Protein 3R64 (pdb70)

Solvent-accessible surface area: 62506 Å² total; per-residue (Å²): 110,0,18,83,16,50,6,39,65,7,2,16,35,12,123,32,55,121,8,102,13,149,112,84,36,89,19,69,19,3,43,93,87,54,74,40,30,72,31,34,14,0,16,43,66,10,0,58,46,0,0,93,14,0,118,138,13,27,64,144,2,37,76,26,28,4,58,99,20,29,60,27,0,60,91,0,12,65,2,2,96,112,35,42,116,62,0,0,71,15,0,11,83,3,14,4,6,0,58,57,32,0,41,57,2,2,56,30,0,15,78,10,0,61,43,0,6,21,0,1,20,30,18,57,4,63,16,25,44,32,69,62,68,35,28,29,9,9,5,26,48,60,18,38,15,6,0,0,2,13,3,5,64,11,8,1,0,1,6,0,0,52,10,0,0,0,0,0,0,8,0,0,0,0,0,0,20,3,16,77,51,0,28,6,0,0,0,4,0,0,0,47,1,1,49,66,11,40,9,60,64,0,0,3,0,2,0,13,7,21,43,95,47,0,12,92,59,0,4,45,21,90,13,1,77,4,0,2,8,13,11,34,22,66,63,0,117,148,8,14,85,47,2,37,73,34,12,64,63,21,77,46,16,62,51,36,16,4,0,12,8,7,0,0,4,58,54,11,84,19,86,39,0,1,100,15,0,8,54,8,2,2,65,27,44,15,7,21,6,44,14,10,21,2,0,0,0,12,44,92,17,3,94,98,0,18,127,49,0,28,114,10,3,74,102,23,76,53,16,87,5,58,46,81,53,8,16,6,12,12,12,11,42,86,80,42,35,62,26,3,49,112,43,6,94,65,2,90,94,71,62,18,56,67,58,28,64,24,100,61,127,59,17,39,0,12,10,0,0,4,1,73,11,70,43,93,11,23,12,2,112,33,20,8,36,9,4,10,3,2,0,8,94,0,100,73,72,69,65,0,15,129,12,2,45,44,20,113,25,42,34,5,4,14,0,16,0,71,55,32,41,117,0,5,97,3,0,51,98,4,62,5,25,6,0,1,0,25,94,86,41,16,4,28,82,7,12,79,59,3,4,37,36,15,37,0,0,1,65,21,55,85,139,31,54,74,73,125,114,2,19,77,29,50,8,39,76,2,1,18,32,12,119,43,56,121,6,113,15,153,37,114,45,56,19,54,5,2,82,85,80,52,91,44,28,106,22,22,17,0,17,72,66,13,1,42,45,0,0,72,25,0,105,168,25,28,70,147,3,39,77,36,28,6,33,89,15,18,53,33,0,46,92,0,2,70,0,1,83,106,32,42,112,72,0,0,69,29,0,3,82,1,11,4,2,1,84,57,29,0,50,51,1,0,58,37,0,8,79,9,0,103,52,0,6,20,0,1,18,27,22,30,3,78,13,29,37,33,71,67,82,47,44,50,29,9,9,24,35,58,17,38,10,5,0,0,2,11,2,6,52,8,0,0,0,1,1,0,0,31,8,0,0,0,0,0,0,7,0,0,0,0,0,0,28,4,20,80,30,0,26,5,0,0,0,10,0,0,0,45,0,1,50,60,9,40,6,56,71,2,0,4,0,4,0,20,7,29,49,128,64,1,14,90,52,0,1,46,21,68,19,1,88,0,0,2,10,6,8,35,28,75,70,0,66,153,9,4,49,41,1,17,60,45,20,46,94,12,64,44,17,44,60,21,5,8,0,8,0,5,1,1,2,60,53,18,80,13,88,38,0,4,127,20,0,9,42,8,0,4,56,39,36,9,6,9,6,56,13,8,9,2,0,0,0,19,46,91,17,11,111,92,0,20,100,66,0,21,98,34,4,80,113,14,66,24,16,55,2,48,53,76,9,50,8,16,11,16,16,38,92,91,50,34,61,29,5,108,122,32,20,97,62,0,92,86,73,51,14,53,50,56,21,121,21,76,62,95,59,32,12,4,35,13,11,0,0,4,78,9,61,34,94,23,34,2,2,96,76,30,8,33,3,4,0,0,0,0,0,97,0,105,74,36,54,50,3,12,107,11,0,61,57,8,111,23,38,22,9,2,13,0,22,1,78,48,21,17,32,0,6,26,0,0,45,78,0,78,7,28,16,2,21,0,32,71,59,40,22,8,42,77,8,14,78,59,4,6,46,39,15,22,2,2,7,90,98,111,2,17,67,29,51,4,38,72,3,2,20,37,14,122,30,60,124,7,117,13,147,104,115,40,82,21,42,19,2,121,87,91,51,98,50,26,93,23,21,15,0,13,37,74,15,0,50,45,0,0,78,28,0,120,168,21,25,75,121,0,34,79,23,29,2,53,91,24,31,60,26,0,48,90,0,3,41,11,2,114,111,31,56,116,71,0,0,88,37,0,8,35,3,15,2,4,1,66,65,39,0,45,56,2,2,64,40,0,6,77,8,1,92,53,0,7,22,0,0,22,28,19,42,10,88,14,15,35,28,92,70,89,56,25,46,12,10,10,23,66,45,16,27,11,5,0,0,1,9,2,7,60,16,6,1,0,5,5,0,0,38,4,0,0,0,0,0,0,8,0,0,0,0,0,0,30,4,20,84,44,0,25,6,0,0,0,7,0,0,0,48,1,1,50,65,8,38,9,44,71,2,0,4,0,0,0,9,6,23,54,100,54,0,12,65,74,0,2,80,24,93,18,1,80,3,0,1,12,6,12,32,26,91,50,0,61,128,5,6,27,49,4,56,111,26,74,46,17,53,56,38,19,17,0,12,6,6,1,2,3,53,51,5,82,13,67,48,0,2,55,20,0,17,68,8,10,12,38,34,56,12,4,36,33,76,19,14,18,7,0,7,2,22,45,87,15,10,108,108,0,27,65,46,0,32,133,30,1,75,77,32,72,45,10,64,49,149,58,16,31,19,12,15,16,9,38,86,91,41,29,65,19,3,76,125,53,10,104,65,0,77,87,65,54,9,63,66,68,21,89,21,70,83,111,59,38,13,1,38,13,3,0,0,5,97,4,76,44,119,16,80,0,0,66,35,23,5,65,22,19,2,2,0,12,9,110,2,107,67,50,66,58,3,22,117,10,4,54,45,17,62,22,32,39,5,5,15,0,23,4,59,65,6,67,94,0,12,120,11,1,63,55,6,85,19,38,27,2,30,0,25,82,70,33,9,45,81,9,7,60,60,2,6,46,43,40,15,0,0,5,26,103,70,72,0,20,58,20,55,7,26,63,3,2,17,32,13,122,41,57,93,1,94,19,142,144,83,33,64,15,57,18,2,84,84,79,58,83,25,18,116,16,74,10,1,22,76,67,9,0,45,47,0,0,71,33,0,118,171,24,25,67,140,2,38,75,24,34,5,57,87,21,27,61,20,0,54,84,0,0,57,8,0,77,110,37,50,148,54,0,5,77,5,0,17,70,0,13,4,8,0,72,48,23,0,49,57,2,0,53,33,0,1,87,11,0,76,58,0,9,22,0,1,17,26,16,50,2,59,14,25,39,21,77,65,72,70,23,48,10,18,7,26,68,51,16,35,12,4,0,0,2,10,2,8,56,20,4,0,0,1,3,0,0,39,9,0,0,1,0,0,0,9,1,0,0,0,0,0,30,4,22,70,41,0,24,4,0,0,0,6,0,0,0,53,0,0,49,58,9,38,6,60,67,3,0,3,0,3,1,10,6,16,42,93,118,19,9,44,39,0,3,34,22,79,14,2,95,3,0,2,8,6,8,35,19,87,75,0,58,104,6,5,49,23,4,23,50,66,77,74,23,78,46,15,41,34,19,12,7,2,15,7,8,0,1,3,55,51,9,87,15,88,37,0,3,128,19,0,9,49,7,1,0,39,30,36,16,8,21,3,52,17,10,21,3,0,0,0,20,37,91,9,10,101,70,0,26,106,66,0,33,55,30,4,71,111,22,61,29,14,52,3,50,52,81,52,8,51,0,7,14,15,14,35,87,81,45,18,60,23,3,97,118,32,15,110,55,0,89,92,76,49,13,63,52,52,19,110,24,81,50,112,62,33,20,1,51,9,11,1,1,1,88,8,63,40,104,14,24,0,2,116,80,21,6,36,5,2,0,0,0,0,3,102,0,104,69,70,68,52,2,11,127,16,6,56,43,15,92,24,32,33,6,2,11,0,20,1,72,62,32,25,74,0,6,100,20,1,70,117,10,74,17,32,13,2,17,0,25,73,93,46,37,8,35,74,9,7,64,56,5,5,35,36,29,17,1,0,16,96

CATH classification: 3.40.605.10 (+1 more: 3.40.309.10)

Structure (mmCIF, N/CA/C/O backbone):
data_3R64
#
_entry.id   3R64
#
_cell.length_a   140.920
_cell.length_b   99.826
_cell.length_c   160.975
_cell.angle_alpha   90.00
_cell.angle_beta   113.94
_cell.angle_gamma   90.00
#
_symmetry.space_group_name_H-M   'C 1 2 1'
#
loop_
_entity.id
_entity.type
_entity.pdbx_description
1 polymer 'NAD dependent benzaldehyde dehydrogenase'
2 water water
#
loop_
_atom_site.group_PDB
_atom_site.id
_atom_site.type_symbol
_atom_site.label_atom_id
_atom_site.label_alt_id
_atom_site.label_comp_id
_atom_site.label_asym_id
_atom_site.label_entity_id
_atom_site.label_seq_id
_atom_site.pdbx_PDB_ins_code
_atom_site.Cartn_x
_atom_site.Cartn_y
_atom_site.Cartn_z
_atom_site.occupancy
_atom_site.B_iso_or_equiv
_atom_site.auth_seq_id
_atom_site.auth_comp_id
_atom_site.auth_asym_id
_atom_site.auth_atom_id
_atom_site.pdbx_PDB_model_num
ATOM 1 N N . THR A 1 6 ? -7.918 -1.905 73.538 1.00 45.95 6 THR A N 1
ATOM 2 C CA . THR A 1 6 ? -6.468 -2.133 73.773 1.00 47.17 6 THR A CA 1
ATOM 3 C C . THR A 1 6 ? -5.822 -2.981 72.683 1.00 46.16 6 THR A C 1
ATOM 4 O O . THR A 1 6 ? -6.458 -3.862 72.095 1.00 46.94 6 THR A O 1
ATOM 8 N N . PHE A 1 7 ? -4.557 -2.679 72.413 1.00 44.28 7 PHE A N 1
ATOM 9 C CA . PHE A 1 7 ? -3.769 -3.398 71.423 1.00 43.17 7 PHE A CA 1
ATOM 10 C C . PHE A 1 7 ? -2.281 -3.252 71.726 1.00 42.91 7 PHE A C 1
ATOM 11 O O . PHE A 1 7 ? -1.724 -2.155 71.651 1.00 41.50 7 PHE A O 1
ATOM 19 N N . ALA A 1 8 ? -1.651 -4.369 72.063 1.00 44.57 8 ALA A N 1
ATOM 20 C CA . ALA A 1 8 ? -0.232 -4.402 72.371 1.00 48.17 8 ALA A CA 1
ATOM 21 C C . ALA A 1 8 ? 0.275 -3.242 73.234 1.00 50.65 8 ALA A C 1
ATOM 22 O O . ALA A 1 8 ? 1.102 -2.446 72.781 1.00 49.61 8 ALA A O 1
ATOM 24 N N . GLY A 1 9 ? -0.230 -3.151 74.466 1.00 51.98 9 GLY A N 1
ATOM 25 C CA . GLY A 1 9 ? 0.218 -2.124 75.391 1.00 54.27 9 GLY A CA 1
ATOM 26 C C . GLY A 1 9 ? -0.285 -0.696 75.295 1.00 55.55 9 GLY A C 1
ATOM 27 O O . GLY A 1 9 ? 0.030 0.114 76.174 1.00 56.39 9 GLY A O 1
ATOM 28 N N . ILE A 1 10 ? -1.043 -0.366 74.258 1.00 55.99 10 ILE A N 1
ATOM 29 C CA . ILE A 1 10 ? -1.576 0.990 74.108 1.00 56.37 10 ILE A CA 1
ATOM 30 C C . ILE A 1 10 ? -3.079 0.839 73.917 1.00 56.51 10 ILE A C 1
ATOM 31 O O . ILE A 1 10 ? -3.521 -0.121 73.285 1.00 58.54 10 ILE A O 1
ATOM 33 N N . ASP A 1 11 ? -3.882 1.756 74.451 1.00 55.33 11 ASP A N 1
ATOM 34 C CA . ASP A 1 11 ? -5.321 1.602 74.263 1.00 54.30 11 ASP A CA 1
ATOM 35 C C . ASP A 1 11 ? -5.744 2.096 72.883 1.00 52.91 11 ASP A C 1
ATOM 36 O O . ASP A 1 11 ? -5.541 3.253 72.518 1.00 51.60 11 ASP A O 1
ATOM 41 N N . ALA A 1 12 ? -6.305 1.166 72.117 1.00 52.51 12 ALA A N 1
ATOM 42 C CA . ALA A 1 12 ? -6.763 1.389 70.751 1.00 52.59 12 ALA A CA 1
ATOM 43 C C . ALA A 1 12 ? -7.557 2.668 70.520 1.00 53.23 12 ALA A C 1
ATOM 44 O O . ALA A 1 12 ? -7.623 3.176 69.401 1.00 53.90 12 ALA A O 1
ATOM 46 N N . THR A 1 13 ? -8.161 3.193 71.577 1.00 52.17 13 THR A N 1
ATOM 47 C CA . THR A 1 13 ? -8.965 4.399 71.456 1.00 51.46 13 THR A CA 1
ATOM 48 C C . THR A 1 13 ? -8.184 5.700 71.221 1.00 50.84 13 THR A C 1
ATOM 49 O O . THR A 1 13 ? -8.774 6.713 70.831 1.00 50.09 13 THR A O 1
ATOM 53 N N . LYS A 1 14 ? -6.868 5.674 71.429 1.00 49.43 14 LYS A N 1
ATOM 54 C CA . LYS A 1 14 ? -6.054 6.877 71.253 1.00 49.69 14 LYS A CA 1
ATOM 55 C C . LYS A 1 14 ? -5.456 7.065 69.860 1.00 48.61 14 LYS A C 1
ATOM 56 O O . LYS A 1 14 ? -5.482 6.164 69.035 1.00 48.70 14 LYS A O 1
ATOM 62 N N . HIS A 1 15 ? -4.911 8.253 69.609 1.00 48.13 15 HIS A N 1
ATOM 63 C CA . HIS A 1 15 ? -4.294 8.575 68.325 1.00 47.72 15 HIS A CA 1
ATOM 64 C C . HIS A 1 15 ? -2.796 8.782 68.531 1.00 46.86 15 HIS A C 1
ATOM 65 O O . HIS A 1 15 ? -2.371 9.273 69.570 1.00 47.36 15 HIS A O 1
ATOM 72 N N . LEU A 1 16 ? -1.993 8.406 67.540 1.00 45.53 16 LEU A N 1
ATOM 73 C CA . LEU A 1 16 ? -0.548 8.563 67.638 1.00 43.48 16 LEU A CA 1
ATOM 74 C C . LEU A 1 16 ? -0.113 9.839 66.941 1.00 43.79 16 LEU A C 1
ATOM 75 O O . LEU A 1 16 ? 0.030 9.873 65.723 1.00 44.53 16 LEU A O 1
ATOM 80 N N . ILE A 1 17 ? 0.095 10.889 67.724 1.00 44.08 17 ILE A N 1
ATOM 81 C CA . ILE A 1 17 ? 0.523 12.179 67.193 1.00 41.91 17 ILE A CA 1
ATOM 82 C C . ILE A 1 17 ? 1.830 12.523 67.893 1.00 42.88 17 ILE A C 1
ATOM 83 O O . ILE A 1 17 ? 2.022 12.181 69.063 1.00 42.93 17 ILE A O 1
ATOM 88 N N . GLY A 1 18 ? 2.745 13.161 67.165 1.00 44.88 18 GLY A N 1
ATOM 89 C CA . GLY A 1 18 ? 4.028 13.535 67.740 1.00 45.22 18 GLY A CA 1
ATOM 90 C C . GLY A 1 18 ? 4.916 12.382 68.187 1.00 46.78 18 GLY A C 1
ATOM 91 O O . GLY A 1 18 ? 6.111 12.577 68.418 1.00 47.77 18 GLY A O 1
ATOM 92 N N . GLY A 1 19 ? 4.342 11.186 68.303 1.00 47.15 19 GLY A N 1
ATOM 93 C CA . GLY A 1 19 ? 5.107 10.023 68.722 1.00 46.20 19 GLY A CA 1
ATOM 94 C C . GLY A 1 19 ? 4.501 9.517 70.011 1.00 46.77 19 GLY A C 1
ATOM 95 O O . GLY A 1 19 ? 4.972 8.558 70.631 1.00 45.08 19 GLY A O 1
ATOM 96 N N . GLN A 1 20 ? 3.424 10.176 70.408 1.00 47.51 20 GLN A N 1
ATOM 97 C CA . GLN A 1 20 ? 2.739 9.822 71.635 1.00 49.09 20 GLN A CA 1
ATOM 98 C C . GLN A 1 20 ? 1.277 9.499 71.403 1.00 48.89 20 GLN A C 1
ATOM 99 O O . GLN A 1 20 ? 0.599 10.164 70.622 1.00 49.95 20 GLN A O 1
ATOM 105 N N . TRP A 1 21 ? 0.793 8.466 72.079 1.00 47.51 21 TRP A N 1
ATOM 106 C CA . TRP A 1 21 ? -0.595 8.110 71.944 1.00 48.22 21 TRP A CA 1
ATOM 107 C C . TRP A 1 21 ? -1.365 9.054 72.845 1.00 50.05 21 TRP A C 1
ATOM 108 O O . TRP A 1 21 ? -1.176 9.066 74.063 1.00 50.83 21 TRP A O 1
ATOM 119 N N . VAL A 1 22 ? -2.214 9.866 72.231 1.00 50.73 22 VAL A N 1
ATOM 120 C CA . VAL A 1 22 ? -3.006 10.839 72.956 1.00 52.14 22 VAL A CA 1
ATOM 121 C C . VAL A 1 22 ? -4.493 10.715 72.683 1.00 54.34 22 VAL A C 1
ATOM 122 O O . VAL A 1 22 ? -4.919 10.050 71.732 1.00 54.07 22 VAL A O 1
ATOM 126 N N . GLU A 1 23 ? -5.279 11.354 73.540 1.00 57.02 23 GLU A N 1
ATOM 127 C CA . GLU A 1 23 ? -6.728 11.355 73.410 1.00 58.65 23 GLU A CA 1
ATOM 128 C C . GLU A 1 23 ? -7.064 12.435 72.385 1.00 58.86 23 GLU A C 1
ATOM 129 O O . GLU A 1 23 ? -6.305 13.394 72.208 1.00 58.66 23 GLU A O 1
ATOM 135 N N . GLY A 1 24 ? -8.194 12.270 71.704 1.00 58.71 24 GLY A N 1
ATOM 136 C CA . GLY A 1 24 ? -8.608 13.235 70.704 1.00 58.55 24 GLY A CA 1
ATOM 137 C C . GLY A 1 24 ? -9.004 14.556 71.331 1.00 59.04 24 GLY A C 1
ATOM 138 O O . GLY A 1 24 ? -9.178 14.641 72.551 1.00 60.04 24 GLY A O 1
ATOM 139 N N . ASN A 1 25 ? -9.150 15.589 70.512 1.00 58.43 25 ASN A N 1
ATOM 140 C CA . ASN A 1 25 ? -9.525 16.897 71.031 1.00 58.12 25 ASN A CA 1
ATOM 141 C C . ASN A 1 25 ? -10.815 17.484 70.466 1.00 58.92 25 ASN A C 1
ATOM 142 O O . ASN A 1 25 ? -11.251 18.539 70.918 1.00 59.57 25 ASN A O 1
ATOM 147 N N . SER A 1 26 ? -11.426 16.831 69.480 1.00 58.28 26 SER A N 1
ATOM 148 C CA . SER A 1 26 ? -12.673 17.356 68.926 1.00 57.63 26 SER A CA 1
ATOM 149 C C . SER A 1 26 ? -13.769 17.001 69.923 1.00 57.97 26 SER A C 1
ATOM 150 O O . SER A 1 26 ? -13.574 16.138 70.787 1.00 56.06 26 SER A O 1
ATOM 153 N N . ASP A 1 27 ? -14.911 17.671 69.817 1.00 58.54 27 ASP A N 1
ATOM 154 C CA . ASP A 1 27 ? -16.016 17.411 70.734 1.00 59.43 27 ASP A CA 1
ATOM 155 C C . ASP A 1 27 ? -16.819 16.208 70.285 1.00 58.39 27 ASP A C 1
ATOM 156 O O . ASP A 1 27 ? -17.521 15.600 71.084 1.00 58.00 27 ASP A O 1
ATOM 161 N N . ARG A 1 28 ? -16.699 15.866 69.006 1.00 59.35 28 ARG A N 1
ATOM 162 C CA . ARG A 1 28 ? -17.384 14.708 68.436 1.00 59.67 28 ARG A CA 1
ATOM 163 C C . ARG A 1 28 ? -16.856 13.437 69.118 1.00 59.97 28 ARG A C 1
ATOM 164 O O . ARG A 1 28 ? -15.653 13.291 69.318 1.00 59.92 28 ARG A O 1
ATOM 172 N N . ILE A 1 29 ? -17.752 12.529 69.480 1.00 60.66 29 ILE A N 1
ATOM 173 C CA . ILE A 1 29 ? -17.353 11.272 70.119 1.00 62.10 29 ILE A CA 1
ATOM 174 C C . ILE A 1 29 ? -17.707 10.110 69.194 1.00 62.45 29 ILE A C 1
ATOM 175 O O . ILE A 1 29 ? -18.845 10.006 68.734 1.00 62.96 29 ILE A O 1
ATOM 177 N N . SER A 1 30 ? -16.734 9.253 68.893 1.00 62.68 30 SER A N 1
ATOM 178 C CA . SER A 1 30 ? -16.989 8.111 68.020 1.00 62.75 30 SER A CA 1
ATOM 179 C C . SER A 1 30 ? -17.357 6.871 68.823 1.00 62.27 30 SER A C 1
ATOM 180 O O . SER A 1 30 ? -16.862 6.665 69.933 1.00 61.84 30 SER A O 1
ATOM 183 N N . THR A 1 31 ? -18.242 6.054 68.264 1.00 61.77 31 THR A N 1
ATOM 184 C CA . THR A 1 31 ? -18.669 4.838 68.939 1.00 61.35 31 THR A CA 1
ATOM 185 C C . THR A 1 31 ? -18.514 3.623 68.025 1.00 60.85 31 THR A C 1
ATOM 186 O O . THR A 1 31 ? -19.294 3.411 67.100 1.00 59.89 31 THR A O 1
ATOM 190 N N . ASN A 1 32 ? -17.471 2.841 68.291 1.00 60.93 32 ASN A N 1
ATOM 191 C CA . ASN A 1 32 ? -17.185 1.659 67.498 1.00 60.88 32 ASN A CA 1
ATOM 192 C C . ASN A 1 32 ? -18.235 0.603 67.670 1.00 61.01 32 ASN A C 1
ATOM 193 O O . ASN A 1 32 ? -18.634 0.285 68.790 1.00 61.41 32 ASN A O 1
ATOM 198 N N . ILE A 1 33 ? -18.668 0.039 66.553 1.00 60.71 33 ILE A N 1
ATOM 199 C CA . ILE A 1 33 ? -19.720 -0.959 66.593 1.00 59.93 33 ILE A CA 1
ATOM 200 C C . ILE A 1 33 ? -19.412 -2.251 65.844 1.00 59.38 33 ILE A C 1
ATOM 201 O O . ILE A 1 33 ? -19.118 -2.219 64.647 1.00 59.90 33 ILE A O 1
ATOM 206 N N . ASN A 1 34 ? -19.525 -3.379 66.525 1.00 58.82 34 ASN A N 1
ATOM 207 C CA . ASN A 1 34 ? -19.250 -4.656 65.874 1.00 58.33 34 ASN A CA 1
ATOM 208 C C . ASN A 1 34 ? -20.317 -4.890 64.775 1.00 59.55 34 ASN A C 1
ATOM 209 O O . ASN A 1 34 ? -21.518 -4.982 65.066 1.00 60.32 34 ASN A O 1
ATOM 214 N N . PRO A 1 35 ? -19.891 -4.989 63.502 1.00 59.23 35 PRO A N 1
ATOM 215 C CA . PRO A 1 35 ? -20.900 -5.205 62.454 1.00 59.09 35 PRO A CA 1
ATOM 216 C C . PRO A 1 35 ? -21.724 -6.500 62.580 1.00 59.31 35 PRO A C 1
ATOM 217 O O . PRO A 1 35 ? -22.799 -6.584 61.997 1.00 60.17 35 PRO A O 1
ATOM 221 N N . TYR A 1 36 ? -21.239 -7.504 63.318 1.00 59.17 36 TYR A N 1
ATOM 222 C CA . TYR A 1 36 ? -22.004 -8.749 63.487 1.00 59.94 36 TYR A CA 1
ATOM 223 C C . TYR A 1 36 ? -23.038 -8.724 64.624 1.00 60.88 36 TYR A C 1
ATOM 224 O O . TYR A 1 36 ? -23.935 -9.567 64.624 1.00 62.69 36 TYR A O 1
ATOM 226 N N . ASP A 1 37 ? -22.956 -7.805 65.592 1.00 59.44 37 ASP A N 1
ATOM 227 C CA . ASP A 1 37 ? -23.950 -7.821 66.694 1.00 57.73 37 ASP A CA 1
ATOM 228 C C . ASP A 1 37 ? -24.342 -6.467 67.332 1.00 56.55 37 ASP A C 1
ATOM 229 O O . ASP A 1 37 ? -25.267 -6.374 68.137 1.00 55.59 37 ASP A O 1
ATOM 234 N N . ASP A 1 38 ? -23.614 -5.433 66.923 1.00 55.61 38 ASP A N 1
ATOM 235 C CA . ASP A 1 38 ? -23.785 -4.050 67.360 1.00 55.36 38 ASP A CA 1
ATOM 236 C C . ASP A 1 38 ? -23.159 -3.666 68.700 1.00 54.54 38 ASP A C 1
ATOM 237 O O . ASP A 1 38 ? -23.475 -2.622 69.284 1.00 52.63 38 ASP A O 1
ATOM 242 N N . SER A 1 39 ? -22.233 -4.499 69.166 1.00 54.37 39 SER A N 1
ATOM 243 C CA . SER A 1 39 ? -21.572 -4.226 70.425 1.00 54.22 39 SER A CA 1
ATOM 244 C C . SER A 1 39 ? -20.782 -2.881 70.265 1.00 54.90 39 SER A C 1
ATOM 245 O O . SER A 1 39 ? -20.513 -2.401 69.144 1.00 55.24 39 SER A O 1
ATOM 248 N N . VAL A 1 40 ? -20.484 -2.234 71.399 1.00 55.22 40 VAL A N 1
ATOM 249 C CA . VAL A 1 40 ? -19.717 -0.981 71.478 1.00 56.69 40 VAL A CA 1
ATOM 250 C C . VAL A 1 40 ? -18.329 -1.518 71.728 1.00 57.27 40 VAL A C 1
ATOM 251 O O . VAL A 1 40 ? -17.977 -1.742 72.870 1.00 58.92 40 VAL A O 1
ATOM 253 N N . ILE A 1 41 ? -17.575 -1.750 70.649 1.00 57.57 41 ILE A N 1
ATOM 254 C CA . ILE A 1 41 ? -16.210 -2.318 70.693 1.00 58.75 41 ILE A CA 1
ATOM 255 C C . ILE A 1 41 ? -15.400 -1.383 71.567 1.00 59.56 41 ILE A C 1
ATOM 256 O O . ILE A 1 41 ? -14.556 -1.801 72.369 1.00 59.30 41 ILE A O 1
ATOM 258 N N . ALA A 1 42 ? -15.683 -0.099 71.397 1.00 59.60 42 ALA A N 1
ATOM 259 C CA . ALA A 1 42 ? -15.055 0.956 72.172 1.00 59.87 42 ALA A CA 1
ATOM 260 C C . ALA A 1 42 ? -15.686 2.260 71.716 1.00 60.86 42 ALA A C 1
ATOM 261 O O . ALA A 1 42 ? -16.375 2.309 70.694 1.00 61.50 42 ALA A O 1
ATOM 263 N N . GLU A 1 43 ? -15.507 3.297 72.518 1.00 61.79 43 GLU A N 1
ATOM 264 C CA . GLU A 1 43 ? -15.999 4.621 72.181 1.00 62.45 43 GLU A CA 1
ATOM 265 C C . GLU A 1 43 ? -14.826 5.535 72.504 1.00 63.15 43 GLU A C 1
ATOM 266 O O . GLU A 1 43 ? -14.235 5.431 73.578 1.00 64.55 43 GLU A O 1
ATOM 268 N N . SER A 1 44 ? -14.474 6.416 71.567 1.00 62.30 44 SER A N 1
ATOM 269 C CA . SER A 1 44 ? -13.353 7.331 71.776 1.00 59.83 44 SER A CA 1
ATOM 270 C C . SER A 1 44 ? -13.503 8.703 71.113 1.00 59.59 44 SER A C 1
ATOM 271 O O . SER A 1 44 ? -14.024 8.825 70.000 1.00 59.12 44 SER A O 1
ATOM 274 N N . LYS A 1 45 ? -13.039 9.736 71.812 1.00 58.81 45 LYS A N 1
ATOM 275 C CA . LYS A 1 45 ? -13.097 11.095 71.295 1.00 58.65 45 LYS A CA 1
ATOM 276 C C . LYS A 1 45 ? -12.240 11.080 70.041 1.00 57.92 45 LYS A C 1
ATOM 277 O O . LYS A 1 45 ? -11.218 10.397 70.003 1.00 58.84 45 LYS A O 1
ATOM 279 N N . GLN A 1 46 ? -12.658 11.823 69.023 1.00 56.95 46 GLN A N 1
ATOM 280 C CA . GLN A 1 46 ? -11.924 11.874 67.764 1.00 56.66 46 GLN A CA 1
ATOM 281 C C . GLN A 1 46 ? -10.905 12.993 67.715 1.00 54.72 46 GLN A C 1
ATOM 282 O O . GLN A 1 46 ? -10.806 13.816 68.622 1.00 55.51 46 GLN A O 1
ATOM 288 N N . ALA A 1 47 ? -10.155 13.025 66.626 1.00 52.70 47 ALA A N 1
ATOM 289 C CA . ALA A 1 47 ? -9.152 14.048 66.442 1.00 51.02 47 ALA A CA 1
ATOM 290 C C . ALA A 1 47 ? -9.818 15.230 65.770 1.00 49.45 47 ALA A C 1
ATOM 291 O O . ALA A 1 47 ? -10.721 15.054 64.961 1.00 49.25 47 ALA A O 1
ATOM 293 N N . SER A 1 48 ? -9.369 16.430 66.117 1.00 48.07 48 SER A N 1
ATOM 294 C CA . SER A 1 48 ? -9.918 17.653 65.557 1.00 47.20 48 SER A CA 1
ATOM 295 C C . SER A 1 48 ? -8.994 18.128 64.443 1.00 47.24 48 SER A C 1
ATOM 296 O O . SER A 1 48 ? -7.949 17.523 64.216 1.00 47.16 48 SER A O 1
ATOM 299 N N . ILE A 1 49 ? -9.378 19.202 63.751 1.00 46.71 49 ILE A N 1
ATOM 300 C CA . ILE A 1 49 ? -8.550 19.753 62.683 1.00 47.78 49 ILE A CA 1
ATOM 301 C C . ILE A 1 49 ? -7.194 20.129 63.289 1.00 48.06 49 ILE A C 1
ATOM 302 O O . ILE A 1 49 ? -6.174 20.157 62.595 1.00 49.29 49 ILE A O 1
ATOM 304 N N . ALA A 1 50 ? -7.192 20.403 64.594 1.00 47.33 50 ALA A N 1
ATOM 305 C CA . ALA A 1 50 ? -5.970 20.770 65.305 1.00 47.45 50 ALA A CA 1
ATOM 306 C C . ALA A 1 50 ? -5.039 19.572 65.466 1.00 46.82 50 ALA A C 1
ATOM 307 O O . ALA A 1 50 ? -3.816 19.717 65.402 1.00 46.03 50 ALA A O 1
ATOM 309 N N . ASP A 1 51 ? -5.616 18.397 65.690 1.00 45.90 51 ASP A N 1
ATOM 310 C CA . ASP A 1 51 ? -4.815 17.196 65.847 1.00 46.53 51 ASP A CA 1
ATOM 311 C C . ASP A 1 51 ? -4.169 16.763 64.524 1.00 47.34 51 ASP A C 1
ATOM 312 O O . ASP A 1 51 ? -3.149 16.072 64.524 1.00 47.47 51 ASP A O 1
ATOM 317 N N . VAL A 1 52 ? -4.767 17.166 63.407 1.00 46.99 52 VAL A N 1
ATOM 318 C CA . VAL A 1 52 ? -4.231 16.824 62.095 1.00 46.32 52 VAL A CA 1
ATOM 319 C C . VAL A 1 52 ? -3.008 17.692 61.833 1.00 46.47 52 VAL A C 1
ATOM 320 O O . VAL A 1 52 ? -2.009 17.220 61.295 1.00 46.16 52 VAL A O 1
ATOM 322 N N . ASP A 1 53 ? -3.093 18.962 62.223 1.00 46.55 53 ASP A N 1
ATOM 323 C CA . ASP A 1 53 ? -1.985 19.904 62.049 1.00 47.84 53 ASP A CA 1
ATOM 324 C C . ASP A 1 53 ? -0.790 19.450 62.881 1.00 47.70 53 ASP A C 1
ATOM 325 O O . ASP A 1 53 ? 0.355 19.499 62.430 1.00 47.67 53 ASP A O 1
ATOM 330 N N . ALA A 1 54 ? -1.067 19.007 64.101 1.00 46.69 54 ALA A N 1
ATOM 331 C CA . ALA A 1 54 ? -0.019 18.553 65.005 1.00 46.04 54 ALA A CA 1
ATOM 332 C C . ALA A 1 54 ? 0.713 17.365 64.405 1.00 45.25 54 ALA A C 1
ATOM 333 O O . ALA A 1 54 ? 1.947 17.341 64.333 1.00 45.15 54 ALA A O 1
ATOM 335 N N . ALA A 1 55 ? -0.060 16.376 63.981 1.00 44.26 55 ALA A N 1
ATOM 336 C CA . ALA A 1 55 ? 0.503 15.185 63.377 1.00 42.91 55 ALA A CA 1
ATOM 337 C C . ALA A 1 55 ? 1.364 15.539 62.160 1.00 42.74 55 ALA A C 1
ATOM 338 O O . ALA A 1 55 ? 2.485 15.044 62.015 1.00 42.35 55 ALA A O 1
ATOM 340 N N . TYR A 1 56 ? 0.849 16.406 61.290 1.00 40.91 56 TYR A N 1
ATOM 341 C CA . TYR A 1 56 ? 1.590 16.776 60.094 1.00 39.65 56 TYR A CA 1
ATOM 342 C C . TYR A 1 56 ? 2.851 17.566 60.370 1.00 39.14 56 TYR A C 1
ATOM 343 O O . TYR A 1 56 ? 3.882 17.320 59.758 1.00 38.59 56 TYR A O 1
ATOM 352 N N . GLU A 1 57 ? 2.772 18.520 61.290 1.00 38.57 57 GLU A N 1
ATOM 353 C CA . GLU A 1 57 ? 3.927 19.342 61.627 1.00 36.11 57 GLU A CA 1
ATOM 354 C C . GLU A 1 57 ? 4.983 18.475 62.290 1.00 35.28 57 GLU A C 1
ATOM 355 O O . GLU A 1 57 ? 6.168 18.574 61.988 1.00 35.40 57 GLU A O 1
ATOM 361 N N . ALA A 1 58 ? 4.546 17.605 63.191 1.00 34.09 58 ALA A N 1
ATOM 362 C CA . ALA A 1 58 ? 5.471 16.702 63.852 1.00 34.01 58 ALA A CA 1
ATOM 363 C C . ALA A 1 58 ? 6.163 15.825 62.800 1.00 34.27 58 ALA A C 1
ATOM 364 O O . ALA A 1 58 ? 7.383 15.675 62.801 1.00 35.07 58 ALA A O 1
ATOM 366 N N . ALA A 1 59 ? 5.377 15.252 61.898 1.00 35.24 59 ALA A N 1
ATOM 367 C CA . ALA A 1 59 ? 5.924 14.408 60.845 1.00 35.32 59 ALA A CA 1
ATOM 368 C C . ALA A 1 59 ? 6.859 15.199 59.942 1.00 36.10 59 ALA A C 1
ATOM 369 O O . ALA A 1 59 ? 7.882 14.690 59.492 1.00 36.82 59 ALA A O 1
ATOM 371 N N . LYS A 1 60 ? 6.526 16.454 59.685 1.00 36.82 60 LYS A N 1
ATOM 372 C CA . LYS A 1 60 ? 7.371 17.263 58.824 1.00 40.11 60 LYS A CA 1
ATOM 373 C C . LYS A 1 60 ? 8.776 17.476 59.391 1.00 42.14 60 LYS A C 1
ATOM 374 O O . LYS A 1 60 ? 9.777 17.305 58.687 1.00 41.92 60 LYS A O 1
ATOM 380 N N . LYS A 1 61 ? 8.854 17.843 60.665 1.00 43.48 61 LYS A N 1
ATOM 381 C CA . LYS A 1 61 ? 10.146 18.092 61.286 1.00 43.91 61 LYS A CA 1
ATOM 382 C C . LYS A 1 61 ? 10.947 16.826 61.524 1.00 43.41 61 LYS A C 1
ATOM 383 O O . LYS A 1 61 ? 12.171 16.866 61.483 1.00 46.23 61 LYS A O 1
ATOM 389 N N . ALA A 1 62 ? 10.276 15.705 61.758 1.00 41.42 62 ALA A N 1
ATOM 390 C CA . ALA A 1 62 ? 10.980 14.443 62.016 1.00 40.09 62 ALA A CA 1
ATOM 391 C C . ALA A 1 62 ? 11.425 13.715 60.744 1.00 39.70 62 ALA A C 1
ATOM 392 O O . ALA A 1 62 ? 12.361 12.924 60.767 1.00 40.32 62 ALA A O 1
ATOM 394 N N . GLN A 1 63 ? 10.746 13.993 59.639 1.00 39.30 63 GLN A N 1
ATOM 395 C CA . GLN A 1 63 ? 11.020 13.363 58.348 1.00 39.18 63 GLN A CA 1
ATOM 396 C C . GLN A 1 63 ? 12.494 13.267 57.925 1.00 40.40 63 GLN A C 1
ATOM 397 O O . GLN A 1 63 ? 13.021 12.169 57.728 1.00 40.33 63 GLN A O 1
ATOM 403 N N . ALA A 1 64 ? 13.157 14.411 57.788 1.00 39.46 64 ALA A N 1
ATOM 404 C CA . ALA A 1 64 ? 14.551 14.452 57.340 1.00 38.28 64 ALA A CA 1
ATOM 405 C C . ALA A 1 64 ? 15.576 13.521 58.002 1.00 38.05 64 ALA A C 1
ATOM 406 O O . ALA A 1 64 ? 16.401 12.913 57.309 1.00 38.35 64 ALA A O 1
ATOM 408 N N . GLU A 1 65 ? 15.551 13.419 59.329 1.00 37.93 65 GLU A N 1
ATOM 409 C CA . GLU A 1 65 ? 16.511 12.570 60.033 1.00 38.40 65 GLU A CA 1
ATOM 410 C C . GLU A 1 65 ? 16.247 11.109 59.697 1.00 37.32 65 GLU A C 1
ATOM 411 O O . GLU A 1 65 ? 17.163 10.307 59.550 1.00 34.14 65 GLU A O 1
ATOM 417 N N . TRP A 1 66 ? 14.971 10.773 59.596 1.00 38.30 66 TRP A N 1
ATOM 418 C CA . TRP A 1 66 ? 14.574 9.423 59.250 1.00 37.72 66 TRP A CA 1
ATOM 419 C C . TRP A 1 66 ? 15.112 9.114 57.849 1.00 38.37 66 TRP A C 1
ATOM 420 O O . TRP A 1 66 ? 15.755 8.086 57.633 1.00 39.19 66 TRP A O 1
ATOM 431 N N . ALA A 1 67 ? 14.870 10.017 56.904 1.00 35.66 67 ALA A N 1
ATOM 432 C CA . ALA A 1 67 ? 15.337 9.816 55.544 1.00 35.78 67 ALA A CA 1
ATOM 433 C C . ALA A 1 67 ? 16.849 9.672 55.518 1.00 35.97 67 ALA A C 1
ATOM 434 O O . ALA A 1 67 ? 17.391 8.929 54.698 1.00 35.70 67 ALA A O 1
ATOM 436 N N . ALA A 1 68 ? 17.531 10.374 56.417 1.00 35.49 68 ALA A N 1
ATOM 437 C CA . ALA A 1 68 ? 18.994 10.330 56.463 1.00 35.79 68 ALA A CA 1
ATOM 438 C C . ALA A 1 68 ? 19.554 9.078 57.148 1.00 34.84 68 ALA A C 1
ATOM 439 O O . ALA A 1 68 ? 20.754 8.807 57.075 1.00 34.34 68 ALA A O 1
ATOM 441 N N . THR A 1 69 ? 18.690 8.325 57.813 1.00 34.35 69 THR A N 1
ATOM 442 C CA . THR A 1 69 ? 19.107 7.097 58.483 1.00 35.67 69 THR A CA 1
ATOM 443 C C . THR A 1 69 ? 19.675 6.113 57.443 1.00 35.87 69 THR A C 1
ATOM 444 O O . THR A 1 69 ? 19.180 6.028 56.316 1.00 33.90 69 THR A O 1
ATOM 448 N N . PRO A 1 70 ? 20.736 5.372 57.797 1.00 36.29 70 PRO A N 1
ATOM 449 C CA . PRO A 1 70 ? 21.308 4.422 56.836 1.00 35.86 70 PRO A CA 1
ATOM 450 C C . PRO A 1 70 ? 20.280 3.405 56.359 1.00 35.19 70 PRO A C 1
ATOM 451 O O . PRO A 1 70 ? 19.473 2.894 57.150 1.00 32.52 70 PRO A O 1
ATOM 455 N N . ALA A 1 71 ? 20.344 3.129 55.052 1.00 33.97 71 ALA A N 1
ATOM 456 C CA . ALA A 1 71 ? 19.4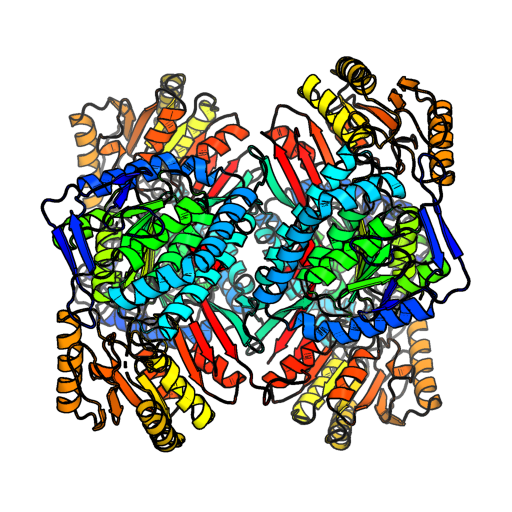58 2.206 54.362 1.00 32.43 71 ALA A CA 1
ATOM 457 C C . ALA A 1 71 ? 19.273 0.870 55.068 1.00 33.72 71 ALA A C 1
ATOM 458 O O . ALA A 1 71 ? 18.140 0.424 55.257 1.00 34.30 71 ALA A O 1
ATOM 460 N N . ALA A 1 72 ? 20.368 0.224 55.454 1.00 35.45 72 ALA A N 1
ATOM 461 C CA . ALA A 1 72 ? 20.271 -1.068 56.146 1.00 36.98 72 ALA A CA 1
ATOM 462 C C . ALA A 1 72 ? 19.543 -0.934 57.483 1.00 37.20 72 ALA A C 1
ATOM 463 O O . ALA A 1 72 ? 18.805 -1.830 57.886 1.00 38.24 72 ALA A O 1
ATOM 465 N N . GLU A 1 73 ? 19.743 0.186 58.164 1.00 38.09 73 GLU A N 1
ATOM 466 C CA . GLU A 1 73 ? 19.082 0.422 59.449 1.00 39.37 73 GLU A CA 1
ATOM 467 C C . GLU A 1 73 ? 17.558 0.601 59.286 1.00 37.69 73 GLU A C 1
ATOM 468 O O . GLU A 1 73 ? 16.773 0.075 60.076 1.00 35.11 73 GLU A O 1
ATOM 474 N N . ARG A 1 74 ? 17.143 1.352 58.264 1.00 36.39 74 ARG A N 1
ATOM 475 C CA . ARG A 1 74 ? 15.718 1.566 58.000 1.00 35.38 74 ARG A CA 1
ATOM 476 C C . ARG A 1 74 ? 15.112 0.220 57.583 1.00 34.05 74 ARG A C 1
ATOM 477 O O . ARG A 1 74 ? 13.968 -0.108 57.904 1.00 31.72 74 ARG A O 1
ATOM 485 N N . SER A 1 75 ? 15.924 -0.554 56.874 1.00 31.33 75 SER A N 1
ATOM 486 C CA . SER A 1 75 ? 15.562 -1.873 56.378 1.00 30.24 75 SER A CA 1
ATOM 487 C C . SER A 1 75 ? 15.336 -2.887 57.517 1.00 30.22 75 SER A C 1
ATOM 488 O O . SER A 1 75 ? 14.392 -3.684 57.476 1.00 28.82 75 SER A O 1
ATOM 491 N N . ALA A 1 76 ? 16.193 -2.855 58.535 1.00 28.98 76 ALA A N 1
ATOM 492 C CA . ALA A 1 76 ? 16.044 -3.772 59.663 1.00 29.31 76 ALA A CA 1
ATOM 493 C C . ALA A 1 76 ? 14.782 -3.443 60.448 1.00 29.62 76 ALA A C 1
ATOM 494 O O . ALA A 1 76 ? 14.105 -4.332 60.976 1.00 28.97 76 ALA A O 1
ATOM 496 N N . ILE A 1 77 ? 14.476 -2.150 60.528 1.00 29.88 77 ILE A N 1
ATOM 497 C CA . ILE A 1 77 ? 13.296 -1.691 61.247 1.00 30.55 77 ILE A CA 1
ATOM 498 C C . ILE A 1 77 ? 12.040 -2.190 60.548 1.00 30.09 77 ILE A C 1
ATOM 499 O O . ILE A 1 77 ? 11.112 -2.677 61.201 1.00 27.56 77 ILE A O 1
ATOM 504 N N . ILE A 1 78 ? 12.029 -2.084 59.218 1.00 30.64 78 ILE A N 1
ATOM 505 C CA . ILE A 1 78 ? 10.884 -2.529 58.426 1.00 31.80 78 ILE A CA 1
ATOM 506 C C . ILE A 1 78 ? 10.758 -4.045 58.544 1.00 33.11 78 ILE A C 1
ATOM 507 O O . ILE A 1 78 ? 9.659 -4.567 58.720 1.00 34.05 78 ILE A O 1
ATOM 512 N N . TYR A 1 79 ? 11.884 -4.748 58.453 1.00 33.69 79 TYR A N 1
ATOM 513 C CA . TYR A 1 79 ? 11.865 -6.198 58.557 1.00 34.68 79 TYR A CA 1
ATOM 514 C C . TYR A 1 79 ? 11.267 -6.648 59.876 1.00 35.92 79 TYR A C 1
ATOM 515 O O . TYR A 1 79 ? 10.485 -7.598 59.910 1.00 38.23 79 TYR A O 1
ATOM 524 N N . ARG A 1 80 ? 11.628 -5.987 60.971 1.00 35.82 80 ARG A N 1
ATOM 525 C CA . ARG A 1 80 ? 11.087 -6.390 62.271 1.00 36.34 80 ARG A CA 1
ATOM 526 C C . ARG A 1 80 ? 9.577 -6.177 62.359 1.00 36.04 80 ARG A C 1
ATOM 527 O O . ARG A 1 80 ? 8.872 -6.976 62.982 1.00 36.45 80 ARG A O 1
ATOM 535 N N . ALA A 1 81 ? 9.088 -5.101 61.743 1.00 34.19 81 ALA A N 1
ATOM 536 C CA . ALA A 1 81 ? 7.656 -4.817 61.734 1.00 31.50 81 ALA A CA 1
ATOM 537 C C . ALA A 1 81 ? 6.952 -6.031 61.153 1.00 31.00 81 ALA A C 1
ATOM 538 O O . ALA A 1 81 ? 5.848 -6.371 61.561 1.00 31.99 81 ALA A O 1
ATOM 540 N N . ALA A 1 82 ? 7.587 -6.694 60.193 1.00 30.44 82 ALA A N 1
ATOM 541 C CA . ALA A 1 82 ? 6.967 -7.869 59.600 1.00 32.33 82 ALA A CA 1
ATOM 542 C C . ALA A 1 82 ? 6.847 -8.950 60.673 1.00 33.63 82 ALA A C 1
ATOM 543 O O . ALA A 1 82 ? 5.811 -9.611 60.788 1.00 31.02 82 ALA A O 1
ATOM 545 N N . GLU A 1 83 ? 7.918 -9.107 61.458 1.00 36.23 83 GLU A N 1
ATOM 546 C CA . GLU A 1 83 ? 7.980 -10.096 62.535 1.00 39.20 83 GLU A CA 1
ATOM 547 C C . GLU A 1 83 ? 6.958 -9.814 63.633 1.00 40.16 83 GLU A C 1
ATOM 548 O O . GLU A 1 83 ? 6.296 -10.734 64.121 1.00 39.71 83 GLU A O 1
ATOM 554 N N . LEU A 1 84 ? 6.844 -8.549 64.030 1.00 40.25 84 LEU A N 1
ATOM 555 C CA . LEU A 1 84 ? 5.884 -8.155 65.060 1.00 41.44 84 LEU A CA 1
ATOM 556 C C . LEU A 1 84 ? 4.462 -8.391 64.529 1.00 43.23 84 LEU A C 1
ATOM 557 O O . LEU A 1 84 ? 3.557 -8.786 65.266 1.00 43.48 84 LEU A O 1
ATOM 562 N N . LEU A 1 85 ? 4.277 -8.146 63.241 1.00 45.23 85 LEU A N 1
ATOM 563 C CA . LEU A 1 85 ? 2.985 -8.341 62.599 1.00 46.65 85 LEU A CA 1
ATOM 564 C C . LEU A 1 85 ? 2.630 -9.816 62.751 1.00 47.41 85 LEU A C 1
ATOM 565 O O . LEU A 1 85 ? 1.498 -10.172 63.064 1.00 48.24 85 LEU A O 1
ATOM 570 N N . GLU A 1 86 ? 3.619 -10.669 62.540 1.00 48.49 86 GLU A N 1
ATOM 571 C CA . GLU A 1 86 ? 3.433 -12.109 62.634 1.00 50.55 86 GLU A CA 1
ATOM 572 C C . GLU A 1 86 ? 3.381 -12.575 64.080 1.00 51.53 86 GLU A C 1
ATOM 573 O O . GLU A 1 86 ? 2.905 -13.662 64.386 1.00 52.31 86 GLU A O 1
ATOM 579 N N . GLU A 1 87 ? 3.885 -11.737 64.967 1.00 52.45 87 GLU A N 1
ATOM 580 C CA . GLU A 1 87 ? 3.931 -12.059 66.375 1.00 53.91 87 GLU A CA 1
ATOM 581 C C . GLU A 1 87 ? 2.582 -11.853 67.036 1.00 53.23 87 GLU A C 1
ATOM 582 O O . GLU A 1 87 ? 2.089 -12.732 67.747 1.00 54.16 87 GLU A O 1
ATOM 588 N N . HIS A 1 88 ? 2.001 -10.682 66.789 1.00 51.47 88 HIS A N 1
ATOM 589 C CA . HIS A 1 88 ? 0.706 -10.299 67.336 1.00 49.67 88 HIS A CA 1
ATOM 590 C C . HIS A 1 88 ? -0.416 -10.848 66.478 1.00 49.20 88 HIS A C 1
ATOM 591 O O . HIS A 1 88 ? -1.503 -10.271 66.444 1.00 49.38 88 HIS A O 1
ATOM 598 N N . ARG A 1 89 ? -0.157 -11.955 65.787 1.00 48.44 89 ARG A N 1
ATOM 599 C CA . ARG A 1 89 ? -1.159 -12.540 64.916 1.00 48.65 89 ARG A CA 1
ATOM 600 C C . ARG A 1 89 ? -2.529 -12.750 65.566 1.00 49.44 89 ARG A C 1
ATOM 601 O O . ARG A 1 89 ? -3.518 -12.158 65.125 1.00 50.69 89 ARG A O 1
ATOM 609 N N . GLU A 1 90 ? -2.596 -13.583 66.603 1.00 49.02 90 GLU A N 1
ATOM 610 C CA . GLU A 1 90 ? -3.868 -13.859 67.277 1.00 49.61 90 GLU A CA 1
ATOM 611 C C . GLU A 1 90 ? -4.632 -12.604 67.675 1.00 49.01 90 GLU A C 1
ATOM 612 O O . GLU A 1 90 ? -5.844 -12.532 67.488 1.00 48.39 90 GLU A O 1
ATOM 618 N N . GLU A 1 91 ? -3.917 -11.623 68.223 1.00 48.77 91 GLU A N 1
ATOM 619 C CA . GLU A 1 91 ? -4.522 -10.364 68.660 1.00 48.34 91 GLU A CA 1
ATOM 620 C C . GLU A 1 91 ? -5.074 -9.564 67.477 1.00 47.59 91 GLU A C 1
ATOM 621 O O . GLU A 1 91 ? -6.170 -9.007 67.539 1.00 47.45 91 GLU A O 1
ATOM 627 N N . ILE A 1 92 ? -4.311 -9.501 66.397 1.00 46.13 92 ILE A N 1
ATOM 628 C CA . ILE A 1 92 ? -4.767 -8.772 65.236 1.00 45.91 92 ILE A CA 1
ATOM 629 C C . ILE A 1 92 ? -5.983 -9.488 64.634 1.00 46.32 92 ILE A C 1
ATOM 630 O O . ILE A 1 92 ? -6.963 -8.839 64.262 1.00 45.90 92 ILE A O 1
ATOM 635 N N . VAL A 1 93 ? -5.923 -10.819 64.567 1.00 46.14 93 VAL A N 1
ATOM 636 C CA . VAL A 1 93 ? -7.016 -11.647 64.031 1.00 46.58 93 VAL A CA 1
ATOM 637 C C . VAL A 1 93 ? -8.343 -11.307 64.709 1.00 48.46 93 VAL A C 1
ATOM 638 O O . VAL A 1 93 ? -9.332 -10.956 64.051 1.00 49.16 93 VAL A O 1
ATOM 642 N N . GLU A 1 94 ? -8.339 -11.417 66.034 1.00 48.41 94 GLU A N 1
ATOM 643 C CA . GLU A 1 94 ? -9.496 -11.123 66.866 1.00 47.72 94 GLU A CA 1
ATOM 644 C C . GLU A 1 94 ? -10.007 -9.726 66.546 1.00 47.03 94 GLU A C 1
ATOM 645 O O . GLU A 1 94 ? -11.212 -9.504 66.431 1.00 48.08 94 GLU A O 1
ATOM 651 N N . TRP A 1 95 ? -9.080 -8.784 66.401 1.00 46.12 95 TRP A N 1
ATOM 652 C CA . TRP A 1 95 ? -9.432 -7.404 66.093 1.00 44.87 95 TRP A CA 1
ATOM 653 C C . TRP A 1 95 ? -10.060 -7.233 64.711 1.00 44.36 95 TRP A C 1
ATOM 654 O O . TRP A 1 95 ? -10.997 -6.449 64.546 1.00 43.61 95 TRP A O 1
ATOM 665 N N . LEU A 1 96 ? -9.551 -7.962 63.724 1.00 44.51 96 LEU A N 1
ATOM 666 C CA . LEU A 1 96 ? -10.097 -7.883 62.367 1.00 43.91 96 LEU A CA 1
ATOM 667 C C . LEU A 1 96 ? -11.551 -8.370 62.383 1.00 45.01 96 LEU A C 1
ATOM 668 O O . LEU A 1 96 ? -12.438 -7.768 61.777 1.00 44.31 96 LEU A O 1
ATOM 673 N N . ILE A 1 97 ? -11.784 -9.458 63.107 1.00 46.96 97 ILE A N 1
ATOM 674 C CA . ILE A 1 97 ? -13.112 -10.042 63.225 1.00 48.01 97 ILE A CA 1
ATOM 675 C C . ILE A 1 97 ? -14.086 -9.134 63.980 1.00 48.44 97 ILE A C 1
ATOM 676 O O . ILE A 1 97 ? -15.225 -8.943 63.551 1.00 49.78 97 ILE A O 1
ATOM 681 N N . LYS A 1 98 ? -13.641 -8.568 65.094 1.00 49.22 98 LYS A N 1
ATOM 682 C CA . LYS A 1 98 ? -14.507 -7.710 65.902 1.00 49.89 98 LYS A CA 1
ATOM 683 C C . LYS A 1 98 ? -14.888 -6.374 65.270 1.00 48.90 98 LYS A C 1
ATOM 684 O O . LYS A 1 98 ? -16.060 -5.996 65.258 1.00 47.96 98 LYS A O 1
ATOM 690 N N . GLU A 1 99 ? -13.900 -5.661 64.747 1.00 48.08 99 GLU A N 1
ATOM 691 C CA . GLU A 1 99 ? -14.147 -4.350 64.166 1.00 47.79 99 GLU A CA 1
ATOM 692 C C . GLU A 1 99 ? -14.497 -4.331 62.678 1.00 48.00 99 GLU A C 1
ATOM 693 O O . GLU A 1 99 ? -15.604 -3.944 62.307 1.00 47.88 99 GLU A O 1
ATOM 699 N N . SER A 1 100 ? -13.561 -4.740 61.831 1.00 47.44 100 SER A N 1
ATOM 700 C CA . SER A 1 100 ? -13.792 -4.722 60.388 1.00 48.60 100 SER A CA 1
ATOM 701 C C . SER A 1 100 ? -14.779 -5.796 59.951 1.00 49.24 100 SER A C 1
ATOM 702 O O . SER A 1 100 ? -15.171 -5.871 58.785 1.00 48.80 100 SER A O 1
ATOM 705 N N . GLY A 1 101 ? -15.174 -6.633 60.901 1.00 49.50 101 GLY A N 1
ATOM 706 C CA . GLY A 1 101 ? -16.131 -7.678 60.602 1.00 49.95 101 GLY A CA 1
ATOM 707 C C . GLY A 1 101 ? -15.594 -8.711 59.642 1.00 49.93 101 GLY A C 1
ATOM 708 O O . GLY A 1 101 ? -16.341 -9.251 58.829 1.00 51.37 101 GLY A O 1
ATOM 709 N N . SER A 1 102 ? -14.295 -8.971 59.724 1.00 49.56 102 SER A N 1
ATOM 710 C CA . SER A 1 102 ? -13.653 -9.960 58.876 1.00 49.55 102 SER A CA 1
ATOM 711 C C . SER A 1 102 ? -13.888 -11.354 59.459 1.00 50.03 102 SER A C 1
ATOM 712 O O . SER A 1 102 ? -14.386 -11.492 60.575 1.00 50.36 102 SER A O 1
ATOM 715 N N . THR A 1 103 ? -13.518 -12.380 58.704 1.00 50.72 103 THR A N 1
ATOM 716 C CA . THR A 1 103 ? -13.700 -13.765 59.115 1.00 51.69 103 THR A CA 1
ATOM 717 C C . THR A 1 103 ? -12.412 -14.317 59.712 1.00 52.16 103 THR A C 1
ATOM 718 O O . THR A 1 103 ? -11.325 -13.847 59.391 1.00 53.62 103 THR A O 1
ATOM 722 N N . ARG A 1 104 ? -12.540 -15.311 60.581 1.00 51.58 104 ARG A N 1
ATOM 723 C CA . ARG A 1 104 ? -11.390 -15.943 61.218 1.00 51.26 104 ARG A CA 1
ATOM 724 C C . ARG A 1 104 ? -10.278 -16.227 60.210 1.00 50.05 104 ARG A C 1
ATOM 725 O O . ARG A 1 104 ? -9.134 -15.817 60.397 1.00 51.48 104 ARG A O 1
ATOM 733 N N . SER A 1 105 ? -10.622 -16.925 59.141 1.00 47.29 105 SER A N 1
ATOM 734 C CA . SER A 1 105 ? -9.636 -17.279 58.135 1.00 47.00 105 SER A CA 1
ATOM 735 C C . SER A 1 105 ? -9.290 -16.147 57.182 1.00 45.99 105 SER A C 1
ATOM 736 O O . SER A 1 105 ? -8.180 -16.087 56.655 1.00 44.78 105 SER A O 1
ATOM 739 N N . LYS A 1 106 ? -10.237 -15.251 56.942 1.00 45.40 106 LYS A N 1
ATOM 740 C CA . LYS A 1 106 ? -9.961 -14.141 56.048 1.00 45.03 106 LYS A CA 1
ATOM 741 C C . LYS A 1 106 ? -8.990 -13.200 56.750 1.00 44.41 106 LYS A C 1
ATOM 742 O O . LYS A 1 106 ? -8.058 -12.670 56.134 1.00 43.95 106 LYS A O 1
ATOM 748 N N . ALA A 1 107 ? -9.205 -13.004 58.047 1.00 43.28 107 ALA A N 1
ATOM 749 C CA . ALA A 1 107 ? -8.339 -12.127 58.827 1.00 43.52 107 ALA A CA 1
ATOM 750 C C . ALA A 1 107 ? -6.925 -12.694 58.844 1.00 43.36 107 ALA A C 1
ATOM 751 O O . ALA A 1 107 ? -5.953 -11.944 58.770 1.00 43.06 107 ALA A O 1
ATOM 753 N N . ASN A 1 108 ? -6.816 -14.018 58.943 1.00 42.74 108 ASN A N 1
ATOM 754 C CA . ASN A 1 108 ? -5.512 -14.658 58.957 1.00 43.26 108 ASN A CA 1
ATOM 755 C C . ASN A 1 108 ? -4.802 -14.546 57.624 1.00 43.92 108 ASN A C 1
ATOM 756 O O . ASN A 1 108 ? -3.578 -14.504 57.578 1.00 44.85 108 ASN A O 1
ATOM 761 N N . LEU A 1 109 ? -5.562 -14.491 56.539 1.00 44.00 109 LEU A N 1
ATOM 762 C CA . LEU A 1 109 ? -4.976 -14.339 55.210 1.00 44.27 109 LEU A CA 1
ATOM 763 C C . LEU A 1 109 ? -4.467 -12.904 55.055 1.00 44.47 109 LEU A C 1
ATOM 764 O O . LEU A 1 109 ? -3.408 -12.656 54.477 1.00 45.54 109 LEU A O 1
ATOM 769 N N . GLU A 1 110 ? -5.248 -11.969 55.574 1.00 42.69 110 GLU A N 1
ATOM 770 C CA . GLU A 1 110 ? -4.924 -10.553 55.515 1.00 41.70 110 GLU A CA 1
ATOM 771 C C . GLU A 1 110 ? -3.572 -10.231 56.170 1.00 40.57 110 GLU A C 1
ATOM 772 O O . GLU A 1 110 ? -2.797 -9.405 55.669 1.00 38.80 110 GLU A O 1
ATOM 778 N N . ILE A 1 111 ? -3.298 -10.893 57.291 1.00 38.57 111 ILE A N 1
ATOM 779 C CA . ILE A 1 111 ? -2.059 -10.682 58.021 1.00 36.92 111 ILE A CA 1
ATOM 780 C C . ILE A 1 111 ? -0.860 -11.204 57.237 1.00 36.41 111 ILE A C 1
ATOM 781 O O . ILE A 1 111 ? 0.187 -10.549 57.193 1.00 36.71 111 ILE A O 1
ATOM 786 N N . THR A 1 112 ? -1.016 -12.365 56.607 1.00 35.28 112 THR A N 1
ATOM 787 C CA . THR A 1 112 ? 0.046 -12.948 55.785 1.00 35.45 112 THR A CA 1
ATOM 788 C C . THR A 1 112 ? 0.356 -11.950 54.678 1.00 36.02 112 THR A C 1
ATOM 789 O O . THR A 1 112 ? 1.514 -11.625 54.405 1.00 36.27 112 THR A O 1
ATOM 793 N N . LEU A 1 113 ? -0.709 -11.476 54.046 1.00 36.43 113 LEU A N 1
ATOM 794 C CA . LEU A 1 113 ? -0.616 -10.503 52.973 1.00 37.14 113 LEU A CA 1
ATOM 795 C C . LEU A 1 113 ? 0.112 -9.266 53.488 1.00 36.31 113 LEU A C 1
ATOM 796 O O . LEU A 1 113 ? 1.018 -8.739 52.830 1.00 34.82 113 LEU A O 1
ATOM 801 N N . ALA A 1 114 ? -0.291 -8.806 54.672 1.00 35.82 114 ALA A N 1
ATOM 802 C CA . ALA A 1 114 ? 0.318 -7.627 55.276 1.00 34.72 114 ALA A CA 1
ATOM 803 C C . ALA A 1 114 ? 1.790 -7.894 55.537 1.00 34.74 114 ALA A C 1
ATOM 804 O O . ALA A 1 114 ? 2.638 -7.026 55.322 1.00 33.63 114 ALA A O 1
ATOM 806 N N . GLY A 1 115 ? 2.081 -9.111 55.983 1.00 34.27 115 GLY A N 1
ATOM 807 C CA . GLY A 1 115 ? 3.446 -9.487 56.281 1.00 32.96 115 GLY A CA 1
ATOM 808 C C . GLY A 1 115 ? 4.343 -9.529 55.072 1.00 33.91 115 GLY A C 1
ATOM 809 O O . GLY A 1 115 ? 5.413 -8.924 55.076 1.00 34.90 115 GLY A O 1
ATOM 810 N N . ASN A 1 116 ? 3.919 -10.240 54.031 1.00 35.45 116 ASN A N 1
ATOM 811 C CA . ASN A 1 116 ? 4.725 -10.361 52.816 1.00 36.08 116 ASN A CA 1
ATOM 812 C C . ASN A 1 116 ? 5.077 -8.993 52.275 1.00 34.96 116 ASN A C 1
ATOM 813 O O . ASN A 1 116 ? 6.218 -8.744 51.896 1.00 35.70 116 ASN A O 1
ATOM 818 N N . ILE A 1 117 ? 4.090 -8.105 52.249 1.00 36.07 117 ILE A N 1
ATOM 819 C CA . ILE A 1 117 ? 4.284 -6.749 51.752 1.00 36.55 117 ILE A CA 1
ATOM 820 C C . ILE A 1 117 ? 5.388 -6.002 52.486 1.00 36.00 117 ILE A C 1
ATOM 821 O O . ILE A 1 117 ? 6.230 -5.345 51.856 1.00 34.32 117 ILE A O 1
ATOM 826 N N . THR A 1 118 ? 5.414 -6.114 53.806 1.00 35.71 118 THR A N 1
ATOM 827 C CA . THR A 1 118 ? 6.438 -5.390 54.535 1.00 37.95 118 THR A CA 1
ATOM 828 C C . THR A 1 118 ? 7.811 -6.051 54.483 1.00 37.95 118 THR A C 1
ATOM 829 O O . THR A 1 118 ? 8.818 -5.350 54.535 1.00 38.52 118 THR A O 1
ATOM 833 N N . LYS A 1 119 ? 7.878 -7.371 54.374 1.00 39.68 119 LYS A N 1
ATOM 834 C CA . LYS A 1 119 ? 9.197 -8.002 54.271 1.00 41.69 119 LYS A CA 1
ATOM 835 C C . LYS A 1 119 ? 9.744 -7.615 52.895 1.00 40.74 119 LYS A C 1
ATOM 836 O O . LYS A 1 119 ? 10.950 -7.429 52.718 1.00 40.05 119 LYS A O 1
ATOM 842 N N . GLU A 1 120 ? 8.844 -7.469 51.924 1.00 40.63 120 GLU A N 1
ATOM 843 C CA . GLU A 1 120 ? 9.234 -7.054 50.571 1.00 41.04 120 GLU A CA 1
ATOM 844 C C . GLU A 1 120 ? 9.701 -5.588 50.635 1.00 39.80 120 GLU A C 1
ATOM 845 O O . GLU A 1 120 ? 10.694 -5.219 50.003 1.00 39.21 120 GLU A O 1
ATOM 851 N N . SER A 1 121 ? 8.995 -4.769 51.415 1.00 37.19 121 SER A N 1
ATOM 852 C CA . SER A 1 121 ? 9.351 -3.357 51.575 1.00 36.68 121 SER A CA 1
ATOM 853 C C . SER A 1 121 ? 10.678 -3.191 52.316 1.00 36.12 121 SER A C 1
ATOM 854 O O . SER A 1 121 ? 11.381 -2.195 52.139 1.00 34.60 121 SER A O 1
ATOM 857 N N . ALA A 1 122 ? 11.025 -4.150 53.166 1.00 36.15 122 ALA A N 1
ATOM 858 C CA . ALA A 1 122 ? 12.277 -4.027 53.900 1.00 35.86 122 ALA A CA 1
ATOM 859 C C . ALA A 1 122 ? 13.449 -4.008 52.924 1.00 34.97 122 ALA A C 1
ATOM 860 O O . ALA A 1 122 ? 14.532 -3.520 53.238 1.00 31.12 122 ALA A O 1
ATOM 862 N N . SER A 1 123 ? 13.201 -4.529 51.729 1.00 36.37 123 SER A N 1
ATOM 863 C CA . SER A 1 123 ? 14.204 -4.608 50.670 1.00 37.15 123 SER A CA 1
ATOM 864 C C . SER A 1 123 ? 14.410 -3.268 49.950 1.00 37.87 123 SER A C 1
ATOM 865 O O . SER A 1 123 ? 15.469 -3.026 49.354 1.00 37.30 123 SER A O 1
ATOM 868 N N . PHE A 1 124 ? 13.393 -2.413 50.025 1.00 37.97 124 PHE A N 1
ATOM 869 C CA . PHE A 1 124 ? 13.381 -1.107 49.362 1.00 38.24 124 PHE A CA 1
ATOM 870 C C . PHE A 1 124 ? 14.489 -0.083 49.635 1.00 37.20 124 PHE A C 1
ATOM 871 O O . PHE A 1 124 ? 14.975 0.539 48.700 1.00 38.56 124 PHE A O 1
ATOM 879 N N . PRO A 1 125 ? 14.885 0.130 50.901 1.00 35.16 125 PRO A N 1
ATOM 880 C CA . PRO A 1 125 ? 15.936 1.117 51.161 1.00 35.47 125 PRO A CA 1
ATOM 881 C C . PRO A 1 125 ? 17.160 0.988 50.257 1.00 37.26 125 PRO A C 1
ATOM 882 O O . PRO A 1 125 ? 17.636 1.984 49.706 1.00 39.76 125 PRO A O 1
ATOM 886 N N . GLY A 1 126 ? 17.667 -0.234 50.104 1.00 37.03 126 GLY A N 1
ATOM 887 C CA . GLY A 1 126 ? 18.843 -0.457 49.277 1.00 37.10 126 GLY A CA 1
ATOM 888 C C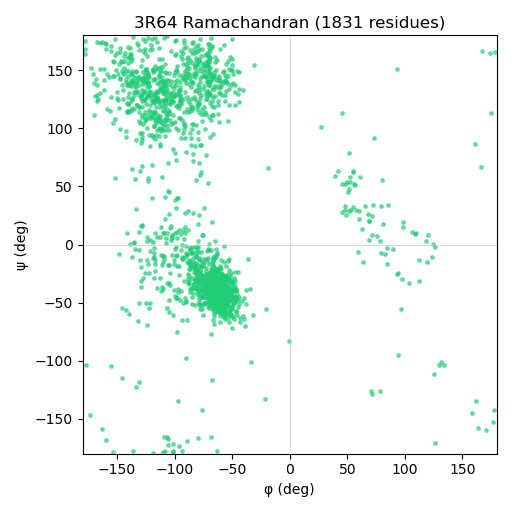 . GLY A 1 126 ? 18.572 -0.562 47.785 1.00 38.28 126 GLY A C 1
ATOM 889 O O . GLY A 1 126 ? 19.505 -0.713 46.992 1.00 39.94 126 GLY A O 1
ATOM 890 N N . ARG A 1 127 ? 17.304 -0.487 47.387 1.00 36.25 127 ARG A N 1
ATOM 891 C CA . ARG A 1 127 ? 16.954 -0.578 45.977 1.00 35.72 127 ARG A CA 1
ATOM 892 C C . ARG A 1 127 ? 16.746 0.800 45.368 1.00 36.22 127 ARG A C 1
ATOM 893 O O . ARG A 1 127 ? 16.804 0.965 44.151 1.00 37.43 127 ARG A O 1
ATOM 901 N N . VAL A 1 128 ? 16.523 1.789 46.229 1.00 34.92 128 VAL A N 1
ATOM 902 C CA . VAL A 1 128 ? 16.304 3.162 45.801 1.00 33.30 128 VAL A CA 1
ATOM 903 C C . VAL A 1 128 ? 17.604 3.794 45.338 1.00 33.76 128 VAL A C 1
ATOM 904 O O . VAL A 1 128 ? 18.516 4.009 46.138 1.00 35.72 128 VAL A O 1
ATOM 908 N N . HIS A 1 129 ? 17.686 4.100 44.047 1.00 33.63 129 HIS A N 1
ATOM 909 C CA . HIS A 1 129 ? 18.874 4.735 43.488 1.00 35.10 129 HIS A CA 1
ATOM 910 C C . HIS A 1 129 ? 18.551 5.865 42.500 1.00 33.77 129 HIS A C 1
ATOM 911 O O . HIS A 1 129 ? 17.444 5.952 41.965 1.00 33.64 129 HIS A O 1
ATOM 918 N N . GLY A 1 130 ? 19.527 6.735 42.281 1.00 31.67 130 GLY A N 1
ATOM 919 C CA . GLY A 1 130 ? 19.339 7.834 41.361 1.00 31.96 130 GLY A CA 1
ATOM 920 C C . GLY A 1 130 ? 20.172 7.573 40.131 1.00 32.20 130 GLY A C 1
ATOM 921 O O . GLY A 1 130 ? 20.632 6.464 39.934 1.00 30.94 130 GLY A O 1
ATOM 922 N N . ARG A 1 131 ? 20.373 8.587 39.302 1.00 34.22 131 ARG A N 1
ATOM 923 C CA . ARG A 1 131 ? 21.168 8.408 38.098 1.00 35.53 131 ARG A CA 1
ATOM 924 C C . ARG A 1 131 ? 22.070 9.576 37.789 1.00 34.94 131 ARG A C 1
ATOM 925 O O . ARG A 1 131 ? 21.865 10.679 38.271 1.00 32.02 131 ARG A O 1
ATOM 933 N N . ILE A 1 132 ? 23.075 9.303 36.962 1.00 35.87 132 ILE A N 1
ATOM 934 C CA . ILE A 1 132 ? 23.985 10.322 36.472 1.00 36.53 132 ILE A CA 1
ATOM 935 C C . ILE A 1 132 ? 23.750 10.275 34.961 1.00 37.75 132 ILE A C 1
ATOM 936 O O . ILE A 1 132 ? 24.221 9.376 34.269 1.00 36.86 132 ILE A O 1
ATOM 941 N N . SER A 1 133 ? 22.978 11.237 34.456 1.00 39.18 133 SER A N 1
ATOM 942 C CA . SER A 1 133 ? 22.619 11.280 33.040 1.00 38.99 133 SER A CA 1
ATOM 943 C C . SER A 1 133 ? 23.710 11.849 32.157 1.00 38.33 133 SER A C 1
ATOM 944 O O . SER A 1 133 ? 24.559 12.596 32.622 1.00 37.72 133 SER A O 1
ATOM 947 N N . PRO A 1 134 ? 23.711 11.487 30.865 1.00 39.75 134 PRO A N 1
ATOM 948 C CA . PRO A 1 134 ? 24.730 12.003 29.944 1.00 41.59 134 PRO A CA 1
ATOM 949 C C . PRO A 1 134 ? 24.536 13.497 29.688 1.00 43.26 134 PRO A C 1
ATOM 950 O O . PRO A 1 134 ? 23.414 14.007 29.706 1.00 42.73 134 PRO A O 1
ATOM 954 N N . SER A 1 135 ? 25.644 14.194 29.468 1.00 45.52 135 SER A N 1
ATOM 955 C CA . SER A 1 135 ? 25.628 15.633 29.247 1.00 46.66 135 SER A CA 1
ATOM 956 C C . SER A 1 135 ? 25.705 16.048 27.789 1.00 47.11 135 SER A C 1
ATOM 957 O O . SER A 1 135 ? 26.322 15.368 26.961 1.00 45.59 135 SER A O 1
ATOM 960 N N . ASN A 1 136 ? 25.096 17.193 27.485 1.00 47.05 136 ASN A N 1
ATOM 961 C CA . ASN A 1 136 ? 25.112 17.712 26.122 1.00 47.65 136 ASN A CA 1
ATOM 962 C C . ASN A 1 136 ? 25.800 19.051 25.997 1.00 47.65 136 ASN A C 1
ATOM 963 O O . ASN A 1 136 ? 26.045 19.523 24.888 1.00 49.66 136 ASN A O 1
ATOM 968 N N . THR A 1 137 ? 26.096 19.668 27.127 1.00 45.94 137 THR A N 1
ATOM 969 C CA . THR A 1 137 ? 26.774 20.950 27.114 1.00 45.13 137 THR A CA 1
ATOM 970 C C . THR A 1 137 ? 28.103 20.738 27.834 1.00 45.38 137 THR A C 1
ATOM 971 O O . THR A 1 137 ? 28.142 20.272 28.981 1.00 43.30 137 THR A O 1
ATOM 975 N N . PRO A 1 138 ? 29.192 21.050 27.140 1.00 44.62 138 PRO A N 1
ATOM 976 C CA . PRO A 1 138 ? 30.527 20.880 27.689 1.00 44.35 138 PRO A CA 1
ATOM 977 C C . PRO A 1 138 ? 30.646 21.371 29.131 1.00 44.51 138 PRO A C 1
ATOM 978 O O . PRO A 1 138 ? 30.168 22.454 29.469 1.00 44.79 138 PRO A O 1
ATOM 980 N N . GLY A 1 139 ? 31.279 20.559 29.973 1.00 43.78 139 GLY A N 1
ATOM 981 C CA . GLY A 1 139 ? 31.479 20.933 31.358 1.00 42.38 139 GLY A CA 1
ATOM 982 C C . GLY A 1 139 ? 30.289 20.843 32.288 1.00 42.06 139 GLY A C 1
ATOM 983 O O . GLY A 1 139 ? 30.388 21.264 33.445 1.00 43.02 139 GLY A O 1
ATOM 984 N N . LYS A 1 140 ? 29.176 20.290 31.811 1.00 41.38 140 LYS A N 1
ATOM 985 C CA . LYS A 1 140 ? 27.969 20.165 32.635 1.00 40.69 140 LYS A CA 1
ATOM 986 C C . LYS A 1 140 ? 27.708 18.718 33.085 1.00 39.35 140 LYS A C 1
ATOM 987 O O . LYS A 1 140 ? 27.763 17.792 32.282 1.00 37.96 140 LYS A O 1
ATOM 993 N N . GLU A 1 141 ? 27.420 18.541 34.372 1.00 39.93 141 GLU A N 1
ATOM 994 C CA . GLU A 1 141 ? 27.156 17.228 34.958 1.00 36.97 141 GLU A CA 1
ATOM 995 C C . GLU A 1 141 ? 25.715 17.107 35.413 1.00 35.66 141 GLU A C 1
ATOM 996 O O . GLU A 1 141 ? 25.251 17.901 36.225 1.00 37.11 141 GLU A O 1
ATOM 1002 N N . ASN A 1 142 ? 24.998 16.106 34.921 1.00 33.48 142 ASN A N 1
ATOM 1003 C CA . ASN A 1 142 ? 23.610 15.950 35.323 1.00 32.30 142 ASN A CA 1
ATOM 1004 C C . ASN A 1 142 ? 23.384 14.802 36.272 1.00 32.05 142 ASN A C 1
ATOM 1005 O O . ASN A 1 142 ? 23.513 13.632 35.907 1.00 30.70 142 ASN A O 1
ATOM 1010 N N . ARG A 1 143 ? 23.034 15.154 37.499 1.00 31.50 143 ARG A N 1
ATOM 1011 C CA . ARG A 1 143 ? 22.755 14.167 38.510 1.00 30.51 143 ARG A CA 1
ATOM 1012 C C . ARG A 1 143 ? 21.259 14.209 38.722 1.00 28.88 143 ARG A C 1
ATOM 1013 O O . ARG A 1 143 ? 20.672 15.283 38.713 1.00 30.86 143 ARG A O 1
ATOM 1021 N N . VAL A 1 144 ? 20.633 13.057 38.897 1.00 26.54 144 VAL A N 1
ATOM 1022 C CA . VAL A 1 144 ? 19.213 13.028 39.178 1.00 27.16 144 VAL A CA 1
ATOM 1023 C C . VAL A 1 144 ? 19.043 12.127 40.393 1.00 29.59 144 VAL A C 1
ATOM 1024 O O . VAL A 1 144 ? 19.176 10.905 40.322 1.00 29.79 144 VAL A O 1
ATOM 1028 N N . TYR A 1 145 ? 18.801 12.777 41.529 1.00 32.54 145 TYR A N 1
ATOM 1029 C CA . TYR A 1 145 ? 18.638 12.121 42.823 1.00 32.83 145 TYR A CA 1
ATOM 1030 C C . TYR A 1 145 ? 17.244 11.576 43.011 1.00 34.05 145 TYR A C 1
ATOM 1031 O O . TYR A 1 145 ? 16.264 12.160 42.543 1.00 35.81 145 TYR A O 1
ATOM 1040 N N . ARG A 1 146 ? 17.166 10.457 43.720 1.00 33.82 146 ARG A N 1
ATOM 1041 C CA . ARG A 1 146 ? 15.899 9.820 44.017 1.00 34.05 146 ARG A CA 1
ATOM 1042 C C . ARG A 1 146 ? 15.753 9.975 45.522 1.00 33.68 146 ARG A C 1
ATOM 1043 O O . ARG A 1 146 ? 16.489 9.366 46.287 1.00 33.96 146 ARG A O 1
ATOM 1051 N N . VAL A 1 147 ? 14.809 10.800 45.949 1.00 33.53 147 VAL A N 1
ATOM 1052 C CA . VAL A 1 147 ? 14.619 11.042 47.369 1.00 32.00 147 VAL A CA 1
ATOM 1053 C C . VAL A 1 147 ? 13.190 10.793 47.836 1.00 33.18 147 VAL A C 1
ATOM 1054 O O . VAL A 1 147 ? 12.291 10.504 47.032 1.00 32.06 147 VAL A O 1
ATOM 1058 N N . ALA A 1 148 ? 12.986 10.900 49.144 1.00 32.89 148 ALA A N 1
ATOM 1059 C CA . ALA A 1 148 ? 11.669 10.696 49.721 1.00 34.67 148 ALA A CA 1
ATOM 1060 C C . ALA A 1 148 ? 10.779 11.844 49.292 1.00 35.04 148 ALA A C 1
ATOM 1061 O O . ALA A 1 148 ? 11.256 12.942 49.029 1.00 33.64 148 ALA A O 1
ATOM 1063 N N . LYS A 1 149 ? 9.481 11.579 49.212 1.00 36.35 149 LYS A N 1
ATOM 1064 C CA . LYS A 1 149 ? 8.526 12.604 48.821 1.00 37.87 149 LYS A CA 1
ATOM 1065 C C . LYS A 1 149 ? 8.446 13.650 49.941 1.00 38.62 149 LYS A C 1
ATOM 1066 O O . LYS A 1 149 ? 8.244 14.843 49.689 1.00 41.52 149 LYS A O 1
ATOM 1072 N N . GLY A 1 150 ? 8.599 13.183 51.171 1.00 36.04 150 GLY A N 1
ATOM 1073 C CA . GLY A 1 150 ? 8.549 14.059 52.320 1.00 33.98 150 GLY A CA 1
ATOM 1074 C C . GLY A 1 150 ? 7.594 13.458 53.317 1.00 33.17 150 GLY A C 1
ATOM 1075 O O . GLY A 1 150 ? 7.925 12.496 54.018 1.00 34.02 150 GLY A O 1
ATOM 1076 N N . VAL A 1 151 ? 6.404 14.037 53.393 1.00 31.96 151 VAL A N 1
ATOM 1077 C CA . VAL A 1 151 ? 5.377 13.555 54.298 1.00 29.74 151 VAL A CA 1
ATOM 1078 C C . VAL A 1 151 ? 4.268 12.990 53.421 1.00 29.15 151 VAL A C 1
ATOM 1079 O O . VAL A 1 151 ? 3.862 13.620 52.443 1.00 28.13 151 VAL A O 1
ATOM 1083 N N . VAL A 1 152 ? 3.800 11.797 53.758 1.00 28.06 152 VAL A N 1
ATOM 1084 C CA . VAL A 1 152 ? 2.730 11.186 53.002 1.00 26.89 152 VAL A CA 1
ATOM 1085 C C . VAL A 1 152 ? 1.531 10.918 53.894 1.00 27.87 152 VAL A C 1
ATOM 1086 O O . VAL A 1 152 ? 1.657 10.298 54.955 1.00 26.62 152 VAL A O 1
ATOM 1090 N N . GLY A 1 153 ? 0.371 11.416 53.466 1.00 28.67 153 GLY A N 1
ATOM 1091 C CA . GLY A 1 153 ? -0.855 11.178 54.205 1.00 26.88 153 GLY A CA 1
ATOM 1092 C C . GLY A 1 153 ? -1.506 9.966 53.553 1.00 27.41 153 GLY A C 1
ATOM 1093 O O . GLY A 1 153 ? -1.666 9.927 52.335 1.00 27.01 153 GLY A O 1
ATOM 1094 N N . VAL A 1 154 ? -1.864 8.970 54.357 1.00 28.07 154 VAL A N 1
ATOM 1095 C CA . VAL A 1 154 ? -2.485 7.751 53.856 1.00 27.27 154 VAL A CA 1
ATOM 1096 C C . VAL A 1 154 ? -3.905 7.594 54.387 1.00 30.40 154 VAL A C 1
ATOM 1097 O O . VAL A 1 154 ? -4.136 7.641 55.602 1.00 30.04 154 VAL A O 1
ATOM 1101 N N . ILE A 1 155 ? -4.857 7.414 53.473 1.00 32.67 155 ILE A N 1
ATOM 1102 C CA . ILE A 1 155 ? -6.264 7.228 53.847 1.00 33.34 155 ILE A CA 1
ATOM 1103 C C . ILE A 1 155 ? -6.601 5.758 53.578 1.00 33.81 155 ILE A C 1
ATOM 1104 O O . ILE A 1 155 ? -6.709 5.357 52.427 1.00 32.84 155 ILE A O 1
ATOM 1109 N N . SER A 1 156 ? -6.746 4.959 54.635 1.00 35.49 156 SER A N 1
ATOM 1110 C CA . SER A 1 156 ? -7.039 3.526 54.472 1.00 36.51 156 SER A CA 1
ATOM 1111 C C . SER A 1 156 ? -8.553 3.231 54.434 1.00 37.55 156 SER A C 1
ATOM 1112 O O . SER A 1 156 ? -9.342 4.007 54.966 1.00 35.93 156 SER A O 1
ATOM 1115 N N . PRO A 1 157 ? -8.977 2.103 53.811 1.00 39.42 157 PRO A N 1
ATOM 1116 C CA . PRO A 1 157 ? -10.409 1.766 53.737 1.00 41.12 157 PRO A CA 1
ATOM 1117 C C . PRO A 1 157 ? -10.848 0.731 54.787 1.00 42.79 157 PRO A C 1
ATOM 1118 O O . PRO A 1 157 ? -10.015 0.165 55.474 1.00 43.43 157 PRO A O 1
ATOM 1122 N N . TRP A 1 158 ? -12.147 0.443 54.847 1.00 43.88 158 TRP A N 1
ATOM 1123 C CA . TRP A 1 158 ? -12.721 -0.522 55.787 1.00 45.57 158 TRP A CA 1
ATOM 1124 C C . TRP A 1 158 ? -12.606 -1.979 55.310 1.00 46.21 158 TRP A C 1
ATOM 1125 O O . TRP A 1 158 ? -12.699 -2.920 56.111 1.00 46.58 158 TRP A O 1
ATOM 1136 N N . ASN A 1 159 ? -12.386 -2.133 54.002 1.00 45.86 159 ASN A N 1
ATOM 1137 C CA . ASN A 1 159 ? -12.198 -3.418 53.338 1.00 45.48 159 ASN A CA 1
ATOM 1138 C C . ASN A 1 159 ? -10.700 -3.701 53.417 1.00 44.03 159 ASN A C 1
ATOM 1139 O O . ASN A 1 159 ? -9.880 -2.887 52.991 1.00 44.44 159 ASN A O 1
ATOM 1144 N N . PHE A 1 160 ? -10.357 -4.852 53.996 1.00 43.02 160 PHE A N 1
ATOM 1145 C CA . PHE A 1 160 ? -8.973 -5.227 54.197 1.00 37.82 160 PHE A CA 1
ATOM 1146 C C . PHE A 1 160 ? -8.151 -4.028 54.768 1.00 36.79 160 PHE A C 1
ATOM 1147 O O . PHE A 1 160 ? -7.059 -3.702 54.258 1.00 34.70 160 PHE A O 1
ATOM 1155 N N . PRO A 1 161 ? -8.626 -3.409 55.875 1.00 34.95 161 PRO A N 1
ATOM 1156 C CA . PRO A 1 161 ? -7.983 -2.255 56.516 1.00 33.71 161 PRO A CA 1
ATOM 1157 C C . PRO A 1 161 ? -6.505 -2.434 56.738 1.00 34.02 161 PRO A C 1
ATOM 1158 O O . PRO A 1 161 ? -5.710 -1.563 56.381 1.00 34.76 161 PRO A O 1
ATOM 1162 N N . LEU A 1 162 ? -6.142 -3.563 57.333 1.00 33.97 162 LEU A N 1
ATOM 1163 C CA . LEU A 1 162 ? -4.753 -3.874 57.644 1.00 33.17 162 LEU A CA 1
ATOM 1164 C C . LEU A 1 162 ? -3.879 -3.997 56.422 1.00 32.35 162 LEU A C 1
ATOM 1165 O O . LEU A 1 162 ? -2.876 -3.305 56.290 1.00 32.22 162 LEU A O 1
ATOM 1170 N N . ASN A 1 163 ? -4.257 -4.900 55.527 1.00 33.87 163 ASN A N 1
ATOM 1171 C CA . ASN A 1 163 ? -3.490 -5.125 54.305 1.00 33.75 163 ASN A CA 1
ATOM 1172 C C . ASN A 1 163 ? -3.420 -3.923 53.364 1.00 32.84 163 ASN A C 1
ATOM 1173 O O . ASN A 1 163 ? -2.369 -3.652 52.779 1.00 32.11 163 ASN A O 1
ATOM 1178 N N . LEU A 1 164 ? -4.522 -3.191 53.213 1.00 31.26 164 LEU A N 1
ATOM 1179 C CA . LEU A 1 164 ? -4.488 -2.047 52.312 1.00 33.20 164 LEU A CA 1
ATOM 1180 C C . LEU A 1 164 ? -3.818 -0.797 52.899 1.00 33.01 164 LEU A C 1
ATOM 1181 O O . LEU A 1 164 ? -3.305 0.034 52.153 1.00 33.81 164 LEU A O 1
ATOM 1186 N N . SER A 1 165 ? -3.799 -0.648 54.218 1.00 33.03 165 SER A N 1
ATOM 1187 C CA . SER A 1 165 ? -3.098 0.513 54.772 1.00 34.43 165 SER A CA 1
ATOM 1188 C C . SER A 1 165 ? -1.597 0.201 54.641 1.00 33.92 165 SER A C 1
ATOM 1189 O O . SER A 1 165 ? -0.830 1.006 54.086 1.00 32.54 165 SER A O 1
ATOM 1192 N N . ILE A 1 166 ? -1.200 -0.986 55.116 1.00 32.63 166 ILE A N 1
ATOM 1193 C CA . ILE A 1 166 ? 0.195 -1.445 55.054 1.00 32.90 166 ILE A CA 1
ATOM 1194 C C . ILE A 1 166 ? 0.766 -1.380 53.623 1.00 31.74 166 ILE A C 1
ATOM 1195 O O . ILE A 1 166 ? 1.926 -1.016 53.424 1.00 29.55 166 ILE A O 1
ATOM 1200 N N . ARG A 1 167 ? -0.057 -1.733 52.636 1.00 31.08 167 ARG A N 1
ATOM 1201 C CA . ARG A 1 167 ? 0.351 -1.702 51.229 1.00 32.35 167 ARG A CA 1
ATOM 1202 C C . ARG A 1 167 ? 1.038 -0.376 50.883 1.00 31.47 167 ARG A C 1
ATOM 1203 O O . ARG A 1 167 ? 1.973 -0.348 50.089 1.00 30.32 167 ARG A O 1
ATOM 1211 N N . SER A 1 168 ? 0.578 0.727 51.475 1.00 29.40 168 SER A N 1
ATOM 1212 C CA . SER A 1 168 ? 1.211 2.019 51.212 1.00 29.98 168 SER A CA 1
ATOM 1213 C C . SER A 1 168 ? 2.062 2.539 52.379 1.00 29.12 168 SER A C 1
ATOM 1214 O O . SER A 1 168 ? 3.092 3.178 52.162 1.00 27.20 168 SER A O 1
ATOM 1217 N N . VAL A 1 169 ? 1.652 2.239 53.614 1.00 29.29 169 VAL A N 1
ATOM 1218 C CA . VAL A 1 169 ? 2.396 2.680 54.798 1.00 28.78 169 VAL A CA 1
ATOM 1219 C C . VAL A 1 169 ? 3.802 2.091 54.851 1.00 28.83 169 VAL A C 1
ATOM 1220 O O . VAL A 1 169 ? 4.765 2.818 55.092 1.00 30.27 169 VAL A O 1
ATOM 1224 N N . ALA A 1 170 ? 3.937 0.793 54.584 1.00 30.18 170 ALA A N 1
ATOM 1225 C CA . ALA A 1 170 ? 5.252 0.136 54.639 1.00 29.14 170 ALA A CA 1
ATOM 1226 C C . ALA A 1 170 ? 6.268 0.599 53.598 1.00 29.26 170 ALA A C 1
ATOM 1227 O O . ALA A 1 170 ? 7.409 0.894 53.949 1.00 31.59 170 ALA A O 1
ATOM 1229 N N . PRO A 1 171 ? 5.895 0.641 52.303 1.00 28.10 171 PRO A N 1
ATOM 1230 C CA . PRO A 1 171 ? 6.903 1.099 51.341 1.00 25.86 171 PRO A CA 1
ATOM 1231 C C . PRO A 1 171 ? 7.258 2.571 51.558 1.00 24.98 171 PRO A C 1
ATOM 1232 O O . PRO A 1 171 ? 8.416 2.968 51.422 1.00 26.90 171 PRO A O 1
ATOM 1236 N N . ALA A 1 172 ? 6.263 3.378 51.890 1.00 22.18 172 ALA A N 1
ATOM 1237 C CA . ALA A 1 172 ? 6.501 4.797 52.147 1.00 22.44 172 ALA A CA 1
ATOM 1238 C C . ALA A 1 172 ? 7.499 4.982 53.309 1.00 20.96 172 ALA A C 1
ATOM 1239 O O . ALA A 1 172 ? 8.452 5.736 53.193 1.00 21.01 172 ALA A O 1
ATOM 1241 N N . LEU A 1 173 ? 7.290 4.295 54.430 1.00 21.58 173 LEU A N 1
ATOM 1242 C CA . LEU A 1 173 ? 8.224 4.428 55.553 1.00 23.27 173 LEU A CA 1
ATOM 1243 C C . LEU A 1 173 ? 9.614 3.943 55.182 1.00 24.11 173 LEU A C 1
ATOM 1244 O O . LEU A 1 173 ? 10.606 4.647 55.361 1.00 23.61 173 LEU A O 1
ATOM 1249 N N . ALA A 1 174 ? 9.671 2.728 54.658 1.00 25.84 174 ALA A N 1
ATOM 1250 C CA . ALA A 1 174 ? 10.934 2.110 54.262 1.00 27.80 174 ALA A CA 1
ATOM 1251 C C . ALA A 1 174 ? 11.763 2.979 53.340 1.00 26.79 174 ALA A C 1
ATOM 1252 O O . ALA A 1 174 ? 12.991 2.950 53.372 1.00 30.06 174 ALA A O 1
ATOM 1254 N N . VAL A 1 175 ? 11.088 3.774 52.532 1.00 26.30 175 VAL A N 1
ATOM 1255 C CA . VAL A 1 175 ? 11.758 4.604 51.558 1.00 26.13 175 VAL A CA 1
ATOM 1256 C C . VAL A 1 175 ? 12.218 5.975 52.095 1.00 27.14 175 VAL A C 1
ATOM 1257 O O . VAL A 1 175 ? 12.915 6.724 51.407 1.00 25.50 175 VAL A O 1
ATOM 1261 N N . GLY A 1 176 ? 11.866 6.279 53.344 1.00 27.07 176 GLY A N 1
ATOM 1262 C CA . GLY A 1 176 ? 12.301 7.533 53.947 1.00 28.80 176 GLY A CA 1
ATOM 1263 C C . GLY A 1 176 ? 11.262 8.626 54.177 1.00 28.82 176 GLY A C 1
ATOM 1264 O O . GLY A 1 176 ? 11.615 9.764 54.520 1.00 26.60 176 GLY A O 1
ATOM 1265 N N . ASN A 1 177 ? 9.990 8.288 53.982 1.00 27.33 177 ASN A N 1
ATOM 1266 C CA . ASN A 1 177 ? 8.917 9.250 54.181 1.00 27.33 177 ASN A CA 1
ATOM 1267 C C . ASN A 1 177 ? 8.427 9.116 55.596 1.00 27.55 177 ASN A C 1
ATOM 1268 O O . ASN A 1 177 ? 8.717 8.139 56.284 1.00 27.00 177 ASN A O 1
ATOM 1273 N N . ALA A 1 178 ? 7.682 10.121 56.021 1.00 26.87 178 ALA A N 1
ATOM 1274 C CA . ALA A 1 178 ? 7.060 10.099 57.322 1.00 27.22 178 ALA A CA 1
ATOM 1275 C C . ALA A 1 178 ? 5.607 9.964 56.849 1.00 26.42 178 ALA A C 1
ATOM 1276 O O . ALA A 1 178 ? 5.238 10.563 55.838 1.00 27.52 178 ALA A O 1
ATOM 1278 N N . VAL A 1 179 ? 4.794 9.163 57.525 1.00 25.49 179 VAL A N 1
ATOM 1279 C CA . VAL A 1 179 ? 3.421 9.010 57.078 1.00 23.69 179 VAL A CA 1
ATOM 1280 C C . VAL A 1 179 ? 2.381 9.089 58.183 1.00 25.99 179 VAL A C 1
ATOM 1281 O O . VAL A 1 179 ? 2.561 8.523 59.271 1.00 25.57 179 VAL A O 1
ATOM 1285 N N . VAL A 1 180 ? 1.313 9.835 57.885 1.00 25.99 180 VAL A N 1
ATOM 1286 C CA . VAL A 1 180 ? 0.179 10.019 58.786 1.00 25.15 180 VAL A CA 1
ATOM 1287 C C . VAL A 1 180 ? -1.031 9.285 58.185 1.00 26.13 180 VAL A C 1
ATOM 1288 O O . VAL A 1 180 ? -1.439 9.528 57.041 1.00 23.29 180 VAL A O 1
ATOM 1292 N N . ILE A 1 181 ? -1.590 8.372 58.967 1.00 26.76 181 ILE A N 1
ATOM 1293 C CA . ILE A 1 181 ? -2.733 7.595 58.540 1.00 29.07 181 ILE A CA 1
ATOM 1294 C C . ILE A 1 181 ? -4.034 8.221 59.030 1.00 33.24 181 ILE A C 1
ATOM 1295 O O . ILE A 1 181 ? -4.117 8.728 60.164 1.00 31.78 181 ILE A O 1
ATOM 1300 N N . LYS A 1 182 ? -5.035 8.196 58.146 1.00 36.27 182 LYS A N 1
ATOM 1301 C CA . LYS A 1 182 ? -6.384 8.691 58.421 1.00 37.16 182 LYS A CA 1
ATOM 1302 C C . LYS A 1 182 ? -7.216 7.481 58.006 1.00 38.32 182 LYS A C 1
ATOM 1303 O O . LYS A 1 182 ? -7.604 7.354 56.846 1.00 39.07 182 LYS A O 1
ATOM 1309 N N . PRO A 1 183 ? -7.485 6.562 58.948 1.00 38.55 183 PRO A N 1
ATOM 1310 C CA . PRO A 1 183 ? -8.262 5.360 58.633 1.00 39.15 183 PRO A CA 1
ATOM 1311 C C . PRO A 1 183 ? -9.729 5.600 58.362 1.00 39.72 183 PRO A C 1
ATOM 1312 O O . PRO A 1 183 ? -10.224 6.704 58.551 1.00 40.45 183 PRO A O 1
ATOM 1316 N N . ALA A 1 184 ? -10.418 4.550 57.924 1.00 41.06 184 ALA A N 1
ATOM 1317 C CA . ALA A 1 184 ? -11.848 4.627 57.654 1.00 42.99 184 ALA A CA 1
ATOM 1318 C C . ALA A 1 184 ? -12.560 4.725 59.001 1.00 44.77 184 ALA A C 1
ATOM 1319 O O . ALA A 1 184 ? -12.187 4.053 59.963 1.00 45.20 184 ALA A O 1
ATOM 1321 N N . SER A 1 185 ? -13.586 5.563 59.060 1.00 47.00 185 SER A N 1
ATOM 1322 C CA . SER A 1 185 ? -14.338 5.780 60.286 1.00 48.86 185 SER A CA 1
ATOM 1323 C C . SER A 1 185 ? -14.859 4.519 60.979 1.00 49.02 185 SER A C 1
ATOM 1324 O O . SER A 1 185 ? -15.047 4.507 62.197 1.00 49.38 185 SER A O 1
ATOM 1327 N N . ASP A 1 186 ? -15.087 3.460 60.211 1.00 48.64 186 ASP A N 1
ATOM 1328 C CA . ASP A 1 186 ? -15.604 2.206 60.756 1.00 49.02 186 ASP A CA 1
ATOM 1329 C C . ASP A 1 186 ? -14.515 1.283 61.271 1.00 49.61 186 ASP A C 1
ATOM 1330 O O . ASP A 1 186 ? -14.798 0.343 62.017 1.00 50.96 186 ASP A O 1
ATOM 1335 N N . THR A 1 187 ? -13.277 1.537 60.859 1.00 49.20 187 THR A N 1
ATOM 1336 C CA . THR A 1 187 ? -12.158 0.703 61.273 1.00 48.49 187 THR A CA 1
ATOM 1337 C C . THR A 1 187 ? -10.934 1.506 61.714 1.00 46.98 187 THR A C 1
ATOM 1338 O O . THR A 1 187 ? -9.844 1.311 61.191 1.00 46.62 187 THR A O 1
ATOM 1342 N N . PRO A 1 188 ? -11.095 2.402 62.701 1.00 46.26 188 PRO A N 1
ATOM 1343 C CA . PRO A 1 188 ? -9.955 3.200 63.164 1.00 46.01 188 PRO A CA 1
ATOM 1344 C C . PRO A 1 188 ? -8.750 2.421 63.720 1.00 45.09 188 PRO A C 1
ATOM 1345 O O . PRO A 1 188 ? -7.607 2.827 63.503 1.00 44.03 188 PRO A O 1
ATOM 1349 N N . VAL A 1 189 ? -8.978 1.312 64.425 1.00 44.36 189 VAL A N 1
ATOM 1350 C CA . VAL A 1 189 ? -7.836 0.586 64.971 1.00 43.28 189 VAL A CA 1
ATOM 1351 C C . VAL A 1 189 ? -7.149 -0.354 63.968 1.00 41.91 189 VAL A C 1
ATOM 1352 O O . VAL A 1 189 ? -5.939 -0.247 63.771 1.00 41.82 189 VAL A O 1
ATOM 1356 N N . THR A 1 190 ? -7.896 -1.234 63.303 1.00 40.14 190 THR A N 1
ATOM 1357 C CA . THR A 1 190 ? -7.287 -2.142 62.327 1.00 39.88 190 THR A CA 1
ATOM 1358 C C . THR A 1 190 ? -6.762 -1.379 61.116 1.00 38.73 190 THR A C 1
ATOM 1359 O O . THR A 1 190 ? -5.783 -1.794 60.482 1.00 37.26 190 THR A O 1
ATOM 1363 N N . GLY A 1 191 ? -7.409 -0.257 60.813 1.00 38.01 191 GLY A N 1
ATOM 1364 C CA . GLY A 1 191 ? -6.990 0.545 59.682 1.00 36.50 191 GLY A CA 1
ATOM 1365 C C . GLY A 1 191 ? -5.966 1.614 60.021 1.00 36.69 191 GLY A C 1
ATOM 1366 O O . GLY A 1 191 ? -5.385 2.217 59.113 1.00 36.69 191 GLY A O 1
ATOM 1367 N N . GLY A 1 192 ? -5.740 1.850 61.317 1.00 35.57 192 GLY A N 1
ATOM 1368 C CA . GLY A 1 192 ? -4.783 2.869 61.733 1.00 34.79 192 GLY A CA 1
ATOM 1369 C C . GLY A 1 192 ? -3.921 2.578 62.962 1.00 35.18 192 GLY A C 1
ATOM 1370 O O . GLY A 1 192 ? -2.687 2.623 62.886 1.00 33.23 192 GLY A O 1
ATOM 1371 N N . VAL A 1 193 ? -4.564 2.278 64.092 1.00 34.95 193 VAL A N 1
ATOM 1372 C CA . VAL A 1 193 ? -3.855 1.995 65.346 1.00 34.23 193 VAL A CA 1
ATOM 1373 C C . VAL A 1 193 ? -2.864 0.843 65.242 1.00 32.78 193 VAL A C 1
ATOM 1374 O O . VAL A 1 193 ? -1.683 1.037 65.502 1.00 33.99 193 VAL A O 1
ATOM 1378 N N . ILE A 1 194 ? -3.324 -0.340 64.843 1.00 32.63 194 ILE A N 1
ATOM 1379 C CA . ILE A 1 194 ? -2.425 -1.499 64.726 1.00 32.05 194 ILE A CA 1
ATOM 1380 C C . ILE A 1 194 ? -1.246 -1.240 63.790 1.00 31.86 194 ILE A C 1
ATOM 1381 O O . ILE A 1 194 ? -0.107 -1.396 64.190 1.00 33.10 194 ILE A O 1
ATOM 1386 N N . PRO A 1 195 ? -1.493 -0.814 62.543 1.00 32.89 195 PRO A N 1
ATOM 1387 C CA . PRO A 1 195 ? -0.297 -0.593 61.717 1.00 31.30 195 PRO A CA 1
ATOM 1388 C C . PRO A 1 195 ? 0.679 0.465 62.263 1.00 32.13 195 PRO A C 1
ATOM 1389 O O . PRO A 1 195 ? 1.895 0.334 62.098 1.00 31.36 195 PRO A O 1
ATOM 1393 N N . ALA A 1 196 ? 0.161 1.503 62.920 1.00 31.40 196 ALA A N 1
ATOM 1394 C CA . ALA A 1 196 ? 1.026 2.554 63.460 1.00 32.71 196 ALA A CA 1
ATOM 1395 C C . ALA A 1 196 ? 1.846 2.019 64.615 1.00 33.67 196 ALA A C 1
ATOM 1396 O O . ALA A 1 196 ? 3.068 2.183 64.666 1.00 29.73 196 ALA A O 1
ATOM 1398 N N . ARG A 1 197 ? 1.139 1.381 65.541 1.00 35.91 197 ARG A N 1
ATOM 1399 C CA . ARG A 1 197 ? 1.723 0.821 66.746 1.00 40.33 197 ARG A CA 1
ATOM 1400 C C . ARG A 1 197 ? 2.737 -0.253 66.400 1.00 41.37 197 ARG A C 1
ATOM 1401 O O . ARG A 1 197 ? 3.822 -0.332 66.992 1.00 41.54 197 ARG A O 1
ATOM 1409 N N . ILE A 1 198 ? 2.396 -1.058 65.413 1.00 40.33 198 ILE A N 1
ATOM 1410 C CA . ILE A 1 198 ? 3.269 -2.135 65.014 1.00 39.99 198 ILE A CA 1
ATOM 1411 C C . ILE A 1 198 ? 4.587 -1.555 64.443 1.00 39.59 198 ILE A C 1
ATOM 1412 O O . ILE A 1 198 ? 5.667 -2.101 64.678 1.00 37.84 198 ILE A O 1
ATOM 1417 N N . PHE A 1 199 ? 4.520 -0.427 63.737 1.00 38.95 199 PHE A N 1
ATOM 1418 C CA . PHE A 1 199 ? 5.745 0.159 63.212 1.00 39.50 199 PHE A CA 1
ATOM 1419 C C . PHE A 1 199 ? 6.509 0.871 64.326 1.00 40.62 199 PHE A C 1
ATOM 1420 O O . PHE A 1 199 ? 7.738 0.895 64.332 1.00 42.39 199 PHE A O 1
ATOM 1428 N N . GLU A 1 200 ? 5.785 1.434 65.284 1.00 40.54 200 GLU A N 1
ATOM 1429 C CA . GLU A 1 200 ? 6.426 2.089 66.412 1.00 41.05 200 GLU A CA 1
ATOM 1430 C C . GLU A 1 200 ? 7.245 1.044 67.210 1.00 41.23 200 GLU A C 1
ATOM 1431 O O . GLU A 1 200 ? 8.405 1.285 67.559 1.00 40.23 200 GLU A O 1
ATOM 1437 N N . GLU A 1 201 ? 6.638 -0.117 67.470 1.00 40.35 201 GLU A N 1
ATOM 1438 C CA . GLU A 1 201 ? 7.284 -1.197 68.224 1.00 40.32 201 GLU A CA 1
ATOM 1439 C C . GLU A 1 201 ? 8.413 -1.877 67.436 1.00 38.67 201 GLU A C 1
ATOM 1440 O O . GLU A 1 201 ? 9.107 -2.759 67.955 1.00 39.24 201 GLU A O 1
ATOM 1446 N N . ALA A 1 202 ? 8.597 -1.469 66.183 1.00 35.99 202 ALA A N 1
ATOM 1447 C CA . ALA A 1 202 ? 9.654 -2.032 65.343 1.00 32.53 202 ALA A CA 1
ATOM 1448 C C . ALA A 1 202 ? 10.811 -1.059 65.336 1.00 29.76 202 ALA A C 1
ATOM 1449 O O . ALA A 1 202 ? 11.924 -1.404 64.934 1.00 27.33 202 ALA A O 1
ATOM 1451 N N . GLY A 1 203 ? 10.534 0.174 65.748 1.00 29.44 203 GLY A N 1
ATOM 1452 C CA . GLY A 1 203 ? 11.585 1.169 65.806 1.00 28.66 203 GLY A CA 1
ATOM 1453 C C . GLY A 1 203 ? 11.504 2.450 64.992 1.00 29.30 203 GLY A C 1
ATOM 1454 O O . GLY A 1 203 ? 12.499 3.172 64.959 1.00 27.68 203 GLY A O 1
ATOM 1455 N N . VAL A 1 204 ? 10.385 2.769 64.329 1.00 30.30 204 VAL A N 1
ATOM 1456 C CA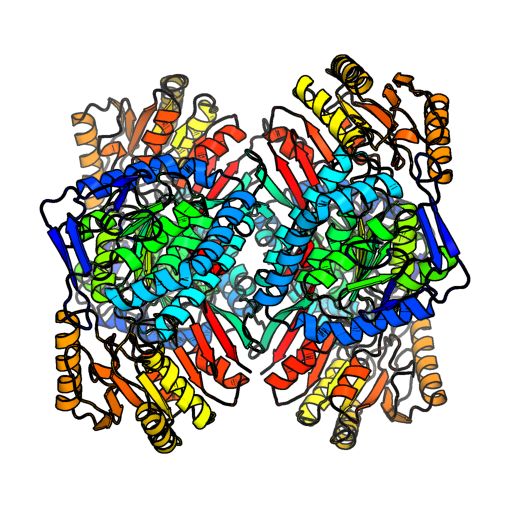 . VAL A 1 204 ? 10.391 4.039 63.589 1.00 31.68 204 VAL A CA 1
ATOM 1457 C C . VAL A 1 204 ? 10.276 5.213 64.592 1.00 30.61 204 VAL A C 1
ATOM 1458 O O . VAL A 1 204 ? 9.520 5.153 65.562 1.00 30.30 204 VAL A O 1
ATOM 1462 N N . PRO A 1 205 ? 11.075 6.272 64.394 1.00 31.32 205 PRO A N 1
ATOM 1463 C CA . PRO A 1 205 ? 11.094 7.464 65.254 1.00 32.59 205 PRO A CA 1
ATOM 1464 C C . PRO A 1 205 ? 9.772 8.175 65.508 1.00 33.89 205 PRO A C 1
ATOM 1465 O O . PRO A 1 205 ? 8.818 8.063 64.729 1.00 34.44 205 PRO A O 1
ATOM 1469 N N . ALA A 1 206 ? 9.742 8.919 66.614 1.00 33.98 206 ALA A N 1
ATOM 1470 C CA . ALA A 1 206 ? 8.572 9.681 67.015 1.00 34.95 206 ALA A CA 1
ATOM 1471 C C . ALA A 1 206 ? 8.259 10.719 65.948 1.00 35.23 206 ALA A C 1
ATOM 1472 O O . ALA A 1 206 ? 9.136 11.461 65.506 1.00 34.39 206 ALA A O 1
ATOM 1474 N N . GLY A 1 207 ? 6.998 10.758 65.533 1.00 35.92 207 GLY A N 1
ATOM 1475 C CA . GLY A 1 207 ? 6.590 11.690 64.499 1.00 36.17 207 GLY A CA 1
ATOM 1476 C C . GLY A 1 207 ? 6.641 11.088 63.098 1.00 35.57 207 GLY A C 1
ATOM 1477 O O . GLY A 1 207 ? 5.910 11.533 62.226 1.00 34.95 207 GLY A O 1
ATOM 1478 N N . VAL A 1 208 ? 7.486 10.077 62.879 1.00 36.24 208 VAL A N 1
ATOM 1479 C CA . VAL A 1 208 ? 7.607 9.450 61.556 1.00 36.48 208 VAL A CA 1
ATOM 1480 C C . VAL A 1 208 ? 6.380 8.608 61.173 1.00 35.16 208 VAL A C 1
ATOM 1481 O O . VAL A 1 208 ? 6.062 8.489 59.985 1.00 33.06 208 VAL A O 1
ATOM 1485 N N . ILE A 1 209 ? 5.709 8.022 62.162 1.00 32.84 209 ILE A N 1
ATOM 1486 C CA . ILE A 1 209 ? 4.490 7.272 61.896 1.00 33.13 209 ILE A CA 1
ATOM 1487 C C . ILE A 1 209 ? 3.398 7.827 62.803 1.00 34.69 209 ILE A C 1
ATOM 1488 O O . ILE A 1 209 ? 3.611 8.030 63.992 1.00 37.27 209 ILE A O 1
ATOM 1493 N N . SER A 1 210 ? 2.234 8.112 62.234 1.00 36.62 210 SER A N 1
ATOM 1494 C CA . SER A 1 210 ? 1.127 8.658 63.018 1.00 38.38 210 SER A CA 1
ATOM 1495 C C . SER A 1 210 ? -0.214 8.069 62.610 1.00 39.43 210 SER A C 1
ATOM 1496 O O . SER A 1 210 ? -0.316 7.349 61.613 1.00 40.26 210 SER A O 1
ATOM 1499 N N . THR A 1 211 ? -1.239 8.353 63.403 1.00 40.39 211 THR A N 1
ATOM 1500 C CA . THR A 1 211 ? -2.587 7.908 63.091 1.00 42.80 211 THR A CA 1
ATOM 1501 C C . THR A 1 211 ? -3.578 8.850 63.725 1.00 42.38 211 THR A C 1
ATOM 1502 O O . THR A 1 211 ? -3.791 8.832 64.935 1.00 42.58 211 THR A O 1
ATOM 1506 N N . VAL A 1 212 ? -4.165 9.695 62.893 1.00 42.73 212 VAL A N 1
ATOM 1507 C CA . VAL A 1 212 ? -5.163 10.635 63.353 1.00 43.25 212 VAL A CA 1
ATOM 1508 C C . VAL A 1 212 ? -6.495 10.090 62.815 1.00 45.23 212 VAL A C 1
ATOM 1509 O O . VAL A 1 212 ? -6.652 9.879 61.606 1.00 46.62 212 VAL A O 1
ATOM 1513 N N . ALA A 1 213 ? -7.431 9.816 63.722 1.00 45.06 213 ALA A N 1
ATOM 1514 C CA . ALA A 1 213 ? -8.737 9.285 63.340 1.00 44.94 213 ALA A CA 1
ATOM 1515 C C . ALA A 1 213 ? -9.851 10.254 63.710 1.00 46.00 213 ALA A C 1
ATOM 1516 O O . ALA A 1 213 ? -9.924 10.734 64.840 1.00 46.39 213 ALA A O 1
ATOM 1518 N N . GLY A 1 214 ? -10.713 10.542 62.741 1.00 47.00 214 GLY A N 1
ATOM 1519 C CA . GLY A 1 214 ? -11.826 11.440 62.983 1.00 50.02 214 GLY A CA 1
ATOM 1520 C C . GLY A 1 214 ? -12.940 11.283 61.967 1.00 51.43 214 GLY A C 1
ATOM 1521 O O . GLY A 1 214 ? -12.803 10.531 61.000 1.00 52.20 214 GLY A O 1
ATOM 1522 N N . ALA A 1 215 ? -14.054 11.977 62.193 1.00 53.11 215 ALA A N 1
ATOM 1523 C CA . ALA A 1 215 ? -15.190 11.938 61.271 1.00 53.20 215 ALA A CA 1
ATOM 1524 C C . ALA A 1 215 ? -14.819 12.842 60.104 1.00 53.25 215 ALA A C 1
ATOM 1525 O O . ALA A 1 215 ? -14.458 14.011 60.304 1.00 52.88 215 ALA A O 1
ATOM 1527 N N . GLY A 1 216 ? -14.898 12.283 58.896 1.00 54.27 216 GLY A N 1
ATOM 1528 C CA . GLY A 1 216 ? -14.561 13.016 57.684 1.00 54.25 216 GLY A CA 1
ATOM 1529 C C . GLY A 1 216 ? -15.236 14.363 57.659 1.00 53.87 216 GLY A C 1
ATOM 1530 O O . GLY A 1 216 ? -14.734 15.317 57.063 1.00 53.70 216 GLY A O 1
ATOM 1531 N N . SER A 1 217 ? -16.386 14.411 58.325 1.00 54.09 217 SER A N 1
ATOM 1532 C CA . SER A 1 217 ? -17.212 15.604 58.450 1.00 54.66 217 SER A CA 1
ATOM 1533 C C . SER A 1 217 ? -16.390 16.815 58.895 1.00 54.49 217 SER A C 1
ATOM 1534 O O . SER A 1 217 ? -16.610 17.927 58.415 1.00 54.17 217 SER A O 1
ATOM 1537 N N . GLU A 1 218 ? -15.449 16.612 59.813 1.00 53.32 218 GLU A N 1
ATOM 1538 C CA . GLU A 1 218 ? -14.632 17.734 60.264 1.00 53.21 218 GLU A CA 1
ATOM 1539 C C . GLU A 1 218 ? -13.141 17.563 59.983 1.00 52.35 218 GLU A C 1
ATOM 1540 O O . GLU A 1 218 ? -12.394 18.531 60.092 1.00 52.86 218 GLU A O 1
ATOM 1546 N N . ILE A 1 219 ? -12.713 16.357 59.598 1.00 51.13 219 ILE A N 1
ATOM 1547 C CA . ILE A 1 219 ? -11.292 16.088 59.331 1.00 49.76 219 ILE A CA 1
ATOM 1548 C C . ILE A 1 219 ? -10.943 15.719 57.874 1.00 49.46 219 ILE A C 1
ATOM 1549 O O . ILE A 1 219 ? -9.913 16.151 57.347 1.00 48.72 219 ILE A O 1
ATOM 1554 N N . GLY A 1 220 ? -11.824 14.960 57.228 1.00 48.99 220 GLY A N 1
ATOM 1555 C CA . GLY A 1 220 ? -11.599 14.521 55.859 1.00 49.53 220 GLY A CA 1
ATOM 1556 C C . GLY A 1 220 ? -10.980 15.489 54.867 1.00 49.57 220 GLY A C 1
ATOM 1557 O O . GLY A 1 220 ? -9.890 15.254 54.354 1.00 50.34 220 GLY A O 1
ATOM 1558 N N . ASP A 1 221 ? -11.680 16.575 54.578 1.00 48.78 221 ASP A N 1
ATOM 1559 C CA . ASP A 1 221 ? -11.183 17.544 53.619 1.00 48.44 221 ASP A CA 1
ATOM 1560 C C . ASP A 1 221 ? -9.883 18.220 54.021 1.00 46.80 221 ASP A C 1
ATOM 1561 O O . ASP A 1 221 ? -8.994 18.406 53.188 1.00 45.81 221 ASP A O 1
ATOM 1566 N N . HIS A 1 222 ? -9.768 18.588 55.293 1.00 44.88 222 HIS A N 1
ATOM 1567 C CA . HIS A 1 222 ? -8.578 19.273 55.780 1.00 44.54 222 HIS A CA 1
ATOM 1568 C C . HIS A 1 222 ? -7.311 18.408 55.677 1.00 43.01 222 HIS A C 1
ATOM 1569 O O . HIS A 1 222 ? -6.213 18.915 55.429 1.00 42.02 222 HIS A O 1
ATOM 1576 N N . PHE A 1 223 ? -7.481 17.103 55.859 1.00 40.73 223 PHE A N 1
ATOM 1577 C CA . PHE A 1 223 ? -6.374 16.154 55.781 1.00 40.72 223 PHE A CA 1
ATOM 1578 C C . PHE A 1 223 ? -5.712 16.178 54.398 1.00 40.74 223 PHE A C 1
ATOM 1579 O O . PHE A 1 223 ? -4.491 16.180 54.302 1.00 41.20 223 PHE A O 1
ATOM 1587 N N . VAL A 1 224 ? -6.528 16.192 53.345 1.00 39.51 224 VAL A N 1
ATOM 1588 C CA . VAL A 1 224 ? -6.075 16.190 51.946 1.00 37.43 224 VAL A CA 1
ATOM 1589 C C . VAL A 1 224 ? -5.547 17.558 51.521 1.00 39.22 224 VAL A C 1
ATOM 1590 O O . VAL A 1 224 ? -4.591 17.679 50.753 1.00 36.30 224 VAL A O 1
ATOM 1594 N N . THR A 1 225 ? -6.196 18.589 52.051 1.00 40.28 225 THR A N 1
ATOM 1595 C CA . THR A 1 225 ? -5.904 19.981 51.750 1.00 41.47 225 THR A CA 1
ATOM 1596 C C . THR A 1 225 ? -4.671 20.591 52.429 1.00 40.36 225 THR A C 1
ATOM 1597 O O . THR A 1 225 ? -4.064 21.520 51.903 1.00 38.42 225 THR A O 1
ATOM 1601 N N . HIS A 1 226 ? -4.299 20.047 53.583 1.00 40.38 226 HIS A N 1
ATOM 1602 C CA . HIS A 1 226 ? -3.159 20.548 54.342 1.00 40.97 226 HIS A CA 1
ATOM 1603 C C . HIS A 1 226 ? -1.916 20.811 53.490 1.00 41.55 226 HIS A C 1
ATOM 1604 O O . HIS A 1 226 ? -1.681 20.144 52.484 1.00 43.47 226 HIS A O 1
ATOM 1611 N N . ALA A 1 227 ? -1.122 21.785 53.911 1.00 41.26 227 ALA A N 1
ATOM 1612 C CA . ALA A 1 227 ? 0.083 22.175 53.181 1.00 40.61 227 ALA A CA 1
ATOM 1613 C C . ALA A 1 227 ? 1.317 21.288 53.379 1.00 39.20 227 ALA A C 1
ATOM 1614 O O . ALA A 1 227 ? 2.248 21.343 52.582 1.00 39.59 227 ALA A O 1
ATOM 1616 N N . VAL A 1 228 ? 1.338 20.474 54.427 1.00 36.66 228 VAL A N 1
ATOM 1617 C CA . VAL A 1 228 ? 2.494 19.628 54.658 1.00 35.24 228 VAL A CA 1
ATOM 1618 C C . VAL A 1 228 ? 2.594 18.413 53.726 1.00 32.90 228 VAL A C 1
ATOM 1619 O O . VAL A 1 228 ? 3.555 18.302 52.973 1.00 30.28 228 VAL A O 1
ATOM 1623 N N . PRO A 1 229 ? 1.605 17.505 53.736 1.00 31.78 229 PRO A N 1
ATOM 1624 C CA . PRO A 1 229 ? 1.723 16.342 52.846 1.00 32.26 229 PRO A CA 1
ATOM 1625 C C . PRO A 1 229 ? 1.996 16.675 51.391 1.00 32.60 229 PRO A C 1
ATOM 1626 O O . PRO A 1 229 ? 1.371 17.560 50.799 1.00 31.27 229 PRO A O 1
ATOM 1630 N N . LYS A 1 230 ? 2.950 15.948 50.820 1.00 32.41 230 LYS A N 1
ATOM 1631 C CA . LYS A 1 230 ? 3.331 16.152 49.441 1.00 32.63 230 LYS A CA 1
ATOM 1632 C C . LYS A 1 230 ? 2.878 14.956 48.579 1.00 32.21 230 LYS A C 1
ATOM 1633 O O . LYS A 1 230 ? 3.234 14.830 47.409 1.00 32.04 230 LYS A O 1
ATOM 1639 N N . LEU A 1 231 ? 2.068 14.096 49.192 1.00 31.94 231 LEU A N 1
ATOM 1640 C CA . LEU A 1 231 ? 1.485 12.931 48.543 1.00 30.67 231 LEU A CA 1
ATOM 1641 C C . LEU A 1 231 ? 0.342 12.390 49.377 1.00 29.93 231 LEU A C 1
ATOM 1642 O O . LEU A 1 231 ? 0.485 12.200 50.588 1.00 31.81 231 LEU A O 1
ATOM 1647 N N . ILE A 1 232 ? -0.795 12.164 48.719 1.00 30.34 232 ILE A N 1
ATOM 1648 C CA . ILE A 1 232 ? -1.974 11.590 49.374 1.00 32.50 232 ILE A CA 1
ATOM 1649 C C . ILE A 1 232 ? -2.237 10.230 48.730 1.00 32.77 232 ILE A C 1
ATOM 1650 O O . ILE A 1 232 ? -2.344 10.098 47.498 1.00 34.23 232 ILE A O 1
ATOM 1655 N N . SER A 1 233 ? -2.306 9.212 49.576 1.00 32.52 233 SER A N 1
ATOM 1656 C CA . SER A 1 233 ? -2.561 7.855 49.118 1.00 33.03 233 SER A CA 1
ATOM 1657 C C . SER A 1 233 ? -3.967 7.511 49.566 1.00 31.03 233 SER A C 1
ATOM 1658 O O . SER A 1 233 ? -4.280 7.569 50.762 1.00 31.51 233 SER A O 1
ATOM 1661 N N . PHE A 1 234 ? -4.809 7.166 48.598 1.00 30.05 234 PHE A N 1
ATOM 1662 C CA . PHE A 1 234 ? -6.206 6.841 48.866 1.00 30.26 234 PHE A CA 1
ATOM 1663 C C . PHE A 1 234 ? -6.651 5.483 48.336 1.00 31.05 234 PHE A C 1
ATOM 1664 O O . PHE A 1 234 ? -6.254 5.050 47.254 1.00 30.63 234 PHE A O 1
ATOM 1672 N N . THR A 1 235 ? -7.502 4.827 49.114 1.00 33.96 235 THR A N 1
ATOM 1673 C CA . THR A 1 235 ? -8.057 3.524 48.758 1.00 34.64 235 THR A CA 1
ATOM 1674 C C . THR A 1 235 ? -9.502 3.535 49.217 1.00 36.34 235 THR A C 1
ATOM 1675 O O . THR A 1 235 ? -9.782 3.745 50.400 1.00 38.06 235 THR A O 1
ATOM 1679 N N . GLY A 1 236 ? -10.423 3.324 48.282 1.00 38.15 236 GLY A N 1
ATOM 1680 C CA . GLY A 1 236 ? -11.836 3.335 48.620 1.00 38.07 236 GLY A CA 1
ATOM 1681 C C . GLY A 1 236 ? -12.680 3.469 47.376 1.00 38.12 236 GLY A C 1
ATOM 1682 O O . GLY A 1 236 ? -12.220 3.154 46.284 1.00 38.28 236 GLY A O 1
ATOM 1683 N N . SER A 1 237 ? -13.916 3.946 47.539 1.00 39.99 237 SER A N 1
ATOM 1684 C CA . SER A 1 237 ? -14.858 4.111 46.427 1.00 41.02 237 SER A CA 1
ATOM 1685 C C . SER A 1 237 ? -14.382 5.175 45.447 1.00 41.98 237 SER A C 1
ATOM 1686 O O . SER A 1 237 ? -13.778 6.168 45.860 1.00 41.74 237 SER A O 1
ATOM 1689 N N . THR A 1 238 ? -14.659 4.978 44.154 1.00 43.59 238 THR A N 1
ATOM 1690 C CA . THR A 1 238 ? -14.235 5.953 43.157 1.00 45.79 238 THR A CA 1
ATOM 1691 C C . THR A 1 238 ? -14.907 7.328 43.384 1.00 44.87 238 THR A C 1
ATOM 1692 O O . THR A 1 238 ? -14.316 8.360 43.070 1.00 45.92 238 THR A O 1
ATOM 1696 N N . PRO A 1 239 ? -16.145 7.366 43.916 1.00 44.21 239 PRO A N 1
ATOM 1697 C CA . PRO A 1 239 ? -16.729 8.695 44.129 1.00 44.01 239 PRO A CA 1
ATOM 1698 C C . PRO A 1 239 ? -15.851 9.499 45.095 1.00 43.90 239 PRO A C 1
ATOM 1699 O O . PRO A 1 239 ? -15.412 10.613 44.777 1.00 44.20 239 PRO A O 1
ATOM 1703 N N . VAL A 1 240 ? -15.600 8.931 46.272 1.00 40.91 240 VAL A N 1
ATOM 1704 C CA . VAL A 1 240 ? -14.761 9.588 47.272 1.00 39.45 240 VAL A CA 1
ATOM 1705 C C . VAL A 1 240 ? -13.364 9.829 46.688 1.00 39.72 240 VAL A C 1
ATOM 1706 O O . VAL A 1 240 ? -12.746 10.871 46.918 1.00 37.34 240 VAL A O 1
ATOM 1710 N N . GLY A 1 241 ? -12.879 8.858 45.919 1.00 40.57 241 GLY A N 1
ATOM 1711 C CA . GLY A 1 241 ? -11.572 8.982 45.307 1.00 42.31 241 GLY A CA 1
ATOM 1712 C C . GLY A 1 241 ? -11.519 10.206 44.421 1.00 43.21 241 GLY A C 1
ATOM 1713 O O . GLY A 1 241 ? -10.550 10.961 44.423 1.00 42.70 241 GLY A O 1
ATOM 1714 N N . ARG A 1 242 ? -12.576 10.405 43.653 1.00 44.91 242 ARG A N 1
ATOM 1715 C CA . ARG A 1 242 ? -12.632 11.556 42.774 1.00 47.72 242 ARG A CA 1
ATOM 1716 C C . ARG A 1 242 ? -12.642 12.842 43.597 1.00 46.34 242 ARG A C 1
ATOM 1717 O O . ARG A 1 242 ? -12.028 13.835 43.211 1.00 45.08 242 ARG A O 1
ATOM 1725 N N . ARG A 1 243 ? -13.344 12.827 44.723 1.00 45.79 243 ARG A N 1
ATOM 1726 C CA . ARG A 1 243 ? -13.401 14.023 45.564 1.00 46.69 243 ARG A CA 1
ATOM 1727 C C . ARG A 1 243 ? -12.017 14.362 46.118 1.00 46.48 243 ARG A C 1
ATOM 1728 O O . ARG A 1 243 ? -11.631 15.532 46.174 1.00 45.66 243 ARG A O 1
ATOM 1736 N N . VAL A 1 244 ? -11.273 13.325 46.500 1.00 46.13 244 VAL A N 1
ATOM 1737 C CA . VAL A 1 244 ? -9.919 13.455 47.034 1.00 42.86 244 VAL A CA 1
ATOM 1738 C C . VAL A 1 244 ? -9.019 14.089 45.987 1.00 43.15 244 VAL A C 1
ATOM 1739 O O . VAL A 1 244 ? -8.324 15.071 46.265 1.00 41.96 244 VAL A O 1
ATOM 1743 N N . GLY A 1 245 ? -9.039 13.516 44.784 1.00 43.68 245 GLY A N 1
ATOM 1744 C CA . GLY A 1 245 ? -8.223 14.010 43.688 1.00 45.07 245 GLY A CA 1
ATOM 1745 C C . GLY A 1 245 ? -8.477 15.474 43.402 1.00 46.88 245 GLY A C 1
ATOM 1746 O O . GLY A 1 245 ? -7.549 16.285 43.356 1.00 46.98 245 GLY A O 1
ATOM 1747 N N . GLU A 1 246 ? -9.749 15.809 43.204 1.00 48.73 246 GLU A N 1
ATOM 1748 C CA . GLU A 1 246 ? -10.166 17.179 42.938 1.00 50.59 246 GLU A CA 1
ATOM 1749 C C . GLU A 1 246 ? -9.663 18.079 44.061 1.00 50.38 246 GLU A C 1
ATOM 1750 O O . GLU A 1 246 ? -9.037 19.104 43.808 1.00 49.98 246 GLU A O 1
ATOM 1756 N N . LEU A 1 247 ? -9.937 17.682 45.302 1.00 49.84 247 LEU A N 1
ATOM 1757 C CA . LEU A 1 247 ? -9.518 18.457 46.466 1.00 49.75 247 LEU A CA 1
ATOM 1758 C C . LEU A 1 247 ? -8.012 18.708 46.523 1.00 50.88 247 LEU A C 1
ATOM 1759 O O . LEU A 1 247 ? -7.572 19.747 47.015 1.00 50.66 247 LEU A O 1
ATOM 1764 N N . ALA A 1 248 ? -7.227 17.763 46.016 1.00 51.47 248 ALA A N 1
ATOM 1765 C CA . ALA A 1 248 ? -5.774 17.891 46.028 1.00 51.85 248 ALA A CA 1
ATOM 1766 C C . ALA A 1 248 ? -5.231 18.840 44.963 1.00 53.21 248 ALA A C 1
ATOM 1767 O O . ALA A 1 248 ? -4.150 19.413 45.139 1.00 51.48 248 ALA A O 1
ATOM 1769 N N . ILE A 1 249 ? -5.983 19.009 43.868 1.00 55.47 249 ILE A N 1
ATOM 1770 C CA . ILE A 1 249 ? -5.565 19.876 42.761 1.00 57.74 249 ILE A CA 1
ATOM 1771 C C . ILE A 1 249 ? -5.876 21.365 43.010 1.00 59.95 249 ILE A C 1
ATOM 1772 O O . ILE A 1 249 ? -5.142 22.239 42.537 1.00 60.38 249 ILE A O 1
ATOM 1777 N N . ASN A 1 250 ? -6.938 21.658 43.763 1.00 62.29 250 ASN A N 1
ATOM 1778 C CA . ASN A 1 250 ? -7.272 23.050 44.075 1.00 65.49 250 ASN A CA 1
ATOM 1779 C C . ASN A 1 250 ? -7.471 23.330 45.576 1.00 66.89 250 ASN A C 1
ATOM 1780 O O . ASN A 1 250 ? -8.571 23.639 46.038 1.00 65.61 250 ASN A O 1
ATOM 1785 N N . GLY A 1 251 ? -6.368 23.224 46.318 1.00 68.04 251 GLY A N 1
ATOM 1786 C CA . GLY A 1 251 ? -6.354 23.468 47.753 1.00 68.14 251 GLY A CA 1
ATOM 1787 C C . GLY A 1 251 ? -4.914 23.850 48.040 1.00 68.60 251 GLY A C 1
ATOM 1788 O O . GLY A 1 251 ? -4.503 24.968 47.737 1.00 70.17 251 GLY A O 1
ATOM 1789 N N . GLY A 1 252 ? -4.143 22.935 48.629 1.00 69.08 252 GLY A N 1
ATOM 1790 C CA . GLY A 1 252 ? -2.738 23.206 48.877 1.00 68.98 252 GLY A CA 1
ATOM 1791 C C . GLY A 1 252 ? -2.126 22.938 47.511 1.00 69.54 252 GLY A C 1
ATOM 1792 O O . GLY A 1 252 ? -1.829 21.788 47.176 1.00 67.93 252 GLY A O 1
ATOM 1793 N N . PRO A 1 253 ? -1.904 23.988 46.699 1.00 70.52 253 PRO A N 1
ATOM 1794 C CA . PRO A 1 253 ? -1.342 23.874 45.348 1.00 70.61 253 PRO A CA 1
ATOM 1795 C C . PRO A 1 253 ? -0.551 22.628 44.953 1.00 70.17 253 PRO A C 1
ATOM 1796 O O . PRO A 1 253 ? -0.892 21.947 43.970 1.00 70.39 253 PRO A O 1
ATOM 1800 N N . MET A 1 254 ? 0.482 22.314 45.728 1.00 68.57 254 MET A N 1
ATOM 1801 C CA . MET A 1 254 ? 1.356 21.219 45.373 1.00 66.66 254 MET A CA 1
ATOM 1802 C C . MET A 1 254 ? 1.418 19.907 46.134 1.00 65.18 254 MET A C 1
ATOM 1803 O O . MET A 1 254 ? 2.101 19.798 47.161 1.00 66.42 254 MET A O 1
ATOM 1805 N N . LYS A 1 255 ? 0.722 18.904 45.604 1.00 62.19 255 LYS A N 1
ATOM 1806 C CA . LYS A 1 255 ? 0.782 17.554 46.151 1.00 59.59 255 LYS A CA 1
ATOM 1807 C C . LYS A 1 255 ? 0.111 16.573 45.203 1.00 56.79 255 LYS A C 1
ATOM 1808 O O . LYS A 1 255 ? -1.008 16.787 44.752 1.00 56.56 255 LYS A O 1
ATOM 1814 N N . THR A 1 256 ? 0.836 15.512 44.880 1.00 53.53 256 THR A N 1
ATOM 1815 C CA . THR A 1 256 ? 0.343 14.480 43.989 1.00 51.11 256 THR A CA 1
ATOM 1816 C C . THR A 1 256 ? -0.603 13.549 44.743 1.00 48.18 256 THR A C 1
ATOM 1817 O O . THR A 1 256 ? -0.702 13.609 45.969 1.00 45.85 256 THR A O 1
ATOM 1821 N N . VAL A 1 257 ? -1.312 12.712 43.997 1.00 45.08 257 VAL A N 1
ATOM 1822 C CA . VAL A 1 257 ? -2.252 11.766 44.572 1.00 42.89 257 VAL A CA 1
ATOM 1823 C C . VAL A 1 257 ? -2.140 10.412 43.883 1.00 42.10 257 VAL A C 1
ATOM 1824 O O . VAL A 1 257 ? -1.919 10.326 42.678 1.00 42.72 257 VAL A O 1
ATOM 1828 N N . ALA A 1 258 ? -2.265 9.353 44.669 1.00 40.97 258 ALA A N 1
ATOM 1829 C CA . ALA A 1 258 ? -2.220 8.006 44.139 1.00 38.66 258 ALA A CA 1
ATOM 1830 C C . ALA A 1 258 ? -3.549 7.443 44.571 1.00 38.27 258 ALA A C 1
ATOM 1831 O O . ALA A 1 258 ? -3.794 7.267 45.762 1.00 38.06 258 ALA A O 1
ATOM 1833 N N . LEU A 1 259 ? -4.417 7.196 43.603 1.00 38.52 259 LEU A N 1
ATOM 1834 C CA . LEU A 1 259 ? -5.734 6.667 43.893 1.00 38.96 259 LEU A CA 1
ATOM 1835 C C . LEU A 1 259 ? -5.791 5.192 43.565 1.00 41.00 259 LEU A C 1
ATOM 1836 O O . LEU A 1 259 ? -5.476 4.767 42.453 1.00 41.19 259 LEU A O 1
ATOM 1841 N N . GLU A 1 260 ? -6.176 4.408 44.557 1.00 43.58 260 GLU A N 1
ATOM 1842 C CA . GLU A 1 260 ? -6.303 2.978 44.376 1.00 46.61 260 GLU A CA 1
ATOM 1843 C C . GLU A 1 260 ? -7.788 2.704 44.478 1.00 46.67 260 GLU A C 1
ATOM 1844 O O . GLU A 1 260 ? -8.343 2.604 45.571 1.00 45.38 260 GLU A O 1
ATOM 1850 N N . LEU A 1 261 ? -8.427 2.598 43.322 1.00 48.18 261 LEU A N 1
ATOM 1851 C CA . LEU A 1 261 ? -9.862 2.372 43.260 1.00 49.49 261 LEU A CA 1
ATOM 1852 C C . LEU A 1 261 ? -10.205 1.036 42.618 1.00 51.58 261 LEU A C 1
ATOM 1853 O O . LEU A 1 261 ? -10.103 0.874 41.401 1.00 52.20 261 LEU A O 1
ATOM 1858 N N . GLY A 1 262 ? -10.593 0.077 43.450 1.00 54.04 262 GLY A N 1
ATOM 1859 C CA . GLY A 1 262 ? -10.970 -1.227 42.951 1.00 57.09 262 GLY A CA 1
ATOM 1860 C C . GLY A 1 262 ? -12.465 -1.188 42.707 1.00 59.54 262 GLY A C 1
ATOM 1861 O O . GLY A 1 262 ? -13.260 -1.311 43.640 1.00 61.44 262 GLY A O 1
ATOM 1862 N N . GLY A 1 263 ? -12.854 -0.997 41.451 1.00 60.07 263 GLY A N 1
ATOM 1863 C CA . GLY A 1 263 ? -14.270 -0.940 41.136 1.00 60.26 263 GLY A CA 1
ATOM 1864 C C . GLY A 1 263 ? -14.861 -2.294 40.793 1.00 59.52 263 GLY A C 1
ATOM 1865 O O . GLY A 1 263 ? -15.209 -3.086 41.681 1.00 61.01 263 GLY A O 1
ATOM 1866 N N . ASN A 1 264 ? -14.969 -2.557 39.495 1.00 57.78 264 ASN A N 1
ATOM 1867 C CA . ASN A 1 264 ? -15.527 -3.807 38.991 1.00 55.15 264 ASN A CA 1
ATOM 1868 C C . ASN A 1 264 ? -14.472 -4.533 38.175 1.00 53.23 264 ASN A C 1
ATOM 1869 O O . ASN A 1 264 ? -14.333 -4.294 36.969 1.00 52.02 264 ASN A O 1
ATOM 1874 N N . ALA A 1 265 ? -13.731 -5.415 38.837 1.00 50.64 265 ALA A N 1
ATOM 1875 C CA . ALA A 1 265 ? -12.677 -6.168 38.176 1.00 48.01 265 ALA A CA 1
ATOM 1876 C C . ALA A 1 265 ? -13.290 -7.347 37.432 1.00 47.03 265 ALA A C 1
ATOM 1877 O O . ALA A 1 265 ? -13.977 -8.179 38.032 1.00 46.96 265 ALA A O 1
ATOM 1879 N N . PRO A 1 266 ? -13.060 -7.432 36.108 1.00 45.63 266 PRO A N 1
ATOM 1880 C CA . PRO A 1 266 ? -13.625 -8.542 35.348 1.00 43.82 266 PRO A CA 1
ATOM 1881 C C . PRO A 1 266 ? -12.778 -9.812 35.394 1.00 43.67 266 PRO A C 1
ATOM 1882 O O . PRO A 1 266 ? -11.554 -9.763 35.317 1.00 45.11 266 PRO A O 1
ATOM 1886 N N . PHE A 1 267 ? -13.457 -10.946 35.531 1.00 42.02 267 PHE A N 1
ATOM 1887 C CA . PHE A 1 267 ? -12.833 -12.266 35.557 1.00 40.79 267 PHE A CA 1
ATOM 1888 C C . PHE A 1 267 ? -13.301 -12.892 34.237 1.00 38.98 267 PHE A C 1
ATOM 1889 O O . PHE A 1 267 ? -14.442 -13.303 34.113 1.00 38.50 267 PHE A O 1
ATOM 1897 N N . VAL A 1 268 ? -12.409 -12.950 33.258 1.00 38.12 268 VAL A N 1
ATOM 1898 C CA . VAL A 1 268 ? -12.733 -13.458 31.929 1.00 36.91 268 VAL A CA 1
ATOM 1899 C C . VAL A 1 268 ? -12.388 -14.914 31.665 1.00 38.35 268 VAL A C 1
ATOM 1900 O O . VAL A 1 268 ? -11.220 -15.299 31.738 1.00 38.01 268 VAL A O 1
ATOM 1904 N N . VAL A 1 269 ? -13.409 -15.711 31.344 1.00 39.98 269 VAL A N 1
ATOM 1905 C CA . VAL A 1 269 ? -13.230 -17.130 31.023 1.00 39.17 269 VAL A CA 1
ATOM 1906 C C . VAL A 1 269 ? -13.371 -17.244 29.502 1.00 40.47 269 VAL A C 1
ATOM 1907 O O . VAL A 1 269 ? -14.450 -17.016 28.958 1.00 39.40 269 VAL A O 1
ATOM 1911 N N . LEU A 1 270 ? -12.275 -17.573 28.824 1.00 41.85 270 LEU A N 1
ATOM 1912 C CA . LEU A 1 270 ? -12.290 -17.691 27.367 1.00 44.71 270 LEU A CA 1
ATOM 1913 C C . LEU A 1 270 ? -12.745 -19.060 26.884 1.00 46.46 270 LEU A C 1
ATOM 1914 O O . LEU A 1 270 ? -12.934 -19.981 27.678 1.00 48.09 270 LEU A O 1
ATOM 1919 N N . ALA A 1 271 ? -12.906 -19.186 25.569 1.00 47.58 271 ALA A N 1
ATOM 1920 C CA . ALA A 1 271 ? -13.373 -20.425 24.939 1.00 49.88 271 ALA A CA 1
ATOM 1921 C C . ALA A 1 271 ? -12.654 -21.713 25.343 1.00 49.69 271 ALA A C 1
ATOM 1922 O O . ALA A 1 271 ? -13.289 -22.759 25.501 1.00 49.54 271 ALA A O 1
ATOM 1924 N N . ASP A 1 272 ? -11.341 -21.638 25.512 1.00 50.02 272 ASP A N 1
ATOM 1925 C CA . ASP A 1 272 ? -10.549 -22.816 25.851 1.00 51.34 272 ASP A CA 1
ATOM 1926 C C . ASP A 1 272 ? -10.063 -22.915 27.300 1.00 51.62 272 ASP A C 1
ATOM 1927 O O . ASP A 1 272 ? -9.061 -23.564 27.584 1.00 49.37 272 ASP A O 1
ATOM 1932 N N . ALA A 1 273 ? -10.787 -22.285 28.216 1.00 52.18 273 ALA A N 1
ATOM 1933 C CA . ALA A 1 273 ? -10.416 -22.334 29.621 1.00 54.52 273 ALA A CA 1
ATOM 1934 C C . ALA A 1 273 ? -10.575 -23.739 30.204 1.00 55.88 273 ALA A C 1
ATOM 1935 O O . ALA A 1 273 ? -11.115 -24.642 29.563 1.00 55.68 273 ALA A O 1
ATOM 1937 N N . ASP A 1 274 ? -10.072 -23.907 31.426 1.00 56.21 274 ASP A N 1
ATOM 1938 C CA . ASP A 1 274 ? -10.172 -25.151 32.186 1.00 57.82 274 ASP A CA 1
ATOM 1939 C C . ASP A 1 274 ? -11.365 -24.800 33.075 1.00 59.02 274 ASP A C 1
ATOM 1940 O O . ASP A 1 274 ? -11.213 -24.524 34.270 1.00 60.00 274 ASP A O 1
ATOM 1945 N N . ILE A 1 275 ? -12.542 -24.774 32.448 1.00 58.76 275 ILE A N 1
ATOM 1946 C CA . ILE A 1 275 ? -13.806 -24.412 33.089 1.00 58.29 275 ILE A CA 1
ATOM 1947 C C . ILE A 1 275 ? -13.963 -24.833 34.545 1.00 58.35 275 ILE A C 1
ATOM 1948 O O . ILE A 1 275 ? -14.512 -24.078 35.352 1.00 58.59 275 ILE A O 1
ATOM 1953 N N . ASP A 1 276 ? -13.473 -26.018 34.891 1.00 57.31 276 ASP A N 1
ATOM 1954 C CA . ASP A 1 276 ? -13.601 -26.487 36.265 1.00 57.02 276 ASP A CA 1
ATOM 1955 C C . ASP A 1 276 ? -12.690 -25.722 37.236 1.00 54.94 276 ASP A C 1
ATOM 1956 O O . ASP A 1 276 ? -13.096 -25.370 38.353 1.00 53.93 276 ASP A O 1
ATOM 1961 N N . ALA A 1 277 ? -11.467 -25.452 36.794 1.00 52.01 277 ALA A N 1
ATOM 1962 C CA . ALA A 1 277 ? -10.508 -24.705 37.592 1.00 50.62 277 ALA A CA 1
ATOM 1963 C C . ALA A 1 277 ? -10.957 -23.249 37.643 1.00 49.29 277 ALA A C 1
ATOM 1964 O O . ALA A 1 277 ? -10.918 -22.612 38.690 1.00 48.55 277 ALA A O 1
ATOM 1966 N N . ALA A 1 278 ? -11.388 -22.734 36.499 1.00 49.01 278 ALA A N 1
ATOM 1967 C CA . ALA A 1 278 ? -11.853 -21.353 36.401 1.00 48.59 278 ALA A CA 1
ATOM 1968 C C . ALA A 1 278 ? -13.072 -21.140 37.289 1.00 47.70 278 ALA A C 1
ATOM 1969 O O . ALA A 1 278 ? -13.323 -20.035 37.769 1.00 46.50 278 ALA A O 1
ATOM 1971 N N . ALA A 1 279 ? -13.822 -22.212 37.506 1.00 47.38 279 ALA A N 1
ATOM 1972 C CA . ALA A 1 279 ? -15.011 -22.142 38.331 1.00 47.43 279 ALA A CA 1
ATOM 1973 C C . ALA A 1 279 ? -14.624 -21.965 39.796 1.00 46.99 279 ALA A C 1
ATOM 1974 O O . ALA A 1 279 ? -15.090 -21.038 40.456 1.00 46.78 279 ALA A O 1
ATOM 1976 N N . GLN A 1 280 ? -13.768 -22.847 40.304 1.00 46.84 280 GLN A N 1
ATOM 1977 C CA . GLN A 1 280 ? -13.341 -22.762 41.695 1.00 48.09 280 GLN A CA 1
ATOM 1978 C C . GLN A 1 280 ? -12.629 -21.439 41.981 1.00 46.11 280 GLN A C 1
ATOM 1979 O O . GLN A 1 280 ? -12.796 -20.843 43.048 1.00 44.68 280 GLN A O 1
ATOM 1985 N N . ALA A 1 281 ? -11.840 -20.987 41.011 1.00 44.64 281 ALA A N 1
ATOM 1986 C CA . ALA A 1 281 ? -11.098 -19.737 41.124 1.00 44.88 281 ALA A CA 1
ATOM 1987 C C . ALA A 1 281 ? -12.074 -18.562 41.205 1.00 45.02 281 ALA A C 1
ATOM 1988 O O . ALA A 1 281 ? -11.914 -17.661 42.034 1.00 45.28 281 ALA A O 1
ATOM 1990 N N . ALA A 1 282 ? -13.078 -18.572 40.337 1.00 44.21 282 ALA A N 1
ATOM 1991 C CA . ALA A 1 282 ? -14.057 -17.503 40.335 1.00 44.71 282 ALA A CA 1
ATOM 1992 C C . ALA A 1 282 ? -14.652 -17.422 41.726 1.00 44.73 282 ALA A C 1
ATOM 1993 O O . ALA A 1 282 ? -14.774 -16.340 42.301 1.00 46.07 282 ALA A O 1
ATOM 1995 N N . ALA A 1 283 ? -15.003 -18.583 42.264 1.00 44.46 283 ALA A N 1
ATOM 1996 C CA . ALA A 1 283 ? -15.587 -18.680 43.591 1.00 43.63 283 ALA A CA 1
ATOM 1997 C C . ALA A 1 283 ? -14.694 -18.015 44.626 1.00 44.15 283 ALA A C 1
ATOM 1998 O O . ALA A 1 283 ? -15.160 -17.259 45.476 1.00 44.35 283 ALA A O 1
ATOM 2000 N N . VAL A 1 284 ? -13.404 -18.303 44.547 1.00 44.92 284 VAL A N 1
ATOM 2001 C CA . VAL A 1 284 ? -12.449 -17.752 45.488 1.00 45.95 284 VAL A CA 1
ATOM 2002 C C . VAL A 1 284 ? -12.297 -16.236 45.387 1.00 46.71 284 VAL A C 1
ATOM 2003 O O . VAL A 1 284 ? -12.341 -15.539 46.398 1.00 47.36 284 VAL A O 1
ATOM 2007 N N . GLY A 1 285 ? -12.141 -15.733 44.168 1.00 48.34 285 GLY A N 1
ATOM 2008 C CA . GLY A 1 285 ? -11.977 -14.302 43.964 1.00 49.31 285 GLY A CA 1
ATOM 2009 C C . GLY A 1 285 ? -13.190 -13.456 44.303 1.00 50.22 285 GLY A C 1
ATOM 2010 O O . GLY A 1 285 ? -13.060 -12.295 44.696 1.00 50.72 285 GLY A O 1
ATOM 2011 N N . ALA A 1 286 ? -14.373 -14.044 44.168 1.00 51.09 286 ALA A N 1
ATOM 2012 C CA . ALA A 1 286 ? -15.616 -13.330 44.431 1.00 51.99 286 ALA A CA 1
ATOM 2013 C C . ALA A 1 286 ? -16.073 -13.237 45.895 1.00 52.91 286 ALA A C 1
ATOM 2014 O O . ALA A 1 286 ? -16.736 -12.269 46.277 1.00 51.83 286 ALA A O 1
ATOM 2016 N N . PHE A 1 287 ? -15.719 -14.216 46.725 1.00 54.41 287 PHE A N 1
ATOM 2017 C CA . PHE A 1 287 ? -16.178 -14.192 48.113 1.00 55.61 287 PHE A CA 1
ATOM 2018 C C . PHE A 1 287 ? -15.123 -14.181 49.211 1.00 55.71 287 PHE A C 1
ATOM 2019 O O . PHE A 1 287 ? -15.172 -13.344 50.118 1.00 56.44 287 PHE A O 1
ATOM 2027 N N . LEU A 1 288 ? -14.163 -15.096 49.135 1.00 56.88 288 LEU A N 1
ATOM 2028 C CA . LEU A 1 288 ? -13.099 -15.151 50.133 1.00 56.25 288 LEU A CA 1
ATOM 2029 C C . LEU A 1 288 ? -12.220 -13.897 50.021 1.00 56.76 288 LEU A C 1
ATOM 2030 O O . LEU A 1 288 ? -11.666 -13.433 51.012 1.00 55.30 288 LEU A O 1
ATOM 2035 N N . HIS A 1 289 ? -12.128 -13.342 48.814 1.00 57.09 289 HIS A N 1
ATOM 2036 C CA . HIS A 1 289 ? -11.295 -12.173 48.552 1.00 57.16 289 HIS A CA 1
ATOM 2037 C C . HIS A 1 289 ? -11.984 -10.835 48.314 1.00 58.54 289 HIS A C 1
ATOM 2038 O O . HIS A 1 289 ? -11.306 -9.846 48.052 1.00 57.51 289 HIS A O 1
ATOM 2045 N N . GLN A 1 290 ? -13.309 -10.772 48.378 1.00 60.13 290 GLN A N 1
ATOM 2046 C CA . GLN A 1 290 ? -13.948 -9.482 48.128 1.00 61.97 290 GLN A CA 1
ATOM 2047 C C . GLN A 1 290 ? -13.538 -8.520 49.246 1.00 62.22 290 GLN A C 1
ATOM 2048 O O . GLN A 1 290 ? -13.498 -8.886 50.426 1.00 62.37 290 GLN A O 1
ATOM 2054 N N . GLY A 1 291 ? -13.205 -7.294 48.860 1.00 61.54 291 GLY A N 1
ATOM 2055 C CA . GLY A 1 291 ? -12.755 -6.306 49.821 1.00 61.32 291 GLY A CA 1
ATOM 2056 C C . GLY A 1 291 ? -11.290 -6.060 49.516 1.00 61.19 291 GLY A C 1
ATOM 2057 O O . GLY A 1 291 ? -10.773 -4.956 49.701 1.00 61.10 291 GLY A O 1
ATOM 2058 N N . GLN A 1 292 ? -10.633 -7.113 49.031 1.00 60.82 292 GLN A N 1
ATOM 2059 C CA . GLN A 1 292 ? -9.219 -7.096 48.652 1.00 60.54 292 GLN A CA 1
ATOM 2060 C C . GLN A 1 292 ? -9.160 -6.490 47.247 1.00 60.52 292 GLN A C 1
ATOM 2061 O O . GLN A 1 292 ? -9.471 -7.164 46.266 1.00 59.60 292 GLN A O 1
ATOM 2067 N N . ILE A 1 293 ? -8.763 -5.219 47.170 1.00 61.19 293 ILE A N 1
ATOM 2068 C CA . ILE A 1 293 ? -8.693 -4.457 45.918 1.00 61.46 293 ILE A CA 1
ATOM 2069 C C . ILE A 1 293 ? -7.991 -5.069 44.690 1.00 62.38 293 ILE A C 1
ATOM 2070 O O . ILE A 1 293 ? -8.470 -4.917 43.568 1.00 62.00 293 ILE A O 1
ATOM 2072 N N . CYS A 1 294 ? -6.863 -5.748 44.893 1.00 63.74 294 CYS A N 1
ATOM 2073 C CA . CYS A 1 294 ? -6.113 -6.333 43.779 1.00 65.39 294 CYS A CA 1
ATOM 2074 C C . CYS A 1 294 ? -6.354 -7.815 43.509 1.00 65.15 294 CYS A C 1
ATOM 2075 O O . CYS A 1 294 ? -5.696 -8.399 42.649 1.00 65.14 294 CYS A O 1
ATOM 2078 N N . MET A 1 295 ? -7.291 -8.434 44.214 1.00 64.78 295 MET A N 1
ATOM 2079 C CA . MET A 1 295 ? -7.529 -9.860 44.008 1.00 64.35 295 MET A CA 1
ATOM 2080 C C . MET A 1 295 ? -8.963 -10.290 43.711 1.00 63.34 295 MET A C 1
ATOM 2081 O O . MET A 1 295 ? -9.178 -11.309 43.047 1.00 63.34 295 MET A O 1
ATOM 2086 N N . SER A 1 296 ? -9.936 -9.533 44.214 1.00 61.55 296 SER A N 1
ATOM 2087 C CA . SER A 1 296 ? -11.342 -9.857 44.018 1.00 59.83 296 SER A CA 1
ATOM 2088 C C . SER A 1 296 ? -11.803 -9.623 42.588 1.00 59.15 296 SER A C 1
ATOM 2089 O O . SER A 1 296 ? -11.070 -9.093 41.756 1.00 59.54 296 SER A O 1
ATOM 2091 N N . ILE A 1 297 ? -13.033 -10.042 42.319 1.00 58.23 297 ILE A N 1
ATOM 2092 C CA . ILE A 1 297 ? -13.666 -9.865 41.023 1.00 57.55 297 ILE A CA 1
ATOM 2093 C C . ILE A 1 297 ? -15.145 -9.544 41.283 1.00 58.74 297 ILE A C 1
ATOM 2094 O O . ILE A 1 297 ? -15.765 -10.133 42.179 1.00 59.64 297 ILE A O 1
ATOM 2099 N N . ASN A 1 298 ? -15.703 -8.608 40.519 1.00 57.96 298 ASN A N 1
ATOM 2100 C CA . ASN A 1 298 ? -17.105 -8.215 40.684 1.00 56.98 298 ASN A CA 1
ATOM 2101 C C . ASN A 1 298 ? -17.999 -8.788 39.564 1.00 55.74 298 ASN A C 1
ATOM 2102 O O . ASN A 1 298 ? -19.227 -8.850 39.703 1.00 53.98 298 ASN A O 1
ATOM 2107 N N . ARG A 1 299 ? -17.375 -9.212 38.462 1.00 53.59 299 ARG A N 1
ATOM 2108 C CA . ARG A 1 299 ? -18.116 -9.771 37.335 1.00 52.23 299 ARG A CA 1
ATOM 2109 C C . ARG A 1 299 ? -17.290 -10.745 36.507 1.00 51.68 299 ARG A C 1
ATOM 2110 O O . ARG A 1 299 ? -16.089 -10.574 36.340 1.00 51.43 299 ARG A O 1
ATOM 2118 N N . VAL A 1 300 ? -17.954 -11.775 35.994 1.00 51.54 300 VAL A N 1
ATOM 2119 C CA . VAL A 1 300 ? -17.307 -12.789 35.164 1.00 50.44 300 VAL A CA 1
ATOM 2120 C C . VAL A 1 300 ? -17.963 -12.830 33.779 1.00 50.78 300 VAL A C 1
ATOM 2121 O O . VAL A 1 300 ? -19.190 -12.845 33.645 1.00 51.55 300 VAL A O 1
ATOM 2125 N N . ILE A 1 301 ? -17.133 -12.803 32.747 1.00 49.16 301 ILE A N 1
ATOM 2126 C CA . ILE A 1 301 ? -17.639 -12.821 31.395 1.00 48.25 301 ILE A CA 1
ATOM 2127 C C . ILE A 1 301 ? -17.151 -14.148 30.787 1.00 48.38 301 ILE A C 1
ATOM 2128 O O . ILE A 1 301 ? -15.983 -14.516 30.933 1.00 48.11 301 ILE A O 1
ATOM 2133 N N . VAL A 1 302 ? -18.061 -14.896 30.162 1.00 47.32 302 VAL A N 1
ATOM 2134 C CA . VAL A 1 302 ? -17.712 -16.201 29.596 1.00 48.07 302 VAL A CA 1
ATOM 2135 C C . VAL A 1 302 ? -18.097 -16.357 28.129 1.00 49.52 302 VAL A C 1
ATOM 2136 O O . VAL A 1 302 ? -19.166 -15.913 27.716 1.00 50.74 302 VAL A O 1
ATOM 2140 N N . ASP A 1 303 ? -17.230 -16.995 27.349 1.00 50.44 303 ASP A N 1
ATOM 2141 C CA . ASP A 1 303 ? -17.515 -17.228 25.937 1.00 52.20 303 ASP A CA 1
ATOM 2142 C C . ASP A 1 303 ? -18.788 -18.054 25.922 1.00 52.44 303 ASP A C 1
ATOM 2143 O O . ASP A 1 303 ? -18.933 -18.986 26.713 1.00 52.93 303 ASP A O 1
ATOM 2148 N N . ALA A 1 304 ? -19.703 -17.703 25.025 1.00 52.24 304 ALA A N 1
ATOM 2149 C CA . ALA A 1 304 ? -20.985 -18.394 24.908 1.00 50.79 304 ALA A CA 1
ATOM 2150 C C . ALA A 1 304 ? -20.846 -19.906 24.822 1.00 48.52 304 ALA A C 1
ATOM 2151 O O . ALA A 1 304 ? -21.600 -20.639 25.455 1.00 48.68 304 ALA A O 1
ATOM 2153 N N . ALA A 1 305 ? -19.869 -20.361 24.044 1.00 46.81 305 ALA A N 1
ATOM 2154 C CA . ALA A 1 305 ? -19.618 -21.787 23.835 1.00 46.24 305 ALA A CA 1
ATOM 2155 C C . ALA A 1 305 ? -19.480 -22.611 25.106 1.00 45.14 305 ALA A C 1
ATOM 2156 O O . ALA A 1 305 ? -19.835 -23.790 25.131 1.00 44.68 305 ALA A O 1
ATOM 2158 N N . VAL A 1 306 ? -18.971 -21.987 26.163 1.00 44.65 306 VAL A N 1
ATOM 2159 C CA . VAL A 1 306 ? -18.746 -22.676 27.426 1.00 43.68 306 VAL A CA 1
ATOM 2160 C C . VAL A 1 306 ? -19.466 -21.997 28.613 1.00 43.20 306 VAL A C 1
ATOM 2161 O O . VAL A 1 306 ? -19.338 -22.406 29.766 1.00 42.77 306 VAL A O 1
ATOM 2165 N N . HIS A 1 307 ? -20.270 -20.986 28.290 1.00 43.45 307 HIS A N 1
ATOM 2166 C CA . HIS A 1 307 ? -21.043 -20.220 29.261 1.00 43.09 307 HIS A CA 1
ATOM 2167 C C . HIS A 1 307 ? -21.865 -21.073 30.228 1.00 45.64 307 HIS A C 1
ATOM 2168 O O . HIS A 1 307 ? -21.535 -21.183 31.408 1.00 46.27 307 HIS A O 1
ATOM 2175 N N . ASP A 1 308 ? -22.932 -21.686 29.731 1.00 48.36 308 ASP A N 1
ATOM 2176 C CA . ASP A 1 308 ? -23.790 -22.510 30.580 1.00 50.31 308 ASP A CA 1
ATOM 2177 C C . ASP A 1 308 ? -23.033 -23.616 31.354 1.00 50.33 308 ASP A C 1
ATOM 2178 O O . ASP A 1 308 ? -23.386 -23.926 32.491 1.00 48.57 308 ASP A O 1
ATOM 2183 N N . GLU A 1 309 ? -22.004 -24.209 30.752 1.00 50.69 309 GLU A N 1
ATOM 2184 C CA . GLU A 1 309 ? -21.236 -25.254 31.435 1.00 52.11 309 GLU A CA 1
ATOM 2185 C C . GLU A 1 309 ? -20.591 -24.659 32.684 1.00 52.31 309 GLU A C 1
ATOM 2186 O O . GLU A 1 309 ? -20.706 -25.206 33.786 1.00 50.43 309 GLU A O 1
ATOM 2192 N N . PHE A 1 310 ? -19.917 -23.530 32.486 1.00 52.59 310 PHE A N 1
ATOM 2193 C CA . PHE A 1 310 ? -19.241 -22.810 33.561 1.00 52.05 310 PHE A CA 1
ATOM 2194 C C . PHE A 1 310 ? -20.232 -22.339 34.618 1.00 52.44 310 PHE A C 1
ATOM 2195 O O . PHE A 1 310 ? -20.001 -22.530 35.816 1.00 53.99 310 PHE A O 1
ATOM 2203 N N . LEU A 1 311 ? -21.337 -21.745 34.180 1.00 51.85 311 LEU A N 1
ATOM 2204 C CA . LEU A 1 311 ? -22.344 -21.233 35.110 1.00 51.97 311 LEU A CA 1
ATOM 2205 C C . LEU A 1 311 ? -22.858 -22.299 36.068 1.00 52.42 311 LEU A C 1
ATOM 2206 O O . LEU A 1 311 ? -22.965 -22.054 37.268 1.00 52.18 311 LEU A O 1
ATOM 2211 N N . GLU A 1 312 ? -23.165 -23.484 35.542 1.00 53.26 312 GLU A N 1
ATOM 2212 C CA . GLU A 1 312 ? -23.673 -24.578 36.364 1.00 54.89 312 GLU A CA 1
ATOM 2213 C C . GLU A 1 312 ? -22.695 -24.947 37.462 1.00 53.72 312 GLU A C 1
ATOM 2214 O O . GLU A 1 312 ? -23.086 -25.136 38.617 1.00 52.36 312 GLU A O 1
ATOM 2220 N N . LYS A 1 313 ? -21.417 -25.046 37.105 1.00 52.80 313 LYS A N 1
ATOM 2221 C CA . LYS A 1 313 ? -20.401 -25.413 38.080 1.00 53.23 313 LYS A CA 1
ATOM 2222 C C . LYS A 1 313 ? -20.045 -24.317 39.073 1.00 51.21 313 LYS A C 1
ATOM 2223 O O . LYS A 1 313 ? -19.756 -24.604 40.238 1.00 50.57 313 LYS A O 1
ATOM 2229 N N . PHE A 1 314 ? -20.070 -23.069 38.612 1.00 49.05 314 PHE A N 1
ATOM 2230 C CA . PHE A 1 314 ? -19.754 -21.935 39.469 1.00 47.72 314 PHE A CA 1
ATOM 2231 C C . PHE A 1 314 ? -20.830 -21.793 40.540 1.00 48.38 314 PHE A C 1
ATOM 2232 O O . PHE A 1 314 ? -20.528 -21.581 41.722 1.00 48.38 314 PHE A O 1
ATOM 2240 N N . VAL A 1 315 ? -22.084 -21.923 40.119 1.00 46.78 315 VAL A N 1
ATOM 2241 C CA . VAL A 1 315 ? -23.226 -21.834 41.025 1.00 46.12 315 VAL A CA 1
ATOM 2242 C C . VAL A 1 315 ? -23.121 -22.925 42.096 1.00 46.71 315 VAL A C 1
ATOM 2243 O O . VAL A 1 315 ? -23.407 -22.689 43.274 1.00 45.83 315 VAL A O 1
ATOM 2247 N N . GLU A 1 316 ? -22.680 -24.112 41.689 1.00 47.29 316 GLU A N 1
ATOM 2248 C CA . GLU A 1 316 ? -22.542 -25.225 42.621 1.00 49.97 316 GLU A CA 1
ATOM 2249 C C . GLU A 1 316 ? -21.540 -24.886 43.725 1.00 50.37 316 GLU A C 1
ATOM 2250 O O . GLU A 1 316 ? -21.851 -25.003 44.913 1.00 50.32 316 GLU A O 1
ATOM 2256 N N . ALA A 1 317 ? -20.339 -24.469 43.327 1.00 49.77 317 ALA A N 1
ATOM 2257 C CA . ALA A 1 317 ? -19.298 -24.116 44.277 1.00 48.96 317 ALA A CA 1
ATOM 2258 C C . ALA A 1 317 ? -19.711 -22.927 45.142 1.00 49.37 317 ALA A C 1
ATOM 2259 O O . ALA A 1 317 ? -19.354 -22.859 46.314 1.00 49.56 317 ALA A O 1
ATOM 2261 N N . VAL A 1 318 ? -20.456 -21.986 44.568 1.00 48.83 318 VAL A N 1
ATOM 2262 C CA . VAL A 1 318 ? -20.905 -20.829 45.334 1.00 49.21 318 VAL A CA 1
ATOM 2263 C C . VAL A 1 318 ? -21.979 -21.257 46.333 1.00 51.25 318 VAL A C 1
ATOM 2264 O O . VAL A 1 318 ? -22.057 -20.721 47.444 1.00 52.05 318 VAL A O 1
ATOM 2268 N N . LYS A 1 319 ? -22.795 -22.232 45.939 1.00 52.43 319 LYS A N 1
ATOM 2269 C CA . LYS A 1 319 ? -23.861 -22.732 46.804 1.00 53.92 319 LYS A CA 1
ATOM 2270 C C . LYS A 1 319 ? -23.304 -23.354 48.088 1.00 55.02 319 LYS A C 1
ATOM 2271 O O . LYS A 1 319 ? -23.913 -23.241 49.159 1.00 54.81 319 LYS A O 1
ATOM 2273 N N . ASN A 1 320 ? -22.148 -24.007 47.991 1.00 56.41 320 ASN A N 1
ATOM 2274 C CA . ASN A 1 320 ? -21.561 -24.636 49.165 1.00 59.30 320 ASN A CA 1
ATOM 2275 C C . ASN A 1 320 ? -20.463 -23.815 49.871 1.00 59.57 320 ASN A C 1
ATOM 2276 O O . ASN A 1 320 ? -19.464 -24.365 50.327 1.00 59.57 320 ASN A O 1
ATOM 2281 N N . ILE A 1 321 ? -20.672 -22.502 49.964 1.00 59.04 321 ILE A N 1
ATOM 2282 C CA . ILE A 1 321 ? -19.735 -21.600 50.634 1.00 57.53 321 ILE A CA 1
ATOM 2283 C C . ILE A 1 321 ? -20.319 -21.201 51.993 1.00 58.06 321 ILE A C 1
ATOM 2284 O O . ILE A 1 321 ? -21.348 -20.530 52.052 1.00 56.25 321 ILE A O 1
ATOM 2289 N N . PRO A 1 322 ? -19.661 -21.608 53.102 1.00 59.07 322 PRO A N 1
ATOM 2290 C CA . PRO A 1 322 ? -20.125 -21.288 54.458 1.00 58.91 322 PRO A CA 1
ATOM 2291 C C . PRO A 1 322 ? -20.305 -19.798 54.734 1.00 58.90 322 PRO A C 1
ATOM 2292 O O . PRO A 1 322 ? -19.379 -18.999 54.590 1.00 59.47 322 PRO A O 1
ATOM 2296 N N . THR A 1 323 ? -21.514 -19.448 55.149 1.00 58.36 323 THR A N 1
ATOM 2297 C CA . THR A 1 323 ? -21.874 -18.077 55.483 1.00 58.78 323 THR A CA 1
ATOM 2298 C C . THR A 1 323 ? -22.413 -18.097 56.915 1.00 60.27 323 THR A C 1
ATOM 2299 O O . THR A 1 323 ? -23.199 -18.984 57.278 1.00 60.22 323 THR A O 1
ATOM 2303 N N . GLY A 1 324 ? -21.984 -17.131 57.727 1.00 60.43 324 GLY A N 1
ATOM 2304 C CA . GLY A 1 324 ? -22.450 -17.086 59.099 1.00 60.68 324 GLY A CA 1
ATOM 2305 C C . GLY A 1 324 ? -21.618 -16.257 60.057 1.00 60.99 324 GLY A C 1
ATOM 2306 O O . GLY A 1 324 ? -21.210 -15.138 59.750 1.00 60.09 324 GLY A O 1
ATOM 2307 N N . ASP A 1 325 ? -21.363 -16.823 61.233 1.00 61.76 325 ASP A N 1
ATOM 2308 C CA . ASP A 1 325 ? -20.613 -16.141 62.288 1.00 61.96 325 ASP A CA 1
ATOM 2309 C C . ASP A 1 325 ? -19.133 -15.955 61.951 1.00 61.21 325 ASP A C 1
ATOM 2310 O O . ASP A 1 325 ? -18.407 -16.930 61.742 1.00 61.95 325 ASP A O 1
ATOM 2315 N N . PRO A 1 326 ? -18.659 -14.698 61.931 1.00 59.89 326 PRO A N 1
ATOM 2316 C CA . PRO A 1 326 ? -17.260 -14.400 61.611 1.00 58.69 326 PRO A CA 1
ATOM 2317 C C . PRO A 1 326 ? -16.257 -15.182 62.447 1.00 59.40 326 PRO A C 1
ATOM 2318 O O . PRO A 1 326 ? -15.235 -15.647 61.941 1.00 59.40 326 PRO A O 1
ATOM 2322 N N . SER A 1 327 ? -16.558 -15.322 63.734 1.00 60.23 327 SER A N 1
ATOM 2323 C CA . SER A 1 327 ? -15.677 -16.016 64.668 1.00 60.86 327 SER A CA 1
ATOM 2324 C C . SER A 1 327 ? -15.353 -17.444 64.242 1.00 60.23 327 SER A C 1
ATOM 2325 O O . SER A 1 327 ? -14.229 -17.910 64.425 1.00 60.03 327 SER A O 1
ATOM 2328 N N . ALA A 1 328 ? -16.340 -18.136 63.678 1.00 59.53 328 ALA A N 1
ATOM 2329 C CA . ALA A 1 328 ? -16.160 -19.512 63.226 1.00 59.79 328 ALA A CA 1
ATOM 2330 C C . ALA A 1 328 ? -14.975 -19.633 62.274 1.00 58.61 328 ALA A C 1
ATOM 2331 O O . ALA A 1 328 ? -14.716 -18.731 61.471 1.00 61.09 328 ALA A O 1
ATOM 2333 N N . GLU A 1 329 ? -14.273 -20.761 62.357 1.00 53.80 329 GLU A N 1
ATOM 2334 C CA . GLU A 1 329 ? -13.108 -21.014 61.510 1.00 52.06 329 GLU A CA 1
ATOM 2335 C C . GLU A 1 329 ? -13.475 -21.417 60.074 1.00 52.14 329 GLU A C 1
ATOM 2336 O O . GLU A 1 329 ? -12.650 -21.324 59.168 1.00 45.64 329 GLU A O 1
ATOM 2338 N N . GLY A 1 330 ? -14.717 -21.844 59.868 1.00 43.68 330 GLY A N 1
ATOM 2339 C CA . GLY A 1 330 ? -15.129 -22.276 58.535 1.00 43.69 330 GLY A CA 1
ATOM 2340 C C . GLY A 1 330 ? -15.752 -21.209 57.643 1.00 41.00 330 GLY A C 1
ATOM 2341 O O . GLY A 1 330 ? -15.614 -21.256 56.405 1.00 39.34 330 GLY A O 1
ATOM 2342 N N . THR A 1 331 ? -16.436 -20.251 58.265 1.00 47.67 331 THR A N 1
ATOM 2343 C CA . THR A 1 331 ? -17.093 -19.170 57.542 1.00 51.36 331 THR A CA 1
ATOM 2344 C C . THR A 1 331 ? -16.115 -18.533 56.561 1.00 51.35 331 THR A C 1
ATOM 2345 O O . THR A 1 331 ? -14.909 -18.529 56.792 1.00 56.34 331 THR A O 1
ATOM 2349 N N . LEU A 1 332 ? -16.643 -18.013 55.458 1.00 54.93 332 LEU A N 1
ATOM 2350 C CA . LEU A 1 332 ? -15.822 -17.379 54.437 1.00 55.31 332 LEU A CA 1
ATOM 2351 C C . LEU A 1 332 ? -16.420 -16.019 54.096 1.00 54.90 332 LEU A C 1
ATOM 2352 O O . LEU A 1 332 ? -15.778 -15.180 53.456 1.00 54.39 332 LEU A O 1
ATOM 2354 N N . VAL A 1 333 ? -17.655 -15.808 54.545 1.00 54.29 333 VAL A N 1
ATOM 2355 C CA . VAL A 1 333 ? -18.358 -14.553 54.305 1.00 54.77 333 VAL A CA 1
ATOM 2356 C C . VAL A 1 333 ? -19.050 -14.055 55.579 1.00 54.88 333 VAL A C 1
ATOM 2357 O O . VAL A 1 333 ? -19.953 -14.712 56.120 1.00 53.75 333 VAL A O 1
ATOM 2361 N N . GLY A 1 334 ? -18.601 -12.890 56.046 1.00 54.52 334 GLY A N 1
ATOM 2362 C CA . GLY A 1 334 ? -19.145 -12.295 57.253 1.00 53.67 334 GLY A CA 1
ATOM 2363 C C . GLY A 1 334 ? -20.047 -11.107 56.989 1.00 53.11 334 GLY A C 1
ATOM 2364 O O . GLY A 1 334 ? -20.426 -10.856 55.849 1.00 52.13 334 GLY A O 1
ATOM 2365 N N . PRO A 1 335 ? -20.386 -10.334 58.027 1.00 52.88 335 PRO A N 1
ATOM 2366 C CA . PRO A 1 335 ? -21.260 -9.177 57.855 1.00 53.27 335 PRO A CA 1
ATOM 2367 C C . PRO A 1 335 ? -20.620 -8.028 57.095 1.00 54.09 335 PRO A C 1
ATOM 2368 O O . PRO A 1 335 ? -19.407 -8.001 56.898 1.00 54.26 335 PRO A O 1
ATOM 2372 N N . VAL A 1 336 ? -21.461 -7.092 56.667 1.00 55.08 336 VAL A N 1
ATOM 2373 C CA . VAL A 1 336 ? -21.016 -5.906 55.957 1.00 55.59 336 VAL A CA 1
ATOM 2374 C C . VAL A 1 336 ? -20.644 -4.935 57.073 1.00 55.12 336 VAL A C 1
ATOM 2375 O O . VAL A 1 336 ? -21.149 -5.051 58.186 1.00 54.46 336 VAL A O 1
ATOM 2379 N N . ILE A 1 337 ? -19.769 -3.984 56.778 1.00 55.06 337 ILE A N 1
ATOM 2380 C CA . ILE A 1 337 ? -19.297 -3.063 57.796 1.00 54.91 337 ILE A CA 1
ATOM 2381 C C . ILE A 1 337 ? -20.371 -2.255 58.525 1.00 55.93 337 ILE A C 1
ATOM 2382 O O . ILE A 1 337 ? -20.320 -2.139 59.748 1.00 56.27 337 ILE A O 1
ATOM 2387 N N . ASN A 1 338 ? -21.353 -1.717 57.804 1.00 56.32 338 ASN A N 1
ATOM 2388 C CA . ASN A 1 338 ? -22.397 -0.937 58.463 1.00 57.03 338 ASN A CA 1
ATOM 2389 C C . ASN A 1 338 ? -23.711 -0.893 57.687 1.00 57.67 338 ASN A C 1
ATOM 2390 O O . ASN A 1 338 ? -23.776 -1.322 56.539 1.00 57.88 338 ASN A O 1
ATOM 2395 N N . ASP A 1 339 ? -24.749 -0.355 58.326 1.00 58.95 339 ASP A N 1
ATOM 2396 C CA . ASP A 1 339 ? -26.080 -0.262 57.721 1.00 59.45 339 ASP A CA 1
ATOM 2397 C C . ASP A 1 339 ? -26.112 0.483 56.398 1.00 58.67 339 ASP A C 1
ATOM 2398 O O . ASP A 1 339 ? -26.809 0.069 55.470 1.00 58.01 339 ASP A O 1
ATOM 2403 N N . SER A 1 340 ? -25.371 1.583 56.316 1.00 58.23 340 SER A N 1
ATOM 2404 C CA . SER A 1 340 ? -25.325 2.368 55.092 1.00 57.52 340 SER A CA 1
ATOM 2405 C C . SER A 1 340 ? -24.934 1.463 53.923 1.00 56.98 340 SER A C 1
ATOM 2406 O O . SER A 1 340 ? -25.561 1.493 52.864 1.00 57.83 340 SER A O 1
ATOM 2409 N N . GLN A 1 341 ? -23.904 0.653 54.126 1.00 56.80 341 GLN A N 1
ATOM 2410 C CA . GLN A 1 341 ? -23.438 -0.248 53.081 1.00 56.23 341 GLN A CA 1
ATOM 2411 C C . GLN A 1 341 ? -24.470 -1.354 52.868 1.00 55.14 341 GLN A C 1
ATOM 2412 O O . GLN A 1 341 ? -24.690 -1.801 51.747 1.00 54.15 341 GLN A O 1
ATOM 2418 N N . LEU A 1 342 ? -25.093 -1.793 53.956 1.00 54.27 342 LEU A N 1
ATOM 2419 C CA . LEU A 1 342 ? -26.116 -2.830 53.887 1.00 54.02 342 LEU A CA 1
ATOM 2420 C C . LEU A 1 342 ? -27.229 -2.364 52.949 1.00 53.70 342 LEU A C 1
ATOM 2421 O O . LEU A 1 342 ? -27.513 -3.018 51.950 1.00 53.34 342 LEU A O 1
ATOM 2426 N N . SER A 1 343 ? -27.846 -1.228 53.258 1.00 53.22 343 SER A N 1
ATOM 2427 C CA . SER A 1 343 ? -28.936 -0.704 52.425 1.00 54.15 343 SER A CA 1
ATOM 2428 C C . SER A 1 343 ? -28.518 -0.400 50.985 1.00 53.68 343 SER A C 1
ATOM 2429 O O . SER A 1 343 ? -29.364 -0.282 50.099 1.00 54.02 343 SER A O 1
ATOM 2432 N N . GLY A 1 344 ? -27.212 -0.276 50.762 1.00 52.93 344 GLY A N 1
ATOM 2433 C CA . GLY A 1 344 ? -26.711 -0.009 49.428 1.00 51.52 344 GLY A CA 1
ATOM 2434 C C . GLY A 1 344 ? -26.727 -1.281 48.598 1.00 51.44 344 GLY A C 1
ATOM 2435 O O . GLY A 1 344 ? -26.920 -1.246 47.379 1.00 49.49 344 GLY A O 1
ATOM 2436 N N . LEU A 1 345 ? -26.525 -2.412 49.269 1.00 51.58 345 LEU A N 1
ATOM 2437 C CA . LEU A 1 345 ? -26.514 -3.702 48.606 1.00 53.81 345 LEU A CA 1
ATOM 2438 C C . LEU A 1 345 ? -27.928 -4.202 48.340 1.00 54.62 345 LEU A C 1
ATOM 2439 O O . LEU A 1 345 ? -28.206 -4.766 47.283 1.00 53.26 345 LEU A O 1
ATOM 2444 N N . LYS A 1 346 ? -28.820 -3.992 49.307 1.00 56.05 346 LYS A N 1
ATOM 2445 C CA . LYS A 1 346 ? -30.215 -4.398 49.181 1.00 57.92 346 LYS A CA 1
ATOM 2446 C C . LYS A 1 346 ? -30.816 -3.666 47.985 1.00 57.64 346 LYS A C 1
ATOM 2447 O O . LYS A 1 346 ? -31.612 -4.222 47.224 1.00 56.83 346 LYS A O 1
ATOM 2453 N N . GLU A 1 347 ? -30.412 -2.414 47.832 1.00 57.52 347 GLU A N 1
ATOM 2454 C CA . GLU A 1 347 ? -30.871 -1.568 46.746 1.00 58.76 347 GLU A CA 1
ATOM 2455 C C . GLU A 1 347 ? -30.361 -2.076 45.402 1.00 59.01 347 GLU A C 1
ATOM 2456 O O . GLU A 1 347 ? -31.088 -2.042 44.407 1.00 60.06 347 GLU A O 1
ATOM 2462 N N . LYS A 1 348 ? -29.118 -2.549 45.383 1.00 58.85 348 LYS A N 1
ATOM 2463 C CA . LYS A 1 348 ? -28.491 -3.056 44.164 1.00 57.78 348 LYS A CA 1
ATOM 2464 C C . LYS A 1 348 ? -29.013 -4.403 43.696 1.00 58.16 348 LYS A C 1
ATOM 2465 O O . LYS A 1 348 ? -29.054 -4.669 42.493 1.00 57.88 348 LYS A O 1
ATOM 2471 N N . ILE A 1 349 ? -29.399 -5.261 44.641 1.00 58.26 349 ILE A N 1
ATOM 2472 C CA . ILE A 1 349 ? -29.929 -6.574 44.292 1.00 57.55 349 ILE A CA 1
ATOM 2473 C C . ILE A 1 349 ? -31.270 -6.367 43.593 1.00 59.16 349 ILE A C 1
ATOM 2474 O O . ILE A 1 349 ? -31.566 -7.022 42.588 1.00 59.28 349 ILE A O 1
ATOM 2479 N N . GLU A 1 350 ? -32.066 -5.435 44.114 1.00 60.00 350 GLU A N 1
ATOM 2480 C CA . GLU A 1 350 ? -33.378 -5.142 43.548 1.00 60.36 350 GLU A CA 1
ATOM 2481 C C . GLU A 1 350 ? -33.253 -4.482 42.181 1.00 59.96 350 GLU A C 1
ATOM 2482 O O . GLU A 1 350 ? -33.995 -4.817 41.253 1.00 59.42 350 GLU A O 1
ATOM 2488 N N . LEU A 1 351 ? -32.304 -3.557 42.066 1.00 58.43 351 LEU A N 1
ATOM 2489 C CA . LEU A 1 351 ? -32.082 -2.814 40.830 1.00 57.81 351 LEU A CA 1
ATOM 2490 C C . LEU A 1 351 ? -31.686 -3.738 39.693 1.00 56.25 351 LEU A C 1
ATOM 2491 O O . LEU A 1 351 ? -32.035 -3.507 38.545 1.00 55.77 351 LEU A O 1
ATOM 2496 N N . ALA A 1 352 ? -30.939 -4.779 40.037 1.00 56.08 352 ALA A N 1
ATOM 2497 C CA . ALA A 1 352 ? -30.487 -5.767 39.071 1.00 56.52 352 ALA A CA 1
ATOM 2498 C C . ALA A 1 352 ? -31.724 -6.539 38.589 1.00 57.26 352 ALA A C 1
ATOM 2499 O O . ALA A 1 352 ? -31.848 -6.848 37.398 1.00 57.24 352 ALA A O 1
ATOM 2501 N N . LYS A 1 353 ? -32.617 -6.830 39.528 1.00 58.19 353 LYS A N 1
ATOM 2502 C CA . LYS A 1 353 ? -33.877 -7.521 39.242 1.00 59.50 353 LYS A CA 1
ATOM 2503 C C . LYS A 1 353 ? -34.786 -6.662 38.330 1.00 60.82 353 LYS A C 1
ATOM 2504 O O . LYS A 1 353 ? -35.229 -7.110 37.270 1.00 61.15 353 LYS A O 1
ATOM 2510 N N . LYS A 1 354 ? -35.025 -5.419 38.752 1.00 61.58 354 LYS A N 1
ATOM 2511 C CA . LYS A 1 354 ? -35.872 -4.477 38.009 1.00 60.63 354 LYS A CA 1
ATOM 2512 C C . LYS A 1 354 ? -35.166 -3.935 36.774 1.00 60.70 354 LYS A C 1
ATOM 2513 O O . LYS A 1 354 ? -35.391 -2.780 36.378 1.00 61.34 354 LYS A O 1
ATOM 2515 N N . GLU A 1 355 ? -34.310 -4.767 36.192 1.00 60.87 355 GLU A N 1
ATOM 2516 C CA . GLU A 1 355 ? -33.554 -4.426 34.983 1.00 60.72 355 GLU A CA 1
ATOM 2517 C C . GLU A 1 355 ? -33.548 -5.645 34.072 1.00 59.81 355 GLU A C 1
ATOM 2518 O O . GLU A 1 355 ? -32.961 -5.646 32.984 1.00 58.67 355 GLU A O 1
ATOM 2524 N N . GLY A 1 356 ? -34.208 -6.679 34.581 1.00 59.30 356 GLY A N 1
ATOM 2525 C CA . GLY A 1 356 ? -34.341 -7.953 33.906 1.00 59.04 356 GLY A CA 1
ATOM 2526 C C . GLY A 1 356 ? -33.129 -8.859 34.023 1.00 59.41 356 GLY A C 1
ATOM 2527 O O . GLY A 1 356 ? -32.605 -9.290 33.008 1.00 59.37 356 GLY A O 1
ATOM 2528 N N . ALA A 1 357 ? -32.676 -9.163 35.239 1.00 59.34 357 ALA A N 1
ATOM 2529 C CA . ALA A 1 357 ? -31.520 -10.055 35.401 1.00 58.39 357 ALA A CA 1
ATOM 2530 C C . ALA A 1 357 ? -31.971 -11.378 36.013 1.00 57.22 357 ALA A C 1
ATOM 2531 O O . ALA A 1 357 ? -32.970 -11.421 36.733 1.00 57.31 357 ALA A O 1
ATOM 2533 N N . THR A 1 358 ? -31.239 -12.453 35.729 1.00 55.78 358 THR A N 1
ATOM 2534 C CA . THR A 1 358 ? -31.618 -13.767 36.250 1.00 54.01 358 THR A CA 1
ATOM 2535 C C . THR A 1 358 ? -30.885 -14.118 37.528 1.00 52.64 358 THR A C 1
ATOM 2536 O O . THR A 1 358 ? -29.653 -14.086 37.578 1.00 51.41 358 THR A O 1
ATOM 2540 N N . VAL A 1 359 ? -31.650 -14.451 38.561 1.00 52.04 359 VAL A N 1
ATOM 2541 C CA . VAL A 1 359 ? -31.077 -14.840 39.837 1.00 52.17 359 VAL A CA 1
ATOM 2542 C C . VAL A 1 359 ? -30.624 -16.282 39.690 1.00 52.74 359 VAL A C 1
ATOM 2543 O O . VAL A 1 359 ? -31.337 -17.124 39.150 1.00 53.66 359 VAL A O 1
ATOM 2547 N N . GLN A 1 360 ? -29.406 -16.541 40.146 1.00 53.25 360 GLN A N 1
ATOM 2548 C CA . GLN A 1 360 ? -28.814 -17.861 40.079 1.00 54.54 360 GLN A CA 1
ATOM 2549 C C . GLN A 1 360 ? -28.693 -18.393 41.485 1.00 56.40 360 GLN A C 1
ATOM 2550 O O . GLN A 1 360 ? -28.917 -19.577 41.737 1.00 57.89 360 GLN A O 1
ATOM 2556 N N . VAL A 1 361 ? -28.319 -17.498 42.398 1.00 56.98 361 VAL A N 1
ATOM 2557 C CA . VAL A 1 361 ? -28.149 -17.829 43.802 1.00 56.95 361 VAL A CA 1
ATOM 2558 C C . VAL A 1 361 ? -28.579 -16.614 44.599 1.00 57.70 361 VAL A C 1
ATOM 2559 O O . VAL A 1 361 ? -28.462 -15.488 44.128 1.00 57.41 361 VAL A O 1
ATOM 2563 N N . GLU A 1 362 ? -29.097 -16.847 45.794 1.00 58.93 362 GLU A N 1
ATOM 2564 C CA . GLU A 1 362 ? -29.478 -15.760 46.683 1.00 61.05 362 GLU A CA 1
ATOM 2565 C C . GLU A 1 362 ? -29.821 -16.362 48.016 1.00 61.86 362 GLU A C 1
ATOM 2566 O O . GLU A 1 362 ? -30.323 -17.480 48.088 1.00 62.87 362 GLU A O 1
ATOM 2572 N N . GLY A 1 363 ? -29.540 -15.619 49.077 1.00 62.60 363 GLY A N 1
ATOM 2573 C CA . GLY A 1 363 ? -29.818 -16.126 50.401 1.00 62.19 363 GLY A CA 1
ATOM 2574 C C . GLY A 1 363 ? -30.464 -15.089 51.285 1.00 61.84 363 GLY A C 1
ATOM 2575 O O . GLY A 1 363 ? -30.727 -13.967 50.848 1.00 60.44 363 GLY A O 1
ATOM 2576 N N . PRO A 1 364 ? -30.724 -15.437 52.549 1.00 62.50 364 PRO A N 1
ATOM 2577 C CA . PRO A 1 364 ? -31.351 -14.487 53.464 1.00 62.93 364 PRO A CA 1
ATOM 2578 C C . PRO A 1 364 ? -30.344 -13.447 53.905 1.00 62.96 364 PRO A C 1
ATOM 2579 O O . PRO A 1 364 ? -29.136 -13.688 53.886 1.00 63.29 364 PRO A O 1
ATOM 2583 N N . ILE A 1 365 ? -30.847 -12.284 54.284 1.00 62.60 365 ILE A N 1
ATOM 2584 C CA . ILE A 1 365 ? -29.991 -11.220 54.760 1.00 62.16 365 ILE A CA 1
ATOM 2585 C C . ILE A 1 365 ? -30.373 -11.076 56.219 1.00 63.74 365 ILE A C 1
ATOM 2586 O O . ILE A 1 365 ? -31.318 -10.369 56.572 1.00 64.27 365 ILE A O 1
ATOM 2591 N N . GLU A 1 366 ? -29.639 -11.781 57.067 1.00 64.34 366 GLU A N 1
ATOM 2592 C CA . GLU A 1 366 ? -29.915 -11.757 58.486 1.00 65.75 366 GLU A CA 1
ATOM 2593 C C . GLU A 1 366 ? -28.925 -10.886 59.251 1.00 64.67 366 GLU A C 1
ATOM 2594 O O . GLU A 1 366 ? -27.780 -11.283 59.474 1.00 64.44 366 GLU A O 1
ATOM 2600 N N . GLY A 1 367 ? -29.378 -9.697 59.640 1.00 63.06 367 GLY A N 1
ATOM 2601 C CA . GLY A 1 367 ? -28.552 -8.772 60.398 1.00 60.86 367 GLY A CA 1
ATOM 2602 C C . GLY A 1 367 ? -27.178 -8.481 59.818 1.00 59.21 367 GLY A C 1
ATOM 2603 O O . GLY A 1 367 ? -26.164 -9.006 60.290 1.00 58.85 367 GLY A O 1
ATOM 2604 N N . ARG A 1 368 ? -27.150 -7.618 58.806 1.00 55.79 368 ARG A N 1
ATOM 2605 C CA . ARG A 1 368 ? -25.913 -7.230 58.126 1.00 53.52 368 ARG A CA 1
ATOM 2606 C C . ARG A 1 368 ? -25.159 -8.386 57.487 1.00 52.16 368 ARG A C 1
ATOM 2607 O O . ARG A 1 368 ? -24.176 -8.173 56.775 1.00 51.80 368 ARG A O 1
ATOM 2615 N N . LEU A 1 369 ? -25.624 -9.606 57.720 1.00 51.04 369 LEU A N 1
ATOM 2616 C CA . LEU A 1 369 ? -24.983 -10.784 57.157 1.00 50.89 369 LEU A CA 1
ATOM 2617 C C . LEU A 1 369 ? -25.632 -11.104 55.807 1.00 49.67 369 LEU A C 1
ATOM 2618 O O . LEU A 1 369 ? -26.627 -11.820 55.759 1.00 51.02 369 LEU A O 1
ATOM 2623 N N . VAL A 1 370 ? -25.073 -10.566 54.723 1.00 48.12 370 VAL A N 1
ATOM 2624 C CA . VAL A 1 370 ? -25.597 -10.786 53.363 1.00 46.55 370 VAL A CA 1
ATOM 2625 C C . VAL A 1 370 ? -25.050 -12.075 52.752 1.00 45.92 370 VAL A C 1
ATOM 2626 O O . VAL A 1 370 ? -23.845 -12.211 52.568 1.00 46.20 370 VAL A O 1
ATOM 2630 N N . HIS A 1 371 ? -25.929 -13.031 52.457 1.00 45.24 371 HIS A N 1
ATOM 2631 C CA . HIS A 1 371 ? -25.508 -14.296 51.839 1.00 44.17 371 HIS A CA 1
ATOM 2632 C C . HIS A 1 371 ? -25.119 -14.007 50.383 1.00 42.61 371 HIS A C 1
ATOM 2633 O O . HIS A 1 371 ? -25.599 -13.035 49.781 1.00 39.99 371 HIS A O 1
ATOM 2635 N N . PRO A 1 372 ? -24.240 -14.839 49.797 1.00 42.11 372 PRO A N 1
ATOM 2636 C CA . PRO A 1 372 ? -23.823 -14.617 48.409 1.00 42.32 372 PRO A CA 1
ATOM 2637 C C . PRO A 1 372 ? -24.984 -14.504 47.423 1.00 42.92 372 PRO A C 1
ATOM 2638 O O . PRO A 1 372 ? -25.971 -15.248 47.484 1.00 42.67 372 PRO A O 1
ATOM 2642 N N . HIS A 1 373 ? -24.846 -13.551 46.517 1.00 43.01 373 HIS A N 1
ATOM 2643 C CA . HIS A 1 373 ? -25.848 -13.284 45.498 1.00 43.94 373 HIS A CA 1
ATOM 2644 C C . HIS A 1 373 ? -25.205 -13.385 44.107 1.00 44.30 373 HIS A C 1
ATOM 2645 O O . HIS A 1 373 ? -24.164 -12.775 43.845 1.00 43.87 373 HIS A O 1
ATOM 2647 N N . VAL A 1 374 ? -25.821 -14.171 43.226 1.00 44.29 374 VAL A N 1
ATOM 2648 C CA . VAL A 1 374 ? -25.333 -14.366 41.866 1.00 44.05 374 VAL A CA 1
ATOM 2649 C C . VAL A 1 374 ? -26.417 -14.023 40.852 1.00 45.94 374 VAL A C 1
ATOM 2650 O O . VAL A 1 374 ? -27.594 -14.322 41.058 1.00 45.86 374 VAL A O 1
ATOM 2654 N N . PHE A 1 375 ? -26.005 -13.397 39.754 1.00 47.32 375 PHE A N 1
ATOM 2655 C CA . PHE A 1 375 ? -26.914 -12.992 38.695 1.00 47.51 375 PHE A CA 1
ATOM 2656 C C . PHE A 1 375 ? -26.320 -13.298 37.335 1.00 47.31 375 PHE A C 1
ATOM 2657 O O . PHE A 1 375 ? -25.219 -12.858 37.034 1.00 47.29 375 PHE A O 1
ATOM 2665 N N . SER A 1 376 ? -27.048 -14.045 36.510 1.00 49.56 376 SER A N 1
ATOM 2666 C CA . SER A 1 376 ? -26.594 -14.347 35.150 1.00 51.76 376 SER A CA 1
ATOM 2667 C C . SER A 1 376 ? -27.519 -13.561 34.219 1.00 52.72 376 SER A C 1
ATOM 2668 O O . SER A 1 376 ? -28.414 -12.846 34.680 1.00 53.53 376 SER A O 1
ATOM 2671 N N . ASP A 1 377 ? -27.305 -13.711 32.916 1.00 54.12 377 ASP A N 1
ATOM 2672 C CA . ASP A 1 377 ? -28.121 -13.030 31.918 1.00 55.59 377 ASP A CA 1
ATOM 2673 C C . ASP A 1 377 ? -28.101 -11.533 32.150 1.00 55.61 377 ASP A C 1
ATOM 2674 O O . ASP A 1 377 ? -29.149 -10.876 32.221 1.00 55.89 377 ASP A O 1
ATOM 2679 N N . VAL A 1 378 ? -26.888 -11.013 32.257 1.00 56.05 378 VAL A N 1
ATOM 2680 C CA . VAL A 1 378 ? -26.662 -9.595 32.492 1.00 54.88 378 VAL A CA 1
ATOM 2681 C C . VAL A 1 378 ? -25.874 -8.959 31.352 1.00 55.66 378 VAL A C 1
ATOM 2682 O O . VAL A 1 378 ? -25.071 -9.632 30.681 1.00 54.15 378 VAL A O 1
ATOM 2686 N N . THR A 1 379 ? -26.121 -7.676 31.125 1.00 56.43 379 THR A N 1
ATOM 2687 C CA . THR A 1 379 ? -25.415 -6.974 30.079 1.00 58.18 379 THR A CA 1
ATOM 2688 C C . THR A 1 379 ? -24.704 -5.702 30.581 1.00 58.16 379 THR A C 1
ATOM 2689 O O . THR A 1 379 ? -25.131 -5.020 31.531 1.00 57.35 379 THR A O 1
ATOM 2693 N N . SER A 1 380 ? -23.565 -5.474 29.953 1.00 58.66 380 SER A N 1
ATOM 2694 C CA . SER A 1 380 ? -22.620 -4.406 30.246 1.00 59.16 380 SER A CA 1
ATOM 2695 C C . SER A 1 380 ? -23.136 -3.040 30.682 1.00 60.10 380 SER A C 1
ATOM 2696 O O . SER A 1 380 ? -22.340 -2.230 31.189 1.00 60.78 380 SER A O 1
ATOM 2699 N N . ASP A 1 381 ? -24.452 -2.804 30.534 1.00 60.80 381 ASP A N 1
ATOM 2700 C CA . ASP A 1 381 ? -25.067 -1.506 30.896 1.00 61.54 381 ASP A CA 1
ATOM 2701 C C . ASP A 1 381 ? -25.984 -1.444 32.145 1.00 61.56 381 ASP A C 1
ATOM 2702 O O . ASP A 1 381 ? -26.387 -0.367 32.614 1.00 61.12 381 ASP A O 1
ATOM 2707 N N . MET A 1 382 ? -26.289 -2.629 32.645 1.00 61.50 382 MET A N 1
ATOM 2708 C CA . MET A 1 382 ? -27.063 -2.858 33.858 1.00 62.60 382 MET A CA 1
ATOM 2709 C C . MET A 1 382 ? -26.065 -2.365 34.906 1.00 63.18 382 MET A C 1
ATOM 2710 O O . MET A 1 382 ? -24.887 -2.743 34.861 1.00 64.34 382 MET A O 1
ATOM 2715 N N . GLU A 1 383 ? -26.531 -1.488 35.799 1.00 62.97 383 GLU A N 1
ATOM 2716 C CA . GLU A 1 383 ? -25.704 -0.875 36.849 1.00 63.48 383 GLU A CA 1
ATOM 2717 C C . GLU A 1 383 ? -24.904 -1.924 37.598 1.00 63.43 383 GLU A C 1
ATOM 2718 O O . GLU A 1 383 ? -23.760 -1.691 37.999 1.00 62.99 383 GLU A O 1
ATOM 2724 N N . ILE A 1 384 ? -25.509 -3.095 37.749 1.00 62.94 384 ILE A N 1
ATOM 2725 C CA . ILE A 1 384 ? -24.877 -4.194 38.450 1.00 62.37 384 ILE A CA 1
ATOM 2726 C C . ILE A 1 384 ? -23.551 -4.609 37.820 1.00 62.71 384 ILE A C 1
ATOM 2727 O O . ILE A 1 384 ? -22.667 -5.110 38.516 1.00 62.77 384 ILE A O 1
ATOM 2729 N N . ALA A 1 385 ? -23.412 -4.397 36.512 1.00 62.73 385 ALA A N 1
ATOM 2730 C CA . ALA A 1 385 ? -22.197 -4.786 35.805 1.00 62.93 385 ALA A CA 1
ATOM 2731 C C . ALA A 1 385 ? -21.285 -3.640 35.383 1.00 64.00 385 ALA A C 1
ATOM 2732 O O . ALA A 1 385 ? -20.288 -3.872 34.687 1.00 64.85 385 ALA A O 1
ATOM 2734 N N . ARG A 1 386 ? -21.609 -2.412 35.779 1.00 64.48 386 ARG A N 1
ATOM 2735 C CA . ARG A 1 386 ? -20.764 -1.280 35.407 1.00 64.91 386 ARG A CA 1
ATOM 2736 C C . ARG A 1 386 ? -20.296 -0.431 36.589 1.00 63.65 386 ARG A C 1
ATOM 2737 O O . ARG A 1 386 ? -19.273 0.252 36.493 1.00 64.15 386 ARG A O 1
ATOM 2745 N N . GLU A 1 387 ? -21.042 -0.458 37.685 1.00 62.71 387 GLU A N 1
ATOM 2746 C CA . GLU A 1 387 ? -20.662 0.305 38.866 1.00 62.79 387 GLU A CA 1
ATOM 2747 C C . GLU A 1 387 ? -19.963 -0.660 39.824 1.00 62.95 387 GLU A C 1
ATOM 2748 O O . GLU A 1 387 ? -20.062 -1.880 39.668 1.00 62.81 387 GLU A O 1
ATOM 2750 N N . GLU A 1 388 ? -19.251 -0.122 40.809 1.00 61.70 388 GLU A N 1
ATOM 2751 C CA . GLU A 1 388 ? -18.556 -0.973 41.772 1.00 60.60 388 GLU A CA 1
ATOM 2752 C C . GLU A 1 388 ? -19.539 -1.548 42.780 1.00 59.95 388 GLU A C 1
ATOM 2753 O O . GLU A 1 388 ? -20.546 -0.924 43.103 1.00 58.01 388 GLU A O 1
ATOM 2759 N N . ILE A 1 389 ? -19.239 -2.741 43.282 1.00 60.32 389 ILE A N 1
ATOM 2760 C CA . ILE A 1 389 ? -20.126 -3.405 44.223 1.00 60.09 389 ILE A CA 1
ATOM 2761 C C . ILE A 1 389 ? -19.746 -3.354 45.711 1.00 60.63 389 ILE A C 1
ATOM 2762 O O . ILE A 1 389 ? -20.508 -2.810 46.518 1.00 61.84 389 ILE A O 1
ATOM 2767 N N . PHE A 1 390 ? -18.587 -3.897 46.082 1.00 59.17 390 PHE A N 1
ATOM 2768 C CA . PHE A 1 390 ? -18.175 -3.919 47.493 1.00 58.80 390 PHE A CA 1
ATOM 2769 C C . PHE A 1 390 ? -19.203 -4.714 48.302 1.00 56.74 390 PHE A C 1
ATOM 2770 O O . PHE A 1 390 ? -19.819 -4.201 49.242 1.00 56.54 390 PHE A O 1
ATOM 2778 N N . GLY A 1 391 ? -19.387 -5.972 47.912 1.00 54.63 391 GLY A N 1
ATOM 2779 C CA . GLY A 1 391 ? -20.334 -6.849 48.578 1.00 50.98 391 GLY A CA 1
ATOM 2780 C C . GLY A 1 391 ? -20.370 -8.202 47.890 1.00 48.38 391 GLY A C 1
ATOM 2781 O O . GLY A 1 391 ? -19.861 -8.332 46.780 1.00 46.80 391 GLY A O 1
ATOM 2782 N N . PRO A 1 392 ? -20.959 -9.235 48.518 1.00 46.96 392 PRO A N 1
ATOM 2783 C CA . PRO A 1 392 ? -21.022 -10.563 47.903 1.00 45.21 392 PRO A CA 1
ATOM 2784 C C . PRO A 1 392 ? -22.113 -10.679 46.833 1.00 45.28 392 PRO A C 1
ATOM 2785 O O . PRO A 1 392 ? -23.026 -11.496 46.955 1.00 44.94 392 PRO A O 1
ATOM 2789 N N . LEU A 1 393 ? -21.999 -9.851 45.799 1.00 44.50 393 LEU A N 1
ATOM 2790 C CA . LEU A 1 393 ? -22.929 -9.824 44.677 1.00 44.55 393 LEU A CA 1
ATOM 2791 C C . LEU A 1 393 ? -22.101 -10.010 43.420 1.00 45.42 393 LEU A C 1
ATOM 2792 O O . LEU A 1 393 ? -21.206 -9.215 43.136 1.00 46.28 393 LEU A O 1
ATOM 2797 N N . ILE A 1 394 ? -22.395 -11.061 42.667 1.00 47.32 394 ILE A N 1
ATOM 2798 C CA . ILE A 1 394 ? -21.662 -11.348 41.442 1.00 49.19 394 ILE A CA 1
ATOM 2799 C C . ILE A 1 394 ? -22.591 -11.428 40.239 1.00 50.11 394 ILE A C 1
ATOM 2800 O O . ILE A 1 394 ? -23.728 -11.902 40.345 1.00 50.09 394 ILE A O 1
ATOM 2805 N N . SER A 1 395 ? -22.105 -10.961 39.090 1.00 49.53 395 SER A N 1
ATOM 2806 C CA . SER A 1 395 ? -22.900 -11.000 37.877 1.00 50.90 395 SER A CA 1
ATOM 2807 C C . SER A 1 395 ? -22.112 -11.623 36.729 1.00 50.69 395 SER A C 1
ATOM 2808 O O . SER A 1 395 ? -20.981 -11.222 36.444 1.00 51.68 395 SER A O 1
ATOM 2811 N N . VAL A 1 396 ? -22.715 -12.626 36.092 1.00 48.95 396 VAL A N 1
ATOM 2812 C CA . VAL A 1 396 ? -22.102 -13.332 34.974 1.00 48.61 396 VAL A CA 1
ATOM 2813 C C . VAL A 1 396 ? -22.674 -12.838 33.637 1.00 49.36 396 VAL A C 1
ATOM 2814 O O . VAL A 1 396 ? -23.898 -12.799 33.437 1.00 49.65 396 VAL A O 1
ATOM 2818 N N . LEU A 1 397 ? -21.784 -12.457 32.733 1.00 48.74 397 LEU A N 1
ATOM 2819 C CA . LEU A 1 397 ? -22.203 -11.969 31.434 1.00 49.34 397 LEU A CA 1
ATOM 2820 C C . LEU A 1 397 ? -21.795 -12.950 30.331 1.00 50.30 397 LEU A C 1
ATOM 2821 O O . LEU A 1 397 ? -20.786 -13.644 30.444 1.00 51.61 397 LEU A O 1
ATOM 2826 N N . LYS A 1 398 ? -22.603 -13.013 29.275 1.00 51.25 398 LYS A N 1
ATOM 2827 C CA . LYS A 1 398 ? -22.346 -13.901 28.144 1.00 51.10 398 LYS A CA 1
ATOM 2828 C C . LYS A 1 398 ? -21.612 -13.162 27.019 1.00 50.03 398 LYS A C 1
ATOM 2829 O O . LYS A 1 398 ? -22.038 -12.102 26.569 1.00 49.51 398 LYS A O 1
ATOM 2835 N N . ALA A 1 399 ? -20.505 -13.741 26.569 1.00 51.35 399 ALA A N 1
ATOM 2836 C CA . ALA A 1 399 ? -19.694 -13.161 25.500 1.00 53.04 399 ALA A CA 1
ATOM 2837 C C . ALA A 1 399 ? -19.861 -13.963 24.217 1.00 54.51 399 ALA A C 1
ATOM 2838 O O . ALA A 1 399 ? -19.677 -15.183 24.216 1.00 55.39 399 ALA A O 1
ATOM 2840 N N . ASP A 1 400 ? -20.203 -13.281 23.129 1.00 56.21 400 ASP A N 1
ATOM 2841 C CA . ASP A 1 400 ? -20.389 -13.931 21.832 1.00 57.00 400 ASP A CA 1
ATOM 2842 C C . ASP A 1 400 ? -19.113 -14.650 21.416 1.00 57.07 400 ASP A C 1
ATOM 2843 O O . ASP A 1 400 ? -19.136 -15.840 21.105 1.00 56.98 400 ASP A O 1
ATOM 2848 N N . ASP A 1 401 ? -18.003 -13.921 21.411 1.00 57.50 401 ASP A N 1
ATOM 2849 C CA . ASP A 1 401 ? -16.714 -14.501 21.040 1.00 58.16 401 ASP A CA 1
ATOM 2850 C C . ASP A 1 401 ? -15.538 -13.801 21.710 1.00 57.68 401 ASP A C 1
ATOM 2851 O O . ASP A 1 401 ? -15.705 -12.814 22.423 1.00 56.26 401 ASP A O 1
ATOM 2856 N N . GLU A 1 402 ? -14.346 -14.330 21.458 1.00 58.28 402 GLU A N 1
ATOM 2857 C CA . GLU A 1 402 ? -13.100 -13.815 22.017 1.00 59.71 402 GLU A CA 1
ATOM 2858 C C . GLU A 1 402 ? -13.013 -12.283 21.948 1.00 59.76 402 GLU A C 1
ATOM 2859 O O . GLU A 1 402 ? -12.637 -11.625 22.925 1.00 59.72 402 GLU A O 1
ATOM 2865 N N . ALA A 1 403 ? -13.369 -11.724 20.793 1.00 59.29 403 ALA A N 1
ATOM 2866 C CA . ALA A 1 403 ? -13.329 -10.280 20.583 1.00 58.19 403 ALA A CA 1
ATOM 2867 C C . ALA A 1 403 ? -14.341 -9.527 21.449 1.00 57.73 403 ALA A C 1
ATOM 2868 O O . ALA A 1 403 ? -14.072 -8.417 21.907 1.00 57.41 403 ALA A O 1
ATOM 2870 N N . HIS A 1 404 ? -15.512 -10.126 21.655 1.00 57.11 404 HIS A N 1
ATOM 2871 C CA . HIS A 1 404 ? -16.573 -9.512 22.458 1.00 55.64 404 HIS A CA 1
ATOM 2872 C C . HIS A 1 404 ? -16.167 -9.531 23.937 1.00 55.12 404 HIS A C 1
ATOM 2873 O O . HIS A 1 404 ? -16.560 -8.666 24.731 1.00 53.79 404 HIS A O 1
ATOM 2880 N N . ALA A 1 405 ? -15.374 -10.538 24.292 1.00 54.73 405 ALA A N 1
ATOM 2881 C CA . ALA A 1 405 ? -14.885 -10.706 25.654 1.00 53.83 405 ALA A CA 1
ATOM 2882 C C . ALA A 1 405 ? -14.032 -9.493 26.032 1.00 53.26 405 ALA A C 1
ATOM 2883 O O . ALA A 1 405 ? -14.209 -8.902 27.093 1.00 52.71 405 ALA A O 1
ATOM 2885 N N . ALA A 1 406 ? -13.119 -9.119 25.145 1.00 53.02 406 ALA A N 1
ATOM 2886 C CA . ALA A 1 406 ? -12.251 -7.974 25.386 1.00 53.10 406 ALA A CA 1
ATOM 2887 C C . ALA A 1 406 ? -13.075 -6.711 25.579 1.00 52.56 406 ALA A C 1
ATOM 2888 O O . ALA A 1 406 ? -12.771 -5.882 26.444 1.00 51.43 406 ALA A O 1
ATOM 2890 N N . GLU A 1 407 ? -14.128 -6.574 24.780 1.00 52.35 407 GLU A N 1
ATOM 2891 C CA . GLU A 1 407 ? -14.978 -5.398 24.865 1.00 51.56 407 GLU A CA 1
ATOM 2892 C C . GLU A 1 407 ? -15.813 -5.388 26.132 1.00 48.90 407 GLU A C 1
ATOM 2893 O O . GLU A 1 407 ? -16.039 -4.340 26.722 1.00 49.00 407 GLU A O 1
ATOM 2899 N N . LEU A 1 408 ? -16.277 -6.553 26.555 1.00 48.27 408 LEU A N 1
ATOM 2900 C CA . LEU A 1 408 ? -17.053 -6.626 27.783 1.00 47.80 408 LEU A CA 1
ATOM 2901 C C . LEU A 1 408 ? -16.129 -6.309 28.972 1.00 47.16 408 LEU A C 1
ATOM 2902 O O . LEU A 1 408 ? -16.500 -5.578 29.885 1.00 44.57 408 LEU A O 1
ATOM 2904 N N . ALA A 1 409 ? -14.913 -6.848 28.932 1.00 48.40 409 ALA A N 1
ATOM 2905 C CA . ALA A 1 409 ? -13.919 -6.636 29.993 1.00 50.39 409 ALA A CA 1
ATOM 2906 C C . ALA A 1 409 ? -13.585 -5.167 30.233 1.00 51.56 409 ALA A C 1
ATOM 2907 O O . ALA A 1 409 ? -13.450 -4.727 31.378 1.00 52.18 409 ALA A O 1
ATOM 2909 N N . ASN A 1 410 ? -13.458 -4.410 29.143 1.00 52.89 410 ASN A N 1
ATOM 2910 C CA . ASN A 1 410 ? -13.120 -2.993 29.202 1.00 54.00 410 ASN A CA 1
ATOM 2911 C C . ASN A 1 410 ? -14.311 -2.057 29.420 1.00 55.27 410 ASN A C 1
ATOM 2912 O O . ASN A 1 410 ? -14.129 -0.846 29.532 1.00 56.28 410 ASN A O 1
ATOM 2917 N N . ALA A 1 411 ? -15.520 -2.606 29.484 1.00 56.33 411 ALA A N 1
ATOM 2918 C CA . ALA A 1 411 ? -16.712 -1.781 29.678 1.00 57.76 411 ALA A CA 1
ATOM 2919 C C . ALA A 1 411 ? -16.737 -1.084 31.037 1.00 58.73 411 ALA A C 1
ATOM 2920 O O . ALA A 1 411 ? -17.696 -0.394 31.381 1.00 57.58 411 ALA A O 1
ATOM 2922 N N . SER A 1 412 ? -15.674 -1.269 31.810 1.00 61.70 412 SER A N 1
ATOM 2923 C CA . SER A 1 412 ? -15.572 -0.652 33.126 1.00 63.91 412 SER A CA 1
ATOM 2924 C C . SER A 1 412 ? -14.665 0.570 33.047 1.00 65.63 412 SER A C 1
ATOM 2925 O O . SER A 1 412 ? -14.149 0.913 31.977 1.00 64.81 412 SER A O 1
ATOM 2928 N N . ASP A 1 413 ? -14.467 1.213 34.194 1.00 67.06 413 ASP A N 1
ATOM 2929 C CA . ASP A 1 413 ? -13.623 2.397 34.294 1.00 68.91 413 ASP A CA 1
ATOM 2930 C C . ASP A 1 413 ? -12.751 2.154 35.528 1.00 70.20 413 ASP A C 1
ATOM 2931 O O . ASP A 1 413 ? -12.331 3.105 36.199 1.00 70.75 413 ASP A O 1
ATOM 2936 N N . PHE A 1 414 ? -12.459 0.886 35.809 1.00 70.32 414 PHE A N 1
ATOM 2937 C CA . PHE A 1 414 ? -11.722 0.534 37.021 1.00 69.66 414 PHE A CA 1
ATOM 2938 C C . PHE A 1 414 ? -10.371 -0.165 36.934 1.00 68.51 414 PHE A C 1
ATOM 2939 O O . PHE A 1 414 ? -9.792 -0.496 37.975 1.00 67.84 414 PHE A O 1
ATOM 2947 N N . GLY A 1 415 ? -9.885 -0.388 35.714 1.00 67.07 415 GLY A N 1
ATOM 2948 C CA . GLY A 1 415 ? -8.615 -1.075 35.477 1.00 64.60 415 GLY A CA 1
ATOM 2949 C C . GLY A 1 415 ? -7.536 -1.221 36.549 1.00 62.25 415 GLY A C 1
ATOM 2950 O O . GLY A 1 415 ? -6.442 -0.672 36.388 1.00 62.16 415 GLY A O 1
ATOM 2951 N N . LEU A 1 416 ? -7.824 -1.976 37.613 1.00 59.78 416 LEU A N 1
ATOM 2952 C CA . LEU A 1 416 ? -6.870 -2.205 38.706 1.00 56.32 416 LEU A CA 1
ATOM 2953 C C . LEU A 1 416 ? -6.276 -3.616 38.627 1.00 53.87 416 LEU A C 1
ATOM 2954 O O . LEU A 1 416 ? -5.123 -3.837 38.993 1.00 53.30 416 LEU A O 1
ATOM 2959 N N . SER A 1 417 ? -7.079 -4.566 38.161 1.00 50.79 417 SER A N 1
ATOM 2960 C CA . SER A 1 417 ? -6.645 -5.946 38.006 1.00 47.28 417 SER A CA 1
ATOM 2961 C C . SER A 1 417 ? -7.747 -6.705 37.289 1.00 44.58 417 SER A C 1
ATOM 2962 O O . SER A 1 417 ? -8.920 -6.362 37.395 1.00 42.96 417 SER A O 1
ATOM 2965 N N . ALA A 1 418 ? -7.360 -7.741 36.558 1.00 42.29 418 ALA A N 1
ATOM 2966 C CA . ALA A 1 418 ? -8.299 -8.566 35.820 1.00 38.94 418 ALA A CA 1
ATOM 2967 C C . ALA A 1 418 ? -7.716 -9.959 35.717 1.00 37.10 418 ALA A C 1
ATOM 2968 O O . ALA A 1 418 ? -6.501 -10.125 35.693 1.00 37.27 418 ALA A O 1
ATOM 2970 N N . ALA A 1 419 ? -8.578 -10.965 35.663 1.00 37.28 419 ALA A N 1
ATOM 2971 C CA . ALA A 1 419 ? -8.135 -12.352 35.547 1.00 36.87 419 ALA A CA 1
ATOM 2972 C C . ALA A 1 419 ? -8.686 -12.909 34.245 1.00 36.42 419 ALA A C 1
ATOM 2973 O O . ALA A 1 419 ? -9.757 -12.484 33.807 1.00 36.03 419 ALA A O 1
ATOM 2975 N N . VAL A 1 420 ? -7.954 -13.826 33.620 1.00 38.07 420 VAL A N 1
ATOM 2976 C CA . VAL A 1 420 ? -8.423 -14.468 32.389 1.00 40.27 420 VAL A CA 1
ATOM 2977 C C . VAL A 1 420 ? -8.049 -15.946 32.409 1.00 40.03 420 VAL A C 1
ATOM 2978 O O . VAL A 1 420 ? -6.957 -16.311 32.842 1.00 39.22 420 VAL A O 1
ATOM 2982 N N . TRP A 1 421 ? -8.969 -16.797 31.964 1.00 40.60 421 TRP A N 1
ATOM 2983 C CA . TRP A 1 421 ? -8.721 -18.233 31.925 1.00 40.07 421 TRP A CA 1
ATOM 2984 C C . TRP A 1 421 ? -8.815 -18.781 30.519 1.00 41.04 421 TRP A C 1
ATOM 2985 O O . TRP A 1 421 ? -9.826 -18.642 29.849 1.00 40.60 421 TRP A O 1
ATOM 2996 N N . SER A 1 422 ? -7.731 -19.411 30.091 1.00 43.17 422 SER A N 1
ATOM 2997 C CA . SER A 1 422 ? -7.610 -19.975 28.761 1.00 44.76 422 SER A CA 1
ATOM 2998 C C . SER A 1 422 ? -6.399 -20.907 28.724 1.00 46.31 422 SER A C 1
ATOM 2999 O O . SER A 1 422 ? -5.280 -20.504 29.056 1.00 46.83 422 SER A O 1
ATOM 3002 N N . LYS A 1 423 ? -6.627 -22.151 28.321 1.00 46.67 423 LYS A N 1
ATOM 3003 C CA . LYS A 1 423 ? -5.572 -23.155 28.248 1.00 47.27 423 LYS A CA 1
ATOM 3004 C C . LYS A 1 423 ? -4.405 -22.725 27.371 1.00 47.25 423 LYS A C 1
ATOM 3005 O O . LYS A 1 423 ? -3.267 -23.123 27.614 1.00 46.32 423 LYS A O 1
ATOM 3007 N N . ASP A 1 424 ? -4.688 -21.916 26.352 1.00 47.89 424 ASP A N 1
ATOM 3008 C CA . ASP A 1 424 ? -3.635 -21.461 25.459 1.00 49.33 424 ASP A CA 1
ATOM 3009 C C . ASP A 1 424 ? -2.947 -20.243 26.043 1.00 49.56 424 ASP A C 1
ATOM 3010 O O . ASP A 1 424 ? -3.438 -19.121 25.937 1.00 49.77 424 ASP A O 1
ATOM 3015 N N . ILE A 1 425 ? -1.796 -20.494 26.653 1.00 50.62 425 ILE A N 1
ATOM 3016 C CA . ILE A 1 425 ? -0.983 -19.480 27.304 1.00 50.17 425 ILE A CA 1
ATOM 3017 C C . ILE A 1 425 ? -0.502 -18.380 26.359 1.00 49.42 425 ILE A C 1
ATOM 3018 O O . ILE A 1 425 ? -0.681 -17.197 26.644 1.00 48.40 425 ILE A O 1
ATOM 3023 N N . ASP A 1 426 ? 0.100 -18.759 25.235 1.00 49.17 426 ASP A N 1
ATOM 3024 C CA . ASP A 1 426 ? 0.612 -17.762 24.299 1.00 49.43 426 ASP A CA 1
ATOM 3025 C C . ASP A 1 426 ? -0.437 -16.773 23.807 1.00 48.91 426 ASP A C 1
ATOM 3026 O O . ASP A 1 426 ? -0.145 -15.590 23.645 1.00 47.83 426 ASP A O 1
ATOM 3031 N N . ARG A 1 427 ? -1.654 -17.248 23.565 1.00 49.83 427 ARG A N 1
ATOM 3032 C CA . ARG A 1 427 ? -2.700 -16.355 23.080 1.00 50.92 427 ARG A CA 1
ATOM 3033 C C . ARG A 1 427 ? -3.389 -15.602 24.211 1.00 49.32 427 ARG A C 1
ATOM 3034 O O . ARG A 1 427 ? -3.733 -14.432 24.058 1.00 49.16 427 ARG A O 1
ATOM 3042 N N . ALA A 1 428 ? -3.585 -16.269 25.344 1.00 47.82 428 ALA A N 1
ATOM 3043 C CA . ALA A 1 428 ? -4.216 -15.634 26.490 1.00 46.51 428 ALA A CA 1
ATOM 3044 C C . ALA A 1 428 ? -3.402 -14.409 26.877 1.00 45.93 428 ALA A C 1
ATOM 3045 O O . ALA A 1 428 ? -3.958 -13.374 27.244 1.00 46.66 428 ALA A O 1
ATOM 3047 N N . ALA A 1 429 ? -2.079 -14.519 26.789 1.00 44.64 429 ALA A N 1
ATOM 3048 C CA . ALA A 1 429 ? -1.202 -13.395 27.117 1.00 46.16 429 ALA A CA 1
ATOM 3049 C C . ALA A 1 429 ? -1.356 -12.235 26.099 1.00 46.38 429 ALA A C 1
ATOM 3050 O O . ALA A 1 429 ? -1.249 -11.055 26.454 1.00 45.63 429 ALA A O 1
ATOM 3052 N N . GLN A 1 430 ? -1.615 -12.575 24.838 1.00 46.85 430 GLN A N 1
ATOM 3053 C CA . GLN A 1 430 ? -1.813 -11.554 23.822 1.00 47.35 430 GLN A CA 1
ATOM 3054 C C . GLN A 1 430 ? -3.165 -10.912 24.068 1.00 47.75 430 GLN A C 1
ATOM 3055 O O . GLN A 1 430 ? -3.324 -9.696 23.972 1.00 47.38 430 GLN A O 1
ATOM 3061 N N . PHE A 1 431 ? -4.135 -11.751 24.398 1.00 47.67 431 PHE A N 1
ATOM 3062 C CA . PHE A 1 431 ? -5.490 -11.300 24.704 1.00 48.01 431 PHE A CA 1
ATOM 3063 C C . PHE A 1 431 ? -5.459 -10.339 25.908 1.00 49.06 431 PHE A C 1
ATOM 3064 O O . PHE A 1 431 ? -6.028 -9.243 25.859 1.00 48.12 431 PHE A O 1
ATOM 3072 N N . ALA A 1 432 ? -4.777 -10.751 26.978 1.00 49.74 432 ALA A N 1
ATOM 3073 C CA . ALA A 1 432 ? -4.673 -9.946 28.201 1.00 50.51 432 ALA A CA 1
ATOM 3074 C C . ALA A 1 432 ? -4.167 -8.534 27.946 1.00 50.47 432 ALA A C 1
ATOM 3075 O O . ALA A 1 432 ? -4.498 -7.603 28.676 1.00 49.81 432 ALA A O 1
ATOM 3077 N N . LEU A 1 433 ? -3.365 -8.371 26.905 1.00 51.05 433 LEU A N 1
ATOM 3078 C CA . LEU A 1 433 ? -2.842 -7.059 26.585 1.00 53.72 433 LEU A CA 1
ATOM 3079 C C . LEU A 1 433 ? -3.916 -6.060 26.138 1.00 55.54 433 LEU A C 1
ATOM 3080 O O . LEU A 1 433 ? -3.688 -4.846 26.185 1.00 56.08 433 LEU A O 1
ATOM 3085 N N . GLN A 1 434 ? -5.084 -6.564 25.728 1.00 56.63 434 GLN A N 1
ATOM 3086 C CA . GLN A 1 434 ? -6.194 -5.706 25.288 1.00 57.94 434 GLN A CA 1
ATOM 3087 C C . GLN A 1 434 ? -7.043 -5.136 26.424 1.00 57.21 434 GLN A C 1
ATOM 3088 O O . GLN A 1 434 ? -7.795 -4.184 26.221 1.00 57.77 434 GLN A O 1
ATOM 3094 N N . ILE A 1 435 ? -6.930 -5.722 27.611 1.00 57.54 435 ILE A N 1
ATOM 3095 C CA . ILE A 1 435 ? -7.691 -5.260 28.769 1.00 57.19 435 ILE A CA 1
ATOM 3096 C C . ILE A 1 435 ? -7.037 -4.010 29.359 1.00 56.48 435 ILE A C 1
ATOM 3097 O O . ILE A 1 435 ? -5.821 -3.952 29.515 1.00 56.76 435 ILE A O 1
ATOM 3102 N N . ASP A 1 436 ? -7.849 -3.011 29.685 1.00 56.07 436 ASP A N 1
ATOM 3103 C CA . ASP A 1 436 ? -7.330 -1.760 30.225 1.00 56.90 436 ASP A CA 1
ATOM 3104 C C . ASP A 1 436 ? -7.011 -1.770 31.712 1.00 56.12 436 ASP A C 1
ATOM 3105 O O . ASP A 1 436 ? -7.511 -0.938 32.468 1.00 56.51 436 ASP A O 1
ATOM 3110 N N . SER A 1 437 ? -6.173 -2.704 32.145 1.00 54.32 437 SER A N 1
ATOM 3111 C CA . SER A 1 437 ? -5.817 -2.752 33.557 1.00 53.36 437 SER A CA 1
ATOM 3112 C C . SER A 1 437 ? -4.308 -2.787 33.735 1.00 51.18 437 SER A C 1
ATOM 3113 O O . SER A 1 437 ? -3.565 -3.137 32.814 1.00 51.02 437 SER A O 1
ATOM 3116 N N . GLY A 1 438 ? -3.870 -2.399 34.929 1.00 49.06 438 GLY A N 1
ATOM 3117 C CA . GLY A 1 438 ? -2.457 -2.395 35.234 1.00 45.34 438 GLY A CA 1
ATOM 3118 C C . GLY A 1 438 ? -1.963 -3.818 35.298 1.00 43.13 438 GLY A C 1
ATOM 3119 O O . GLY A 1 438 ? -0.831 -4.091 34.899 1.00 41.86 438 GLY A O 1
ATOM 3120 N N . MET A 1 439 ? -2.801 -4.724 35.803 1.00 41.58 439 MET A N 1
ATOM 3121 C CA . MET A 1 439 ? -2.431 -6.132 35.898 1.00 40.50 439 MET A CA 1
ATOM 3122 C C . MET A 1 439 ? -3.527 -7.118 35.495 1.00 40.01 439 MET A C 1
ATOM 3123 O O . MET A 1 439 ? -4.711 -6.920 35.791 1.00 40.18 439 MET A O 1
ATOM 3128 N N . VAL A 1 440 ? -3.115 -8.170 34.789 1.00 37.62 440 VAL A N 1
ATOM 3129 C CA . VAL A 1 440 ? -4.024 -9.223 34.360 1.00 36.90 440 VAL A CA 1
ATOM 3130 C C . VAL A 1 440 ? -3.363 -10.552 34.712 1.00 38.27 440 VAL A C 1
ATOM 3131 O O . VAL A 1 440 ? -2.188 -10.767 34.426 1.00 39.18 440 VAL A O 1
ATOM 3135 N N . HIS A 1 441 ? -4.119 -11.448 35.336 1.00 38.53 441 HIS A N 1
ATOM 3136 C CA . HIS A 1 441 ? -3.575 -12.733 35.727 1.00 40.57 441 HIS A CA 1
ATOM 3137 C C . HIS A 1 441 ? -4.212 -13.876 34.979 1.00 39.86 441 HIS A C 1
ATOM 3138 O O . HIS A 1 441 ? -5.424 -14.020 34.962 1.00 40.04 441 HIS A O 1
ATOM 3145 N N . ILE A 1 442 ? -3.370 -14.687 34.354 1.00 39.42 442 ILE A N 1
ATOM 3146 C CA . ILE A 1 442 ? -3.814 -15.829 33.570 1.00 40.02 442 ILE A CA 1
ATOM 3147 C C . ILE A 1 442 ? -3.817 -17.140 34.365 1.00 40.86 442 ILE A C 1
ATOM 3148 O O . ILE A 1 442 ? -2.788 -17.567 34.893 1.00 40.36 442 ILE A O 1
ATOM 3153 N N . ASN A 1 443 ? -4.988 -17.768 34.427 1.00 41.34 443 ASN A N 1
ATOM 3154 C CA . ASN A 1 443 ? -5.194 -19.024 35.147 1.00 42.97 443 ASN A CA 1
ATOM 3155 C C . ASN A 1 443 ? -4.667 -18.969 36.599 1.00 45.35 443 ASN A C 1
ATOM 3156 O O . ASN A 1 443 ? -4.015 -19.912 37.053 1.00 44.10 443 ASN A O 1
ATOM 3161 N N . ASP A 1 444 ? -4.986 -17.869 37.300 1.00 48.58 444 ASP A N 1
ATOM 3162 C CA . ASP A 1 444 ? -4.600 -17.567 38.697 1.00 50.92 444 ASP A CA 1
ATOM 3163 C C . ASP A 1 444 ? -3.311 -16.751 38.797 1.00 52.02 444 ASP A C 1
ATOM 3164 O O . ASP A 1 444 ? -2.821 -16.460 39.893 1.00 51.36 444 ASP A O 1
ATOM 3169 N N . ARG A 1 465 ? 0.129 -10.527 44.903 1.00 48.28 465 ARG A N 1
ATOM 3170 C CA . ARG A 1 465 ? 0.399 -9.630 43.783 1.00 50.36 465 ARG A CA 1
ATOM 3171 C C . ARG A 1 465 ? 0.593 -8.162 44.195 1.00 52.79 465 ARG A C 1
ATOM 3172 O O . ARG A 1 465 ? -0.342 -7.351 44.184 1.00 54.01 465 ARG A O 1
ATOM 3180 N N . PHE A 1 466 ? 1.835 -7.838 44.542 1.00 53.53 466 PHE A N 1
ATOM 3181 C CA . PHE A 1 466 ? 2.231 -6.498 44.961 1.00 55.24 466 PHE A CA 1
ATOM 3182 C C . PHE A 1 466 ? 3.562 -6.209 44.262 1.00 55.22 466 PHE A C 1
ATOM 3183 O O . PHE A 1 466 ? 4.555 -6.908 44.469 1.00 55.64 466 PHE A O 1
ATOM 3191 N N . ASN A 1 467 ? 3.573 -5.192 43.407 1.00 54.53 467 ASN A N 1
ATOM 3192 C CA . ASN A 1 467 ? 4.786 -4.854 42.676 1.00 53.46 467 ASN A CA 1
ATOM 3193 C C . ASN A 1 467 ? 5.635 -3.879 43.479 1.00 53.75 467 ASN A C 1
ATOM 3194 O O . ASN A 1 467 ? 5.246 -2.733 43.716 1.00 52.91 467 ASN A O 1
ATOM 3199 N N . GLY A 1 468 ? 6.803 -4.353 43.889 1.00 52.97 468 GLY A N 1
ATOM 3200 C CA . GLY A 1 468 ? 7.711 -3.536 44.671 1.00 51.47 468 GLY A CA 1
ATOM 3201 C C . GLY A 1 468 ? 8.306 -2.385 43.889 1.00 51.29 468 GLY A C 1
ATOM 3202 O O . GLY A 1 468 ? 8.454 -1.280 44.416 1.00 50.62 468 GLY A O 1
ATOM 3203 N N . ASP A 1 469 ? 8.639 -2.644 42.631 1.00 50.86 469 ASP A N 1
ATOM 3204 C CA . ASP A 1 469 ? 9.218 -1.634 41.761 1.00 51.19 469 ASP A CA 1
ATOM 3205 C C . ASP A 1 469 ? 8.291 -0.416 41.615 1.00 49.68 469 ASP A C 1
ATOM 3206 O O . ASP A 1 469 ? 8.728 0.732 41.751 1.00 48.41 469 ASP A O 1
ATOM 3211 N N . TRP A 1 470 ? 7.013 -0.664 41.343 1.00 46.59 470 TRP A N 1
ATOM 3212 C CA . TRP A 1 470 ? 6.056 0.425 41.189 1.00 44.73 470 TRP A CA 1
ATOM 3213 C C . TRP A 1 470 ? 5.929 1.206 42.495 1.00 44.26 470 TRP A C 1
ATOM 3214 O O . TRP A 1 470 ? 5.799 2.429 42.497 1.00 45.12 470 TRP A O 1
ATOM 3225 N N . ALA A 1 471 ? 5.975 0.486 43.607 1.00 42.36 471 ALA A N 1
ATOM 3226 C CA . ALA A 1 471 ? 5.853 1.095 44.922 1.00 39.09 471 ALA A CA 1
ATOM 3227 C C . ALA A 1 471 ? 6.942 2.112 45.230 1.00 38.49 471 ALA A C 1
ATOM 3228 O O . ALA A 1 471 ? 6.643 3.188 45.737 1.00 39.03 471 ALA A O 1
ATOM 3230 N N . ILE A 1 472 ? 8.198 1.803 44.913 1.00 38.57 472 ILE A N 1
ATOM 3231 C CA . ILE A 1 472 ? 9.262 2.753 45.229 1.00 41.09 472 ILE A CA 1
ATOM 3232 C C . ILE A 1 472 ? 9.161 4.016 44.372 1.00 41.96 472 ILE A C 1
ATOM 3233 O O . ILE A 1 472 ? 9.483 5.105 44.832 1.00 42.32 472 ILE A O 1
ATOM 3238 N N . GLU A 1 473 ? 8.674 3.866 43.146 1.00 42.50 473 GLU A N 1
ATOM 3239 C CA . GLU A 1 473 ? 8.512 4.982 42.206 1.00 43.16 473 GLU A CA 1
ATOM 3240 C C . GLU A 1 473 ? 7.436 5.948 42.715 1.00 41.24 473 GLU A C 1
ATOM 3241 O O . GLU A 1 473 ? 7.540 7.167 42.589 1.00 40.25 473 GLU A O 1
ATOM 3247 N N . GLU A 1 474 ? 6.409 5.360 43.303 1.00 40.13 474 GLU A N 1
ATOM 3248 C CA . GLU A 1 474 ? 5.269 6.074 43.847 1.00 40.97 474 GLU A CA 1
ATOM 3249 C C . GLU A 1 474 ? 5.563 6.871 45.132 1.00 37.92 474 GLU A C 1
ATOM 3250 O O . GLU A 1 474 ? 5.001 7.949 45.338 1.00 37.53 474 GLU A O 1
ATOM 3256 N N . PHE A 1 475 ? 6.442 6.355 45.985 1.00 33.71 475 PHE A N 1
ATOM 3257 C CA . PHE A 1 475 ? 6.743 7.029 47.246 1.00 30.04 475 PHE A CA 1
ATOM 3258 C C . PHE A 1 475 ? 8.058 7.787 47.289 1.00 28.80 475 PHE A C 1
ATOM 3259 O O . PHE A 1 475 ? 8.533 8.140 48.359 1.00 27.85 475 PHE A O 1
ATOM 3267 N N . THR A 1 476 ? 8.636 8.039 46.118 1.00 29.35 476 THR A N 1
ATOM 3268 C CA . THR A 1 476 ? 9.874 8.800 46.031 1.00 30.49 476 THR A CA 1
ATOM 3269 C C . THR A 1 476 ? 9.641 9.820 44.944 1.00 30.03 476 THR A C 1
ATOM 3270 O O . THR A 1 476 ? 8.626 9.787 44.274 1.00 31.41 476 THR A O 1
ATOM 3274 N N . THR A 1 477 ? 10.595 10.719 44.779 1.00 31.66 477 THR A N 1
ATOM 3275 C CA . THR A 1 477 ? 10.533 11.753 43.758 1.00 32.12 477 THR A CA 1
ATOM 3276 C C . THR A 1 477 ? 11.952 11.958 43.249 1.00 31.48 477 THR A C 1
ATOM 3277 O O . THR A 1 477 ? 12.923 11.802 43.985 1.00 32.35 477 THR A O 1
ATOM 3281 N N . ASP A 1 478 ? 12.068 12.280 41.974 1.00 31.07 478 ASP A N 1
ATOM 3282 C CA . ASP A 1 478 ? 13.370 12.494 41.390 1.00 30.72 478 ASP A CA 1
ATOM 3283 C C . ASP A 1 478 ? 13.698 13.973 41.280 1.00 30.82 478 ASP A C 1
ATOM 3284 O O . ASP A 1 478 ? 12.851 14.802 40.964 1.00 33.62 478 ASP A O 1
ATOM 3289 N N . ARG A 1 479 ? 14.944 14.309 41.569 1.00 30.66 479 ARG A N 1
ATOM 3290 C CA . ARG A 1 479 ? 15.372 15.693 41.534 1.00 31.37 479 ARG A CA 1
ATOM 3291 C C . ARG A 1 479 ? 16.572 15.860 40.634 1.00 29.92 479 ARG A C 1
ATOM 3292 O O . ARG A 1 479 ? 17.676 15.460 40.985 1.00 28.95 479 ARG A O 1
ATOM 3294 N N . TRP A 1 480 ? 16.349 16.443 39.462 1.00 31.07 480 TRP A N 1
ATOM 3295 C CA . TRP A 1 480 ? 17.430 16.665 38.505 1.00 32.37 480 TRP A CA 1
ATOM 3296 C C . TRP A 1 480 ? 18.226 17.897 38.946 1.00 32.44 480 TRP A C 1
ATOM 3297 O O . TRP A 1 480 ? 17.671 18.967 39.147 1.00 32.45 480 TRP A O 1
ATOM 3308 N N . ILE A 1 481 ? 19.523 17.701 39.151 1.00 31.86 481 ILE A N 1
ATOM 3309 C CA . ILE A 1 481 ? 20.430 18.764 39.540 1.00 30.91 481 ILE A CA 1
ATOM 3310 C C . ILE A 1 481 ? 21.533 18.846 38.508 1.00 32.08 481 ILE A C 1
ATOM 3311 O O . ILE A 1 481 ? 22.371 17.957 38.408 1.00 33.15 481 ILE A O 1
ATOM 3316 N N . GLY A 1 482 ? 21.497 19.908 37.708 1.00 34.26 482 GLY A N 1
ATOM 3317 C CA . GLY A 1 482 ? 22.491 20.091 36.665 1.00 35.62 482 GLY A CA 1
ATOM 3318 C C . GLY A 1 482 ? 23.580 21.038 37.123 1.00 37.73 482 GLY A C 1
ATOM 3319 O O . GLY A 1 482 ? 23.314 22.191 37.438 1.00 37.64 482 GLY A O 1
ATOM 3320 N N . ILE A 1 483 ? 24.813 20.564 37.169 1.00 39.58 483 ILE A N 1
ATOM 3321 C CA . ILE A 1 483 ? 25.880 21.432 37.618 1.00 40.48 483 ILE A CA 1
ATOM 3322 C C . ILE A 1 483 ? 26.926 21.727 36.554 1.00 41.75 483 ILE A C 1
ATOM 3323 O O . ILE A 1 483 ? 27.582 20.833 36.026 1.00 41.25 483 ILE A O 1
ATOM 3328 N N . LYS A 1 484 ? 27.026 23.016 36.234 1.00 42.87 484 LYS A N 1
ATOM 3329 C CA . LYS A 1 484 ? 27.970 23.545 35.263 1.00 43.84 484 LYS A CA 1
ATOM 3330 C C . LYS A 1 484 ? 29.249 23.922 36.008 1.00 45.09 484 LYS A C 1
ATOM 3331 O O . LYS A 1 484 ? 29.202 24.599 37.040 1.00 43.77 484 LYS A O 1
ATOM 3337 N N . ARG A 1 485 ? 30.386 23.479 35.488 1.00 46.33 485 ARG A N 1
ATOM 3338 C CA . ARG A 1 485 ? 31.676 23.774 36.096 1.00 47.72 485 ARG A CA 1
ATOM 3339 C C . ARG A 1 485 ? 32.501 24.644 35.162 1.00 49.86 485 ARG A C 1
ATOM 3340 O O . ARG A 1 485 ? 32.618 24.348 33.974 1.00 51.46 485 ARG A O 1
ATOM 3348 N N . SER A 1 486 ? 33.053 25.726 35.698 1.00 52.61 486 SER A N 1
ATOM 3349 C CA . SER A 1 486 ? 33.887 26.629 34.902 1.00 54.50 486 SER A CA 1
ATOM 3350 C C . SER A 1 486 ? 35.272 26.019 34.908 1.00 54.92 486 SER A C 1
ATOM 3351 O O . SER A 1 486 ? 35.508 25.032 35.602 1.00 55.68 486 SER A O 1
ATOM 3354 N N . ALA A 1 487 ? 36.189 26.607 34.152 1.00 55.81 487 ALA A N 1
ATOM 3355 C CA . ALA A 1 487 ? 37.553 26.098 34.108 1.00 56.34 487 ALA A CA 1
ATOM 3356 C C . ALA A 1 487 ? 38.168 26.155 35.504 1.00 56.93 487 ALA A C 1
ATOM 3357 O O . ALA A 1 487 ? 38.975 25.303 35.873 1.00 57.51 487 ALA A O 1
ATOM 3359 N N . GLU A 1 488 ? 37.769 27.156 36.282 1.00 58.21 488 GLU A N 1
ATOM 3360 C CA . GLU A 1 488 ? 38.287 27.332 37.634 1.00 59.97 488 GLU A CA 1
ATOM 3361 C C . GLU A 1 488 ? 38.060 26.115 38.544 1.00 60.72 488 GLU A C 1
ATOM 3362 O O . GLU A 1 488 ? 39.016 25.607 39.138 1.00 61.63 488 GLU A O 1
ATOM 3368 N N . ASN A 1 489 ? 36.820 25.651 38.671 1.00 60.37 489 ASN A N 1
ATOM 3369 C CA . ASN A 1 489 ? 36.583 24.473 39.500 1.00 60.28 489 ASN A CA 1
ATOM 3370 C C . ASN A 1 489 ? 36.168 23.247 38.664 1.00 59.04 489 ASN A C 1
ATOM 3371 O O . ASN A 1 489 ? 35.104 22.653 38.838 1.00 58.53 489 ASN A O 1
ATOM 3376 N N . LEU A 1 490 ? 37.063 22.902 37.743 1.00 58.30 490 LEU A N 1
ATOM 3377 C CA . LEU A 1 490 ? 36.957 21.756 36.846 1.00 58.42 490 LEU A CA 1
ATOM 3378 C C . LEU A 1 490 ? 38.436 21.470 36.609 1.00 58.53 490 LEU A C 1
ATOM 3379 O O . LEU A 1 490 ? 39.130 22.220 35.914 1.00 58.59 490 LEU A O 1
ATOM 3384 N N . TYR A 1 491 ? 38.915 20.382 37.197 1.00 58.95 491 TYR A N 1
ATOM 3385 C CA . TYR A 1 491 ? 40.325 20.044 37.129 1.00 60.17 491 TYR A CA 1
ATOM 3386 C C . TYR A 1 491 ? 40.765 18.934 36.175 1.00 59.73 491 TYR A C 1
ATOM 3387 O O . TYR A 1 491 ? 39.953 18.170 35.654 1.00 59.42 491 TYR A O 1
ATOM 3396 N N . PHE A 1 492 ? 42.079 18.883 35.961 1.00 60.30 492 PHE A N 1
ATOM 3397 C CA . PHE A 1 492 ? 42.736 17.896 35.108 1.00 61.44 492 PHE A CA 1
ATOM 3398 C C . PHE A 1 492 ? 42.082 17.761 33.740 1.00 62.84 492 PHE A C 1
ATOM 3399 O O . PHE A 1 492 ? 42.183 16.714 33.102 1.00 62.48 492 PHE A O 1
ATOM 3407 N N . GLN A 1 493 ? 41.415 18.822 33.291 1.00 64.35 493 GLN A N 1
ATOM 3408 C CA . GLN A 1 493 ? 40.751 18.805 31.992 1.00 65.11 493 GLN A CA 1
ATOM 3409 C C . GLN A 1 493 ? 41.785 18.895 30.867 1.00 66.15 493 GLN A C 1
ATOM 3410 O O . GLN A 1 493 ? 43.006 18.834 31.160 1.00 66.61 493 GLN A O 1
ATOM 3412 N N . THR B 1 6 ? 35.606 -29.752 65.205 1.00 44.38 6 THR B N 1
ATOM 3413 C CA . THR B 1 6 ? 34.142 -29.743 64.875 1.00 46.82 6 THR B CA 1
ATOM 3414 C C . THR B 1 6 ? 33.691 -28.296 64.729 1.00 45.50 6 THR B C 1
ATOM 3415 O O . THR B 1 6 ? 34.431 -27.348 65.032 1.00 45.88 6 THR B O 1
ATOM 3419 N N . PHE B 1 7 ? 32.457 -28.157 64.265 1.00 45.52 7 PHE B N 1
ATOM 3420 C CA . PHE B 1 7 ? 31.782 -26.872 64.099 1.00 43.51 7 PHE B CA 1
ATOM 3421 C C . PHE B 1 7 ? 30.314 -27.043 63.842 1.00 43.31 7 PHE B C 1
ATOM 3422 O O . PHE B 1 7 ? 29.915 -27.794 62.954 1.00 42.64 7 PHE B O 1
ATOM 3430 N N . ALA B 1 8 ? 29.509 -26.332 64.625 1.00 44.23 8 ALA B N 1
ATOM 3431 C CA . ALA B 1 8 ? 28.063 -26.362 64.502 1.00 46.21 8 ALA B CA 1
ATOM 3432 C C . ALA B 1 8 ? 27.465 -27.736 64.362 1.00 48.19 8 ALA B C 1
ATOM 3433 O O . ALA B 1 8 ? 26.414 -27.886 63.755 1.00 50.06 8 ALA B O 1
ATOM 3435 N N . GLY B 1 9 ? 28.135 -28.732 64.914 1.00 50.16 9 GLY B N 1
ATOM 3436 C CA . GLY B 1 9 ? 27.579 -30.078 64.863 1.00 51.58 9 GLY B CA 1
ATOM 3437 C C . GLY B 1 9 ? 28.127 -31.158 63.962 1.00 50.91 9 GLY B C 1
ATOM 3438 O O . GLY B 1 9 ? 27.472 -32.180 63.773 1.00 54.14 9 GLY B O 1
ATOM 3439 N N . ILE B 1 10 ? 29.281 -30.919 63.369 1.00 49.03 10 ILE B N 1
ATOM 3440 C CA . ILE B 1 10 ? 29.937 -31.899 62.515 1.00 47.91 10 ILE B CA 1
ATOM 3441 C C . ILE B 1 10 ? 31.397 -31.557 62.590 1.00 46.87 10 ILE B C 1
ATOM 3442 O O . ILE B 1 10 ? 31.750 -30.416 62.935 1.00 48.98 10 ILE B O 1
ATOM 3444 N N . ASP B 1 11 ? 32.232 -32.550 62.289 1.00 46.71 11 ASP B N 1
ATOM 3445 C CA . ASP B 1 11 ? 33.657 -32.377 62.352 1.00 46.36 11 ASP B CA 1
ATOM 3446 C C . ASP B 1 11 ? 34.174 -31.661 61.131 1.00 44.77 11 ASP B C 1
ATOM 3447 O O . ASP B 1 11 ? 34.019 -32.075 60.001 1.00 44.46 11 ASP B O 1
ATOM 3452 N N . ALA B 1 12 ? 34.777 -30.528 61.439 1.00 43.71 12 ALA B N 1
ATOM 3453 C CA . ALA B 1 12 ? 35.330 -29.587 60.495 1.00 41.60 12 ALA B CA 1
ATOM 3454 C C . ALA B 1 12 ? 36.374 -30.162 59.557 1.00 41.64 12 ALA B C 1
ATOM 3455 O O . ALA B 1 12 ? 36.873 -29.444 58.685 1.00 40.43 12 ALA B O 1
ATOM 3457 N N . THR B 1 13 ? 36.692 -31.445 59.706 1.00 41.15 13 THR B N 1
ATOM 3458 C CA . THR B 1 13 ? 37.708 -32.055 58.841 1.00 39.86 13 THR B CA 1
ATOM 3459 C C . THR B 1 13 ? 37.123 -32.753 57.637 1.00 40.54 13 THR B C 1
ATOM 3460 O O . THR B 1 13 ? 37.863 -33.223 56.782 1.00 40.46 13 THR B O 1
ATOM 3464 N N . LYS B 1 14 ? 35.799 -32.816 57.548 1.00 40.58 14 LYS B N 1
ATOM 3465 C CA . LYS B 1 14 ? 35.167 -33.461 56.398 1.00 41.25 14 LYS B CA 1
ATOM 3466 C C . LYS B 1 14 ? 34.876 -32.529 55.194 1.00 41.18 14 LYS B C 1
ATOM 3467 O O . LYS B 1 14 ? 35.352 -31.387 55.115 1.00 39.70 14 LYS B O 1
ATOM 3473 N N . HIS B 1 15 ? 34.109 -33.047 54.244 1.00 39.26 15 HIS B N 1
ATOM 3474 C CA . HIS B 1 15 ? 33.761 -32.299 53.056 1.00 37.15 15 HIS B CA 1
ATOM 3475 C C . HIS B 1 15 ? 32.271 -32.425 52.845 1.00 38.05 15 HIS B C 1
ATOM 3476 O O . HIS B 1 15 ? 31.690 -33.471 53.125 1.00 36.03 15 HIS B O 1
ATOM 3483 N N . LEU B 1 16 ? 31.642 -31.361 52.359 1.00 39.05 16 LEU B N 1
ATOM 3484 C CA . LEU B 1 16 ? 30.210 -31.404 52.098 1.00 38.71 16 LEU B CA 1
ATOM 3485 C C . LEU B 1 16 ? 30.058 -31.675 50.607 1.00 39.79 16 LEU B C 1
ATOM 3486 O O . LEU B 1 16 ? 30.220 -30.788 49.776 1.00 42.76 16 LEU B O 1
ATOM 3491 N N . ILE B 1 17 ? 29.785 -32.928 50.282 1.00 38.77 17 ILE B N 1
ATOM 3492 C CA . ILE B 1 17 ? 29.608 -33.362 48.911 1.00 37.66 17 ILE B CA 1
ATOM 3493 C C . ILE B 1 17 ? 28.238 -34.011 48.834 1.00 39.70 17 ILE B C 1
ATOM 3494 O O . ILE B 1 17 ? 27.843 -34.731 49.743 1.00 41.16 17 ILE B O 1
ATOM 3499 N N . GLY B 1 18 ? 27.510 -33.747 47.759 1.00 39.76 18 GLY B N 1
ATOM 3500 C CA . GLY B 1 18 ? 26.194 -34.332 47.620 1.00 41.30 18 GLY B CA 1
ATOM 3501 C C . GLY B 1 18 ? 25.333 -34.095 48.838 1.00 42.76 18 GLY B C 1
ATOM 3502 O O . GLY B 1 18 ? 24.449 -34.895 49.142 1.00 43.66 18 GLY B O 1
ATOM 3503 N N . GLY B 1 19 ? 25.587 -32.987 49.532 1.00 44.02 19 GLY B N 1
ATOM 3504 C CA . GLY B 1 19 ? 24.813 -32.650 50.717 1.00 45.16 19 GLY B CA 1
ATOM 3505 C C . GLY B 1 19 ? 25.072 -33.597 51.874 1.00 44.18 19 GLY B C 1
ATOM 3506 O O . GLY B 1 19 ? 24.280 -33.699 52.813 1.00 43.70 19 GLY B O 1
ATOM 3507 N N . GLN B 1 20 ? 26.201 -34.284 51.805 1.00 43.71 20 GLN B N 1
ATOM 3508 C CA . GLN B 1 20 ? 26.584 -35.244 52.826 1.00 43.90 20 GLN B CA 1
ATOM 3509 C C . GLN B 1 20 ? 27.979 -34.920 53.326 1.00 41.43 20 GLN B C 1
ATOM 3510 O O . GLN B 1 20 ? 28.906 -34.842 52.536 1.00 42.88 20 GLN B O 1
ATOM 3516 N N . TRP B 1 21 ? 28.139 -34.725 54.627 1.00 38.68 21 TRP B N 1
ATOM 3517 C CA . TRP B 1 21 ? 29.465 -34.460 55.157 1.00 37.20 21 TRP B CA 1
ATOM 3518 C C . TRP B 1 21 ? 30.178 -35.791 55.122 1.00 37.98 21 TRP B C 1
ATOM 3519 O O . TRP B 1 21 ? 29.761 -36.745 55.767 1.00 39.25 21 TRP B O 1
ATOM 3530 N N . VAL B 1 22 ? 31.255 -35.851 54.352 1.00 38.77 22 VAL B N 1
ATOM 3531 C CA . VAL B 1 22 ? 31.991 -37.088 54.176 1.00 39.41 22 VAL B CA 1
ATOM 3532 C C . VAL B 1 22 ? 33.494 -36.919 54.216 1.00 40.75 22 VAL B C 1
ATOM 3533 O O . VAL B 1 22 ? 34.020 -35.819 54.070 1.00 41.06 22 VAL B O 1
ATOM 3537 N N . GLU B 1 23 ? 34.180 -38.040 54.395 1.00 42.45 23 GLU B N 1
ATOM 3538 C CA . GLU B 1 23 ? 35.630 -38.080 54.484 1.00 44.22 23 GLU B CA 1
ATOM 3539 C C . GLU B 1 23 ? 36.292 -38.075 53.107 1.00 44.34 23 GLU B C 1
ATOM 3540 O O . GLU B 1 23 ? 35.782 -38.662 52.157 1.00 42.62 23 GLU B O 1
ATOM 3546 N N . GLY B 1 24 ? 37.439 -37.413 53.010 1.00 45.29 24 GLY B N 1
ATOM 3547 C CA . GLY B 1 24 ? 38.145 -37.349 51.749 1.00 47.08 24 GLY B CA 1
ATOM 3548 C C . GLY B 1 24 ? 38.719 -38.692 51.333 1.00 49.47 24 GLY B C 1
ATOM 3549 O O . GLY B 1 24 ? 39.213 -39.452 52.174 1.00 51.26 24 GLY B O 1
ATOM 3550 N N . ASN B 1 25 ? 38.669 -38.974 50.032 1.00 49.30 25 ASN B N 1
ATOM 3551 C CA . ASN B 1 25 ? 39.180 -40.224 49.486 1.00 47.87 25 ASN B CA 1
ATOM 3552 C C . ASN B 1 25 ? 40.581 -40.121 48.909 1.00 46.21 25 ASN B C 1
ATOM 3553 O O . ASN B 1 25 ? 41.059 -41.042 48.261 1.00 48.04 25 ASN B O 1
ATOM 3558 N N . SER B 1 26 ? 41.244 -39.004 49.163 1.00 41.92 26 SER B N 1
ATOM 3559 C CA . SER B 1 26 ? 42.602 -38.813 48.682 1.00 41.34 26 SER B CA 1
ATOM 3560 C C . SER B 1 26 ? 43.604 -39.540 49.586 1.00 43.88 26 SER B C 1
ATOM 3561 O O . SER B 1 26 ? 43.274 -39.956 50.699 1.00 40.01 26 SER B O 1
ATOM 3564 N N . ASP B 1 27 ? 44.834 -39.670 49.091 1.00 36.76 27 ASP B N 1
ATOM 3565 C CA . ASP B 1 27 ? 45.942 -40.320 49.802 1.00 36.77 27 ASP B CA 1
ATOM 3566 C C . ASP B 1 27 ? 46.672 -39.325 50.703 1.00 36.29 27 ASP B C 1
ATOM 3567 O O . ASP B 1 27 ? 47.387 -39.718 51.634 1.00 40.25 27 ASP B O 1
ATOM 3572 N N . ARG B 1 28 ? 46.515 -38.044 50.401 1.00 46.50 28 ARG B N 1
ATOM 3573 C CA . ARG B 1 28 ? 47.173 -37.006 51.169 1.00 47.39 28 ARG B CA 1
ATOM 3574 C C . ARG B 1 28 ? 46.349 -36.615 52.383 1.00 48.80 28 ARG B C 1
ATOM 3575 O O . ARG B 1 28 ? 45.119 -36.556 52.321 1.00 52.30 28 ARG B O 1
ATOM 3577 N N . ILE B 1 29 ? 47.038 -36.373 53.490 1.00 53.25 29 ILE B N 1
ATOM 3578 C CA . ILE B 1 29 ? 46.399 -35.949 54.727 1.00 54.81 29 ILE B CA 1
ATOM 3579 C C . ILE B 1 29 ? 47.106 -34.681 55.138 1.00 54.05 29 ILE B C 1
ATOM 3580 O O . ILE B 1 29 ? 48.289 -34.701 55.492 1.00 52.82 29 ILE B O 1
ATOM 3585 N N . SER B 1 30 ? 46.386 -33.566 55.069 1.00 53.81 30 SER B N 1
ATOM 3586 C CA . SER B 1 30 ? 46.952 -32.274 55.433 1.00 53.79 30 SER B CA 1
ATOM 3587 C C . SER B 1 30 ? 46.696 -32.000 56.905 1.00 52.09 30 SER B C 1
ATOM 3588 O O . SER B 1 30 ? 45.655 -32.375 57.456 1.00 50.98 30 SER B O 1
ATOM 3591 N N . THR B 1 31 ? 47.668 -31.346 57.527 1.00 51.12 31 THR B N 1
ATOM 3592 C CA . THR B 1 31 ? 47.604 -31.004 58.934 1.00 51.09 31 THR B CA 1
ATOM 3593 C C . THR B 1 31 ? 47.446 -29.504 59.068 1.00 48.85 31 THR B C 1
ATOM 3594 O O . THR B 1 31 ? 48.327 -28.731 58.688 1.00 48.68 31 THR B O 1
ATOM 3598 N N . ASN B 1 32 ? 46.299 -29.101 59.593 1.00 47.84 32 ASN B N 1
ATOM 3599 C CA . ASN B 1 32 ? 45.997 -27.696 59.794 1.00 47.24 32 ASN B CA 1
ATOM 3600 C C . ASN B 1 32 ? 46.735 -27.247 61.047 1.00 46.91 32 ASN B C 1
ATOM 3601 O O . ASN B 1 32 ? 46.523 -27.786 62.135 1.00 47.44 32 ASN B O 1
ATOM 3606 N N . ILE B 1 33 ? 47.603 -26.257 60.874 1.00 46.50 33 ILE B N 1
ATOM 3607 C CA . ILE B 1 33 ? 48.429 -25.728 61.950 1.00 45.19 33 ILE B CA 1
ATOM 3608 C C . ILE B 1 33 ? 48.073 -24.311 62.385 1.00 45.78 33 ILE B C 1
ATOM 3609 O O . ILE B 1 33 ? 47.882 -23.415 61.562 1.00 46.36 33 ILE B O 1
ATOM 3614 N N . ASN B 1 34 ? 47.981 -24.120 63.693 1.00 45.37 34 ASN B N 1
ATOM 3615 C CA . ASN B 1 34 ? 47.688 -22.817 64.264 1.00 44.68 34 ASN B CA 1
ATOM 3616 C C . ASN B 1 34 ? 48.911 -21.946 63.986 1.00 45.95 34 ASN B C 1
ATOM 3617 O O . ASN B 1 34 ? 49.943 -22.130 64.601 1.00 47.04 34 ASN B O 1
ATOM 3622 N N . PRO B 1 35 ? 48.816 -20.983 63.057 1.00 47.17 35 PRO B N 1
ATOM 3623 C CA . PRO B 1 35 ? 49.978 -20.141 62.767 1.00 46.83 35 PRO B CA 1
ATOM 3624 C C . PRO B 1 35 ? 50.620 -19.445 63.963 1.00 47.95 35 PRO B C 1
ATOM 3625 O O . PRO B 1 35 ? 51.734 -18.931 63.845 1.00 48.59 35 PRO B O 1
ATOM 3629 N N . TYR B 1 36 ? 49.941 -19.400 65.105 1.00 48.31 36 TYR B N 1
ATOM 3630 C CA . TYR B 1 36 ? 50.529 -18.701 66.246 1.00 49.60 36 TYR B CA 1
ATOM 3631 C C . TYR B 1 36 ? 51.466 -19.495 67.155 1.00 49.40 36 TYR B C 1
ATOM 3632 O O . TYR B 1 36 ? 52.484 -18.965 67.583 1.00 45.68 36 TYR B O 1
ATOM 3641 N N . ASP B 1 37 ? 51.120 -20.747 67.441 1.00 50.43 37 ASP B N 1
ATOM 3642 C CA . ASP B 1 37 ? 51.917 -21.602 68.322 1.00 51.55 37 ASP B CA 1
ATOM 3643 C C . ASP B 1 37 ? 52.209 -22.980 67.737 1.00 51.67 37 ASP B C 1
ATOM 3644 O O . ASP B 1 37 ? 52.693 -23.874 68.435 1.00 52.12 37 ASP B O 1
ATOM 3649 N N . ASP B 1 38 ? 51.908 -23.143 66.455 1.00 50.69 38 ASP B N 1
ATOM 3650 C CA . ASP B 1 38 ? 52.120 -24.402 65.743 1.00 50.39 38 ASP B CA 1
ATOM 3651 C C . ASP B 1 38 ? 51.346 -25.611 66.238 1.00 48.96 38 ASP B C 1
ATOM 3652 O O . ASP B 1 38 ? 51.655 -26.733 65.855 1.00 49.83 38 ASP B O 1
ATOM 3657 N N . SER B 1 39 ? 50.347 -25.407 67.078 1.00 47.21 39 SER B N 1
ATOM 3658 C CA . SER B 1 39 ? 49.580 -26.543 67.569 1.00 46.18 39 SER B CA 1
ATOM 3659 C C . SER B 1 39 ? 48.670 -27.137 66.486 1.00 45.40 39 SER B C 1
ATOM 3660 O O . SER B 1 39 ? 47.962 -26.417 65.786 1.00 46.31 39 SER B O 1
ATOM 3663 N N . VAL B 1 40 ? 48.704 -28.455 66.349 1.00 42.96 40 VAL B N 1
ATOM 3664 C CA . VAL B 1 40 ? 47.864 -29.138 65.380 1.00 41.30 40 VAL B CA 1
ATOM 3665 C C . VAL B 1 40 ? 46.393 -28.906 65.736 1.00 42.44 40 VAL B C 1
ATOM 3666 O O . VAL B 1 40 ? 45.954 -29.268 66.831 1.00 42.65 40 VAL B O 1
ATOM 3670 N N . ILE B 1 41 ? 45.638 -28.295 64.817 1.00 41.21 41 ILE B N 1
ATOM 3671 C CA . ILE B 1 41 ? 44.216 -28.042 65.037 1.00 39.00 41 ILE B CA 1
ATOM 3672 C C . ILE B 1 41 ? 43.464 -29.303 64.631 1.00 39.42 41 ILE B C 1
ATOM 3673 O O . ILE B 1 41 ? 42.482 -29.679 65.265 1.00 38.23 41 ILE B O 1
ATOM 3678 N N . ALA B 1 42 ? 43.935 -29.953 63.570 1.00 40.40 42 ALA B N 1
ATOM 3679 C CA . ALA B 1 42 ? 43.314 -31.177 63.076 1.00 40.49 42 ALA B CA 1
ATOM 3680 C C . ALA B 1 42 ? 44.055 -31.760 61.880 1.00 41.59 42 ALA B C 1
ATOM 3681 O O . ALA B 1 42 ? 45.007 -31.182 61.375 1.00 42.80 42 ALA B O 1
ATOM 3683 N N . GLU B 1 43 ? 43.608 -32.926 61.453 1.00 44.76 43 GLU B N 1
ATOM 3684 C CA . GLU B 1 43 ? 44.169 -33.609 60.304 1.00 49.08 43 GLU B CA 1
ATOM 3685 C C . GLU B 1 43 ? 42.986 -34.220 59.557 1.00 50.77 43 GLU B C 1
ATOM 3686 O O . GLU B 1 43 ? 42.155 -34.934 60.131 1.00 50.53 43 GLU B O 1
ATOM 3692 N N . SER B 1 44 ? 42.909 -33.909 58.271 1.00 52.18 44 SER B N 1
ATOM 3693 C CA . SER B 1 44 ? 41.825 -34.384 57.435 1.00 52.23 44 SER B CA 1
ATOM 3694 C C . SER B 1 44 ? 42.327 -35.056 56.177 1.00 51.68 44 SER B C 1
ATOM 3695 O O . SER B 1 44 ? 43.320 -34.630 55.587 1.00 51.04 44 SER B O 1
ATOM 3698 N N . LYS B 1 45 ? 41.641 -36.119 55.777 1.00 51.77 45 LYS B N 1
ATOM 3699 C CA . LYS B 1 45 ? 41.992 -36.810 54.546 1.00 52.02 45 LYS B CA 1
ATOM 3700 C C . LYS B 1 45 ? 41.446 -35.891 53.446 1.00 51.90 45 LYS B C 1
ATOM 3701 O O . LYS B 1 45 ? 40.229 -35.794 53.251 1.00 51.19 45 LYS B O 1
ATOM 3703 N N . GLN B 1 46 ? 42.343 -35.196 52.758 1.00 51.08 46 GLN B N 1
ATOM 3704 C CA . GLN B 1 46 ? 41.937 -34.278 51.711 1.00 50.59 46 GLN B CA 1
ATOM 3705 C C . GLN B 1 46 ? 41.117 -34.951 50.619 1.00 50.66 46 GLN B C 1
ATOM 3706 O O . GLN B 1 46 ? 40.968 -36.175 50.584 1.00 49.39 46 GLN B O 1
ATOM 3712 N N . ALA B 1 47 ? 40.574 -34.134 49.730 1.00 50.78 47 ALA B N 1
ATOM 3713 C CA . ALA B 1 47 ? 39.751 -34.636 48.642 1.00 49.52 47 ALA B CA 1
ATOM 3714 C C . ALA B 1 47 ? 40.594 -34.989 47.426 1.00 47.69 47 ALA B C 1
ATOM 3715 O O . ALA B 1 47 ? 41.707 -34.493 47.260 1.00 47.34 47 ALA B O 1
ATOM 3717 N N . SER B 1 48 ? 40.057 -35.875 46.592 1.00 46.41 48 SER B N 1
ATOM 3718 C CA . SER B 1 48 ? 40.726 -36.301 45.361 1.00 45.99 48 SER B CA 1
ATOM 3719 C C . SER B 1 48 ? 39.927 -35.692 44.212 1.00 45.10 48 SER B C 1
ATOM 3720 O O . SER B 1 48 ? 38.919 -35.035 44.458 1.00 44.06 48 SER B O 1
ATOM 3723 N N . ILE B 1 49 ? 40.358 -35.897 42.967 1.00 45.10 49 ILE B N 1
ATOM 3724 C CA . ILE B 1 49 ? 39.595 -35.342 41.845 1.00 45.38 49 ILE B CA 1
ATOM 3725 C C . ILE B 1 49 ? 38.231 -36.041 41.732 1.00 45.27 49 ILE B C 1
ATOM 3726 O O . ILE B 1 49 ? 37.234 -35.407 41.381 1.00 45.75 49 ILE B O 1
ATOM 3731 N N . ALA B 1 50 ? 38.177 -37.332 42.046 1.00 44.88 50 ALA B N 1
ATOM 3732 C CA . ALA B 1 50 ? 36.915 -38.070 41.973 1.00 44.93 50 ALA B CA 1
ATOM 3733 C C . ALA B 1 50 ? 35.923 -37.471 42.961 1.00 44.06 50 ALA B C 1
ATOM 3734 O O . ALA B 1 50 ? 34.714 -37.637 42.825 1.00 43.61 50 ALA B O 1
ATOM 3736 N N . ASP B 1 51 ? 36.447 -36.779 43.963 1.00 43.85 51 ASP B N 1
ATOM 3737 C CA . ASP B 1 51 ? 35.606 -36.139 44.965 1.00 45.55 51 ASP B CA 1
ATOM 3738 C C . ASP B 1 51 ? 35.077 -34.807 44.407 1.00 45.72 51 ASP B C 1
ATOM 3739 O O . ASP B 1 51 ? 33.898 -34.481 44.566 1.00 45.28 51 ASP B O 1
ATOM 3744 N N . VAL B 1 52 ? 35.955 -34.050 43.740 1.00 45.37 52 VAL B N 1
ATOM 3745 C CA . VAL B 1 52 ? 35.585 -32.774 43.133 1.00 44.86 52 VAL B CA 1
ATOM 3746 C C . VAL B 1 52 ? 34.509 -33.052 42.090 1.00 44.83 52 VAL B C 1
ATOM 3747 O O . VAL B 1 52 ? 33.541 -32.299 41.966 1.00 44.50 52 VAL B O 1
ATOM 3749 N N . ASP B 1 53 ? 34.686 -34.147 41.352 1.00 43.43 53 ASP B N 1
ATOM 3750 C CA . ASP B 1 53 ? 33.727 -34.560 40.332 1.00 42.93 53 ASP B CA 1
ATOM 3751 C C . ASP B 1 53 ? 32.355 -34.758 40.960 1.00 42.56 53 ASP B C 1
ATOM 3752 O O . ASP B 1 53 ? 31.348 -34.227 40.470 1.00 43.98 53 ASP B O 1
ATOM 3757 N N . ALA B 1 54 ? 32.314 -35.531 42.042 1.00 38.83 54 ALA B N 1
ATOM 3758 C CA . ALA B 1 54 ? 31.059 -35.791 42.737 1.00 37.72 54 ALA B CA 1
ATOM 3759 C C . ALA B 1 54 ? 30.437 -34.469 43.226 1.00 35.64 54 ALA B C 1
ATOM 3760 O O . ALA B 1 54 ? 29.211 -34.291 43.193 1.00 33.02 54 ALA B O 1
ATOM 3762 N N . ALA B 1 55 ? 31.297 -33.552 43.676 1.00 33.77 55 ALA B N 1
ATOM 3763 C CA . ALA B 1 55 ? 30.858 -32.247 44.155 1.00 33.27 55 ALA B CA 1
ATOM 3764 C C . ALA B 1 55 ? 30.159 -31.523 43.005 1.00 32.32 55 ALA B C 1
ATOM 3765 O O . ALA B 1 55 ? 28.976 -31.175 43.097 1.00 28.71 55 ALA B O 1
ATOM 3767 N N . TYR B 1 56 ? 30.894 -31.322 41.914 1.00 31.36 56 TYR B N 1
ATOM 3768 C CA . TYR B 1 56 ? 30.334 -30.629 40.764 1.00 31.63 56 TYR B CA 1
ATOM 3769 C C . TYR B 1 56 ? 29.095 -31.293 40.157 1.00 32.29 56 TYR B C 1
ATOM 3770 O O . TYR B 1 56 ? 28.092 -30.614 39.913 1.00 32.48 56 TYR B O 1
ATOM 3779 N N . GLU B 1 57 ? 29.146 -32.609 39.933 1.00 31.55 57 GLU B N 1
ATOM 3780 C CA . GLU B 1 57 ? 28.013 -33.322 39.330 1.00 31.50 57 GLU B CA 1
ATOM 3781 C C . GLU B 1 57 ? 26.779 -33.283 40.223 1.00 29.55 57 GLU B C 1
ATOM 3782 O O . GLU B 1 57 ? 25.647 -33.229 39.741 1.00 31.68 57 GLU B O 1
ATOM 3788 N N . ALA B 1 58 ? 26.982 -33.304 41.529 1.00 29.91 58 ALA B N 1
ATOM 3789 C CA . ALA B 1 58 ? 25.855 -33.248 42.456 1.00 30.70 58 ALA B CA 1
ATOM 3790 C C . ALA B 1 58 ? 25.239 -31.846 42.438 1.00 29.83 58 ALA B C 1
ATOM 3791 O O . ALA B 1 58 ? 24.038 -31.680 42.663 1.00 29.39 58 ALA B O 1
ATOM 3793 N N . ALA B 1 59 ? 26.080 -30.847 42.180 1.00 29.04 59 ALA B N 1
ATOM 3794 C CA . ALA B 1 59 ? 25.638 -29.459 42.114 1.00 30.16 59 ALA B CA 1
ATOM 3795 C C . ALA B 1 59 ? 24.773 -29.276 40.866 1.00 30.52 59 ALA B C 1
ATOM 3796 O O . ALA B 1 59 ? 23.663 -28.750 40.944 1.00 28.66 59 ALA B O 1
ATOM 3798 N N . LYS B 1 60 ? 25.291 -29.731 39.723 1.00 30.51 60 LYS B N 1
ATOM 3799 C CA . LYS B 1 60 ? 24.581 -29.618 38.456 1.00 32.86 60 LYS B CA 1
ATOM 3800 C C . LYS B 1 60 ? 23.188 -30.233 38.559 1.00 35.91 60 LYS B C 1
ATOM 3801 O O . LYS B 1 60 ? 22.179 -29.604 38.192 1.00 33.74 60 LYS B O 1
ATOM 3807 N N . LYS B 1 61 ? 23.140 -31.463 39.074 1.00 37.30 61 LYS B N 1
ATOM 3808 C CA . LYS B 1 61 ? 21.886 -32.185 39.215 1.00 38.62 61 LYS B CA 1
ATOM 3809 C C . LYS B 1 61 ? 20.906 -31.576 40.192 1.00 38.02 61 LYS B C 1
ATOM 3810 O O . LYS B 1 61 ? 19.725 -31.874 40.119 1.00 41.19 61 LYS B O 1
ATOM 3816 N N . ALA B 1 62 ? 21.367 -30.740 41.113 1.00 38.23 62 ALA B N 1
ATOM 3817 C CA . ALA B 1 62 ? 20.463 -30.157 42.108 1.00 36.92 62 ALA B CA 1
ATOM 3818 C C . ALA B 1 62 ? 20.112 -28.678 41.874 1.00 37.07 62 ALA B C 1
ATOM 3819 O O . ALA B 1 62 ? 19.122 -28.173 42.424 1.00 34.90 62 ALA B O 1
ATOM 3821 N N . GLN B 1 63 ? 20.916 -28.005 41.045 1.00 37.08 63 GLN B N 1
ATOM 3822 C CA . GLN B 1 63 ? 20.782 -26.578 40.751 1.00 37.60 63 GLN B CA 1
ATOM 3823 C C . GLN B 1 63 ? 19.468 -26.066 40.173 1.00 39.48 63 GLN B C 1
ATOM 3824 O O . GLN B 1 63 ? 18.996 -24.998 40.561 1.00 39.62 63 GLN B O 1
ATOM 3830 N N . ALA B 1 64 ? 18.876 -26.815 39.250 1.00 39.91 64 ALA B N 1
ATOM 3831 C CA . ALA B 1 64 ? 17.621 -26.406 38.632 1.00 41.22 64 ALA B CA 1
ATOM 3832 C C . ALA B 1 64 ? 16.488 -26.204 39.628 1.00 41.32 64 ALA B C 1
ATOM 3833 O O . ALA B 1 64 ? 15.799 -25.180 39.615 1.00 42.83 64 ALA B O 1
ATOM 3835 N N . GLU B 1 65 ? 16.286 -27.193 40.489 1.00 40.91 65 GLU B N 1
ATOM 3836 C CA . GLU B 1 65 ? 15.212 -27.124 41.466 1.00 39.00 65 GLU B CA 1
ATOM 3837 C C . GLU B 1 65 ? 15.432 -25.935 42.378 1.00 36.51 65 GLU B C 1
ATOM 3838 O O . GLU B 1 65 ? 14.474 -25.282 42.793 1.00 33.78 65 GLU B O 1
ATOM 3844 N N . TRP B 1 66 ? 16.701 -25.657 42.682 1.00 33.03 66 TRP B N 1
ATOM 3845 C CA . TRP B 1 66 ? 17.043 -24.521 43.526 1.00 30.77 66 TRP B CA 1
ATOM 3846 C C . TRP B 1 66 ? 16.660 -23.235 42.782 1.00 28.77 66 TRP B C 1
ATOM 3847 O O . TRP B 1 66 ? 15.848 -22.449 43.271 1.00 26.71 66 TRP B O 1
ATOM 3858 N N . ALA B 1 67 ? 17.226 -23.031 41.594 1.00 27.60 67 ALA B N 1
ATOM 3859 C CA . ALA B 1 67 ? 16.929 -21.831 40.794 1.00 29.47 67 ALA B CA 1
ATOM 3860 C C . ALA B 1 67 ? 15.436 -21.578 40.618 1.00 29.80 67 ALA B C 1
ATOM 3861 O O . ALA B 1 67 ? 15.010 -20.424 40.523 1.00 31.15 67 ALA B O 1
ATOM 3863 N N . ALA B 1 68 ? 14.659 -22.658 40.570 1.00 29.05 68 ALA B N 1
ATOM 3864 C CA . ALA B 1 68 ? 13.211 -22.594 40.391 1.00 31.43 68 ALA B CA 1
ATOM 3865 C C . ALA B 1 68 ? 12.429 -22.368 41.683 1.00 33.25 68 ALA B C 1
ATOM 3866 O O . ALA B 1 68 ? 11.209 -22.195 41.664 1.00 34.07 68 ALA B O 1
ATOM 3868 N N . THR B 1 69 ? 13.121 -22.382 42.812 1.00 36.00 69 THR B N 1
ATOM 3869 C CA . THR B 1 69 ? 12.453 -22.146 44.090 1.00 35.84 69 THR B CA 1
ATOM 3870 C C . THR B 1 69 ? 12.062 -20.665 44.116 1.00 34.74 69 THR B C 1
ATOM 3871 O O . THR B 1 69 ? 12.890 -19.804 43.831 1.00 35.96 69 THR B O 1
ATOM 3875 N N . PRO B 1 70 ? 10.805 -20.353 44.460 1.00 33.64 70 PRO B N 1
ATOM 3876 C CA . PRO B 1 70 ? 10.329 -18.966 44.508 1.00 34.41 70 PRO B CA 1
ATOM 3877 C C . PRO B 1 70 ? 11.193 -17.966 45.272 1.00 35.49 70 PRO B C 1
ATOM 3878 O O . PRO B 1 70 ? 11.713 -18.261 46.352 1.00 34.56 70 PRO B O 1
ATOM 3882 N N . ALA B 1 71 ? 11.317 -16.778 44.687 1.00 36.08 71 ALA B N 1
ATOM 3883 C CA . ALA B 1 71 ? 12.116 -15.672 45.219 1.00 37.74 71 ALA B CA 1
ATOM 3884 C C . ALA B 1 71 ? 12.100 -15.468 46.739 1.00 37.59 71 ALA B C 1
ATOM 3885 O O . ALA B 1 71 ? 13.159 -15.359 47.365 1.00 37.51 71 ALA B O 1
ATOM 3887 N N . ALA B 1 72 ? 10.911 -15.406 47.327 1.00 37.50 72 ALA B N 1
ATOM 3888 C CA . ALA B 1 72 ? 10.783 -15.209 48.762 1.00 37.44 72 ALA B CA 1
ATOM 3889 C C . ALA B 1 72 ? 11.461 -16.332 49.554 1.00 38.70 72 ALA B C 1
ATOM 3890 O O . ALA B 1 72 ? 12.153 -16.060 50.532 1.00 39.86 72 ALA B O 1
ATOM 3892 N N . GLU B 1 73 ? 11.271 -17.585 49.129 1.00 39.19 73 GLU B N 1
ATOM 3893 C CA . GLU B 1 73 ? 11.876 -18.743 49.806 1.00 40.61 73 GLU B CA 1
ATOM 3894 C C . GLU B 1 73 ? 13.393 -18.620 49.867 1.00 39.35 73 GLU B C 1
ATOM 3895 O O . GLU B 1 73 ? 13.993 -18.610 50.943 1.00 39.20 73 GLU B O 1
ATOM 3901 N N . ARG B 1 74 ? 14.000 -18.569 48.685 1.00 37.45 74 ARG B N 1
ATOM 3902 C CA . ARG B 1 74 ? 15.437 -18.449 48.553 1.00 35.90 74 ARG B CA 1
ATOM 3903 C C . ARG B 1 74 ? 15.917 -17.288 49.404 1.00 35.48 74 ARG B C 1
ATOM 3904 O O . ARG B 1 74 ? 16.949 -17.368 50.058 1.00 34.38 74 ARG B O 1
ATOM 3912 N N . SER B 1 75 ? 15.140 -16.211 49.392 1.00 34.87 75 SER B N 1
ATOM 3913 C CA . SER B 1 75 ? 15.451 -15.011 50.145 1.00 31.97 75 SER B CA 1
ATOM 3914 C C . SER B 1 75 ? 15.475 -15.301 51.638 1.00 31.39 75 SER B C 1
ATOM 3915 O O . SER B 1 75 ? 16.425 -14.935 52.332 1.00 32.83 75 SER B O 1
ATOM 3918 N N . ALA B 1 76 ? 14.423 -15.948 52.124 1.00 29.01 76 ALA B N 1
ATOM 3919 C CA . ALA B 1 76 ? 14.295 -16.281 53.537 1.00 27.47 76 ALA B CA 1
ATOM 3920 C C . ALA B 1 76 ? 15.441 -17.177 54.029 1.00 27.29 76 ALA B C 1
ATOM 3921 O O . ALA B 1 76 ? 15.933 -17.003 55.149 1.00 26.57 76 ALA B O 1
ATOM 3923 N N . ILE B 1 77 ? 15.864 -18.125 53.199 1.00 26.07 77 ILE B N 1
ATOM 3924 C CA . ILE B 1 77 ? 16.959 -19.025 53.553 1.00 25.15 77 ILE B CA 1
ATOM 3925 C C . ILE B 1 77 ? 18.261 -18.235 53.669 1.00 27.35 77 ILE B C 1
ATOM 3926 O O . ILE B 1 77 ? 19.002 -18.370 54.645 1.00 25.21 77 ILE B O 1
ATOM 3931 N N . ILE B 1 78 ? 18.530 -17.401 52.668 1.00 26.84 78 ILE B N 1
ATOM 3932 C CA . ILE B 1 78 ? 19.734 -16.600 52.671 1.00 26.36 78 ILE B CA 1
ATOM 3933 C C . ILE B 1 78 ? 19.718 -15.735 53.932 1.00 28.32 78 ILE B C 1
ATOM 3934 O O . ILE B 1 78 ? 20.741 -15.575 54.608 1.00 28.19 78 ILE B O 1
ATOM 3939 N N . TYR B 1 79 ? 18.552 -15.195 54.260 1.00 28.63 79 TYR B N 1
ATOM 3940 C CA . TYR B 1 79 ? 18.441 -14.347 55.429 1.00 29.43 79 TYR B CA 1
ATOM 3941 C C . TYR B 1 79 ? 18.687 -15.161 56.708 1.00 30.46 79 TYR B C 1
ATOM 3942 O O . TYR B 1 79 ? 19.214 -14.647 57.696 1.00 27.31 79 TYR B O 1
ATOM 3951 N N . ARG B 1 80 ? 18.282 -16.429 56.683 1.00 31.36 80 ARG B N 1
ATOM 3952 C CA . ARG B 1 80 ? 18.454 -17.329 57.811 1.00 31.16 80 ARG B CA 1
ATOM 3953 C C . ARG B 1 80 ? 19.956 -17.515 58.049 1.00 31.53 80 ARG B C 1
ATOM 3954 O O . ARG B 1 80 ? 20.423 -17.507 59.198 1.00 30.77 80 ARG B O 1
ATOM 3962 N N . ALA B 1 81 ? 20.710 -17.647 56.956 1.00 29.50 81 ALA B N 1
ATOM 3963 C CA . ALA B 1 81 ? 22.158 -17.824 57.040 1.00 31.08 81 ALA B CA 1
ATOM 3964 C C . ALA B 1 81 ? 22.807 -16.673 57.784 1.00 31.35 81 ALA B C 1
ATOM 3965 O O . ALA B 1 81 ? 23.771 -16.875 58.510 1.00 31.25 81 ALA B O 1
ATOM 3967 N N . ALA B 1 82 ? 22.290 -15.464 57.600 1.00 33.27 82 ALA B N 1
ATOM 3968 C CA . ALA B 1 82 ? 22.858 -14.303 58.280 1.00 36.25 82 ALA B CA 1
ATOM 3969 C C . ALA B 1 82 ? 22.571 -14.336 59.770 1.00 34.85 82 ALA B C 1
ATOM 3970 O O . ALA B 1 82 ? 23.384 -13.881 60.585 1.00 31.24 82 ALA B O 1
ATOM 3972 N N . GLU B 1 83 ? 21.389 -14.841 60.107 1.00 34.21 83 GLU B N 1
ATOM 3973 C CA . GLU B 1 83 ? 20.996 -14.950 61.486 1.00 34.61 83 GLU B CA 1
ATOM 3974 C C . GLU B 1 83 ? 21.948 -15.949 62.116 1.00 34.60 83 GLU B C 1
ATOM 3975 O O . GLU B 1 83 ? 22.521 -15.673 63.171 1.00 34.56 83 GLU B O 1
ATOM 3981 N N . LEU B 1 84 ? 22.147 -17.090 61.449 1.00 34.95 84 LEU B N 1
ATOM 3982 C CA . LEU B 1 84 ? 23.040 -18.135 61.962 1.00 33.43 84 LEU B CA 1
ATOM 3983 C C . LEU B 1 84 ? 24.481 -17.673 62.140 1.00 32.50 84 LEU B C 1
ATOM 3984 O O . LEU B 1 84 ? 25.178 -18.146 63.034 1.00 31.34 84 LEU B O 1
ATOM 3989 N N . LEU B 1 85 ? 24.921 -16.737 61.307 1.00 30.76 85 LEU B N 1
ATOM 3990 C CA . LEU B 1 85 ? 26.277 -16.223 61.403 1.00 31.24 85 LEU B CA 1
ATOM 3991 C C . LEU B 1 85 ? 26.494 -15.562 62.778 1.00 32.33 85 LEU B C 1
ATOM 3992 O O . LEU B 1 85 ? 27.552 -15.692 63.373 1.00 32.53 85 LEU B O 1
ATOM 3997 N N . GLU B 1 86 ? 25.482 -14.872 63.279 1.00 33.82 86 GLU B N 1
ATOM 3998 C CA . GLU B 1 86 ? 25.554 -14.202 64.577 1.00 35.93 86 GLU B CA 1
ATOM 3999 C C . GLU B 1 86 ? 25.329 -15.176 65.722 1.00 36.51 86 GLU B C 1
ATOM 4000 O O . GLU B 1 86 ? 25.881 -15.032 66.812 1.00 37.33 86 GLU B O 1
ATOM 4006 N N . GLU B 1 87 ? 24.482 -16.153 65.453 1.00 36.79 87 GLU B N 1
ATOM 4007 C CA . GLU B 1 87 ? 24.102 -17.178 66.401 1.00 36.67 87 GLU B CA 1
ATOM 4008 C C . GLU B 1 87 ? 25.245 -18.177 66.682 1.00 35.80 87 GLU B C 1
ATOM 4009 O O . GLU B 1 87 ? 25.157 -18.982 67.612 1.00 38.14 87 GLU B O 1
ATOM 4015 N N . HIS B 1 88 ? 26.307 -18.123 65.875 1.00 32.10 88 HIS B N 1
ATOM 4016 C CA . HIS B 1 88 ? 27.481 -18.989 66.012 1.00 28.76 88 HIS B CA 1
ATOM 4017 C C . HIS B 1 88 ? 28.712 -18.085 66.027 1.00 27.79 88 HIS B C 1
ATOM 4018 O O . HIS B 1 88 ? 29.840 -18.541 65.832 1.00 26.39 88 HIS B O 1
ATOM 4025 N N . ARG B 1 89 ? 28.492 -16.796 66.248 1.00 26.19 89 ARG B N 1
ATOM 4026 C CA . ARG B 1 89 ? 29.581 -15.836 66.254 1.00 28.56 89 ARG B CA 1
ATOM 4027 C C . ARG B 1 89 ? 30.828 -16.243 67.059 1.00 30.28 89 ARG B C 1
ATOM 4028 O O . ARG B 1 89 ? 31.924 -16.312 66.494 1.00 31.32 89 ARG B O 1
ATOM 4036 N N . GLU B 1 90 ? 30.676 -16.516 68.353 1.00 30.20 90 GLU B N 1
ATOM 4037 C CA . GLU B 1 90 ? 31.836 -16.868 69.182 1.00 30.68 90 GLU B CA 1
ATOM 4038 C C . GLU B 1 90 ? 32.573 -18.117 68.697 1.00 30.44 90 GLU B C 1
ATOM 4039 O O . GLU B 1 90 ? 33.806 -18.158 68.701 1.00 29.13 90 GLU B O 1
ATOM 4045 N N . GLU B 1 91 ? 31.831 -19.131 68.269 1.00 30.72 91 GLU B N 1
ATOM 4046 C CA . GLU B 1 91 ? 32.480 -20.336 67.767 1.00 32.04 91 GLU B CA 1
ATOM 4047 C C . GLU B 1 91 ? 33.225 -20.015 66.476 1.00 32.86 91 GLU B C 1
ATOM 4048 O O . GLU B 1 91 ? 34.226 -20.666 66.157 1.00 34.07 91 GLU B O 1
ATOM 4054 N N . ILE B 1 92 ? 32.736 -19.030 65.720 1.00 30.45 92 ILE B N 1
ATOM 4055 C CA . ILE B 1 92 ? 33.406 -18.647 64.491 1.00 29.54 92 ILE B CA 1
ATOM 4056 C C . ILE B 1 92 ? 34.609 -17.762 64.833 1.00 29.23 92 ILE B C 1
ATOM 4057 O O . ILE B 1 92 ? 35.668 -17.900 64.233 1.00 30.94 92 ILE B O 1
ATOM 4062 N N . VAL B 1 93 ? 34.466 -16.878 65.815 1.00 29.92 93 VAL B N 1
ATOM 4063 C CA . VAL B 1 93 ? 35.580 -16.014 66.217 1.00 32.82 93 VAL B CA 1
ATOM 4064 C C . VAL B 1 93 ? 36.766 -16.906 66.583 1.00 35.78 93 VAL B C 1
ATOM 4065 O O . VAL B 1 93 ? 37.868 -16.731 66.071 1.00 36.21 93 VAL B O 1
ATOM 4069 N N . GLU B 1 94 ? 36.524 -17.875 67.463 1.00 36.84 94 GLU B N 1
ATOM 4070 C CA . GLU B 1 94 ? 37.581 -18.775 67.882 1.00 36.97 94 GLU B CA 1
ATOM 4071 C C . GLU B 1 94 ? 38.305 -19.415 66.719 1.00 35.67 94 GLU B C 1
ATOM 4072 O O . GLU B 1 94 ? 39.538 -19.431 66.704 1.00 35.94 94 GLU B O 1
ATOM 4078 N N . TRP B 1 95 ? 37.556 -19.933 65.745 1.00 33.41 95 TRP B N 1
ATOM 4079 C CA . TRP B 1 95 ? 38.192 -20.556 64.581 1.00 31.74 95 TRP B CA 1
ATOM 4080 C C . TRP B 1 95 ? 38.982 -19.516 63.797 1.00 32.45 95 TRP B C 1
ATOM 4081 O O . TRP B 1 95 ? 40.036 -19.818 63.235 1.00 32.60 95 TRP B O 1
ATOM 4092 N N . LEU B 1 96 ? 38.480 -18.287 63.751 1.00 31.48 96 LEU B N 1
ATOM 4093 C CA . LEU B 1 96 ? 39.196 -17.245 63.030 1.00 32.31 96 LEU B CA 1
ATOM 4094 C C . LEU B 1 96 ? 40.570 -17.019 63.683 1.00 32.77 96 LEU B C 1
ATOM 4095 O O . LEU B 1 96 ? 41.584 -16.846 62.995 1.00 32.10 96 LEU B O 1
ATOM 4100 N N . ILE B 1 97 ? 40.581 -17.025 65.016 1.00 33.33 97 ILE B N 1
ATOM 4101 C CA . ILE B 1 97 ? 41.791 -16.857 65.812 1.00 33.43 97 ILE B CA 1
ATOM 4102 C C . ILE B 1 97 ? 42.720 -18.055 65.587 1.00 33.96 97 ILE B C 1
ATOM 4103 O O . ILE B 1 97 ? 43.862 -17.912 65.144 1.00 30.76 97 ILE B O 1
ATOM 4108 N N . LYS B 1 98 ? 42.196 -19.243 65.858 1.00 34.62 98 LYS B N 1
ATOM 4109 C CA . LYS B 1 98 ? 42.964 -20.465 65.714 1.00 38.00 98 LYS B CA 1
ATOM 4110 C C . LYS B 1 98 ? 43.577 -20.750 64.358 1.00 39.21 98 LYS B C 1
ATOM 4111 O O . LYS B 1 98 ? 44.796 -20.865 64.241 1.00 40.16 98 LYS B O 1
ATOM 4117 N N . GLU B 1 99 ? 42.734 -20.860 63.333 1.00 39.17 99 GLU B N 1
ATOM 4118 C CA . GLU B 1 99 ? 43.179 -21.196 61.985 1.00 38.88 99 GLU B CA 1
ATOM 4119 C C . GLU B 1 99 ? 43.700 -20.084 61.083 1.00 38.00 99 GLU B C 1
ATOM 4120 O O . GLU B 1 99 ? 44.687 -20.259 60.377 1.00 37.13 99 GLU B O 1
ATOM 4126 N N . SER B 1 100 ? 43.039 -18.945 61.099 1.00 38.80 100 SER B N 1
ATOM 4127 C CA . SER B 1 100 ? 43.421 -17.842 60.236 1.00 38.34 100 SER B CA 1
ATOM 4128 C C . SER B 1 100 ? 44.453 -16.925 60.871 1.00 37.18 100 SER B C 1
ATOM 4129 O O . SER B 1 100 ? 45.010 -16.040 60.208 1.00 35.81 100 SER B O 1
ATOM 4132 N N . GLY B 1 101 ? 44.710 -17.154 62.159 1.00 35.58 101 GLY B N 1
ATOM 4133 C CA . GLY B 1 101 ? 45.675 -16.346 62.882 1.00 33.16 101 GLY B CA 1
ATOM 4134 C C . GLY B 1 101 ? 45.142 -14.944 63.034 1.00 33.77 101 GLY B C 1
ATOM 4135 O O . GLY B 1 101 ? 45.881 -13.968 63.171 1.00 32.67 101 GLY B O 1
ATOM 4136 N N . SER B 1 102 ? 43.823 -14.850 63.010 1.00 34.78 102 SER B N 1
ATOM 4137 C CA . SER B 1 102 ? 43.179 -13.566 63.113 1.00 36.57 102 SER B CA 1
ATOM 4138 C C . SER B 1 102 ? 43.085 -13.086 64.542 1.00 37.24 102 SER B C 1
ATOM 4139 O O . SER B 1 102 ? 43.078 -13.878 65.488 1.00 36.37 102 SER B O 1
ATOM 4142 N N . THR B 1 103 ? 42.999 -11.767 64.676 1.00 36.98 103 THR B N 1
ATOM 4143 C CA . THR B 1 103 ? 42.874 -11.107 65.962 1.00 36.92 103 THR B CA 1
ATOM 4144 C C . THR B 1 103 ? 41.403 -11.141 66.381 1.00 38.05 103 THR B C 1
ATOM 4145 O O . THR B 1 103 ? 40.512 -11.209 65.539 1.00 39.13 103 THR B O 1
ATOM 4149 N N . ARG B 1 104 ? 41.158 -11.140 67.690 1.00 36.09 104 ARG B N 1
ATOM 4150 C CA . ARG B 1 104 ? 39.808 -11.166 68.235 1.00 34.34 104 ARG B CA 1
ATOM 4151 C C . ARG B 1 104 ? 38.967 -10.049 67.636 1.00 34.69 104 ARG B C 1
ATOM 4152 O O . ARG B 1 104 ? 37.808 -10.248 67.281 1.00 34.80 104 ARG B O 1
ATOM 4160 N N . SER B 1 105 ? 39.545 -8.862 67.533 1.00 34.49 105 SER B N 1
ATOM 4161 C CA . SER B 1 105 ? 38.794 -7.747 66.997 1.00 36.99 105 SER B CA 1
ATOM 4162 C C . SER B 1 105 ? 38.607 -7.906 65.497 1.00 38.95 105 SER B C 1
ATOM 4163 O O . SER B 1 105 ? 37.541 -7.587 64.970 1.00 39.52 105 SER B O 1
ATOM 4166 N N . LYS B 1 106 ? 39.637 -8.405 64.812 1.00 38.63 106 LYS B N 1
ATOM 4167 C CA . LYS B 1 106 ? 39.550 -8.612 63.372 1.00 38.56 106 LYS B CA 1
ATOM 4168 C C . LYS B 1 106 ? 38.434 -9.624 63.075 1.00 39.29 106 LYS B C 1
ATOM 4169 O O . LYS B 1 106 ? 37.552 -9.356 62.268 1.00 39.74 106 LYS B O 1
ATOM 4175 N N . ALA B 1 107 ? 38.469 -10.771 63.756 1.00 37.79 107 ALA B N 1
ATOM 4176 C CA . ALA B 1 107 ? 37.475 -11.828 63.571 1.00 35.77 107 ALA B CA 1
ATOM 4177 C C . ALA B 1 107 ? 36.066 -11.288 63.760 1.00 36.03 107 ALA B C 1
ATOM 4178 O O . ALA B 1 107 ? 35.153 -11.640 63.011 1.00 34.54 107 ALA B O 1
ATOM 4180 N N . ASN B 1 108 ? 35.898 -10.452 64.781 1.00 35.39 108 ASN B N 1
ATOM 4181 C CA . ASN B 1 108 ? 34.612 -9.842 65.083 1.00 35.67 108 ASN B CA 1
ATOM 4182 C C . ASN B 1 108 ? 34.125 -9.020 63.901 1.00 34.89 108 ASN B C 1
ATOM 4183 O O . ASN B 1 108 ? 32.943 -9.055 63.563 1.00 34.29 108 ASN B O 1
ATOM 4188 N N . LEU B 1 109 ? 35.042 -8.273 63.293 1.00 32.80 109 LEU B N 1
ATOM 4189 C CA . LEU B 1 109 ? 34.721 -7.434 62.154 1.00 33.25 109 LEU B CA 1
ATOM 4190 C C . LEU B 1 109 ? 34.304 -8.329 60.981 1.00 33.85 109 LEU B C 1
ATOM 4191 O O . LEU B 1 109 ? 33.215 -8.176 60.418 1.00 34.87 109 LEU B O 1
ATOM 4196 N N . GLU B 1 110 ? 35.181 -9.266 60.641 1.00 33.18 110 GLU B N 1
ATOM 4197 C CA . GLU B 1 110 ? 34.955 -10.198 59.556 1.00 33.15 110 GLU B CA 1
ATOM 4198 C C . GLU B 1 110 ? 33.576 -10.855 59.610 1.00 32.49 110 GLU B C 1
ATOM 4199 O O . GLU B 1 110 ? 32.949 -11.072 58.573 1.00 31.32 110 GLU B O 1
ATOM 4205 N N . ILE B 1 111 ? 33.100 -11.166 60.810 1.00 31.09 111 ILE B N 1
ATOM 4206 C CA . ILE B 1 111 ? 31.804 -11.816 60.941 1.00 30.41 111 ILE B CA 1
ATOM 4207 C C . ILE B 1 111 ? 30.661 -10.845 60.700 1.00 31.27 111 ILE B C 1
ATOM 4208 O O . ILE B 1 111 ? 29.626 -11.226 60.174 1.00 32.08 111 ILE B O 1
ATOM 4213 N N . THR B 1 112 ? 30.857 -9.593 61.088 1.00 31.37 112 THR B N 1
ATOM 4214 C CA . THR B 1 112 ? 29.841 -8.567 60.900 1.00 30.76 112 THR B CA 1
ATOM 4215 C C . THR B 1 112 ? 29.763 -8.279 59.404 1.00 30.07 112 THR B C 1
ATOM 4216 O O . THR B 1 112 ? 28.687 -8.092 58.848 1.00 27.57 112 THR B O 1
ATOM 4220 N N . LEU B 1 113 ? 30.932 -8.259 58.778 1.00 28.19 113 LEU B N 1
ATOM 4221 C CA . LEU B 1 113 ? 31.068 -7.993 57.361 1.00 28.94 113 LEU B CA 1
ATOM 4222 C C . LEU B 1 113 ? 30.451 -9.121 56.526 1.00 29.66 113 LEU B C 1
ATOM 4223 O O . LEU B 1 113 ? 29.792 -8.872 55.517 1.00 31.18 113 LEU B O 1
ATOM 4228 N N . ALA B 1 114 ? 30.646 -10.364 56.953 1.00 27.03 114 ALA B N 1
ATOM 4229 C CA . ALA B 1 114 ? 30.099 -11.489 56.218 1.00 24.88 114 ALA B CA 1
ATOM 4230 C C . ALA B 1 114 ? 28.595 -11.454 56.380 1.00 24.54 114 ALA B C 1
ATOM 4231 O O . ALA B 1 114 ? 27.850 -11.949 55.528 1.00 23.45 114 ALA B O 1
ATOM 4233 N N . GLY B 1 115 ? 28.156 -10.866 57.480 1.00 23.02 115 GLY B N 1
ATOM 4234 C CA . GLY B 1 115 ? 26.736 -10.782 57.757 1.00 24.39 115 GLY B CA 1
ATOM 4235 C C . GLY B 1 115 ? 26.047 -9.646 57.032 1.00 24.96 115 GLY B C 1
ATOM 4236 O O . GLY B 1 115 ? 24.846 -9.684 56.814 1.00 25.62 115 GLY B O 1
ATOM 4237 N N . ASN B 1 116 ? 26.788 -8.613 56.664 1.00 25.91 116 ASN B N 1
ATOM 4238 C CA . ASN B 1 116 ? 26.157 -7.532 55.941 1.00 26.20 116 ASN B CA 1
ATOM 4239 C C . ASN B 1 116 ? 25.989 -8.007 54.488 1.00 27.94 116 ASN B C 1
ATOM 4240 O O . ASN B 1 116 ? 24.929 -7.842 53.884 1.00 26.26 116 ASN B O 1
ATOM 4245 N N . ILE B 1 117 ? 27.032 -8.626 53.946 1.00 25.72 117 ILE B N 1
ATOM 4246 C CA . ILE B 1 117 ? 26.977 -9.120 52.596 1.00 26.43 117 ILE B CA 1
ATOM 4247 C C . ILE B 1 117 ? 25.800 -10.094 52.457 1.00 27.46 117 ILE B C 1
ATOM 4248 O O . ILE B 1 117 ? 24.990 -9.967 51.543 1.00 26.84 117 ILE B O 1
ATOM 4253 N N . THR B 1 118 ? 25.691 -11.031 53.389 1.00 26.04 118 THR B N 1
ATOM 4254 C CA . THR B 1 118 ? 24.624 -12.022 53.379 1.00 24.24 118 THR B CA 1
ATOM 4255 C C . THR B 1 118 ? 23.262 -11.373 53.586 1.00 26.29 118 THR B C 1
ATOM 4256 O O . THR B 1 118 ? 22.258 -11.874 53.091 1.00 26.37 118 THR B O 1
ATOM 4260 N N . LYS B 1 119 ? 23.224 -10.259 54.307 1.00 29.50 119 LYS B N 1
ATOM 4261 C CA . LYS B 1 119 ? 21.960 -9.564 54.544 1.00 29.36 119 LYS B CA 1
ATOM 4262 C C . LYS B 1 119 ? 21.479 -8.858 53.287 1.00 29.28 119 LYS B C 1
ATOM 4263 O O . LYS B 1 119 ? 20.291 -8.843 53.016 1.00 32.27 119 LYS B O 1
ATOM 4269 N N . GLU B 1 120 ? 22.404 -8.267 52.533 1.00 28.69 120 GLU B N 1
ATOM 4270 C CA . GLU B 1 120 ? 22.081 -7.566 51.297 1.00 29.68 120 GLU B CA 1
ATOM 4271 C C . GLU B 1 120 ? 21.645 -8.633 50.279 1.00 28.43 120 GLU B C 1
ATOM 4272 O O . GLU B 1 120 ? 20.581 -8.534 49.661 1.00 26.27 120 GLU B O 1
ATOM 4278 N N . SER B 1 121 ? 22.481 -9.659 50.140 1.00 26.79 121 SER B N 1
ATOM 4279 C CA . SER B 1 121 ? 22.249 -10.772 49.229 1.00 24.12 121 SER B CA 1
ATOM 4280 C C . SER B 1 121 ? 20.874 -11.442 49.352 1.00 24.89 121 SER B C 1
ATOM 4281 O O . SER B 1 121 ? 20.403 -12.061 48.419 1.00 25.52 121 SER B O 1
ATOM 4284 N N . ALA B 1 122 ? 20.237 -11.334 50.503 1.00 24.10 122 ALA B N 1
ATOM 4285 C CA . ALA B 1 122 ? 18.932 -11.950 50.663 1.00 24.02 122 ALA B CA 1
ATOM 4286 C C . ALA B 1 122 ? 17.840 -11.121 49.986 1.00 22.79 122 ALA B C 1
ATOM 4287 O O . ALA B 1 122 ? 16.684 -11.518 49.944 1.00 18.94 122 ALA B O 1
ATOM 4289 N N . SER B 1 123 ? 18.189 -9.950 49.482 1.00 24.84 123 SER B N 1
ATOM 4290 C CA . SER B 1 123 ? 17.181 -9.145 48.810 1.00 26.46 123 SER B CA 1
ATOM 4291 C C . SER B 1 123 ? 17.343 -9.371 47.309 1.00 26.50 123 SER B C 1
ATOM 4292 O O . SER B 1 123 ? 16.516 -8.959 46.508 1.00 28.18 123 SER B O 1
ATOM 4295 N N . PHE B 1 124 ? 18.428 -10.031 46.938 1.00 26.42 124 PHE B N 1
ATOM 4296 C CA . PHE B 1 124 ? 18.703 -10.285 45.538 1.00 26.58 124 PHE B CA 1
ATOM 4297 C C . PHE B 1 124 ? 17.599 -11.019 44.761 1.00 28.30 124 PHE B C 1
ATOM 4298 O O . PHE B 1 124 ? 17.279 -10.625 43.648 1.00 28.95 124 PHE B O 1
ATOM 4306 N N . PRO B 1 125 ? 16.999 -12.079 45.332 1.00 30.38 125 PRO B N 1
ATOM 4307 C CA . PRO B 1 125 ? 15.939 -12.787 44.603 1.00 29.66 125 PRO B CA 1
ATOM 4308 C C . PRO B 1 125 ? 14.887 -11.821 44.060 1.00 31.03 125 PRO B C 1
ATOM 4309 O O . PRO B 1 125 ? 14.460 -11.917 42.902 1.00 31.74 125 PRO B O 1
ATOM 4313 N N . GLY B 1 126 ? 14.478 -10.888 44.910 1.00 31.18 126 GLY B N 1
ATOM 4314 C CA . GLY B 1 126 ? 13.482 -9.918 44.510 1.00 32.21 126 GLY B CA 1
ATOM 4315 C C . GLY B 1 126 ? 14.063 -8.794 43.685 1.00 33.02 126 GLY B C 1
ATOM 4316 O O . GLY B 1 126 ? 13.450 -7.739 43.551 1.00 36.43 126 GLY B O 1
ATOM 4317 N N . ARG B 1 127 ? 15.251 -9.006 43.130 1.00 32.51 127 ARG B N 1
ATOM 4318 C CA . ARG B 1 127 ? 15.885 -7.975 42.321 1.00 33.16 127 ARG B CA 1
ATOM 4319 C C . ARG B 1 127 ? 16.416 -8.454 40.961 1.00 33.11 127 ARG B C 1
ATOM 4320 O O . ARG B 1 127 ? 16.897 -7.636 40.170 1.00 33.43 127 ARG B O 1
ATOM 4328 N N . VAL B 1 128 ? 16.347 -9.757 40.678 1.00 30.01 128 VAL B N 1
ATOM 4329 C CA . VAL B 1 128 ? 16.811 -10.217 39.366 1.00 33.84 128 VAL B CA 1
ATOM 4330 C C . VAL B 1 128 ? 15.662 -10.054 38.361 1.00 31.63 128 VAL B C 1
ATOM 4331 O O . VAL B 1 128 ? 14.587 -10.635 38.529 1.00 29.38 128 VAL B O 1
ATOM 4335 N N . HIS B 1 129 ? 15.897 -9.225 37.349 1.00 31.99 129 HIS B N 1
ATOM 4336 C CA . HIS B 1 129 ? 14.898 -8.967 36.316 1.00 33.84 129 HIS B CA 1
ATOM 4337 C C . HIS B 1 129 ? 15.496 -9.048 34.933 1.00 31.18 129 HIS B C 1
ATOM 4338 O O . HIS B 1 129 ? 16.613 -8.576 34.689 1.00 27.17 129 HIS B O 1
ATOM 4345 N N . GLY B 1 130 ? 14.719 -9.623 34.030 1.00 30.11 130 GLY B N 1
ATOM 4346 C CA . GLY B 1 130 ? 15.124 -9.679 32.644 1.00 32.51 130 GLY B CA 1
ATOM 4347 C C . GLY B 1 130 ? 14.299 -8.550 32.034 1.00 33.43 130 GLY B C 1
ATOM 4348 O O . GLY B 1 130 ? 13.587 -7.856 32.767 1.00 31.93 130 GLY B O 1
ATOM 4349 N N . ARG B 1 131 ? 14.377 -8.332 30.726 1.00 35.64 131 ARG B N 1
ATOM 4350 C CA . ARG B 1 131 ? 13.559 -7.282 30.131 1.00 39.28 131 ARG B CA 1
ATOM 4351 C C . ARG B 1 131 ? 12.928 -7.689 28.815 1.00 39.13 131 ARG B C 1
ATOM 4352 O O . ARG B 1 131 ? 13.342 -8.655 28.183 1.00 38.53 131 ARG B O 1
ATOM 4360 N N . ILE B 1 132 ? 11.893 -6.954 28.432 1.00 39.50 132 ILE B N 1
ATOM 4361 C CA . ILE B 1 132 ? 11.208 -7.204 27.180 1.00 38.54 132 ILE B CA 1
ATOM 4362 C C . ILE B 1 132 ? 11.656 -6.105 26.237 1.00 38.20 132 ILE B C 1
ATOM 4363 O O . ILE B 1 132 ? 11.166 -4.985 26.290 1.00 37.85 132 ILE B O 1
ATOM 4368 N N . SER B 1 133 ? 12.627 -6.449 25.399 1.00 39.44 133 SER B N 1
ATOM 4369 C CA . SER B 1 133 ? 13.211 -5.532 24.429 1.00 40.24 133 SER B CA 1
ATOM 4370 C C . SER B 1 133 ? 12.283 -5.129 23.279 1.00 41.37 133 SER B C 1
ATOM 4371 O O . SER B 1 133 ? 11.288 -5.794 22.998 1.00 38.94 133 SER B O 1
ATOM 4374 N N . PRO B 1 134 ? 12.602 -4.013 22.604 1.00 44.10 134 PRO B N 1
ATOM 4375 C CA . PRO B 1 134 ? 11.767 -3.568 21.491 1.00 46.21 134 PRO B CA 1
ATOM 4376 C C . PRO B 1 134 ? 12.052 -4.396 20.245 1.00 47.92 134 PRO B C 1
ATOM 4377 O O . PRO B 1 134 ? 13.196 -4.778 19.982 1.00 47.67 134 PRO B O 1
ATOM 4381 N N . SER B 1 135 ? 10.998 -4.662 19.483 1.00 48.75 135 SER B N 1
ATOM 4382 C CA . SER B 1 135 ? 11.094 -5.449 18.267 1.00 50.21 135 SER B CA 1
ATOM 4383 C C . SER B 1 135 ? 11.292 -4.576 17.033 1.00 50.33 135 SER B C 1
ATOM 4384 O O . SER B 1 135 ? 10.727 -3.486 16.925 1.00 50.07 135 SER B O 1
ATOM 4387 N N . ASN B 1 136 ? 12.094 -5.072 16.100 1.00 50.55 136 ASN B N 1
ATOM 4388 C CA . ASN B 1 136 ? 12.379 -4.350 14.871 1.00 50.38 136 ASN B CA 1
ATOM 4389 C C . ASN B 1 136 ? 11.773 -5.060 13.673 1.00 50.12 136 ASN B C 1
ATOM 4390 O O . ASN B 1 136 ? 11.785 -4.526 12.568 1.00 50.39 136 ASN B O 1
ATOM 4395 N N . THR B 1 137 ? 11.269 -6.268 13.888 1.00 50.07 137 THR B N 1
ATOM 4396 C CA . THR B 1 137 ? 10.654 -7.038 12.816 1.00 51.12 137 THR B CA 1
ATOM 4397 C C . THR B 1 137 ? 9.234 -7.398 13.233 1.00 51.35 137 THR B C 1
ATOM 4398 O O . THR B 1 137 ? 9.008 -7.928 14.323 1.00 51.93 137 THR B O 1
ATOM 4402 N N . PRO B 1 138 ? 8.276 -7.095 12.362 1.00 51.14 138 PRO B N 1
ATOM 4403 C CA . PRO B 1 138 ? 6.867 -7.374 12.614 1.00 50.32 138 PRO B CA 1
ATOM 4404 C C . PRO B 1 138 ? 6.669 -8.805 13.106 1.00 49.14 138 PRO B C 1
ATOM 4405 O O . PRO B 1 138 ? 7.194 -9.741 12.515 1.00 49.06 138 PRO B O 1
ATOM 4407 N N . GLY B 1 139 ? 5.913 -8.964 14.187 1.00 47.93 139 GLY B N 1
ATOM 4408 C CA . GLY B 1 139 ? 5.664 -10.289 14.728 1.00 45.41 139 GLY B CA 1
ATOM 4409 C C . GLY B 1 139 ? 6.716 -10.854 15.673 1.00 45.36 139 GLY B C 1
ATOM 4410 O O . GLY B 1 139 ? 6.522 -11.946 16.209 1.00 45.48 139 GLY B O 1
ATOM 4411 N N . LYS B 1 140 ? 7.812 -10.129 15.896 1.00 43.03 140 LYS B N 1
ATOM 4412 C CA . LYS B 1 140 ? 8.895 -10.594 16.771 1.00 42.60 140 LYS B CA 1
ATOM 4413 C C . LYS B 1 140 ? 8.797 -10.072 18.222 1.00 42.35 140 LYS B C 1
ATOM 4414 O O . LYS B 1 140 ? 8.507 -8.894 18.456 1.00 41.13 140 LYS B O 1
ATOM 4420 N N . GLU B 1 141 ? 9.017 -10.958 19.196 1.00 41.78 141 GLU B N 1
ATOM 4421 C CA . GLU B 1 141 ? 9.000 -10.552 20.605 1.00 40.04 141 GLU B CA 1
ATOM 4422 C C . GLU B 1 141 ? 10.357 -10.901 21.212 1.00 38.29 141 GLU B C 1
ATOM 4423 O O . GLU B 1 141 ? 10.715 -12.070 21.313 1.00 38.48 141 GLU B O 1
ATOM 4429 N N . ASN B 1 142 ? 11.109 -9.874 21.587 1.00 36.48 142 ASN B N 1
ATOM 4430 C CA . ASN B 1 142 ? 12.434 -10.030 22.176 1.00 33.57 142 ASN B CA 1
ATOM 4431 C C . ASN B 1 142 ? 12.387 -9.984 23.687 1.00 33.52 142 ASN B C 1
ATOM 4432 O O . ASN B 1 142 ? 12.149 -8.941 24.292 1.00 31.18 142 ASN B O 1
ATOM 4437 N N . ARG B 1 143 ? 12.608 -11.142 24.292 1.00 34.22 143 ARG B N 1
ATOM 4438 C CA . ARG B 1 143 ? 12.604 -11.270 25.741 1.00 33.72 143 ARG B CA 1
ATOM 4439 C C . ARG B 1 143 ? 13.979 -11.749 26.204 1.00 34.37 143 ARG B C 1
ATOM 4440 O O . ARG B 1 143 ? 14.484 -12.774 25.745 1.00 34.83 143 ARG B O 1
ATOM 4448 N N . VAL B 1 144 ? 14.608 -10.981 27.083 1.00 34.39 144 VAL B N 1
ATOM 4449 C CA . VAL B 1 144 ? 15.909 -11.381 27.574 1.00 34.57 144 VAL B CA 1
ATOM 4450 C C . VAL B 1 144 ? 15.771 -11.721 29.044 1.00 34.27 144 VAL B C 1
ATOM 4451 O O . VAL B 1 144 ? 15.714 -10.842 29.898 1.00 34.34 144 VAL B O 1
ATOM 4455 N N . TYR B 1 145 ? 15.665 -13.020 29.306 1.00 32.59 145 TYR B N 1
ATOM 4456 C CA . TYR B 1 145 ? 15.543 -13.546 30.658 1.00 32.28 145 TYR B CA 1
ATOM 4457 C C . TYR B 1 145 ? 16.864 -13.417 31.413 1.00 31.01 145 TYR B C 1
ATOM 4458 O O . TYR B 1 145 ? 17.942 -13.565 30.827 1.00 28.78 145 TYR B O 1
ATOM 4467 N N . ARG B 1 146 ? 16.764 -13.148 32.708 1.00 29.07 146 ARG B N 1
ATOM 4468 C CA . ARG B 1 146 ? 17.929 -13.009 33.577 1.00 30.12 146 ARG B CA 1
ATOM 4469 C C . ARG B 1 146 ? 17.950 -14.271 34.445 1.00 29.88 146 ARG B C 1
ATOM 4470 O O . ARG B 1 146 ? 17.112 -14.423 35.337 1.00 28.77 146 ARG B O 1
ATOM 4478 N N . VAL B 1 147 ? 18.891 -15.177 34.173 1.00 27.64 147 VAL B N 1
ATOM 4479 C CA . VAL B 1 147 ? 18.973 -16.428 34.931 1.00 27.52 147 VAL B CA 1
ATOM 4480 C C . VAL B 1 147 ? 20.291 -16.692 35.663 1.00 26.21 147 VAL B C 1
ATOM 4481 O O . VAL B 1 147 ? 21.297 -16.012 35.447 1.00 24.88 147 VAL B O 1
ATOM 4485 N N . ALA B 1 148 ? 20.264 -17.689 36.542 1.00 26.66 148 ALA B N 1
ATOM 4486 C CA . ALA B 1 148 ? 21.444 -18.067 37.302 1.00 26.15 148 ALA B CA 1
ATOM 4487 C C . ALA B 1 148 ? 22.430 -18.627 36.310 1.00 27.51 148 ALA B C 1
ATOM 4488 O O . ALA B 1 148 ? 22.034 -19.283 35.337 1.00 29.86 148 ALA B O 1
ATOM 4490 N N . LYS B 1 149 ? 23.708 -18.351 36.521 1.00 26.59 149 LYS B N 1
ATOM 4491 C CA . LYS B 1 149 ? 24.726 -18.890 35.632 1.00 27.82 149 LYS B CA 1
ATOM 4492 C C . LYS B 1 149 ? 24.682 -20.424 35.609 1.00 28.49 149 LYS B C 1
ATOM 4493 O O . LYS B 1 149 ? 24.890 -21.043 34.570 1.00 31.70 149 LYS B O 1
ATOM 4499 N N . GLY B 1 150 ? 24.417 -21.032 36.761 1.00 26.66 150 GLY B N 1
ATOM 4500 C CA . GLY B 1 150 ? 24.383 -22.484 36.853 1.00 25.66 150 GLY B CA 1
ATOM 4501 C C . GLY B 1 150 ? 25.165 -22.959 38.073 1.00 26.05 150 GLY B C 1
ATOM 4502 O O . GLY B 1 150 ? 24.683 -22.861 39.210 1.00 25.86 150 GLY B O 1
ATOM 4503 N N . VAL B 1 151 ? 26.374 -23.470 37.856 1.00 24.83 151 VAL B N 1
ATOM 4504 C CA . VAL B 1 151 ? 27.207 -23.931 38.957 1.00 23.32 151 VAL B CA 1
ATOM 4505 C C . VAL B 1 151 ? 28.453 -23.049 39.030 1.00 23.51 151 VAL B C 1
ATOM 4506 O O . VAL B 1 151 ? 29.181 -22.875 38.042 1.00 21.81 151 VAL B O 1
ATOM 4510 N N . VAL B 1 152 ? 28.680 -22.462 40.201 1.00 22.42 152 VAL B N 1
ATOM 4511 C CA . VAL B 1 152 ? 29.835 -21.605 40.403 1.00 22.28 152 VAL B CA 1
ATOM 4512 C C . VAL B 1 152 ? 30.833 -22.287 41.329 1.00 22.79 152 VAL B C 1
ATOM 4513 O O . VAL B 1 152 ? 30.468 -22.884 42.340 1.00 21.65 152 VAL B O 1
ATOM 4517 N N . GLY B 1 153 ? 32.098 -22.202 40.947 1.00 23.20 153 GLY B N 1
ATOM 4518 C CA . GLY B 1 153 ? 33.168 -22.750 41.744 1.00 24.25 153 GLY B CA 1
ATOM 4519 C C . GLY B 1 153 ? 33.876 -21.545 42.342 1.00 26.01 153 GLY B C 1
ATOM 4520 O O . GLY B 1 153 ? 34.461 -20.734 41.615 1.00 24.52 153 GLY B O 1
ATOM 4521 N N . VAL B 1 154 ? 33.787 -21.402 43.662 1.00 27.17 154 VAL B N 1
ATOM 4522 C CA . VAL B 1 154 ? 34.433 -20.284 44.345 1.00 25.43 154 VAL B CA 1
ATOM 4523 C C . VAL B 1 154 ? 35.741 -20.773 44.969 1.00 26.50 154 VAL B C 1
ATOM 4524 O O . VAL B 1 154 ? 35.795 -21.842 45.578 1.00 29.00 154 VAL B O 1
ATOM 4528 N N . ILE B 1 155 ? 36.800 -19.996 44.796 1.00 25.58 155 ILE B N 1
ATOM 4529 C CA . ILE B 1 155 ? 38.095 -20.316 45.370 1.00 24.37 155 ILE B CA 1
ATOM 4530 C C . ILE B 1 155 ? 38.416 -19.219 46.388 1.00 25.79 155 ILE B C 1
ATOM 4531 O O . ILE B 1 155 ? 38.873 -18.137 46.005 1.00 24.67 155 ILE B O 1
ATOM 4536 N N . SER B 1 156 ? 38.169 -19.498 47.675 1.00 26.48 156 SER B N 1
ATOM 4537 C CA . SER B 1 156 ? 38.419 -18.520 48.736 1.00 26.96 156 SER B CA 1
ATOM 4538 C C . SER B 1 156 ? 39.871 -18.489 49.168 1.00 28.65 156 SER B C 1
ATOM 4539 O O . SER B 1 156 ? 40.583 -19.480 49.021 1.00 28.42 156 SER B O 1
ATOM 4542 N N . PRO B 1 157 ? 40.334 -17.341 49.708 1.00 30.59 157 PRO B N 1
ATOM 4543 C CA . PRO B 1 157 ? 41.716 -17.158 50.165 1.00 31.79 157 PRO B CA 1
ATOM 4544 C C . PRO B 1 157 ? 41.881 -17.397 51.676 1.00 34.08 157 PRO B C 1
ATOM 4545 O O . PRO B 1 157 ? 40.930 -17.798 52.359 1.00 33.76 157 PRO B O 1
ATOM 4549 N N . TRP B 1 158 ? 43.080 -17.123 52.188 1.00 35.23 158 TRP B N 1
ATOM 4550 C CA . TRP B 1 158 ? 43.358 -17.287 53.609 1.00 37.95 158 TRP B CA 1
ATOM 4551 C C . TRP B 1 158 ? 43.372 -15.979 54.403 1.00 39.52 158 TRP B C 1
ATOM 4552 O O . TRP B 1 158 ? 43.406 -16.015 55.632 1.00 42.07 158 TRP B O 1
ATOM 4563 N N . ASN B 1 159 ? 43.325 -14.836 53.713 1.00 42.09 159 ASN B N 1
ATOM 4564 C CA . ASN B 1 159 ? 43.362 -13.519 54.365 1.00 43.97 159 ASN B CA 1
ATOM 4565 C C . ASN B 1 159 ? 42.140 -13.193 55.222 1.00 44.48 159 ASN B C 1
ATOM 4566 O O . ASN B 1 159 ? 42.264 -12.806 56.391 1.00 48.34 159 ASN B O 1
ATOM 4571 N N . PHE B 1 160 ? 40.955 -13.302 54.641 1.00 42.04 160 PHE B N 1
ATOM 4572 C CA . PHE B 1 160 ? 39.718 -13.067 55.388 1.00 40.12 160 PHE B CA 1
ATOM 4573 C C . PHE B 1 160 ? 38.860 -14.217 54.878 1.00 39.34 160 PHE B C 1
ATOM 4574 O O . PHE B 1 160 ? 37.851 -14.000 54.213 1.00 39.86 160 PHE B O 1
ATOM 4582 N N . PRO B 1 161 ? 39.259 -15.461 55.190 1.00 38.84 161 PRO B N 1
ATOM 4583 C CA . PRO B 1 161 ? 38.566 -16.683 54.766 1.00 36.63 161 PRO B CA 1
ATOM 4584 C C . PRO B 1 161 ? 37.045 -16.694 54.780 1.00 34.42 161 PRO B C 1
ATOM 4585 O O . PRO B 1 161 ? 36.415 -17.148 53.830 1.00 34.25 161 PRO B O 1
ATOM 4589 N N . LEU B 1 162 ? 36.438 -16.210 55.851 1.00 31.22 162 LEU B N 1
ATOM 4590 C CA . LEU B 1 162 ? 34.997 -16.234 55.900 1.00 30.23 162 LEU B CA 1
ATOM 4591 C C . LEU B 1 162 ? 34.417 -15.089 55.067 1.00 30.44 162 LEU B C 1
ATOM 4592 O O . LEU B 1 162 ? 33.557 -15.297 54.197 1.00 27.83 162 LEU B O 1
ATOM 4597 N N . ASN B 1 163 ? 34.917 -13.892 55.327 1.00 29.44 163 ASN B N 1
ATOM 4598 C CA . ASN B 1 163 ? 34.448 -12.704 54.645 1.00 30.86 163 ASN B CA 1
ATOM 4599 C C . ASN B 1 163 ? 34.541 -12.787 53.120 1.00 29.23 163 ASN B C 1
ATOM 4600 O O . ASN B 1 163 ? 33.531 -12.769 52.433 1.00 27.73 163 ASN B O 1
ATOM 4605 N N . LEU B 1 164 ? 35.754 -12.888 52.603 1.00 27.92 164 LEU B N 1
ATOM 4606 C CA . LEU B 1 164 ? 35.960 -12.945 51.173 1.00 28.26 164 LEU B CA 1
ATOM 4607 C C . LEU B 1 164 ? 35.350 -14.164 50.482 1.00 30.78 164 LEU B C 1
ATOM 4608 O O . LEU B 1 164 ? 35.358 -14.247 49.244 1.00 32.98 164 LEU B O 1
ATOM 4613 N N . SER B 1 165 ? 34.824 -15.118 51.246 1.00 30.39 165 SER B N 1
ATOM 4614 C CA . SER B 1 165 ? 34.211 -16.287 50.615 1.00 30.33 165 SER B CA 1
ATOM 4615 C C . SER B 1 165 ? 32.699 -16.081 50.531 1.00 28.85 165 SER B C 1
ATOM 4616 O O . SER B 1 165 ? 32.066 -16.451 49.556 1.00 30.02 165 SER B O 1
ATOM 4619 N N . ILE B 1 166 ? 32.131 -15.489 51.570 1.00 29.14 166 ILE B N 1
ATOM 4620 C CA . ILE B 1 166 ? 30.707 -15.195 51.643 1.00 28.62 166 ILE B CA 1
ATOM 4621 C C . ILE B 1 166 ? 30.420 -14.120 50.589 1.00 28.61 166 ILE B C 1
ATOM 4622 O O . ILE B 1 166 ? 29.322 -14.040 50.041 1.00 26.99 166 ILE B O 1
ATOM 4627 N N . ARG B 1 167 ? 31.428 -13.304 50.309 1.00 28.74 167 ARG B N 1
ATOM 4628 C CA . ARG B 1 167 ? 31.311 -12.248 49.322 1.00 31.82 167 ARG B CA 1
ATOM 4629 C C . ARG B 1 167 ? 30.818 -12.816 47.978 1.00 31.99 167 ARG B C 1
ATOM 4630 O O . ARG B 1 167 ? 30.186 -12.098 47.194 1.00 31.66 167 ARG B O 1
ATOM 4638 N N . SER B 1 168 ? 31.127 -14.082 47.689 1.00 29.44 168 SER B N 1
ATOM 4639 C CA . SER B 1 168 ? 30.612 -14.672 46.453 1.00 30.84 168 SER B CA 1
ATOM 4640 C C . SER B 1 168 ? 29.663 -15.852 46.640 1.00 31.02 168 SER B C 1
ATOM 4641 O O . SER B 1 168 ? 28.845 -16.113 45.762 1.00 33.96 168 SER B O 1
ATOM 4644 N N . VAL B 1 169 ? 29.726 -16.546 47.777 1.00 28.80 169 VAL B N 1
ATOM 4645 C CA . VAL B 1 169 ? 28.834 -17.685 48.005 1.00 24.41 169 VAL B CA 1
ATOM 4646 C C . VAL B 1 169 ? 27.398 -17.193 48.201 1.00 24.55 169 VAL B C 1
ATOM 4647 O O . VAL B 1 169 ? 26.469 -17.731 47.596 1.00 22.90 169 VAL B O 1
ATOM 4651 N N . ALA B 1 170 ? 27.225 -16.157 49.022 1.00 23.63 170 ALA B N 1
ATOM 4652 C CA . ALA B 1 170 ? 25.890 -15.617 49.304 1.00 24.56 170 ALA B CA 1
ATOM 4653 C C . ALA B 1 170 ? 25.136 -15.089 48.061 1.00 24.50 170 ALA B C 1
ATOM 4654 O O . ALA B 1 170 ? 24.008 -15.517 47.788 1.00 23.59 170 ALA B O 1
ATOM 4656 N N . PRO B 1 171 ? 25.728 -14.145 47.312 1.00 21.68 171 PRO B N 1
ATOM 4657 C CA . PRO B 1 171 ? 24.987 -13.676 46.138 1.00 22.34 171 PRO B CA 1
ATOM 4658 C C . PRO B 1 171 ? 24.772 -14.808 45.128 1.00 22.01 171 PRO B C 1
ATOM 4659 O O . PRO B 1 171 ? 23.669 -14.961 44.575 1.00 21.65 171 PRO B O 1
ATOM 4663 N N . ALA B 1 172 ? 25.813 -15.612 44.901 1.00 21.83 172 ALA B N 1
ATOM 4664 C CA . ALA B 1 172 ? 25.707 -16.725 43.956 1.00 23.17 172 ALA B CA 1
ATOM 4665 C C . ALA B 1 172 ? 24.562 -17.664 44.300 1.00 24.80 172 ALA B C 1
ATOM 4666 O O . ALA B 1 172 ? 23.831 -18.087 43.411 1.00 29.69 172 ALA B O 1
ATOM 4668 N N . LEU B 1 173 ? 24.379 -17.960 45.584 1.00 25.02 173 LEU B N 1
ATOM 4669 C CA . LEU B 1 173 ? 23.308 -18.855 46.010 1.00 24.21 173 LEU B CA 1
ATOM 4670 C C . LEU B 1 173 ? 21.946 -18.196 46.020 1.00 25.95 173 LEU B C 1
ATOM 4671 O O . LEU B 1 173 ? 20.945 -18.817 45.671 1.00 28.63 173 LEU B O 1
ATOM 4676 N N . ALA B 1 174 ? 21.892 -16.941 46.446 1.00 25.65 174 ALA B N 1
ATOM 4677 C CA . ALA B 1 174 ? 20.614 -16.251 46.529 1.00 25.93 174 ALA B CA 1
ATOM 4678 C C . ALA B 1 174 ? 20.005 -16.070 45.147 1.00 25.10 174 ALA B C 1
ATOM 4679 O O . ALA B 1 174 ? 18.793 -15.987 44.973 1.00 24.23 174 ALA B O 1
ATOM 4681 N N . VAL B 1 175 ? 20.874 -16.011 44.168 1.00 24.13 175 VAL B N 1
ATOM 4682 C CA . VAL B 1 175 ? 20.462 -15.783 42.809 1.00 25.46 175 VAL B CA 1
ATOM 4683 C C . VAL B 1 175 ? 20.067 -17.065 42.039 1.00 26.07 175 VAL B C 1
ATOM 4684 O O . VAL B 1 175 ? 19.631 -16.999 40.897 1.00 25.24 175 VAL B O 1
ATOM 4688 N N . GLY B 1 176 ? 20.199 -18.226 42.685 1.00 25.72 176 GLY B N 1
ATOM 4689 C CA . GLY B 1 176 ? 19.810 -19.470 42.052 1.00 22.99 176 GLY B CA 1
ATOM 4690 C C . GLY B 1 176 ? 20.924 -20.436 41.714 1.00 21.81 176 GLY B C 1
ATOM 4691 O O . GLY B 1 176 ? 20.656 -21.595 41.393 1.00 19.38 176 GLY B O 1
ATOM 4692 N N . ASN B 1 177 ? 22.169 -19.976 41.761 1.00 21.61 177 ASN B N 1
ATOM 4693 C CA . ASN B 1 177 ? 23.292 -20.865 41.460 1.00 23.70 177 ASN B CA 1
ATOM 4694 C C . ASN B 1 177 ? 23.524 -21.892 42.564 1.00 25.46 177 ASN B C 1
ATOM 4695 O O . ASN B 1 177 ? 23.035 -21.744 43.693 1.00 24.39 177 ASN B O 1
ATOM 4700 N N . ALA B 1 178 ? 24.276 -22.934 42.219 1.00 25.89 178 ALA B N 1
ATOM 4701 C CA . ALA B 1 178 ? 24.688 -23.950 43.180 1.00 27.48 178 ALA B CA 1
ATOM 4702 C C . ALA B 1 178 ? 26.174 -23.615 43.261 1.00 26.69 178 ALA B C 1
ATOM 4703 O O . ALA B 1 178 ? 26.775 -23.299 42.229 1.00 28.73 178 ALA B O 1
ATOM 4705 N N . VAL B 1 179 ? 26.778 -23.631 44.449 1.00 26.38 179 VAL B N 1
ATOM 4706 C CA . VAL B 1 179 ? 28.205 -23.299 44.496 1.00 25.65 179 VAL B CA 1
ATOM 4707 C C . VAL B 1 179 ? 29.082 -24.368 45.156 1.00 26.39 179 VAL B C 1
ATOM 4708 O O . VAL B 1 179 ? 28.631 -25.146 46.017 1.00 26.97 179 VAL B O 1
ATOM 4712 N N . VAL B 1 180 ? 30.331 -24.426 44.705 1.00 24.28 180 VAL B N 1
ATOM 4713 C CA . VAL B 1 180 ? 31.299 -25.366 45.230 1.00 23.81 180 VAL B CA 1
ATOM 4714 C C . VAL B 1 180 ? 32.522 -24.562 45.681 1.00 23.26 180 VAL B C 1
ATOM 4715 O O . VAL B 1 180 ? 33.195 -23.935 44.868 1.00 20.50 180 VAL B O 1
ATOM 4719 N N . ILE B 1 181 ? 32.791 -24.557 46.987 1.00 23.04 181 ILE B N 1
ATOM 4720 C CA . ILE B 1 181 ? 33.929 -23.805 47.507 1.00 24.19 181 ILE B CA 1
ATOM 4721 C C . ILE B 1 181 ? 35.182 -24.656 47.574 1.00 27.29 181 ILE B C 1
ATOM 4722 O O . ILE B 1 181 ? 35.129 -25.847 47.907 1.00 27.46 181 ILE B O 1
ATOM 4727 N N . LYS B 1 182 ? 36.312 -24.037 47.258 1.00 27.82 182 LYS B N 1
ATOM 4728 C CA . LYS B 1 182 ? 37.594 -24.718 47.319 1.00 29.15 182 LYS B CA 1
ATOM 4729 C C . LYS B 1 182 ? 38.487 -23.729 48.048 1.00 29.42 182 LYS B C 1
ATOM 4730 O O . LYS B 1 182 ? 39.132 -22.884 47.432 1.00 28.72 182 LYS B O 1
ATOM 4736 N N . PRO B 1 183 ? 38.535 -23.830 49.384 1.00 31.02 183 PRO B N 1
ATOM 4737 C CA . PRO B 1 183 ? 39.342 -22.933 50.209 1.00 30.19 183 PRO B CA 1
ATOM 4738 C C . PRO B 1 183 ? 40.843 -23.094 50.045 1.00 31.33 183 PRO B C 1
ATOM 4739 O O . PRO B 1 183 ? 41.318 -24.040 49.405 1.00 31.11 183 PRO B O 1
ATOM 4743 N N . ALA B 1 184 ? 41.581 -22.153 50.626 1.00 32.65 184 ALA B N 1
ATOM 4744 C CA . ALA B 1 184 ? 43.034 -22.179 50.603 1.00 35.72 184 ALA B CA 1
ATOM 4745 C C . ALA B 1 184 ? 43.480 -23.296 51.542 1.00 37.99 184 ALA B C 1
ATOM 4746 O O . ALA B 1 184 ? 42.802 -23.610 52.532 1.00 38.20 184 ALA B O 1
ATOM 4748 N N . SER B 1 185 ? 44.618 -23.891 51.218 1.00 38.67 185 SER B N 1
ATOM 4749 C CA . SER B 1 185 ? 45.195 -24.975 51.995 1.00 39.67 185 SER B CA 1
ATOM 4750 C C . SER B 1 185 ? 45.221 -24.710 53.508 1.00 39.07 185 SER B C 1
ATOM 4751 O O . SER B 1 185 ? 44.832 -25.553 54.307 1.00 38.60 185 SER B O 1
ATOM 4754 N N . ASP B 1 186 ? 45.660 -23.520 53.887 1.00 37.42 186 ASP B N 1
ATOM 4755 C CA . ASP B 1 186 ? 45.782 -23.141 55.284 1.00 39.43 186 ASP B CA 1
ATOM 4756 C C . ASP B 1 186 ? 44.499 -22.907 56.082 1.00 38.56 186 ASP B C 1
ATOM 4757 O O . ASP B 1 186 ? 44.464 -23.152 57.287 1.00 37.80 186 ASP B O 1
ATOM 4762 N N . THR B 1 187 ? 43.454 -22.434 55.413 1.00 37.82 187 THR B N 1
ATOM 4763 C CA . THR B 1 187 ? 42.183 -22.115 56.068 1.00 34.89 187 THR B CA 1
ATOM 4764 C C . THR B 1 187 ? 40.979 -22.860 55.490 1.00 34.74 187 THR B C 1
ATOM 4765 O O . THR B 1 187 ? 40.003 -22.237 55.065 1.00 35.08 187 THR B O 1
ATOM 4769 N N . PRO B 1 188 ? 41.020 -24.202 55.481 1.00 34.35 188 PRO B N 1
ATOM 4770 C CA . PRO B 1 188 ? 39.907 -24.991 54.935 1.00 33.00 188 PRO B CA 1
ATOM 4771 C C . PRO B 1 188 ? 38.567 -24.975 55.652 1.00 32.74 188 PRO B C 1
ATOM 4772 O O . PRO B 1 188 ? 37.564 -25.372 55.063 1.00 33.23 188 PRO B O 1
ATOM 4776 N N . VAL B 1 189 ? 38.537 -24.547 56.912 1.00 32.22 189 VAL B N 1
ATOM 4777 C CA . VAL B 1 189 ? 37.273 -24.507 57.648 1.00 31.44 189 VAL B CA 1
ATOM 4778 C C . VAL B 1 189 ? 36.716 -23.077 57.763 1.00 30.61 189 VAL B C 1
ATOM 4779 O O . VAL B 1 189 ? 35.493 -22.879 57.697 1.00 31.63 189 VAL B O 1
ATOM 4783 N N . THR B 1 190 ? 37.588 -22.081 57.891 1.00 27.29 190 THR B N 1
ATOM 4784 C CA . THR B 1 190 ? 37.109 -20.701 57.976 1.00 28.32 190 THR B CA 1
ATOM 4785 C C . THR B 1 190 ? 36.798 -20.195 56.566 1.00 29.98 190 THR B C 1
ATOM 4786 O O . THR B 1 190 ? 35.954 -19.317 56.373 1.00 28.57 190 THR B O 1
ATOM 4790 N N . GLY B 1 191 ? 37.491 -20.755 55.582 1.00 30.13 191 GLY B N 1
ATOM 4791 C CA . GLY B 1 191 ? 37.276 -20.344 54.217 1.00 32.26 191 GLY B CA 1
ATOM 4792 C C . GLY B 1 191 ? 36.383 -21.307 53.469 1.00 34.29 191 GLY B C 1
ATOM 4793 O O . GLY B 1 191 ? 36.038 -21.032 52.318 1.00 34.74 191 GLY B O 1
ATOM 4794 N N . GLY B 1 192 ? 35.988 -22.411 54.111 1.00 32.80 192 GLY B N 1
ATOM 4795 C CA . GLY B 1 192 ? 35.152 -23.390 53.429 1.00 31.95 192 GLY B CA 1
ATOM 4796 C C . GLY B 1 192 ? 34.103 -24.166 54.215 1.00 31.35 192 GLY B C 1
ATOM 4797 O O . GLY B 1 192 ? 32.931 -24.167 53.837 1.00 32.12 192 GLY B O 1
ATOM 4798 N N . VAL B 1 193 ? 34.507 -24.830 55.293 1.00 30.45 193 VAL B N 1
ATOM 4799 C CA . VAL B 1 193 ? 33.576 -25.623 56.100 1.00 26.56 193 VAL B CA 1
ATOM 4800 C C . VAL B 1 193 ? 32.497 -24.782 56.757 1.00 25.95 193 VAL B C 1
ATOM 4801 O O . VAL B 1 193 ? 31.316 -25.126 56.712 1.00 24.29 193 VAL B O 1
ATOM 4805 N N . ILE B 1 194 ? 32.904 -23.678 57.372 1.00 27.61 194 ILE B N 1
ATOM 4806 C CA . ILE B 1 194 ? 31.953 -22.812 58.072 1.00 26.21 194 ILE B CA 1
ATOM 4807 C C . ILE B 1 194 ? 30.878 -22.203 57.174 1.00 26.10 194 ILE B C 1
ATOM 4808 O O . ILE B 1 194 ? 29.687 -22.392 57.429 1.00 24.77 194 ILE B O 1
ATOM 4813 N N . PRO B 1 195 ? 31.280 -21.458 56.124 1.00 26.45 195 PRO B N 1
ATOM 4814 C CA . PRO B 1 195 ? 30.258 -20.867 55.261 1.00 23.20 195 PRO B CA 1
ATOM 4815 C C . PRO B 1 195 ? 29.355 -21.961 54.685 1.00 22.98 195 PRO B C 1
ATOM 4816 O O . PRO B 1 195 ? 28.140 -21.789 54.594 1.00 19.79 195 PRO B O 1
ATOM 4820 N N . ALA B 1 196 ? 29.963 -23.087 54.322 1.00 21.82 196 ALA B N 1
ATOM 4821 C CA . ALA B 1 196 ? 29.231 -24.216 53.779 1.00 22.15 196 ALA B CA 1
ATOM 4822 C C . ALA B 1 196 ? 28.200 -24.665 54.787 1.00 23.65 196 ALA B C 1
ATOM 4823 O O . ALA B 1 196 ? 27.017 -24.821 54.462 1.00 25.92 196 ALA B O 1
ATOM 4825 N N . ARG B 1 197 ? 28.659 -24.879 56.016 1.00 22.77 197 ARG B N 1
ATOM 4826 C CA . ARG B 1 197 ? 27.791 -25.330 57.096 1.00 23.37 197 ARG B CA 1
ATOM 4827 C C . ARG B 1 197 ? 26.700 -24.318 57.449 1.00 22.43 197 ARG B C 1
ATOM 4828 O O . ARG B 1 197 ? 25.562 -24.694 57.733 1.00 20.64 197 ARG B O 1
ATOM 4836 N N . ILE B 1 198 ? 27.039 -23.031 57.433 1.00 24.16 198 ILE B N 1
ATOM 4837 C CA . ILE B 1 198 ? 26.065 -21.994 57.743 1.00 25.52 198 ILE B CA 1
ATOM 4838 C C . ILE B 1 198 ? 24.886 -22.020 56.762 1.00 26.97 198 ILE B C 1
ATOM 4839 O O . ILE B 1 198 ? 23.733 -21.855 57.160 1.00 29.06 198 ILE B O 1
ATOM 4844 N N . PHE B 1 199 ? 25.161 -22.254 55.489 1.00 28.86 199 PHE B N 1
ATOM 4845 C CA . PHE B 1 199 ? 24.095 -22.301 54.488 1.00 30.06 199 PHE B CA 1
ATOM 4846 C C . PHE B 1 199 ? 23.313 -23.599 54.518 1.00 31.28 199 PHE B C 1
ATOM 4847 O O . PHE B 1 199 ? 22.119 -23.610 54.234 1.00 32.16 199 PHE B O 1
ATOM 4855 N N . GLU B 1 200 ? 23.974 -24.694 54.876 1.00 33.04 200 GLU B N 1
ATOM 4856 C CA . GLU B 1 200 ? 23.273 -25.963 54.984 1.00 35.40 200 GLU B CA 1
ATOM 4857 C C . GLU B 1 200 ? 22.299 -25.844 56.150 1.00 36.33 200 GLU B C 1
ATOM 4858 O O . GLU B 1 200 ? 21.143 -26.250 56.068 1.00 37.72 200 GLU B O 1
ATOM 4864 N N . GLU B 1 201 ? 22.774 -25.269 57.243 1.00 36.07 201 GLU B N 1
ATOM 4865 C CA . GLU B 1 201 ? 21.948 -25.130 58.423 1.00 36.82 201 GLU B CA 1
ATOM 4866 C C . GLU B 1 201 ? 20.798 -24.167 58.133 1.00 35.73 201 GLU B C 1
ATOM 4867 O O . GLU B 1 201 ? 19.731 -24.269 58.726 1.00 36.68 201 GLU B O 1
ATOM 4873 N N . ALA B 1 202 ? 21.011 -23.246 57.199 1.00 34.40 202 ALA B N 1
ATOM 4874 C CA . ALA B 1 202 ? 19.990 -22.260 56.846 1.00 32.84 202 ALA B CA 1
ATOM 4875 C C . ALA B 1 202 ? 18.861 -22.828 55.979 1.00 34.73 202 ALA B C 1
ATOM 4876 O O . ALA B 1 202 ? 17.782 -22.235 55.879 1.00 33.59 202 ALA B O 1
ATOM 4878 N N . GLY B 1 203 ? 19.101 -23.971 55.344 1.00 33.80 203 GLY B N 1
ATOM 4879 C CA . GLY B 1 203 ? 18.061 -24.559 54.521 1.00 34.04 203 GLY B CA 1
ATOM 4880 C C . GLY B 1 203 ? 18.441 -24.818 53.071 1.00 34.20 203 GLY B C 1
ATOM 4881 O O . GLY B 1 203 ? 17.693 -25.466 52.348 1.00 33.52 203 GLY B O 1
ATOM 4882 N N . VAL B 1 204 ? 19.584 -24.303 52.627 1.00 34.55 204 VAL B N 1
ATOM 4883 C CA . VAL B 1 204 ? 20.010 -24.522 51.256 1.00 34.42 204 VAL B CA 1
ATOM 4884 C C . VAL B 1 204 ? 19.989 -26.028 51.000 1.00 35.53 204 VAL B C 1
ATOM 4885 O O . VAL B 1 204 ? 20.682 -26.791 51.673 1.00 38.66 204 VAL B O 1
ATOM 4889 N N . PRO B 1 205 ? 19.190 -26.476 50.019 1.00 36.01 205 PRO B N 1
ATOM 4890 C CA . PRO B 1 205 ? 19.106 -27.913 49.718 1.00 35.58 205 PRO B CA 1
ATOM 4891 C C . PRO B 1 205 ? 20.386 -28.656 49.351 1.00 33.95 205 PRO B C 1
ATOM 4892 O O . PRO B 1 205 ? 21.316 -28.106 48.767 1.00 32.56 205 PRO B O 1
ATOM 4896 N N . ALA B 1 206 ? 20.403 -29.931 49.720 1.00 33.75 206 ALA B N 1
ATOM 4897 C CA . ALA B 1 206 ? 21.518 -30.839 49.475 1.00 32.93 206 ALA B CA 1
ATOM 4898 C C . ALA B 1 206 ? 22.056 -30.723 48.052 1.00 32.08 206 ALA B C 1
ATOM 4899 O O . ALA B 1 206 ? 21.293 -30.783 47.095 1.00 33.15 206 ALA B O 1
ATOM 4901 N N . GLY B 1 207 ? 23.371 -30.565 47.923 1.00 32.51 207 GLY B N 1
ATOM 4902 C CA . GLY B 1 207 ? 24.005 -30.435 46.618 1.00 29.85 207 GLY B CA 1
ATOM 4903 C C . GLY B 1 207 ? 24.199 -28.994 46.170 1.00 30.07 207 GLY B C 1
ATOM 4904 O O . GLY B 1 207 ? 25.091 -28.691 45.360 1.00 29.57 207 GLY B O 1
ATOM 4905 N N . VAL B 1 208 ? 23.371 -28.095 46.693 1.00 27.96 208 VAL B N 1
ATOM 4906 C CA . VAL B 1 208 ? 23.472 -26.696 46.312 1.00 28.37 208 VAL B CA 1
ATOM 4907 C C . VAL B 1 208 ? 24.730 -26.047 46.888 1.00 29.44 208 VAL B C 1
ATOM 4908 O O . VAL B 1 208 ? 25.432 -25.331 46.177 1.00 32.24 208 VAL B O 1
ATOM 4912 N N . ILE B 1 209 ? 25.025 -26.280 48.165 1.00 28.21 209 ILE B N 1
ATOM 4913 C CA . ILE B 1 209 ? 26.260 -25.738 48.743 1.00 27.77 209 ILE B CA 1
ATOM 4914 C C . ILE B 1 209 ? 27.181 -26.925 49.035 1.00 26.69 209 ILE B C 1
ATOM 4915 O O . ILE B 1 209 ? 26.742 -27.927 49.584 1.00 25.68 209 ILE B O 1
ATOM 4920 N N . SER B 1 210 ? 28.446 -26.813 48.641 1.00 26.69 210 SER B N 1
ATOM 4921 C CA . SER B 1 210 ? 29.409 -27.896 48.838 1.00 28.98 210 SER B CA 1
ATOM 4922 C C . SER B 1 210 ? 30.788 -27.326 49.124 1.00 29.33 210 SER B C 1
ATOM 4923 O O . SER B 1 210 ? 31.074 -26.186 48.753 1.00 29.49 210 SER B O 1
ATOM 4926 N N . THR B 1 211 ? 31.637 -28.128 49.765 1.00 30.40 211 THR B N 1
ATOM 4927 C CA . THR B 1 211 ? 33.026 -27.724 50.034 1.00 32.21 211 THR B CA 1
ATOM 4928 C C . THR B 1 211 ? 33.960 -28.864 49.804 1.00 32.87 211 THR B C 1
ATOM 4929 O O . THR B 1 211 ? 33.704 -29.981 50.234 1.00 32.83 211 THR B O 1
ATOM 4933 N N . VAL B 1 212 ? 35.073 -28.545 49.166 1.00 34.85 212 VAL B N 1
ATOM 4934 C CA . VAL B 1 212 ? 36.080 -29.526 48.843 1.00 35.85 212 VAL B CA 1
ATOM 4935 C C . VAL B 1 212 ? 37.461 -28.921 49.025 1.00 37.19 212 VAL B C 1
ATOM 4936 O O . VAL B 1 212 ? 37.842 -27.969 48.343 1.00 37.01 212 VAL B O 1
ATOM 4940 N N . ALA B 1 213 ? 38.193 -29.465 49.988 1.00 39.93 213 ALA B N 1
ATOM 4941 C CA . ALA B 1 213 ? 39.536 -29.011 50.289 1.00 40.58 213 ALA B CA 1
ATOM 4942 C C . ALA B 1 213 ? 40.523 -30.087 49.818 1.00 42.75 213 ALA B C 1
ATOM 4943 O O . ALA B 1 213 ? 40.203 -31.280 49.807 1.00 41.91 213 ALA B O 1
ATOM 4945 N N . GLY B 1 214 ? 41.710 -29.658 49.401 1.00 44.57 214 GLY B N 1
ATOM 4946 C CA . GLY B 1 214 ? 42.718 -30.589 48.930 1.00 46.86 214 GLY B CA 1
ATOM 4947 C C . GLY B 1 214 ? 43.986 -29.849 48.569 1.00 48.61 214 GLY B C 1
ATOM 4948 O O . GLY B 1 214 ? 43.991 -28.624 48.485 1.00 49.12 214 GLY B O 1
ATOM 4949 N N . ALA B 1 215 ? 45.065 -30.596 48.359 1.00 50.82 215 ALA B N 1
ATOM 4950 C CA . ALA B 1 215 ? 46.346 -30.002 48.004 1.00 53.32 215 ALA B CA 1
ATOM 4951 C C . ALA B 1 215 ? 46.277 -29.374 46.611 1.00 54.11 215 ALA B C 1
ATOM 4952 O O . ALA B 1 215 ? 45.609 -29.899 45.713 1.00 53.46 215 ALA B O 1
ATOM 4954 N N . GLY B 1 216 ? 46.979 -28.252 46.450 1.00 54.55 216 GLY B N 1
ATOM 4955 C CA . GLY B 1 216 ? 46.999 -27.551 45.179 1.00 54.11 216 GLY B CA 1
ATOM 4956 C C . GLY B 1 216 ? 47.382 -28.449 44.023 1.00 54.40 216 GLY B C 1
ATOM 4957 O O . GLY B 1 216 ? 46.621 -28.590 43.063 1.00 54.88 216 GLY B O 1
ATOM 4958 N N . SER B 1 217 ? 48.563 -29.060 44.122 1.00 55.06 217 SER B N 1
ATOM 4959 C CA . SER B 1 217 ? 49.089 -29.956 43.092 1.00 55.55 217 SER B CA 1
ATOM 4960 C C . SER B 1 217 ? 48.174 -31.125 42.714 1.00 55.45 217 SER B C 1
ATOM 4961 O O . SER B 1 217 ? 48.339 -31.726 41.653 1.00 55.69 217 SER B O 1
ATOM 4964 N N . GLU B 1 218 ? 47.209 -31.461 43.565 1.00 54.10 218 GLU B N 1
ATOM 4965 C CA . GLU B 1 218 ? 46.322 -32.567 43.233 1.00 53.76 218 GLU B CA 1
ATOM 4966 C C . GLU B 1 218 ? 44.993 -32.139 42.624 1.00 53.22 218 GLU B C 1
ATOM 4967 O O . GLU B 1 218 ? 44.563 -32.725 41.624 1.00 51.68 218 GLU B O 1
ATOM 4973 N N . ILE B 1 219 ? 44.338 -31.133 43.212 1.00 50.68 219 ILE B N 1
ATOM 4974 C CA . ILE B 1 219 ? 43.041 -30.696 42.695 1.00 49.58 219 ILE B CA 1
ATOM 4975 C C . ILE B 1 219 ? 42.945 -29.275 42.153 1.00 47.45 219 ILE B C 1
ATOM 4976 O O . ILE B 1 219 ? 41.997 -28.964 41.446 1.00 44.91 219 ILE B O 1
ATOM 4981 N N . GLY B 1 220 ? 43.915 -28.430 42.487 1.00 46.52 220 GLY B N 1
ATOM 4982 C CA . GLY B 1 220 ? 43.916 -27.050 42.025 1.00 45.10 220 GLY B CA 1
ATOM 4983 C C . GLY B 1 220 ? 43.449 -26.860 40.586 1.00 45.16 220 GLY B C 1
ATOM 4984 O O . GLY B 1 220 ? 42.379 -26.302 40.362 1.00 44.86 220 GLY B O 1
ATOM 4985 N N . ASP B 1 221 ? 44.247 -27.307 39.618 1.00 43.76 221 ASP B N 1
ATOM 4986 C CA . ASP B 1 221 ? 43.919 -27.191 38.190 1.00 41.94 221 ASP B CA 1
ATOM 4987 C C . ASP B 1 221 ? 42.575 -27.825 37.828 1.00 41.25 221 ASP B C 1
ATOM 4988 O O . ASP B 1 221 ? 41.731 -27.217 37.149 1.00 39.35 221 ASP B O 1
ATOM 4993 N N . HIS B 1 222 ? 42.399 -29.058 38.281 1.00 38.35 222 HIS B N 1
ATOM 4994 C CA . HIS B 1 222 ? 41.197 -29.827 38.007 1.00 36.56 222 HIS B CA 1
ATOM 4995 C C . HIS B 1 222 ? 39.903 -29.133 38.421 1.00 36.39 222 HIS B C 1
ATOM 4996 O O . HIS B 1 222 ? 38.848 -29.370 37.825 1.00 37.03 222 HIS B O 1
ATOM 5003 N N . PHE B 1 223 ? 39.980 -28.267 39.426 1.00 34.92 223 PHE B N 1
ATOM 5004 C CA . PHE B 1 223 ? 38.804 -27.552 39.935 1.00 34.13 223 PHE B CA 1
ATOM 5005 C C . PHE B 1 223 ? 38.328 -26.468 38.964 1.00 33.60 223 PHE B C 1
ATOM 5006 O O . PHE B 1 223 ? 37.126 -26.210 38.851 1.00 33.42 223 PHE B O 1
ATOM 5014 N N . VAL B 1 224 ? 39.286 -25.855 38.279 1.00 32.95 224 VAL B N 1
ATOM 5015 C CA . VAL B 1 224 ? 39.051 -24.778 37.324 1.00 35.76 224 VAL B CA 1
ATOM 5016 C C . VAL B 1 224 ? 38.695 -25.320 35.934 1.00 36.86 224 VAL B C 1
ATOM 5017 O O . VAL B 1 224 ? 37.698 -24.923 35.338 1.00 39.15 224 VAL B O 1
ATOM 5021 N N . THR B 1 225 ? 39.522 -26.230 35.442 1.00 36.01 225 THR B N 1
ATOM 5022 C CA . THR B 1 225 ? 39.372 -26.842 34.129 1.00 35.73 225 THR B CA 1
ATOM 5023 C C . THR B 1 225 ? 38.108 -27.692 33.963 1.00 33.97 225 THR B C 1
ATOM 5024 O O . THR B 1 225 ? 37.751 -28.072 32.849 1.00 31.43 225 THR B O 1
ATOM 5028 N N . HIS B 1 226 ? 37.420 -27.965 35.064 1.00 31.73 226 HIS B N 1
ATOM 5029 C CA . HIS B 1 226 ? 36.227 -28.804 35.008 1.00 32.80 226 HIS B CA 1
ATOM 5030 C C . HIS B 1 226 ? 35.129 -28.302 34.062 1.00 33.92 226 HIS B C 1
ATOM 5031 O O . HIS B 1 226 ? 34.959 -27.094 33.861 1.00 34.91 226 HIS B O 1
ATOM 5038 N N . ALA B 1 227 ? 34.374 -29.246 33.501 1.00 33.82 227 ALA B N 1
ATOM 5039 C CA . ALA B 1 227 ? 33.314 -28.962 32.533 1.00 31.95 227 ALA B CA 1
ATOM 5040 C C . ALA B 1 227 ? 31.965 -28.544 33.098 1.00 30.89 227 ALA B C 1
ATOM 5041 O O . ALA B 1 227 ? 31.120 -28.007 32.373 1.00 31.77 227 ALA B O 1
ATOM 5043 N N . VAL B 1 228 ? 31.749 -28.775 34.381 1.00 29.35 228 VAL B N 1
ATOM 5044 C CA . VAL B 1 228 ? 30.475 -28.401 34.979 1.00 29.04 228 VAL B CA 1
ATOM 5045 C C . VAL B 1 228 ? 30.320 -26.908 35.304 1.00 29.36 228 VAL B C 1
ATOM 5046 O O . VAL B 1 228 ? 29.360 -26.287 34.856 1.00 30.24 228 VAL B O 1
ATOM 5050 N N . PRO B 1 229 ? 31.278 -26.303 36.041 1.00 28.96 229 PRO B N 1
ATOM 5051 C CA . PRO B 1 229 ? 31.141 -24.880 36.374 1.00 28.01 229 PRO B CA 1
ATOM 5052 C C . PRO B 1 229 ? 31.084 -23.889 35.214 1.00 28.04 229 PRO B C 1
ATOM 5053 O O . PRO B 1 229 ? 31.927 -23.909 34.315 1.00 26.84 229 PRO B O 1
ATOM 5057 N N . LYS B 1 230 ? 30.088 -23.017 35.251 1.00 28.09 230 LYS B N 1
ATOM 5058 C CA . LYS B 1 230 ? 29.954 -21.987 34.232 1.00 30.30 230 LYS B CA 1
ATOM 5059 C C . LYS B 1 230 ? 30.781 -20.772 34.671 1.00 29.67 230 LYS B C 1
ATOM 5060 O O . LYS B 1 230 ? 31.251 -19.989 33.843 1.00 30.88 230 LYS B O 1
ATOM 5066 N N . LEU B 1 231 ? 30.963 -20.625 35.981 1.00 26.54 231 LEU B N 1
ATOM 5067 C CA . LEU B 1 231 ? 31.739 -19.507 36.512 1.00 24.56 231 LEU B CA 1
ATOM 5068 C C . LEU B 1 231 ? 32.738 -19.941 37.586 1.00 22.30 231 LEU B C 1
ATOM 5069 O O . LEU B 1 231 ? 32.443 -20.785 38.424 1.00 19.72 231 LEU B O 1
ATOM 5074 N N . ILE B 1 232 ? 33.932 -19.375 37.543 1.00 22.50 232 ILE B N 1
ATOM 5075 C CA . ILE B 1 232 ? 34.923 -19.665 38.563 1.00 26.89 232 ILE B CA 1
ATOM 5076 C C . ILE B 1 232 ? 35.238 -18.313 39.177 1.00 27.88 232 ILE B C 1
ATOM 5077 O O . ILE B 1 232 ? 35.651 -17.388 38.481 1.00 27.91 232 ILE B O 1
ATOM 5082 N N . SER B 1 233 ? 34.999 -18.196 40.475 1.00 29.75 233 SER B N 1
ATOM 5083 C CA . SER B 1 233 ? 35.278 -16.959 41.208 1.00 32.81 233 SER B CA 1
ATOM 5084 C C . SER B 1 233 ? 36.555 -17.179 42.013 1.00 33.43 233 SER B C 1
ATOM 5085 O O . SER B 1 233 ? 36.604 -18.072 42.844 1.00 33.20 233 SER B O 1
ATOM 5088 N N . PHE B 1 234 ? 37.583 -16.372 41.772 1.00 35.40 234 PHE B N 1
ATOM 5089 C CA . PHE B 1 234 ? 38.851 -16.515 42.492 1.00 37.26 234 PHE B CA 1
ATOM 5090 C C . PHE B 1 234 ? 39.270 -15.260 43.245 1.00 39.19 234 PHE B C 1
ATOM 5091 O O . PHE B 1 234 ? 39.175 -14.149 42.727 1.00 37.92 234 PHE B O 1
ATOM 5099 N N . THR B 1 235 ? 39.742 -15.459 44.473 1.00 41.22 235 THR B N 1
ATOM 5100 C CA . THR B 1 235 ? 40.229 -14.377 45.318 1.00 41.55 235 THR B CA 1
ATOM 5101 C C . THR B 1 235 ? 41.571 -14.832 45.890 1.00 41.94 235 THR B C 1
ATOM 5102 O O . THR B 1 235 ? 41.641 -15.860 46.563 1.00 43.06 235 THR B O 1
ATOM 5106 N N . GLY B 1 236 ? 42.633 -14.085 45.603 1.00 41.22 236 GLY B N 1
ATOM 5107 C CA . GLY B 1 236 ? 43.943 -14.454 46.103 1.00 41.53 236 GLY B CA 1
ATOM 5108 C C . GLY B 1 236 ? 45.021 -13.518 45.607 1.00 41.92 236 GLY B C 1
ATOM 5109 O O . GLY B 1 236 ? 44.797 -12.310 45.512 1.00 42.16 236 GLY B O 1
ATOM 5110 N N . SER B 1 237 ? 46.195 -14.078 45.313 1.00 43.05 237 SER B N 1
ATOM 5111 C CA . SER B 1 237 ? 47.347 -13.321 44.811 1.00 43.86 237 SER B CA 1
ATOM 5112 C C . SER B 1 237 ? 47.279 -13.263 43.285 1.00 45.29 237 SER B C 1
ATOM 5113 O O . SER B 1 237 ? 46.735 -14.160 42.643 1.00 44.83 237 SER B O 1
ATOM 5116 N N . THR B 1 238 ? 47.851 -12.217 42.702 1.00 46.60 238 THR B N 1
ATOM 5117 C CA . THR B 1 238 ? 47.794 -12.051 41.260 1.00 48.08 238 THR B CA 1
ATOM 5118 C C . THR B 1 238 ? 48.440 -13.144 40.395 1.00 48.12 238 THR B C 1
ATOM 5119 O O . THR B 1 238 ? 47.926 -13.461 39.327 1.00 48.57 238 THR B O 1
ATOM 5123 N N . PRO B 1 239 ? 49.563 -13.740 40.833 1.00 47.85 239 PRO B N 1
ATOM 5124 C CA . PRO B 1 239 ? 50.144 -14.773 39.961 1.00 45.96 239 PRO B CA 1
ATOM 5125 C C . PRO B 1 239 ? 49.280 -16.020 39.876 1.00 44.50 239 PRO B C 1
ATOM 5126 O O . PRO B 1 239 ? 49.262 -16.719 38.852 1.00 44.28 239 PRO B O 1
ATOM 5130 N N . VAL B 1 240 ? 48.581 -16.304 40.965 1.00 41.22 240 VAL B N 1
ATOM 5131 C CA . VAL B 1 240 ? 47.712 -17.463 41.009 1.00 40.95 240 VAL B CA 1
ATOM 5132 C C . VAL B 1 240 ? 46.423 -17.136 40.244 1.00 41.45 240 VAL B C 1
ATOM 5133 O O . VAL B 1 240 ? 45.805 -18.012 39.641 1.00 43.24 240 VAL B O 1
ATOM 5137 N N . GLY B 1 241 ? 46.030 -15.868 40.255 1.00 40.52 241 GLY B N 1
ATOM 5138 C CA . GLY B 1 241 ? 44.833 -15.474 39.536 1.00 40.36 241 GLY B CA 1
ATOM 5139 C C . GLY B 1 241 ? 45.046 -15.685 38.050 1.00 40.41 241 GLY B C 1
ATOM 5140 O O . GLY B 1 241 ? 44.174 -16.191 37.358 1.00 38.32 241 GLY B O 1
ATOM 5141 N N . ARG B 1 242 ? 46.223 -15.297 37.569 1.00 42.17 242 ARG B N 1
ATOM 5142 C CA . ARG B 1 242 ? 46.576 -15.451 36.165 1.00 45.32 242 ARG B CA 1
ATOM 5143 C C . ARG B 1 242 ? 46.464 -16.903 35.754 1.00 46.20 242 ARG B C 1
ATOM 5144 O O . ARG B 1 242 ? 45.869 -17.222 34.721 1.00 46.77 242 ARG B O 1
ATOM 5152 N N . ARG B 1 243 ? 47.047 -17.781 36.561 1.00 47.41 243 ARG B N 1
ATOM 5153 C CA . ARG B 1 243 ? 47.026 -19.208 36.281 1.00 49.19 243 ARG B CA 1
ATOM 5154 C C . ARG B 1 243 ? 45.608 -19.745 36.238 1.00 46.96 243 ARG B C 1
ATOM 5155 O O . ARG B 1 243 ? 45.285 -20.580 35.397 1.00 45.82 243 ARG B O 1
ATOM 5163 N N . VAL B 1 244 ? 44.756 -19.268 37.137 1.00 44.62 244 VAL B N 1
ATOM 5164 C CA . VAL B 1 244 ? 43.379 -19.720 37.128 1.00 44.18 244 VAL B CA 1
ATOM 5165 C C . VAL B 1 244 ? 42.721 -19.155 35.863 1.00 43.23 244 VAL B C 1
ATOM 5166 O O . VAL B 1 244 ? 41.884 -19.811 35.255 1.00 41.16 244 VAL B O 1
ATOM 5170 N N . GLY B 1 245 ? 43.137 -17.947 35.473 1.00 43.92 245 GLY B N 1
ATOM 5171 C CA . GLY B 1 245 ? 42.612 -17.298 34.277 1.00 45.20 245 GLY B CA 1
ATOM 5172 C C . GLY B 1 245 ? 42.976 -18.053 33.003 1.00 47.27 245 GLY B C 1
ATOM 5173 O O . GLY B 1 245 ? 42.141 -18.229 32.109 1.00 46.17 245 GLY B O 1
ATOM 5174 N N . GLU B 1 246 ? 44.223 -18.500 32.920 1.00 48.70 246 GLU B N 1
ATOM 5175 C CA . GLU B 1 246 ? 44.670 -19.259 31.763 1.00 51.90 246 GLU B CA 1
ATOM 5176 C C . GLU B 1 246 ? 43.872 -20.544 31.722 1.00 52.14 246 GLU B C 1
ATOM 5177 O O . GLU B 1 246 ? 43.270 -20.888 30.709 1.00 53.99 246 GLU B O 1
ATOM 5183 N N . LEU B 1 247 ? 43.897 -21.264 32.837 1.00 50.99 247 LEU B N 1
ATOM 5184 C CA . LEU B 1 247 ? 43.219 -22.548 32.948 1.00 50.64 247 LEU B CA 1
ATOM 5185 C C . LEU B 1 247 ? 41.752 -22.529 32.554 1.00 50.42 247 LEU B C 1
ATOM 5186 O O . LEU B 1 247 ? 41.215 -23.533 32.090 1.00 50.83 247 LEU B O 1
ATOM 5191 N N . ALA B 1 248 ? 41.109 -21.387 32.744 1.00 50.95 248 ALA B N 1
ATOM 5192 C CA . ALA B 1 248 ? 39.700 -21.255 32.423 1.00 50.81 248 ALA B CA 1
ATOM 5193 C C . ALA B 1 248 ? 39.438 -21.184 30.921 1.00 51.18 248 ALA B C 1
ATOM 5194 O O . ALA B 1 248 ? 38.361 -21.551 30.465 1.00 50.98 248 ALA B O 1
ATOM 5196 N N . ILE B 1 249 ? 40.423 -20.729 30.153 1.00 53.14 249 ILE B N 1
ATOM 5197 C CA . ILE B 1 249 ? 40.265 -20.599 28.707 1.00 57.17 249 ILE B CA 1
ATOM 5198 C C . ILE B 1 249 ? 41.106 -21.610 27.909 1.00 58.66 249 ILE B C 1
ATOM 5199 O O . ILE B 1 249 ? 40.923 -21.750 26.705 1.00 59.50 249 ILE B O 1
ATOM 5204 N N . ASN B 1 250 ? 42.012 -22.320 28.575 1.00 60.87 250 ASN B N 1
ATOM 5205 C CA . ASN B 1 250 ? 42.848 -23.312 27.891 1.00 64.09 250 ASN B CA 1
ATOM 5206 C C . ASN B 1 250 ? 42.368 -24.747 28.097 1.00 65.72 250 ASN B C 1
ATOM 5207 O O . ASN B 1 250 ? 42.883 -25.471 28.959 1.00 65.65 250 ASN B O 1
ATOM 5212 N N . GLY B 1 251 ? 41.376 -25.142 27.291 1.00 66.93 251 GLY B N 1
ATOM 5213 C CA . GLY B 1 251 ? 40.808 -26.480 27.370 1.00 67.00 251 GLY B CA 1
ATOM 5214 C C . GLY B 1 251 ? 39.946 -26.658 28.606 1.00 67.64 251 GLY B C 1
ATOM 5215 O O . GLY B 1 251 ? 40.449 -27.033 29.674 1.00 67.68 251 GLY B O 1
ATOM 5216 N N . GLY B 1 252 ? 38.646 -26.398 28.466 1.00 66.96 252 GLY B N 1
ATOM 5217 C CA . GLY B 1 252 ? 37.753 -26.530 29.593 1.00 65.71 252 GLY B CA 1
ATOM 5218 C C . GLY B 1 252 ? 36.459 -27.301 29.389 1.00 65.54 252 GLY B C 1
ATOM 5219 O O . GLY B 1 252 ? 36.324 -28.400 29.930 1.00 64.87 252 GLY B O 1
ATOM 5220 N N . PRO B 1 253 ? 35.522 -26.815 28.550 1.00 65.47 253 PRO B N 1
ATOM 5221 C CA . PRO B 1 253 ? 35.453 -25.558 27.788 1.00 65.56 253 PRO B CA 1
ATOM 5222 C C . PRO B 1 253 ? 35.701 -24.284 28.561 1.00 65.15 253 PRO B C 1
ATOM 5223 O O . PRO B 1 253 ? 35.876 -24.303 29.787 1.00 65.32 253 PRO B O 1
ATOM 5227 N N . MET B 1 254 ? 35.694 -23.168 27.838 1.00 63.03 254 MET B N 1
ATOM 5228 C CA . MET B 1 254 ? 35.902 -21.881 28.468 1.00 61.20 254 MET B CA 1
ATOM 5229 C C . MET B 1 254 ? 34.694 -21.559 29.343 1.00 57.35 254 MET B C 1
ATOM 5230 O O . MET B 1 254 ? 33.556 -21.911 29.027 1.00 57.38 254 MET B O 1
ATOM 5235 N N . LYS B 1 255 ? 34.970 -20.903 30.458 1.00 52.54 255 LYS B N 1
ATOM 5236 C CA . LYS B 1 255 ? 33.951 -20.525 31.410 1.00 47.75 255 LYS B CA 1
ATOM 5237 C C . LYS B 1 255 ? 34.345 -19.129 31.857 1.00 44.67 255 LYS B C 1
ATOM 5238 O O . LYS B 1 255 ? 35.474 -18.715 31.665 1.00 44.79 255 LYS B O 1
ATOM 5244 N N . THR B 1 256 ? 33.413 -18.392 32.434 1.00 43.66 256 THR B N 1
ATOM 5245 C CA . THR B 1 256 ? 33.723 -17.048 32.900 1.00 42.31 256 THR B CA 1
ATOM 5246 C C . THR B 1 256 ? 34.603 -17.174 34.147 1.00 39.49 256 THR B C 1
ATOM 5247 O O . THR B 1 256 ? 34.423 -18.085 34.953 1.00 38.37 256 THR B O 1
ATOM 5251 N N . VAL B 1 257 ? 35.571 -16.281 34.295 1.00 37.56 257 VAL B N 1
ATOM 5252 C CA . VAL B 1 257 ? 36.415 -16.311 35.480 1.00 38.80 257 VAL B CA 1
ATOM 5253 C C . VAL B 1 257 ? 36.432 -14.923 36.095 1.00 37.53 257 VAL B C 1
ATOM 5254 O O . VAL B 1 257 ? 36.830 -13.959 35.460 1.00 39.55 257 VAL B O 1
ATOM 5258 N N . ALA B 1 258 ? 35.942 -14.821 37.325 1.00 37.93 258 ALA B N 1
ATOM 5259 C CA . ALA B 1 258 ? 35.906 -13.544 38.035 1.00 37.83 258 ALA B CA 1
ATOM 5260 C C . ALA B 1 258 ? 37.088 -13.486 39.003 1.00 37.58 258 ALA B C 1
ATOM 5261 O O . ALA B 1 258 ? 37.078 -14.143 40.035 1.00 36.63 258 ALA B O 1
ATOM 5263 N N . LEU B 1 259 ? 38.106 -12.702 38.657 1.00 37.82 259 LEU B N 1
ATOM 5264 C CA . LEU B 1 259 ? 39.300 -12.571 39.473 1.00 38.99 259 LEU B CA 1
ATOM 5265 C C . LEU B 1 259 ? 39.307 -11.364 40.410 1.00 40.86 259 LEU B C 1
ATOM 5266 O O . LEU B 1 259 ? 39.278 -10.214 39.960 1.00 40.07 259 LEU B O 1
ATOM 5271 N N . GLU B 1 260 ? 39.349 -11.642 41.709 1.00 41.71 260 GLU B N 1
ATOM 5272 C CA . GLU B 1 260 ? 39.373 -10.612 42.744 1.00 43.90 260 GLU B CA 1
ATOM 5273 C C . GLU B 1 260 ? 40.807 -10.445 43.203 1.00 44.38 260 GLU B C 1
ATOM 5274 O O . GLU B 1 260 ? 41.199 -10.946 44.253 1.00 45.21 260 GLU B O 1
ATOM 5280 N N . LEU B 1 261 ? 41.598 -9.732 42.410 1.00 44.08 261 LEU B N 1
ATOM 5281 C CA . LEU B 1 261 ? 42.999 -9.556 42.731 1.00 43.44 261 LEU B CA 1
ATOM 5282 C C . LEU B 1 261 ? 43.379 -8.327 43.523 1.00 44.54 261 LEU B C 1
ATOM 5283 O O . LEU B 1 261 ? 43.556 -7.245 42.959 1.00 45.16 261 LEU B O 1
ATOM 5288 N N . GLY B 1 262 ? 43.492 -8.486 44.837 1.00 47.11 262 GLY B N 1
ATOM 5289 C CA . GLY B 1 262 ? 43.940 -7.384 45.660 1.00 47.27 262 GLY B CA 1
ATOM 5290 C C . GLY B 1 262 ? 45.389 -7.290 45.220 1.00 48.14 262 GLY B C 1
ATOM 5291 O O . GLY B 1 262 ? 45.991 -8.305 44.852 1.00 48.23 262 GLY B O 1
ATOM 5292 N N . GLY B 1 263 ? 45.947 -6.088 45.200 1.00 48.24 263 GLY B N 1
ATOM 5293 C CA . GLY B 1 263 ? 47.332 -5.947 44.793 1.00 48.75 263 GLY B CA 1
ATOM 5294 C C . GLY B 1 263 ? 48.003 -5.044 45.793 1.00 48.78 263 GLY B C 1
ATOM 5295 O O . GLY B 1 263 ? 48.021 -5.334 46.987 1.00 50.77 263 GLY B O 1
ATOM 5296 N N . ASN B 1 264 ? 48.563 -3.947 45.303 1.00 47.92 264 ASN B N 1
ATOM 5297 C CA . ASN B 1 264 ? 49.187 -2.981 46.182 1.00 46.88 264 ASN B CA 1
ATOM 5298 C C . ASN B 1 264 ? 48.305 -1.735 46.099 1.00 45.01 264 ASN B C 1
ATOM 5299 O O . ASN B 1 264 ? 48.545 -0.833 45.283 1.00 44.57 264 ASN B O 1
ATOM 5304 N N . ALA B 1 265 ? 47.269 -1.712 46.938 1.00 41.63 265 ALA B N 1
ATOM 5305 C CA . ALA B 1 265 ? 46.305 -0.610 46.971 1.00 39.73 265 ALA B CA 1
ATOM 5306 C C . ALA B 1 265 ? 46.920 0.722 47.435 1.00 39.14 265 ALA B C 1
ATOM 5307 O O . ALA B 1 265 ? 47.827 0.731 48.271 1.00 39.08 265 ALA B O 1
ATOM 5309 N N . PRO B 1 266 ? 46.455 1.859 46.875 1.00 36.93 266 PRO B N 1
ATOM 5310 C CA . PRO B 1 266 ? 46.985 3.165 47.259 1.00 35.46 266 PRO B CA 1
ATOM 5311 C C . PRO B 1 266 ? 46.080 3.997 48.161 1.00 36.02 266 PRO B C 1
ATOM 5312 O O . PRO B 1 266 ? 44.854 3.932 48.071 1.00 36.78 266 PRO B O 1
ATOM 5316 N N . PHE B 1 267 ? 46.713 4.786 49.026 1.00 35.04 267 PHE B N 1
ATOM 5317 C CA . PHE B 1 267 ? 46.039 5.671 49.969 1.00 33.33 267 PHE B CA 1
ATOM 5318 C C . PHE B 1 267 ? 46.647 7.031 49.634 1.00 33.22 267 PHE B C 1
ATOM 5319 O O . PHE B 1 267 ? 47.761 7.323 50.049 1.00 35.79 267 PHE B O 1
ATOM 5327 N N . VAL B 1 268 ? 45.938 7.857 48.875 1.00 31.38 268 VAL B N 1
ATOM 5328 C CA . VAL B 1 268 ? 46.466 9.166 48.503 1.00 30.49 268 VAL B CA 1
ATOM 5329 C C . VAL B 1 268 ? 45.984 10.280 49.423 1.00 32.19 268 VAL B C 1
ATOM 5330 O O . VAL B 1 268 ? 44.797 10.387 49.730 1.00 32.67 268 VAL B O 1
ATOM 5334 N N . VAL B 1 269 ? 46.917 11.120 49.863 1.00 32.79 269 VAL B N 1
ATOM 5335 C CA . VAL B 1 269 ? 46.586 12.238 50.738 1.00 33.38 269 VAL B CA 1
ATOM 5336 C C . VAL B 1 269 ? 46.959 13.496 49.979 1.00 36.39 269 VAL B C 1
ATOM 5337 O O . VAL B 1 269 ? 48.131 13.753 49.720 1.00 36.93 269 VAL B O 1
ATOM 5341 N N . LEU B 1 270 ? 45.955 14.270 49.598 1.00 38.80 270 LEU B N 1
ATOM 5342 C CA . LEU B 1 270 ? 46.211 15.483 48.841 1.00 41.47 270 LEU B CA 1
ATOM 5343 C C . LEU B 1 270 ? 46.667 16.621 49.752 1.00 43.37 270 LEU B C 1
ATOM 5344 O O . LEU B 1 270 ? 46.636 16.492 50.978 1.00 44.31 270 LEU B O 1
ATOM 5349 N N . ALA B 1 271 ? 47.086 17.733 49.150 1.00 44.02 271 ALA B N 1
ATOM 5350 C CA . ALA B 1 271 ? 47.570 18.892 49.898 1.00 43.82 271 ALA B CA 1
ATOM 5351 C C . ALA B 1 271 ? 46.585 19.533 50.878 1.00 43.17 271 ALA B C 1
ATOM 5352 O O . ALA B 1 271 ? 46.998 20.057 51.915 1.00 43.49 271 ALA B O 1
ATOM 5354 N N . ASP B 1 272 ? 45.293 19.503 50.564 1.00 43.09 272 ASP B N 1
ATOM 5355 C CA . ASP B 1 272 ? 44.293 20.120 51.442 1.00 42.47 272 ASP B CA 1
ATOM 5356 C C . ASP B 1 272 ? 43.626 19.139 52.397 1.00 41.72 272 ASP B C 1
ATOM 5357 O O . ASP B 1 272 ? 42.633 19.456 53.051 1.00 41.84 272 ASP B O 1
ATOM 5362 N N . ALA B 1 273 ? 44.204 17.951 52.491 1.00 41.18 273 ALA B N 1
ATOM 5363 C CA . ALA B 1 273 ? 43.677 16.911 53.358 1.00 41.54 273 ALA B CA 1
ATOM 5364 C C . ALA B 1 273 ? 43.863 17.206 54.843 1.00 41.57 273 ALA B C 1
ATOM 5365 O O . ALA B 1 273 ? 44.781 17.917 55.240 1.00 40.05 273 ALA B O 1
ATOM 5367 N N . ASP B 1 274 ? 42.960 16.662 55.647 1.00 43.40 274 ASP B N 1
ATOM 5368 C CA . ASP B 1 274 ? 42.999 16.793 57.100 1.00 44.57 274 ASP B CA 1
ATOM 5369 C C . ASP B 1 274 ? 44.040 15.746 57.480 1.00 44.71 274 ASP B C 1
ATOM 5370 O O . ASP B 1 274 ? 43.704 14.575 57.673 1.00 44.20 274 ASP B O 1
ATOM 5375 N N . ILE B 1 275 ? 45.306 16.161 57.547 1.00 44.68 275 ILE B N 1
ATOM 5376 C CA . ILE B 1 275 ? 46.397 15.241 57.866 1.00 45.44 275 ILE B CA 1
ATOM 5377 C C . ILE B 1 275 ? 46.135 14.456 59.146 1.00 46.26 275 ILE B C 1
ATOM 5378 O O . ILE B 1 275 ? 46.577 13.318 59.270 1.00 46.63 275 ILE B O 1
ATOM 5380 N N . ASP B 1 276 ? 45.404 15.051 60.082 1.00 48.00 276 ASP B N 1
ATOM 5381 C CA . ASP B 1 276 ? 45.081 14.381 61.342 1.00 50.55 276 ASP B CA 1
ATOM 5382 C C . ASP B 1 276 ? 44.295 13.102 61.095 1.00 49.77 276 ASP B C 1
ATOM 5383 O O . ASP B 1 276 ? 44.779 12.003 61.357 1.00 51.08 276 ASP B O 1
ATOM 5388 N N . ALA B 1 277 ? 43.076 13.257 60.595 1.00 48.11 277 ALA B N 1
ATOM 5389 C CA . ALA B 1 277 ? 42.199 12.124 60.318 1.00 45.92 277 ALA B CA 1
ATOM 5390 C C . ALA B 1 277 ? 42.828 11.136 59.333 1.00 45.12 277 ALA B C 1
ATOM 5391 O O . ALA B 1 277 ? 42.742 9.921 59.515 1.00 44.25 277 ALA B O 1
ATOM 5393 N N . ALA B 1 278 ? 43.466 11.656 58.293 1.00 42.87 278 ALA B N 1
ATOM 5394 C CA . ALA B 1 278 ? 44.099 10.796 57.308 1.00 41.03 278 ALA B CA 1
ATOM 5395 C C . ALA B 1 278 ? 45.137 9.902 57.964 1.00 39.45 278 ALA B C 1
ATOM 5396 O O . ALA B 1 278 ? 45.265 8.727 57.613 1.00 39.49 278 ALA B O 1
ATOM 5398 N N . ALA B 1 279 ? 45.877 10.452 58.922 1.00 38.95 279 ALA B N 1
ATOM 5399 C CA . ALA B 1 279 ? 46.910 9.675 59.614 1.00 39.52 279 ALA B CA 1
ATOM 5400 C C . ALA B 1 279 ? 46.260 8.507 60.333 1.00 39.81 279 ALA B C 1
ATOM 5401 O O . ALA B 1 279 ? 46.681 7.360 60.209 1.00 38.58 279 ALA B O 1
ATOM 5403 N N . GLN B 1 280 ? 45.218 8.823 61.089 1.00 40.99 280 GLN B N 1
ATOM 5404 C CA . GLN B 1 280 ? 44.452 7.840 61.836 1.00 44.33 280 GLN B CA 1
ATOM 5405 C C . GLN B 1 280 ? 43.927 6.766 60.877 1.00 44.44 280 GLN B C 1
ATOM 5406 O O . GLN B 1 280 ? 44.103 5.562 61.089 1.00 44.10 280 GLN B O 1
ATOM 5412 N N . ALA B 1 281 ? 43.274 7.231 59.817 1.00 44.43 281 ALA B N 1
ATOM 5413 C CA . ALA B 1 281 ? 42.686 6.366 58.798 1.00 44.49 281 ALA B CA 1
ATOM 5414 C C . ALA B 1 281 ? 43.696 5.434 58.146 1.00 44.07 281 ALA B C 1
ATOM 5415 O O . ALA B 1 281 ? 43.481 4.223 58.097 1.00 44.49 281 ALA B O 1
ATOM 5417 N N . ALA B 1 282 ? 44.791 5.996 57.653 1.00 42.30 282 ALA B N 1
ATOM 5418 C CA . ALA B 1 282 ? 45.810 5.185 56.995 1.00 42.92 282 ALA B CA 1
ATOM 5419 C C . ALA B 1 282 ? 46.332 4.083 57.912 1.00 43.24 282 ALA B C 1
ATOM 5420 O O . ALA B 1 282 ? 46.758 3.022 57.448 1.00 44.81 282 ALA B O 1
ATOM 5422 N N . ALA B 1 283 ? 46.295 4.333 59.216 1.00 43.99 283 ALA B N 1
ATOM 5423 C CA . ALA B 1 283 ? 46.763 3.361 60.190 1.00 46.10 283 ALA B CA 1
ATOM 5424 C C . ALA B 1 283 ? 45.782 2.191 60.287 1.00 46.94 283 ALA B C 1
ATOM 5425 O O . ALA B 1 283 ? 46.191 1.042 60.457 1.00 47.18 283 ALA B O 1
ATOM 5427 N N . VAL B 1 284 ? 44.489 2.492 60.175 1.00 47.92 284 VAL B N 1
ATOM 5428 C CA . VAL B 1 284 ? 43.443 1.472 60.251 1.00 48.53 284 VAL B CA 1
ATOM 5429 C C . VAL B 1 284 ? 43.432 0.598 59.002 1.00 48.97 284 VAL B C 1
ATOM 5430 O O . VAL B 1 284 ? 43.269 -0.621 59.070 1.00 47.41 284 VAL B O 1
ATOM 5434 N N . GLY B 1 285 ? 43.606 1.244 57.858 1.00 49.40 285 GLY B N 1
ATOM 5435 C CA . GLY B 1 285 ? 43.601 0.532 56.595 1.00 50.43 285 GLY B CA 1
ATOM 5436 C C . GLY B 1 285 ? 44.860 -0.272 56.340 1.00 50.26 285 GLY B C 1
ATOM 5437 O O . GLY B 1 285 ? 44.818 -1.280 55.626 1.00 50.57 285 GLY B O 1
ATOM 5438 N N . ALA B 1 286 ? 45.971 0.163 56.918 1.00 48.96 286 ALA B N 1
ATOM 5439 C CA . ALA B 1 286 ? 47.241 -0.534 56.736 1.00 47.20 286 ALA B CA 1
ATOM 5440 C C . ALA B 1 286 ? 47.388 -1.777 57.618 1.00 46.70 286 ALA B C 1
ATOM 5441 O O . ALA B 1 286 ? 48.014 -2.754 57.208 1.00 46.65 286 ALA B O 1
ATOM 5443 N N . PHE B 1 287 ? 46.791 -1.758 58.811 1.00 46.27 287 PHE B N 1
ATOM 5444 C CA . PHE B 1 287 ? 46.918 -2.883 59.729 1.00 45.33 287 PHE B CA 1
ATOM 5445 C C . PHE B 1 287 ? 45.639 -3.544 60.271 1.00 46.65 287 PHE B C 1
ATOM 5446 O O . PHE B 1 287 ? 45.505 -4.774 60.219 1.00 47.23 287 PHE B O 1
ATOM 5454 N N . LEU B 1 288 ? 44.711 -2.755 60.801 1.00 47.27 288 LEU B N 1
ATOM 5455 C CA . LEU B 1 288 ? 43.482 -3.334 61.339 1.00 48.34 288 LEU B CA 1
ATOM 5456 C C . LEU B 1 288 ? 42.655 -4.039 60.270 1.00 50.24 288 LEU B C 1
ATOM 5457 O O . LEU B 1 288 ? 41.840 -4.907 60.574 1.00 51.23 288 LEU B O 1
ATOM 5462 N N . HIS B 1 289 ? 42.868 -3.657 59.016 1.00 51.36 289 HIS B N 1
ATOM 5463 C CA . HIS B 1 289 ? 42.128 -4.227 57.903 1.00 51.26 289 HIS B CA 1
ATOM 5464 C C . HIS B 1 289 ? 43.008 -4.966 56.924 1.00 51.96 289 HIS B C 1
ATOM 5465 O O . HIS B 1 289 ? 42.558 -5.332 55.834 1.00 51.55 289 HIS B O 1
ATOM 5472 N N . GLN B 1 290 ? 44.264 -5.183 57.294 1.00 53.02 290 GLN B N 1
ATOM 5473 C CA . GLN B 1 290 ? 45.184 -5.901 56.419 1.00 54.51 290 GLN B CA 1
ATOM 5474 C C . GLN B 1 290 ? 44.562 -7.259 56.088 1.00 54.95 290 GLN B C 1
ATOM 5475 O O . GLN B 1 290 ? 43.930 -7.890 56.941 1.00 54.16 290 GLN B O 1
ATOM 5481 N N . GLY B 1 291 ? 44.719 -7.695 54.843 1.00 54.78 291 GLY B N 1
ATOM 5482 C CA . GLY B 1 291 ? 44.160 -8.977 54.446 1.00 55.79 291 GLY B CA 1
ATOM 5483 C C . GLY B 1 291 ? 42.819 -8.854 53.749 1.00 55.31 291 GLY B C 1
ATOM 5484 O O . GLY B 1 291 ? 42.467 -9.696 52.921 1.00 54.97 291 GLY B O 1
ATOM 5485 N N . GLN B 1 292 ? 42.069 -7.810 54.101 1.00 55.22 292 GLN B N 1
ATOM 5486 C CA . GLN B 1 292 ? 40.760 -7.532 53.513 1.00 55.12 292 GLN B CA 1
ATOM 5487 C C . GLN B 1 292 ? 41.047 -6.772 52.208 1.00 54.86 292 GLN B C 1
ATOM 5488 O O . GLN B 1 292 ? 41.377 -5.586 52.244 1.00 53.83 292 GLN B O 1
ATOM 5494 N N . ILE B 1 293 ? 40.927 -7.460 51.070 1.00 54.79 293 ILE B N 1
ATOM 5495 C CA . ILE B 1 293 ? 41.241 -6.869 49.761 1.00 55.50 293 ILE B CA 1
ATOM 5496 C C . ILE B 1 293 ? 40.543 -5.560 49.389 1.00 55.56 293 ILE B C 1
ATOM 5497 O O . ILE B 1 293 ? 41.103 -4.748 48.653 1.00 55.59 293 ILE B O 1
ATOM 5502 N N . CYS B 1 294 ? 39.340 -5.349 49.900 1.00 56.46 294 CYS B N 1
ATOM 5503 C CA . CYS B 1 294 ? 38.579 -4.139 49.580 1.00 58.03 294 CYS B CA 1
ATOM 5504 C C . CYS B 1 294 ? 38.776 -2.920 50.484 1.00 57.05 294 CYS B C 1
ATOM 5505 O O . CYS B 1 294 ? 38.256 -1.848 50.175 1.00 57.07 294 CYS B O 1
ATOM 5508 N N . MET B 1 295 ? 39.511 -3.069 51.589 1.00 56.21 295 MET B N 1
ATOM 5509 C CA . MET B 1 295 ? 39.729 -1.961 52.526 1.00 54.27 295 MET B CA 1
ATOM 5510 C C . MET B 1 295 ? 41.206 -1.773 52.842 1.00 54.46 295 MET B C 1
ATOM 5511 O O . MET B 1 295 ? 41.629 -0.708 53.297 1.00 53.51 295 MET B O 1
ATOM 5516 N N . SER B 1 296 ? 41.981 -2.822 52.588 1.00 54.59 296 SER B N 1
ATOM 5517 C CA . SER B 1 296 ? 43.414 -2.819 52.838 1.00 54.56 296 SER B CA 1
ATOM 5518 C C . SER B 1 296 ? 44.197 -1.931 51.884 1.00 54.57 296 SER B C 1
ATOM 5519 O O . SER B 1 296 ? 43.832 -1.768 50.720 1.00 56.29 296 SER B O 1
ATOM 5521 N N . ILE B 1 297 ? 45.283 -1.372 52.406 1.00 53.48 297 ILE B N 1
ATOM 5522 C CA . ILE B 1 297 ? 46.191 -0.527 51.648 1.00 52.49 297 ILE B CA 1
ATOM 5523 C C . ILE B 1 297 ? 47.610 -0.879 52.098 1.00 50.92 297 ILE B C 1
ATOM 5524 O O . ILE B 1 297 ? 47.828 -1.223 53.260 1.00 49.90 297 ILE B O 1
ATOM 5529 N N . ASN B 1 298 ? 48.565 -0.836 51.176 1.00 49.59 298 ASN B N 1
ATOM 5530 C CA . ASN B 1 298 ? 49.943 -1.158 51.529 1.00 49.32 298 ASN B CA 1
ATOM 5531 C C . ASN B 1 298 ? 50.936 -0.091 51.090 1.00 48.27 298 ASN B C 1
ATOM 5532 O O . ASN B 1 298 ? 52.136 -0.347 51.014 1.00 49.17 298 ASN B O 1
ATOM 5537 N N . ARG B 1 299 ? 50.437 1.100 50.784 1.00 46.20 299 ARG B N 1
ATOM 5538 C CA . ARG B 1 299 ? 51.299 2.210 50.397 1.00 45.27 299 ARG B CA 1
ATOM 5539 C C . ARG B 1 299 ? 50.534 3.516 50.396 1.00 45.18 299 ARG B C 1
ATOM 5540 O O . ARG B 1 299 ? 49.505 3.632 49.738 1.00 46.07 299 ARG B O 1
ATOM 5548 N N . VAL B 1 300 ? 51.019 4.485 51.164 1.00 43.20 300 VAL B N 1
ATOM 5549 C CA . VAL B 1 300 ? 50.378 5.785 51.225 1.00 41.13 300 VAL B CA 1
ATOM 5550 C C . VAL B 1 300 ? 51.199 6.763 50.399 1.00 41.17 300 VAL B C 1
ATOM 5551 O O . VAL B 1 300 ? 52.416 6.863 50.561 1.00 41.60 300 VAL B O 1
ATOM 5555 N N . ILE B 1 301 ? 50.513 7.445 49.483 1.00 40.59 301 ILE B N 1
ATOM 5556 C CA . ILE B 1 301 ? 51.121 8.430 48.597 1.00 38.53 301 ILE B CA 1
ATOM 5557 C C . ILE B 1 301 ? 50.719 9.790 49.155 1.00 38.59 301 ILE B C 1
ATOM 5558 O O . ILE B 1 301 ? 49.534 10.092 49.296 1.00 36.48 301 ILE B O 1
ATOM 5563 N N . VAL B 1 302 ? 51.724 10.593 49.487 1.00 39.04 302 VAL B N 1
ATOM 5564 C CA . VAL B 1 302 ? 51.496 11.894 50.085 1.00 41.44 302 VAL B CA 1
ATOM 5565 C C . VAL B 1 302 ? 52.168 13.028 49.326 1.00 43.15 302 VAL B C 1
ATOM 5566 O O . VAL B 1 302 ? 53.304 12.900 48.849 1.00 42.97 302 VAL B O 1
ATOM 5570 N N . ASP B 1 303 ? 51.447 14.142 49.229 1.00 44.18 303 ASP B N 1
ATOM 5571 C CA . ASP B 1 303 ? 51.931 15.339 48.560 1.00 47.51 303 ASP B CA 1
ATOM 5572 C C . ASP B 1 303 ? 53.114 15.888 49.350 1.00 48.20 303 ASP B C 1
ATOM 5573 O O . ASP B 1 303 ? 53.163 15.770 50.572 1.00 49.54 303 ASP B O 1
ATOM 5578 N N . ALA B 1 304 ? 54.055 16.503 48.647 1.00 48.77 304 ALA B N 1
ATOM 5579 C CA . ALA B 1 304 ? 55.250 17.061 49.272 1.00 50.48 304 ALA B CA 1
ATOM 5580 C C . ALA B 1 304 ? 54.977 18.114 50.349 1.00 50.45 304 ALA B C 1
ATOM 5581 O O . ALA B 1 304 ? 55.672 18.159 51.365 1.00 50.98 304 ALA B O 1
ATOM 5583 N N . ALA B 1 305 ? 53.961 18.944 50.135 1.00 50.36 305 ALA B N 1
ATOM 5584 C CA . ALA B 1 305 ? 53.611 20.011 51.074 1.00 50.34 305 ALA B CA 1
ATOM 5585 C C . ALA B 1 305 ? 53.109 19.569 52.460 1.00 50.74 305 ALA B C 1
ATOM 5586 O O . ALA B 1 305 ? 52.999 20.390 53.384 1.00 50.20 305 ALA B O 1
ATOM 5588 N N . VAL B 1 306 ? 52.801 18.285 52.610 1.00 49.58 306 VAL B N 1
ATOM 5589 C CA . VAL B 1 306 ? 52.315 17.786 53.891 1.00 47.82 306 VAL B CA 1
ATOM 5590 C C . VAL B 1 306 ? 53.000 16.463 54.275 1.00 47.94 306 VAL B C 1
ATOM 5591 O O . VAL B 1 306 ? 52.723 15.882 55.330 1.00 45.96 306 VAL B O 1
ATOM 5593 N N . HIS B 1 307 ? 53.912 16.011 53.420 1.00 49.06 307 HIS B N 1
ATOM 5594 C CA . HIS B 1 307 ? 54.638 14.760 53.632 1.00 51.36 307 HIS B CA 1
ATOM 5595 C C . HIS B 1 307 ? 55.298 14.626 55.002 1.00 52.53 307 HIS B C 1
ATOM 5596 O O . HIS B 1 307 ? 54.991 13.697 55.754 1.00 53.08 307 HIS B O 1
ATOM 5603 N N . ASP B 1 308 ? 56.202 15.543 55.332 1.00 53.59 308 ASP B N 1
ATOM 5604 C CA . ASP B 1 308 ? 56.908 15.481 56.612 1.00 54.46 308 ASP B CA 1
ATOM 5605 C C . ASP B 1 308 ? 55.948 15.442 57.803 1.00 53.05 308 ASP B C 1
ATOM 5606 O O . ASP B 1 308 ? 56.155 14.679 58.745 1.00 51.29 308 ASP B O 1
ATOM 5611 N N . GLU B 1 309 ? 54.889 16.244 57.741 1.00 52.91 309 GLU B N 1
ATOM 5612 C CA . GLU B 1 309 ? 53.902 16.290 58.817 1.00 53.21 309 GLU B CA 1
ATOM 5613 C C . GLU B 1 309 ? 53.127 14.972 58.962 1.00 53.36 309 GLU B C 1
ATOM 5614 O O . GLU B 1 309 ? 53.012 14.416 60.068 1.00 51.61 309 GLU B O 1
ATOM 5620 N N . PHE B 1 310 ? 52.582 14.492 57.844 1.00 53.48 310 PHE B N 1
ATOM 5621 C CA . PHE B 1 310 ? 51.821 13.240 57.832 1.00 52.55 310 PHE B CA 1
ATOM 5622 C C . PHE B 1 310 ? 52.689 12.069 58.280 1.00 53.49 310 PHE B C 1
ATOM 5623 O O . PHE B 1 310 ? 52.297 11.314 59.171 1.00 53.35 310 PHE B O 1
ATOM 5631 N N . LEU B 1 311 ? 53.865 11.926 57.669 1.00 53.33 311 LEU B N 1
ATOM 5632 C CA . LEU B 1 311 ? 54.771 10.840 58.016 1.00 54.73 311 LEU B CA 1
ATOM 5633 C C . LEU B 1 311 ? 54.998 10.851 59.528 1.00 56.22 311 LEU B C 1
ATOM 5634 O O . LEU B 1 311 ? 54.964 9.813 60.186 1.00 56.05 311 LEU B O 1
ATOM 5639 N N . GLU B 1 312 ? 55.208 12.044 60.077 1.00 57.24 312 GLU B N 1
ATOM 5640 C CA . GLU B 1 312 ? 55.427 12.211 61.510 1.00 58.84 312 GLU B CA 1
ATOM 5641 C C . GLU B 1 312 ? 54.268 11.609 62.303 1.00 57.78 312 GLU B C 1
ATOM 5642 O O . GLU B 1 312 ? 54.453 10.709 63.130 1.00 58.11 312 GLU B O 1
ATOM 5648 N N . LYS B 1 313 ? 53.069 12.111 62.030 1.00 55.83 313 LYS B N 1
ATOM 5649 C CA . LYS B 1 313 ? 51.872 11.667 62.724 1.00 53.87 313 LYS B CA 1
ATOM 5650 C C . LYS B 1 313 ? 51.487 10.226 62.449 1.00 51.67 313 LYS B C 1
ATOM 5651 O O . LYS B 1 313 ? 50.896 9.573 63.304 1.00 50.88 313 LYS B O 1
ATOM 5657 N N . PHE B 1 314 ? 51.823 9.734 61.259 1.00 50.64 314 PHE B N 1
ATOM 5658 C CA . PHE B 1 314 ? 51.502 8.367 60.864 1.00 49.53 314 PHE B CA 1
ATOM 5659 C C . PHE B 1 314 ? 52.366 7.347 61.608 1.00 49.96 314 PHE B C 1
ATOM 5660 O O . PHE B 1 314 ? 51.889 6.277 61.994 1.00 47.69 314 PHE B O 1
ATOM 5668 N N . VAL B 1 315 ? 53.639 7.688 61.809 1.00 52.16 315 VAL B N 1
ATOM 5669 C CA . VAL B 1 315 ? 54.563 6.805 62.519 1.00 54.68 315 VAL B CA 1
ATOM 5670 C C . VAL B 1 315 ? 54.198 6.741 64.004 1.00 55.14 315 VAL B C 1
ATOM 5671 O O . VAL B 1 315 ? 54.193 5.666 64.601 1.00 55.64 315 VAL B O 1
ATOM 5675 N N . GLU B 1 316 ? 53.885 7.885 64.598 1.00 55.91 316 GLU B N 1
ATOM 5676 C CA . GLU B 1 316 ? 53.519 7.904 66.008 1.00 58.30 316 GLU B CA 1
ATOM 5677 C C . GLU B 1 316 ? 52.190 7.196 66.235 1.00 58.92 316 GLU B C 1
ATOM 5678 O O . GLU B 1 316 ? 51.851 6.849 67.363 1.00 59.91 316 GLU B O 1
ATOM 5684 N N . ALA B 1 317 ? 51.447 6.975 65.158 1.00 58.39 317 ALA B N 1
ATOM 5685 C CA . ALA B 1 317 ? 50.166 6.300 65.258 1.00 57.33 317 ALA B CA 1
ATOM 5686 C C . ALA B 1 317 ? 50.331 4.786 65.155 1.00 57.61 317 ALA B C 1
ATOM 5687 O O . ALA B 1 317 ? 49.579 4.040 65.776 1.00 56.29 317 ALA B O 1
ATOM 5689 N N . VAL B 1 318 ? 51.308 4.326 64.379 1.00 57.54 318 VAL B N 1
ATOM 5690 C CA . VAL B 1 318 ? 51.506 2.885 64.215 1.00 58.83 318 VAL B CA 1
ATOM 5691 C C . VAL B 1 318 ? 52.388 2.238 65.296 1.00 59.44 318 VAL B C 1
ATOM 5692 O O . VAL B 1 318 ? 52.363 1.015 65.485 1.00 59.35 318 VAL B O 1
ATOM 5696 N N . LYS B 1 319 ? 53.158 3.058 66.003 1.00 59.57 319 LYS B N 1
ATOM 5697 C CA . LYS B 1 319 ? 54.010 2.561 67.080 1.00 58.60 319 LYS B CA 1
ATOM 5698 C C . LYS B 1 319 ? 53.085 2.022 68.174 1.00 57.97 319 LYS B C 1
ATOM 5699 O O . LYS B 1 319 ? 53.442 1.114 68.921 1.00 56.80 319 LYS B O 1
ATOM 5701 N N . ASN B 1 320 ? 51.881 2.586 68.237 1.00 58.01 320 ASN B N 1
ATOM 5702 C CA . ASN B 1 320 ? 50.881 2.188 69.224 1.00 58.38 320 ASN B CA 1
ATOM 5703 C C . ASN B 1 320 ? 49.951 1.075 68.743 1.00 57.88 320 ASN B C 1
ATOM 5704 O O . ASN B 1 320 ? 48.808 0.975 69.181 1.00 58.06 320 ASN B O 1
ATOM 5709 N N . ILE B 1 321 ? 50.431 0.242 67.834 1.00 57.33 321 ILE B N 1
ATOM 5710 C CA . ILE B 1 321 ? 49.612 -0.856 67.352 1.00 57.29 321 ILE B CA 1
ATOM 5711 C C . ILE B 1 321 ? 50.187 -2.139 67.956 1.00 56.24 321 ILE B C 1
ATOM 5712 O O . ILE B 1 321 ? 51.179 -2.684 67.468 1.00 55.90 321 ILE B O 1
ATOM 5717 N N . PRO B 1 322 ? 49.581 -2.618 69.055 1.00 54.95 322 PRO B N 1
ATOM 5718 C CA . PRO B 1 322 ? 50.042 -3.838 69.722 1.00 53.82 322 PRO B CA 1
ATOM 5719 C C . PRO B 1 322 ? 50.097 -5.079 68.849 1.00 53.21 322 PRO B C 1
ATOM 5720 O O . PRO B 1 322 ? 49.132 -5.432 68.181 1.00 53.41 322 PRO B O 1
ATOM 5724 N N . THR B 1 323 ? 51.248 -5.738 68.866 1.00 53.14 323 THR B N 1
ATOM 5725 C CA . THR B 1 323 ? 51.440 -6.961 68.105 1.00 53.02 323 THR B CA 1
ATOM 5726 C C . THR B 1 323 ? 51.621 -8.070 69.133 1.00 53.21 323 THR B C 1
ATOM 5727 O O . THR B 1 323 ? 52.526 -8.004 69.974 1.00 53.44 323 THR B O 1
ATOM 5731 N N . GLY B 1 324 ? 50.760 -9.079 69.076 1.00 52.70 324 GLY B N 1
ATOM 5732 C CA . GLY B 1 324 ? 50.872 -10.164 70.022 1.00 53.21 324 GLY B CA 1
ATOM 5733 C C . GLY B 1 324 ? 49.949 -11.342 69.790 1.00 54.07 324 GLY B C 1
ATOM 5734 O O . GLY B 1 324 ? 49.625 -11.716 68.666 1.00 54.34 324 GLY B O 1
ATOM 5735 N N . ASP B 1 325 ? 49.539 -11.935 70.900 1.00 54.32 325 ASP B N 1
ATOM 5736 C CA . ASP B 1 325 ? 48.660 -13.091 70.918 1.00 53.51 325 ASP B CA 1
ATOM 5737 C C . ASP B 1 325 ? 47.282 -12.701 70.392 1.00 52.01 325 ASP B C 1
ATOM 5738 O O . ASP B 1 325 ? 46.556 -11.936 71.035 1.00 51.16 325 ASP B O 1
ATOM 5743 N N . PRO B 1 326 ? 46.907 -13.211 69.204 1.00 50.14 326 PRO B N 1
ATOM 5744 C CA . PRO B 1 326 ? 45.597 -12.880 68.642 1.00 48.82 326 PRO B CA 1
ATOM 5745 C C . PRO B 1 326 ? 44.441 -13.196 69.598 1.00 48.58 326 PRO B C 1
ATOM 5746 O O . PRO B 1 326 ? 43.409 -12.522 69.568 1.00 49.02 326 PRO B O 1
ATOM 5750 N N . SER B 1 327 ? 44.618 -14.204 70.454 1.00 48.25 327 SER B N 1
ATOM 5751 C CA . SER B 1 327 ? 43.587 -14.600 71.415 1.00 48.32 327 SER B CA 1
ATOM 5752 C C . SER B 1 327 ? 43.248 -13.481 72.398 1.00 48.88 327 SER B C 1
ATOM 5753 O O . SER B 1 327 ? 42.182 -13.497 73.021 1.00 49.67 327 SER B O 1
ATOM 5756 N N . ALA B 1 328 ? 44.160 -12.521 72.537 1.00 48.56 328 ALA B N 1
ATOM 5757 C CA . ALA B 1 328 ? 43.960 -11.376 73.419 1.00 48.54 328 ALA B CA 1
ATOM 5758 C C . ALA B 1 328 ? 43.001 -10.372 72.774 1.00 50.73 328 ALA B C 1
ATOM 5759 O O . ALA B 1 328 ? 43.255 -9.861 71.673 1.00 51.96 328 ALA B O 1
ATOM 5761 N N . GLY B 1 330 ? 44.090 -7.655 73.556 1.00 54.94 330 GLY B N 1
ATOM 5762 C CA . GLY B 1 330 ? 43.907 -6.427 72.803 1.00 54.18 330 GLY B CA 1
ATOM 5763 C C . GLY B 1 330 ? 44.828 -6.306 71.597 1.00 53.95 330 GLY B C 1
ATOM 5764 O O . GLY B 1 330 ? 45.142 -5.197 71.146 1.00 53.62 330 GLY B O 1
ATOM 5765 N N . THR B 1 331 ? 45.269 -7.445 71.077 1.00 52.23 331 THR B N 1
ATOM 5766 C CA . THR B 1 331 ? 46.159 -7.451 69.924 1.00 51.58 331 THR B CA 1
ATOM 5767 C C . THR B 1 331 ? 45.421 -6.883 68.710 1.00 51.53 331 THR B C 1
ATOM 5768 O O . THR B 1 331 ? 44.196 -6.893 68.661 1.00 51.93 331 THR B O 1
ATOM 5772 N N . LEU B 1 332 ? 46.172 -6.381 67.735 1.00 49.89 332 LEU B N 1
ATOM 5773 C CA . LEU B 1 332 ? 45.585 -5.804 66.541 1.00 48.32 332 LEU B CA 1
ATOM 5774 C C . LEU B 1 332 ? 46.298 -6.298 65.297 1.00 47.53 332 LEU B C 1
ATOM 5775 O O . LEU B 1 332 ? 45.903 -5.985 64.169 1.00 48.57 332 LEU B O 1
ATOM 5780 N N . VAL B 1 333 ? 47.349 -7.084 65.505 1.00 46.04 333 VAL B N 1
ATOM 5781 C CA . VAL B 1 333 ? 48.117 -7.650 64.406 1.00 45.35 333 VAL B CA 1
ATOM 5782 C C . VAL B 1 333 ? 48.660 -9.016 64.812 1.00 45.05 333 VAL B C 1
ATOM 5783 O O . VAL B 1 333 ? 49.654 -9.115 65.525 1.00 47.32 333 VAL B O 1
ATOM 5787 N N . GLY B 1 334 ? 47.981 -10.072 64.369 1.00 44.43 334 GLY B N 1
ATOM 5788 C CA . GLY B 1 334 ? 48.394 -11.427 64.696 1.00 40.61 334 GLY B CA 1
ATOM 5789 C C . GLY B 1 334 ? 49.532 -11.942 63.839 1.00 39.51 334 GLY B C 1
ATOM 5790 O O . GLY B 1 334 ? 50.162 -11.170 63.132 1.00 38.10 334 GLY B O 1
ATOM 5791 N N . PRO B 1 335 ? 49.813 -13.253 63.869 1.00 38.95 335 PRO B N 1
ATOM 5792 C CA . PRO B 1 335 ? 50.890 -13.853 63.085 1.00 41.08 335 PRO B CA 1
ATOM 5793 C C . PRO B 1 335 ? 50.544 -14.091 61.603 1.00 42.72 335 PRO B C 1
ATOM 5794 O O . PRO B 1 335 ? 49.372 -14.152 61.215 1.00 42.48 335 PRO B O 1
ATOM 5798 N N . VAL B 1 336 ? 51.590 -14.231 60.794 1.00 42.88 336 VAL B N 1
ATOM 5799 C CA . VAL B 1 336 ? 51.469 -14.491 59.368 1.00 44.13 336 VAL B CA 1
ATOM 5800 C C . VAL B 1 336 ? 50.934 -15.924 59.270 1.00 45.93 336 VAL B C 1
ATOM 5801 O O . VAL B 1 336 ? 51.046 -16.688 60.233 1.00 46.96 336 VAL B O 1
ATOM 5805 N N . ILE B 1 337 ? 50.356 -16.287 58.127 1.00 46.89 337 ILE B N 1
ATOM 5806 C CA . ILE B 1 337 ? 49.731 -17.605 57.957 1.00 49.47 337 ILE B CA 1
ATOM 5807 C C . ILE B 1 337 ? 50.621 -18.858 57.752 1.00 51.31 337 ILE B C 1
ATOM 5808 O O . ILE B 1 337 ? 50.381 -19.907 58.361 1.00 49.89 337 ILE B O 1
ATOM 5813 N N . ASN B 1 338 ? 51.640 -18.743 56.905 1.00 54.46 338 ASN B N 1
ATOM 5814 C CA . ASN B 1 338 ? 52.553 -19.849 56.591 1.00 56.47 338 ASN B CA 1
ATOM 5815 C C . ASN B 1 338 ? 53.993 -19.508 56.944 1.00 56.82 338 ASN B C 1
ATOM 5816 O O . ASN B 1 338 ? 54.312 -18.367 57.272 1.00 56.49 338 ASN B O 1
ATOM 5821 N N . ASP B 1 339 ? 54.866 -20.503 56.864 1.00 57.24 339 ASP B N 1
ATOM 5822 C CA . ASP B 1 339 ? 56.271 -20.259 57.122 1.00 58.74 339 ASP B CA 1
ATOM 5823 C C . ASP B 1 339 ? 56.822 -19.844 55.762 1.00 58.89 339 ASP B C 1
ATOM 5824 O O . ASP B 1 339 ? 57.925 -19.308 55.648 1.00 60.43 339 ASP B O 1
ATOM 5829 N N . SER B 1 340 ? 56.013 -20.086 54.731 1.00 58.17 340 SER B N 1
ATOM 5830 C CA . SER B 1 340 ? 56.330 -19.725 53.349 1.00 56.66 340 SER B CA 1
ATOM 5831 C C . SER B 1 340 ? 55.993 -18.245 53.184 1.00 55.64 340 SER B C 1
ATOM 5832 O O . SER B 1 340 ? 56.688 -17.492 52.500 1.00 54.73 340 SER B O 1
ATOM 5835 N N . GLN B 1 341 ? 54.909 -17.847 53.835 1.00 54.38 341 GLN B N 1
ATOM 5836 C CA . GLN B 1 341 ? 54.449 -16.470 53.814 1.00 53.03 341 GLN B CA 1
ATOM 5837 C C . GLN B 1 341 ? 55.387 -15.607 54.668 1.00 51.27 341 GLN B C 1
ATOM 5838 O O . GLN B 1 341 ? 55.525 -14.407 54.428 1.00 50.13 341 GLN B O 1
ATOM 5844 N N . LEU B 1 342 ? 56.021 -16.224 55.667 1.00 50.45 342 LEU B N 1
ATOM 5845 C CA . LEU B 1 342 ? 56.949 -15.518 56.565 1.00 48.56 342 LEU B CA 1
ATOM 5846 C C . LEU B 1 342 ? 58.207 -15.105 55.807 1.00 47.24 342 LEU B C 1
ATOM 5847 O O . LEU B 1 342 ? 58.635 -13.958 55.885 1.00 45.12 342 LEU B O 1
ATOM 5852 N N . SER B 1 343 ? 58.792 -16.041 55.064 1.00 47.34 343 SER B N 1
ATOM 5853 C CA . SER B 1 343 ? 60.001 -15.762 54.291 1.00 48.89 343 SER B CA 1
ATOM 5854 C C . SER B 1 343 ? 59.776 -14.578 53.370 1.00 49.28 343 SER B C 1
ATOM 5855 O O . SER B 1 343 ? 60.520 -13.597 53.410 1.00 50.24 343 SER B O 1
ATOM 5858 N N . GLY B 1 344 ? 58.739 -14.687 52.538 1.00 49.69 344 GLY B N 1
ATOM 5859 C CA . GLY B 1 344 ? 58.418 -13.636 51.589 1.00 48.65 344 GLY B CA 1
ATOM 5860 C C . GLY B 1 344 ? 58.447 -12.237 52.159 1.00 47.82 344 GLY B C 1
ATOM 5861 O O . GLY B 1 344 ? 58.944 -11.309 51.530 1.00 47.23 344 GLY B O 1
ATOM 5862 N N . LEU B 1 345 ? 57.904 -12.093 53.357 1.00 48.88 345 LEU B N 1
ATOM 5863 C CA . LEU B 1 345 ? 57.862 -10.801 54.020 1.00 49.85 345 LEU B CA 1
ATOM 5864 C C . LEU B 1 345 ? 59.284 -10.391 54.347 1.00 51.35 345 LEU B C 1
ATOM 5865 O O . LEU B 1 345 ? 59.692 -9.261 54.067 1.00 52.27 345 LEU B O 1
ATOM 5870 N N . LYS B 1 346 ? 60.032 -11.328 54.937 1.00 53.41 346 LYS B N 1
ATOM 5871 C CA . LYS B 1 346 ? 61.433 -11.126 55.330 1.00 54.29 346 LYS B CA 1
ATOM 5872 C C . LYS B 1 346 ? 62.227 -10.604 54.145 1.00 52.79 346 LYS B C 1
ATOM 5873 O O . LYS B 1 346 ? 63.011 -9.658 54.250 1.00 51.75 346 LYS B O 1
ATOM 5879 N N . GLU B 1 347 ? 61.997 -11.258 53.016 1.00 52.06 347 GLU B N 1
ATOM 5880 C CA . GLU B 1 347 ? 62.648 -10.955 51.756 1.00 52.24 347 GLU B CA 1
ATOM 5881 C C . GLU B 1 347 ? 62.326 -9.551 51.258 1.00 51.03 347 GLU B C 1
ATOM 5882 O O . GLU B 1 347 ? 63.192 -8.872 50.720 1.00 50.05 347 GLU B O 1
ATOM 5888 N N . LYS B 1 348 ? 61.078 -9.123 51.431 1.00 50.39 348 LYS B N 1
ATOM 5889 C CA . LYS B 1 348 ? 60.658 -7.797 50.984 1.00 50.17 348 LYS B CA 1
ATOM 5890 C C . LYS B 1 348 ? 61.200 -6.681 51.857 1.00 49.55 348 LYS B C 1
ATOM 5891 O O . LYS B 1 348 ? 61.505 -5.601 51.358 1.00 49.03 348 LYS B O 1
ATOM 5897 N N . ILE B 1 349 ? 61.301 -6.938 53.160 1.00 48.77 349 ILE B N 1
ATOM 5898 C CA . ILE B 1 349 ? 61.829 -5.949 54.091 1.00 49.72 349 ILE B CA 1
ATOM 5899 C C . ILE B 1 349 ? 63.290 -5.673 53.732 1.00 50.45 349 ILE B C 1
ATOM 5900 O O . ILE B 1 349 ? 63.726 -4.525 53.643 1.00 50.54 349 ILE B O 1
ATOM 5905 N N . GLU B 1 350 ? 64.041 -6.747 53.530 1.00 51.48 350 GLU B N 1
ATOM 5906 C CA . GLU B 1 350 ? 65.444 -6.641 53.166 1.00 52.91 350 GLU B CA 1
ATOM 5907 C C . GLU B 1 350 ? 65.566 -5.863 51.867 1.00 52.28 350 GLU B C 1
ATOM 5908 O O . GLU B 1 350 ? 66.224 -4.816 51.814 1.00 50.94 350 GLU B O 1
ATOM 5914 N N . LEU B 1 351 ? 64.907 -6.383 50.829 1.00 50.59 351 LEU B N 1
ATOM 5915 C CA . LEU B 1 351 ? 64.926 -5.798 49.491 1.00 49.62 351 LEU B CA 1
ATOM 5916 C C . LEU B 1 351 ? 64.603 -4.311 49.458 1.00 49.52 351 LEU B C 1
ATOM 5917 O O . LEU B 1 351 ? 65.150 -3.578 48.637 1.00 48.50 351 LEU B O 1
ATOM 5922 N N . ALA B 1 352 ? 63.695 -3.866 50.329 1.00 49.08 352 ALA B N 1
ATOM 5923 C CA . ALA B 1 352 ? 63.351 -2.451 50.387 1.00 49.36 352 ALA B CA 1
ATOM 5924 C C . ALA B 1 352 ? 64.583 -1.721 50.910 1.00 49.38 352 ALA B C 1
ATOM 5925 O O . ALA B 1 352 ? 65.001 -0.718 50.342 1.00 49.53 352 ALA B O 1
ATOM 5927 N N . LYS B 1 353 ? 65.169 -2.239 51.988 1.00 51.51 353 LYS B N 1
ATOM 5928 C CA . LYS B 1 353 ? 66.372 -1.642 52.561 1.00 53.02 353 LYS B CA 1
ATOM 5929 C C . LYS B 1 353 ? 67.463 -1.611 51.495 1.00 52.86 353 LYS B C 1
ATOM 5930 O O . LYS B 1 353 ? 68.116 -0.588 51.292 1.00 52.85 353 LYS B O 1
ATOM 5936 N N . LYS B 1 354 ? 67.641 -2.743 50.810 1.00 52.96 354 LYS B N 1
ATOM 5937 C CA . LYS B 1 354 ? 68.653 -2.877 49.759 1.00 54.32 354 LYS B CA 1
ATOM 5938 C C . LYS B 1 354 ? 68.443 -1.905 48.584 1.00 54.58 354 LYS B C 1
ATOM 5939 O O . LYS B 1 354 ? 69.417 -1.334 48.081 1.00 54.82 354 LYS B O 1
ATOM 5941 N N . GLU B 1 355 ? 67.192 -1.718 48.149 1.00 54.59 355 GLU B N 1
ATOM 5942 C CA . GLU B 1 355 ? 66.900 -0.804 47.038 1.00 54.87 355 GLU B CA 1
ATOM 5943 C C . GLU B 1 355 ? 66.980 0.665 47.458 1.00 54.59 355 GLU B C 1
ATOM 5944 O O . GLU B 1 355 ? 66.615 1.562 46.703 1.00 54.41 355 GLU B O 1
ATOM 5950 N N . GLY B 1 356 ? 67.458 0.905 48.674 1.00 53.43 356 GLY B N 1
ATOM 5951 C CA . GLY B 1 356 ? 67.600 2.263 49.152 1.00 52.86 356 GLY B CA 1
ATOM 5952 C C . GLY B 1 356 ? 66.378 2.896 49.774 1.00 53.00 356 GLY B C 1
ATOM 5953 O O . GLY B 1 356 ? 66.162 4.097 49.624 1.00 53.49 356 GLY B O 1
ATOM 5954 N N . ALA B 1 357 ? 65.562 2.106 50.462 1.00 52.57 357 ALA B N 1
ATOM 5955 C CA . ALA B 1 357 ? 64.384 2.646 51.124 1.00 52.20 357 ALA B CA 1
ATOM 5956 C C . ALA B 1 357 ? 64.821 3.081 52.519 1.00 52.27 357 ALA B C 1
ATOM 5957 O O . ALA B 1 357 ? 65.860 2.649 53.001 1.00 52.02 357 ALA B O 1
ATOM 5959 N N . THR B 1 358 ? 64.029 3.933 53.165 1.00 52.62 358 THR B N 1
ATOM 5960 C CA . THR B 1 358 ? 64.356 4.420 54.502 1.00 53.17 358 THR B CA 1
ATOM 5961 C C . THR B 1 358 ? 63.403 3.864 55.559 1.00 54.65 358 THR B C 1
ATOM 5962 O O . THR B 1 358 ? 62.186 4.083 55.498 1.00 54.90 358 THR B O 1
ATOM 5966 N N . VAL B 1 359 ? 63.968 3.132 56.518 1.00 54.43 359 VAL B N 1
ATOM 5967 C CA . VAL B 1 359 ? 63.193 2.547 57.607 1.00 54.38 359 VAL B CA 1
ATOM 5968 C C . VAL B 1 359 ? 62.625 3.677 58.462 1.00 55.13 359 VAL B C 1
ATOM 5969 O O . VAL B 1 359 ? 63.336 4.621 58.803 1.00 54.87 359 VAL B O 1
ATOM 5973 N N . GLN B 1 360 ? 61.340 3.579 58.792 1.00 55.35 360 GLN B N 1
ATOM 5974 C CA . GLN B 1 360 ? 60.665 4.590 59.602 1.00 55.35 360 GLN B CA 1
ATOM 5975 C C . GLN B 1 360 ? 60.076 3.977 60.860 1.00 55.19 360 GLN B C 1
ATOM 5976 O O . GLN B 1 360 ? 59.859 4.659 61.861 1.00 54.87 360 GLN B O 1
ATOM 5982 N N . VAL B 1 361 ? 59.810 2.677 60.796 1.00 53.97 361 VAL B N 1
ATOM 5983 C CA . VAL B 1 361 ? 59.264 1.949 61.921 1.00 55.11 361 VAL B CA 1
ATOM 5984 C C . VAL B 1 361 ? 59.582 0.486 61.699 1.00 57.18 361 VAL B C 1
ATOM 5985 O O . VAL B 1 361 ? 59.148 -0.108 60.723 1.00 58.60 361 VAL B O 1
ATOM 5987 N N . GLU B 1 362 ? 60.369 -0.096 62.588 1.00 59.42 362 GLU B N 1
ATOM 5988 C CA . GLU B 1 362 ? 60.711 -1.504 62.458 1.00 61.30 362 GLU B CA 1
ATOM 5989 C C . GLU B 1 362 ? 60.396 -2.221 63.756 1.00 60.30 362 GLU B C 1
ATOM 5990 O O . GLU B 1 362 ? 60.557 -1.667 64.847 1.00 60.12 362 GLU B O 1
ATOM 5996 N N . GLY B 1 363 ? 59.929 -3.453 63.628 1.00 58.80 363 GLY B N 1
ATOM 5997 C CA . GLY B 1 363 ? 59.575 -4.224 64.797 1.00 57.41 363 GLY B CA 1
ATOM 5998 C C . GLY B 1 363 ? 60.255 -5.568 64.796 1.00 56.37 363 GLY B C 1
ATOM 5999 O O . GLY B 1 363 ? 60.813 -5.990 63.784 1.00 55.25 363 GLY B O 1
ATOM 6000 N N . PRO B 1 364 ? 60.232 -6.263 65.934 1.00 56.25 364 PRO B N 1
ATOM 6001 C CA . PRO B 1 364 ? 60.873 -7.576 66.004 1.00 55.92 364 PRO B CA 1
ATOM 6002 C C . PRO B 1 364 ? 60.074 -8.612 65.229 1.00 54.61 364 PRO B C 1
ATOM 6003 O O . PRO B 1 364 ? 58.920 -8.392 64.893 1.00 54.13 364 PRO B O 1
ATOM 6007 N N . ILE B 1 365 ? 60.700 -9.744 64.953 1.00 54.23 365 ILE B N 1
ATOM 6008 C CA . ILE B 1 365 ? 60.046 -10.809 64.219 1.00 54.14 365 ILE B CA 1
ATOM 6009 C C . ILE B 1 365 ? 60.205 -12.139 64.968 1.00 53.96 365 ILE B C 1
ATOM 6010 O O . ILE B 1 365 ? 61.152 -12.883 64.708 1.00 55.64 365 ILE B O 1
ATOM 6012 N N . GLU B 1 366 ? 59.294 -12.430 65.900 1.00 53.38 366 GLU B N 1
ATOM 6013 C CA . GLU B 1 366 ? 59.339 -13.678 66.678 1.00 53.71 366 GLU B CA 1
ATOM 6014 C C . GLU B 1 366 ? 58.359 -14.732 66.172 1.00 51.75 366 GLU B C 1
ATOM 6015 O O . GLU B 1 366 ? 57.148 -14.578 66.311 1.00 51.12 366 GLU B O 1
ATOM 6021 N N . GLY B 1 367 ? 58.888 -15.816 65.610 1.00 51.86 367 GLY B N 1
ATOM 6022 C CA . GLY B 1 367 ? 58.038 -16.861 65.070 1.00 51.38 367 GLY B CA 1
ATOM 6023 C C . GLY B 1 367 ? 57.394 -16.300 63.819 1.00 51.81 367 GLY B C 1
ATOM 6024 O O . GLY B 1 367 ? 58.086 -15.816 62.922 1.00 52.79 367 GLY B O 1
ATOM 6025 N N . ARG B 1 368 ? 56.073 -16.345 63.746 1.00 51.60 368 ARG B N 1
ATOM 6026 C CA . ARG B 1 368 ? 55.382 -15.792 62.590 1.00 51.38 368 ARG B CA 1
ATOM 6027 C C . ARG B 1 368 ? 54.762 -14.449 62.975 1.00 51.08 368 ARG B C 1
ATOM 6028 O O . ARG B 1 368 ? 53.923 -13.915 62.253 1.00 51.45 368 ARG B O 1
ATOM 6036 N N . LEU B 1 369 ? 55.190 -13.906 64.113 1.00 49.71 369 LEU B N 1
ATOM 6037 C CA . LEU B 1 369 ? 54.661 -12.629 64.587 1.00 48.85 369 LEU B CA 1
ATOM 6038 C C . LEU B 1 369 ? 55.450 -11.428 64.085 1.00 48.93 369 LEU B C 1
ATOM 6039 O O . LEU B 1 369 ? 56.280 -10.864 64.802 1.00 50.61 369 LEU B O 1
ATOM 6044 N N . VAL B 1 370 ? 55.192 -11.040 62.843 1.00 47.77 370 VAL B N 1
ATOM 6045 C CA . VAL B 1 370 ? 55.864 -9.893 62.252 1.00 46.08 370 VAL B CA 1
ATOM 6046 C C . VAL B 1 370 ? 55.213 -8.613 62.769 1.00 46.21 370 VAL B C 1
ATOM 6047 O O . VAL B 1 370 ? 53.991 -8.484 62.755 1.00 46.69 370 VAL B O 1
ATOM 6051 N N . HIS B 1 371 ? 56.031 -7.679 63.236 1.00 47.00 371 HIS B N 1
ATOM 6052 C CA . HIS B 1 371 ? 55.540 -6.403 63.742 1.00 47.95 371 HIS B CA 1
ATOM 6053 C C . HIS B 1 371 ? 55.488 -5.444 62.570 1.00 46.79 371 HIS B C 1
ATOM 6054 O O . HIS B 1 371 ? 56.153 -5.664 61.567 1.00 46.43 371 HIS B O 1
ATOM 6061 N N . PRO B 1 372 ? 54.698 -4.363 62.680 1.00 45.88 372 PRO B N 1
ATOM 6062 C CA . PRO B 1 372 ? 54.599 -3.384 61.600 1.00 45.70 372 PRO B CA 1
ATOM 6063 C C . PRO B 1 372 ? 55.960 -2.905 61.084 1.00 47.33 372 PRO B C 1
ATOM 6064 O O . PRO B 1 372 ? 56.978 -3.034 61.765 1.00 48.71 372 PRO B O 1
ATOM 6068 N N . HIS B 1 373 ? 55.967 -2.367 59.867 1.00 47.94 373 HIS B N 1
ATOM 6069 C CA . HIS B 1 373 ? 57.173 -1.831 59.256 1.00 48.46 373 HIS B CA 1
ATOM 6070 C C . HIS B 1 373 ? 56.761 -0.710 58.317 1.00 48.85 373 HIS B C 1
ATOM 6071 O O . HIS B 1 373 ? 55.859 -0.883 57.494 1.00 49.46 373 HIS B O 1
ATOM 6078 N N . VAL B 1 374 ? 57.430 0.434 58.436 1.00 48.63 374 VAL B N 1
ATOM 6079 C CA . VAL B 1 374 ? 57.135 1.589 57.600 1.00 48.55 374 VAL B CA 1
ATOM 6080 C C . VAL B 1 374 ? 58.402 2.027 56.855 1.00 49.84 374 VAL B C 1
ATOM 6081 O O . VAL B 1 374 ? 59.511 1.873 57.361 1.00 50.86 374 VAL B O 1
ATOM 6085 N N . PHE B 1 375 ? 58.231 2.548 55.641 1.00 51.37 375 PHE B N 1
ATOM 6086 C CA . PHE B 1 375 ? 59.347 2.987 54.811 1.00 51.99 375 PHE B CA 1
ATOM 6087 C C . PHE B 1 375 ? 59.030 4.282 54.081 1.00 52.76 375 PHE B C 1
ATOM 6088 O O . PHE B 1 375 ? 58.157 4.310 53.223 1.00 53.31 375 PHE B O 1
ATOM 6096 N N . SER B 1 376 ? 59.742 5.350 54.403 1.00 53.47 376 SER B N 1
ATOM 6097 C CA . SER B 1 376 ? 59.529 6.616 53.720 1.00 53.49 376 SER B CA 1
ATOM 6098 C C . SER B 1 376 ? 60.543 6.610 52.593 1.00 53.57 376 SER B C 1
ATOM 6099 O O . SER B 1 376 ? 61.267 5.634 52.416 1.00 52.44 376 SER B O 1
ATOM 6102 N N . ASP B 1 377 ? 60.596 7.697 51.836 1.00 54.11 377 ASP B N 1
ATOM 6103 C CA . ASP B 1 377 ? 61.531 7.803 50.726 1.00 55.20 377 ASP B CA 1
ATOM 6104 C C . ASP B 1 377 ? 61.458 6.572 49.817 1.00 55.31 377 ASP B C 1
ATOM 6105 O O . ASP B 1 377 ? 62.467 5.915 49.536 1.00 56.97 377 ASP B O 1
ATOM 6110 N N . VAL B 1 378 ? 60.249 6.268 49.353 1.00 54.06 378 VAL B N 1
ATOM 6111 C CA . VAL B 1 378 ? 60.017 5.135 48.459 1.00 52.35 378 VAL B CA 1
ATOM 6112 C C . VAL B 1 378 ? 59.644 5.645 47.060 1.00 52.61 378 VAL B C 1
ATOM 6113 O O . VAL B 1 378 ? 58.984 6.682 46.926 1.00 52.76 378 VAL B O 1
ATOM 6117 N N . THR B 1 379 ? 60.095 4.933 46.027 1.00 51.93 379 THR B N 1
ATOM 6118 C CA . THR B 1 379 ? 59.815 5.298 44.639 1.00 52.33 379 THR B CA 1
ATOM 6119 C C . THR B 1 379 ? 58.966 4.209 43.985 1.00 52.10 379 THR B C 1
ATOM 6120 O O . THR B 1 379 ? 59.048 3.039 44.364 1.00 51.41 379 THR B O 1
ATOM 6124 N N . SER B 1 380 ? 58.152 4.600 43.007 1.00 52.54 380 SER B N 1
ATOM 6125 C CA . SER B 1 380 ? 57.235 3.690 42.317 1.00 52.76 380 SER B CA 1
ATOM 6126 C C . SER B 1 380 ? 57.893 2.523 41.601 1.00 53.82 380 SER B C 1
ATOM 6127 O O . SER B 1 380 ? 57.227 1.565 41.195 1.00 53.48 380 SER B O 1
ATOM 6130 N N . ASP B 1 381 ? 59.204 2.601 41.444 1.00 55.29 381 ASP B N 1
ATOM 6131 C CA . ASP B 1 381 ? 59.929 1.539 40.771 1.00 56.80 381 ASP B CA 1
ATOM 6132 C C . ASP B 1 381 ? 60.465 0.507 41.755 1.00 55.84 381 ASP B C 1
ATOM 6133 O O . ASP B 1 381 ? 60.907 -0.561 41.346 1.00 57.20 381 ASP B O 1
ATOM 6138 N N . MET B 1 382 ? 60.440 0.826 43.046 1.00 53.64 382 MET B N 1
ATOM 6139 C CA . MET B 1 382 ? 60.937 -0.111 44.054 1.00 52.81 382 MET B CA 1
ATOM 6140 C C . MET B 1 382 ? 59.942 -1.256 44.178 1.00 53.25 382 MET B C 1
ATOM 6141 O O . MET B 1 382 ? 58.730 -1.035 44.129 1.00 53.20 382 MET B O 1
ATOM 6146 N N . GLU B 1 383 ? 60.458 -2.476 44.318 1.00 53.86 383 GLU B N 1
ATOM 6147 C CA . GLU B 1 383 ? 59.607 -3.663 44.412 1.00 54.05 383 GLU B CA 1
ATOM 6148 C C . GLU B 1 383 ? 58.558 -3.552 45.527 1.00 53.12 383 GLU B C 1
ATOM 6149 O O . GLU B 1 383 ? 57.397 -3.948 45.358 1.00 53.17 383 GLU B O 1
ATOM 6155 N N . ILE B 1 384 ? 58.973 -2.999 46.664 1.00 52.15 384 ILE B N 1
ATOM 6156 C CA . ILE B 1 384 ? 58.099 -2.832 47.816 1.00 51.07 384 ILE B CA 1
ATOM 6157 C C . ILE B 1 384 ? 56.816 -2.093 47.448 1.00 50.88 384 ILE B C 1
ATOM 6158 O O . ILE B 1 384 ? 55.785 -2.261 48.106 1.00 51.94 384 ILE B O 1
ATOM 6163 N N . ALA B 1 385 ? 56.878 -1.292 46.389 1.00 50.45 385 ALA B N 1
ATOM 6164 C CA . ALA B 1 385 ? 55.719 -0.520 45.941 1.00 49.50 385 ALA B CA 1
ATOM 6165 C C . ALA B 1 385 ? 55.007 -1.170 44.742 1.00 48.92 385 ALA B C 1
ATOM 6166 O O . ALA B 1 385 ? 53.780 -1.174 44.664 1.00 47.45 385 ALA B O 1
ATOM 6168 N N . ARG B 1 386 ? 55.784 -1.719 43.816 1.00 48.97 386 ARG B N 1
ATOM 6169 C CA . ARG B 1 386 ? 55.221 -2.360 42.635 1.00 49.70 386 ARG B CA 1
ATOM 6170 C C . ARG B 1 386 ? 54.411 -3.601 42.969 1.00 50.21 386 ARG B C 1
ATOM 6171 O O . ARG B 1 386 ? 53.267 -3.747 42.546 1.00 49.22 386 ARG B O 1
ATOM 6179 N N . GLU B 1 387 ? 55.029 -4.505 43.724 1.00 51.09 387 GLU B N 1
ATOM 6180 C CA . GLU B 1 387 ? 54.410 -5.781 44.058 1.00 49.76 387 GLU B CA 1
ATOM 6181 C C . GLU B 1 387 ? 53.411 -5.830 45.191 1.00 48.83 387 GLU B C 1
ATOM 6182 O O . GLU B 1 387 ? 53.354 -4.961 46.058 1.00 46.29 387 GLU B O 1
ATOM 6188 N N . GLU B 1 388 ? 52.620 -6.894 45.142 1.00 47.55 388 GLU B N 1
ATOM 6189 C CA . GLU B 1 388 ? 51.588 -7.187 46.110 1.00 47.27 388 GLU B CA 1
ATOM 6190 C C . GLU B 1 388 ? 52.322 -7.556 47.392 1.00 48.36 388 GLU B C 1
ATOM 6191 O O . GLU B 1 388 ? 53.339 -8.249 47.350 1.00 48.14 388 GLU B O 1
ATOM 6197 N N . ILE B 1 389 ? 51.807 -7.104 48.529 1.00 48.43 389 ILE B N 1
ATOM 6198 C CA . ILE B 1 389 ? 52.453 -7.371 49.809 1.00 50.09 389 ILE B CA 1
ATOM 6199 C C . ILE B 1 389 ? 51.794 -8.424 50.702 1.00 51.53 389 ILE B C 1
ATOM 6200 O O . ILE B 1 389 ? 52.441 -9.409 51.059 1.00 53.76 389 ILE B O 1
ATOM 6205 N N . PHE B 1 390 ? 50.532 -8.235 51.065 1.00 52.56 390 PHE B N 1
ATOM 6206 C CA . PHE B 1 390 ? 49.846 -9.211 51.913 1.00 55.66 390 PHE B CA 1
ATOM 6207 C C . PHE B 1 390 ? 50.619 -9.479 53.209 1.00 55.18 390 PHE B C 1
ATOM 6208 O O . PHE B 1 390 ? 51.054 -10.597 53.485 1.00 55.12 390 PHE B O 1
ATOM 6216 N N . GLY B 1 391 ? 50.763 -8.421 54.003 1.00 55.70 391 GLY B N 1
ATOM 6217 C CA . GLY B 1 391 ? 51.473 -8.488 55.269 1.00 53.87 391 GLY B CA 1
ATOM 6218 C C . GLY B 1 391 ? 51.585 -7.084 55.844 1.00 53.31 391 GLY B C 1
ATOM 6219 O O . GLY B 1 391 ? 51.367 -6.111 55.118 1.00 51.75 391 GLY B O 1
ATOM 6220 N N . PRO B 1 392 ? 51.915 -6.935 57.141 1.00 53.17 392 PRO B N 1
ATOM 6221 C CA . PRO B 1 392 ? 52.037 -5.604 57.754 1.00 52.60 392 PRO B CA 1
ATOM 6222 C C . PRO B 1 392 ? 53.240 -4.776 57.308 1.00 53.10 392 PRO B C 1
ATOM 6223 O O . PRO B 1 392 ? 54.015 -4.287 58.130 1.00 53.93 392 PRO B O 1
ATOM 6227 N N . LEU B 1 393 ? 53.381 -4.628 55.995 1.00 53.82 393 LEU B N 1
ATOM 6228 C CA . LEU B 1 393 ? 54.461 -3.861 55.366 1.00 55.01 393 LEU B CA 1
ATOM 6229 C C . LEU B 1 393 ? 53.826 -2.574 54.872 1.00 55.40 393 LEU B C 1
ATOM 6230 O O . LEU B 1 393 ? 52.713 -2.603 54.348 1.00 57.85 393 LEU B O 1
ATOM 6235 N N . ILE B 1 394 ? 54.530 -1.450 54.986 1.00 54.09 394 ILE B N 1
ATOM 6236 C CA . ILE B 1 394 ? 53.930 -0.196 54.562 1.00 52.99 394 ILE B CA 1
ATOM 6237 C C . ILE B 1 394 ? 54.911 0.844 54.009 1.00 52.80 394 ILE B C 1
ATOM 6238 O O . ILE B 1 394 ? 55.791 1.323 54.727 1.00 53.76 394 ILE B O 1
ATOM 6243 N N . SER B 1 395 ? 54.734 1.204 52.738 1.00 50.85 395 SER B N 1
ATOM 6244 C CA . SER B 1 395 ? 55.590 2.192 52.074 1.00 49.64 395 SER B CA 1
ATOM 6245 C C . SER B 1 395 ? 54.947 3.582 52.020 1.00 47.84 395 SER B C 1
ATOM 6246 O O . SER B 1 395 ? 53.722 3.693 51.949 1.00 49.23 395 SER B O 1
ATOM 6249 N N . VAL B 1 396 ? 55.768 4.624 52.062 1.00 44.90 396 VAL B N 1
ATOM 6250 C CA . VAL B 1 396 ? 55.274 6.001 51.976 1.00 43.20 396 VAL B CA 1
ATOM 6251 C C . VAL B 1 396 ? 56.010 6.682 50.821 1.00 43.79 396 VAL B C 1
ATOM 6252 O O . VAL B 1 396 ? 57.203 6.967 50.924 1.00 42.68 396 VAL B O 1
ATOM 6256 N N . LEU B 1 397 ? 55.300 6.926 49.718 1.00 44.99 397 LEU B N 1
ATOM 6257 C CA . LEU B 1 397 ? 55.902 7.572 48.553 1.00 45.50 397 LEU B CA 1
ATOM 6258 C C . LEU B 1 397 ? 55.583 9.058 48.543 1.00 46.46 397 LEU B C 1
ATOM 6259 O O . LEU B 1 397 ? 54.533 9.474 49.027 1.00 46.82 397 LEU B O 1
ATOM 6264 N N . LYS B 1 398 ? 56.493 9.861 47.997 1.00 48.19 398 LYS B N 1
ATOM 6265 C CA . LYS B 1 398 ? 56.272 11.304 47.933 1.00 50.03 398 LYS B CA 1
ATOM 6266 C C . LYS B 1 398 ? 55.904 11.790 46.525 1.00 49.73 398 LYS B C 1
ATOM 6267 O O . LYS B 1 398 ? 56.589 11.480 45.542 1.00 47.67 398 LYS B O 1
ATOM 6273 N N . ALA B 1 399 ? 54.814 12.548 46.453 1.00 49.05 399 ALA B N 1
ATOM 6274 C CA . ALA B 1 399 ? 54.335 13.114 45.196 1.00 49.81 399 ALA B CA 1
ATOM 6275 C C . ALA B 1 399 ? 54.524 14.611 45.327 1.00 50.09 399 ALA B C 1
ATOM 6276 O O . ALA B 1 399 ? 53.943 15.241 46.214 1.00 48.38 399 ALA B O 1
ATOM 6278 N N . ASP B 1 400 ? 55.340 15.182 44.450 1.00 52.23 400 ASP B N 1
ATOM 6279 C CA . ASP B 1 400 ? 55.608 16.621 44.500 1.00 55.23 400 ASP B CA 1
ATOM 6280 C C . ASP B 1 400 ? 54.597 17.427 43.699 1.00 55.09 400 ASP B C 1
ATOM 6281 O O . ASP B 1 400 ? 54.788 18.609 43.442 1.00 55.32 400 ASP B O 1
ATOM 6286 N N . ASP B 1 401 ? 53.513 16.770 43.316 1.00 56.48 401 ASP B N 1
ATOM 6287 C CA . ASP B 1 401 ? 52.465 17.402 42.536 1.00 56.66 401 ASP B CA 1
ATOM 6288 C C . ASP B 1 401 ? 51.201 16.556 42.673 1.00 56.07 401 ASP B C 1
ATOM 6289 O O . ASP B 1 401 ? 51.282 15.344 42.886 1.00 56.16 401 ASP B O 1
ATOM 6294 N N . GLU B 1 402 ? 50.040 17.192 42.565 1.00 54.72 402 GLU B N 1
ATOM 6295 C CA . GLU B 1 402 ? 48.774 16.474 42.655 1.00 53.41 402 GLU B CA 1
ATOM 6296 C C . GLU B 1 402 ? 48.638 15.559 41.433 1.00 52.07 402 GLU B C 1
ATOM 6297 O O . GLU B 1 402 ? 48.144 14.432 41.530 1.00 51.81 402 GLU B O 1
ATOM 6303 N N . ALA B 1 403 ? 49.095 16.046 40.282 1.00 49.35 403 ALA B N 1
ATOM 6304 C CA . ALA B 1 403 ? 49.050 15.261 39.060 1.00 47.48 403 ALA B CA 1
ATOM 6305 C C . ALA B 1 403 ? 49.966 14.051 39.237 1.00 46.69 403 ALA B C 1
ATOM 6306 O O . ALA B 1 403 ? 49.642 12.950 38.792 1.00 46.42 403 ALA B O 1
ATOM 6308 N N . HIS B 1 404 ? 51.107 14.260 39.893 1.00 45.91 404 HIS B N 1
ATOM 6309 C CA . HIS B 1 404 ? 52.062 13.176 40.133 1.00 44.36 404 HIS B CA 1
ATOM 6310 C C . HIS B 1 404 ? 51.448 12.116 41.046 1.00 42.68 404 HIS B C 1
ATOM 6311 O O . HIS B 1 404 ? 51.783 10.939 40.949 1.00 41.60 404 HIS B O 1
ATOM 6318 N N . ALA B 1 405 ? 50.554 12.541 41.934 1.00 42.10 405 ALA B N 1
ATOM 6319 C CA . ALA B 1 405 ? 49.893 11.621 42.850 1.00 42.25 405 AL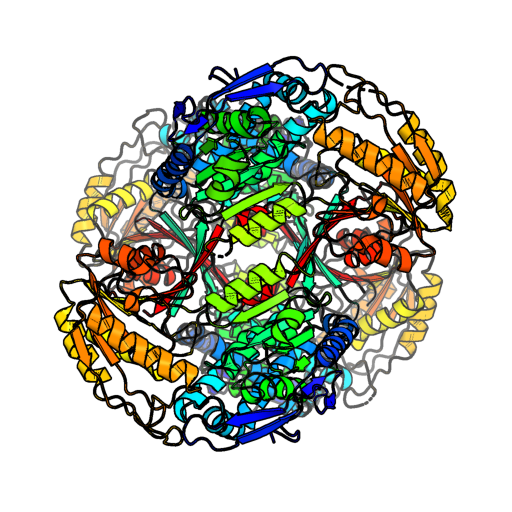A B CA 1
ATOM 6320 C C . ALA B 1 405 ? 49.120 10.586 42.042 1.00 43.02 405 ALA B C 1
ATOM 6321 O O . ALA B 1 405 ? 49.205 9.390 42.310 1.00 42.82 405 ALA B O 1
ATOM 6323 N N . ALA B 1 406 ? 48.372 11.058 41.049 1.00 43.43 406 ALA B N 1
ATOM 6324 C CA . ALA B 1 406 ? 47.589 10.187 40.182 1.00 43.65 406 ALA B CA 1
ATOM 6325 C C . ALA B 1 406 ? 48.469 9.152 39.473 1.00 43.20 406 ALA B C 1
ATOM 6326 O O . ALA B 1 406 ? 48.090 7.982 39.363 1.00 42.74 406 ALA B O 1
ATOM 6328 N N . GLU B 1 407 ? 49.630 9.583 38.989 1.00 42.16 407 GLU B N 1
ATOM 6329 C CA . GLU B 1 407 ? 50.566 8.675 38.316 1.00 43.29 407 GLU B CA 1
ATOM 6330 C C . GLU B 1 407 ? 51.073 7.650 39.338 1.00 41.06 407 GLU B C 1
ATOM 6331 O O . GLU B 1 407 ? 51.176 6.461 39.037 1.00 40.68 407 GLU B O 1
ATOM 6337 N N . LEU B 1 408 ? 51.390 8.116 40.545 1.00 38.32 408 LEU B N 1
ATOM 6338 C CA . LEU B 1 408 ? 51.887 7.223 41.585 1.00 37.48 408 LEU B CA 1
ATOM 6339 C C . LEU B 1 408 ? 50.841 6.167 41.941 1.00 36.95 408 LEU B C 1
ATOM 6340 O O . LEU B 1 408 ? 51.169 4.997 42.127 1.00 37.38 408 LEU B O 1
ATOM 6345 N N . ALA B 1 409 ? 49.579 6.590 42.002 1.00 36.38 409 ALA B N 1
ATOM 6346 C CA . ALA B 1 409 ? 48.455 5.719 42.330 1.00 35.39 409 ALA B CA 1
ATOM 6347 C C . ALA B 1 409 ? 48.191 4.625 41.290 1.00 36.60 409 ALA B C 1
ATOM 6348 O O . ALA B 1 409 ? 47.762 3.514 41.625 1.00 35.89 409 ALA B O 1
ATOM 6350 N N . ASN B 1 410 ? 48.446 4.939 40.027 1.00 38.18 410 ASN B N 1
ATOM 6351 C CA . ASN B 1 410 ? 48.221 3.984 38.953 1.00 39.20 410 ASN B CA 1
ATOM 6352 C C . ASN B 1 410 ? 49.467 3.183 38.614 1.00 40.48 410 ASN B C 1
ATOM 6353 O O . ASN B 1 410 ? 49.382 2.180 37.904 1.00 40.62 410 ASN B O 1
ATOM 6358 N N . ALA B 1 411 ? 50.617 3.626 39.128 1.00 41.83 411 ALA B N 1
ATOM 6359 C CA . ALA B 1 411 ? 51.898 2.969 38.851 1.00 42.04 411 ALA B CA 1
ATOM 6360 C C . ALA B 1 411 ? 51.963 1.483 39.220 1.00 43.07 411 ALA B C 1
ATOM 6361 O O . ALA B 1 411 ? 52.678 0.696 38.575 1.00 44.55 411 ALA B O 1
ATOM 6363 N N . SER B 1 412 ? 51.234 1.091 40.257 1.00 42.95 412 SER B N 1
ATOM 6364 C CA . SER B 1 412 ? 51.231 -0.309 40.651 1.00 45.14 412 SER B CA 1
ATOM 6365 C C . SER B 1 412 ? 49.851 -0.913 40.363 1.00 46.11 412 SER B C 1
ATOM 6366 O O . SER B 1 412 ? 48.828 -0.218 40.387 1.00 45.56 412 SER B O 1
ATOM 6368 N N . ASP B 1 413 ? 49.857 -2.198 40.060 1.00 47.54 413 ASP B N 1
ATOM 6369 C CA . ASP B 1 413 ? 48.640 -2.915 39.788 1.00 50.02 413 ASP B CA 1
ATOM 6370 C C . ASP B 1 413 ? 47.985 -3.207 41.125 1.00 51.28 413 ASP B C 1
ATOM 6371 O O . ASP B 1 413 ? 48.638 -3.556 42.105 1.00 51.04 413 ASP B O 1
ATOM 6376 N N . PHE B 1 414 ? 46.669 -3.068 41.140 1.00 52.13 414 PHE B N 1
ATOM 6377 C CA . PHE B 1 414 ? 45.857 -3.338 42.298 1.00 52.32 414 PHE B CA 1
ATOM 6378 C C . PHE B 1 414 ? 44.457 -3.313 41.679 1.00 52.96 414 PHE B C 1
ATOM 6379 O O . PHE B 1 414 ? 44.203 -2.517 40.756 1.00 53.25 414 PHE B O 1
ATOM 6387 N N . GLY B 1 415 ? 43.578 -4.199 42.159 1.00 52.19 415 GLY B N 1
ATOM 6388 C CA . GLY B 1 415 ? 42.215 -4.295 41.650 1.00 51.96 415 GLY B CA 1
ATOM 6389 C C . GLY B 1 415 ? 41.156 -3.563 42.470 1.00 51.30 415 GLY B C 1
ATOM 6390 O O . GLY B 1 415 ? 40.699 -2.509 42.050 1.00 52.92 415 GLY B O 1
ATOM 6391 N N . LEU B 1 416 ? 40.776 -4.119 43.631 1.00 48.67 416 LEU B N 1
ATOM 6392 C CA . LEU B 1 416 ? 39.762 -3.595 44.578 1.00 46.52 416 LEU B CA 1
ATOM 6393 C C . LEU B 1 416 ? 39.572 -2.080 44.764 1.00 45.84 416 LEU B C 1
ATOM 6394 O O . LEU B 1 416 ? 38.908 -1.405 43.960 1.00 45.03 416 LEU B O 1
ATOM 6396 N N . SER B 1 417 ? 40.139 -1.565 45.854 1.00 44.32 417 SER B N 1
ATOM 6397 C CA . SER B 1 417 ? 39.992 -0.183 46.202 1.00 41.10 417 SER B CA 1
ATOM 6398 C C . SER B 1 417 ? 41.198 0.705 46.208 1.00 38.53 417 SER B C 1
ATOM 6399 O O . SER B 1 417 ? 42.328 0.257 46.026 1.00 39.38 417 SER B O 1
ATOM 6402 N N . ALA B 1 418 ? 40.909 1.984 46.428 1.00 34.39 418 ALA B N 1
ATOM 6403 C CA . ALA B 1 418 ? 41.858 3.071 46.524 1.00 32.29 418 ALA B CA 1
ATOM 6404 C C . ALA B 1 418 ? 41.117 4.121 47.331 1.00 32.09 418 ALA B C 1
ATOM 6405 O O . ALA B 1 418 ? 39.894 4.287 47.220 1.00 31.07 418 ALA B O 1
ATOM 6407 N N . ALA B 1 419 ? 41.891 4.813 48.165 1.00 30.76 419 ALA B N 1
ATOM 6408 C CA . ALA B 1 419 ? 41.396 5.834 49.056 1.00 29.37 419 ALA B CA 1
ATOM 6409 C C . ALA B 1 419 ? 42.142 7.139 48.870 1.00 28.60 419 ALA B C 1
ATOM 6410 O O . ALA B 1 419 ? 43.334 7.179 48.540 1.00 27.63 419 ALA B O 1
ATOM 6412 N N . VAL B 1 420 ? 41.418 8.213 49.141 1.00 28.64 420 VAL B N 1
ATOM 6413 C CA . VAL B 1 420 ? 41.953 9.550 48.998 1.00 31.17 420 VAL B CA 1
ATOM 6414 C C . VAL B 1 420 ? 41.342 10.480 50.035 1.00 29.74 420 VAL B C 1
ATOM 6415 O O . VAL B 1 420 ? 40.162 10.376 50.397 1.00 29.84 420 VAL B O 1
ATOM 6419 N N . TRP B 1 421 ? 42.184 11.385 50.523 1.00 30.07 421 TRP B N 1
ATOM 6420 C CA . TRP B 1 421 ? 41.788 12.351 51.532 1.00 29.65 421 TRP B CA 1
ATOM 6421 C C . TRP B 1 421 ? 42.006 13.743 51.045 1.00 29.82 421 TRP B C 1
ATOM 6422 O O . TRP B 1 421 ? 43.080 14.096 50.565 1.00 30.45 421 TRP B O 1
ATOM 6433 N N . SER B 1 422 ? 40.957 14.534 51.186 1.00 32.30 422 SER B N 1
ATOM 6434 C CA . SER B 1 422 ? 40.971 15.907 50.745 1.00 36.19 422 SER B CA 1
ATOM 6435 C C . SER B 1 422 ? 39.728 16.590 51.266 1.00 38.19 422 SER B C 1
ATOM 6436 O O . SER B 1 422 ? 38.643 15.998 51.267 1.00 39.51 422 SER B O 1
ATOM 6439 N N . LYS B 1 423 ? 39.893 17.827 51.732 1.00 40.14 423 LYS B N 1
ATOM 6440 C CA . LYS B 1 423 ? 38.772 18.584 52.259 1.00 42.05 423 LYS B CA 1
ATOM 6441 C C . LYS B 1 423 ? 37.842 19.037 51.129 1.00 42.22 423 LYS B C 1
ATOM 6442 O O . LYS B 1 423 ? 36.634 19.122 51.336 1.00 43.49 423 LYS B O 1
ATOM 6444 N N . ASP B 1 424 ? 38.404 19.326 49.950 1.00 41.36 424 ASP B N 1
ATOM 6445 C CA . ASP B 1 424 ? 37.620 19.763 48.786 1.00 41.78 424 ASP B CA 1
ATOM 6446 C C . ASP B 1 424 ? 36.928 18.563 48.124 1.00 42.22 424 ASP B C 1
ATOM 6447 O O . ASP B 1 424 ? 37.448 17.972 47.164 1.00 41.70 424 ASP B O 1
ATOM 6452 N N . ILE B 1 425 ? 35.753 18.216 48.641 1.00 41.50 425 ILE B N 1
ATOM 6453 C CA . ILE B 1 425 ? 34.989 17.081 48.140 1.00 41.93 425 ILE B CA 1
ATOM 6454 C C . ILE B 1 425 ? 34.886 17.102 46.620 1.00 41.85 425 ILE B C 1
ATOM 6455 O O . ILE B 1 425 ? 35.141 16.098 45.955 1.00 40.31 425 ILE B O 1
ATOM 6457 N N . ASP B 1 426 ? 34.545 18.255 46.061 1.00 42.20 426 ASP B N 1
ATOM 6458 C CA . ASP B 1 426 ? 34.410 18.326 44.619 1.00 43.10 426 ASP B CA 1
ATOM 6459 C C . ASP B 1 426 ? 35.670 17.987 43.836 1.00 42.83 426 ASP B C 1
ATOM 6460 O O . ASP B 1 426 ? 35.617 17.136 42.949 1.00 42.85 426 ASP B O 1
ATOM 6465 N N . ARG B 1 427 ? 36.796 18.634 44.146 1.00 43.39 427 ARG B N 1
ATOM 6466 C CA . ARG B 1 427 ? 38.037 18.346 43.408 1.00 44.35 427 ARG B CA 1
ATOM 6467 C C . ARG B 1 427 ? 38.514 16.903 43.598 1.00 41.78 427 ARG B C 1
ATOM 6468 O O . ARG B 1 427 ? 38.965 16.256 42.645 1.00 40.75 427 ARG B O 1
ATOM 6476 N N . ALA B 1 428 ? 38.410 16.413 44.830 1.00 39.91 428 ALA B N 1
ATOM 6477 C CA . ALA B 1 428 ? 38.812 15.051 45.166 1.00 38.26 428 ALA B CA 1
ATOM 6478 C C . ALA B 1 428 ? 38.017 14.070 44.316 1.00 37.00 428 ALA B C 1
ATOM 6479 O O . ALA B 1 428 ? 38.572 13.127 43.763 1.00 36.16 428 ALA B O 1
ATOM 6481 N N . ALA B 1 429 ? 36.715 14.294 44.222 1.00 35.39 429 ALA B N 1
ATOM 6482 C CA . ALA B 1 429 ? 35.860 13.439 43.415 1.00 36.86 429 ALA B CA 1
ATOM 6483 C C . ALA B 1 429 ? 36.354 13.388 41.971 1.00 37.76 429 ALA B C 1
ATOM 6484 O O . ALA B 1 429 ? 36.356 12.329 41.343 1.00 37.46 429 ALA B O 1
ATOM 6486 N N . GLN B 1 430 ? 36.773 14.536 41.444 1.00 37.44 430 GLN B N 1
ATOM 6487 C CA . GLN B 1 430 ? 37.270 14.604 40.071 1.00 37.56 430 GLN B CA 1
ATOM 6488 C C . GLN B 1 430 ? 38.587 13.863 39.939 1.00 38.26 430 GLN B C 1
ATOM 6489 O O . GLN B 1 430 ? 38.828 13.159 38.951 1.00 39.24 430 GLN B O 1
ATOM 6495 N N . PHE B 1 431 ? 39.436 14.039 40.943 1.00 36.58 431 PHE B N 1
ATOM 6496 C CA . PHE B 1 431 ? 40.748 13.386 41.005 1.00 34.31 431 PHE B CA 1
ATOM 6497 C C . PHE B 1 431 ? 40.566 11.871 41.070 1.00 33.36 431 PHE B C 1
ATOM 6498 O O . PHE B 1 431 ? 41.317 11.108 40.458 1.00 34.29 431 PHE B O 1
ATOM 6506 N N . ALA B 1 432 ? 39.565 11.452 41.836 1.00 32.47 432 ALA B N 1
ATOM 6507 C CA . ALA B 1 432 ? 39.261 10.047 42.009 1.00 32.61 432 ALA B CA 1
ATOM 6508 C C . ALA B 1 432 ? 39.033 9.395 40.656 1.00 33.78 432 ALA B C 1
ATOM 6509 O O . ALA B 1 432 ? 39.513 8.293 40.391 1.00 32.14 432 ALA B O 1
ATOM 6511 N N . LEU B 1 433 ? 38.310 10.088 39.784 1.00 34.50 433 LEU B N 1
ATOM 6512 C CA . LEU B 1 433 ? 38.044 9.542 38.469 1.00 36.37 433 LEU B CA 1
ATOM 6513 C C . LEU B 1 433 ? 39.342 9.354 37.712 1.00 36.85 433 LEU B C 1
ATOM 6514 O O . LEU B 1 433 ? 39.408 8.552 36.781 1.00 37.32 433 LEU B O 1
ATOM 6519 N N . GLN B 1 434 ? 40.376 10.090 38.110 1.00 37.78 434 GLN B N 1
ATOM 6520 C CA . GLN B 1 434 ? 41.678 10.002 37.452 1.00 39.37 434 GLN B CA 1
ATOM 6521 C C . GLN B 1 434 ? 42.511 8.785 37.897 1.00 40.10 434 GLN B C 1
ATOM 6522 O O . GLN B 1 434 ? 43.655 8.608 37.460 1.00 38.95 434 GLN B O 1
ATOM 6528 N N . ILE B 1 435 ? 41.929 7.950 38.757 1.00 40.12 435 ILE B N 1
ATOM 6529 C CA . ILE B 1 435 ? 42.602 6.749 39.240 1.00 41.88 435 ILE B CA 1
ATOM 6530 C C . ILE B 1 435 ? 41.943 5.508 38.629 1.00 43.47 435 ILE B C 1
ATOM 6531 O O . ILE B 1 435 ? 40.715 5.417 38.550 1.00 43.74 435 ILE B O 1
ATOM 6536 N N . ASP B 1 436 ? 42.763 4.551 38.210 1.00 44.00 436 ASP B N 1
ATOM 6537 C CA . ASP B 1 436 ? 42.257 3.332 37.602 1.00 46.43 436 ASP B CA 1
ATOM 6538 C C . ASP B 1 436 ? 41.825 2.233 38.583 1.00 45.81 436 ASP B C 1
ATOM 6539 O O . ASP B 1 436 ? 42.487 1.200 38.722 1.00 44.75 436 ASP B O 1
ATOM 6544 N N . SER B 1 437 ? 40.702 2.458 39.255 1.00 45.42 437 SER B N 1
ATOM 6545 C CA . SER B 1 437 ? 40.163 1.481 40.195 1.00 45.27 437 SER B CA 1
ATOM 6546 C C . SER B 1 437 ? 38.666 1.570 40.053 1.00 42.83 437 SER B C 1
ATOM 6547 O O . SER B 1 437 ? 38.142 2.628 39.709 1.00 42.92 437 SER B O 1
ATOM 6550 N N . GLY B 1 438 ? 37.981 0.467 40.317 1.00 42.32 438 GLY B N 1
ATOM 6551 C CA . GLY B 1 438 ? 36.531 0.455 40.208 1.00 39.79 438 GLY B CA 1
ATOM 6552 C C . GLY B 1 438 ? 35.870 1.043 41.436 1.00 38.81 438 GLY B C 1
ATOM 6553 O O . GLY B 1 438 ? 34.659 1.275 41.443 1.00 37.76 438 GLY B O 1
ATOM 6554 N N . MET B 1 439 ? 36.677 1.263 42.477 1.00 38.04 439 MET B N 1
ATOM 6555 C CA . MET B 1 439 ? 36.225 1.824 43.739 1.00 35.94 439 MET B CA 1
ATOM 6556 C C . MET B 1 439 ? 37.251 2.815 44.253 1.00 34.60 439 MET B C 1
ATOM 6557 O O . MET B 1 439 ? 38.437 2.510 44.304 1.00 34.16 439 MET B O 1
ATOM 6562 N N . VAL B 1 440 ? 36.784 3.997 44.621 1.00 32.61 440 VAL B N 1
ATOM 6563 C CA . VAL B 1 440 ? 37.635 5.031 45.179 1.00 32.83 440 VAL B CA 1
ATOM 6564 C C . VAL B 1 440 ? 36.813 5.669 46.280 1.00 33.87 440 VAL B C 1
ATOM 6565 O O . VAL B 1 440 ? 35.715 6.164 46.030 1.00 35.04 440 VAL B O 1
ATOM 6569 N N . HIS B 1 441 ? 37.331 5.621 47.505 1.00 33.84 441 HIS B N 1
ATOM 6570 C CA . HIS B 1 441 ? 36.633 6.189 48.651 1.00 32.68 441 HIS B CA 1
ATOM 6571 C C . HIS B 1 441 ? 37.338 7.437 49.163 1.00 31.09 441 HIS B C 1
ATOM 6572 O O . HIS B 1 441 ? 38.554 7.449 49.335 1.00 32.11 441 HIS B O 1
ATOM 6579 N N . ILE B 1 442 ? 36.557 8.491 49.374 1.00 30.39 442 ILE B N 1
ATOM 6580 C CA . ILE B 1 442 ? 37.074 9.763 49.844 1.00 29.04 442 ILE B CA 1
ATOM 6581 C C . ILE B 1 442 ? 36.704 10.036 51.292 1.00 28.71 442 ILE B C 1
ATOM 6582 O O . ILE B 1 442 ? 35.551 9.901 51.699 1.00 27.68 442 ILE B O 1
ATOM 6587 N N . ASN B 1 443 ? 37.722 10.414 52.057 1.00 28.58 443 ASN B N 1
ATOM 6588 C CA . ASN B 1 443 ? 37.600 10.733 53.465 1.00 27.17 443 ASN B CA 1
ATOM 6589 C C . ASN B 1 443 ? 37.018 9.677 54.386 1.00 28.15 443 ASN B C 1
ATOM 6590 O O . ASN B 1 443 ? 36.097 9.969 55.153 1.00 26.15 443 ASN B O 1
ATOM 6595 N N . ASP B 1 444 ? 37.563 8.459 54.305 1.00 31.19 444 ASP B N 1
ATOM 6596 C CA . ASP B 1 444 ? 37.185 7.343 55.198 1.00 35.38 444 ASP B CA 1
ATOM 6597 C C . ASP B 1 444 ? 38.012 6.089 54.934 1.00 36.89 444 ASP B C 1
ATOM 6598 O O . ASP B 1 444 ? 39.158 6.165 54.451 1.00 39.32 444 ASP B O 1
ATOM 6603 N N . ARG B 1 465 ? 33.866 -1.552 49.937 1.00 46.92 465 ARG B N 1
ATOM 6604 C CA . ARG B 1 465 ? 32.652 -2.246 50.344 1.00 46.49 465 ARG B CA 1
ATOM 6605 C C . ARG B 1 465 ? 32.126 -3.222 49.281 1.00 47.05 465 ARG B C 1
ATOM 6606 O O . ARG B 1 465 ? 32.858 -3.642 48.386 1.00 46.07 465 ARG B O 1
ATOM 6608 N N . PHE B 1 466 ? 30.843 -3.556 49.391 1.00 48.66 466 PHE B N 1
ATOM 6609 C CA . PHE B 1 466 ? 30.161 -4.516 48.515 1.00 49.26 466 PHE B CA 1
ATOM 6610 C C . PHE B 1 466 ? 29.013 -3.893 47.708 1.00 48.82 466 PHE B C 1
ATOM 6611 O O . PHE B 1 466 ? 28.120 -3.244 48.267 1.00 49.52 466 PHE B O 1
ATOM 6619 N N . ASN B 1 467 ? 29.031 -4.118 46.394 1.00 48.61 467 ASN B N 1
ATOM 6620 C CA . ASN B 1 467 ? 28.011 -3.579 45.481 1.00 46.83 467 ASN B CA 1
ATOM 6621 C C . ASN B 1 467 ? 27.044 -4.665 44.980 1.00 46.21 467 ASN B C 1
ATOM 6622 O O . ASN B 1 467 ? 27.404 -5.498 44.144 1.00 46.92 467 ASN B O 1
ATOM 6627 N N . GLY B 1 468 ? 25.815 -4.627 45.481 1.00 43.46 468 GLY B N 1
ATOM 6628 C CA . GLY B 1 468 ? 24.811 -5.608 45.105 1.00 40.96 468 GLY B CA 1
ATOM 6629 C C . GLY B 1 468 ? 24.484 -5.684 43.628 1.00 40.66 468 GLY B C 1
ATOM 6630 O O . GLY B 1 468 ? 24.297 -6.764 43.082 1.00 39.23 468 GLY B O 1
ATOM 6631 N N . ASP B 1 469 ? 24.395 -4.531 42.974 1.00 40.70 469 ASP B N 1
ATOM 6632 C CA . ASP B 1 469 ? 24.103 -4.479 41.553 1.00 38.80 469 ASP B CA 1
ATOM 6633 C C . ASP B 1 469 ? 25.219 -5.180 40.789 1.00 36.66 469 ASP B C 1
ATOM 6634 O O . ASP B 1 469 ? 24.969 -5.964 39.887 1.00 34.10 469 ASP B O 1
ATOM 6639 N N . TRP B 1 470 ? 26.460 -4.897 41.162 1.00 36.30 470 TRP B N 1
ATOM 6640 C CA . TRP B 1 470 ? 27.604 -5.515 40.515 1.00 37.30 470 TRP B CA 1
ATOM 6641 C C . TRP B 1 470 ? 27.617 -7.027 40.755 1.00 37.03 470 TRP B C 1
ATOM 6642 O O . TRP B 1 470 ? 28.060 -7.801 39.904 1.00 37.83 470 TRP B O 1
ATOM 6653 N N . ALA B 1 471 ? 27.121 -7.440 41.919 1.00 35.23 471 ALA B N 1
ATOM 6654 C CA . ALA B 1 471 ? 27.084 -8.845 42.291 1.00 35.06 471 ALA B CA 1
ATOM 6655 C C . ALA B 1 471 ? 25.983 -9.655 41.589 1.00 36.10 471 ALA B C 1
ATOM 6656 O O . ALA B 1 471 ? 26.245 -10.775 41.136 1.00 35.49 471 ALA B O 1
ATOM 6658 N N . ILE B 1 472 ? 24.767 -9.113 41.496 1.00 36.15 472 ILE B N 1
ATOM 6659 C CA . ILE B 1 472 ? 23.695 -9.859 40.848 1.00 38.63 472 ILE B CA 1
ATOM 6660 C C . ILE B 1 472 ? 24.050 -10.073 39.393 1.00 39.29 472 ILE B C 1
ATOM 6661 O O . ILE B 1 472 ? 23.692 -11.093 38.810 1.00 40.42 472 ILE B O 1
ATOM 6666 N N . GLU B 1 473 ? 24.787 -9.122 38.821 1.00 37.95 473 GLU B N 1
ATOM 6667 C CA . GLU B 1 473 ? 25.190 -9.188 37.418 1.00 38.84 473 GLU B CA 1
ATOM 6668 C C . GLU B 1 473 ? 26.316 -10.194 37.198 1.00 37.05 473 GLU B C 1
ATOM 6669 O O . GLU B 1 473 ? 26.412 -10.797 36.138 1.00 36.82 473 GLU B O 1
ATOM 6675 N N . GLU B 1 474 ? 27.167 -10.372 38.197 1.00 35.53 474 GLU B N 1
ATOM 6676 C CA . GLU B 1 474 ? 28.267 -11.319 38.080 1.00 35.27 474 GLU B CA 1
ATOM 6677 C C . GLU B 1 474 ? 27.798 -12.785 38.179 1.00 32.81 474 GLU B C 1
ATOM 6678 O O . GLU B 1 474 ? 28.428 -13.677 37.598 1.00 31.58 474 GLU B O 1
ATOM 6684 N N . PHE B 1 475 ? 26.696 -13.027 38.892 1.00 28.08 475 PHE B N 1
ATOM 6685 C CA . PHE B 1 475 ? 26.191 -14.382 39.085 1.00 26.95 475 PHE B CA 1
ATOM 6686 C C . PHE B 1 475 ? 24.914 -14.761 38.345 1.00 28.73 475 PHE B C 1
ATOM 6687 O O . PHE B 1 475 ? 24.209 -15.705 38.738 1.00 27.41 475 PHE B O 1
ATOM 6695 N N . THR B 1 476 ? 24.615 -14.025 37.275 1.00 29.67 476 THR B N 1
ATOM 6696 C CA . THR B 1 476 ? 23.452 -14.301 36.447 1.00 28.79 476 THR B CA 1
ATOM 6697 C C . THR B 1 476 ? 23.905 -14.122 35.024 1.00 29.85 476 THR B C 1
ATOM 6698 O O . THR B 1 476 ? 24.968 -13.545 34.769 1.00 29.07 476 THR B O 1
ATOM 6702 N N . THR B 1 477 ? 23.118 -14.638 34.089 1.00 30.11 477 THR B N 1
ATOM 6703 C CA . THR B 1 477 ? 23.444 -14.464 32.684 1.00 31.08 477 THR B CA 1
ATOM 6704 C C . THR B 1 477 ? 22.171 -14.032 31.994 1.00 28.36 477 THR B C 1
ATOM 6705 O O . THR B 1 477 ? 21.054 -14.419 32.388 1.00 26.37 477 THR B O 1
ATOM 6709 N N . ASP B 1 478 ? 22.343 -13.233 30.955 1.00 26.37 478 ASP B N 1
ATOM 6710 C CA . ASP B 1 478 ? 21.204 -12.761 30.205 1.00 23.89 478 ASP B CA 1
ATOM 6711 C C . ASP B 1 478 ? 20.978 -13.669 29.008 1.00 20.45 478 ASP B C 1
ATOM 6712 O O . ASP B 1 478 ? 21.887 -13.922 28.210 1.00 19.26 478 ASP B O 1
ATOM 6717 N N . ARG B 1 479 ? 19.772 -14.207 28.929 1.00 18.64 479 ARG B N 1
ATOM 6718 C CA . ARG B 1 479 ? 19.406 -15.111 27.838 1.00 19.76 479 ARG B CA 1
ATOM 6719 C C . ARG B 1 479 ? 18.373 -14.456 26.897 1.00 16.56 479 ARG B C 1
ATOM 6720 O O . ARG B 1 479 ? 17.189 -14.414 27.199 1.00 15.96 479 ARG B O 1
ATOM 6722 N N . TRP B 1 480 ? 18.828 -13.933 25.766 1.00 18.23 480 TRP B N 1
ATOM 6723 C CA . TRP B 1 480 ? 17.911 -13.295 24.805 1.00 23.08 480 TRP B CA 1
ATOM 6724 C C . TRP B 1 480 ? 17.165 -14.329 23.965 1.00 23.64 480 TRP B C 1
ATOM 6725 O O . TRP B 1 480 ? 17.772 -15.041 23.169 1.00 22.61 480 TRP B O 1
ATOM 6727 N N . ILE B 1 481 ? 15.851 -14.404 24.144 1.00 25.53 481 ILE B N 1
ATOM 6728 C CA . ILE B 1 481 ? 15.019 -15.333 23.381 1.00 28.19 481 ILE B CA 1
ATOM 6729 C C . ILE B 1 481 ? 14.117 -14.610 22.376 1.00 28.47 481 ILE B C 1
ATOM 6730 O O . ILE B 1 481 ? 13.145 -13.955 22.757 1.00 25.75 481 ILE B O 1
ATOM 6735 N N . GLY B 1 482 ? 14.462 -14.725 21.093 1.00 30.46 482 GLY B N 1
ATOM 6736 C CA . GLY B 1 482 ? 13.679 -14.101 20.034 1.00 33.02 482 GLY B CA 1
ATOM 6737 C C . GLY B 1 482 ? 12.528 -14.989 19.585 1.00 33.63 482 GLY B C 1
ATOM 6738 O O . GLY B 1 482 ? 12.726 -16.149 19.204 1.00 32.57 482 GLY B O 1
ATOM 6739 N N . ILE B 1 483 ? 11.321 -14.448 19.621 1.00 33.36 483 ILE B N 1
ATOM 6740 C CA . ILE B 1 483 ? 10.152 -15.212 19.250 1.00 35.78 483 ILE B CA 1
ATOM 6741 C C . ILE B 1 483 ? 9.418 -14.621 18.053 1.00 37.65 483 ILE B C 1
ATOM 6742 O O . ILE B 1 483 ? 8.815 -13.554 18.156 1.00 37.36 483 ILE B O 1
ATOM 6747 N N . LYS B 1 484 ? 9.480 -15.299 16.908 1.00 40.27 484 LYS B N 1
ATOM 6748 C CA . LYS B 1 484 ? 8.767 -14.817 15.732 1.00 43.74 484 LYS B CA 1
ATOM 6749 C C . LYS B 1 484 ? 7.414 -15.496 15.674 1.00 45.36 484 LYS B C 1
ATOM 6750 O O . LYS B 1 484 ? 7.330 -16.724 15.633 1.00 46.22 484 LYS B O 1
ATOM 6756 N N . ARG B 1 485 ? 6.359 -14.697 15.688 1.00 47.75 485 ARG B N 1
ATOM 6757 C CA . ARG B 1 485 ? 5.010 -15.235 15.646 1.00 50.82 485 ARG B CA 1
ATOM 6758 C C . ARG B 1 485 ? 4.556 -15.477 14.199 1.00 52.42 485 ARG B C 1
ATOM 6759 O O . ARG B 1 485 ? 4.974 -14.712 13.298 1.00 52.35 485 ARG B O 1
ATOM 6761 N N . THR C 1 6 ? -0.459 30.532 4.707 1.00 48.53 6 THR C N 1
ATOM 6762 C CA . THR C 1 6 ? -0.228 29.089 4.424 1.00 51.76 6 THR C CA 1
ATOM 6763 C C . THR C 1 6 ? 1.165 28.685 4.891 1.00 51.88 6 THR C C 1
ATOM 6764 O O . THR C 1 6 ? 2.045 29.547 5.059 1.00 51.93 6 THR C O 1
ATOM 6768 N N . PHE C 1 7 ? 1.341 27.368 5.077 1.00 51.70 7 PHE C N 1
ATOM 6769 C CA . PHE C 1 7 ? 2.607 26.738 5.510 1.00 50.96 7 PHE C CA 1
ATOM 6770 C C . PHE C 1 7 ? 3.033 25.436 4.819 1.00 50.41 7 PHE C C 1
ATOM 6771 O O . PHE C 1 7 ? 2.310 24.427 4.844 1.00 48.42 7 PHE C O 1
ATOM 6779 N N . ALA C 1 8 ? 4.244 25.475 4.252 1.00 51.34 8 ALA C N 1
ATOM 6780 C CA . ALA C 1 8 ? 4.827 24.318 3.579 1.00 53.75 8 ALA C CA 1
ATOM 6781 C C . ALA C 1 8 ? 3.796 23.727 2.648 1.00 55.61 8 ALA C C 1
ATOM 6782 O O . ALA C 1 8 ? 3.529 22.534 2.680 1.00 56.67 8 ALA C O 1
ATOM 6784 N N . GLY C 1 9 ? 3.234 24.568 1.807 1.00 56.49 9 GLY C N 1
ATOM 6785 C CA . GLY C 1 9 ? 2.219 24.097 0.896 1.00 57.00 9 GLY C CA 1
ATOM 6786 C C . GLY C 1 9 ? 0.853 24.319 1.498 1.00 58.02 9 GLY C C 1
ATOM 6787 O O . GLY C 1 9 ? 0.317 25.419 1.408 1.00 58.80 9 GLY C O 1
ATOM 6788 N N . ILE C 1 10 ? 0.315 23.291 2.148 1.00 58.13 10 ILE C N 1
ATOM 6789 C CA . ILE C 1 10 ? -1.017 23.317 2.771 1.00 57.41 10 ILE C CA 1
ATOM 6790 C C . ILE C 1 10 ? -1.556 24.655 3.331 1.00 57.44 10 ILE C C 1
ATOM 6791 O O . ILE C 1 10 ? -0.796 25.569 3.708 1.00 55.87 10 ILE C O 1
ATOM 6793 N N . ASP C 1 11 ? -2.888 24.732 3.372 1.00 57.97 11 ASP C N 1
ATOM 6794 C CA . ASP C 1 11 ? -3.646 25.879 3.878 1.00 58.40 11 ASP C CA 1
ATOM 6795 C C . ASP C 1 11 ? -3.490 25.973 5.391 1.00 58.35 11 ASP C C 1
ATOM 6796 O O . ASP C 1 11 ? -4.054 25.172 6.131 1.00 58.02 11 ASP C O 1
ATOM 6801 N N . ALA C 1 12 ? -2.760 26.988 5.843 1.00 58.40 12 ALA C N 1
ATOM 6802 C CA . ALA C 1 12 ? -2.490 27.207 7.268 1.00 58.21 12 ALA C CA 1
ATOM 6803 C C . ALA C 1 12 ? -3.696 27.491 8.171 1.00 58.18 12 ALA C C 1
ATOM 6804 O O . ALA C 1 12 ? -3.559 27.524 9.392 1.00 58.57 12 ALA C O 1
ATOM 6806 N N . THR C 1 13 ? -4.875 27.680 7.594 1.00 56.51 13 THR C N 1
ATOM 6807 C CA . THR C 1 13 ? -6.049 27.968 8.412 1.00 54.70 13 THR C CA 1
ATOM 6808 C C . THR C 1 13 ? -6.882 26.733 8.680 1.00 54.17 13 THR C C 1
ATOM 6809 O O . THR C 1 13 ? -7.808 26.771 9.487 1.00 53.84 13 THR C O 1
ATOM 6813 N N . LYS C 1 14 ? -6.547 25.638 8.011 1.00 53.60 14 LYS C N 1
ATOM 6814 C CA . LYS C 1 14 ? -7.288 24.390 8.178 1.00 53.09 14 LYS C CA 1
ATOM 6815 C C . LYS C 1 14 ? -6.852 23.567 9.391 1.00 51.76 14 LYS C C 1
ATOM 6816 O O . LYS C 1 14 ? -5.837 23.857 10.021 1.00 51.10 14 LYS C O 1
ATOM 6822 N N . HIS C 1 15 ? -7.647 22.556 9.716 1.00 51.07 15 HIS C N 1
ATOM 6823 C CA . HIS C 1 15 ? -7.387 21.672 10.838 1.00 50.50 15 HIS C CA 1
ATOM 6824 C C . HIS C 1 15 ? -7.164 20.247 10.349 1.00 49.88 15 HIS C C 1
ATOM 6825 O O . HIS C 1 15 ? -8.024 19.673 9.681 1.00 49.26 15 HIS C O 1
ATOM 6832 N N . LEU C 1 16 ? -6.012 19.674 10.694 1.00 48.85 16 LEU C N 1
ATOM 6833 C CA . LEU C 1 16 ? -5.691 18.300 10.314 1.00 47.21 16 LEU C CA 1
ATOM 6834 C C . LEU C 1 16 ? -6.549 17.380 11.175 1.00 45.49 16 LEU C C 1
ATOM 6835 O O . LEU C 1 16 ? -6.393 17.324 12.392 1.00 45.75 16 LEU C O 1
ATOM 6840 N N . ILE C 1 17 ? -7.482 16.692 10.531 1.00 43.89 17 ILE C N 1
ATOM 6841 C CA . ILE C 1 17 ? -8.392 15.761 11.190 1.00 43.59 17 ILE C CA 1
ATOM 6842 C C . ILE C 1 17 ? -8.462 14.527 10.291 1.00 45.74 17 ILE C C 1
ATOM 6843 O O . ILE C 1 17 ? -8.476 14.650 9.061 1.00 45.76 17 ILE C O 1
ATOM 6848 N N . GLY C 1 18 ? -8.498 13.346 10.902 1.00 47.57 18 GLY C N 1
ATOM 6849 C CA . GLY C 1 18 ? -8.563 12.111 10.140 1.00 48.08 18 GLY C CA 1
ATOM 6850 C C . GLY C 1 18 ? -7.536 12.073 9.020 1.00 49.91 18 GLY C C 1
ATOM 6851 O O . GLY C 1 18 ? -7.762 11.466 7.972 1.00 51.08 18 GLY C O 1
ATOM 6852 N N . GLY C 1 19 ? -6.411 12.747 9.237 1.00 50.87 19 GLY C N 1
ATOM 6853 C CA . GLY C 1 19 ? -5.347 12.760 8.249 1.00 52.28 19 GLY C CA 1
ATOM 6854 C C . GLY C 1 19 ? -5.518 13.762 7.126 1.00 53.15 19 GLY C C 1
ATOM 6855 O O . GLY C 1 19 ? -4.614 13.962 6.306 1.00 52.69 19 GLY C O 1
ATOM 6856 N N . GLN C 1 20 ? -6.682 14.399 7.076 1.00 53.72 20 GLN C N 1
ATOM 6857 C CA . GLN C 1 20 ? -6.932 15.378 6.034 1.00 55.51 20 GLN C CA 1
ATOM 6858 C C . GLN C 1 20 ? -7.134 16.787 6.570 1.00 55.88 20 GLN C C 1
ATOM 6859 O O . GLN C 1 20 ? -7.879 16.997 7.525 1.00 56.59 20 GLN C O 1
ATOM 6865 N N . TRP C 1 21 ? -6.442 17.745 5.964 1.00 56.00 21 TRP C N 1
ATOM 6866 C CA . TRP C 1 21 ? -6.588 19.130 6.366 1.00 56.54 21 TRP C CA 1
ATOM 6867 C C . TRP C 1 21 ? -7.960 19.579 5.885 1.00 56.86 21 TRP C C 1
ATOM 6868 O O . TRP C 1 21 ? -8.284 19.445 4.707 1.00 57.47 21 TRP C O 1
ATOM 6879 N N . VAL C 1 22 ? -8.766 20.097 6.801 1.00 56.97 22 VAL C N 1
ATOM 6880 C CA . VAL C 1 22 ? -10.109 20.553 6.469 1.00 56.64 22 VAL C CA 1
ATOM 6881 C C . VAL C 1 22 ? -10.474 21.866 7.167 1.00 58.00 22 VAL C C 1
ATOM 6882 O O . VAL C 1 22 ? -9.768 22.335 8.065 1.00 58.29 22 VAL C O 1
ATOM 6886 N N . GLU C 1 23 ? -11.585 22.456 6.739 1.00 58.97 23 GLU C N 1
ATOM 6887 C CA . GLU C 1 23 ? -12.085 23.704 7.303 1.00 58.32 23 GLU C CA 1
ATOM 6888 C C . GLU C 1 23 ? -12.975 23.343 8.501 1.00 56.48 23 GLU C C 1
ATOM 6889 O O . GLU C 1 23 ? -13.647 22.305 8.493 1.00 55.11 23 GLU C O 1
ATOM 6895 N N . GLY C 1 24 ? -12.979 24.198 9.515 1.00 54.74 24 GLY C N 1
ATOM 6896 C CA . GLY C 1 24 ? -13.766 23.939 10.709 1.00 55.03 24 GLY C CA 1
ATOM 6897 C C . GLY C 1 24 ? -15.268 24.058 10.555 1.00 54.93 24 GLY C C 1
ATOM 6898 O O . GLY C 1 24 ? -15.758 24.785 9.695 1.00 55.00 24 GLY C O 1
ATOM 6899 N N . ASN C 1 25 ? -15.999 23.347 11.408 1.00 55.30 25 ASN C N 1
ATOM 6900 C CA . ASN C 1 25 ? -17.459 23.359 11.377 1.00 56.72 25 ASN C CA 1
ATOM 6901 C C . ASN C 1 25 ? -18.101 24.272 12.416 1.00 56.65 25 ASN C C 1
ATOM 6902 O O . ASN C 1 25 ? -19.314 24.233 12.622 1.00 56.57 25 ASN C O 1
ATOM 6907 N N . SER C 1 26 ? -17.293 25.089 13.076 1.00 56.58 26 SER C N 1
ATOM 6908 C CA . SER C 1 26 ? -17.832 26.010 14.061 1.00 57.77 26 SER C CA 1
ATOM 6909 C C . SER C 1 26 ? -18.294 27.259 13.330 1.00 58.55 26 SER C C 1
ATOM 6910 O O . SER C 1 26 ? -17.687 27.669 12.334 1.00 58.55 26 SER C O 1
ATOM 6913 N N . ASP C 1 27 ? -19.376 27.867 13.813 1.00 58.40 27 ASP C N 1
ATOM 6914 C CA . ASP C 1 27 ? -19.870 29.078 13.183 1.00 58.70 27 ASP C CA 1
ATOM 6915 C C . ASP C 1 27 ? -19.176 30.290 13.806 1.00 57.13 27 ASP C C 1
ATOM 6916 O O . ASP C 1 27 ? -19.737 31.382 13.861 1.00 57.58 27 ASP C O 1
ATOM 6921 N N . ARG C 1 28 ? -17.952 30.080 14.276 1.00 55.45 28 ARG C N 1
ATOM 6922 C CA . ARG C 1 28 ? -17.154 31.149 14.862 1.00 53.49 28 ARG C CA 1
ATOM 6923 C C . ARG C 1 28 ? -15.870 31.215 14.064 1.00 52.97 28 ARG C C 1
ATOM 6924 O O . ARG C 1 28 ? -15.287 30.189 13.731 1.00 53.35 28 ARG C O 1
ATOM 6932 N N . ILE C 1 29 ? -15.440 32.421 13.736 1.00 52.41 29 ILE C N 1
ATOM 6933 C CA . ILE C 1 29 ? -14.213 32.591 12.987 1.00 52.32 29 ILE C CA 1
ATOM 6934 C C . ILE C 1 29 ? -13.268 33.359 13.877 1.00 52.31 29 ILE C C 1
ATOM 6935 O O . ILE C 1 29 ? -13.701 34.083 14.769 1.00 52.46 29 ILE C O 1
ATOM 6940 N N . SER C 1 30 ? -11.977 33.176 13.660 1.00 53.15 30 SER C N 1
ATOM 6941 C CA . SER C 1 30 ? -10.985 33.861 14.472 1.00 54.07 30 SER C CA 1
ATOM 6942 C C . SER C 1 30 ? -9.993 34.565 13.581 1.00 53.72 30 SER C C 1
ATOM 6943 O O . SER C 1 30 ? -9.487 34.003 12.606 1.00 52.76 30 SER C O 1
ATOM 6945 N N . THR C 1 31 ? -9.725 35.813 13.917 1.00 53.66 31 THR C N 1
ATOM 6946 C CA . THR C 1 31 ? -8.787 36.577 13.139 1.00 53.88 31 THR C CA 1
ATOM 6947 C C . THR C 1 31 ? -7.456 36.592 13.888 1.00 52.43 31 THR C C 1
ATOM 6948 O O . THR C 1 31 ? -7.289 37.255 14.913 1.00 51.55 31 THR C O 1
ATOM 6952 N N . ASN C 1 32 ? -6.526 35.793 13.380 1.00 51.17 32 ASN C N 1
ATOM 6953 C CA . ASN C 1 32 ? -5.197 35.679 13.959 1.00 51.02 32 ASN C CA 1
ATOM 6954 C C . ASN C 1 32 ? -4.543 37.036 13.712 1.00 50.29 32 ASN C C 1
ATOM 6955 O O . ASN C 1 32 ? -4.393 37.443 12.567 1.00 51.82 32 ASN C O 1
ATOM 6960 N N . ILE C 1 33 ? -4.168 37.739 14.775 1.00 50.45 33 ILE C N 1
ATOM 6961 C CA . ILE C 1 33 ? -3.581 39.066 14.622 1.00 50.90 33 ILE C CA 1
ATOM 6962 C C . ILE C 1 33 ? -2.140 39.254 15.118 1.00 50.83 33 ILE C C 1
ATOM 6963 O O . ILE C 1 33 ? -1.823 39.002 16.271 1.00 50.40 33 ILE C O 1
ATOM 6965 N N . ASN C 1 34 ? -1.278 39.716 14.223 1.00 52.49 34 ASN C N 1
ATOM 6966 C CA . ASN C 1 34 ? 0.137 39.974 14.511 1.00 55.26 34 ASN C CA 1
ATOM 6967 C C . ASN C 1 34 ? 0.256 40.897 15.741 1.00 57.94 34 ASN C C 1
ATOM 6968 O O . ASN C 1 34 ? 0.000 42.091 15.645 1.00 58.95 34 ASN C O 1
ATOM 6973 N N . PRO C 1 35 ? 0.668 40.357 16.903 1.00 60.27 35 PRO C N 1
ATOM 6974 C CA . PRO C 1 35 ? 0.809 41.144 18.136 1.00 61.45 35 PRO C CA 1
ATOM 6975 C C . PRO C 1 35 ? 1.606 42.438 18.009 1.00 61.58 35 PRO C C 1
ATOM 6976 O O . PRO C 1 35 ? 1.347 43.408 18.730 1.00 61.53 35 PRO C O 1
ATOM 6980 N N . TYR C 1 36 ? 2.583 42.436 17.107 1.00 61.32 36 TYR C N 1
ATOM 6981 C CA . TYR C 1 36 ? 3.444 43.590 16.884 1.00 61.19 36 TYR C CA 1
ATOM 6982 C C . TYR C 1 36 ? 2.717 44.805 16.322 1.00 60.93 36 TYR C C 1
ATOM 6983 O O . TYR C 1 36 ? 2.663 45.845 16.967 1.00 60.74 36 TYR C O 1
ATOM 6992 N N . ASP C 1 37 ? 2.140 44.662 15.131 1.00 60.88 37 ASP C N 1
ATOM 6993 C CA . ASP C 1 37 ? 1.476 45.778 14.452 1.00 60.01 37 ASP C CA 1
ATOM 6994 C C . ASP C 1 37 ? -0.039 45.744 14.263 1.00 58.96 37 ASP C C 1
ATOM 6995 O O . ASP C 1 37 ? -0.593 46.610 13.591 1.00 58.58 37 ASP C O 1
ATOM 7000 N N . ASP C 1 38 ? -0.702 44.751 14.841 1.00 58.45 38 ASP C N 1
ATOM 7001 C CA . ASP C 1 38 ? -2.151 44.601 14.725 1.00 58.48 38 ASP C CA 1
ATOM 7002 C C . ASP C 1 38 ? -2.623 44.160 13.339 1.00 57.60 38 ASP C C 1
ATOM 7003 O O . ASP C 1 38 ? -3.828 44.134 13.074 1.00 57.61 38 ASP C O 1
ATOM 7008 N N . SER C 1 39 ? -1.688 43.808 12.461 1.00 56.08 39 SER C N 1
ATOM 7009 C CA . SER C 1 39 ? -2.056 43.358 11.119 1.00 55.98 39 SER C CA 1
ATOM 7010 C C . SER C 1 39 ? -2.708 41.978 11.187 1.00 54.61 39 SER C C 1
ATOM 7011 O O . SER C 1 39 ? -2.454 41.215 12.115 1.00 55.71 39 SER C O 1
ATOM 7014 N N . VAL C 1 40 ? -3.561 41.666 10.211 1.00 53.80 40 VAL C N 1
ATOM 7015 C CA . VAL C 1 40 ? -4.246 40.376 10.189 1.00 52.57 40 VAL C CA 1
ATOM 7016 C C . VAL C 1 40 ? -3.479 39.366 9.354 1.00 53.32 40 VAL C C 1
ATOM 7017 O O . VAL C 1 40 ? -3.441 39.451 8.122 1.00 52.18 40 VAL C O 1
ATOM 7021 N N . ILE C 1 41 ? -2.861 38.415 10.044 1.00 53.32 41 ILE C N 1
ATOM 7022 C CA . ILE C 1 41 ? -2.100 37.366 9.393 1.00 52.53 41 ILE C CA 1
ATOM 7023 C C . ILE C 1 41 ? -3.092 36.460 8.679 1.00 51.94 41 ILE C C 1
ATOM 7024 O O . ILE C 1 41 ? -2.905 36.115 7.514 1.00 52.45 41 ILE C O 1
ATOM 7026 N N . ALA C 1 42 ? -4.164 36.089 9.378 1.00 50.12 42 ALA C N 1
ATOM 7027 C CA . ALA C 1 42 ? -5.154 35.201 8.793 1.00 50.01 42 ALA C CA 1
ATOM 7028 C C . ALA C 1 42 ? -6.454 35.109 9.579 1.00 49.64 42 ALA C C 1
ATOM 7029 O O . ALA C 1 42 ? -6.589 35.662 10.671 1.00 50.53 42 ALA C O 1
ATOM 7031 N N . GLU C 1 43 ? -7.414 34.401 8.998 1.00 49.96 43 GLU C N 1
ATOM 7032 C CA . GLU C 1 43 ? -8.716 34.190 9.617 1.00 51.66 43 GLU C CA 1
ATOM 7033 C C . GLU C 1 43 ? -9.037 32.729 9.350 1.00 50.92 43 GLU C C 1
ATOM 7034 O O . GLU C 1 43 ? -8.664 32.187 8.304 1.00 51.13 43 GLU C O 1
ATOM 7040 N N . SER C 1 44 ? -9.733 32.093 10.282 1.00 49.67 44 SER C N 1
ATOM 7041 C CA . SER C 1 44 ? -10.054 30.688 10.123 1.00 49.86 44 SER C CA 1
ATOM 7042 C C . SER C 1 44 ? -11.362 30.287 10.777 1.00 50.75 44 SER C C 1
ATOM 7043 O O . SER C 1 44 ? -11.756 30.841 11.810 1.00 51.51 44 SER C O 1
ATOM 7046 N N . LYS C 1 45 ? -12.043 29.325 10.156 1.00 50.16 45 LYS C N 1
ATOM 7047 C CA . LYS C 1 45 ? -13.283 28.807 10.700 1.00 50.66 45 LYS C CA 1
ATOM 7048 C C . LYS C 1 45 ? -12.801 27.988 11.892 1.00 51.03 45 LYS C C 1
ATOM 7049 O O . LYS C 1 45 ? -11.896 27.154 11.775 1.00 51.14 45 LYS C O 1
ATOM 7051 N N . GLN C 1 46 ? -13.391 28.242 13.044 1.00 50.70 46 GLN C N 1
ATOM 7052 C CA . GLN C 1 46 ? -12.989 27.535 14.236 1.00 51.05 46 GLN C CA 1
ATOM 7053 C C . GLN C 1 46 ? -13.488 26.099 14.209 1.00 51.39 46 GLN C C 1
ATOM 7054 O O . GLN C 1 46 ? -14.372 25.738 13.424 1.00 51.57 46 GLN C O 1
ATOM 7060 N N . ALA C 1 47 ? -12.906 25.271 15.063 1.00 51.00 47 ALA C N 1
ATOM 7061 C CA . ALA C 1 47 ? -13.298 23.872 15.137 1.00 50.70 47 ALA C CA 1
ATOM 7062 C C . ALA C 1 47 ? -14.474 23.722 16.105 1.00 50.87 47 ALA C C 1
ATOM 7063 O O . ALA C 1 47 ? -14.619 24.519 17.036 1.00 51.42 47 ALA C O 1
ATOM 7065 N N . SER C 1 48 ? -15.309 22.707 15.878 1.00 50.23 48 SER C N 1
ATOM 7066 C CA . SER C 1 48 ? -16.485 22.463 16.718 1.00 49.02 48 SER C CA 1
ATOM 7067 C C . SER C 1 48 ? -16.313 21.264 17.634 1.00 48.26 48 SER C C 1
ATOM 7068 O O . SER C 1 48 ? -15.290 20.600 17.602 1.00 47.18 48 SER C O 1
ATOM 7071 N N . ILE C 1 49 ? -17.325 20.978 18.438 1.00 48.93 49 ILE C N 1
ATOM 7072 C CA . ILE C 1 49 ? -17.230 19.839 19.337 1.00 51.36 49 ILE C CA 1
ATOM 7073 C C . ILE C 1 49 ? -17.219 18.545 18.511 1.00 52.46 49 ILE C C 1
ATOM 7074 O O . ILE C 1 49 ? -16.491 17.601 18.824 1.00 53.35 49 ILE C O 1
ATOM 7076 N N . ALA C 1 50 ? -18.010 18.515 17.445 1.00 53.09 50 ALA C N 1
ATOM 7077 C CA . ALA C 1 50 ? -18.079 17.341 16.570 1.00 52.46 50 ALA C CA 1
ATOM 7078 C C . ALA C 1 50 ? -16.743 17.139 15.853 1.00 51.19 50 ALA C C 1
ATOM 7079 O O . ALA C 1 50 ? -16.380 16.016 15.505 1.00 50.10 50 ALA C O 1
ATOM 7081 N N . ASP C 1 51 ? -16.028 18.237 15.622 1.00 50.22 51 ASP C N 1
ATOM 7082 C CA . ASP C 1 51 ? -14.723 18.203 14.969 1.00 49.71 51 ASP C CA 1
ATOM 7083 C C . ASP C 1 51 ? -13.745 17.469 15.886 1.00 47.58 51 ASP C C 1
ATOM 7084 O O . ASP C 1 51 ? -13.017 16.571 15.463 1.00 48.94 51 ASP C O 1
ATOM 7089 N N . VAL C 1 52 ? -13.732 17.881 17.151 1.00 44.84 52 VAL C N 1
ATOM 7090 C CA . VAL C 1 52 ? -12.857 17.290 18.144 1.00 46.00 52 VAL C CA 1
ATOM 7091 C C . VAL C 1 52 ? -13.137 15.801 18.259 1.00 43.88 52 VAL C C 1
ATOM 7092 O O . VAL C 1 52 ? -12.208 14.987 18.263 1.00 44.40 52 VAL C O 1
ATOM 7096 N N . ASP C 1 53 ? -14.418 15.446 18.339 1.00 43.41 53 ASP C N 1
ATOM 7097 C CA . ASP C 1 53 ? -14.780 14.045 18.470 1.00 45.29 53 ASP C CA 1
ATOM 7098 C C . ASP C 1 53 ? -14.264 13.223 17.320 1.00 44.16 53 ASP C C 1
ATOM 7099 O O . ASP C 1 53 ? -13.909 12.065 17.513 1.00 44.55 53 ASP C O 1
ATOM 7104 N N . ALA C 1 54 ? -14.208 13.825 16.135 1.00 42.36 54 ALA C N 1
ATOM 7105 C CA . ALA C 1 54 ? -13.732 13.142 14.927 1.00 41.79 54 ALA C CA 1
ATOM 7106 C C . ALA C 1 54 ? -12.214 12.942 14.970 1.00 41.32 54 ALA C C 1
ATOM 7107 O O . ALA C 1 54 ? -11.715 11.862 14.642 1.00 39.28 54 ALA C O 1
ATOM 7109 N N . ALA C 1 55 ? -11.497 13.999 15.347 1.00 41.21 55 ALA C N 1
ATOM 7110 C CA . ALA C 1 55 ? -10.045 13.956 15.465 1.00 42.83 55 ALA C CA 1
ATOM 7111 C C . ALA C 1 55 ? -9.626 12.850 16.457 1.00 43.13 55 ALA C C 1
ATOM 7112 O O . ALA C 1 55 ? -8.701 12.083 16.182 1.00 43.07 55 ALA C O 1
ATOM 7114 N N . TYR C 1 56 ? -10.311 12.774 17.597 1.00 43.77 56 TYR C N 1
ATOM 7115 C CA . TYR C 1 56 ? -10.037 11.757 18.615 1.00 45.86 56 TYR C CA 1
ATOM 7116 C C . TYR C 1 56 ? -10.492 10.362 18.193 1.00 47.90 56 TYR C C 1
ATOM 7117 O O . TYR C 1 56 ? -9.809 9.365 18.445 1.00 48.69 56 TYR C O 1
ATOM 7126 N N . GLU C 1 57 ? -11.664 10.287 17.570 1.00 48.82 57 GLU C N 1
ATOM 7127 C CA . GLU C 1 57 ? -12.213 9.005 17.151 1.00 48.72 57 GLU C CA 1
ATOM 7128 C C . GLU C 1 57 ? -11.398 8.374 16.025 1.00 48.86 57 GLU C C 1
ATOM 7129 O O . GLU C 1 57 ? -11.276 7.151 15.946 1.00 48.22 57 GLU C O 1
ATOM 7135 N N . ALA C 1 58 ? -10.836 9.219 15.160 1.00 47.83 58 ALA C N 1
ATOM 7136 C CA . ALA C 1 58 ? -10.020 8.758 14.043 1.00 47.44 58 ALA C CA 1
ATOM 7137 C C . ALA C 1 58 ? -8.635 8.374 14.563 1.00 48.76 58 ALA C C 1
ATOM 7138 O O . ALA C 1 58 ? -8.029 7.393 14.115 1.00 48.88 58 ALA C O 1
ATOM 7140 N N . ALA C 1 59 ? -8.142 9.160 15.515 1.00 47.57 59 ALA C N 1
ATOM 7141 C CA . ALA C 1 59 ? -6.837 8.912 16.099 1.00 46.07 59 ALA C CA 1
ATOM 7142 C C . ALA C 1 59 ? -6.827 7.552 16.769 1.00 45.07 59 ALA C C 1
ATOM 7143 O O . ALA C 1 59 ? -5.867 6.799 16.632 1.00 44.10 59 ALA C O 1
ATOM 7145 N N . LYS C 1 60 ? -7.900 7.243 17.488 1.00 45.09 60 LYS C N 1
ATOM 7146 C CA . LYS C 1 60 ? -8.013 5.972 18.191 1.00 46.04 60 LYS C CA 1
ATOM 7147 C C . LYS C 1 60 ? -7.924 4.781 17.245 1.00 46.21 60 LYS C C 1
ATOM 7148 O O . LYS C 1 60 ? -7.255 3.789 17.545 1.00 46.66 60 LYS C O 1
ATOM 7154 N N . LYS C 1 61 ? -8.598 4.884 16.107 1.00 44.78 61 LYS C N 1
ATOM 7155 C CA . LYS C 1 61 ? -8.616 3.817 15.112 1.00 44.36 61 LYS C CA 1
ATOM 7156 C C . LYS C 1 61 ? -7.262 3.618 14.441 1.00 43.23 61 LYS C C 1
ATOM 7157 O O . LYS C 1 61 ? -6.903 2.499 14.099 1.00 41.19 61 LYS C O 1
ATOM 7163 N N . ALA C 1 62 ? -6.518 4.703 14.270 1.00 42.28 62 ALA C N 1
ATOM 7164 C CA . ALA C 1 62 ? -5.212 4.641 13.620 1.00 42.11 62 ALA C CA 1
ATOM 7165 C C . ALA C 1 62 ? -4.024 4.398 14.556 1.00 43.47 62 ALA C C 1
ATOM 7166 O O . ALA C 1 62 ? -2.891 4.275 14.092 1.00 43.30 62 ALA C O 1
ATOM 7168 N N . GLN C 1 63 ? -4.276 4.299 15.862 1.00 43.92 63 GLN C N 1
ATOM 7169 C CA . GLN C 1 63 ? -3.191 4.122 16.836 1.00 44.57 63 GLN C CA 1
ATOM 7170 C C . GLN C 1 63 ? -2.542 2.738 16.957 1.00 42.91 63 GLN C C 1
ATOM 7171 O O . GLN C 1 63 ? -1.327 2.615 16.829 1.00 40.50 63 GLN C O 1
ATOM 7177 N N . ALA C 1 64 ? -3.335 1.704 17.205 1.00 43.23 64 ALA C N 1
ATOM 7178 C CA . ALA C 1 64 ? -2.783 0.355 17.336 1.00 45.46 64 ALA C CA 1
ATOM 7179 C C . ALA C 1 64 ? -1.790 -0.012 16.228 1.00 45.91 64 ALA C C 1
ATOM 7180 O O . ALA C 1 64 ? -0.768 -0.657 16.482 1.00 46.93 64 ALA C O 1
ATOM 7182 N N . GLU C 1 65 ? -2.098 0.403 15.004 1.00 46.53 65 GLU C N 1
ATOM 7183 C CA . GLU C 1 65 ? -1.260 0.117 13.840 1.00 48.26 65 GLU C CA 1
ATOM 7184 C C . GLU C 1 65 ? 0.093 0.837 13.912 1.00 47.09 65 GLU C C 1
ATOM 7185 O O . GLU C 1 65 ? 1.136 0.274 13.567 1.00 47.80 65 GLU C O 1
ATOM 7191 N N . TRP C 1 66 ? 0.068 2.091 14.355 1.00 44.58 66 TRP C N 1
ATOM 7192 C CA . TRP C 1 66 ? 1.282 2.890 14.475 1.00 42.65 66 TRP C CA 1
ATOM 7193 C C . TRP C 1 66 ? 2.212 2.360 15.576 1.00 43.49 66 TRP C C 1
ATOM 7194 O O . TRP C 1 66 ? 3.441 2.364 15.418 1.00 42.76 66 TRP C O 1
ATOM 7205 N N . ALA C 1 67 ? 1.624 1.904 16.684 1.00 42.47 67 ALA C N 1
ATOM 7206 C CA . ALA C 1 67 ? 2.400 1.377 17.806 1.00 43.06 67 ALA C CA 1
ATOM 7207 C C . ALA C 1 67 ? 3.055 0.053 17.439 1.00 43.01 67 ALA C C 1
ATOM 7208 O O . ALA C 1 67 ? 4.157 -0.239 17.890 1.00 42.00 67 ALA C O 1
ATOM 7210 N N . ALA C 1 68 ? 2.375 -0.729 16.608 1.00 43.24 68 ALA C N 1
ATOM 7211 C CA . ALA C 1 68 ? 2.877 -2.027 16.172 1.00 42.89 68 ALA C CA 1
ATOM 7212 C C . ALA C 1 68 ? 3.892 -1.875 15.044 1.00 43.76 68 ALA C C 1
ATOM 7213 O O . ALA C 1 68 ? 4.491 -2.857 14.593 1.00 42.53 68 ALA C O 1
ATOM 7215 N N . THR C 1 69 ? 4.078 -0.643 14.585 1.00 44.37 69 THR C N 1
ATOM 7216 C CA . THR C 1 69 ? 5.034 -0.372 13.513 1.00 44.63 69 THR C CA 1
ATOM 7217 C C . THR C 1 69 ? 6.428 -0.588 14.114 1.00 44.75 69 THR C C 1
ATOM 7218 O O . THR C 1 69 ? 6.683 -0.193 15.250 1.00 44.76 69 THR C O 1
ATOM 7222 N N . PRO C 1 70 ? 7.335 -1.246 13.375 1.00 45.22 70 PRO C N 1
ATOM 7223 C CA . PRO C 1 70 ? 8.695 -1.510 13.863 1.00 45.47 70 PRO C CA 1
ATOM 7224 C C . PRO C 1 70 ? 9.390 -0.298 14.469 1.00 45.01 70 PRO C C 1
ATOM 7225 O O . PRO C 1 70 ? 9.315 0.809 13.935 1.00 44.41 70 PRO C O 1
ATOM 7229 N N . ALA C 1 71 ? 10.066 -0.537 15.593 1.00 44.06 71 ALA C N 1
ATOM 7230 C CA . ALA C 1 71 ? 10.789 0.488 16.342 1.00 41.50 71 ALA C CA 1
ATOM 7231 C C . ALA C 1 71 ? 11.751 1.333 15.518 1.00 40.00 71 ALA C C 1
ATOM 7232 O O . ALA C 1 71 ? 11.785 2.549 15.660 1.00 39.39 71 ALA C O 1
ATOM 7234 N N . ALA C 1 72 ? 12.549 0.693 14.672 1.00 39.70 72 ALA C N 1
ATOM 7235 C CA . ALA C 1 72 ? 13.495 1.434 13.842 1.00 40.63 72 ALA C CA 1
ATOM 7236 C C . ALA C 1 72 ? 12.746 2.258 12.787 1.00 41.40 72 ALA C C 1
ATOM 7237 O O . ALA C 1 72 ? 13.247 3.287 12.321 1.00 39.72 72 ALA C O 1
ATOM 7239 N N . GLU C 1 73 ? 11.542 1.801 12.423 1.00 41.31 73 GLU C N 1
ATOM 7240 C CA . GLU C 1 73 ? 10.706 2.501 11.449 1.00 43.07 73 GLU C CA 1
ATOM 7241 C C . GLU C 1 73 ? 10.219 3.810 12.076 1.00 40.55 73 GLU C C 1
ATOM 7242 O O . GLU C 1 73 ? 10.357 4.894 11.495 1.00 38.77 73 GLU C O 1
ATOM 7248 N N . ARG C 1 74 ? 9.635 3.688 13.263 1.00 38.23 74 ARG C N 1
ATOM 7249 C CA . ARG C 1 74 ? 9.134 4.832 13.988 1.00 37.23 74 ARG C CA 1
ATOM 7250 C C . ARG C 1 74 ? 10.265 5.832 14.162 1.00 37.04 74 ARG C C 1
ATOM 7251 O O . ARG C 1 74 ? 10.092 7.035 13.964 1.00 37.44 74 ARG C O 1
ATOM 7259 N N . SER C 1 75 ? 11.431 5.316 14.510 1.00 35.77 75 SER C N 1
ATOM 7260 C CA . SER C 1 75 ? 12.600 6.150 14.740 1.00 35.56 75 SER C CA 1
ATOM 7261 C C . SER C 1 75 ? 13.104 6.900 13.506 1.00 34.30 75 SER C C 1
ATOM 7262 O O . SER C 1 75 ? 13.701 7.967 13.623 1.00 34.28 75 SER C O 1
ATOM 7265 N N . ALA C 1 76 ? 12.885 6.343 12.328 1.00 34.57 76 ALA C N 1
ATOM 7266 C CA . ALA C 1 76 ? 13.337 7.016 11.112 1.00 34.83 76 ALA C CA 1
ATOM 7267 C C . ALA C 1 76 ? 12.338 8.131 10.801 1.00 34.06 76 ALA C C 1
ATOM 7268 O O . ALA C 1 76 ? 12.706 9.198 10.340 1.00 33.97 76 ALA C O 1
ATOM 7270 N N . ILE C 1 77 ? 11.065 7.870 11.078 1.00 35.44 77 ILE C N 1
ATOM 7271 C CA . ILE C 1 77 ? 10.021 8.847 10.842 1.00 36.20 77 ILE C CA 1
ATOM 7272 C C . ILE C 1 77 ? 10.217 10.032 11.769 1.00 36.98 77 ILE C C 1
ATOM 7273 O O . ILE C 1 77 ? 10.211 11.188 11.320 1.00 35.43 77 ILE C O 1
ATOM 7278 N N . ILE C 1 78 ? 10.406 9.750 13.059 1.00 35.54 78 ILE C N 1
ATOM 7279 C CA . ILE C 1 78 ? 10.613 10.826 14.024 1.00 36.51 78 ILE C CA 1
ATOM 7280 C C . ILE C 1 78 ? 11.889 11.596 13.639 1.00 37.52 78 ILE C C 1
ATOM 7281 O O . ILE C 1 78 ? 11.917 12.829 13.699 1.00 38.30 78 ILE C O 1
ATOM 7286 N N . TYR C 1 79 ? 12.929 10.880 13.215 1.00 37.06 79 TYR C N 1
ATOM 7287 C CA . TYR C 1 79 ? 14.173 11.545 12.848 1.00 38.27 79 TYR C CA 1
ATOM 7288 C C . TYR C 1 79 ? 13.984 12.474 11.663 1.00 39.68 79 TYR C C 1
ATOM 7289 O O . TYR C 1 79 ? 14.530 13.575 11.642 1.00 40.17 79 TYR C O 1
ATOM 7298 N N . ARG C 1 80 ? 13.225 12.012 10.669 1.00 40.55 80 ARG C N 1
ATOM 7299 C CA . ARG C 1 80 ? 12.932 12.791 9.463 1.00 40.93 80 ARG C CA 1
ATOM 7300 C C . ARG C 1 80 ? 12.317 14.158 9.835 1.00 40.81 80 ARG C C 1
ATOM 7301 O O . ARG C 1 80 ? 12.700 15.203 9.293 1.00 37.30 80 ARG C O 1
ATOM 7309 N N . ALA C 1 81 ? 11.370 14.121 10.770 1.00 40.59 81 ALA C N 1
ATOM 7310 C CA . ALA C 1 81 ? 10.672 15.309 11.255 1.00 41.29 81 ALA C CA 1
ATOM 7311 C C . ALA C 1 81 ? 11.650 16.346 11.752 1.00 41.67 81 ALA C C 1
ATOM 7312 O O . ALA C 1 81 ? 11.360 17.543 11.749 1.00 41.40 81 ALA C O 1
ATOM 7314 N N . ALA C 1 82 ? 12.813 15.879 12.190 1.00 41.99 82 ALA C N 1
ATOM 7315 C CA . ALA C 1 82 ? 13.844 16.770 12.694 1.00 42.10 82 ALA C CA 1
ATOM 7316 C C . ALA C 1 82 ? 14.568 17.422 11.534 1.00 42.11 82 ALA C C 1
ATOM 7317 O O . ALA C 1 82 ? 15.031 18.549 11.651 1.00 42.93 82 ALA C O 1
ATOM 7319 N N . GLU C 1 83 ? 14.658 16.714 10.414 1.00 43.78 83 GLU C N 1
ATOM 7320 C CA . GLU C 1 83 ? 15.318 17.243 9.224 1.00 45.69 83 GLU C CA 1
ATOM 7321 C C . GLU C 1 83 ? 14.384 18.241 8.554 1.00 46.07 83 GLU C C 1
ATOM 7322 O O . GLU C 1 83 ? 14.820 19.273 8.043 1.00 47.05 83 GLU C O 1
ATOM 7328 N N . LEU C 1 84 ? 13.096 17.918 8.557 1.00 43.94 84 LEU C N 1
ATOM 7329 C CA . LEU C 1 84 ? 12.091 18.774 7.956 1.00 44.59 84 LEU C CA 1
ATOM 7330 C C . LEU C 1 84 ? 11.983 20.071 8.742 1.00 46.26 84 LEU C C 1
ATOM 7331 O O . LEU C 1 84 ? 11.666 21.128 8.190 1.00 46.63 84 LEU C O 1
ATOM 7336 N N . LEU C 1 85 ? 12.267 19.985 10.034 1.00 47.97 85 LEU C N 1
ATOM 7337 C CA . LEU C 1 85 ? 12.200 21.149 10.897 1.00 48.75 85 LEU C CA 1
ATOM 7338 C C . LEU C 1 85 ? 13.292 22.143 10.491 1.00 49.72 85 LEU C C 1
ATOM 7339 O O . LEU C 1 85 ? 13.052 23.351 10.483 1.00 50.50 85 LEU C O 1
ATOM 7344 N N . GLU C 1 86 ? 14.484 21.656 10.130 1.00 49.94 86 GLU C N 1
ATOM 7345 C CA . GLU C 1 86 ? 15.551 22.574 9.750 1.00 52.11 86 GLU C CA 1
ATOM 7346 C C . GLU C 1 86 ? 15.490 22.949 8.275 1.00 52.50 86 GLU C C 1
ATOM 7347 O O . GLU C 1 86 ? 16.132 23.900 7.831 1.00 51.04 86 GLU C O 1
ATOM 7353 N N . GLU C 1 87 ? 14.696 22.196 7.520 1.00 53.33 87 GLU C N 1
ATOM 7354 C CA . GLU C 1 87 ? 14.508 22.462 6.103 1.00 54.72 87 GLU C CA 1
ATOM 7355 C C . GLU C 1 87 ? 13.514 23.627 5.957 1.00 54.98 87 GLU C C 1
ATOM 7356 O O . GLU C 1 87 ? 13.703 24.520 5.128 1.00 54.75 87 GLU C O 1
ATOM 7362 N N . HIS C 1 88 ? 12.469 23.608 6.781 1.00 54.32 88 HIS C N 1
ATOM 7363 C CA . HIS C 1 88 ? 11.445 24.652 6.784 1.00 52.88 88 HIS C CA 1
ATOM 7364 C C . HIS C 1 88 ? 11.830 25.753 7.776 1.00 52.87 88 HIS C C 1
ATOM 7365 O O . HIS C 1 88 ? 11.000 26.585 8.140 1.00 51.71 88 HIS C O 1
ATOM 7372 N N . ARG C 1 89 ? 13.087 25.762 8.206 1.00 53.04 89 ARG C N 1
ATOM 7373 C CA . ARG C 1 89 ? 13.546 26.732 9.193 1.00 53.99 89 ARG C CA 1
ATOM 7374 C C . ARG C 1 89 ? 13.086 28.180 9.007 1.00 54.90 89 ARG C C 1
ATOM 7375 O O . ARG C 1 89 ? 12.323 28.704 9.823 1.00 55.39 89 ARG C O 1
ATOM 7383 N N . GLU C 1 90 ? 13.554 28.828 7.945 1.00 55.41 90 GLU C N 1
ATOM 7384 C CA . GLU C 1 90 ? 13.218 30.229 7.683 1.00 55.19 90 GLU C CA 1
ATOM 7385 C C . GLU C 1 90 ? 11.720 30.499 7.583 1.00 52.38 90 GLU C C 1
ATOM 7386 O O . GLU C 1 90 ? 11.241 31.534 8.035 1.00 49.76 90 GLU C O 1
ATOM 7392 N N . GLU C 1 91 ? 10.998 29.557 6.990 1.00 51.27 91 GLU C N 1
ATOM 7393 C CA . GLU C 1 91 ? 9.555 29.659 6.823 1.00 51.13 91 GLU C CA 1
ATOM 7394 C C . GLU C 1 91 ? 8.846 29.646 8.185 1.00 50.88 91 GLU C C 1
ATOM 7395 O O . GLU C 1 91 ? 7.798 30.269 8.359 1.00 51.64 91 GLU C O 1
ATOM 7401 N N . ILE C 1 92 ? 9.419 28.921 9.142 1.00 49.99 92 ILE C N 1
ATOM 7402 C CA . ILE C 1 92 ? 8.864 28.834 10.491 1.00 47.68 92 ILE C CA 1
ATOM 7403 C C . ILE C 1 92 ? 9.289 30.072 11.290 1.00 47.39 92 ILE C C 1
ATOM 7404 O O . ILE C 1 92 ? 8.499 30.616 12.066 1.00 46.55 92 ILE C O 1
ATOM 7409 N N . VAL C 1 93 ? 10.525 30.525 11.077 1.00 46.15 93 VAL C N 1
ATOM 7410 C CA . VAL C 1 93 ? 11.049 31.708 11.757 1.00 48.26 93 VAL C CA 1
ATOM 7411 C C . VAL C 1 93 ? 10.082 32.869 11.575 1.00 50.15 93 VAL C C 1
ATOM 7412 O O . VAL C 1 93 ? 9.797 33.615 12.516 1.00 52.00 93 VAL C O 1
ATOM 7416 N N . GLU C 1 94 ? 9.573 33.025 10.355 1.00 51.00 94 GLU C N 1
ATOM 7417 C CA . GLU C 1 94 ? 8.645 34.110 10.079 1.00 51.83 94 GLU C CA 1
ATOM 7418 C C . GLU C 1 94 ? 7.370 33.948 10.882 1.00 50.13 94 GLU C C 1
ATOM 7419 O O . GLU C 1 94 ? 6.888 34.909 11.482 1.00 49.16 94 GLU C O 1
ATOM 7425 N N . TRP C 1 95 ? 6.828 32.729 10.903 1.00 48.42 95 TRP C N 1
ATOM 7426 C CA . TRP C 1 95 ? 5.598 32.489 11.635 1.00 47.60 95 TRP C CA 1
ATOM 7427 C C . TRP C 1 95 ? 5.675 32.810 13.120 1.00 47.16 95 TRP C C 1
ATOM 7428 O O . TRP C 1 95 ? 4.710 33.334 13.676 1.00 46.17 95 TRP C O 1
ATOM 7439 N N . LEU C 1 96 ? 6.797 32.497 13.764 1.00 46.80 96 LEU C N 1
ATOM 7440 C CA . LEU C 1 96 ? 6.953 32.820 15.188 1.00 47.31 96 LEU C CA 1
ATOM 7441 C C . LEU C 1 96 ? 7.119 34.340 15.276 1.00 48.43 96 LEU C C 1
ATOM 7442 O O . LEU C 1 96 ? 6.581 34.991 16.174 1.00 47.85 96 LEU C O 1
ATOM 7447 N N . ILE C 1 97 ? 7.880 34.889 14.331 1.00 48.53 97 ILE C N 1
ATOM 7448 C CA . ILE C 1 97 ? 8.134 36.317 14.281 1.00 49.53 97 ILE C CA 1
ATOM 7449 C C . ILE C 1 97 ? 6.831 37.102 14.227 1.00 50.33 97 ILE C C 1
ATOM 7450 O O . ILE C 1 97 ? 6.599 37.989 15.044 1.00 51.13 97 ILE C O 1
ATOM 7452 N N . LYS C 1 98 ? 5.964 36.749 13.282 1.00 50.84 98 LYS C N 1
ATOM 7453 C CA . LYS C 1 98 ? 4.705 37.461 13.102 1.00 51.40 98 LYS C CA 1
ATOM 7454 C C . LYS C 1 98 ? 3.510 36.979 13.916 1.00 51.81 98 LYS C C 1
ATOM 7455 O O . LYS C 1 98 ? 2.636 37.777 14.247 1.00 51.15 98 LYS C O 1
ATOM 7457 N N . GLU C 1 99 ? 3.448 35.695 14.246 1.00 52.68 99 GLU C N 1
ATOM 7458 C CA . GLU C 1 99 ? 2.304 35.199 15.018 1.00 52.48 99 GLU C CA 1
ATOM 7459 C C . GLU C 1 99 ? 2.551 35.150 16.540 1.00 52.55 99 GLU C C 1
ATOM 7460 O O . GLU C 1 99 ? 1.707 35.604 17.330 1.00 51.38 99 GLU C O 1
ATOM 7466 N N . SER C 1 100 ? 3.692 34.596 16.939 1.00 52.77 100 SER C N 1
ATOM 7467 C CA . SER C 1 100 ? 4.017 34.476 18.357 1.00 53.89 100 SER C CA 1
ATOM 7468 C C . SER C 1 100 ? 4.630 35.779 18.855 1.00 52.78 100 SER C C 1
ATOM 7469 O O . SER C 1 100 ? 4.732 36.006 20.053 1.00 54.05 100 SER C O 1
ATOM 7472 N N . GLY C 1 101 ? 5.042 36.622 17.926 1.00 51.86 101 GLY C N 1
ATOM 7473 C CA . GLY C 1 101 ? 5.603 37.904 18.318 1.00 50.36 101 GLY C CA 1
ATOM 7474 C C . GLY C 1 101 ? 6.967 37.740 18.937 1.00 50.15 101 GLY C C 1
ATOM 7475 O O . GLY C 1 101 ? 7.449 38.600 19.688 1.00 51.36 101 GLY C O 1
ATOM 7476 N N . SER C 1 102 ? 7.623 36.646 18.584 1.00 49.93 102 SER C N 1
ATOM 7477 C CA . SER C 1 102 ? 8.955 36.381 19.102 1.00 49.95 102 SER C CA 1
ATOM 7478 C C . SER C 1 102 ? 9.953 37.038 18.121 1.00 49.97 102 SER C C 1
ATOM 7479 O O . SER C 1 102 ? 9.683 37.105 16.900 1.00 50.49 102 SER C O 1
ATOM 7481 N N . THR C 1 103 ? 11.085 37.512 18.654 1.00 48.81 103 THR C N 1
ATOM 7482 C CA . THR C 1 103 ? 12.159 38.147 17.862 1.00 50.81 103 THR C CA 1
ATOM 7483 C C . THR C 1 103 ? 12.755 37.150 16.873 1.00 52.76 103 THR C C 1
ATOM 7484 O O . THR C 1 103 ? 12.310 35.995 16.793 1.00 54.54 103 THR C O 1
ATOM 7488 N N . ARG C 1 104 ? 13.761 37.571 16.121 1.00 53.05 104 ARG C N 1
ATOM 7489 C CA . ARG C 1 104 ? 14.325 36.674 15.116 1.00 54.11 104 ARG C CA 1
ATOM 7490 C C . ARG C 1 104 ? 15.321 35.673 15.730 1.00 54.70 104 ARG C C 1
ATOM 7491 O O . ARG C 1 104 ? 15.364 34.500 15.358 1.00 54.59 104 ARG C O 1
ATOM 7499 N N . SER C 1 105 ? 16.080 36.154 16.711 1.00 54.87 105 SER C N 1
ATOM 7500 C CA . SER C 1 105 ? 17.064 35.377 17.469 1.00 56.57 105 SER C CA 1
ATOM 7501 C C . SER C 1 105 ? 16.342 34.363 18.393 1.00 57.06 105 SER C C 1
ATOM 7502 O O . SER C 1 105 ? 16.770 33.220 18.537 1.00 56.65 105 SER C O 1
ATOM 7505 N N . LYS C 1 106 ? 15.251 34.810 19.003 1.00 56.66 106 LYS C N 1
ATOM 7506 C CA . LYS C 1 106 ? 14.431 33.989 19.896 1.00 56.14 106 LYS C CA 1
ATOM 7507 C C . LYS C 1 106 ? 13.640 32.937 19.087 1.00 54.68 106 LYS C C 1
ATOM 7508 O O . LYS C 1 106 ? 13.282 31.872 19.609 1.00 53.99 106 LYS C O 1
ATOM 7514 N N . ALA C 1 107 ? 13.362 33.227 17.816 1.00 52.64 107 ALA C N 1
ATOM 7515 C CA . ALA C 1 107 ? 12.626 32.278 16.974 1.00 50.61 107 ALA C CA 1
ATOM 7516 C C . ALA C 1 107 ? 13.565 31.185 16.483 1.00 49.83 107 ALA C C 1
ATOM 7517 O O . ALA C 1 107 ? 13.236 30.000 16.536 1.00 47.60 107 ALA C O 1
ATOM 7519 N N . ASN C 1 108 ? 14.729 31.599 15.998 1.00 50.17 108 ASN C N 1
ATOM 7520 C CA . ASN C 1 108 ? 15.740 30.670 15.514 1.00 51.58 108 ASN C CA 1
ATOM 7521 C C . ASN C 1 108 ? 16.073 29.660 16.609 1.00 51.98 108 ASN C C 1
ATOM 7522 O O . ASN C 1 108 ? 16.130 28.450 16.365 1.00 51.53 108 ASN C O 1
ATOM 7527 N N . LEU C 1 109 ? 16.292 30.180 17.813 1.00 51.09 109 LEU C N 1
ATOM 7528 C CA . LEU C 1 109 ? 16.618 29.377 18.981 1.00 51.29 109 LEU C CA 1
ATOM 7529 C C . LEU C 1 109 ? 15.557 28.316 19.247 1.00 51.37 109 LEU C C 1
ATOM 7530 O O . LEU C 1 109 ? 15.871 27.161 19.532 1.00 50.18 109 LEU C O 1
ATOM 7535 N N . GLU C 1 110 ? 14.299 28.720 19.150 1.00 51.46 110 GLU C N 1
ATOM 7536 C CA . GLU C 1 110 ? 13.190 27.815 19.390 1.00 50.92 110 GLU C CA 1
ATOM 7537 C C . GLU C 1 110 ? 13.160 26.677 18.387 1.00 49.38 110 GLU C C 1
ATOM 7538 O O . GLU C 1 110 ? 12.713 25.580 18.709 1.00 50.13 110 GLU C O 1
ATOM 7544 N N . ILE C 1 111 ? 13.644 26.925 17.178 1.00 47.51 111 ILE C N 1
ATOM 7545 C CA . ILE C 1 111 ? 13.625 25.891 16.144 1.00 46.78 111 ILE C CA 1
ATOM 7546 C C . ILE C 1 111 ? 14.710 24.841 16.384 1.00 46.88 111 ILE C C 1
ATOM 7547 O O . ILE C 1 111 ? 14.495 23.644 16.161 1.00 45.13 111 ILE C O 1
ATOM 7552 N N . THR C 1 112 ? 15.868 25.295 16.853 1.00 46.38 112 THR C N 1
ATOM 7553 C CA . THR C 1 112 ? 16.961 24.389 17.146 1.00 47.25 112 THR C CA 1
ATOM 7554 C C . THR C 1 112 ? 16.517 23.508 18.320 1.00 47.53 112 THR C C 1
ATOM 7555 O O . THR C 1 112 ? 16.590 22.281 18.248 1.00 47.36 112 THR C O 1
ATOM 7559 N N . LEU C 1 113 ? 16.036 24.152 19.382 1.00 46.82 113 LEU C N 1
ATOM 7560 C CA . LEU C 1 113 ? 15.548 23.469 20.574 1.00 47.75 113 LEU C CA 1
ATOM 7561 C C . LEU C 1 113 ? 14.469 22.456 20.189 1.00 48.13 113 LEU C C 1
ATOM 7562 O O . LEU C 1 113 ? 14.410 21.339 20.719 1.00 46.51 113 LEU C O 1
ATOM 7567 N N . ALA C 1 114 ? 13.602 22.869 19.271 1.00 48.28 114 ALA C N 1
ATOM 7568 C CA . ALA C 1 114 ? 12.537 21.998 18.804 1.00 48.29 114 ALA C CA 1
ATOM 7569 C C . ALA C 1 114 ? 13.214 20.797 18.152 1.00 48.10 114 ALA C C 1
ATOM 7570 O O . ALA C 1 114 ? 12.858 19.650 18.425 1.00 47.58 114 ALA C O 1
ATOM 7572 N N . GLY C 1 115 ? 14.214 21.068 17.311 1.00 47.66 115 GLY C N 1
ATOM 7573 C CA . GLY C 1 115 ? 14.921 19.996 16.622 1.00 47.07 115 GLY C CA 1
ATOM 7574 C C . GLY C 1 115 ? 15.542 18.989 17.569 1.00 45.65 115 GLY C C 1
ATOM 7575 O O . GLY C 1 115 ? 15.394 17.770 17.414 1.00 44.83 115 GLY C O 1
ATOM 7576 N N . ASN C 1 116 ? 16.250 19.518 18.557 1.00 44.74 116 ASN C N 1
ATOM 7577 C CA . ASN C 1 116 ? 16.904 18.702 19.561 1.00 42.92 116 ASN C CA 1
ATOM 7578 C C . ASN C 1 116 ? 15.907 17.742 20.226 1.00 42.72 116 ASN C C 1
ATOM 7579 O O . ASN C 1 116 ? 16.143 16.532 20.260 1.00 43.18 116 ASN C O 1
ATOM 7584 N N . ILE C 1 117 ? 14.796 18.264 20.742 1.00 39.33 117 ILE C N 1
ATOM 7585 C CA . ILE C 1 117 ? 13.816 17.400 21.384 1.00 38.72 117 ILE C CA 1
ATOM 7586 C C . ILE C 1 117 ? 13.396 16.237 20.481 1.00 38.23 117 ILE C C 1
ATOM 7587 O O . ILE C 1 117 ? 13.544 15.085 20.860 1.00 37.61 117 ILE C O 1
ATOM 7589 N N . THR C 1 118 ? 12.882 16.528 19.285 1.00 38.05 118 THR C N 1
ATOM 7590 C CA . THR C 1 118 ? 12.435 15.450 18.400 1.00 35.33 118 THR C CA 1
ATOM 7591 C C . THR C 1 118 ? 13.602 14.555 17.957 1.00 33.73 118 THR C C 1
ATOM 7592 O O . THR C 1 118 ? 13.410 13.403 17.597 1.00 33.66 118 THR C O 1
ATOM 7596 N N . LYS C 1 119 ? 14.817 15.073 18.024 1.00 32.98 119 LYS C N 1
ATOM 7597 C CA . LYS C 1 119 ? 15.989 14.286 17.646 1.00 36.32 119 LYS C CA 1
ATOM 7598 C C . LYS C 1 119 ? 16.361 13.333 18.796 1.00 36.45 119 LYS C C 1
ATOM 7599 O O . LYS C 1 119 ? 16.832 12.218 18.573 1.00 39.41 119 LYS C O 1
ATOM 7605 N N . GLU C 1 120 ? 16.162 13.791 20.025 1.00 36.75 120 GLU C N 1
ATOM 7606 C CA . GLU C 1 120 ? 16.436 12.971 21.184 1.00 37.70 120 GLU C CA 1
ATOM 7607 C C . GLU C 1 120 ? 15.319 11.942 21.142 1.00 36.05 120 GLU C C 1
ATOM 7608 O O . GLU C 1 120 ? 15.537 10.762 21.378 1.00 35.41 120 GLU C O 1
ATOM 7614 N N . SER C 1 121 ? 14.117 12.408 20.807 1.00 34.42 121 SER C N 1
ATOM 7615 C CA . SER C 1 121 ? 12.939 11.543 20.741 1.00 34.89 121 SER C CA 1
ATOM 7616 C C . SER C 1 121 ? 13.023 10.434 19.695 1.00 33.06 121 SER C C 1
ATOM 7617 O O . SER C 1 121 ? 12.331 9.431 19.795 1.00 32.66 121 SER C O 1
ATOM 7620 N N . ALA C 1 122 ? 13.858 10.610 18.686 1.00 31.98 122 ALA C N 1
ATOM 7621 C CA . ALA C 1 122 ? 13.970 9.604 17.648 1.00 34.00 122 ALA C CA 1
ATOM 7622 C C . ALA C 1 122 ? 14.645 8.331 18.172 1.00 36.10 122 ALA C C 1
ATOM 7623 O O . ALA C 1 122 ? 14.556 7.270 17.555 1.00 34.82 122 ALA C O 1
ATOM 7625 N N . SER C 1 123 ? 15.319 8.440 19.319 1.00 38.54 123 SER C N 1
ATOM 7626 C CA . SER C 1 123 ? 15.990 7.288 19.909 1.00 37.93 123 SER C CA 1
ATOM 7627 C C . SER C 1 123 ? 15.076 6.598 20.924 1.00 36.80 123 SER C C 1
ATOM 7628 O O . SER C 1 123 ? 15.442 5.587 21.515 1.00 37.68 123 SER C O 1
ATOM 7631 N N . PHE C 1 124 ? 13.880 7.129 21.116 1.00 34.99 124 PHE C N 1
ATOM 7632 C CA . PHE C 1 124 ? 12.976 6.538 22.081 1.00 34.75 124 PHE C CA 1
ATOM 7633 C C . PHE C 1 124 ? 12.417 5.168 21.716 1.00 35.05 124 PHE C C 1
ATOM 7634 O O . PHE C 1 124 ? 12.281 4.316 22.580 1.00 34.92 124 PHE C O 1
ATOM 7642 N N . PRO C 1 125 ? 12.078 4.931 20.438 1.00 36.98 125 PRO C N 1
ATOM 7643 C CA . PRO C 1 125 ? 11.529 3.608 20.101 1.00 37.55 125 PRO C CA 1
ATOM 7644 C C . PRO C 1 125 ? 12.410 2.435 20.545 1.00 36.82 125 PRO C C 1
ATOM 7645 O O . PRO C 1 125 ? 11.913 1.414 20.996 1.00 34.55 125 PRO C O 1
ATOM 7649 N N . GLY C 1 126 ? 13.720 2.596 20.419 1.00 36.17 126 GLY C N 1
ATOM 7650 C CA . GLY C 1 126 ? 14.618 1.526 20.811 1.00 38.44 126 GLY C CA 1
ATOM 7651 C C . GLY C 1 126 ? 14.837 1.420 22.305 1.00 40.17 126 GLY C C 1
ATOM 7652 O O . GLY C 1 126 ? 15.185 0.357 22.818 1.00 42.44 126 GLY C O 1
ATOM 7653 N N . ARG C 1 127 ? 14.611 2.525 23.007 1.00 38.70 127 ARG C N 1
ATOM 7654 C CA . ARG C 1 127 ? 14.805 2.585 24.444 1.00 35.55 127 ARG C CA 1
ATOM 7655 C C . ARG C 1 127 ? 13.598 2.262 25.301 1.00 35.96 127 ARG C C 1
ATOM 7656 O O . ARG C 1 127 ? 13.665 2.380 26.518 1.00 37.48 127 ARG C O 1
ATOM 7664 N N . VAL C 1 128 ? 12.492 1.863 24.690 1.00 35.19 128 VAL C N 1
ATOM 7665 C CA . VAL C 1 128 ? 11.307 1.506 25.462 1.00 34.07 128 VAL C CA 1
ATOM 7666 C C . VAL C 1 128 ? 11.356 0.004 25.745 1.00 33.78 128 VAL C C 1
ATOM 7667 O O . VAL C 1 128 ? 11.090 -0.812 24.861 1.00 35.17 128 VAL C O 1
ATOM 7671 N N . HIS C 1 129 ? 11.700 -0.343 26.980 1.00 33.51 129 HIS C N 1
ATOM 7672 C CA . HIS C 1 129 ? 11.833 -1.727 27.432 1.00 31.58 129 HIS C CA 1
ATOM 7673 C C . HIS C 1 129 ? 10.797 -2.100 28.474 1.00 29.30 129 HIS C C 1
ATOM 7674 O O . HIS C 1 129 ? 10.327 -1.253 29.230 1.00 27.12 129 HIS C O 1
ATOM 7681 N N . GLY C 1 130 ? 10.452 -3.382 28.506 1.00 27.29 130 GLY C N 1
ATOM 7682 C CA . GLY C 1 130 ? 9.509 -3.888 29.486 1.00 24.88 130 GLY C CA 1
ATOM 7683 C C . GLY C 1 130 ? 10.325 -4.677 30.497 1.00 26.35 130 GLY C C 1
ATOM 7684 O O . GLY C 1 130 ? 11.551 -4.591 30.520 1.00 25.21 130 GLY C O 1
ATOM 7685 N N . ARG C 1 131 ? 9.674 -5.483 31.326 1.00 28.46 131 ARG C N 1
ATOM 7686 C CA . ARG C 1 131 ? 10.410 -6.225 32.338 1.00 32.36 131 ARG C CA 1
ATOM 7687 C C . ARG C 1 131 ? 9.878 -7.620 32.654 1.00 32.78 131 ARG C C 1
ATOM 7688 O O . ARG C 1 131 ? 8.681 -7.885 32.565 1.00 33.36 131 ARG C O 1
ATOM 7696 N N . ILE C 1 132 ? 10.781 -8.528 32.996 1.00 34.99 132 ILE C N 1
ATOM 7697 C CA . ILE C 1 132 ? 10.371 -9.876 33.374 1.00 38.13 132 ILE C CA 1
ATOM 7698 C C . ILE C 1 132 ? 10.709 -9.998 34.859 1.00 39.06 132 ILE C C 1
ATOM 7699 O O . ILE C 1 132 ? 11.775 -10.474 35.223 1.00 41.73 132 ILE C O 1
ATOM 7704 N N . SER C 1 133 ? 9.796 -9.544 35.714 1.00 40.28 133 SER C N 1
ATOM 7705 C CA . SER C 1 133 ? 9.995 -9.561 37.169 1.00 41.44 133 SER C CA 1
ATOM 7706 C C . SER C 1 133 ? 10.095 -10.943 37.817 1.00 41.42 133 SER C C 1
ATOM 7707 O O . SER C 1 133 ? 9.709 -11.945 37.229 1.00 41.99 133 SER C O 1
ATOM 7710 N N . PRO C 1 134 ? 10.646 -11.013 39.039 1.00 42.69 134 PRO C N 1
ATOM 7711 C CA . PRO C 1 134 ? 10.753 -12.319 39.692 1.00 43.28 134 PRO C CA 1
ATOM 7712 C C . PRO C 1 134 ? 9.384 -12.846 40.122 1.00 42.71 134 PRO C C 1
ATOM 7713 O O . PRO C 1 134 ? 8.418 -12.090 40.209 1.00 41.50 134 PRO C O 1
ATOM 7717 N N . SER C 1 135 ? 9.315 -14.149 40.384 1.00 43.26 135 SER C N 1
ATOM 7718 C CA . SER C 1 135 ? 8.073 -14.788 40.807 1.00 44.93 135 SER C CA 1
ATOM 7719 C C . SER C 1 135 ? 8.181 -15.385 42.214 1.00 44.98 135 SER C C 1
ATOM 7720 O O . SER C 1 135 ? 9.222 -15.944 42.601 1.00 42.69 135 SER C O 1
ATOM 7722 N N . ASN C 1 136 ? 7.089 -15.267 42.968 1.00 44.78 136 ASN C N 1
ATOM 7723 C CA . ASN C 1 136 ? 7.027 -15.779 44.330 1.00 45.60 136 ASN C CA 1
ATOM 7724 C C . ASN C 1 136 ? 6.129 -16.999 44.441 1.00 45.11 136 ASN C C 1
ATOM 7725 O O . ASN C 1 136 ? 6.118 -17.683 45.463 1.00 44.51 136 ASN C O 1
ATOM 7730 N N . THR C 1 137 ? 5.360 -17.266 43.395 1.00 44.67 137 THR C N 1
ATOM 7731 C CA . THR C 1 137 ? 4.492 -18.426 43.420 1.00 46.16 137 THR C CA 1
ATOM 7732 C C . THR C 1 137 ? 5.060 -19.470 42.469 1.00 47.33 137 THR C C 1
ATOM 7733 O O . THR C 1 137 ? 5.427 -19.162 41.329 1.00 46.94 137 THR C O 1
ATOM 7737 N N . PRO C 1 138 ? 5.147 -20.704 42.957 1.00 46.36 138 PRO C N 1
ATOM 7738 C CA . PRO C 1 138 ? 5.688 -21.809 42.179 1.00 45.59 138 PRO C CA 1
ATOM 7739 C C . PRO C 1 138 ? 5.118 -21.906 40.757 1.00 45.00 138 PRO C C 1
ATOM 7740 O O . PRO C 1 138 ? 3.916 -22.055 40.560 1.00 43.84 138 PRO C O 1
ATOM 7742 N N . GLY C 1 139 ? 6.004 -21.803 39.774 1.00 45.34 139 GLY C N 1
ATOM 7743 C CA . GLY C 1 139 ? 5.610 -21.914 38.377 1.00 44.63 139 GLY C CA 1
ATOM 7744 C C . GLY C 1 139 ? 4.827 -20.782 37.727 1.00 43.71 139 GLY C C 1
ATOM 7745 O O . GLY C 1 139 ? 3.998 -21.037 36.854 1.00 45.31 139 GLY C O 1
ATOM 7746 N N . LYS C 1 140 ? 5.088 -19.539 38.115 1.00 41.86 140 LYS C N 1
ATOM 7747 C CA . LYS C 1 140 ? 4.380 -18.402 37.538 1.00 40.01 140 LYS C CA 1
ATOM 7748 C C . LYS C 1 140 ? 5.380 -17.422 36.935 1.00 38.87 140 LYS C C 1
ATOM 7749 O O . LYS C 1 140 ? 6.439 -17.185 37.491 1.00 37.70 140 LYS C O 1
ATOM 7755 N N . GLU C 1 141 ? 5.062 -16.863 35.775 1.00 37.33 141 GLU C N 1
ATOM 7756 C CA . GLU C 1 141 ? 5.963 -15.896 35.177 1.00 35.66 141 GLU C CA 1
ATOM 7757 C C . GLU C 1 141 ? 5.287 -14.526 35.202 1.00 35.50 141 GLU C C 1
ATOM 7758 O O . GLU C 1 141 ? 4.075 -14.410 35.026 1.00 34.21 141 GLU C O 1
ATOM 7764 N N . ASN C 1 142 ? 6.077 -13.488 35.443 1.00 34.29 142 ASN C N 1
ATOM 7765 C CA . ASN C 1 142 ? 5.548 -12.143 35.497 1.00 33.28 142 ASN C CA 1
ATOM 7766 C C . ASN C 1 142 ? 6.196 -11.322 34.416 1.00 33.22 142 ASN C C 1
ATOM 7767 O O . ASN C 1 142 ? 7.396 -11.077 34.446 1.00 32.68 142 ASN C O 1
ATOM 7772 N N . ARG C 1 143 ? 5.398 -10.909 33.445 1.00 33.80 143 ARG C N 1
ATOM 7773 C CA . ARG C 1 143 ? 5.889 -10.086 32.359 1.00 32.93 143 ARG C CA 1
ATOM 7774 C C . ARG C 1 143 ? 5.263 -8.705 32.555 1.00 34.05 143 ARG C C 1
ATOM 7775 O O . ARG C 1 143 ? 4.071 -8.587 32.870 1.00 33.69 143 ARG C O 1
ATOM 7783 N N . VAL C 1 144 ? 6.070 -7.662 32.431 1.00 33.58 144 VAL C N 1
ATOM 7784 C CA . VAL C 1 144 ? 5.565 -6.305 32.589 1.00 34.07 144 VAL C CA 1
ATOM 7785 C C . VAL C 1 144 ? 5.885 -5.575 31.307 1.00 34.71 144 VAL C C 1
ATOM 7786 O O . VAL C 1 144 ? 6.980 -5.052 31.123 1.00 36.58 144 VAL C O 1
ATOM 7790 N N . TYR C 1 145 ? 4.911 -5.565 30.412 1.00 33.68 145 TYR C N 1
ATOM 7791 C CA . TYR C 1 145 ? 5.054 -4.922 29.121 1.00 31.44 145 TYR C CA 1
ATOM 7792 C C . TYR C 1 145 ? 4.945 -3.416 29.253 1.00 30.19 145 TYR C C 1
ATOM 7793 O O . TYR C 1 145 ? 4.199 -2.899 30.086 1.00 32.48 145 TYR C O 1
ATOM 7802 N N . ARG C 1 146 ? 5.714 -2.716 28.439 1.00 28.66 146 ARG C N 1
ATOM 7803 C CA . ARG C 1 146 ? 5.690 -1.272 28.438 1.00 29.61 146 ARG C CA 1
ATOM 7804 C C . ARG C 1 146 ? 5.125 -0.875 27.073 1.00 28.16 146 ARG C C 1
ATOM 7805 O O . ARG C 1 146 ? 5.775 -1.025 26.038 1.00 24.48 146 ARG C O 1
ATOM 7813 N N . VAL C 1 147 ? 3.898 -0.371 27.100 1.00 28.20 147 VAL C N 1
ATOM 7814 C CA . VAL C 1 147 ? 3.166 -0.002 25.895 1.00 29.18 147 VAL C CA 1
ATOM 7815 C C . VAL C 1 147 ? 2.810 1.474 25.870 1.00 30.04 147 VAL C C 1
ATOM 7816 O O . VAL C 1 147 ? 2.935 2.179 26.879 1.00 30.71 147 VAL C O 1
ATOM 7820 N N . ALA C 1 148 ? 2.361 1.932 24.710 1.00 30.60 148 ALA C N 1
ATOM 7821 C CA . ALA C 1 148 ? 1.958 3.321 24.529 1.00 31.40 148 ALA C CA 1
ATOM 7822 C C . ALA C 1 148 ? 0.640 3.482 25.262 1.00 32.50 148 ALA C C 1
ATOM 7823 O O . ALA C 1 148 ? -0.086 2.507 25.449 1.00 32.57 148 ALA C O 1
ATOM 7825 N N . LYS C 1 149 ? 0.324 4.701 25.684 1.00 34.57 149 LYS C N 1
ATOM 7826 C CA . LYS C 1 149 ? -0.927 4.947 26.399 1.00 34.68 149 LYS C CA 1
ATOM 7827 C C . LYS C 1 149 ? -2.120 4.800 25.466 1.00 33.71 149 LYS C C 1
ATOM 7828 O O . LYS C 1 149 ? -3.175 4.315 25.864 1.00 33.08 149 LYS C O 1
ATOM 7834 N N . GLY C 1 150 ? -1.934 5.225 24.220 1.00 32.82 150 GLY C N 1
ATOM 7835 C CA . GLY C 1 150 ? -2.996 5.151 23.229 1.00 32.23 150 GLY C CA 1
ATOM 7836 C C . GLY C 1 150 ? -3.133 6.489 22.526 1.00 30.85 150 GLY C C 1
ATOM 7837 O O . GLY C 1 150 ? -2.339 6.814 21.639 1.00 29.34 150 GLY C O 1
ATOM 7838 N N . VAL C 1 151 ? -4.134 7.271 22.926 1.00 30.63 151 VAL C N 1
ATOM 7839 C CA . VAL C 1 151 ? -4.352 8.594 22.335 1.00 30.93 151 VAL C CA 1
ATOM 7840 C C . VAL C 1 151 ? -4.016 9.694 23.351 1.00 30.79 151 VAL C C 1
ATOM 7841 O O . VAL C 1 151 ? -4.463 9.662 24.514 1.00 30.01 151 VAL C O 1
ATOM 7845 N N . VAL C 1 152 ? -3.217 10.662 22.919 1.00 29.15 152 VAL C N 1
ATOM 7846 C CA . VAL C 1 152 ? -2.795 11.745 23.805 1.00 28.91 152 VAL C CA 1
ATOM 7847 C C . VAL C 1 152 ? -3.257 13.123 23.341 1.00 29.74 152 VAL C C 1
ATOM 7848 O O . VAL C 1 152 ? -2.944 13.547 22.218 1.00 25.64 152 VAL C O 1
ATOM 7852 N N . GLY C 1 153 ? -3.992 13.814 24.209 1.00 30.06 153 GLY C N 1
ATOM 7853 C CA . GLY C 1 153 ? -4.442 15.146 23.887 1.00 31.46 153 GLY C CA 1
ATOM 7854 C C . GLY C 1 153 ? -3.409 16.128 24.401 1.00 33.74 153 GLY C C 1
ATOM 7855 O O . GLY C 1 153 ? -3.210 16.237 25.606 1.00 35.36 153 GLY C O 1
ATOM 7856 N N . VAL C 1 154 ? -2.751 16.830 23.486 1.00 33.72 154 VAL C N 1
ATOM 7857 C CA . VAL C 1 154 ? -1.734 17.817 23.840 1.00 34.79 154 VAL C CA 1
ATOM 7858 C C . VAL C 1 154 ? -2.253 19.252 23.714 1.00 35.66 154 VAL C C 1
ATOM 7859 O O . VAL C 1 154 ? -2.727 19.653 22.651 1.00 35.35 154 VAL C O 1
ATOM 7863 N N . ILE C 1 155 ? -2.163 20.015 24.801 1.00 35.48 155 ILE C N 1
ATOM 7864 C CA . ILE C 1 155 ? -2.580 21.412 24.806 1.00 33.55 155 ILE C CA 1
ATOM 7865 C C . ILE C 1 155 ? -1.319 22.287 24.922 1.00 34.07 155 ILE C C 1
ATOM 7866 O O . ILE C 1 155 ? -0.744 22.424 26.006 1.00 34.22 155 ILE C O 1
ATOM 7871 N N . SER C 1 156 ? -0.882 22.861 23.803 1.00 33.74 156 SER C N 1
ATOM 7872 C CA . SER C 1 156 ? 0.299 23.720 23.797 1.00 35.10 156 SER C CA 1
ATOM 7873 C C . SER C 1 156 ? -0.083 25.165 24.133 1.00 36.89 156 SER C C 1
ATOM 7874 O O . SER C 1 156 ? -1.261 25.513 24.159 1.00 36.90 156 SER C O 1
ATOM 7877 N N . PRO C 1 157 ? 0.908 26.020 24.417 1.00 38.42 157 PRO C N 1
ATOM 7878 C CA . PRO C 1 157 ? 0.605 27.418 24.749 1.00 38.91 157 PRO C CA 1
ATOM 7879 C C . PRO C 1 157 ? 1.195 28.403 23.740 1.00 38.90 157 PRO C C 1
ATOM 7880 O O . PRO C 1 157 ? 1.903 27.999 22.807 1.00 36.06 157 PRO C O 1
ATOM 7884 N N . TRP C 1 158 ? 0.922 29.690 23.959 1.00 39.38 158 TRP C N 1
ATOM 7885 C CA . TRP C 1 158 ? 1.422 30.742 23.081 1.00 41.06 158 TRP C CA 1
ATOM 7886 C C . TRP C 1 158 ? 2.871 31.156 23.343 1.00 42.65 158 TRP C C 1
ATOM 7887 O O . TRP C 1 158 ? 3.508 31.723 22.458 1.00 43.38 158 TRP C O 1
ATOM 7898 N N . ASN C 1 159 ? 3.399 30.889 24.541 1.00 44.81 159 ASN C N 1
ATOM 7899 C CA . ASN C 1 159 ? 4.802 31.218 24.849 1.00 46.79 159 ASN C CA 1
ATOM 7900 C C . ASN C 1 159 ? 5.614 30.030 24.355 1.00 46.14 159 ASN C C 1
ATOM 7901 O O . ASN C 1 159 ? 5.429 28.919 24.836 1.00 46.46 159 ASN C O 1
ATOM 7906 N N . PHE C 1 160 ? 6.511 30.269 23.403 1.00 45.09 160 PHE C N 1
ATOM 7907 C CA . PHE C 1 160 ? 7.297 29.198 22.787 1.00 43.60 160 PHE C CA 1
ATOM 7908 C C . PHE C 1 160 ? 6.329 28.113 22.294 1.00 42.93 160 PHE C C 1
ATOM 7909 O O . PHE C 1 160 ? 6.469 26.934 22.615 1.00 42.06 160 PHE C O 1
ATOM 7917 N N . PRO C 1 161 ? 5.338 28.502 21.476 1.00 41.70 161 PRO C N 1
ATOM 7918 C CA . PRO C 1 161 ? 4.382 27.508 20.987 1.00 41.08 161 PRO C CA 1
ATOM 7919 C C . PRO C 1 161 ? 4.972 26.346 20.178 1.00 39.00 161 PRO C C 1
ATOM 7920 O O . PRO C 1 161 ? 4.457 25.236 20.245 1.00 36.75 161 PRO C O 1
ATOM 7924 N N . LEU C 1 162 ? 6.044 26.595 19.429 1.00 37.79 162 LEU C N 1
ATOM 7925 C CA . LEU C 1 162 ? 6.661 25.537 18.626 1.00 39.58 162 LEU C CA 1
ATOM 7926 C C . LEU C 1 162 ? 7.454 24.545 19.474 1.00 40.65 162 LEU C C 1
ATOM 7927 O O . LEU C 1 162 ? 7.289 23.334 19.338 1.00 40.73 162 LEU C O 1
ATOM 7932 N N . ASN C 1 163 ? 8.325 25.060 20.329 1.00 41.34 163 ASN C N 1
ATOM 7933 C CA . ASN C 1 163 ? 9.135 24.211 21.189 1.00 43.24 163 ASN C CA 1
ATOM 7934 C C . ASN C 1 163 ? 8.281 23.450 22.214 1.00 43.02 163 ASN C C 1
ATOM 7935 O O . ASN C 1 163 ? 8.397 22.232 22.343 1.00 41.57 163 ASN C O 1
ATOM 7940 N N . LEU C 1 164 ? 7.422 24.168 22.926 1.00 43.07 164 LEU C N 1
ATOM 7941 C CA . LEU C 1 164 ? 6.589 23.564 23.955 1.00 43.25 164 LEU C CA 1
ATOM 7942 C C . LEU C 1 164 ? 5.466 22.646 23.462 1.00 42.57 164 LEU C C 1
ATOM 7943 O O . LEU C 1 164 ? 4.752 22.044 24.257 1.00 43.04 164 LEU C O 1
ATOM 7948 N N . SER C 1 165 ? 5.289 22.554 22.152 1.00 42.31 165 SER C N 1
ATOM 7949 C CA . SER C 1 165 ? 4.270 21.662 21.615 1.00 43.06 165 SER C CA 1
ATOM 7950 C C . SER C 1 165 ? 5.022 20.411 21.183 1.00 42.11 165 SER C C 1
ATOM 7951 O O . SER C 1 165 ? 4.595 19.291 21.439 1.00 42.54 165 SER C O 1
ATOM 7954 N N . ILE C 1 166 ? 6.158 20.607 20.525 1.00 39.39 166 ILE C N 1
ATOM 7955 C CA . ILE C 1 166 ? 6.948 19.467 20.099 1.00 40.18 166 ILE C CA 1
ATOM 7956 C C . ILE C 1 166 ? 7.453 18.676 21.321 1.00 39.63 166 ILE C C 1
ATOM 7957 O O . ILE C 1 166 ? 7.564 17.455 21.272 1.00 37.11 166 ILE C O 1
ATOM 7962 N N . ARG C 1 167 ? 7.702 19.379 22.424 1.00 39.78 167 ARG C N 1
ATOM 7963 C CA . ARG C 1 167 ? 8.182 18.757 23.660 1.00 41.43 167 ARG C CA 1
ATOM 7964 C C . ARG C 1 167 ? 7.325 17.559 24.064 1.00 40.41 167 ARG C C 1
ATOM 7965 O O . ARG C 1 167 ? 7.843 16.566 24.560 1.00 41.30 167 ARG C O 1
ATOM 7973 N N . SER C 1 168 ? 6.014 17.659 23.867 1.00 37.99 168 SER C N 1
ATOM 7974 C CA . SER C 1 168 ? 5.129 16.557 24.207 1.00 36.69 168 SER C CA 1
ATOM 7975 C C . SER C 1 168 ? 4.902 15.660 23.005 1.00 37.41 168 SER C C 1
ATOM 7976 O O . SER C 1 168 ? 5.063 14.430 23.077 1.00 38.52 168 SER C O 1
ATOM 7979 N N . VAL C 1 169 ? 4.535 16.303 21.902 1.00 36.61 169 VAL C N 1
ATOM 7980 C CA . VAL C 1 169 ? 4.207 15.646 20.639 1.00 35.04 169 VAL C CA 1
ATOM 7981 C C . VAL C 1 169 ? 5.216 14.645 20.127 1.00 32.58 169 VAL C C 1
ATOM 7982 O O . VAL C 1 169 ? 4.867 13.489 19.896 1.00 31.41 169 VAL C O 1
ATOM 7986 N N . ALA C 1 170 ? 6.463 15.065 19.959 1.00 32.72 170 ALA C N 1
ATOM 7987 C CA . ALA C 1 170 ? 7.495 14.151 19.463 1.00 32.09 170 ALA C CA 1
ATOM 7988 C C . ALA C 1 170 ? 7.678 12.901 20.357 1.00 33.36 170 ALA C C 1
ATOM 7989 O O . ALA C 1 170 ? 7.590 11.774 19.870 1.00 33.80 170 ALA C O 1
ATOM 7991 N N . PRO C 1 171 ? 7.918 13.077 21.671 1.00 34.01 171 PRO C N 1
ATOM 7992 C CA . PRO C 1 171 ? 8.085 11.874 22.501 1.00 32.89 171 PRO C CA 1
ATOM 7993 C C . PRO C 1 171 ? 6.862 10.952 22.472 1.00 31.54 171 PRO C C 1
ATOM 7994 O O . PRO C 1 171 ? 6.988 9.728 22.426 1.00 29.93 171 PRO C O 1
ATOM 7998 N N . ALA C 1 172 ? 5.675 11.545 22.497 1.00 30.59 172 ALA C N 1
ATOM 7999 C CA . ALA C 1 172 ? 4.448 10.759 22.489 1.00 29.12 172 ALA C CA 1
ATOM 8000 C C . ALA C 1 172 ? 4.221 10.016 21.175 1.00 28.16 172 ALA C C 1
ATOM 8001 O O . ALA C 1 172 ? 3.637 8.937 21.165 1.00 28.57 172 ALA C O 1
ATOM 8003 N N . LEU C 1 173 ? 4.684 10.581 20.065 1.00 29.37 173 LEU C N 1
ATOM 8004 C CA . LEU C 1 173 ? 4.524 9.932 18.763 1.00 31.94 173 LEU C CA 1
ATOM 8005 C C . LEU C 1 173 ? 5.505 8.783 18.580 1.00 32.37 173 LEU C C 1
ATOM 8006 O O . LEU C 1 173 ? 5.110 7.676 18.221 1.00 30.43 173 LEU C O 1
ATOM 8011 N N . ALA C 1 174 ? 6.788 9.070 18.812 1.00 32.18 174 ALA C N 1
ATOM 8012 C CA . ALA C 1 174 ? 7.865 8.086 18.694 1.00 31.63 174 ALA C CA 1
ATOM 8013 C C . ALA C 1 174 ? 7.518 6.780 19.424 1.00 31.36 174 ALA C C 1
ATOM 8014 O O . ALA C 1 174 ? 7.680 5.683 18.888 1.00 31.68 174 ALA C O 1
ATOM 8016 N N . VAL C 1 175 ? 7.024 6.938 20.644 1.00 29.37 175 VAL C N 1
ATOM 8017 C CA . VAL C 1 175 ? 6.627 5.863 21.539 1.00 29.21 175 VAL C CA 1
ATOM 8018 C C . VAL C 1 175 ? 5.411 5.054 21.044 1.00 30.90 175 VAL C C 1
ATOM 8019 O O . VAL C 1 175 ? 5.082 4.000 21.590 1.00 29.45 175 VAL C O 1
ATOM 8023 N N . GLY C 1 176 ? 4.743 5.551 20.005 1.00 31.44 176 GLY C N 1
ATOM 8024 C CA . GLY C 1 176 ? 3.599 4.834 19.459 1.00 30.37 176 GLY C CA 1
ATOM 8025 C C . GLY C 1 176 ? 2.212 5.292 19.890 1.00 30.92 176 GLY C C 1
ATOM 8026 O O . GLY C 1 176 ? 1.241 4.517 19.777 1.00 27.36 176 GLY C O 1
ATOM 8027 N N . ASN C 1 177 ? 2.114 6.523 20.397 1.00 30.18 177 ASN C N 1
ATOM 8028 C CA . ASN C 1 177 ? 0.827 7.092 20.802 1.00 31.06 177 ASN C CA 1
ATOM 8029 C C . ASN C 1 177 ? 0.285 7.882 19.594 1.00 33.45 177 ASN C C 1
ATOM 8030 O O . ASN C 1 177 ? 1.047 8.262 18.681 1.00 32.39 177 ASN C O 1
ATOM 8035 N N . ALA C 1 178 ? -1.027 8.124 19.600 1.00 33.61 178 ALA C N 1
ATOM 8036 C CA . ALA C 1 178 ? -1.684 8.925 18.573 1.00 33.92 178 ALA C CA 1
ATOM 8037 C C . ALA C 1 178 ? -1.932 10.250 19.290 1.00 34.03 178 ALA C C 1
ATOM 8038 O O . ALA C 1 178 ? -2.459 10.248 20.411 1.00 36.34 178 ALA C O 1
ATOM 8040 N N . VAL C 1 179 ? -1.558 11.369 18.680 1.00 32.48 179 VAL C N 1
ATOM 8041 C CA . VAL C 1 179 ? -1.758 12.652 19.341 1.00 33.78 179 VAL C CA 1
ATOM 8042 C C . VAL C 1 179 ? -2.593 13.712 18.591 1.00 35.04 179 VAL C C 1
ATOM 8043 O O . VAL C 1 179 ? -2.503 13.871 17.362 1.00 33.69 179 VAL C O 1
ATOM 8047 N N . VAL C 1 180 ? -3.432 14.401 19.366 1.00 34.63 180 VAL C N 1
ATOM 8048 C CA . VAL C 1 180 ? -4.310 15.468 18.900 1.00 35.07 180 VAL C CA 1
ATOM 8049 C C . VAL C 1 180 ? -3.900 16.760 19.619 1.00 37.56 180 VAL C C 1
ATOM 8050 O O . VAL C 1 180 ? -4.051 16.862 20.841 1.00 35.87 180 VAL C O 1
ATOM 8054 N N . ILE C 1 181 ? -3.384 17.748 18.883 1.00 37.97 181 ILE C N 1
ATOM 8055 C CA . ILE C 1 181 ? -2.982 18.995 19.531 1.00 39.94 181 ILE C CA 1
ATOM 8056 C C . ILE C 1 181 ? -4.009 20.129 19.409 1.00 41.35 181 ILE C C 1
ATOM 8057 O O . ILE C 1 181 ? -4.509 20.432 18.328 1.00 43.43 181 ILE C O 1
ATOM 8062 N N . LYS C 1 182 ? -4.353 20.711 20.559 1.00 41.18 182 LYS C N 1
ATOM 8063 C CA . LYS C 1 182 ? -5.291 21.821 20.644 1.00 41.08 182 LYS C CA 1
ATOM 8064 C C . LYS C 1 182 ? -4.411 22.990 21.088 1.00 41.96 182 LYS C C 1
ATOM 8065 O O . LYS C 1 182 ? -3.995 23.048 22.245 1.00 43.36 182 LYS C O 1
ATOM 8071 N N . PRO C 1 183 ? -4.091 23.920 20.174 1.00 41.43 183 PRO C N 1
ATOM 8072 C CA . PRO C 1 183 ? -3.242 25.059 20.551 1.00 42.70 183 PRO C CA 1
ATOM 8073 C C . PRO C 1 183 ? -3.937 26.276 21.186 1.00 43.85 183 PRO C C 1
ATOM 8074 O O . PRO C 1 183 ? -5.164 26.428 21.114 1.00 42.62 183 PRO C O 1
ATOM 8078 N N . ALA C 1 184 ? -3.127 27.137 21.797 1.00 44.56 184 ALA C N 1
ATOM 8079 C CA . ALA C 1 184 ? -3.602 28.367 22.425 1.00 46.56 184 ALA C CA 1
ATOM 8080 C C . ALA C 1 184 ? -4.255 29.204 21.328 1.00 48.53 184 ALA C C 1
ATOM 8081 O O . ALA C 1 184 ? -3.703 29.334 20.227 1.00 49.16 184 ALA C O 1
ATOM 8083 N N . SER C 1 185 ? -5.422 29.763 21.640 1.00 48.99 185 SER C N 1
ATOM 8084 C CA . SER C 1 185 ? -6.199 30.566 20.699 1.00 51.21 185 SER C CA 1
ATOM 8085 C C . SER C 1 185 ? -5.427 31.633 19.928 1.00 50.78 185 SER C C 1
ATOM 8086 O O . SER C 1 185 ? -5.762 31.934 18.779 1.00 50.95 185 SER C O 1
ATOM 8089 N N . ASP C 1 186 ? -4.391 32.190 20.542 1.00 49.58 186 ASP C N 1
ATOM 8090 C CA . ASP C 1 186 ? -3.586 33.219 19.904 1.00 49.21 186 ASP C CA 1
ATOM 8091 C C . ASP C 1 186 ? -2.478 32.699 18.977 1.00 48.60 186 ASP C C 1
ATOM 8092 O O . ASP C 1 186 ? -1.979 33.452 18.129 1.00 47.27 186 ASP C O 1
ATOM 8097 N N . THR C 1 187 ? -2.097 31.429 19.134 1.00 47.68 187 THR C N 1
ATOM 8098 C CA . THR C 1 187 ? -1.053 30.816 18.299 1.00 46.81 187 THR C CA 1
ATOM 8099 C C . THR C 1 187 ? -1.486 29.462 17.710 1.00 47.39 187 THR C C 1
ATOM 8100 O O . THR C 1 187 ? -0.867 28.432 17.989 1.00 47.79 187 THR C O 1
ATOM 8104 N N . PRO C 1 188 ? -2.539 29.450 16.858 1.00 47.95 188 PRO C N 1
ATOM 8105 C CA . PRO C 1 188 ? -2.998 28.178 16.278 1.00 46.40 188 PRO C CA 1
ATOM 8106 C C . PRO C 1 188 ? -2.150 27.508 15.203 1.00 45.03 188 PRO C C 1
ATOM 8107 O O . PRO C 1 188 ? -2.402 26.357 14.861 1.00 46.73 188 PRO C O 1
ATOM 8111 N N . VAL C 1 189 ? -1.163 28.196 14.649 1.00 43.50 189 VAL C N 1
ATOM 8112 C CA . VAL C 1 189 ? -0.356 27.540 13.637 1.00 43.91 189 VAL C CA 1
ATOM 8113 C C . VAL C 1 189 ? 1.054 27.260 14.154 1.00 44.30 189 VAL C C 1
ATOM 8114 O O . VAL C 1 189 ? 1.605 26.191 13.871 1.00 44.62 189 VAL C O 1
ATOM 8118 N N . THR C 1 190 ? 1.628 28.183 14.929 1.00 43.71 190 THR C N 1
ATOM 8119 C CA . THR C 1 190 ? 2.974 27.962 15.477 1.00 43.49 190 THR C CA 1
ATOM 8120 C C . THR C 1 190 ? 2.907 26.885 16.557 1.00 43.11 190 THR C C 1
ATOM 8121 O O . THR C 1 190 ? 3.823 26.077 16.700 1.00 42.67 190 THR C O 1
ATOM 8125 N N . GLY C 1 191 ? 1.794 26.869 17.282 1.00 42.63 191 GLY C N 1
ATOM 8126 C CA . GLY C 1 191 ? 1.601 25.890 18.334 1.00 43.39 191 GLY C CA 1
ATOM 8127 C C . GLY C 1 191 ? 0.750 24.702 17.913 1.00 43.93 191 GLY C C 1
ATOM 8128 O O . GLY C 1 191 ? 0.567 23.767 18.701 1.00 42.87 191 GLY C O 1
ATOM 8129 N N . GLY C 1 192 ? 0.248 24.713 16.675 1.00 43.21 192 GLY C N 1
ATOM 8130 C CA . GLY C 1 192 ? -0.591 23.613 16.211 1.00 41.33 192 GLY C CA 1
ATOM 8131 C C . GLY C 1 192 ? -0.401 23.111 14.787 1.00 39.46 192 GLY C C 1
ATOM 8132 O O . GLY C 1 192 ? -0.078 21.941 14.589 1.00 40.25 192 GLY C O 1
ATOM 8133 N N . VAL C 1 193 ? -0.587 23.987 13.799 1.00 37.84 193 VAL C N 1
ATOM 8134 C CA . VAL C 1 193 ? -0.460 23.619 12.388 1.00 35.28 193 VAL C CA 1
ATOM 8135 C C . VAL C 1 193 ? 0.943 23.187 11.976 1.00 34.04 193 VAL C C 1
ATOM 8136 O O . VAL C 1 193 ? 1.114 22.144 11.348 1.00 34.48 193 VAL C O 1
ATOM 8140 N N . ILE C 1 194 ? 1.939 23.997 12.318 1.00 34.44 194 ILE C N 1
ATOM 8141 C CA . ILE C 1 194 ? 3.324 23.696 11.971 1.00 37.80 194 ILE C CA 1
ATOM 8142 C C . ILE C 1 194 ? 3.784 22.356 12.552 1.00 38.28 194 ILE C C 1
ATOM 8143 O O . ILE C 1 194 ? 4.309 21.515 11.827 1.00 37.49 194 ILE C O 1
ATOM 8148 N N . PRO C 1 195 ? 3.599 22.137 13.869 1.00 40.54 195 PRO C N 1
ATOM 8149 C CA . PRO C 1 195 ? 4.043 20.835 14.377 1.00 40.64 195 PRO C CA 1
ATOM 8150 C C . PRO C 1 195 ? 3.302 19.670 13.713 1.00 38.88 195 PRO C C 1
ATOM 8151 O O . PRO C 1 195 ? 3.916 18.687 13.336 1.00 38.67 195 PRO C O 1
ATOM 8155 N N . ALA C 1 196 ? 1.989 19.791 13.546 1.00 38.90 196 ALA C N 1
ATOM 8156 C CA . ALA C 1 196 ? 1.219 18.711 12.919 1.00 40.69 196 ALA C CA 1
ATOM 8157 C C . ALA C 1 196 ? 1.619 18.467 11.465 1.00 42.70 196 ALA C C 1
ATOM 8158 O O . ALA C 1 196 ? 1.677 17.325 11.011 1.00 42.71 196 ALA C O 1
ATOM 8160 N N . ARG C 1 197 ? 1.906 19.544 10.742 1.00 43.03 197 ARG C N 1
ATOM 8161 C CA . ARG C 1 197 ? 2.279 19.430 9.340 1.00 43.95 197 ARG C CA 1
ATOM 8162 C C . ARG C 1 197 ? 3.670 18.863 9.148 1.00 43.24 197 ARG C C 1
ATOM 8163 O O . ARG C 1 197 ? 3.931 18.166 8.163 1.00 43.29 197 ARG C O 1
ATOM 8171 N N . ILE C 1 198 ? 4.569 19.149 10.079 1.00 41.79 198 ILE C N 1
ATOM 8172 C CA . ILE C 1 198 ? 5.920 18.632 9.950 1.00 41.42 198 ILE C CA 1
ATOM 8173 C C . ILE C 1 198 ? 6.035 17.128 10.213 1.00 41.21 198 ILE C C 1
ATOM 8174 O O . ILE C 1 198 ? 6.883 16.466 9.620 1.00 39.51 198 ILE C O 1
ATOM 8179 N N . PHE C 1 199 ? 5.169 16.579 11.060 1.00 42.36 199 PHE C N 1
ATOM 8180 C CA . PHE C 1 199 ? 5.204 15.142 11.334 1.00 44.13 199 PHE C CA 1
ATOM 8181 C C . PHE C 1 199 ? 4.465 14.383 10.238 1.00 45.73 199 PHE C C 1
ATOM 8182 O O . PHE C 1 199 ? 4.672 13.187 10.046 1.00 47.00 199 PHE C O 1
ATOM 8190 N N . GLU C 1 200 ? 3.595 15.091 9.522 1.00 46.54 200 GLU C N 1
ATOM 8191 C CA . GLU C 1 200 ? 2.845 14.488 8.428 1.00 46.22 200 GLU C CA 1
ATOM 8192 C C . GLU C 1 200 ? 3.831 14.208 7.300 1.00 46.20 200 GLU C C 1
ATOM 8193 O O . GLU C 1 200 ? 3.860 13.109 6.748 1.00 44.40 200 GLU C O 1
ATOM 8199 N N . GLU C 1 201 ? 4.636 15.215 6.963 1.00 46.46 201 GLU C N 1
ATOM 8200 C CA . GLU C 1 201 ? 5.639 15.070 5.912 1.00 47.71 201 GLU C CA 1
ATOM 8201 C C . GLU C 1 201 ? 6.658 14.023 6.332 1.00 47.28 201 GLU C C 1
ATOM 8202 O O . GLU C 1 201 ? 7.163 13.265 5.503 1.00 45.71 201 GLU C O 1
ATOM 8208 N N . ALA C 1 202 ? 6.972 14.005 7.628 1.00 45.94 202 ALA C N 1
ATOM 8209 C CA . ALA C 1 202 ? 7.945 13.064 8.175 1.00 45.16 202 ALA C CA 1
ATOM 8210 C C . ALA C 1 202 ? 7.549 11.595 7.957 1.00 43.85 202 ALA C C 1
ATOM 8211 O O . ALA C 1 202 ? 8.415 10.715 7.946 1.00 44.02 202 ALA C O 1
ATOM 8213 N N . GLY C 1 203 ? 6.254 11.335 7.792 1.00 41.54 203 GLY C N 1
ATOM 8214 C CA . GLY C 1 203 ? 5.803 9.977 7.539 1.00 40.66 203 GLY C CA 1
ATOM 8215 C C . GLY C 1 203 ? 4.759 9.419 8.484 1.00 40.31 203 GLY C C 1
ATOM 8216 O O . GLY C 1 203 ? 4.325 8.279 8.338 1.00 38.88 203 GLY C O 1
ATOM 8217 N N . VAL C 1 204 ? 4.347 10.218 9.459 1.00 40.60 204 VAL C N 1
ATOM 8218 C CA . VAL C 1 204 ? 3.355 9.770 10.426 1.00 42.59 204 VAL C CA 1
ATOM 8219 C C . VAL C 1 204 ? 2.019 9.440 9.762 1.00 43.20 204 VAL C C 1
ATOM 8220 O O . VAL C 1 204 ? 1.431 10.270 9.079 1.00 43.58 204 VAL C O 1
ATOM 8224 N N . PRO C 1 205 ? 1.528 8.210 9.945 1.00 44.41 205 PRO C N 1
ATOM 8225 C CA . PRO C 1 205 ? 0.255 7.800 9.353 1.00 45.10 205 PRO C CA 1
ATOM 8226 C C . PRO C 1 205 ? -0.923 8.727 9.628 1.00 46.76 205 PRO C C 1
ATOM 8227 O O . PRO C 1 205 ? -0.902 9.533 10.563 1.00 46.34 205 PRO C O 1
ATOM 8231 N N . ALA C 1 206 ? -1.950 8.579 8.792 1.00 47.58 206 ALA C N 1
ATOM 8232 C CA . ALA C 1 206 ? -3.181 9.356 8.857 1.00 46.67 206 ALA C CA 1
ATOM 8233 C C . ALA C 1 206 ? -3.938 9.060 10.141 1.00 46.89 206 ALA C C 1
ATOM 8234 O O . ALA C 1 206 ? -4.192 7.895 10.465 1.00 46.75 206 ALA C O 1
ATOM 8236 N N . GLY C 1 207 ? -4.290 10.123 10.862 1.00 47.50 207 GLY C N 1
ATOM 8237 C CA . GLY C 1 207 ? -5.023 9.975 12.110 1.00 47.09 207 GLY C CA 1
ATOM 8238 C C . GLY C 1 207 ? -4.111 9.826 13.322 1.00 47.62 207 GLY C C 1
ATOM 8239 O O . GLY C 1 207 ? -4.594 9.739 14.466 1.00 48.59 207 GLY C O 1
ATOM 8240 N N . VAL C 1 208 ? -2.800 9.774 13.088 1.00 46.65 208 VAL C N 1
ATOM 8241 C CA . VAL C 1 208 ? -1.857 9.631 14.188 1.00 45.64 208 VAL C CA 1
ATOM 8242 C C . VAL C 1 208 ? -1.508 11.025 14.710 1.00 45.17 208 VAL C C 1
ATOM 8243 O O . VAL C 1 208 ? -1.281 11.204 15.907 1.00 45.35 208 VAL C O 1
ATOM 8247 N N . ILE C 1 209 ? -1.472 12.008 13.812 1.00 43.74 209 ILE C N 1
ATOM 8248 C CA . ILE C 1 209 ? -1.191 13.388 14.194 1.00 43.90 209 ILE C CA 1
ATOM 8249 C C . ILE C 1 209 ? -2.365 14.288 13.760 1.00 45.15 209 ILE C C 1
ATOM 8250 O O . ILE C 1 209 ? -2.849 14.195 12.624 1.00 47.63 209 ILE C O 1
ATOM 8255 N N . SER C 1 210 ? -2.833 15.137 14.676 1.00 44.69 210 SER C N 1
ATOM 8256 C CA . SER C 1 210 ? -3.958 16.029 14.401 1.00 44.89 210 SER C CA 1
ATOM 8257 C C . SER C 1 210 ? -3.824 17.357 15.134 1.00 45.27 210 SER C C 1
ATOM 8258 O O . SER C 1 210 ? -3.116 17.441 16.135 1.00 45.55 210 SER C O 1
ATOM 8261 N N . THR C 1 211 ? -4.506 18.385 14.629 1.00 45.68 211 THR C N 1
ATOM 8262 C CA . THR C 1 211 ? -4.542 19.707 15.262 1.00 47.62 211 THR C CA 1
ATOM 8263 C C . THR C 1 211 ? -5.964 20.208 15.111 1.00 47.10 211 THR C C 1
ATOM 8264 O O . THR C 1 211 ? -6.571 20.075 14.051 1.00 46.75 211 THR C O 1
ATOM 8268 N N . VAL C 1 212 ? -6.482 20.789 16.180 1.00 46.69 212 VAL C N 1
ATOM 8269 C CA . VAL C 1 212 ? -7.838 21.305 16.215 1.00 45.65 212 VAL C CA 1
ATOM 8270 C C . VAL C 1 212 ? -7.815 22.624 16.989 1.00 46.32 212 VAL C C 1
ATOM 8271 O O . VAL C 1 212 ? -7.532 22.641 18.193 1.00 44.14 212 VAL C O 1
ATOM 8275 N N . ALA C 1 213 ? -8.106 23.725 16.292 1.00 45.18 213 ALA C N 1
ATOM 8276 C CA . ALA C 1 213 ? -8.120 25.057 16.907 1.00 44.57 213 ALA C CA 1
ATOM 8277 C C . ALA C 1 213 ? -9.543 25.603 17.094 1.00 45.11 213 ALA C C 1
ATOM 8278 O O . ALA C 1 213 ? -10.169 26.082 16.148 1.00 46.53 213 ALA C O 1
ATOM 8280 N N . GLY C 1 214 ? -10.045 25.527 18.323 1.00 45.52 214 GLY C N 1
ATOM 8281 C CA . GLY C 1 214 ? -11.381 26.006 18.634 1.00 47.42 214 GLY C CA 1
ATOM 8282 C C . GLY C 1 214 ? -11.402 27.123 19.671 1.00 48.86 214 GLY C C 1
ATOM 8283 O O . GLY C 1 214 ? -10.358 27.514 20.199 1.00 47.63 214 GLY C O 1
ATOM 8284 N N . ALA C 1 215 ? -12.593 27.644 19.954 1.00 50.23 215 ALA C N 1
ATOM 8285 C CA . ALA C 1 215 ? -12.750 28.724 20.930 1.00 51.14 215 ALA C CA 1
ATOM 8286 C C . ALA C 1 215 ? -12.798 28.138 22.341 1.00 52.00 215 ALA C C 1
ATOM 8287 O O . ALA C 1 215 ? -13.529 27.176 22.599 1.00 51.07 215 ALA C O 1
ATOM 8289 N N . GLY C 1 216 ? -12.014 28.724 23.242 1.00 52.44 216 GLY C N 1
ATOM 8290 C CA . GLY C 1 216 ? -11.955 28.253 24.614 1.00 52.64 216 GLY C CA 1
ATOM 8291 C C . GLY C 1 216 ? -13.291 27.869 25.208 1.00 53.03 216 GLY C C 1
ATOM 8292 O O . GLY C 1 216 ? -13.430 26.801 25.793 1.00 52.95 216 GLY C O 1
ATOM 8293 N N . SER C 1 217 ? -14.278 28.740 25.051 1.00 55.24 217 SER C N 1
ATOM 8294 C CA . SER C 1 217 ? -15.615 28.498 25.594 1.00 56.79 217 SER C CA 1
ATOM 8295 C C . SER C 1 217 ? -16.349 27.334 24.941 1.00 56.96 217 SER C C 1
ATOM 8296 O O . SER C 1 217 ? -17.266 26.769 25.543 1.00 58.25 217 SER C O 1
ATOM 8299 N N . GLU C 1 218 ? -15.966 26.976 23.719 1.00 56.66 218 GLU C N 1
ATOM 8300 C CA . GLU C 1 218 ? -16.634 25.878 23.030 1.00 56.48 218 GLU C CA 1
ATOM 8301 C C . GLU C 1 218 ? -15.948 24.516 23.217 1.00 55.32 218 GLU C C 1
ATOM 8302 O O . GLU C 1 218 ? -16.515 23.603 23.821 1.00 55.40 218 GLU C O 1
ATOM 8308 N N . ILE C 1 219 ? -14.724 24.406 22.704 1.00 54.48 219 ILE C N 1
ATOM 8309 C CA . ILE C 1 219 ? -13.924 23.178 22.735 1.00 53.66 219 ILE C CA 1
ATOM 8310 C C . ILE C 1 219 ? -13.116 22.907 24.010 1.00 52.53 219 ILE C C 1
ATOM 8311 O O . ILE C 1 219 ? -12.950 21.753 24.408 1.00 52.37 219 ILE C O 1
ATOM 8316 N N . GLY C 1 220 ? -12.632 23.971 24.645 1.00 50.72 220 GLY C N 1
ATOM 8317 C CA . GLY C 1 220 ? -11.844 23.851 25.861 1.00 49.28 220 GLY C CA 1
ATOM 8318 C C . GLY C 1 220 ? -12.132 22.701 26.817 1.00 48.16 220 GLY C C 1
ATOM 8319 O O . GLY C 1 220 ? -11.258 21.879 27.074 1.00 47.07 220 GLY C O 1
ATOM 8320 N N . ASP C 1 221 ? -13.351 22.639 27.340 1.00 47.00 221 ASP C N 1
ATOM 8321 C CA . ASP C 1 221 ? -13.724 21.589 28.286 1.00 47.06 221 ASP C CA 1
ATOM 8322 C C . ASP C 1 221 ? -14.001 20.221 27.672 1.00 46.09 221 ASP C C 1
ATOM 8323 O O . ASP C 1 221 ? -13.768 19.194 28.306 1.00 46.22 221 ASP C O 1
ATOM 8328 N N . HIS C 1 222 ? -14.485 20.215 26.437 1.00 44.87 222 HIS C N 1
ATOM 8329 C CA . HIS C 1 222 ? -14.825 18.983 25.744 1.00 43.27 222 HIS C CA 1
ATOM 8330 C C . HIS C 1 222 ? -13.577 18.213 25.317 1.00 43.07 222 HIS C C 1
ATOM 8331 O O . HIS C 1 222 ? -13.593 16.984 25.212 1.00 41.78 222 HIS C O 1
ATOM 8338 N N . PHE C 1 223 ? -12.500 18.950 25.083 1.00 41.03 223 PHE C N 1
ATOM 8339 C CA . PHE C 1 223 ? -11.225 18.370 24.670 1.00 41.69 223 PHE C CA 1
ATOM 8340 C C . PHE C 1 223 ? -10.555 17.546 25.772 1.00 42.12 223 PHE C C 1
ATOM 8341 O O . PHE C 1 223 ? -9.807 16.614 25.486 1.00 42.83 223 PHE C O 1
ATOM 8349 N N . VAL C 1 224 ? -10.828 17.907 27.022 1.00 41.54 224 VAL C N 1
ATOM 8350 C CA . VAL C 1 224 ? -10.241 17.254 28.183 1.00 40.03 224 VAL C CA 1
ATOM 8351 C C . VAL C 1 224 ? -11.078 16.079 28.697 1.00 40.49 224 VAL C C 1
ATOM 8352 O O . VAL C 1 224 ? -10.557 14.984 28.911 1.00 39.17 224 VAL C O 1
ATOM 8356 N N . THR C 1 225 ? -12.377 16.305 28.875 1.00 41.78 225 THR C N 1
ATOM 8357 C CA . THR C 1 225 ? -13.267 15.276 29.401 1.00 44.30 225 THR C CA 1
ATOM 8358 C C . THR C 1 225 ? -13.655 14.193 28.396 1.00 44.18 225 THR C C 1
ATOM 8359 O O . THR C 1 225 ? -14.504 13.351 28.687 1.00 44.24 225 THR C O 1
ATOM 8363 N N . HIS C 1 226 ? -13.040 14.192 27.224 1.00 44.67 226 HIS C N 1
ATOM 8364 C CA . HIS C 1 226 ? -13.395 13.187 26.230 1.00 45.35 226 HIS C CA 1
ATOM 8365 C C . HIS C 1 226 ? -12.928 11.793 26.646 1.00 44.94 226 HIS C C 1
ATOM 8366 O O . HIS C 1 226 ? -11.838 11.619 27.187 1.00 45.35 226 HIS C O 1
ATOM 8373 N N . ALA C 1 227 ? -13.769 10.801 26.392 1.00 44.91 227 ALA C N 1
ATOM 8374 C CA . ALA C 1 227 ? -13.472 9.417 26.743 1.00 45.89 227 ALA C CA 1
ATOM 8375 C C . ALA C 1 227 ? -12.199 8.835 26.102 1.00 45.35 227 ALA C C 1
ATOM 8376 O O . ALA C 1 227 ? -11.429 8.141 26.768 1.00 46.78 227 ALA C O 1
ATOM 8378 N N . VAL C 1 228 ? -11.979 9.133 24.820 1.00 43.21 228 VAL C N 1
ATOM 8379 C CA . VAL C 1 228 ? -10.831 8.619 24.071 1.00 41.30 228 VAL C CA 1
ATOM 8380 C C . VAL C 1 228 ? -9.412 8.827 24.626 1.00 40.67 228 VAL C C 1
ATOM 8381 O O . VAL C 1 228 ? -8.739 7.850 24.964 1.00 41.19 228 VAL C O 1
ATOM 8385 N N . PRO C 1 229 ? -8.947 10.086 24.757 1.00 40.72 229 PRO C N 1
ATOM 8386 C CA . PRO C 1 229 ? -7.582 10.281 25.278 1.00 39.08 229 PRO C CA 1
ATOM 8387 C C . PRO C 1 229 ? -7.270 9.642 26.639 1.00 37.78 229 PRO C C 1
ATOM 8388 O O . PRO C 1 229 ? -8.032 9.777 27.606 1.00 36.92 229 PRO C O 1
ATOM 8392 N N . LYS C 1 230 ? -6.143 8.940 26.688 1.00 36.10 230 LYS C N 1
ATOM 8393 C CA . LYS C 1 230 ? -5.678 8.296 27.909 1.00 35.32 230 LYS C CA 1
ATOM 8394 C C . LYS C 1 230 ? -4.826 9.283 28.707 1.00 34.45 230 LYS C C 1
ATOM 8395 O O . LYS C 1 230 ? -4.716 9.176 29.923 1.00 35.28 230 LYS C O 1
ATOM 8401 N N . LEU C 1 231 ? -4.232 10.243 28.001 1.00 33.13 231 LEU C N 1
ATOM 8402 C CA . LEU C 1 231 ? -3.376 11.256 28.600 1.00 33.28 231 LEU C CA 1
ATOM 8403 C C . LEU C 1 231 ? -3.661 12.659 28.066 1.00 34.41 231 LEU C C 1
ATOM 8404 O O . LEU C 1 231 ? -3.982 12.847 26.896 1.00 34.42 231 LEU C O 1
ATOM 8409 N N . ILE C 1 232 ? -3.534 13.643 28.947 1.00 33.12 232 ILE C N 1
ATOM 8410 C CA . ILE C 1 232 ? -3.724 15.026 28.570 1.00 34.19 232 ILE C CA 1
ATOM 8411 C C . ILE C 1 232 ? -2.515 15.824 29.042 1.00 34.31 232 ILE C C 1
ATOM 8412 O O . ILE C 1 232 ? -2.294 16.001 30.243 1.00 32.91 232 ILE C O 1
ATOM 8417 N N . SER C 1 233 ? -1.713 16.259 28.075 1.00 34.57 233 SER C N 1
ATOM 8418 C CA . SER C 1 233 ? -0.519 17.047 28.335 1.00 35.89 233 SER C CA 1
ATOM 8419 C C . SER C 1 233 ? -0.835 18.538 28.188 1.00 36.19 233 SER C C 1
ATOM 8420 O O . SER C 1 233 ? -1.045 19.034 27.080 1.00 34.66 233 SER C O 1
ATOM 8423 N N . PHE C 1 234 ? -0.863 19.245 29.316 1.00 37.73 234 PHE C N 1
ATOM 8424 C CA . PHE C 1 234 ? -1.157 20.676 29.343 1.00 38.70 234 PHE C CA 1
ATOM 8425 C C . PHE C 1 234 ? 0.066 21.526 29.697 1.00 38.65 234 PHE C C 1
ATOM 8426 O O . PHE C 1 234 ? 0.865 21.160 30.548 1.00 37.90 234 PHE C O 1
ATOM 8434 N N . THR C 1 235 ? 0.200 22.661 29.026 1.00 40.37 235 THR C N 1
ATOM 8435 C CA . THR C 1 235 ? 1.297 23.587 29.288 1.00 41.65 235 THR C CA 1
ATOM 8436 C C . THR C 1 235 ? 0.721 24.997 29.276 1.00 42.52 235 THR C C 1
ATOM 8437 O O . THR C 1 235 ? 0.228 25.466 28.247 1.00 44.22 235 THR C O 1
ATOM 8441 N N . GLY C 1 236 ? 0.770 25.656 30.430 1.00 42.36 236 GLY C N 1
ATOM 8442 C CA . GLY C 1 236 ? 0.242 27.005 30.529 1.00 43.36 236 GLY C CA 1
ATOM 8443 C C . GLY C 1 236 ? 0.280 27.619 31.919 1.00 44.16 236 GLY C C 1
ATOM 8444 O O . GLY C 1 236 ? 1.132 27.289 32.747 1.00 44.78 236 GLY C O 1
ATOM 8445 N N . SER C 1 237 ? -0.654 28.532 32.165 1.00 43.92 237 SER C N 1
ATOM 8446 C CA . SER C 1 237 ? -0.760 29.227 33.436 1.00 44.19 237 SER C CA 1
ATOM 8447 C C . SER C 1 237 ? -1.296 28.297 34.514 1.00 44.66 237 SER C C 1
ATOM 8448 O O . SER C 1 237 ? -2.139 27.444 34.245 1.00 44.37 237 SER C O 1
ATOM 8451 N N . THR C 1 238 ? -0.816 28.469 35.739 1.00 44.95 238 THR C N 1
ATOM 8452 C CA . THR C 1 238 ? -1.252 27.624 36.840 1.00 46.37 238 THR C CA 1
ATOM 8453 C C . THR C 1 238 ? -2.778 27.569 37.094 1.00 45.87 238 THR C C 1
ATOM 8454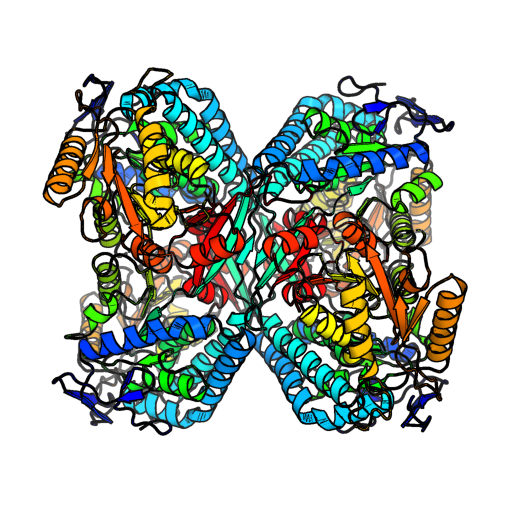 O O . THR C 1 238 ? -3.313 26.509 37.402 1.00 45.94 238 THR C O 1
ATOM 8458 N N . PRO C 1 239 ? -3.502 28.692 36.954 1.00 46.44 239 PRO C N 1
ATOM 8459 C CA . PRO C 1 239 ? -4.956 28.628 37.199 1.00 45.56 239 PRO C CA 1
ATOM 8460 C C . PRO C 1 239 ? -5.731 27.764 36.194 1.00 45.23 239 PRO C C 1
ATOM 8461 O O . PRO C 1 239 ? -6.629 27.011 36.576 1.00 43.79 239 PRO C O 1
ATOM 8465 N N . VAL C 1 240 ? -5.411 27.891 34.906 1.00 43.81 240 VAL C N 1
ATOM 8466 C CA . VAL C 1 240 ? -6.104 27.098 33.899 1.00 43.61 240 VAL C CA 1
ATOM 8467 C C . VAL C 1 240 ? -5.647 25.632 33.960 1.00 43.34 240 VAL C C 1
ATOM 8468 O O . VAL C 1 240 ? -6.413 24.718 33.640 1.00 40.57 240 VAL C O 1
ATOM 8472 N N . GLY C 1 241 ? -4.405 25.416 34.390 1.00 43.44 241 GLY C N 1
ATOM 8473 C CA . GLY C 1 241 ? -3.901 24.060 34.522 1.00 44.71 241 GLY C CA 1
ATOM 8474 C C . GLY C 1 241 ? -4.759 23.329 35.534 1.00 45.93 241 GLY C C 1
ATOM 8475 O O . GLY C 1 241 ? -5.028 22.136 35.401 1.00 45.81 241 GLY C O 1
ATOM 8476 N N . ARG C 1 242 ? -5.207 24.071 36.541 1.00 47.43 242 ARG C N 1
ATOM 8477 C CA . ARG C 1 242 ? -6.056 23.527 37.596 1.00 48.66 242 ARG C CA 1
ATOM 8478 C C . ARG C 1 242 ? -7.411 23.033 37.126 1.00 48.39 242 ARG C C 1
ATOM 8479 O O . ARG C 1 242 ? -7.833 21.946 37.513 1.00 50.49 242 ARG C O 1
ATOM 8487 N N . ARG C 1 243 ? -8.114 23.821 36.316 1.00 48.24 243 ARG C N 1
ATOM 8488 C CA . ARG C 1 243 ? -9.431 23.374 35.870 1.00 47.18 243 ARG C CA 1
ATOM 8489 C C . ARG C 1 243 ? -9.242 22.061 35.121 1.00 42.98 243 ARG C C 1
ATOM 8490 O O . ARG C 1 243 ? -9.992 21.112 35.333 1.00 41.56 243 ARG C O 1
ATOM 8498 N N . VAL C 1 244 ? -8.217 22.023 34.268 1.00 40.66 244 VAL C N 1
ATOM 8499 C CA . VAL C 1 244 ? -7.888 20.856 33.458 1.00 40.55 244 VAL C CA 1
ATOM 8500 C C . VAL C 1 244 ? -7.847 19.588 34.304 1.00 40.21 244 VAL C C 1
ATOM 8501 O O . VAL C 1 244 ? -8.622 18.647 34.081 1.00 37.71 244 VAL C O 1
ATOM 8505 N N . GLY C 1 245 ? -6.942 19.577 35.275 1.00 40.47 245 GLY C N 1
ATOM 8506 C CA . GLY C 1 245 ? -6.820 18.427 36.150 1.00 42.42 245 GLY C CA 1
ATOM 8507 C C . GLY C 1 245 ? -8.149 18.041 36.767 1.00 43.10 245 GLY C C 1
ATOM 8508 O O . GLY C 1 245 ? -8.511 16.866 36.798 1.00 43.01 245 GLY C O 1
ATOM 8509 N N . GLU C 1 246 ? -8.880 19.038 37.260 1.00 44.27 246 GLU C N 1
ATOM 8510 C CA . GLU C 1 246 ? -10.175 18.802 37.880 1.00 46.72 246 GLU C CA 1
ATOM 8511 C C . GLU C 1 246 ? -11.127 18.147 36.883 1.00 47.27 246 GLU C C 1
ATOM 8512 O O . GLU C 1 246 ? -11.760 17.133 37.185 1.00 47.95 246 GLU C O 1
ATOM 8514 N N . LEU C 1 247 ? -11.218 18.725 35.690 1.00 47.67 247 LEU C N 1
ATOM 8515 C CA . LEU C 1 247 ? -12.099 18.203 34.659 1.00 47.74 247 LEU C CA 1
ATOM 8516 C C . LEU C 1 247 ? -11.738 16.762 34.328 1.00 48.85 247 LEU C C 1
ATOM 8517 O O . LEU C 1 247 ? -12.614 15.929 34.107 1.00 48.27 247 LEU C O 1
ATOM 8522 N N . ALA C 1 248 ? -10.433 16.482 34.328 1.00 50.39 248 ALA C N 1
ATOM 8523 C CA . ALA C 1 248 ? -9.887 15.156 34.027 1.00 51.09 248 ALA C CA 1
ATOM 8524 C C . ALA C 1 248 ? -10.211 14.111 35.090 1.00 51.23 248 ALA C C 1
ATOM 8525 O O . ALA C 1 248 ? -9.891 12.931 34.930 1.00 51.73 248 ALA C O 1
ATOM 8527 N N . ILE C 1 249 ? -10.849 14.555 36.169 1.00 51.20 249 ILE C N 1
ATOM 8528 C CA . ILE C 1 249 ? -11.219 13.675 37.264 1.00 50.16 249 ILE C CA 1
ATOM 8529 C C . ILE C 1 249 ? -12.586 14.059 37.843 1.00 49.28 249 ILE C C 1
ATOM 8530 O O . ILE C 1 249 ? -13.474 14.534 37.129 1.00 48.19 249 ILE C O 1
ATOM 8532 N N . MET C 1 254 ? -12.254 9.365 32.871 1.00 50.51 254 MET C N 1
ATOM 8533 C CA . MET C 1 254 ? -11.202 8.992 33.813 1.00 52.16 254 MET C CA 1
ATOM 8534 C C . MET C 1 254 ? -9.865 8.761 33.110 1.00 52.15 254 MET C C 1
ATOM 8535 O O . MET C 1 254 ? -9.599 7.671 32.601 1.00 53.16 254 MET C O 1
ATOM 8537 N N . LYS C 1 255 ? -9.023 9.789 33.095 1.00 51.63 255 LYS C N 1
ATOM 8538 C CA . LYS C 1 255 ? -7.716 9.701 32.444 1.00 51.34 255 LYS C CA 1
ATOM 8539 C C . LYS C 1 255 ? -6.682 10.493 33.227 1.00 50.93 255 LYS C C 1
ATOM 8540 O O . LYS C 1 255 ? -7.027 11.398 33.982 1.00 52.02 255 LYS C O 1
ATOM 8546 N N . THR C 1 256 ? -5.411 10.149 33.032 1.00 49.08 256 THR C N 1
ATOM 8547 C CA . THR C 1 256 ? -4.314 10.826 33.713 1.00 47.99 256 THR C CA 1
ATOM 8548 C C . THR C 1 256 ? -3.921 12.116 32.995 1.00 47.15 256 THR C C 1
ATOM 8549 O O . THR C 1 256 ? -4.028 12.207 31.767 1.00 48.35 256 THR C O 1
ATOM 8553 N N . VAL C 1 257 ? -3.474 13.112 33.759 1.00 45.59 257 VAL C N 1
ATOM 8554 C CA . VAL C 1 257 ? -3.067 14.399 33.190 1.00 44.64 257 VAL C CA 1
ATOM 8555 C C . VAL C 1 257 ? -1.658 14.855 33.625 1.00 44.11 257 VAL C C 1
ATOM 8556 O O . VAL C 1 257 ? -1.242 14.660 34.769 1.00 44.16 257 VAL C O 1
ATOM 8560 N N . ALA C 1 258 ? -0.924 15.448 32.690 1.00 43.68 258 ALA C N 1
ATOM 8561 C CA . ALA C 1 258 ? 0.429 15.936 32.944 1.00 42.48 258 ALA C CA 1
ATOM 8562 C C . ALA C 1 258 ? 0.469 17.460 32.782 1.00 42.98 258 ALA C C 1
ATOM 8563 O O . ALA C 1 258 ? 0.429 17.983 31.663 1.00 41.65 258 ALA C O 1
ATOM 8565 N N . LEU C 1 259 ? 0.565 18.162 33.906 1.00 42.52 259 LEU C N 1
ATOM 8566 C CA . LEU C 1 259 ? 0.590 19.613 33.923 1.00 42.65 259 LEU C CA 1
ATOM 8567 C C . LEU C 1 259 ? 1.993 20.214 33.973 1.00 43.95 259 LEU C C 1
ATOM 8568 O O . LEU C 1 259 ? 2.763 19.939 34.881 1.00 46.55 259 LEU C O 1
ATOM 8573 N N . GLU C 1 260 ? 2.315 21.039 32.985 1.00 46.03 260 GLU C N 1
ATOM 8574 C CA . GLU C 1 260 ? 3.611 21.712 32.904 1.00 47.65 260 GLU C CA 1
ATOM 8575 C C . GLU C 1 260 ? 3.305 23.152 33.294 1.00 48.41 260 GLU C C 1
ATOM 8576 O O . GLU C 1 260 ? 3.329 24.054 32.458 1.00 48.10 260 GLU C O 1
ATOM 8582 N N . LEU C 1 261 ? 2.999 23.360 34.569 1.00 48.77 261 LEU C N 1
ATOM 8583 C CA . LEU C 1 261 ? 2.637 24.683 35.057 1.00 49.36 261 LEU C CA 1
ATOM 8584 C C . LEU C 1 261 ? 3.811 25.580 35.445 1.00 50.57 261 LEU C C 1
ATOM 8585 O O . LEU C 1 261 ? 4.435 25.412 36.501 1.00 49.41 261 LEU C O 1
ATOM 8590 N N . GLY C 1 262 ? 4.101 26.531 34.561 1.00 52.55 262 GLY C N 1
ATOM 8591 C CA . GLY C 1 262 ? 5.163 27.483 34.805 1.00 54.45 262 GLY C CA 1
ATOM 8592 C C . GLY C 1 262 ? 4.612 28.540 35.753 1.00 56.29 262 GLY C C 1
ATOM 8593 O O . GLY C 1 262 ? 3.462 28.984 35.620 1.00 56.32 262 GLY C O 1
ATOM 8594 N N . GLY C 1 263 ? 5.423 28.924 36.727 1.00 55.92 263 GLY C N 1
ATOM 8595 C CA . GLY C 1 263 ? 5.003 29.926 37.682 1.00 55.49 263 GLY C CA 1
ATOM 8596 C C . GLY C 1 263 ? 6.101 30.950 37.783 1.00 55.48 263 GLY C C 1
ATOM 8597 O O . GLY C 1 263 ? 6.449 31.605 36.809 1.00 56.59 263 GLY C O 1
ATOM 8598 N N . ASN C 1 264 ? 6.671 31.079 38.972 1.00 55.63 264 ASN C N 1
ATOM 8599 C CA . ASN C 1 264 ? 7.743 32.041 39.200 1.00 55.08 264 ASN C CA 1
ATOM 8600 C C . ASN C 1 264 ? 9.018 31.293 39.588 1.00 54.52 264 ASN C C 1
ATOM 8601 O O . ASN C 1 264 ? 9.254 31.025 40.767 1.00 55.16 264 ASN C O 1
ATOM 8606 N N . ALA C 1 265 ? 9.834 30.950 38.591 1.00 52.26 265 ALA C N 1
ATOM 8607 C CA . ALA C 1 265 ? 11.085 30.224 38.831 1.00 50.97 265 ALA C CA 1
ATOM 8608 C C . ALA C 1 265 ? 12.145 31.105 39.513 1.00 49.55 265 ALA C C 1
ATOM 8609 O O . ALA C 1 265 ? 12.445 32.204 39.042 1.00 49.01 265 ALA C O 1
ATOM 8611 N N . PRO C 1 266 ? 12.732 30.628 40.623 1.00 47.99 266 PRO C N 1
ATOM 8612 C CA . PRO C 1 266 ? 13.756 31.396 41.350 1.00 46.79 266 PRO C CA 1
ATOM 8613 C C . PRO C 1 266 ? 15.194 31.340 40.822 1.00 46.35 266 PRO C C 1
ATOM 8614 O O . PRO C 1 266 ? 15.655 30.309 40.328 1.00 46.00 266 PRO C O 1
ATOM 8618 N N . PHE C 1 267 ? 15.893 32.462 40.961 1.00 44.89 267 PHE C N 1
ATOM 8619 C CA . PHE C 1 267 ? 17.294 32.596 40.567 1.00 44.30 267 PHE C CA 1
ATOM 8620 C C . PHE C 1 267 ? 18.030 32.999 41.864 1.00 45.22 267 PHE C C 1
ATOM 8621 O O . PHE C 1 267 ? 18.236 34.179 42.125 1.00 45.23 267 PHE C O 1
ATOM 8629 N N . VAL C 1 268 ? 18.408 32.006 42.672 1.00 46.21 268 VAL C N 1
ATOM 8630 C CA . VAL C 1 268 ? 19.093 32.239 43.944 1.00 45.28 268 VAL C CA 1
ATOM 8631 C C . VAL C 1 268 ? 20.588 32.452 43.765 1.00 48.13 268 VAL C C 1
ATOM 8632 O O . VAL C 1 268 ? 21.276 31.617 43.172 1.00 48.28 268 VAL C O 1
ATOM 8636 N N . VAL C 1 269 ? 21.074 33.583 44.284 1.00 49.63 269 VAL C N 1
ATOM 8637 C CA . VAL C 1 269 ? 22.488 33.948 44.202 1.00 49.98 269 VAL C CA 1
ATOM 8638 C C . VAL C 1 269 ? 23.099 33.947 45.604 1.00 51.05 269 VAL C C 1
ATOM 8639 O O . VAL C 1 269 ? 22.938 34.900 46.370 1.00 51.15 269 VAL C O 1
ATOM 8643 N N . LEU C 1 270 ? 23.802 32.866 45.926 1.00 52.37 270 LEU C N 1
ATOM 8644 C CA . LEU C 1 270 ? 24.424 32.703 47.232 1.00 52.66 270 LEU C CA 1
ATOM 8645 C C . LEU C 1 270 ? 25.602 33.649 47.449 1.00 54.26 270 LEU C C 1
ATOM 8646 O O . LEU C 1 270 ? 26.188 34.157 46.494 1.00 54.78 270 LEU C O 1
ATOM 8651 N N . ALA C 1 271 ? 25.936 33.881 48.715 1.00 56.07 271 ALA C N 1
ATOM 8652 C CA . ALA C 1 271 ? 27.022 34.784 49.117 1.00 57.74 271 ALA C CA 1
ATOM 8653 C C . ALA C 1 271 ? 28.380 34.654 48.401 1.00 58.62 271 ALA C C 1
ATOM 8654 O O . ALA C 1 271 ? 29.165 35.611 48.361 1.00 58.67 271 ALA C O 1
ATOM 8656 N N . ASP C 1 272 ? 28.657 33.485 47.837 1.00 58.88 272 ASP C N 1
ATOM 8657 C CA . ASP C 1 272 ? 29.927 33.229 47.151 1.00 57.82 272 ASP C CA 1
ATOM 8658 C C . ASP C 1 272 ? 29.645 32.882 45.691 1.00 58.89 272 ASP C C 1
ATOM 8659 O O . ASP C 1 272 ? 30.312 32.035 45.103 1.00 60.25 272 ASP C O 1
ATOM 8664 N N . ALA C 1 273 ? 28.692 33.592 45.098 1.00 58.60 273 ALA C N 1
ATOM 8665 C CA . ALA C 1 273 ? 28.245 33.296 43.742 1.00 58.89 273 ALA C CA 1
ATOM 8666 C C . ALA C 1 273 ? 28.729 34.018 42.477 1.00 59.53 273 ALA C C 1
ATOM 8667 O O . ALA C 1 273 ? 27.903 34.239 41.597 1.00 60.31 273 ALA C O 1
ATOM 8669 N N . ASP C 1 274 ? 30.013 34.345 42.338 1.00 59.16 274 ASP C N 1
ATOM 8670 C CA . ASP C 1 274 ? 30.492 35.042 41.121 1.00 60.58 274 ASP C CA 1
ATOM 8671 C C . ASP C 1 274 ? 29.433 36.074 40.727 1.00 62.23 274 ASP C C 1
ATOM 8672 O O . ASP C 1 274 ? 28.887 36.029 39.620 1.00 62.66 274 ASP C O 1
ATOM 8677 N N . ILE C 1 275 ? 29.147 36.991 41.651 1.00 62.40 275 ILE C N 1
ATOM 8678 C CA . ILE C 1 275 ? 28.141 38.021 41.452 1.00 61.32 275 ILE C CA 1
ATOM 8679 C C . ILE C 1 275 ? 28.083 38.587 40.035 1.00 61.59 275 ILE C C 1
ATOM 8680 O O . ILE C 1 275 ? 26.997 38.830 39.506 1.00 62.50 275 ILE C O 1
ATOM 8682 N N . ASP C 1 276 ? 29.247 38.776 39.415 1.00 61.21 276 ASP C N 1
ATOM 8683 C CA . ASP C 1 276 ? 29.328 39.331 38.061 1.00 61.91 276 ASP C CA 1
ATOM 8684 C C . ASP C 1 276 ? 28.746 38.438 36.957 1.00 62.14 276 ASP C C 1
ATOM 8685 O O . ASP C 1 276 ? 27.759 38.801 36.310 1.00 62.99 276 ASP C O 1
ATOM 8687 N N . ALA C 1 277 ? 29.361 37.277 36.740 1.00 61.07 277 ALA C N 1
ATOM 8688 C CA . ALA C 1 277 ? 28.904 36.343 35.712 1.00 60.17 277 ALA C CA 1
ATOM 8689 C C . ALA C 1 277 ? 27.460 35.882 35.955 1.00 58.93 277 ALA C C 1
ATOM 8690 O O . ALA C 1 277 ? 26.758 35.505 35.013 1.00 58.91 277 ALA C O 1
ATOM 8692 N N . ALA C 1 278 ? 27.029 35.919 37.216 1.00 57.52 278 ALA C N 1
ATOM 8693 C CA . ALA C 1 278 ? 25.674 35.520 37.595 1.00 56.25 278 ALA C CA 1
ATOM 8694 C C . ALA C 1 278 ? 24.685 36.618 37.235 1.00 55.17 278 ALA C C 1
ATOM 8695 O O . ALA C 1 278 ? 23.564 36.351 36.802 1.00 54.12 278 ALA C O 1
ATOM 8697 N N . ALA C 1 279 ? 25.107 37.860 37.426 1.00 54.79 279 ALA C N 1
ATOM 8698 C CA . ALA C 1 279 ? 24.256 38.987 37.101 1.00 54.16 279 ALA C CA 1
ATOM 8699 C C . ALA C 1 279 ? 24.025 38.964 35.597 1.00 53.98 279 ALA C C 1
ATOM 8700 O O . ALA C 1 279 ? 22.968 39.363 35.115 1.00 54.97 279 ALA C O 1
ATOM 8702 N N . GLN C 1 280 ? 25.022 38.482 34.860 1.00 53.05 280 GLN C N 1
ATOM 8703 C CA . GLN C 1 280 ? 24.918 38.396 33.411 1.00 53.95 280 GLN C CA 1
ATOM 8704 C C . GLN C 1 280 ? 23.896 37.337 33.017 1.00 54.74 280 GLN C C 1
ATOM 8705 O O . GLN C 1 280 ? 23.225 37.451 31.989 1.00 55.01 280 GLN C O 1
ATOM 8707 N N . ALA C 1 281 ? 23.777 36.309 33.848 1.00 55.80 281 ALA C N 1
ATOM 8708 C CA . ALA C 1 281 ? 22.855 35.207 33.589 1.00 57.31 281 ALA C CA 1
ATOM 8709 C C . ALA C 1 281 ? 21.408 35.476 34.014 1.00 58.58 281 ALA C C 1
ATOM 8710 O O . ALA C 1 281 ? 20.472 34.940 33.419 1.00 58.75 281 ALA C O 1
ATOM 8712 N N . ALA C 1 282 ? 21.224 36.278 35.057 1.00 58.64 282 ALA C N 1
ATOM 8713 C CA . ALA C 1 282 ? 19.879 36.603 35.505 1.00 58.86 282 ALA C CA 1
ATOM 8714 C C . ALA C 1 282 ? 19.227 37.397 34.371 1.00 60.18 282 ALA C C 1
ATOM 8715 O O . ALA C 1 282 ? 18.036 37.261 34.090 1.00 60.86 282 ALA C O 1
ATOM 8717 N N . ALA C 1 283 ? 20.039 38.221 33.714 1.00 60.59 283 ALA C N 1
ATOM 8718 C CA . ALA C 1 283 ? 19.581 39.035 32.604 1.00 61.12 283 ALA C CA 1
ATOM 8719 C C . ALA C 1 283 ? 19.095 38.125 31.484 1.00 62.15 283 ALA C C 1
ATOM 8720 O O . ALA C 1 283 ? 18.022 38.332 30.917 1.00 62.60 283 ALA C O 1
ATOM 8722 N N . VAL C 1 284 ? 19.892 37.106 31.171 1.00 63.63 284 VAL C N 1
ATOM 8723 C CA . VAL C 1 284 ? 19.550 36.162 30.110 1.00 64.81 284 VAL C CA 1
ATOM 8724 C C . VAL C 1 284 ? 18.289 35.332 30.410 1.00 65.69 284 VAL C C 1
ATOM 8725 O O . VAL C 1 284 ? 17.444 35.120 29.528 1.00 66.22 284 VAL C O 1
ATOM 8729 N N . GLY C 1 285 ? 18.176 34.866 31.652 1.00 66.14 285 GLY C N 1
ATOM 8730 C CA . GLY C 1 285 ? 17.032 34.061 32.051 1.00 66.38 285 GLY C CA 1
ATOM 8731 C C . GLY C 1 285 ? 15.785 34.872 32.351 1.00 66.41 285 GLY C C 1
ATOM 8732 O O . GLY C 1 285 ? 14.722 34.315 32.656 1.00 67.17 285 GLY C O 1
ATOM 8733 N N . ALA C 1 286 ? 15.908 36.195 32.261 1.00 64.94 286 ALA C N 1
ATOM 8734 C CA . ALA C 1 286 ? 14.785 37.075 32.532 1.00 62.52 286 ALA C CA 1
ATOM 8735 C C . ALA C 1 286 ? 14.158 37.651 31.268 1.00 61.26 286 ALA C C 1
ATOM 8736 O O . ALA C 1 286 ? 12.982 38.004 31.274 1.00 60.39 286 ALA C O 1
ATOM 8738 N N . PHE C 1 287 ? 14.927 37.732 30.184 1.00 61.27 287 PHE C N 1
ATOM 8739 C CA . PHE C 1 287 ? 14.415 38.311 28.942 1.00 61.25 287 PHE C CA 1
ATOM 8740 C C . PHE C 1 287 ? 14.647 37.488 27.679 1.00 61.89 287 PHE C C 1
ATOM 8741 O O . PHE C 1 287 ? 13.710 37.255 26.906 1.00 61.22 287 PHE C O 1
ATOM 8749 N N . LEU C 1 288 ? 15.887 37.057 27.461 1.00 61.83 288 LEU C N 1
ATOM 8750 C CA . LEU C 1 288 ? 16.210 36.266 26.278 1.00 62.65 288 LEU C CA 1
ATOM 8751 C C . LEU C 1 288 ? 15.385 34.975 26.220 1.00 63.86 288 LEU C C 1
ATOM 8752 O O . LEU C 1 288 ? 14.911 34.587 25.154 1.00 64.15 288 LEU C O 1
ATOM 8754 N N . HIS C 1 289 ? 15.207 34.325 27.370 1.00 65.10 289 HIS C N 1
ATOM 8755 C CA . HIS C 1 289 ? 14.442 33.073 27.454 1.00 66.58 289 HIS C CA 1
ATOM 8756 C C . HIS C 1 289 ? 13.065 33.302 28.091 1.00 66.82 289 HIS C C 1
ATOM 8757 O O . HIS C 1 289 ? 12.643 32.538 28.964 1.00 67.10 289 HIS C O 1
ATOM 8764 N N . GLN C 1 290 ? 12.380 34.348 27.630 1.00 67.47 290 GLN C N 1
ATOM 8765 C CA . GLN C 1 290 ? 11.063 34.763 28.129 1.00 67.80 290 GLN C CA 1
ATOM 8766 C C . GLN C 1 290 ? 9.974 33.699 28.170 1.00 67.86 290 GLN C C 1
ATOM 8767 O O . GLN C 1 290 ? 9.507 33.324 29.244 1.00 67.83 290 GLN C O 1
ATOM 8769 N N . GLY C 1 291 ? 9.556 33.230 26.999 1.00 68.56 291 GLY C N 1
ATOM 8770 C CA . GLY C 1 291 ? 8.511 32.219 26.936 1.00 69.63 291 GLY C CA 1
ATOM 8771 C C . GLY C 1 291 ? 8.907 30.845 27.462 1.00 69.96 291 GLY C C 1
ATOM 8772 O O . GLY C 1 291 ? 8.040 30.039 27.818 1.00 69.79 291 GLY C O 1
ATOM 8773 N N . GLN C 1 292 ? 10.213 30.586 27.516 1.00 70.22 292 GLN C N 1
ATOM 8774 C CA . GLN C 1 292 ? 10.755 29.309 27.986 1.00 69.28 292 GLN C CA 1
ATOM 8775 C C . GLN C 1 292 ? 10.397 28.986 29.424 1.00 68.57 292 GLN C C 1
ATOM 8776 O O . GLN C 1 292 ? 10.971 29.554 30.352 1.00 68.31 292 GLN C O 1
ATOM 8782 N N . ILE C 1 293 ? 9.461 28.058 29.597 1.00 68.54 293 ILE C N 1
ATOM 8783 C CA . ILE C 1 293 ? 9.013 27.631 30.918 1.00 68.38 293 ILE C CA 1
ATOM 8784 C C . ILE C 1 293 ? 10.079 26.827 31.677 1.00 67.81 293 ILE C C 1
ATOM 8785 O O . ILE C 1 293 ? 9.846 26.391 32.805 1.00 68.05 293 ILE C O 1
ATOM 8787 N N . CYS C 1 294 ? 11.243 26.633 31.055 1.00 67.50 294 CYS C N 1
ATOM 8788 C CA . CYS C 1 294 ? 12.336 25.880 31.677 1.00 67.30 294 CYS C CA 1
ATOM 8789 C C . CYS C 1 294 ? 13.587 26.725 31.898 1.00 66.02 294 CYS C C 1
ATOM 8790 O O . CYS C 1 294 ? 14.359 26.469 32.816 1.00 66.24 294 CYS C O 1
ATOM 8793 N N . MET C 1 295 ? 13.782 27.732 31.058 1.00 65.89 295 MET C N 1
ATOM 8794 C CA . MET C 1 295 ? 14.961 28.589 31.150 1.00 66.30 295 MET C CA 1
ATOM 8795 C C . MET C 1 295 ? 14.673 30.011 31.648 1.00 66.20 295 MET C C 1
ATOM 8796 O O . MET C 1 295 ? 15.559 30.865 31.600 1.00 66.95 295 MET C O 1
ATOM 8801 N N . SER C 1 296 ? 13.457 30.273 32.131 1.00 65.21 296 SER C N 1
ATOM 8802 C CA . SER C 1 296 ? 13.099 31.617 32.583 1.00 64.79 296 SER C CA 1
ATOM 8803 C C . SER C 1 296 ? 12.962 31.815 34.094 1.00 64.62 296 SER C C 1
ATOM 8804 O O . SER C 1 296 ? 12.563 30.905 34.819 1.00 66.42 296 SER C O 1
ATOM 8806 N N . ILE C 1 297 ? 13.292 33.017 34.557 1.00 62.51 297 ILE C N 1
ATOM 8807 C CA . ILE C 1 297 ? 13.198 33.380 35.971 1.00 61.39 297 ILE C CA 1
ATOM 8808 C C . ILE C 1 297 ? 12.467 34.710 36.102 1.00 61.90 297 ILE C C 1
ATOM 8809 O O . ILE C 1 297 ? 12.654 35.610 35.283 1.00 60.78 297 ILE C O 1
ATOM 8814 N N . ASN C 1 298 ? 11.636 34.838 37.131 1.00 62.30 298 ASN C N 1
ATOM 8815 C CA . ASN C 1 298 ? 10.864 36.058 37.339 1.00 62.87 298 ASN C CA 1
ATOM 8816 C C . ASN C 1 298 ? 11.266 36.785 38.623 1.00 61.49 298 ASN C C 1
ATOM 8817 O O . ASN C 1 298 ? 10.635 37.769 39.012 1.00 61.16 298 ASN C O 1
ATOM 8822 N N . ARG C 1 299 ? 12.315 36.292 39.278 1.00 59.79 299 ARG C N 1
ATOM 8823 C CA . ARG C 1 299 ? 12.797 36.893 40.521 1.00 58.21 299 ARG C CA 1
ATOM 8824 C C . ARG C 1 299 ? 14.198 36.405 40.879 1.00 56.63 299 ARG C C 1
ATOM 8825 O O . ARG C 1 299 ? 14.586 35.291 40.521 1.00 56.54 299 ARG C O 1
ATOM 8833 N N . VAL C 1 300 ? 14.951 37.242 41.579 1.00 54.64 300 VAL C N 1
ATOM 8834 C CA . VAL C 1 300 ? 16.293 36.873 42.002 1.00 53.68 300 VAL C CA 1
ATOM 8835 C C . VAL C 1 300 ? 16.424 37.079 43.515 1.00 53.16 300 VAL C C 1
ATOM 8836 O O . VAL C 1 300 ? 16.147 38.162 44.029 1.00 53.30 300 VAL C O 1
ATOM 8840 N N . ILE C 1 301 ? 16.802 36.027 44.228 1.00 52.58 301 ILE C N 1
ATOM 8841 C CA . ILE C 1 301 ? 16.980 36.102 45.674 1.00 54.23 301 ILE C CA 1
ATOM 8842 C C . ILE C 1 301 ? 18.487 36.200 45.918 1.00 54.80 301 ILE C C 1
ATOM 8843 O O . ILE C 1 301 ? 19.248 35.347 45.458 1.00 55.07 301 ILE C O 1
ATOM 8845 N N . VAL C 1 302 ? 18.927 37.237 46.619 1.00 55.15 302 VAL C N 1
ATOM 8846 C CA . VAL C 1 302 ? 20.358 37.398 46.876 1.00 57.39 302 VAL C CA 1
ATOM 8847 C C . VAL C 1 302 ? 20.669 37.598 48.356 1.00 58.55 302 VAL C C 1
ATOM 8848 O O . VAL C 1 302 ? 19.860 38.159 49.100 1.00 58.83 302 VAL C O 1
ATOM 8852 N N . ASP C 1 303 ? 21.836 37.128 48.781 1.00 60.38 303 ASP C N 1
ATOM 8853 C CA . ASP C 1 303 ? 22.240 37.290 50.173 1.00 62.76 303 ASP C CA 1
ATOM 8854 C C . ASP C 1 303 ? 22.639 38.758 50.335 1.00 62.91 303 ASP C C 1
ATOM 8855 O O . ASP C 1 303 ? 23.131 39.390 49.393 1.00 62.20 303 ASP C O 1
ATOM 8860 N N . ALA C 1 304 ? 22.413 39.292 51.530 1.00 63.14 304 ALA C N 1
ATOM 8861 C CA . ALA C 1 304 ? 22.722 40.679 51.847 1.00 62.86 304 ALA C CA 1
ATOM 8862 C C . ALA C 1 304 ? 24.114 41.137 51.400 1.00 62.32 304 ALA C C 1
ATOM 8863 O O . ALA C 1 304 ? 24.264 42.218 50.829 1.00 63.04 304 ALA C O 1
ATOM 8865 N N . ALA C 1 305 ? 25.117 40.305 51.663 1.00 62.43 305 ALA C N 1
ATOM 8866 C CA . ALA C 1 305 ? 26.516 40.592 51.335 1.00 61.63 305 ALA C CA 1
ATOM 8867 C C . ALA C 1 305 ? 26.779 41.059 49.898 1.00 62.31 305 ALA C C 1
ATOM 8868 O O . ALA C 1 305 ? 27.426 42.093 49.682 1.00 62.72 305 ALA C O 1
ATOM 8870 N N . VAL C 1 306 ? 26.286 40.307 48.922 1.00 61.78 306 VAL C N 1
ATOM 8871 C CA . VAL C 1 306 ? 26.501 40.660 47.521 1.00 61.18 306 VAL C CA 1
ATOM 8872 C C . VAL C 1 306 ? 25.268 41.299 46.902 1.00 61.11 306 VAL C C 1
ATOM 8873 O O . VAL C 1 306 ? 25.239 41.565 45.700 1.00 60.14 306 VAL C O 1
ATOM 8875 N N . HIS C 1 307 ? 24.254 41.547 47.729 1.00 61.79 307 HIS C N 1
ATOM 8876 C CA . HIS C 1 307 ? 22.998 42.144 47.270 1.00 62.42 307 HIS C CA 1
ATOM 8877 C C . HIS C 1 307 ? 23.188 43.385 46.389 1.00 63.59 307 HIS C C 1
ATOM 8878 O O . HIS C 1 307 ? 22.833 43.383 45.205 1.00 63.16 307 HIS C O 1
ATOM 8880 N N . ASP C 1 308 ? 23.747 44.444 46.962 1.00 65.10 308 ASP C N 1
ATOM 8881 C CA . ASP C 1 308 ? 23.963 45.676 46.214 1.00 66.56 308 ASP C CA 1
ATOM 8882 C C . ASP C 1 308 ? 24.968 45.485 45.093 1.00 66.29 308 ASP C C 1
ATOM 8883 O O . ASP C 1 308 ? 24.859 46.104 44.034 1.00 66.04 308 ASP C O 1
ATOM 8888 N N . GLU C 1 309 ? 25.941 44.615 45.337 1.00 66.47 309 GLU C N 1
ATOM 8889 C CA . GLU C 1 309 ? 26.985 44.317 44.363 1.00 66.73 309 GLU C CA 1
ATOM 8890 C C . GLU C 1 309 ? 26.371 43.678 43.105 1.00 66.16 309 GLU C C 1
ATOM 8891 O O . GLU C 1 309 ? 26.742 43.999 41.971 1.00 66.14 309 GLU C O 1
ATOM 8897 N N . PHE C 1 310 ? 25.413 42.783 43.329 1.00 64.73 310 PHE C N 1
ATOM 8898 C CA . PHE C 1 310 ? 24.716 42.082 42.252 1.00 62.93 310 PHE C CA 1
ATOM 8899 C C . PHE C 1 310 ? 23.804 43.034 41.484 1.00 61.76 310 PHE C C 1
ATOM 8900 O O . PHE C 1 310 ? 23.866 43.134 40.255 1.00 61.15 310 PHE C O 1
ATOM 8908 N N . LEU C 1 311 ? 22.971 43.743 42.236 1.00 60.61 311 LEU C N 1
ATOM 8909 C CA . LEU C 1 311 ? 22.006 44.677 41.683 1.00 60.48 311 LEU C CA 1
ATOM 8910 C C . LEU C 1 311 ? 22.560 45.683 40.689 1.00 61.52 311 LEU C C 1
ATOM 8911 O O . LEU C 1 311 ? 21.982 45.881 39.616 1.00 62.48 311 LEU C O 1
ATOM 8916 N N . GLU C 1 312 ? 23.674 46.318 41.036 1.00 61.40 312 GLU C N 1
ATOM 8917 C CA . GLU C 1 312 ? 24.277 47.309 40.154 1.00 61.12 312 GLU C CA 1
ATOM 8918 C C . GLU C 1 312 ? 24.642 46.737 38.777 1.00 61.01 312 GLU C C 1
ATOM 8919 O O . GLU C 1 312 ? 24.178 47.238 37.743 1.00 60.06 312 GLU C O 1
ATOM 8921 N N . LYS C 1 313 ? 25.464 45.691 38.768 1.00 61.03 313 LYS C N 1
ATOM 8922 C CA . LYS C 1 313 ? 25.893 45.060 37.516 1.00 60.95 313 LYS C CA 1
ATOM 8923 C C . LYS C 1 313 ? 24.700 44.518 36.739 1.00 60.58 313 LYS C C 1
ATOM 8924 O O . LYS C 1 313 ? 24.691 44.524 35.505 1.00 59.62 313 LYS C O 1
ATOM 8926 N N . PHE C 1 314 ? 23.699 44.059 37.483 1.00 60.77 314 PHE C N 1
ATOM 8927 C CA . PHE C 1 314 ? 22.478 43.495 36.904 1.00 61.09 314 PHE C CA 1
ATOM 8928 C C . PHE C 1 314 ? 21.630 44.563 36.224 1.00 61.76 314 PHE C C 1
ATOM 8929 O O . PHE C 1 314 ? 21.131 44.360 35.114 1.00 61.45 314 PHE C O 1
ATOM 8937 N N . VAL C 1 315 ? 21.466 45.698 36.895 1.00 63.17 315 VAL C N 1
ATOM 8938 C CA . VAL C 1 315 ? 20.690 46.806 36.348 1.00 64.24 315 VAL C CA 1
ATOM 8939 C C . VAL C 1 315 ? 21.350 47.260 35.051 1.00 66.04 315 VAL C C 1
ATOM 8940 O O . VAL C 1 315 ? 20.677 47.492 34.042 1.00 65.78 315 VAL C O 1
ATOM 8944 N N . GLU C 1 316 ? 22.674 47.362 35.079 1.00 67.42 316 GLU C N 1
ATOM 8945 C CA . GLU C 1 316 ? 23.427 47.782 33.902 1.00 68.46 316 GLU C CA 1
ATOM 8946 C C . GLU C 1 316 ? 23.311 46.736 32.799 1.00 69.05 316 GLU C C 1
ATOM 8947 O O . GLU C 1 316 ? 23.471 47.043 31.615 1.00 69.57 316 GLU C O 1
ATOM 8953 N N . ALA C 1 317 ? 23.034 45.500 33.193 1.00 68.45 317 ALA C N 1
ATOM 8954 C CA . ALA C 1 317 ? 22.893 44.415 32.231 1.00 68.40 317 ALA C CA 1
ATOM 8955 C C . ALA C 1 317 ? 21.579 44.553 31.469 1.00 68.12 317 ALA C C 1
ATOM 8956 O O . ALA C 1 317 ? 21.550 44.510 30.237 1.00 67.56 317 ALA C O 1
ATOM 8958 N N . VAL C 1 318 ? 20.497 44.724 32.221 1.00 67.98 318 VAL C N 1
ATOM 8959 C CA . VAL C 1 318 ? 19.166 44.848 31.642 1.00 68.17 318 VAL C CA 1
ATOM 8960 C C . VAL C 1 318 ? 19.016 46.131 30.827 1.00 68.55 318 VAL C C 1
ATOM 8961 O O . VAL C 1 318 ? 18.308 46.157 29.814 1.00 68.79 318 VAL C O 1
ATOM 8965 N N . LYS C 1 319 ? 19.699 47.190 31.260 1.00 68.24 319 LYS C N 1
ATOM 8966 C CA . LYS C 1 319 ? 19.639 48.471 30.569 1.00 67.90 319 LYS C CA 1
ATOM 8967 C C . LYS C 1 319 ? 20.285 48.406 29.186 1.00 68.26 319 LYS C C 1
ATOM 8968 O O . LYS C 1 319 ? 19.972 49.207 28.302 1.00 68.53 319 LYS C O 1
ATOM 8970 N N . ASN C 1 320 ? 21.182 47.440 28.998 1.00 69.43 320 ASN C N 1
ATOM 8971 C CA . ASN C 1 320 ? 21.886 47.270 27.730 1.00 70.27 320 ASN C CA 1
ATOM 8972 C C . ASN C 1 320 ? 21.122 46.411 26.720 1.00 70.65 320 ASN C C 1
ATOM 8973 O O . ASN C 1 320 ? 21.443 46.405 25.531 1.00 69.95 320 ASN C O 1
ATOM 8975 N N . ILE C 1 321 ? 20.118 45.683 27.200 1.00 71.35 321 ILE C N 1
ATOM 8976 C CA . ILE C 1 321 ? 19.307 44.815 26.344 1.00 71.87 321 ILE C CA 1
ATOM 8977 C C . ILE C 1 321 ? 18.463 45.653 25.368 1.00 72.50 321 ILE C C 1
ATOM 8978 O O . ILE C 1 321 ? 17.542 46.351 25.792 1.00 72.90 321 ILE C O 1
ATOM 8980 N N . PRO C 1 322 ? 18.764 45.597 24.047 1.00 73.10 322 PRO C N 1
ATOM 8981 C CA . PRO C 1 322 ? 18.033 46.358 23.018 1.00 73.65 322 PRO C CA 1
ATOM 8982 C C . PRO C 1 322 ? 16.608 45.895 22.679 1.00 74.31 322 PRO C C 1
ATOM 8983 O O . PRO C 1 322 ? 16.254 44.735 22.889 1.00 74.28 322 PRO C O 1
ATOM 8987 N N . THR C 1 323 ? 15.801 46.810 22.138 1.00 75.18 323 THR C N 1
ATOM 8988 C CA . THR C 1 323 ? 14.418 46.499 21.774 1.00 76.13 323 THR C CA 1
ATOM 8989 C C . THR C 1 323 ? 13.998 47.245 20.510 1.00 75.97 323 THR C C 1
ATOM 8990 O O . THR C 1 323 ? 12.901 47.034 19.987 1.00 76.07 323 THR C O 1
ATOM 8994 N N . PRO C 1 326 ? 11.222 43.490 16.573 1.00 64.62 326 PRO C N 1
ATOM 8995 C CA . PRO C 1 326 ? 11.146 42.026 16.584 1.00 65.27 326 PRO C CA 1
ATOM 8996 C C . PRO C 1 326 ? 11.698 41.390 15.308 1.00 66.51 326 PRO C C 1
ATOM 8997 O O . PRO C 1 326 ? 12.583 40.532 15.379 1.00 66.56 326 PRO C O 1
ATOM 9001 N N . SER C 1 327 ? 11.186 41.806 14.150 1.00 67.05 327 SER C N 1
ATOM 9002 C CA . SER C 1 327 ? 11.652 41.266 12.869 1.00 67.39 327 SER C CA 1
ATOM 9003 C C . SER C 1 327 ? 13.118 41.630 12.636 1.00 67.89 327 SER C C 1
ATOM 9004 O O . SER C 1 327 ? 13.730 41.200 11.652 1.00 67.96 327 SER C O 1
ATOM 9006 N N . ALA C 1 328 ? 13.670 42.419 13.559 1.00 68.69 328 ALA C N 1
ATOM 9007 C CA . ALA C 1 328 ? 15.059 42.878 13.504 1.00 69.36 328 ALA C CA 1
ATOM 9008 C C . ALA C 1 328 ? 16.033 41.797 13.949 1.00 69.45 328 ALA C C 1
ATOM 9009 O O . ALA C 1 328 ? 15.633 40.719 14.369 1.00 69.93 328 ALA C O 1
ATOM 9011 N N . GLU C 1 329 ? 17.319 42.113 13.866 1.00 70.13 329 GLU C N 1
ATOM 9012 C CA . GLU C 1 329 ? 18.379 41.185 14.238 1.00 70.96 329 GLU C CA 1
ATOM 9013 C C . GLU C 1 329 ? 18.881 41.488 15.654 1.00 72.15 329 GLU C C 1
ATOM 9014 O O . GLU C 1 329 ? 19.043 40.577 16.477 1.00 71.64 329 GLU C O 1
ATOM 9020 N N . GLY C 1 330 ? 19.119 42.771 15.934 1.00 72.89 330 GLY C N 1
ATOM 9021 C CA . GLY C 1 330 ? 19.605 43.174 17.246 1.00 73.23 330 GLY C CA 1
ATOM 9022 C C . GLY C 1 330 ? 18.624 42.936 18.379 1.00 73.54 330 GLY C C 1
ATOM 9023 O O . GLY C 1 330 ? 19.002 42.464 19.451 1.00 74.38 330 GLY C O 1
ATOM 9024 N N . THR C 1 331 ? 17.358 43.267 18.123 1.00 73.48 331 THR C N 1
ATOM 9025 C CA . THR C 1 331 ? 16.257 43.121 19.075 1.00 72.67 331 THR C CA 1
ATOM 9026 C C . THR C 1 331 ? 16.274 41.831 19.905 1.00 71.72 331 THR C C 1
ATOM 9027 O O . THR C 1 331 ? 16.455 40.733 19.364 1.00 72.67 331 THR C O 1
ATOM 9031 N N . LEU C 1 332 ? 16.073 41.970 21.213 1.00 69.58 332 LEU C N 1
ATOM 9032 C CA . LEU C 1 332 ? 16.067 40.822 22.112 1.00 67.04 332 LEU C CA 1
ATOM 9033 C C . LEU C 1 332 ? 14.671 40.534 22.666 1.00 66.15 332 LEU C C 1
ATOM 9034 O O . LEU C 1 332 ? 14.305 39.370 22.847 1.00 66.11 332 LEU C O 1
ATOM 9036 N N . VAL C 1 333 ? 13.894 41.588 22.931 1.00 64.23 333 VAL C N 1
ATOM 9037 C CA . VAL C 1 333 ? 12.533 41.434 23.462 1.00 63.07 333 VAL C CA 1
ATOM 9038 C C . VAL C 1 333 ? 11.455 41.886 22.462 1.00 62.48 333 VAL C C 1
ATOM 9039 O O . VAL C 1 333 ? 11.569 42.940 21.830 1.00 63.33 333 VAL C O 1
ATOM 9043 N N . GLY C 1 334 ? 10.410 41.073 22.320 1.00 60.15 334 GLY C N 1
ATOM 9044 C CA . GLY C 1 334 ? 9.345 41.384 21.388 1.00 57.10 334 GLY C CA 1
ATOM 9045 C C . GLY C 1 334 ? 8.075 41.790 22.094 1.00 55.86 334 GLY C C 1
ATOM 9046 O O . GLY C 1 334 ? 8.052 41.858 23.317 1.00 54.36 334 GLY C O 1
ATOM 9047 N N . PRO C 1 335 ? 6.995 42.050 21.347 1.00 55.70 335 PRO C N 1
ATOM 9048 C CA . PRO C 1 335 ? 5.730 42.455 21.970 1.00 56.10 335 PRO C CA 1
ATOM 9049 C C . PRO C 1 335 ? 5.077 41.340 22.778 1.00 56.35 335 PRO C C 1
ATOM 9050 O O . PRO C 1 335 ? 5.597 40.226 22.831 1.00 55.49 335 PRO C O 1
ATOM 9054 N N . VAL C 1 336 ? 3.945 41.660 23.405 1.00 56.26 336 VAL C N 1
ATOM 9055 C CA . VAL C 1 336 ? 3.174 40.700 24.197 1.00 55.57 336 VAL C CA 1
ATOM 9056 C C . VAL C 1 336 ? 2.137 40.102 23.242 1.00 56.47 336 VAL C C 1
ATOM 9057 O O . VAL C 1 336 ? 1.757 40.733 22.251 1.00 56.58 336 VAL C O 1
ATOM 9061 N N . ILE C 1 337 ? 1.670 38.892 23.542 1.00 56.26 337 ILE C N 1
ATOM 9062 C CA . ILE C 1 337 ? 0.722 38.211 22.668 1.00 55.50 337 ILE C CA 1
ATOM 9063 C C . ILE C 1 337 ? -0.620 38.923 22.456 1.00 56.24 337 ILE C C 1
ATOM 9064 O O . ILE C 1 337 ? -1.135 38.944 21.332 1.00 56.37 337 ILE C O 1
ATOM 9069 N N . ASN C 1 338 ? -1.185 39.505 23.511 1.00 56.90 338 ASN C N 1
ATOM 9070 C CA . ASN C 1 338 ? -2.461 40.217 23.376 1.00 57.76 338 ASN C CA 1
ATOM 9071 C C . ASN C 1 338 ? -2.689 41.338 24.400 1.00 57.37 338 ASN C C 1
ATOM 9072 O O . ASN C 1 338 ? -1.830 41.619 25.235 1.00 56.39 338 ASN C O 1
ATOM 9077 N N . ASP C 1 339 ? -3.859 41.971 24.310 1.00 58.11 339 ASP C N 1
ATOM 9078 C CA . ASP C 1 339 ? -4.258 43.074 25.191 1.00 59.38 339 ASP C CA 1
ATOM 9079 C C . ASP C 1 339 ? -4.493 42.629 26.624 1.00 59.15 339 ASP C C 1
ATOM 9080 O O . ASP C 1 339 ? -4.056 43.292 27.566 1.00 57.95 339 ASP C O 1
ATOM 9085 N N . SER C 1 340 ? -5.203 41.513 26.775 1.00 59.05 340 SER C N 1
ATOM 9086 C CA . SER C 1 340 ? -5.518 40.960 28.088 1.00 58.97 340 SER C CA 1
ATOM 9087 C C . SER C 1 340 ? -4.266 40.710 28.913 1.00 58.80 340 SER C C 1
ATOM 9088 O O . SER C 1 340 ? -4.287 40.831 30.141 1.00 59.72 340 SER C O 1
ATOM 9091 N N . GLN C 1 341 ? -3.184 40.352 28.228 1.00 56.82 341 GLN C N 1
ATOM 9092 C CA . GLN C 1 341 ? -1.912 40.089 28.876 1.00 55.30 341 GLN C CA 1
ATOM 9093 C C . GLN C 1 341 ? -1.240 41.419 29.207 1.00 54.19 341 GLN C C 1
ATOM 9094 O O . GLN C 1 341 ? -0.695 41.592 30.299 1.00 54.41 341 GLN C O 1
ATOM 9100 N N . LEU C 1 342 ? -1.290 42.357 28.257 1.00 52.05 342 LEU C N 1
ATOM 9101 C CA . LEU C 1 342 ? -0.690 43.687 28.428 1.00 50.41 342 LEU C CA 1
ATOM 9102 C C . LEU C 1 342 ? -1.232 44.359 29.693 1.00 50.25 342 LEU C C 1
ATOM 9103 O O . LEU C 1 342 ? -0.466 44.792 30.556 1.00 50.13 342 LEU C O 1
ATOM 9108 N N . SER C 1 343 ? -2.555 44.438 29.802 1.00 50.18 343 SER C N 1
ATOM 9109 C CA . SER C 1 343 ? -3.178 45.044 30.964 1.00 50.84 343 SER C CA 1
ATOM 9110 C C . SER C 1 343 ? -2.744 44.331 32.229 1.00 50.35 343 SER C C 1
ATOM 9111 O O . SER C 1 343 ? -2.726 44.925 33.302 1.00 49.13 343 SER C O 1
ATOM 9114 N N . GLY C 1 344 ? -2.396 43.057 32.091 1.00 50.81 344 GLY C N 1
ATOM 9115 C CA . GLY C 1 344 ? -1.956 42.279 33.236 1.00 49.15 344 GLY C CA 1
ATOM 9116 C C . GLY C 1 344 ? -0.615 42.756 33.762 1.00 49.12 344 GLY C C 1
ATOM 9117 O O . GLY C 1 344 ? -0.452 42.948 34.975 1.00 48.58 344 GLY C O 1
ATOM 9118 N N . LEU C 1 345 ? 0.352 42.946 32.865 1.00 48.07 345 LEU C N 1
ATOM 9119 C CA . LEU C 1 345 ? 1.672 43.401 33.289 1.00 50.10 345 LEU C CA 1
ATOM 9120 C C . LEU C 1 345 ? 1.571 44.780 33.944 1.00 51.03 345 LEU C C 1
ATOM 9121 O O . LEU C 1 345 ? 2.050 44.983 35.063 1.00 50.27 345 LEU C O 1
ATOM 9126 N N . LYS C 1 346 ? 0.942 45.717 33.231 1.00 51.62 346 LYS C N 1
ATOM 9127 C CA . LYS C 1 346 ? 0.753 47.090 33.699 1.00 52.13 346 LYS C CA 1
ATOM 9128 C C . LYS C 1 346 ? 0.150 47.062 35.099 1.00 51.63 346 LYS C C 1
ATOM 9129 O O . LYS C 1 346 ? 0.615 47.738 36.016 1.00 50.32 346 LYS C O 1
ATOM 9135 N N . GLU C 1 347 ? -0.904 46.266 35.231 1.00 51.09 347 GLU C N 1
ATOM 9136 C CA . GLU C 1 347 ? -1.642 46.099 36.469 1.00 51.10 347 GLU C CA 1
ATOM 9137 C C . GLU C 1 347 ? -0.708 45.593 37.560 1.00 51.47 347 GLU C C 1
ATOM 9138 O O . GLU C 1 347 ? -0.795 46.007 38.717 1.00 51.31 347 GLU C O 1
ATOM 9144 N N . LYS C 1 348 ? 0.194 44.687 37.183 1.00 51.25 348 LYS C N 1
ATOM 9145 C CA . LYS C 1 348 ? 1.133 44.129 38.138 1.00 50.23 348 LYS C CA 1
ATOM 9146 C C . LYS C 1 348 ? 2.220 45.132 38.491 1.00 50.25 348 LYS C C 1
ATOM 9147 O O . LYS C 1 348 ? 2.657 45.191 39.643 1.00 49.47 348 LYS C O 1
ATOM 9153 N N . ILE C 1 349 ? 2.647 45.921 37.501 1.00 49.98 349 ILE C N 1
ATOM 9154 C CA . ILE C 1 349 ? 3.692 46.935 37.700 1.00 50.16 349 ILE C CA 1
ATOM 9155 C C . ILE C 1 349 ? 3.234 47.999 38.701 1.00 52.17 349 ILE C C 1
ATOM 9156 O O . ILE C 1 349 ? 3.998 48.449 39.566 1.00 52.67 349 ILE C O 1
ATOM 9161 N N . GLU C 1 350 ? 1.970 48.384 38.584 1.00 53.14 350 GLU C N 1
ATOM 9162 C CA . GLU C 1 350 ? 1.423 49.408 39.444 1.00 55.58 350 GLU C CA 1
ATOM 9163 C C . GLU C 1 350 ? 1.271 48.975 40.898 1.00 54.94 350 GLU C C 1
ATOM 9164 O O . GLU C 1 350 ? 1.752 49.663 41.802 1.00 54.60 350 GLU C O 1
ATOM 9170 N N . LEU C 1 351 ? 0.616 47.840 41.136 1.00 54.50 351 LEU C N 1
ATOM 9171 C CA . LEU C 1 351 ? 0.435 47.380 42.507 1.00 54.65 351 LEU C CA 1
ATOM 9172 C C . LEU C 1 351 ? 1.774 47.002 43.141 1.00 54.57 351 LEU C C 1
ATOM 9173 O O . LEU C 1 351 ? 1.870 46.822 44.356 1.00 54.52 351 LEU C O 1
ATOM 9178 N N . ALA C 1 352 ? 2.809 46.895 42.316 1.00 53.68 352 ALA C N 1
ATOM 9179 C CA . ALA C 1 352 ? 4.145 46.597 42.821 1.00 53.64 352 ALA C CA 1
ATOM 9180 C C . ALA C 1 352 ? 4.577 47.871 43.555 1.00 52.98 352 ALA C C 1
ATOM 9181 O O . ALA C 1 352 ? 4.927 47.840 44.736 1.00 51.97 352 ALA C O 1
ATOM 9183 N N . LYS C 1 353 ? 4.524 48.993 42.842 1.00 52.84 353 LYS C N 1
ATOM 9184 C CA . LYS C 1 353 ? 4.883 50.293 43.402 1.00 52.14 353 LYS C CA 1
ATOM 9185 C C . LYS C 1 353 ? 4.022 50.604 44.623 1.00 52.89 353 LYS C C 1
ATOM 9186 O O . LYS C 1 353 ? 4.526 51.079 45.636 1.00 53.11 353 LYS C O 1
ATOM 9192 N N . LYS C 1 354 ? 2.721 50.340 44.504 1.00 52.90 354 LYS C N 1
ATOM 9193 C CA . LYS C 1 354 ? 1.765 50.603 45.574 1.00 53.55 354 LYS C CA 1
ATOM 9194 C C . LYS C 1 354 ? 2.040 49.741 46.784 1.00 53.94 354 LYS C C 1
ATOM 9195 O O . LYS C 1 354 ? 1.452 49.945 47.844 1.00 55.22 354 LYS C O 1
ATOM 9197 N N . GLU C 1 355 ? 2.926 48.771 46.627 1.00 54.70 355 GLU C N 1
ATOM 9198 C CA . GLU C 1 355 ? 3.268 47.890 47.738 1.00 55.01 355 GLU C CA 1
ATOM 9199 C C . GLU C 1 355 ? 4.587 48.286 48.393 1.00 55.43 355 GLU C C 1
ATOM 9200 O O . GLU C 1 355 ? 4.909 47.812 49.484 1.00 56.22 355 GLU C O 1
ATOM 9206 N N . GLY C 1 356 ? 5.352 49.153 47.731 1.00 55.86 356 GLY C N 1
ATOM 9207 C CA . GLY C 1 356 ? 6.608 49.613 48.301 1.00 56.92 356 GLY C CA 1
ATOM 9208 C C . GLY C 1 356 ? 7.877 49.313 47.529 1.00 57.96 356 GLY C C 1
ATOM 9209 O O . GLY C 1 356 ? 8.929 49.895 47.816 1.00 58.59 356 GLY C O 1
ATOM 9210 N N . ALA C 1 357 ? 7.799 48.407 46.559 1.00 58.26 357 ALA C N 1
ATOM 9211 C CA . ALA C 1 357 ? 8.964 48.046 45.753 1.00 58.00 357 ALA C CA 1
ATOM 9212 C C . ALA C 1 357 ? 9.577 49.268 45.054 1.00 57.81 357 ALA C C 1
ATOM 9213 O O . ALA C 1 357 ? 8.864 50.145 44.573 1.00 57.71 357 ALA C O 1
ATOM 9215 N N . THR C 1 358 ? 10.901 49.308 45.004 1.00 57.80 358 THR C N 1
ATOM 9216 C CA . THR C 1 358 ? 11.636 50.400 44.380 1.00 58.24 358 THR C CA 1
ATOM 9217 C C . THR C 1 358 ? 11.857 50.121 42.902 1.00 59.50 358 THR C C 1
ATOM 9218 O O . THR C 1 358 ? 12.380 49.066 42.541 1.00 61.32 358 THR C O 1
ATOM 9222 N N . VAL C 1 359 ? 11.477 51.065 42.049 1.00 59.73 359 VAL C N 1
ATOM 9223 C CA . VAL C 1 359 ? 11.655 50.903 40.606 1.00 59.52 359 VAL C CA 1
ATOM 9224 C C . VAL C 1 359 ? 13.122 51.037 40.197 1.00 60.06 359 VAL C C 1
ATOM 9225 O O . VAL C 1 359 ? 13.542 52.071 39.674 1.00 60.67 359 VAL C O 1
ATOM 9229 N N . GLN C 1 360 ? 13.902 49.984 40.432 1.00 59.43 360 GLN C N 1
ATOM 9230 C CA . GLN C 1 360 ? 15.306 50.023 40.070 1.00 59.73 360 GLN C CA 1
ATOM 9231 C C . GLN C 1 360 ? 15.500 50.201 38.571 1.00 59.75 360 GLN C C 1
ATOM 9232 O O . GLN C 1 360 ? 16.421 50.893 38.140 1.00 60.45 360 GLN C O 1
ATOM 9238 N N . VAL C 1 361 ? 14.627 49.587 37.776 1.00 59.65 361 VAL C N 1
ATOM 9239 C CA . VAL C 1 361 ? 14.685 49.721 36.321 1.00 59.82 361 VAL C CA 1
ATOM 9240 C C . VAL C 1 361 ? 13.253 49.792 35.786 1.00 61.07 361 VAL C C 1
ATOM 9241 O O . VAL C 1 361 ? 12.360 49.121 36.295 1.00 61.73 361 VAL C O 1
ATOM 9245 N N . GLU C 1 362 ? 13.038 50.616 34.766 1.00 61.88 362 GLU C N 1
ATOM 9246 C CA . GLU C 1 362 ? 11.718 50.774 34.168 1.00 62.47 362 GLU C CA 1
ATOM 9247 C C . GLU C 1 362 ? 11.864 51.381 32.784 1.00 63.12 362 GLU C C 1
ATOM 9248 O O . GLU C 1 362 ? 12.592 52.355 32.593 1.00 63.14 362 GLU C O 1
ATOM 9254 N N . GLY C 1 363 ? 11.180 50.791 31.814 1.00 63.41 363 GLY C N 1
ATOM 9255 C CA . GLY C 1 363 ? 11.266 51.290 30.457 1.00 63.28 363 GLY C CA 1
ATOM 9256 C C . GLY C 1 363 ? 9.910 51.746 29.959 1.00 63.01 363 GLY C C 1
ATOM 9257 O O . GLY C 1 363 ? 8.921 51.679 30.699 1.00 61.82 363 GLY C O 1
ATOM 9258 N N . PRO C 1 364 ? 9.829 52.223 28.707 1.00 62.95 364 PRO C N 1
ATOM 9259 C CA . PRO C 1 364 ? 8.545 52.676 28.162 1.00 62.63 364 PRO C CA 1
ATOM 9260 C C . PRO C 1 364 ? 7.537 51.543 27.931 1.00 62.08 364 PRO C C 1
ATOM 9261 O O . PRO C 1 364 ? 7.715 50.424 28.419 1.00 61.84 364 PRO C O 1
ATOM 9265 N N . ILE C 1 365 ? 6.480 51.843 27.181 1.00 62.08 365 ILE C N 1
ATOM 9266 C CA . ILE C 1 365 ? 5.418 50.879 26.896 1.00 61.86 365 ILE C CA 1
ATOM 9267 C C . ILE C 1 365 ? 4.770 51.199 25.547 1.00 62.38 365 ILE C C 1
ATOM 9268 O O . ILE C 1 365 ? 3.556 51.399 25.458 1.00 63.33 365 ILE C O 1
ATOM 9273 N N . GLU C 1 366 ? 5.579 51.237 24.495 1.00 62.96 366 GLU C N 1
ATOM 9274 C CA . GLU C 1 366 ? 5.075 51.559 23.159 1.00 63.18 366 GLU C CA 1
ATOM 9275 C C . GLU C 1 366 ? 4.253 50.450 22.493 1.00 61.67 366 GLU C C 1
ATOM 9276 O O . GLU C 1 366 ? 4.796 49.498 21.937 1.00 61.83 366 GLU C O 1
ATOM 9282 N N . GLY C 1 367 ? 2.931 50.589 22.556 1.00 60.02 367 GLY C N 1
ATOM 9283 C CA . GLY C 1 367 ? 2.043 49.606 21.961 1.00 59.51 367 GLY C CA 1
ATOM 9284 C C . GLY C 1 367 ? 1.920 48.372 22.832 1.00 58.86 367 GLY C C 1
ATOM 9285 O O . GLY C 1 367 ? 1.582 48.480 24.012 1.00 59.30 367 GLY C O 1
ATOM 9286 N N . ARG C 1 368 ? 2.176 47.201 22.253 1.00 57.37 368 ARG C N 1
ATOM 9287 C CA . ARG C 1 368 ? 2.125 45.954 23.010 1.00 54.86 368 ARG C CA 1
ATOM 9288 C C . ARG C 1 368 ? 3.532 45.654 23.514 1.00 55.15 368 ARG C C 1
ATOM 9289 O O . ARG C 1 368 ? 3.722 44.769 24.336 1.00 55.39 368 ARG C O 1
ATOM 9297 N N . LEU C 1 369 ? 4.516 46.397 23.020 1.00 54.94 369 LEU C N 1
ATOM 9298 C CA . LEU C 1 369 ? 5.895 46.181 23.436 1.00 55.67 369 LEU C CA 1
ATOM 9299 C C . LEU C 1 369 ? 6.161 46.762 24.816 1.00 56.45 369 LEU C C 1
ATOM 9300 O O . LEU C 1 369 ? 6.145 47.980 25.012 1.00 55.52 369 LEU C O 1
ATOM 9305 N N . VAL C 1 370 ? 6.401 45.868 25.768 1.00 58.28 370 VAL C N 1
ATOM 9306 C CA . VAL C 1 370 ? 6.695 46.235 27.146 1.00 58.04 370 VAL C CA 1
ATOM 9307 C C . VAL C 1 370 ? 8.203 46.105 27.314 1.00 58.27 370 VAL C C 1
ATOM 9308 O O . VAL C 1 370 ? 8.770 45.049 27.050 1.00 58.56 370 VAL C O 1
ATOM 9312 N N . HIS C 1 371 ? 8.852 47.187 27.719 1.00 58.89 371 HIS C N 1
ATOM 9313 C CA . HIS C 1 371 ? 10.295 47.160 27.925 1.00 60.09 371 HIS C CA 1
ATOM 9314 C C . HIS C 1 371 ? 10.589 46.538 29.287 1.00 58.74 371 HIS C C 1
ATOM 9315 O O . HIS C 1 371 ? 9.721 46.499 30.159 1.00 58.41 371 HIS C O 1
ATOM 9322 N N . PRO C 1 372 ? 11.816 46.035 29.492 1.00 58.16 372 PRO C N 1
ATOM 9323 C CA . PRO C 1 372 ? 12.148 45.427 30.784 1.00 57.62 372 PRO C CA 1
ATOM 9324 C C . PRO C 1 372 ? 11.799 46.258 32.010 1.00 58.46 372 PRO C C 1
ATOM 9325 O O . PRO C 1 372 ? 11.865 47.489 31.999 1.00 59.03 372 PRO C O 1
ATOM 9329 N N . HIS C 1 373 ? 11.431 45.554 33.074 1.00 58.85 373 HIS C N 1
ATOM 9330 C CA . HIS C 1 373 ? 11.070 46.173 34.333 1.00 60.00 373 HIS C CA 1
ATOM 9331 C C . HIS C 1 373 ? 11.692 45.395 35.472 1.00 59.59 373 HIS C C 1
ATOM 9332 O O . HIS C 1 373 ? 11.512 44.186 35.572 1.00 59.80 373 HIS C O 1
ATOM 9339 N N . VAL C 1 374 ? 12.433 46.097 36.324 1.00 58.58 374 VAL C N 1
ATOM 9340 C CA . VAL C 1 374 ? 13.076 45.468 37.469 1.00 58.19 374 VAL C CA 1
ATOM 9341 C C . VAL C 1 374 ? 12.801 46.263 38.745 1.00 57.99 374 VAL C C 1
ATOM 9342 O O . VAL C 1 374 ? 12.984 47.480 38.782 1.00 58.22 374 VAL C O 1
ATOM 9346 N N . PHE C 1 375 ? 12.336 45.563 39.775 1.00 56.64 375 PHE C N 1
ATOM 9347 C CA . PHE C 1 375 ? 12.032 46.175 41.055 1.00 56.47 375 PHE C CA 1
ATOM 9348 C C . PHE C 1 375 ? 13.006 45.633 42.104 1.00 56.95 375 PHE C C 1
ATOM 9349 O O . PHE C 1 375 ? 13.599 44.572 41.914 1.00 57.85 375 PHE C O 1
ATOM 9357 N N . SER C 1 376 ? 13.167 46.361 43.206 1.00 56.45 376 SER C N 1
ATOM 9358 C CA . SER C 1 376 ? 14.058 45.935 44.285 1.00 55.75 376 SER C CA 1
ATOM 9359 C C . SER C 1 376 ? 13.382 46.159 45.633 1.00 55.19 376 SER C C 1
ATOM 9360 O O . SER C 1 376 ? 12.262 46.663 45.698 1.00 55.63 376 SER C O 1
ATOM 9363 N N . ASP C 1 377 ? 14.064 45.786 46.708 1.00 54.59 377 ASP C N 1
ATOM 9364 C CA . ASP C 1 377 ? 13.513 45.933 48.051 1.00 54.99 377 ASP C CA 1
ATOM 9365 C C . ASP C 1 377 ? 12.147 45.249 48.166 1.00 54.27 377 ASP C C 1
ATOM 9366 O O . ASP C 1 377 ? 11.279 45.685 48.924 1.00 53.55 377 ASP C O 1
ATOM 9371 N N . VAL C 1 378 ? 11.984 44.163 47.410 1.00 53.60 378 VAL C N 1
ATOM 9372 C CA . VAL C 1 378 ? 10.757 43.363 47.370 1.00 52.24 378 VAL C CA 1
ATOM 9373 C C . VAL C 1 378 ? 10.812 42.215 48.386 1.00 51.77 378 VAL C C 1
ATOM 9374 O O . VAL C 1 378 ? 11.864 41.621 48.601 1.00 51.34 378 VAL C O 1
ATOM 9378 N N . THR C 1 379 ? 9.673 41.928 49.015 1.00 52.17 379 THR C N 1
ATOM 9379 C CA . THR C 1 379 ? 9.562 40.849 49.999 1.00 53.71 379 THR C CA 1
ATOM 9380 C C . THR C 1 379 ? 8.636 39.732 49.481 1.00 55.17 379 THR C C 1
ATOM 9381 O O . THR C 1 379 ? 7.941 39.913 48.478 1.00 55.98 379 THR C O 1
ATOM 9385 N N . SER C 1 380 ? 8.625 38.592 50.169 1.00 55.94 380 SER C N 1
ATOM 9386 C CA . SER C 1 380 ? 7.828 37.431 49.754 1.00 57.12 380 SER C CA 1
ATOM 9387 C C . SER C 1 380 ? 6.305 37.487 49.779 1.00 58.20 380 SER C C 1
ATOM 9388 O O . SER C 1 380 ? 5.648 36.613 49.203 1.00 58.77 380 SER C O 1
ATOM 9391 N N . ASP C 1 381 ? 5.730 38.481 50.442 1.00 58.15 381 ASP C N 1
ATOM 9392 C CA . ASP C 1 381 ? 4.279 38.574 50.497 1.00 58.73 381 ASP C CA 1
ATOM 9393 C C . ASP C 1 381 ? 3.733 39.671 49.589 1.00 57.99 381 ASP C C 1
ATOM 9394 O O . ASP C 1 381 ? 2.874 40.458 49.983 1.00 57.80 381 ASP C O 1
ATOM 9399 N N . MET C 1 382 ? 4.256 39.704 48.367 1.00 57.01 382 MET C N 1
ATOM 9400 C CA . MET C 1 382 ? 3.840 40.672 47.353 1.00 57.30 382 MET C CA 1
ATOM 9401 C C . MET C 1 382 ? 3.562 39.884 46.077 1.00 57.57 382 MET C C 1
ATOM 9402 O O . MET C 1 382 ? 4.333 38.992 45.718 1.00 57.33 382 MET C O 1
ATOM 9407 N N . GLU C 1 383 ? 2.471 40.211 45.390 1.00 57.96 383 GLU C N 1
ATOM 9408 C CA . GLU C 1 383 ? 2.111 39.488 44.172 1.00 59.58 383 GLU C CA 1
ATOM 9409 C C . GLU C 1 383 ? 3.185 39.487 43.089 1.00 59.15 383 GLU C C 1
ATOM 9410 O O . GLU C 1 383 ? 3.240 38.560 42.273 1.00 60.31 383 GLU C O 1
ATOM 9416 N N . ILE C 1 384 ? 4.035 40.512 43.084 1.00 57.26 384 ILE C N 1
ATOM 9417 C CA . ILE C 1 384 ? 5.088 40.631 42.079 1.00 56.63 384 ILE C CA 1
ATOM 9418 C C . ILE C 1 384 ? 6.112 39.488 42.159 1.00 57.97 384 ILE C C 1
ATOM 9419 O O . ILE C 1 384 ? 6.764 39.148 41.164 1.00 58.40 384 ILE C O 1
ATOM 9424 N N . ALA C 1 385 ? 6.244 38.894 43.342 1.00 58.43 385 ALA C N 1
ATOM 9425 C CA . ALA C 1 385 ? 7.178 37.793 43.546 1.00 59.42 385 ALA C CA 1
ATOM 9426 C C . ALA C 1 385 ? 6.406 36.498 43.765 1.00 60.55 385 ALA C C 1
ATOM 9427 O O . ALA C 1 385 ? 6.966 35.408 43.678 1.00 60.94 385 ALA C O 1
ATOM 9429 N N . ARG C 1 386 ? 5.112 36.638 44.036 1.00 61.56 386 ARG C N 1
ATOM 9430 C CA . ARG C 1 386 ? 4.219 35.512 44.301 1.00 62.72 386 ARG C CA 1
ATOM 9431 C C . ARG C 1 386 ? 3.512 34.923 43.088 1.00 62.35 386 ARG C C 1
ATOM 9432 O O . ARG C 1 386 ? 3.460 33.704 42.919 1.00 62.47 386 ARG C O 1
ATOM 9440 N N . GLU C 1 387 ? 2.958 35.792 42.246 1.00 62.22 387 GLU C N 1
ATOM 9441 C CA . GLU C 1 387 ? 2.208 35.347 41.079 1.00 61.53 387 GLU C CA 1
ATOM 9442 C C . GLU C 1 387 ? 3.072 35.018 39.869 1.00 60.63 387 GLU C C 1
ATOM 9443 O O . GLU C 1 387 ? 4.254 35.361 39.816 1.00 60.13 387 GLU C O 1
ATOM 9445 N N . GLU C 1 388 ? 2.468 34.319 38.908 1.00 60.76 388 GLU C N 1
ATOM 9446 C CA . GLU C 1 388 ? 3.141 33.973 37.658 1.00 60.41 388 GLU C CA 1
ATOM 9447 C C . GLU C 1 388 ? 3.115 35.308 36.912 1.00 60.17 388 GLU C C 1
ATOM 9448 O O . GLU C 1 388 ? 2.076 35.975 36.880 1.00 60.54 388 GLU C O 1
ATOM 9450 N N . ILE C 1 389 ? 4.236 35.705 36.320 1.00 59.02 389 ILE C N 1
ATOM 9451 C CA . ILE C 1 389 ? 4.301 36.993 35.648 1.00 57.86 389 ILE C CA 1
ATOM 9452 C C . ILE C 1 389 ? 4.088 36.992 34.133 1.00 58.09 389 ILE C C 1
ATOM 9453 O O . ILE C 1 389 ? 3.406 37.872 33.614 1.00 59.75 389 ILE C O 1
ATOM 9458 N N . PHE C 1 390 ? 4.640 36.017 33.424 1.00 55.54 390 PHE C N 1
ATOM 9459 C CA . PHE C 1 390 ? 4.465 35.962 31.970 1.00 55.47 390 PHE C CA 1
ATOM 9460 C C . PHE C 1 390 ? 4.854 37.264 31.253 1.00 54.34 390 PHE C C 1
ATOM 9461 O O . PHE C 1 390 ? 4.305 37.588 30.199 1.00 54.23 390 PHE C O 1
ATOM 9469 N N . GLY C 1 391 ? 5.804 38.003 31.817 1.00 53.62 391 GLY C N 1
ATOM 9470 C CA . GLY C 1 391 ? 6.233 39.245 31.196 1.00 51.40 391 GLY C CA 1
ATOM 9471 C C . GLY C 1 391 ? 7.608 39.674 31.678 1.00 49.66 391 GLY C C 1
ATOM 9472 O O . GLY C 1 391 ? 8.145 39.057 32.592 1.00 50.25 391 GLY C O 1
ATOM 9473 N N . PRO C 1 392 ? 8.213 40.716 31.087 1.00 48.38 392 PRO C N 1
ATOM 9474 C CA . PRO C 1 392 ? 9.536 41.134 31.551 1.00 48.01 392 PRO C CA 1
ATOM 9475 C C . PRO C 1 392 ? 9.526 41.926 32.859 1.00 48.69 392 PRO C C 1
ATOM 9476 O O . PRO C 1 392 ? 9.920 43.093 32.886 1.00 49.14 392 PRO C O 1
ATOM 9480 N N . LEU C 1 393 ? 9.070 41.292 33.938 1.00 49.00 393 LEU C N 1
ATOM 9481 C CA . LEU C 1 393 ? 9.028 41.946 35.244 1.00 49.34 393 LEU C CA 1
ATOM 9482 C C . LEU C 1 393 ? 9.882 41.184 36.257 1.00 49.26 393 LEU C C 1
ATOM 9483 O O . LEU C 1 393 ? 9.531 40.078 36.666 1.00 49.26 393 LEU C O 1
ATOM 9488 N N . ILE C 1 394 ? 10.994 41.794 36.659 1.00 49.93 394 ILE C N 1
ATOM 9489 C CA . ILE C 1 394 ? 11.929 41.191 37.610 1.00 52.00 394 ILE C CA 1
ATOM 9490 C C . ILE C 1 394 ? 11.831 41.745 39.029 1.00 52.37 394 ILE C C 1
ATOM 9491 O O . ILE C 1 394 ? 11.663 42.951 39.227 1.00 51.65 394 ILE C O 1
ATOM 9496 N N . SER C 1 395 ? 11.964 40.853 40.007 1.00 52.29 395 SER C N 1
ATOM 9497 C CA . SER C 1 395 ? 11.925 41.228 41.411 1.00 53.30 395 SER C CA 1
ATOM 9498 C C . SER C 1 395 ? 13.205 40.746 42.080 1.00 53.08 395 SER C C 1
ATOM 9499 O O . SER C 1 395 ? 13.562 39.572 41.979 1.00 52.62 395 SER C O 1
ATOM 9502 N N . VAL C 1 396 ? 13.892 41.667 42.750 1.00 52.81 396 VAL C N 1
ATOM 9503 C CA . VAL C 1 396 ? 15.134 41.355 43.435 1.00 51.89 396 VAL C CA 1
ATOM 9504 C C . VAL C 1 396 ? 14.915 41.379 44.942 1.00 52.21 396 VAL C C 1
ATOM 9505 O O . VAL C 1 396 ? 14.825 42.448 45.540 1.00 52.60 396 VAL C O 1
ATOM 9509 N N . LEU C 1 397 ? 14.829 40.195 45.537 1.00 52.37 397 LEU C N 1
ATOM 9510 C CA . LEU C 1 397 ? 14.622 40.075 46.972 1.00 53.37 397 LEU C CA 1
ATOM 9511 C C . LEU C 1 397 ? 15.945 39.839 47.709 1.00 55.07 397 LEU C C 1
ATOM 9512 O O . LEU C 1 397 ? 16.816 39.108 47.231 1.00 54.95 397 LEU C O 1
ATOM 9517 N N . LYS C 1 398 ? 16.083 40.461 48.879 1.00 56.65 398 LYS C N 1
ATOM 9518 C CA . LYS C 1 398 ? 17.290 40.341 49.688 1.00 58.85 398 LYS C CA 1
ATOM 9519 C C . LYS C 1 398 ? 17.084 39.241 50.729 1.00 59.50 398 LYS C C 1
ATOM 9520 O O . LYS C 1 398 ? 16.041 39.190 51.392 1.00 59.79 398 LYS C O 1
ATOM 9526 N N . ALA C 1 399 ? 18.078 38.363 50.855 1.00 59.62 399 ALA C N 1
ATOM 9527 C CA . ALA C 1 399 ? 18.048 37.254 51.812 1.00 59.88 399 ALA C CA 1
ATOM 9528 C C . ALA C 1 399 ? 19.037 37.544 52.944 1.00 60.47 399 ALA C C 1
ATOM 9529 O O . ALA C 1 399 ? 20.224 37.795 52.699 1.00 58.49 399 ALA C O 1
ATOM 9531 N N . ASP C 1 400 ? 18.542 37.519 54.177 1.00 62.59 400 ASP C N 1
ATOM 9532 C CA . ASP C 1 400 ? 19.374 37.809 55.343 1.00 65.27 400 ASP C CA 1
ATOM 9533 C C . ASP C 1 400 ? 20.544 36.839 55.445 1.00 66.53 400 ASP C C 1
ATOM 9534 O O . ASP C 1 400 ? 21.595 37.172 55.997 1.00 66.83 400 ASP C O 1
ATOM 9539 N N . ASP C 1 401 ? 20.349 35.641 54.908 1.00 67.80 401 ASP C N 1
ATOM 9540 C CA . ASP C 1 401 ? 21.364 34.594 54.931 1.00 68.52 401 ASP C CA 1
ATOM 9541 C C . ASP C 1 401 ? 20.977 33.549 53.892 1.00 67.86 401 ASP C C 1
ATOM 9542 O O . ASP C 1 401 ? 20.213 33.839 52.973 1.00 68.37 401 ASP C O 1
ATOM 9547 N N . GLU C 1 402 ? 21.491 32.336 54.038 1.00 66.66 402 GLU C N 1
ATOM 9548 C CA . GLU C 1 402 ? 21.160 31.282 53.089 1.00 66.55 402 GLU C CA 1
ATOM 9549 C C . GLU C 1 402 ? 19.849 30.595 53.474 1.00 66.61 402 GLU C C 1
ATOM 9550 O O . GLU C 1 402 ? 19.050 30.230 52.604 1.00 67.00 402 GLU C O 1
ATOM 9556 N N . ALA C 1 403 ? 19.624 30.426 54.776 1.00 66.11 403 ALA C N 1
ATOM 9557 C CA . ALA C 1 403 ? 18.409 29.774 55.263 1.00 65.93 403 ALA C CA 1
ATOM 9558 C C . ALA C 1 403 ? 17.183 30.534 54.772 1.00 65.29 403 ALA C C 1
ATOM 9559 O O . ALA C 1 403 ? 16.123 29.946 54.525 1.00 65.15 403 ALA C O 1
ATOM 9561 N N . HIS C 1 404 ? 17.348 31.847 54.639 1.00 64.23 404 HIS C N 1
ATOM 9562 C CA . HIS C 1 404 ? 16.287 32.729 54.160 1.00 63.59 404 HIS C CA 1
ATOM 9563 C C . HIS C 1 404 ? 16.095 32.386 52.683 1.00 62.66 404 HIS C C 1
ATOM 9564 O O . HIS C 1 404 ? 14.969 32.260 52.205 1.00 62.45 404 HIS C O 1
ATOM 9571 N N . ALA C 1 405 ? 17.213 32.216 51.979 1.00 60.88 405 ALA C N 1
ATOM 9572 C CA . ALA C 1 405 ? 17.198 31.893 50.560 1.00 59.59 405 ALA C CA 1
ATOM 9573 C C . ALA C 1 405 ? 16.363 30.653 50.273 1.00 58.77 405 ALA C C 1
ATOM 9574 O O . ALA C 1 405 ? 15.662 30.594 49.268 1.00 58.89 405 ALA C O 1
ATOM 9576 N N . ALA C 1 406 ? 16.440 29.658 51.149 1.00 58.15 406 ALA C N 1
ATOM 9577 C CA . ALA C 1 406 ? 15.660 28.441 50.958 1.00 58.28 406 ALA C CA 1
ATOM 9578 C C . ALA C 1 406 ? 14.177 28.770 51.098 1.00 58.62 406 ALA C C 1
ATOM 9579 O O . ALA C 1 406 ? 13.361 28.360 50.262 1.00 59.55 406 ALA C O 1
ATOM 9581 N N . GLU C 1 407 ? 13.828 29.511 52.153 1.00 57.85 407 GLU C N 1
ATOM 9582 C CA . GLU C 1 407 ? 12.436 29.910 52.379 1.00 57.53 407 GLU C CA 1
ATOM 9583 C C . GLU C 1 407 ? 11.927 30.664 51.148 1.00 55.70 407 GLU C C 1
ATOM 9584 O O . GLU C 1 407 ? 10.972 30.255 50.496 1.00 56.06 407 GLU C O 1
ATOM 9590 N N . LEU C 1 408 ? 12.589 31.776 50.853 1.00 53.89 408 LEU C N 1
ATOM 9591 C CA . LEU C 1 408 ? 12.242 32.635 49.730 1.00 54.52 408 LEU C CA 1
ATOM 9592 C C . LEU C 1 408 ? 12.089 31.894 48.408 1.00 54.09 408 LEU C C 1
ATOM 9593 O O . LEU C 1 408 ? 11.203 32.205 47.615 1.00 53.84 408 LEU C O 1
ATOM 9595 N N . ALA C 1 409 ? 12.962 30.921 48.174 1.00 54.09 409 ALA C N 1
ATOM 9596 C CA . ALA C 1 409 ? 12.941 30.145 46.940 1.00 54.02 409 ALA C CA 1
ATOM 9597 C C . ALA C 1 409 ? 11.705 29.264 46.824 1.00 54.78 409 ALA C C 1
ATOM 9598 O O . ALA C 1 409 ? 11.063 29.230 45.777 1.00 54.58 409 ALA C O 1
ATOM 9600 N N . ASN C 1 410 ? 11.367 28.567 47.904 1.00 55.88 410 ASN C N 1
ATOM 9601 C CA . ASN C 1 410 ? 10.220 27.663 47.900 1.00 57.69 410 ASN C CA 1
ATOM 9602 C C . ASN C 1 410 ? 8.856 28.340 48.068 1.00 58.22 410 ASN C C 1
ATOM 9603 O O . ASN C 1 410 ? 7.811 27.691 47.952 1.00 56.54 410 ASN C O 1
ATOM 9608 N N . ALA C 1 411 ? 8.883 29.645 48.331 1.00 59.55 411 ALA C N 1
ATOM 9609 C CA . ALA C 1 411 ? 7.685 30.460 48.530 1.00 60.58 411 ALA C CA 1
ATOM 9610 C C . ALA C 1 411 ? 6.583 30.261 47.490 1.00 61.80 411 ALA C C 1
ATOM 9611 O O . ALA C 1 411 ? 5.454 29.927 47.851 1.00 62.57 411 ALA C O 1
ATOM 9613 N N . SER C 1 412 ? 6.898 30.475 46.212 1.00 62.80 412 SER C N 1
ATOM 9614 C CA . SER C 1 412 ? 5.917 30.307 45.133 1.00 64.16 412 SER C CA 1
ATOM 9615 C C . SER C 1 412 ? 5.390 28.879 45.046 1.00 65.25 412 SER C C 1
ATOM 9616 O O . SER C 1 412 ? 6.130 27.920 45.277 1.00 65.95 412 SER C O 1
ATOM 9619 N N . ASP C 1 413 ? 4.114 28.746 44.690 1.00 66.18 413 ASP C N 1
ATOM 9620 C CA . ASP C 1 413 ? 3.454 27.446 44.593 1.00 66.60 413 ASP C CA 1
ATOM 9621 C C . ASP C 1 413 ? 3.910 26.552 43.434 1.00 67.84 413 ASP C C 1
ATOM 9622 O O . ASP C 1 413 ? 3.960 25.325 43.585 1.00 68.01 413 ASP C O 1
ATOM 9624 N N . PHE C 1 414 ? 4.244 27.147 42.286 1.00 68.12 414 PHE C N 1
ATOM 9625 C CA . PHE C 1 414 ? 4.674 26.352 41.132 1.00 68.28 414 PHE C CA 1
ATOM 9626 C C . PHE C 1 414 ? 6.106 26.630 40.675 1.00 68.01 414 PHE C C 1
ATOM 9627 O O . PHE C 1 414 ? 6.559 27.783 40.686 1.00 67.82 414 PHE C O 1
ATOM 9629 N N . GLY C 1 415 ? 6.799 25.567 40.267 1.00 66.80 415 GLY C N 1
ATOM 9630 C CA . GLY C 1 415 ? 8.170 25.690 39.807 1.00 64.98 415 GLY C CA 1
ATOM 9631 C C . GLY C 1 415 ? 8.710 24.422 39.160 1.00 64.08 415 GLY C C 1
ATOM 9632 O O . GLY C 1 415 ? 8.918 23.407 39.835 1.00 64.29 415 GLY C O 1
ATOM 9633 N N . LEU C 1 416 ? 8.932 24.491 37.847 1.00 62.47 416 LEU C N 1
ATOM 9634 C CA . LEU C 1 416 ? 9.457 23.360 37.098 1.00 59.03 416 LEU C CA 1
ATOM 9635 C C . LEU C 1 416 ? 10.970 23.298 37.166 1.00 58.40 416 LEU C C 1
ATOM 9636 O O . LEU C 1 416 ? 11.566 22.216 37.078 1.00 58.33 416 LEU C O 1
ATOM 9637 N N . SER C 1 417 ? 11.593 24.468 37.325 1.00 56.34 417 SER C N 1
ATOM 9638 C CA . SER C 1 417 ? 13.046 24.564 37.428 1.00 54.22 417 SER C CA 1
ATOM 9639 C C . SER C 1 417 ? 13.464 25.771 38.264 1.00 52.51 417 SER C C 1
ATOM 9640 O O . SER C 1 417 ? 12.670 26.681 38.501 1.00 52.80 417 SER C O 1
ATOM 9643 N N . ALA C 1 418 ? 14.717 25.761 38.709 1.00 49.71 418 ALA C N 1
ATOM 9644 C CA . ALA C 1 418 ? 15.267 26.842 39.517 1.00 45.33 418 ALA C CA 1
ATOM 9645 C C . ALA C 1 418 ? 16.748 26.998 39.207 1.00 42.92 418 ALA C C 1
ATOM 9646 O O . ALA C 1 418 ? 17.352 26.128 38.597 1.00 42.86 418 ALA C O 1
ATOM 9648 N N . ALA C 1 419 ? 17.334 28.114 39.626 1.00 39.88 419 ALA C N 1
ATOM 9649 C CA . ALA C 1 419 ? 18.749 28.360 39.377 1.00 38.41 419 ALA C CA 1
ATOM 9650 C C . ALA C 1 419 ? 19.468 28.791 40.645 1.00 38.43 419 ALA C C 1
ATOM 9651 O O . ALA C 1 419 ? 18.911 29.487 41.487 1.00 37.73 419 ALA C O 1
ATOM 9653 N N . VAL C 1 420 ? 20.711 28.368 40.785 1.00 38.40 420 VAL C N 1
ATOM 9654 C CA . VAL C 1 420 ? 21.476 28.742 41.952 1.00 40.31 420 VAL C CA 1
ATOM 9655 C C . VAL C 1 420 ? 22.931 28.929 41.577 1.00 39.75 420 VAL C C 1
ATOM 9656 O O . VAL C 1 420 ? 23.553 28.063 40.960 1.00 38.32 420 VAL C O 1
ATOM 9660 N N . TRP C 1 421 ? 23.444 30.110 41.904 1.00 40.84 421 TRP C N 1
ATOM 9661 C CA . TRP C 1 421 ? 24.819 30.442 41.621 1.00 41.36 421 TRP C CA 1
ATOM 9662 C C . TRP C 1 421 ? 25.594 30.445 42.919 1.00 43.13 421 TRP C C 1
ATOM 9663 O O . TRP C 1 421 ? 25.123 30.931 43.948 1.00 43.23 421 TRP C O 1
ATOM 9674 N N . SER C 1 422 ? 26.783 29.862 42.855 1.00 44.32 422 SER C N 1
ATOM 9675 C CA . SER C 1 422 ? 27.665 29.747 43.998 1.00 45.78 422 SER C CA 1
ATOM 9676 C C . SER C 1 422 ? 29.056 29.508 43.422 1.00 47.66 422 SER C C 1
ATOM 9677 O O . SER C 1 422 ? 29.277 29.692 42.223 1.00 48.01 422 SER C O 1
ATOM 9680 N N . LYS C 1 423 ? 29.997 29.133 44.274 1.00 50.02 423 LYS C N 1
ATOM 9681 C CA . LYS C 1 423 ? 31.352 28.852 43.819 1.00 52.19 423 LYS C CA 1
ATOM 9682 C C . LYS C 1 423 ? 31.674 27.497 44.412 1.00 53.04 423 LYS C C 1
ATOM 9683 O O . LYS C 1 423 ? 32.421 26.703 43.837 1.00 53.52 423 LYS C O 1
ATOM 9685 N N . ASP C 1 424 ? 31.092 27.245 45.579 1.00 54.10 424 ASP C N 1
ATOM 9686 C CA . ASP C 1 424 ? 31.265 25.977 46.262 1.00 56.03 424 ASP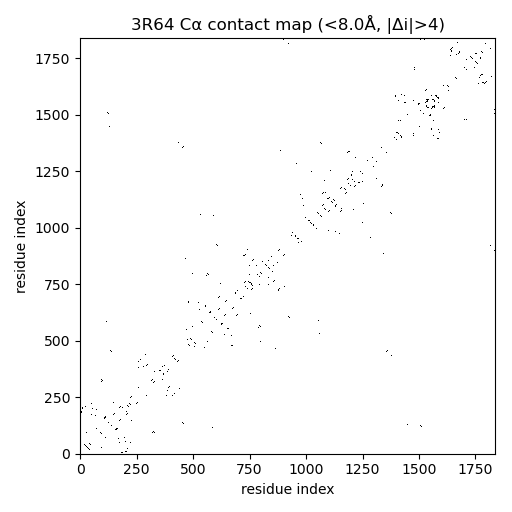 C CA 1
ATOM 9687 C C . ASP C 1 424 ? 30.266 24.989 45.635 1.00 56.06 424 ASP C C 1
ATOM 9688 O O . ASP C 1 424 ? 29.146 24.821 46.129 1.00 57.47 424 ASP C O 1
ATOM 9693 N N . ILE C 1 425 ? 30.679 24.367 44.529 1.00 54.68 425 ILE C N 1
ATOM 9694 C CA . ILE C 1 425 ? 29.846 23.410 43.806 1.00 53.71 425 ILE C CA 1
ATOM 9695 C C . ILE C 1 425 ? 29.197 22.399 44.745 1.00 53.20 425 ILE C C 1
ATOM 9696 O O . ILE C 1 425 ? 28.030 22.054 44.589 1.00 53.01 425 ILE C O 1
ATOM 9698 N N . ASP C 1 426 ? 29.950 21.937 45.734 1.00 54.04 426 ASP C N 1
ATOM 9699 C CA . ASP C 1 426 ? 29.419 20.962 46.670 1.00 54.72 426 ASP C CA 1
ATOM 9700 C C . ASP C 1 426 ? 28.305 21.527 47.555 1.00 54.51 426 ASP C C 1
ATOM 9701 O O . ASP C 1 426 ? 27.242 20.922 47.671 1.00 55.32 426 ASP C O 1
ATOM 9706 N N . ARG C 1 427 ? 28.532 22.675 48.186 1.00 54.51 427 ARG C N 1
ATOM 9707 C CA . ARG C 1 427 ? 27.491 23.251 49.036 1.00 54.37 427 ARG C CA 1
ATOM 9708 C C . ARG C 1 427 ? 26.310 23.652 48.156 1.00 52.87 427 ARG C C 1
ATOM 9709 O O . ARG C 1 427 ? 25.151 23.474 48.535 1.00 52.03 427 ARG C O 1
ATOM 9717 N N . ALA C 1 428 ? 26.621 24.189 46.980 1.00 51.20 428 ALA C N 1
ATOM 9718 C CA . ALA C 1 428 ? 25.604 24.602 46.025 1.00 49.79 428 ALA C CA 1
ATOM 9719 C C . ALA C 1 428 ? 24.651 23.443 45.750 1.00 48.98 428 ALA C C 1
ATOM 9720 O O . ALA C 1 428 ? 23.434 23.612 45.779 1.00 48.65 428 ALA C O 1
ATOM 9722 N N . ALA C 1 429 ? 25.212 22.267 45.478 1.00 48.10 429 ALA C N 1
ATOM 9723 C CA . ALA C 1 429 ? 24.405 21.083 45.209 1.00 48.34 429 ALA C CA 1
ATOM 9724 C C . ALA C 1 429 ? 23.514 20.745 46.392 1.00 48.86 429 ALA C C 1
ATOM 9725 O O . ALA C 1 429 ? 22.352 20.405 46.220 1.00 48.28 429 ALA C O 1
ATOM 9727 N N . GLN C 1 430 ? 24.069 20.837 47.598 1.00 51.27 430 GLN C N 1
ATOM 9728 C CA . GLN C 1 430 ? 23.320 20.540 48.819 1.00 52.97 430 GLN C CA 1
ATOM 9729 C C . GLN C 1 430 ? 22.132 21.473 48.973 1.00 53.09 430 GLN C C 1
ATOM 9730 O O . GLN C 1 430 ? 21.022 21.040 49.288 1.00 53.66 430 GLN C O 1
ATOM 9736 N N . PHE C 1 431 ? 22.380 22.762 48.757 1.00 53.00 431 PHE C N 1
ATOM 9737 C CA . PHE C 1 431 ? 21.345 23.779 48.850 1.00 52.61 431 PHE C CA 1
ATOM 9738 C C . PHE C 1 431 ? 20.253 23.472 47.834 1.00 52.48 431 PHE C C 1
ATOM 9739 O O . PHE C 1 431 ? 19.059 23.550 48.141 1.00 52.16 431 PHE C O 1
ATOM 9747 N N . ALA C 1 432 ? 20.681 23.116 46.626 1.00 52.30 432 ALA C N 1
ATOM 9748 C CA . ALA C 1 432 ? 19.786 22.796 45.517 1.00 51.79 432 ALA C CA 1
ATOM 9749 C C . ALA C 1 432 ? 18.766 21.727 45.856 1.00 52.78 432 ALA C C 1
ATOM 9750 O O . ALA C 1 432 ? 17.637 21.760 45.375 1.00 53.00 432 ALA C O 1
ATOM 9752 N N . LEU C 1 433 ? 19.167 20.765 46.676 1.00 53.75 433 LEU C N 1
ATOM 9753 C CA . LEU C 1 433 ? 18.261 19.700 47.052 1.00 55.39 433 LEU C CA 1
ATOM 9754 C C . LEU C 1 433 ? 17.223 20.177 48.043 1.00 56.28 433 LEU C C 1
ATOM 9755 O O . LEU C 1 433 ? 16.235 19.485 48.278 1.00 56.91 433 LEU C O 1
ATOM 9760 N N . GLN C 1 434 ? 17.443 21.366 48.605 1.00 58.10 434 GLN C N 1
ATOM 9761 C CA . GLN C 1 434 ? 16.527 21.956 49.588 1.00 59.18 434 GLN C CA 1
ATOM 9762 C C . GLN C 1 434 ? 15.473 22.871 48.953 1.00 59.07 434 GLN C C 1
ATOM 9763 O O . GLN C 1 434 ? 14.785 23.615 49.649 1.00 60.65 434 GLN C O 1
ATOM 9765 N N . ILE C 1 435 ? 15.363 22.807 47.630 1.00 57.93 435 ILE C N 1
ATOM 9766 C CA . ILE C 1 435 ? 14.397 23.602 46.881 1.00 57.63 435 ILE C CA 1
ATOM 9767 C C . ILE C 1 435 ? 13.515 22.604 46.148 1.00 59.26 435 ILE C C 1
ATOM 9768 O O . ILE C 1 435 ? 13.973 21.960 45.207 1.00 60.69 435 ILE C O 1
ATOM 9773 N N . ASP C 1 436 ? 12.264 22.451 46.559 1.00 60.37 436 ASP C N 1
ATOM 9774 C CA . ASP C 1 436 ? 11.423 21.488 45.869 1.00 62.36 436 ASP C CA 1
ATOM 9775 C C . ASP C 1 436 ? 11.125 21.908 44.433 1.00 61.65 436 ASP C C 1
ATOM 9776 O O . ASP C 1 436 ? 10.216 22.687 44.158 1.00 62.74 436 ASP C O 1
ATOM 9781 N N . SER C 1 437 ? 11.931 21.379 43.522 1.00 60.02 437 SER C N 1
ATOM 9782 C CA . SER C 1 437 ? 11.792 21.666 42.112 1.00 59.33 437 SER C CA 1
ATOM 9783 C C . SER C 1 437 ? 12.333 20.470 41.348 1.00 58.36 437 SER C C 1
ATOM 9784 O O . SER C 1 437 ? 13.293 19.830 41.783 1.00 58.68 437 SER C O 1
ATOM 9787 N N . GLY C 1 438 ? 11.717 20.175 40.210 1.00 56.63 438 GLY C N 1
ATOM 9788 C CA . GLY C 1 438 ? 12.164 19.063 39.398 1.00 54.95 438 GLY C CA 1
ATOM 9789 C C . GLY C 1 438 ? 13.579 19.315 38.928 1.00 54.34 438 GLY C C 1
ATOM 9790 O O . GLY C 1 438 ? 14.414 18.419 38.947 1.00 54.54 438 GLY C O 1
ATOM 9791 N N . MET C 1 439 ? 13.846 20.543 38.504 1.00 53.41 439 MET C N 1
ATOM 9792 C CA . MET C 1 439 ? 15.172 20.900 38.036 1.00 53.08 439 MET C CA 1
ATOM 9793 C C . MET C 1 439 ? 15.754 22.063 38.815 1.00 51.36 439 MET C C 1
ATOM 9794 O O . MET C 1 439 ? 15.041 22.962 39.248 1.00 52.16 439 MET C O 1
ATOM 9799 N N . VAL C 1 440 ? 17.070 22.027 38.991 1.00 49.13 440 VAL C N 1
ATOM 9800 C CA . VAL C 1 440 ? 17.815 23.084 39.661 1.00 47.04 440 VAL C CA 1
ATOM 9801 C C . VAL C 1 440 ? 19.177 23.069 38.984 1.00 46.42 440 VAL C C 1
ATOM 9802 O O . VAL C 1 440 ? 19.837 22.035 38.927 1.00 46.66 440 VAL C O 1
ATOM 9806 N N . HIS C 1 441 ? 19.588 24.211 38.452 1.00 46.59 441 HIS C N 1
ATOM 9807 C CA . HIS C 1 441 ? 20.872 24.314 37.772 1.00 46.12 441 HIS C CA 1
ATOM 9808 C C . HIS C 1 441 ? 21.827 25.220 38.531 1.00 45.81 441 HIS C C 1
ATOM 9809 O O . HIS C 1 441 ? 21.439 26.275 39.033 1.00 47.80 441 HIS C O 1
ATOM 9816 N N . ILE C 1 442 ? 23.078 24.790 38.615 1.00 45.03 442 ILE C N 1
ATOM 9817 C CA . ILE C 1 442 ? 24.102 25.520 39.346 1.00 43.97 442 ILE C CA 1
ATOM 9818 C C . ILE C 1 442 ? 25.123 26.160 38.423 1.00 43.75 442 ILE C C 1
ATOM 9819 O O . ILE C 1 442 ? 25.840 25.464 37.709 1.00 45.16 442 ILE C O 1
ATOM 9824 N N . ASN C 1 443 ? 25.172 27.490 38.438 1.00 44.13 443 ASN C N 1
ATOM 9825 C CA . ASN C 1 443 ? 26.101 28.268 37.611 1.00 43.40 443 ASN C CA 1
ATOM 9826 C C . ASN C 1 443 ? 25.949 27.974 36.126 1.00 45.95 443 ASN C C 1
ATOM 9827 O O . ASN C 1 443 ? 26.908 28.085 35.364 1.00 46.14 443 ASN C O 1
ATOM 9832 N N . ASP C 1 444 ? 24.739 27.614 35.715 1.00 49.19 444 ASP C N 1
ATOM 9833 C CA . ASP C 1 444 ? 24.477 27.270 34.323 1.00 52.93 444 ASP C CA 1
ATOM 9834 C C . ASP C 1 444 ? 23.911 28.446 33.542 1.00 54.17 444 ASP C C 1
ATOM 9835 O O . ASP C 1 444 ? 23.020 29.145 34.026 1.00 57.42 444 ASP C O 1
ATOM 9840 N N . PHE C 1 466 ? 15.392 19.123 29.131 1.00 48.24 466 PHE C N 1
ATOM 9841 C CA . PHE C 1 466 ? 14.555 18.047 28.607 1.00 48.79 466 PHE C CA 1
ATOM 9842 C C . PHE C 1 466 ? 15.114 16.668 28.925 1.00 48.57 466 PHE C C 1
ATOM 9843 O O . PHE C 1 466 ? 16.157 16.254 28.416 1.00 46.27 466 PHE C O 1
ATOM 9851 N N . ASN C 1 467 ? 14.383 15.952 29.769 1.00 50.67 467 ASN C N 1
ATOM 9852 C CA . ASN C 1 467 ? 14.762 14.621 30.192 1.00 51.45 467 ASN C CA 1
ATOM 9853 C C . ASN C 1 467 ? 13.991 13.590 29.366 1.00 50.99 467 ASN C C 1
ATOM 9854 O O . ASN C 1 467 ? 12.756 13.550 29.388 1.00 50.51 467 ASN C O 1
ATOM 9859 N N . GLY C 1 468 ? 14.735 12.765 28.638 1.00 49.55 468 GLY C N 1
ATOM 9860 C CA . GLY C 1 468 ? 14.135 11.741 27.808 1.00 48.65 468 GLY C CA 1
ATOM 9861 C C . GLY C 1 468 ? 13.529 10.585 28.576 1.00 49.02 468 GLY C C 1
ATOM 9862 O O . GLY C 1 468 ? 12.386 10.194 28.323 1.00 47.90 468 GLY C O 1
ATOM 9863 N N . ASP C 1 469 ? 14.295 10.025 29.506 1.00 49.06 469 ASP C N 1
ATOM 9864 C CA . ASP C 1 469 ? 13.820 8.906 30.305 1.00 49.91 469 ASP C CA 1
ATOM 9865 C C . ASP C 1 469 ? 12.518 9.240 31.020 1.00 49.51 469 ASP C C 1
ATOM 9866 O O . ASP C 1 469 ? 11.726 8.349 31.324 1.00 49.75 469 ASP C O 1
ATOM 9871 N N . TRP C 1 470 ? 12.292 10.517 31.291 1.00 48.27 470 TRP C N 1
ATOM 9872 C CA . TRP C 1 470 ? 11.069 10.909 31.969 1.00 48.08 470 TRP C CA 1
ATOM 9873 C C . TRP C 1 470 ? 9.917 11.157 30.997 1.00 45.36 470 TRP C C 1
ATOM 9874 O O . TRP C 1 470 ? 8.747 11.079 31.366 1.00 43.85 470 TRP C O 1
ATOM 9885 N N . ALA C 1 471 ? 10.262 11.413 29.742 1.00 42.16 471 ALA C N 1
ATOM 9886 C CA . ALA C 1 471 ? 9.261 11.615 28.708 1.00 39.54 471 ALA C CA 1
ATOM 9887 C C . ALA C 1 471 ? 8.765 10.224 28.307 1.00 37.82 471 ALA C C 1
ATOM 9888 O O . ALA C 1 471 ? 7.581 10.019 28.077 1.00 36.68 471 ALA C O 1
ATOM 9890 N N . ILE C 1 472 ? 9.685 9.269 28.237 1.00 37.22 472 ILE C N 1
ATOM 9891 C CA . ILE C 1 472 ? 9.360 7.889 27.885 1.00 36.51 472 ILE C CA 1
ATOM 9892 C C . ILE C 1 472 ? 8.373 7.323 28.899 1.00 36.76 472 ILE C C 1
ATOM 9893 O O . ILE C 1 472 ? 7.433 6.609 28.552 1.00 35.05 472 ILE C O 1
ATOM 9898 N N . GLU C 1 473 ? 8.589 7.668 30.157 1.00 38.71 473 GLU C N 1
ATOM 9899 C CA . GLU C 1 473 ? 7.744 7.194 31.233 1.00 40.74 473 GLU C CA 1
ATOM 9900 C C . GLU C 1 473 ? 6.361 7.820 31.113 1.00 38.87 473 GLU C C 1
ATOM 9901 O O . GLU C 1 473 ? 5.337 7.139 31.231 1.00 38.64 473 GLU C O 1
ATOM 9907 N N . GLU C 1 474 ? 6.347 9.119 30.863 1.00 37.37 474 GLU C N 1
ATOM 9908 C CA . GLU C 1 474 ? 5.110 9.875 30.743 1.00 38.04 474 GLU C CA 1
ATOM 9909 C C . GLU C 1 474 ? 4.151 9.384 29.659 1.00 35.96 474 GLU C C 1
ATOM 9910 O O . GLU C 1 474 ? 2.949 9.316 29.883 1.00 35.41 474 GLU C O 1
ATOM 9916 N N . PHE C 1 475 ? 4.687 9.041 28.491 1.00 34.09 475 PHE C N 1
ATOM 9917 C CA . PHE C 1 475 ? 3.872 8.587 27.371 1.00 32.15 475 PHE C CA 1
ATOM 9918 C C . PHE C 1 475 ? 3.794 7.069 27.180 1.00 32.73 475 PHE C C 1
ATOM 9919 O O . PHE C 1 475 ? 3.681 6.583 26.061 1.00 32.26 475 PHE C O 1
ATOM 9927 N N . THR C 1 476 ? 3.863 6.326 28.280 1.00 33.98 476 THR C N 1
ATOM 9928 C CA . THR C 1 476 ? 3.751 4.872 28.241 1.00 33.40 476 THR C CA 1
ATOM 9929 C C . THR C 1 476 ? 3.145 4.462 29.553 1.00 32.31 476 THR C C 1
ATOM 9930 O O . THR C 1 476 ? 3.100 5.256 30.495 1.00 33.03 476 THR C O 1
ATOM 9934 N N . THR C 1 477 ? 2.670 3.223 29.603 1.00 33.29 477 THR C N 1
ATOM 9935 C CA . THR C 1 477 ? 2.092 2.647 30.814 1.00 33.69 477 THR C CA 1
ATOM 9936 C C . THR C 1 477 ? 2.623 1.230 30.932 1.00 32.20 477 THR C C 1
ATOM 9937 O O . THR C 1 477 ? 2.880 0.565 29.932 1.00 31.02 477 THR C O 1
ATOM 9941 N N . ASP C 1 478 ? 2.804 0.773 32.163 1.00 33.08 478 ASP C N 1
ATOM 9942 C CA . ASP C 1 478 ? 3.320 -0.557 32.374 1.00 31.08 478 ASP C CA 1
ATOM 9943 C C . ASP C 1 478 ? 2.186 -1.500 32.665 1.00 29.39 478 ASP C C 1
ATOM 9944 O O . ASP C 1 478 ? 1.322 -1.256 33.506 1.00 28.36 478 ASP C O 1
ATOM 9949 N N . ARG C 1 479 ? 2.190 -2.591 31.931 1.00 28.16 479 ARG C N 1
ATOM 9950 C CA . ARG C 1 479 ? 1.138 -3.579 32.048 1.00 30.16 479 ARG C CA 1
ATOM 9951 C C . ARG C 1 479 ? 1.693 -4.887 32.591 1.00 28.23 479 ARG C C 1
ATOM 9952 O O . ARG C 1 479 ? 2.466 -5.570 31.936 1.00 28.53 479 ARG C O 1
ATOM 9960 N N . TRP C 1 480 ? 1.309 -5.218 33.812 1.00 29.22 480 TRP C N 1
ATOM 9961 C CA . TRP C 1 480 ? 1.777 -6.432 34.460 1.00 33.36 480 TRP C CA 1
ATOM 9962 C C . TRP C 1 480 ? 0.900 -7.615 34.086 1.00 30.62 480 TRP C C 1
ATOM 9963 O O . TRP C 1 480 ? -0.281 -7.647 34.404 1.00 30.64 480 TRP C O 1
ATOM 9974 N N . ILE C 1 481 ? 1.479 -8.580 33.388 1.00 29.16 481 ILE C N 1
ATOM 9975 C CA . ILE C 1 481 ? 0.751 -9.786 33.003 1.00 28.21 481 ILE C CA 1
ATOM 9976 C C . ILE C 1 481 ? 1.371 -10.983 33.724 1.00 28.31 481 ILE C C 1
ATOM 9977 O O . ILE C 1 481 ? 2.517 -11.384 33.457 1.00 27.06 481 ILE C O 1
ATOM 9982 N N . GLY C 1 482 ? 0.619 -11.521 34.675 1.00 28.49 482 GLY C N 1
ATOM 9983 C CA . GLY C 1 482 ? 1.094 -12.661 35.432 1.00 31.08 482 GLY C CA 1
ATOM 9984 C C . GLY C 1 482 ? 0.536 -13.948 34.849 1.00 33.00 482 GLY C C 1
ATOM 9985 O O . GLY C 1 482 ? -0.668 -14.062 34.650 1.00 34.62 482 GLY C O 1
ATOM 9986 N N . ILE C 1 483 ? 1.397 -14.920 34.582 1.00 33.71 483 ILE C N 1
ATOM 9987 C CA . ILE C 1 483 ? 0.932 -16.172 34.004 1.00 36.02 483 ILE C CA 1
ATOM 9988 C C . ILE C 1 483 ? 1.260 -17.408 34.839 1.00 36.18 483 ILE C C 1
ATOM 9989 O O . ILE C 1 483 ? 2.424 -17.735 35.033 1.00 33.82 483 ILE C O 1
ATOM 9994 N N . LYS C 1 484 ? 0.218 -18.079 35.331 1.00 37.56 484 LYS C N 1
ATOM 9995 C CA . LYS C 1 484 ? 0.374 -19.301 36.116 1.00 41.11 484 LYS C CA 1
ATOM 9996 C C . LYS C 1 484 ? 0.330 -20.482 35.153 1.00 42.24 484 LYS C C 1
ATOM 9997 O O . LYS C 1 484 ? -0.739 -20.877 34.688 1.00 43.70 484 LYS C O 1
ATOM 9999 N N . ARG C 1 485 ? 1.496 -21.025 34.833 1.00 42.77 485 ARG C N 1
ATOM 10000 C CA . ARG C 1 485 ? 1.563 -22.162 33.935 1.00 43.92 485 ARG C CA 1
ATOM 10001 C C . ARG C 1 485 ? 1.289 -23.388 34.795 1.00 44.31 485 ARG C C 1
ATOM 10002 O O . ARG C 1 485 ? 2.229 -24.142 35.110 1.00 45.37 485 ARG C O 1
ATOM 10004 N N . ALA D 1 5 ? 45.582 0.908 -5.836 1.00 28.52 5 ALA D N 1
ATOM 10005 C CA . ALA D 1 5 ? 44.391 0.344 -5.129 1.00 29.80 5 ALA D CA 1
ATOM 10006 C C . ALA D 1 5 ? 43.826 1.457 -4.265 1.00 30.44 5 ALA D C 1
ATOM 10007 O O . ALA D 1 5 ? 44.551 2.085 -3.492 1.00 29.91 5 ALA D O 1
ATOM 10009 N N . THR D 1 6 ? 42.522 1.666 -4.368 1.00 29.44 6 THR D N 1
ATOM 10010 C CA . THR D 1 6 ? 41.876 2.760 -3.668 1.00 30.80 6 THR D CA 1
ATOM 10011 C C . THR D 1 6 ? 40.476 2.443 -3.116 1.00 30.91 6 THR D C 1
ATOM 10012 O O . THR D 1 6 ? 39.854 1.424 -3.453 1.00 30.28 6 THR D O 1
ATOM 10016 N N . PHE D 1 7 ? 40.024 3.313 -2.220 1.00 29.86 7 PHE D N 1
ATOM 10017 C CA . PHE D 1 7 ? 38.699 3.221 -1.632 1.00 30.84 7 PHE D CA 1
ATOM 10018 C C . PHE D 1 7 ? 38.286 4.624 -1.173 1.00 32.05 7 PHE D C 1
ATOM 10019 O O . PHE D 1 7 ? 39.035 5.293 -0.440 1.00 31.94 7 PHE D O 1
ATOM 10027 N N . ALA D 1 8 ? 37.105 5.065 -1.614 1.00 32.80 8 ALA D N 1
ATOM 10028 C CA . ALA D 1 8 ? 36.586 6.388 -1.267 1.00 35.23 8 ALA D CA 1
ATOM 10029 C C . ALA D 1 8 ? 37.679 7.422 -1.489 1.00 35.32 8 ALA D C 1
ATOM 10030 O O . ALA D 1 8 ? 37.772 8.409 -0.764 1.00 36.15 8 ALA D O 1
ATOM 10032 N N . GLY D 1 9 ? 38.514 7.177 -2.492 1.00 36.27 9 GLY D N 1
ATOM 10033 C CA . GLY D 1 9 ? 39.597 8.093 -2.793 1.00 37.54 9 GLY D CA 1
ATOM 10034 C C . GLY D 1 9 ? 40.924 7.692 -2.178 1.00 36.23 9 GLY D C 1
ATOM 10035 O O . GLY D 1 9 ? 41.905 7.556 -2.889 1.00 38.66 9 GLY D O 1
ATOM 10036 N N . ILE D 1 10 ? 40.962 7.499 -0.865 1.00 36.06 10 ILE D N 1
ATOM 10037 C CA . ILE D 1 10 ? 42.192 7.129 -0.159 1.00 35.42 10 ILE D CA 1
ATOM 10038 C C . ILE D 1 10 ? 42.944 5.905 -0.713 1.00 35.28 10 ILE D C 1
ATOM 10039 O O . ILE D 1 10 ? 42.352 4.988 -1.295 1.00 35.12 10 ILE D O 1
ATOM 10041 N N . ASP D 1 11 ? 44.257 5.902 -0.537 1.00 34.06 11 ASP D N 1
ATOM 10042 C CA . ASP D 1 11 ? 45.085 4.780 -0.969 1.00 34.21 11 ASP D CA 1
ATOM 10043 C C . ASP D 1 11 ? 44.707 3.664 -0.001 1.00 35.24 11 ASP D C 1
ATOM 10044 O O . ASP D 1 11 ? 44.694 3.877 1.211 1.00 37.17 11 ASP D O 1
ATOM 10049 N N . ALA D 1 12 ? 44.402 2.483 -0.528 1.00 34.89 12 ALA D N 1
ATOM 10050 C CA . ALA D 1 12 ? 43.960 1.371 0.312 1.00 34.11 12 ALA D CA 1
ATOM 10051 C C . ALA D 1 12 ? 45.054 0.560 1.016 1.00 32.66 12 ALA D C 1
ATOM 10052 O O . ALA D 1 12 ? 44.763 -0.289 1.863 1.00 31.26 12 ALA D O 1
ATOM 10054 N N . THR D 1 13 ? 46.309 0.827 0.681 1.00 33.19 13 THR D N 1
ATOM 10055 C CA . THR D 1 13 ? 47.426 0.106 1.291 1.00 34.75 13 THR D CA 1
ATOM 10056 C C . THR D 1 13 ? 47.940 0.762 2.567 1.00 35.14 13 THR D C 1
ATOM 10057 O O . THR D 1 13 ? 48.665 0.141 3.345 1.00 36.51 13 THR D O 1
ATOM 10061 N N . LYS D 1 14 ? 47.553 2.015 2.783 1.00 34.77 14 LYS D N 1
ATOM 10062 C CA . LYS D 1 14 ? 47.997 2.760 3.949 1.00 33.63 14 LYS D CA 1
ATOM 10063 C C . LYS D 1 14 ? 47.293 2.375 5.242 1.00 33.63 14 LYS D C 1
ATOM 10064 O O . LYS D 1 14 ? 46.276 1.672 5.250 1.00 31.75 14 LYS D O 1
ATOM 10070 N N . HIS D 1 15 ? 47.860 2.870 6.341 1.00 33.86 15 HIS D N 1
ATOM 10071 C CA . HIS D 1 15 ? 47.338 2.638 7.674 1.00 31.82 15 HIS D CA 1
ATOM 10072 C C . HIS D 1 15 ? 46.958 3.984 8.283 1.00 31.30 15 HIS D C 1
ATOM 10073 O O . HIS D 1 15 ? 47.648 4.981 8.074 1.00 30.13 15 HIS D O 1
ATOM 10080 N N . LEU D 1 16 ? 45.854 4.018 9.024 1.00 31.33 16 LEU D N 1
ATOM 10081 C CA . LEU D 1 16 ? 45.408 5.260 9.664 1.00 30.61 16 LEU D CA 1
ATOM 10082 C C . LEU D 1 16 ? 45.998 5.339 11.087 1.00 31.21 16 LEU D C 1
ATOM 10083 O O . LEU D 1 16 ? 45.522 4.668 12.014 1.00 31.33 16 LEU D O 1
ATOM 10088 N N . ILE D 1 17 ? 47.043 6.147 11.249 1.00 31.78 17 ILE D N 1
ATOM 10089 C CA . ILE D 1 17 ? 47.697 6.306 12.544 1.00 31.36 17 ILE D CA 1
ATOM 10090 C C . ILE D 1 17 ? 47.801 7.779 12.918 1.00 34.33 17 ILE D C 1
ATOM 10091 O O . ILE D 1 17 ? 48.260 8.599 12.115 1.00 35.87 17 ILE D O 1
ATOM 10096 N N . GLY D 1 18 ? 47.377 8.111 14.139 1.00 34.75 18 GLY D N 1
ATOM 10097 C CA . GLY D 1 18 ? 47.447 9.484 14.601 1.00 33.49 18 GLY D CA 1
ATOM 10098 C C . GLY D 1 18 ? 46.645 10.422 13.731 1.00 33.77 18 GLY D C 1
ATOM 10099 O O . GLY D 1 18 ? 46.963 11.602 13.605 1.00 31.96 18 GLY D O 1
ATOM 10100 N N . GLY D 1 19 ? 45.591 9.883 13.122 1.00 36.17 19 GLY D N 1
ATOM 10101 C CA . GLY D 1 19 ? 44.740 10.673 12.245 1.00 34.59 19 GLY D CA 1
ATOM 10102 C C . GLY D 1 19 ? 45.322 10.891 10.856 1.00 33.56 19 GLY D C 1
ATOM 10103 O O . GLY D 1 19 ? 44.722 11.572 10.041 1.00 33.47 19 GLY D O 1
ATOM 10104 N N . GLN D 1 20 ? 46.480 10.311 10.577 1.00 33.19 20 GLN D N 1
ATOM 10105 C CA . GLN D 1 20 ? 47.099 10.482 9.269 1.00 37.94 20 GLN D CA 1
ATOM 10106 C C . GLN D 1 20 ? 47.317 9.158 8.533 1.00 37.99 20 GLN D C 1
ATOM 10107 O O . GLN D 1 20 ? 47.897 8.216 9.086 1.00 37.61 20 GLN D O 1
ATOM 10113 N N . TRP D 1 21 ? 46.856 9.094 7.284 1.00 37.46 21 TRP D N 1
ATOM 10114 C CA . TRP D 1 21 ? 47.021 7.889 6.478 1.00 35.59 21 TRP D CA 1
ATOM 10115 C C . TRP D 1 21 ? 48.458 7.842 6.021 1.00 37.31 21 TRP D C 1
ATOM 10116 O O . TRP D 1 21 ? 48.900 8.708 5.280 1.00 40.45 21 TRP D O 1
ATOM 10127 N N . VAL D 1 22 ? 49.174 6.821 6.469 1.00 38.48 22 VAL D N 1
ATOM 10128 C CA . VAL D 1 22 ? 50.581 6.655 6.161 1.00 39.44 22 VAL D CA 1
ATOM 10129 C C . VAL D 1 22 ? 50.865 5.247 5.672 1.00 41.55 22 VAL D C 1
ATOM 10130 O O . VAL D 1 22 ? 50.034 4.353 5.814 1.00 42.51 22 VAL D O 1
ATOM 10134 N N . GLU D 1 23 ? 52.052 5.053 5.114 1.00 43.26 23 GLU D N 1
ATOM 10135 C CA . GLU D 1 23 ? 52.459 3.745 4.624 1.00 45.79 23 GLU D CA 1
ATOM 10136 C C . GLU D 1 23 ? 53.136 3.005 5.778 1.00 46.16 23 GLU D C 1
ATOM 10137 O O . GLU D 1 23 ? 53.735 3.631 6.657 1.00 45.65 23 GLU D O 1
ATOM 10143 N N . GLY D 1 24 ? 53.035 1.682 5.778 1.00 46.07 24 GLY D N 1
ATOM 10144 C CA . GLY D 1 24 ? 53.642 0.910 6.843 1.00 47.00 24 GLY D CA 1
ATOM 10145 C C . GLY D 1 24 ? 55.146 1.099 6.911 1.00 47.05 24 GLY D C 1
ATOM 10146 O O . GLY D 1 24 ? 55.742 1.662 5.996 1.00 46.79 24 GLY D O 1
ATOM 10147 N N . ASN D 1 25 ? 55.758 0.624 7.991 1.00 46.70 25 ASN D N 1
ATOM 10148 C CA . ASN D 1 25 ? 57.201 0.746 8.149 1.00 46.56 25 ASN D CA 1
ATOM 10149 C C . ASN D 1 25 ? 57.964 -0.565 8.205 1.00 46.83 25 ASN D C 1
ATOM 10150 O O . ASN D 1 25 ? 59.188 -0.560 8.082 1.00 46.94 25 ASN D O 1
ATOM 10155 N N . SER D 1 26 ? 57.270 -1.692 8.378 1.00 47.74 26 SER D N 1
ATOM 10156 C CA . SER D 1 26 ? 57.977 -2.972 8.417 1.00 50.17 26 SER D CA 1
ATOM 10157 C C . SER D 1 26 ? 58.417 -3.327 6.997 1.00 51.04 26 SER D C 1
ATOM 10158 O O . SER D 1 26 ? 57.815 -2.879 6.021 1.00 51.99 26 SER D O 1
ATOM 10161 N N . ASP D 1 27 ? 59.479 -4.115 6.884 1.00 51.82 27 ASP D N 1
ATOM 10162 C CA . ASP D 1 27 ? 59.971 -4.506 5.575 1.00 52.82 27 ASP D CA 1
ATOM 10163 C C . ASP D 1 27 ? 59.084 -5.566 4.941 1.00 52.28 27 ASP D C 1
ATOM 10164 O O . ASP D 1 27 ? 59.161 -5.802 3.735 1.00 51.41 27 ASP D O 1
ATOM 10169 N N . ARG D 1 28 ? 58.239 -6.200 5.750 1.00 52.22 28 ARG D N 1
ATOM 10170 C CA . ARG D 1 28 ? 57.353 -7.240 5.245 1.00 52.26 28 ARG D CA 1
ATOM 10171 C C . ARG D 1 28 ? 56.313 -6.666 4.293 1.00 51.83 28 ARG D C 1
ATOM 10172 O O . ARG D 1 28 ? 55.603 -5.709 4.612 1.00 51.81 28 ARG D O 1
ATOM 10180 N N . ILE D 1 29 ? 56.249 -7.259 3.108 1.00 51.17 29 ILE D N 1
ATOM 10181 C CA . ILE D 1 29 ? 55.303 -6.850 2.083 1.00 51.26 29 ILE D CA 1
ATOM 10182 C C . ILE D 1 29 ? 54.202 -7.899 2.019 1.00 50.84 29 ILE D C 1
ATOM 10183 O O . ILE D 1 29 ? 54.467 -9.087 1.873 1.00 51.49 29 ILE D O 1
ATOM 10185 N N . SER D 1 30 ? 52.962 -7.454 2.154 1.00 50.00 30 SER D N 1
ATOM 10186 C CA . SER D 1 30 ? 51.832 -8.358 2.089 1.00 47.95 30 SER D CA 1
ATOM 10187 C C . SER D 1 30 ? 51.109 -8.130 0.776 1.00 46.65 30 SER D C 1
ATOM 10188 O O . SER D 1 30 ? 50.878 -6.991 0.374 1.00 46.71 30 SER D O 1
ATOM 10191 N N . THR D 1 31 ? 50.762 -9.217 0.098 1.00 43.40 31 THR D N 1
ATOM 10192 C CA . THR D 1 31 ? 50.055 -9.102 -1.159 1.00 41.08 31 THR D CA 1
ATOM 10193 C C . THR D 1 31 ? 48.620 -9.590 -0.964 1.00 38.53 31 THR D C 1
ATOM 10194 O O . THR D 1 31 ? 48.391 -10.699 -0.488 1.00 37.19 31 THR D O 1
ATOM 10198 N N . ASN D 1 32 ? 47.657 -8.730 -1.293 1.00 36.86 32 ASN D N 1
ATOM 10199 C CA . ASN D 1 32 ? 46.242 -9.059 -1.143 1.00 36.31 32 ASN D CA 1
ATOM 10200 C C . ASN D 1 32 ? 45.770 -9.790 -2.409 1.00 36.96 32 ASN D C 1
ATOM 10201 O O . ASN D 1 32 ? 45.835 -9.262 -3.525 1.00 34.55 32 ASN D O 1
ATOM 10206 N N . ILE D 1 33 ? 45.291 -11.011 -2.223 1.00 36.75 33 ILE D N 1
ATOM 10207 C CA . ILE D 1 33 ? 44.851 -11.838 -3.329 1.00 35.80 33 ILE D CA 1
ATOM 10208 C C . ILE D 1 33 ? 43.346 -12.046 -3.392 1.00 35.56 33 ILE D C 1
ATOM 10209 O O . ILE D 1 33 ? 42.712 -12.325 -2.384 1.00 37.52 33 ILE D O 1
ATOM 10214 N N . ASN D 1 34 ? 42.774 -11.908 -4.582 1.00 36.00 34 ASN D N 1
ATOM 10215 C CA . ASN D 1 34 ? 41.347 -12.130 -4.768 1.00 36.66 34 ASN D CA 1
ATOM 10216 C C . ASN D 1 34 ? 41.185 -13.625 -4.541 1.00 38.79 34 ASN D C 1
ATOM 10217 O O . ASN D 1 34 ? 41.848 -14.417 -5.191 1.00 40.40 34 ASN D O 1
ATOM 10222 N N . PRO D 1 35 ? 40.326 -14.036 -3.601 1.00 41.17 35 PRO D N 1
ATOM 10223 C CA . PRO D 1 35 ? 40.134 -15.466 -3.339 1.00 43.44 35 PRO D CA 1
ATOM 10224 C C . PRO D 1 35 ? 39.525 -16.284 -4.479 1.00 45.85 35 PRO D C 1
ATOM 10225 O O . PRO D 1 35 ? 39.747 -17.491 -4.564 1.00 45.83 35 PRO D O 1
ATOM 10229 N N . TYR D 1 36 ? 38.763 -15.626 -5.343 1.00 48.80 36 TYR D N 1
ATOM 10230 C CA . TYR D 1 36 ? 38.105 -16.308 -6.446 1.00 52.28 36 TYR D CA 1
ATOM 10231 C C . TYR D 1 36 ? 38.956 -16.577 -7.673 1.00 52.63 36 TYR D C 1
ATOM 10232 O O . TYR D 1 36 ? 38.740 -17.576 -8.356 1.00 53.46 36 TYR D O 1
ATOM 10241 N N . ASP D 1 37 ? 39.919 -15.714 -7.971 1.00 52.64 37 ASP D N 1
ATOM 10242 C CA . ASP D 1 37 ? 40.726 -15.944 -9.169 1.00 51.71 37 ASP D CA 1
ATOM 10243 C C . ASP D 1 37 ? 42.227 -15.762 -9.012 1.00 50.67 37 ASP D C 1
ATOM 10244 O O . ASP D 1 37 ? 42.969 -15.902 -9.983 1.00 50.20 37 ASP D O 1
ATOM 10249 N N . ASP D 1 38 ? 42.659 -15.452 -7.792 1.00 50.46 38 ASP D N 1
ATOM 10250 C CA . ASP D 1 38 ? 44.073 -15.247 -7.472 1.00 49.49 38 ASP D CA 1
ATOM 10251 C C . ASP D 1 38 ? 44.704 -14.012 -8.080 1.00 47.92 38 ASP D C 1
ATOM 10252 O O . ASP D 1 38 ? 45.923 -13.938 -8.208 1.00 46.94 38 ASP D O 1
ATOM 10257 N N . SER D 1 39 ? 43.891 -13.040 -8.467 1.00 47.40 39 SER D N 1
ATOM 10258 C CA . SER D 1 39 ? 44.437 -11.818 -9.033 1.00 48.07 39 SER D CA 1
ATOM 10259 C C . SER D 1 39 ? 44.780 -10.931 -7.846 1.00 48.76 39 SER D C 1
ATOM 10260 O O . SER D 1 39 ? 44.025 -10.889 -6.870 1.00 49.51 39 SER D O 1
ATOM 10263 N N . VAL D 1 40 ? 45.911 -10.233 -7.922 1.00 48.52 40 VAL D N 1
ATOM 10264 C CA . VAL D 1 40 ? 46.350 -9.360 -6.837 1.00 48.11 40 VAL D CA 1
ATOM 10265 C C . VAL D 1 40 ? 45.572 -8.047 -6.817 1.00 48.28 40 VAL D C 1
ATOM 10266 O O . VAL D 1 40 ? 45.455 -7.358 -7.834 1.00 49.10 40 VAL D O 1
ATOM 10270 N N . ILE D 1 41 ? 45.039 -7.712 -5.648 1.00 48.38 41 ILE D N 1
ATOM 10271 C CA . ILE D 1 41 ? 44.262 -6.496 -5.452 1.00 47.32 41 ILE D CA 1
ATOM 10272 C C . ILE D 1 41 ? 45.177 -5.317 -5.173 1.00 46.85 41 ILE D C 1
ATOM 10273 O O . ILE D 1 41 ? 44.998 -4.232 -5.722 1.00 47.00 41 ILE D O 1
ATOM 10278 N N . ALA D 1 42 ? 46.153 -5.543 -4.305 1.00 47.17 42 ALA D N 1
ATOM 10279 C CA . ALA D 1 42 ? 47.098 -4.509 -3.909 1.00 46.67 42 ALA D CA 1
ATOM 10280 C C . ALA D 1 42 ? 48.262 -5.189 -3.238 1.00 47.23 42 ALA D C 1
ATOM 10281 O O . ALA D 1 42 ? 48.220 -6.391 -2.999 1.00 47.55 42 ALA D O 1
ATOM 10283 N N . GLU D 1 43 ? 49.291 -4.414 -2.922 1.00 49.13 43 GLU D N 1
ATOM 10284 C CA . GLU D 1 43 ? 50.471 -4.935 -2.252 1.00 51.05 43 GLU D CA 1
ATOM 10285 C C . GLU D 1 43 ? 50.908 -3.859 -1.276 1.00 51.59 43 GLU D C 1
ATOM 10286 O O . GLU D 1 43 ? 51.579 -2.905 -1.666 1.00 54.12 43 GLU D O 1
ATOM 10292 N N . SER D 1 44 ? 50.523 -4.008 -0.007 1.00 51.63 44 SER D N 1
ATOM 10293 C CA . SER D 1 44 ? 50.846 -3.008 1.014 1.00 52.04 44 SER D CA 1
ATOM 10294 C C . SER D 1 44 ? 51.988 -3.337 1.951 1.00 51.26 44 SER D C 1
ATOM 10295 O O . SER D 1 44 ? 52.099 -4.448 2.458 1.00 51.72 44 SER D O 1
ATOM 10298 N N . LYS D 1 45 ? 52.839 -2.350 2.190 1.00 51.16 45 LYS D N 1
ATOM 10299 C CA . LYS D 1 45 ? 53.942 -2.545 3.109 1.00 51.71 45 LYS D CA 1
ATOM 10300 C C . LYS D 1 45 ? 53.255 -2.662 4.472 1.00 51.40 45 LYS D C 1
ATOM 10301 O O . LYS D 1 45 ? 52.433 -1.810 4.826 1.00 52.56 45 LYS D O 1
ATOM 10307 N N . GLN D 1 46 ? 53.579 -3.718 5.217 1.00 49.62 46 GLN D N 1
ATOM 10308 C CA . GLN D 1 46 ? 52.957 -3.974 6.513 1.00 47.05 46 GLN D CA 1
ATOM 10309 C C . GLN D 1 46 ? 53.357 -3.011 7.620 1.00 45.34 46 GLN D C 1
ATOM 10310 O O . GLN D 1 46 ? 54.366 -2.321 7.523 1.00 45.36 46 GLN D O 1
ATOM 10316 N N . ALA D 1 47 ? 52.545 -2.966 8.669 1.00 42.77 47 ALA D N 1
ATOM 10317 C CA . ALA D 1 47 ? 52.811 -2.109 9.816 1.00 41.07 47 ALA D CA 1
ATOM 10318 C C . ALA D 1 47 ? 53.733 -2.827 10.798 1.00 41.17 47 ALA D C 1
ATOM 10319 O O . ALA D 1 47 ? 53.557 -4.005 11.100 1.00 40.93 47 ALA D O 1
ATOM 10321 N N . SER D 1 48 ? 54.719 -2.098 11.296 1.00 41.75 48 SER D N 1
ATOM 10322 C CA . SER D 1 48 ? 55.681 -2.654 12.232 1.00 42.02 48 SER D CA 1
ATOM 10323 C C . SER D 1 48 ? 55.227 -2.445 13.678 1.00 42.25 48 SER D C 1
ATOM 10324 O O . SER D 1 48 ? 54.232 -1.766 13.940 1.00 41.54 48 SER D O 1
ATOM 10327 N N . ILE D 1 49 ? 55.967 -3.046 14.606 1.00 42.38 49 ILE D N 1
ATOM 10328 C CA . ILE D 1 49 ? 55.684 -2.928 16.031 1.00 42.92 49 ILE D CA 1
ATOM 10329 C C . ILE D 1 49 ? 55.622 -1.443 16.407 1.00 42.67 49 ILE D C 1
ATOM 10330 O O . ILE D 1 49 ? 54.702 -1.007 17.095 1.00 42.87 49 ILE D O 1
ATOM 10335 N N . ALA D 1 50 ? 56.581 -0.666 15.922 1.00 41.10 50 ALA D N 1
ATOM 10336 C CA . ALA D 1 50 ? 56.602 0.764 16.201 1.00 42.02 50 ALA D CA 1
ATOM 10337 C C . ALA D 1 50 ? 55.305 1.439 15.731 1.00 42.92 50 ALA D C 1
ATOM 10338 O O . ALA D 1 50 ? 54.787 2.348 16.400 1.00 43.23 50 ALA D O 1
ATOM 10340 N N . ASP D 1 51 ? 54.777 0.998 14.592 1.00 41.36 51 ASP D N 1
ATOM 10341 C CA . ASP D 1 51 ? 53.547 1.576 14.058 1.00 40.68 51 ASP D CA 1
ATOM 10342 C C . ASP D 1 51 ? 52.364 1.312 14.984 1.00 38.69 51 ASP D C 1
ATOM 10343 O O . ASP D 1 51 ? 51.470 2.163 15.118 1.00 40.47 51 ASP D O 1
ATOM 10348 N N . VAL D 1 52 ? 52.350 0.142 15.615 1.00 33.73 52 VAL D N 1
ATOM 10349 C CA . VAL D 1 52 ? 51.256 -0.186 16.517 1.00 33.48 52 VAL D CA 1
ATOM 10350 C C . VAL D 1 52 ? 51.378 0.694 17.754 1.00 32.98 52 VAL D C 1
ATOM 10351 O O . VAL D 1 52 ? 50.369 1.174 18.280 1.00 33.55 52 VAL D O 1
ATOM 10355 N N . ASP D 1 53 ? 52.610 0.902 18.218 1.00 34.09 53 ASP D N 1
ATOM 10356 C CA . ASP D 1 53 ? 52.852 1.752 19.384 1.00 36.05 53 ASP D CA 1
ATOM 10357 C C . ASP D 1 53 ? 52.339 3.177 19.134 1.00 34.88 53 ASP D C 1
ATOM 10358 O O . ASP D 1 53 ? 51.675 3.771 19.987 1.00 34.75 53 ASP D O 1
ATOM 10363 N N . ALA D 1 54 ? 52.632 3.717 17.951 1.00 34.43 54 ALA D N 1
ATOM 10364 C CA . ALA D 1 54 ? 52.199 5.067 17.590 1.00 33.32 54 ALA D CA 1
ATOM 10365 C C . ALA D 1 54 ? 50.683 5.158 17.614 1.00 32.53 54 ALA D C 1
ATOM 10366 O O . ALA D 1 54 ? 50.117 6.078 18.201 1.00 33.64 54 ALA D O 1
ATOM 10368 N N . ALA D 1 55 ? 50.027 4.191 16.976 1.00 30.59 55 ALA D N 1
ATOM 10369 C CA . ALA D 1 55 ? 48.574 4.144 16.932 1.00 28.70 55 ALA D CA 1
ATOM 10370 C C . ALA D 1 55 ? 47.974 4.188 18.338 1.00 28.55 55 ALA D C 1
ATOM 10371 O O . ALA D 1 55 ? 47.104 5.031 18.624 1.00 27.88 55 ALA D O 1
ATOM 10373 N N . TYR D 1 56 ? 48.443 3.302 19.221 1.00 27.38 56 TYR D N 1
ATOM 10374 C CA . TYR D 1 56 ? 47.919 3.258 20.590 1.00 29.52 56 TYR D CA 1
ATOM 10375 C C . TYR D 1 56 ? 48.257 4.517 21.351 1.00 32.00 56 TYR D C 1
ATOM 10376 O O . TYR D 1 56 ? 47.443 5.035 22.105 1.00 32.22 56 TYR D O 1
ATOM 10385 N N . GLU D 1 57 ? 49.462 5.024 21.148 1.00 34.20 57 GLU D N 1
ATOM 10386 C CA . GLU D 1 57 ? 49.859 6.227 21.845 1.00 36.66 57 GLU D CA 1
ATOM 10387 C C . GLU D 1 57 ? 48.975 7.400 21.446 1.00 36.70 57 GLU D C 1
ATOM 10388 O O . GLU D 1 57 ? 48.331 7.992 22.301 1.00 38.78 57 GLU D O 1
ATOM 10394 N N . ALA D 1 58 ? 48.928 7.720 20.156 1.00 36.34 58 ALA D N 1
ATOM 10395 C CA . ALA D 1 58 ? 48.122 8.836 19.657 1.00 34.86 58 ALA D CA 1
ATOM 10396 C C . ALA D 1 58 ? 46.659 8.668 20.016 1.00 35.17 58 ALA D C 1
ATOM 10397 O O . ALA D 1 58 ? 45.970 9.638 20.355 1.00 36.24 58 ALA D O 1
ATOM 10399 N N . ALA D 1 59 ? 46.183 7.432 19.944 1.00 34.46 59 ALA D N 1
ATOM 10400 C CA . ALA D 1 59 ? 44.800 7.158 20.279 1.00 33.13 59 ALA D CA 1
ATOM 10401 C C . ALA D 1 59 ? 44.549 7.514 21.738 1.00 32.18 59 ALA D C 1
ATOM 10402 O O . ALA D 1 59 ? 43.533 8.139 22.061 1.00 32.55 59 ALA D O 1
ATOM 10404 N N . LYS D 1 60 ? 45.469 7.133 22.618 1.00 30.44 60 LYS D N 1
ATOM 10405 C CA . LYS D 1 60 ? 45.282 7.421 24.034 1.00 32.34 60 LYS D CA 1
ATOM 10406 C C . LYS D 1 60 ? 45.268 8.909 24.328 1.00 32.52 60 LYS D C 1
ATOM 10407 O O . LYS D 1 60 ? 44.574 9.354 25.245 1.00 30.30 60 LYS D O 1
ATOM 10413 N N . LYS D 1 61 ? 46.031 9.690 23.562 1.00 33.01 61 LYS D N 1
ATOM 10414 C CA . LYS D 1 61 ? 46.051 11.128 23.796 1.00 35.15 61 LYS D CA 1
ATOM 10415 C C . LYS D 1 61 ? 44.767 11.823 23.365 1.00 34.33 61 LYS D C 1
ATOM 10416 O O . LYS D 1 61 ? 44.341 12.780 24.003 1.00 34.73 61 LYS D O 1
ATOM 10422 N N . ALA D 1 62 ? 44.134 11.335 22.307 1.00 32.40 62 ALA D N 1
ATOM 10423 C CA . ALA D 1 62 ? 42.909 11.958 21.811 1.00 30.92 62 ALA D CA 1
ATOM 10424 C C . ALA D 1 62 ? 41.628 11.471 22.455 1.00 29.76 62 ALA D C 1
ATOM 10425 O O . ALA D 1 62 ? 40.588 12.121 22.332 1.00 29.63 62 ALA D O 1
ATOM 10427 N N . GLN D 1 63 ? 41.686 10.340 23.145 1.00 28.51 63 GLN D N 1
ATOM 10428 C CA . GLN D 1 63 ? 40.474 9.775 23.725 1.00 29.06 63 GLN D CA 1
ATOM 10429 C C . GLN D 1 63 ? 39.719 10.653 24.708 1.00 30.51 63 GLN D C 1
ATOM 10430 O O . GLN D 1 63 ? 38.492 10.771 24.614 1.00 29.47 63 GLN D O 1
ATOM 10436 N N . ALA D 1 64 ? 40.433 11.276 25.648 1.00 31.20 64 ALA D N 1
ATOM 10437 C CA . ALA D 1 64 ? 39.766 12.106 26.647 1.00 32.66 64 ALA D CA 1
ATOM 10438 C C . ALA D 1 64 ? 38.872 13.192 26.061 1.00 32.84 64 ALA D C 1
ATOM 10439 O O . ALA D 1 64 ? 37.711 13.312 26.461 1.00 32.63 64 ALA D O 1
ATOM 10441 N N . GLU D 1 65 ? 39.405 13.984 25.130 1.00 33.14 65 GLU D N 1
ATOM 10442 C CA . GLU D 1 65 ? 38.603 15.052 24.539 1.00 35.99 65 GLU D CA 1
ATOM 10443 C C . GLU D 1 65 ? 37.387 14.483 23.810 1.00 34.50 65 GLU D C 1
ATOM 10444 O O . GLU D 1 65 ? 36.290 15.036 23.880 1.00 33.95 65 GLU D O 1
ATOM 10450 N N . TRP D 1 66 ? 37.581 13.370 23.112 1.00 34.20 66 TRP D N 1
ATOM 10451 C CA . TRP D 1 66 ? 36.474 12.737 22.407 1.00 32.14 66 TRP D CA 1
ATOM 10452 C C . TRP D 1 66 ? 35.437 12.327 23.432 1.00 31.11 66 TRP D C 1
ATOM 10453 O O . TRP D 1 66 ? 34.242 12.535 23.236 1.00 30.11 66 TRP D O 1
ATOM 10464 N N . ALA D 1 67 ? 35.896 11.750 24.535 1.00 31.16 67 ALA D N 1
ATOM 10465 C CA . ALA D 1 67 ? 34.983 11.317 25.578 1.00 32.99 67 ALA D CA 1
ATOM 10466 C C . ALA D 1 67 ? 34.305 12.510 26.242 1.00 33.14 67 ALA D C 1
ATOM 10467 O O . ALA D 1 67 ? 33.199 12.392 26.762 1.00 33.44 67 ALA D O 1
ATOM 10469 N N . ALA D 1 68 ? 34.957 13.669 26.221 1.00 34.35 68 ALA D N 1
ATOM 10470 C CA . ALA D 1 68 ? 34.367 14.858 26.826 1.00 35.88 68 ALA D CA 1
ATOM 10471 C C . ALA D 1 68 ? 33.347 15.519 25.884 1.00 36.52 68 ALA D C 1
ATOM 10472 O O . ALA D 1 68 ? 32.524 16.324 26.327 1.00 36.75 68 ALA D O 1
ATOM 10474 N N . THR D 1 69 ? 33.403 15.170 24.596 1.00 35.98 69 THR D N 1
ATOM 10475 C CA . THR D 1 69 ? 32.472 15.708 23.596 1.00 33.84 69 THR D CA 1
ATOM 10476 C C . THR D 1 69 ? 31.007 15.458 23.999 1.00 33.66 69 THR D C 1
ATOM 10477 O O . THR D 1 69 ? 30.667 14.392 24.513 1.00 32.52 69 THR D O 1
ATOM 10481 N N . PRO D 1 70 ? 30.123 16.448 23.778 1.00 35.44 70 PRO D N 1
ATOM 10482 C CA . PRO D 1 70 ? 28.703 16.290 24.132 1.00 35.20 70 PRO D CA 1
ATOM 10483 C C . PRO D 1 70 ? 28.067 15.072 23.465 1.00 35.53 70 PRO D C 1
ATOM 10484 O O . PRO D 1 70 ? 28.406 14.731 22.328 1.00 35.44 70 PRO D O 1
ATOM 10488 N N . ALA D 1 71 ? 27.135 14.439 24.178 1.00 35.26 71 ALA D N 1
ATOM 10489 C CA . ALA D 1 71 ? 26.439 13.241 23.704 1.00 35.12 71 ALA D CA 1
ATOM 10490 C C . ALA D 1 71 ? 25.836 13.393 22.320 1.00 37.54 71 ALA D C 1
ATOM 10491 O O . ALA D 1 71 ? 26.090 12.574 21.426 1.00 36.76 71 ALA D O 1
ATOM 10493 N N . ALA D 1 72 ? 25.028 14.440 22.158 1.00 37.15 72 ALA D N 1
ATOM 10494 C CA . ALA D 1 72 ? 24.358 14.719 20.897 1.00 36.89 72 ALA D CA 1
ATOM 10495 C C . ALA D 1 72 ? 25.366 14.909 19.784 1.00 37.35 72 ALA D C 1
ATOM 10496 O O . ALA D 1 72 ? 25.104 14.578 18.618 1.00 37.79 72 ALA D O 1
ATOM 10498 N N . GLU D 1 73 ? 26.525 15.440 20.149 1.00 36.58 73 GLU D N 1
ATOM 10499 C CA . GLU D 1 73 ? 27.577 15.686 19.184 1.00 37.70 73 GLU D CA 1
ATOM 10500 C C . GLU D 1 73 ? 28.135 14.342 18.728 1.00 36.53 73 GLU D C 1
ATOM 10501 O O . GLU D 1 73 ? 28.189 14.062 17.533 1.00 37.63 73 GLU D O 1
ATOM 10507 N N . ARG D 1 74 ? 28.520 13.495 19.679 1.00 34.16 74 ARG D N 1
ATOM 10508 C CA . ARG D 1 74 ? 29.057 12.186 19.328 1.00 33.24 74 ARG D CA 1
ATOM 10509 C C . ARG D 1 74 ? 28.044 11.364 18.548 1.00 31.87 74 ARG D C 1
ATOM 10510 O O . ARG D 1 74 ? 28.403 10.665 17.617 1.00 31.88 74 ARG D O 1
ATOM 10518 N N . SER D 1 75 ? 26.777 11.456 18.922 1.00 31.81 75 SER D N 1
ATOM 10519 C CA . SER D 1 75 ? 25.741 10.693 18.228 1.00 33.83 75 SER D CA 1
ATOM 10520 C C . SER D 1 75 ? 25.473 11.196 16.810 1.00 32.77 75 SER D C 1
ATOM 10521 O O . SER D 1 75 ? 25.050 10.424 15.960 1.00 32.74 75 SER D O 1
ATOM 10524 N N . ALA D 1 76 ? 25.712 12.479 16.551 1.00 31.46 76 ALA D N 1
ATOM 10525 C CA . ALA D 1 76 ? 25.485 12.990 15.201 1.00 32.12 76 ALA D CA 1
ATOM 10526 C C . ALA D 1 76 ? 26.540 12.371 14.291 1.00 30.76 76 ALA D C 1
ATOM 10527 O O . ALA D 1 76 ? 26.250 11.941 13.171 1.00 28.65 76 ALA D O 1
ATOM 10529 N N . ILE D 1 77 ? 27.766 12.296 14.796 1.00 28.94 77 ILE D N 1
ATOM 10530 C CA . ILE D 1 77 ? 28.851 11.718 14.019 1.00 29.54 77 ILE D CA 1
ATOM 10531 C C . ILE D 1 77 ? 28.662 10.223 13.775 1.00 28.57 77 ILE D C 1
ATOM 10532 O O . ILE D 1 77 ? 29.081 9.721 12.746 1.00 26.78 77 ILE D O 1
ATOM 10537 N N . ILE D 1 78 ? 28.019 9.526 14.709 1.00 29.67 78 ILE D N 1
ATOM 10538 C CA . ILE D 1 78 ? 27.796 8.092 14.558 1.00 31.42 78 ILE D CA 1
ATOM 10539 C C . ILE D 1 78 ? 26.678 7.866 13.543 1.00 32.39 78 ILE D C 1
ATOM 10540 O O . ILE D 1 78 ? 26.730 6.922 12.755 1.00 33.30 78 ILE D O 1
ATOM 10545 N N . TYR D 1 79 ? 25.664 8.721 13.578 1.00 33.06 79 TYR D N 1
ATOM 10546 C CA . TYR D 1 79 ? 24.548 8.624 12.637 1.00 33.61 79 TYR D CA 1
ATOM 10547 C C . TYR D 1 79 ? 25.021 8.987 11.228 1.00 32.62 79 TYR D C 1
ATOM 10548 O O . TYR D 1 79 ? 24.523 8.462 10.235 1.00 33.37 79 TYR D O 1
ATOM 10557 N N . ARG D 1 80 ? 25.981 9.895 11.144 1.00 30.42 80 ARG D N 1
ATOM 10558 C CA . ARG D 1 80 ? 26.517 10.305 9.855 1.00 30.75 80 ARG D CA 1
ATOM 10559 C C . ARG D 1 80 ? 27.233 9.120 9.184 1.00 30.33 80 ARG D C 1
ATOM 10560 O O . ARG D 1 80 ? 27.010 8.844 8.003 1.00 30.20 80 ARG D O 1
ATOM 10568 N N . ALA D 1 81 ? 28.075 8.427 9.946 1.00 28.10 81 ALA D N 1
ATOM 10569 C CA . ALA D 1 81 ? 28.827 7.270 9.450 1.00 26.30 81 ALA D CA 1
ATOM 10570 C C . ALA D 1 81 ? 27.887 6.202 8.930 1.00 25.86 81 ALA D C 1
ATOM 10571 O O . ALA D 1 81 ? 28.259 5.398 8.084 1.00 22.00 81 ALA D O 1
ATOM 10573 N N . ALA D 1 82 ? 26.667 6.178 9.458 1.00 25.98 82 ALA D N 1
ATOM 10574 C CA . ALA D 1 82 ? 25.707 5.200 8.993 1.00 29.61 82 ALA D CA 1
ATOM 10575 C C . ALA D 1 82 ? 25.228 5.631 7.601 1.00 33.77 82 ALA D C 1
ATOM 10576 O O . ALA D 1 82 ? 25.074 4.798 6.703 1.00 35.42 82 ALA D O 1
ATOM 10578 N N . GLU D 1 83 ? 24.988 6.931 7.420 1.00 34.92 83 GLU D N 1
ATOM 10579 C CA . GLU D 1 83 ? 24.552 7.426 6.128 1.00 36.78 83 GLU D CA 1
ATOM 10580 C C . GLU D 1 83 ? 25.685 7.157 5.159 1.00 36.67 83 GLU D C 1
ATOM 10581 O O . GLU D 1 83 ? 25.451 6.715 4.025 1.00 37.79 83 GLU D O 1
ATOM 10587 N N . LEU D 1 84 ? 26.911 7.416 5.611 1.00 34.96 84 LEU D N 1
ATOM 10588 C CA . LEU D 1 84 ? 28.087 7.190 4.772 1.00 35.07 84 LEU D CA 1
ATOM 10589 C C . LEU D 1 84 ? 28.219 5.731 4.337 1.00 34.65 84 LEU D C 1
ATOM 10590 O O . LEU D 1 84 ? 28.774 5.450 3.279 1.00 34.83 84 LEU D O 1
ATOM 10595 N N . LEU D 1 85 ? 27.717 4.805 5.159 1.00 34.86 85 LEU D N 1
ATOM 10596 C CA . LEU D 1 85 ? 27.771 3.387 4.819 1.00 34.07 85 LEU D CA 1
ATOM 10597 C C . LEU D 1 85 ? 26.959 3.202 3.539 1.00 33.76 85 LEU D C 1
ATOM 10598 O O . LEU D 1 85 ? 27.372 2.504 2.613 1.00 31.25 85 LEU D O 1
ATOM 10603 N N . GLU D 1 86 ? 25.789 3.833 3.509 1.00 35.03 86 GLU D N 1
ATOM 10604 C CA . GLU D 1 86 ? 24.891 3.734 2.370 1.00 37.96 86 GLU D CA 1
ATOM 10605 C C . GLU D 1 86 ? 25.366 4.494 1.139 1.00 37.83 86 GLU D C 1
ATOM 10606 O O . GLU D 1 86 ? 25.275 3.992 0.028 1.00 38.34 86 GLU D O 1
ATOM 10612 N N . GLU D 1 87 ? 25.888 5.700 1.342 1.00 37.80 87 GLU D N 1
ATOM 10613 C CA . GLU D 1 87 ? 26.370 6.509 0.236 1.00 37.29 87 GLU D CA 1
ATOM 10614 C C . GLU D 1 87 ? 27.517 5.839 -0.495 1.00 36.75 87 GLU D C 1
ATOM 10615 O O . GLU D 1 87 ? 27.713 6.078 -1.690 1.00 37.27 87 GLU D O 1
ATOM 10621 N N . HIS D 1 88 ? 28.286 5.020 0.218 1.00 34.51 88 HIS D N 1
ATOM 10622 C CA . HIS D 1 88 ? 29.435 4.335 -0.376 1.00 33.62 88 HIS D CA 1
ATOM 10623 C C . HIS D 1 88 ? 29.138 2.872 -0.680 1.00 33.58 88 HIS D C 1
ATOM 10624 O O . HIS D 1 88 ? 30.033 2.112 -1.067 1.00 30.51 88 HIS D O 1
ATOM 10631 N N . ARG D 1 89 ? 27.873 2.497 -0.510 1.00 32.99 89 ARG D N 1
ATOM 10632 C CA . ARG D 1 89 ? 27.421 1.135 -0.727 1.00 34.80 89 ARG D CA 1
ATOM 10633 C C . ARG D 1 89 ? 28.012 0.437 -1.941 1.00 37.83 89 ARG D C 1
ATOM 10634 O O . ARG D 1 89 ? 28.681 -0.591 -1.835 1.00 39.20 89 ARG D O 1
ATOM 10642 N N . GLU D 1 90 ? 27.740 1.012 -3.104 1.00 40.10 90 GLU D N 1
ATOM 10643 C CA . GLU D 1 90 ? 28.190 0.497 -4.384 1.00 41.05 90 GLU D CA 1
ATOM 10644 C C . GLU D 1 90 ? 29.667 0.074 -4.383 1.00 39.10 90 GLU D C 1
ATOM 10645 O O . GLU D 1 90 ? 30.016 -1.022 -4.829 1.00 38.87 90 GLU D O 1
ATOM 10651 N N . GLU D 1 91 ? 30.532 0.941 -3.866 1.00 37.42 91 GLU D N 1
ATOM 10652 C CA . GLU D 1 91 ? 31.968 0.677 -3.832 1.00 34.63 91 GLU D CA 1
ATOM 10653 C C . GLU D 1 91 ? 32.403 -0.338 -2.772 1.00 34.45 91 GLU D C 1
ATOM 10654 O O . GLU D 1 91 ? 33.360 -1.089 -2.972 1.00 33.72 91 GLU D O 1
ATOM 10660 N N . ILE D 1 92 ? 31.707 -0.351 -1.640 1.00 32.25 92 ILE D N 1
ATOM 10661 C CA . ILE D 1 92 ? 32.026 -1.293 -0.579 1.00 32.01 92 ILE D CA 1
ATOM 10662 C C . ILE D 1 92 ? 31.679 -2.697 -1.089 1.00 32.83 92 ILE D C 1
ATOM 10663 O O . ILE D 1 92 ? 32.420 -3.651 -0.839 1.00 32.37 92 ILE D O 1
ATOM 10668 N N . VAL D 1 93 ? 30.573 -2.808 -1.832 1.00 32.14 93 VAL D N 1
ATOM 10669 C CA . VAL D 1 93 ? 30.153 -4.085 -2.400 1.00 31.82 93 VAL D CA 1
ATOM 10670 C C . VAL D 1 93 ? 31.283 -4.689 -3.246 1.00 32.24 93 VAL D C 1
ATOM 10671 O O . VAL D 1 93 ? 31.648 -5.854 -3.072 1.00 32.55 93 VAL D O 1
ATOM 10675 N N . GLU D 1 94 ? 31.847 -3.897 -4.149 1.00 32.32 94 GLU D N 1
ATOM 10676 C CA . GLU D 1 94 ? 32.940 -4.377 -4.996 1.00 33.84 94 GLU D CA 1
ATOM 10677 C C . GLU D 1 94 ? 34.077 -4.904 -4.137 1.00 31.08 94 GLU D C 1
ATOM 10678 O O . GLU D 1 94 ? 34.590 -5.988 -4.382 1.00 31.32 94 GLU D O 1
ATOM 10684 N N . TRP D 1 95 ? 34.482 -4.130 -3.136 1.00 30.00 95 TRP D N 1
ATOM 10685 C CA . TRP D 1 95 ? 35.552 -4.567 -2.243 1.00 27.43 95 TRP D CA 1
ATOM 10686 C C . TRP D 1 95 ? 35.204 -5.862 -1.515 1.00 24.57 95 TRP D C 1
ATOM 10687 O O . TRP D 1 95 ? 36.019 -6.775 -1.438 1.00 25.06 95 TRP D O 1
ATOM 10698 N N . LEU D 1 96 ? 33.989 -5.952 -1.003 1.00 23.72 96 LEU D N 1
ATOM 10699 C CA . LEU D 1 96 ? 33.553 -7.153 -0.302 1.00 28.14 96 LEU D CA 1
ATOM 10700 C C . LEU D 1 96 ? 33.691 -8.393 -1.200 1.00 29.32 96 LEU D C 1
ATOM 10701 O O . LEU D 1 96 ? 34.218 -9.418 -0.792 1.00 27.80 96 LEU D O 1
ATOM 10706 N N . ILE D 1 97 ? 33.220 -8.274 -2.435 1.00 33.38 97 ILE D N 1
ATOM 10707 C CA . ILE D 1 97 ? 33.283 -9.345 -3.420 1.00 32.95 97 ILE D CA 1
ATOM 10708 C C . ILE D 1 97 ? 34.728 -9.675 -3.739 1.00 31.98 97 ILE D C 1
ATOM 10709 O O . ILE D 1 97 ? 35.172 -10.819 -3.634 1.00 34.64 97 ILE D O 1
ATOM 10714 N N . LYS D 1 98 ? 35.447 -8.641 -4.132 1.00 29.35 98 LYS D N 1
ATOM 10715 C CA . LYS D 1 98 ? 36.843 -8.726 -4.519 1.00 31.01 98 LYS D CA 1
ATOM 10716 C C . LYS D 1 98 ? 37.835 -9.271 -3.465 1.00 29.75 98 LYS D C 1
ATOM 10717 O O . LYS D 1 98 ? 38.633 -10.161 -3.754 1.00 27.91 98 LYS D O 1
ATOM 10723 N N . GLU D 1 99 ? 37.776 -8.738 -2.244 1.00 29.22 99 GLU D N 1
ATOM 10724 C CA . GLU D 1 99 ? 38.714 -9.128 -1.183 1.00 29.93 99 GLU D CA 1
ATOM 10725 C C . GLU D 1 99 ? 38.309 -10.299 -0.284 1.00 28.56 99 GLU D C 1
ATOM 10726 O O . GLU D 1 99 ? 39.104 -11.194 -0.051 1.00 28.55 99 GLU D O 1
ATOM 10732 N N . SER D 1 100 ? 37.089 -10.270 0.235 1.00 28.19 100 SER D N 1
ATOM 10733 C CA . SER D 1 100 ? 36.623 -11.317 1.121 1.00 30.36 100 SER D CA 1
ATOM 10734 C C . SER D 1 100 ? 35.853 -12.422 0.406 1.00 31.91 100 SER D C 1
ATOM 10735 O O . SER D 1 100 ? 35.260 -13.288 1.056 1.00 32.36 100 SER D O 1
ATOM 10738 N N . GLY D 1 101 ? 35.867 -12.397 -0.926 1.00 30.87 101 GLY D N 1
ATOM 10739 C CA . GLY D 1 101 ? 35.182 -13.417 -1.702 1.00 30.47 101 GLY D CA 1
ATOM 10740 C C . GLY D 1 101 ? 33.688 -13.511 -1.462 1.00 32.18 101 GLY D C 1
ATOM 10741 O O . GLY D 1 101 ? 33.074 -14.548 -1.722 1.00 33.76 101 GLY D O 1
ATOM 10742 N N . SER D 1 102 ? 33.089 -12.443 -0.964 1.00 32.59 102 SER D N 1
ATOM 10743 C CA . SER D 1 102 ? 31.660 -12.450 -0.697 1.00 33.75 102 SER D CA 1
ATOM 10744 C C . SER D 1 102 ? 30.813 -12.358 -1.973 1.00 35.83 102 SER D C 1
ATOM 10745 O O . SER D 1 102 ? 31.230 -11.798 -2.994 1.00 36.48 102 SER D O 1
ATOM 10748 N N . THR D 1 103 ? 29.622 -12.929 -1.905 1.00 37.41 103 THR D N 1
ATOM 10749 C CA . THR D 1 103 ? 28.683 -12.914 -3.012 1.00 40.36 103 THR D CA 1
ATOM 10750 C C . THR D 1 103 ? 28.188 -11.479 -3.101 1.00 41.34 103 THR D C 1
ATOM 10751 O O . THR D 1 103 ? 28.262 -10.754 -2.110 1.00 44.61 103 THR D O 1
ATOM 10755 N N . ARG D 1 104 ? 27.703 -11.050 -4.260 1.00 40.71 104 ARG D N 1
ATOM 10756 C CA . ARG D 1 104 ? 27.202 -9.682 -4.395 1.00 39.41 104 ARG D CA 1
ATOM 10757 C C . ARG D 1 104 ? 26.027 -9.422 -3.463 1.00 39.34 104 ARG D C 1
ATOM 10758 O O . ARG D 1 104 ? 25.954 -8.370 -2.815 1.00 38.56 104 ARG D O 1
ATOM 10766 N N . SER D 1 105 ? 25.111 -10.382 -3.399 1.00 38.16 105 SER D N 1
ATOM 10767 C CA . SER D 1 105 ? 23.934 -10.243 -2.556 1.00 37.93 105 SER D CA 1
ATOM 10768 C C . SER D 1 105 ? 24.307 -10.392 -1.085 1.00 37.51 105 SER D C 1
ATOM 10769 O O . SER D 1 105 ? 23.659 -9.818 -0.214 1.00 35.07 105 SER D O 1
ATOM 10772 N N . LYS D 1 106 ? 25.354 -11.164 -0.821 1.00 36.64 106 LYS D N 1
ATOM 10773 C CA . LYS D 1 106 ? 25.815 -11.361 0.543 1.00 36.59 106 LYS D CA 1
ATOM 10774 C C . LYS D 1 106 ? 26.427 -10.019 0.975 1.00 35.47 106 LYS D C 1
ATOM 10775 O O . LYS D 1 106 ? 26.263 -9.574 2.117 1.00 34.07 106 LYS D O 1
ATOM 10781 N N . ALA D 1 107 ? 27.116 -9.377 0.038 1.00 31.97 107 ALA D N 1
ATOM 10782 C CA . ALA D 1 107 ? 27.740 -8.095 0.277 1.00 30.70 107 ALA D CA 1
ATOM 10783 C C . ALA D 1 107 ? 26.694 -7.052 0.622 1.00 30.81 107 ALA D C 1
ATOM 10784 O O . ALA D 1 107 ? 26.894 -6.240 1.521 1.00 32.07 107 ALA D O 1
ATOM 10786 N N . ASN D 1 108 ? 25.572 -7.072 -0.080 1.00 29.69 108 ASN D N 1
ATOM 10787 C CA . ASN D 1 108 ? 24.535 -6.094 0.190 1.00 29.62 108 ASN D CA 1
ATOM 10788 C C . ASN D 1 108 ? 23.828 -6.315 1.509 1.00 29.77 108 ASN D C 1
ATOM 10789 O O . ASN D 1 108 ? 23.309 -5.379 2.116 1.00 28.56 108 ASN D O 1
ATOM 10794 N N . LEU D 1 109 ? 23.817 -7.559 1.967 1.00 29.55 109 LEU D N 1
ATOM 10795 C CA . LEU D 1 109 ? 23.188 -7.858 3.243 1.00 30.05 109 LEU D CA 1
ATOM 10796 C C . LEU D 1 109 ? 24.141 -7.350 4.339 1.00 31.13 109 LEU D C 1
ATOM 10797 O O . LEU D 1 109 ? 23.723 -6.697 5.294 1.00 29.87 109 LEU D O 1
ATOM 10802 N N . GLU D 1 110 ? 25.428 -7.640 4.174 1.00 30.69 110 GLU D N 1
ATOM 10803 C CA . GLU D 1 110 ? 26.437 -7.224 5.131 1.00 33.06 110 GLU D CA 1
ATOM 10804 C C . GLU D 1 110 ? 26.436 -5.717 5.365 1.00 33.77 110 GLU D C 1
ATOM 10805 O O . GLU D 1 110 ? 26.582 -5.255 6.506 1.00 32.80 110 GLU D O 1
ATOM 10811 N N . ILE D 1 111 ? 26.263 -4.949 4.293 1.00 32.57 111 ILE D N 1
ATOM 10812 C CA . ILE D 1 111 ? 26.264 -3.499 4.423 1.00 31.69 111 ILE D CA 1
ATOM 10813 C C . ILE D 1 111 ? 25.013 -3.019 5.154 1.00 31.50 111 ILE D C 1
ATOM 10814 O O . ILE D 1 111 ? 25.073 -2.093 5.959 1.00 32.44 111 ILE D O 1
ATOM 10819 N N . THR D 1 112 ? 23.882 -3.658 4.878 1.00 31.46 112 THR D N 1
ATOM 10820 C CA . THR D 1 112 ? 22.636 -3.312 5.551 1.00 32.27 112 THR D CA 1
ATOM 10821 C C . THR D 1 112 ? 22.824 -3.599 7.043 1.00 33.15 112 THR D C 1
ATOM 10822 O O . THR D 1 112 ? 22.358 -2.851 7.907 1.00 32.86 112 THR D O 1
ATOM 10826 N N . LEU D 1 113 ? 23.509 -4.705 7.324 1.00 32.25 113 LEU D N 1
ATOM 10827 C CA . LEU D 1 113 ? 23.782 -5.135 8.687 1.00 32.38 113 LEU D CA 1
ATOM 10828 C C . LEU D 1 113 ? 24.602 -4.078 9.424 1.00 30.17 113 LEU D C 1
ATOM 10829 O O . LEU D 1 113 ? 24.200 -3.608 10.491 1.00 24.54 113 LEU D O 1
ATOM 10834 N N . ALA D 1 114 ? 25.749 -3.729 8.832 1.00 27.80 114 ALA D N 1
ATOM 10835 C CA . ALA D 1 114 ? 26.670 -2.736 9.378 1.00 27.13 114 ALA D CA 1
ATOM 10836 C C . ALA D 1 114 ? 25.938 -1.453 9.701 1.00 28.27 114 ALA D C 1
ATOM 10837 O O . ALA D 1 114 ? 25.903 -1.021 10.857 1.00 28.73 114 ALA D O 1
ATOM 10839 N N . GLY D 1 115 ? 25.347 -0.851 8.674 1.00 29.03 115 GLY D N 1
ATOM 10840 C CA . GLY D 1 115 ? 24.620 0.391 8.858 1.00 27.73 115 GLY D CA 1
ATOM 10841 C C . GLY D 1 115 ? 23.520 0.276 9.886 1.00 27.90 115 GLY D C 1
ATOM 10842 O O . GLY D 1 115 ? 23.226 1.229 10.608 1.00 28.39 115 GLY D O 1
ATOM 10843 N N . ASN D 1 116 ? 22.889 -0.887 9.954 1.00 28.93 116 ASN D N 1
ATOM 10844 C CA . ASN D 1 116 ? 21.829 -1.086 10.936 1.00 31.34 116 ASN D CA 1
ATOM 10845 C C . ASN D 1 116 ? 22.384 -1.060 12.360 1.00 31.24 116 ASN D C 1
ATOM 10846 O O . ASN D 1 116 ? 21.703 -0.644 13.292 1.00 32.10 116 ASN D O 1
ATOM 10851 N N . ILE D 1 117 ? 23.631 -1.493 12.515 1.00 30.11 117 ILE D N 1
ATOM 10852 C CA . ILE D 1 117 ? 24.279 -1.509 13.815 1.00 29.87 117 ILE D CA 1
ATOM 10853 C C . ILE D 1 117 ? 24.746 -0.128 14.235 1.00 28.57 117 ILE D C 1
ATOM 10854 O O . ILE D 1 117 ? 24.521 0.274 15.378 1.00 27.27 117 ILE D O 1
ATOM 10859 N N . THR D 1 118 ? 25.372 0.610 13.323 1.00 28.36 118 THR D N 1
ATOM 10860 C CA . THR D 1 118 ? 25.847 1.935 13.697 1.00 29.53 118 THR D CA 1
ATOM 10861 C C . THR D 1 118 ? 24.714 2.953 13.922 1.00 30.31 118 THR D C 1
ATOM 10862 O O . THR D 1 118 ? 24.882 3.884 14.698 1.00 31.30 118 THR D O 1
ATOM 10866 N N . LYS D 1 119 ? 23.555 2.753 13.291 1.00 31.38 119 LYS D N 1
ATOM 10867 C CA . LYS D 1 119 ? 22.408 3.638 13.495 1.00 33.94 119 LYS D CA 1
ATOM 10868 C C . LYS D 1 119 ? 21.889 3.363 14.910 1.00 34.61 119 LYS D C 1
ATOM 10869 O O . LYS D 1 119 ? 21.501 4.277 15.644 1.00 35.51 119 LYS D O 1
ATOM 10875 N N . GLU D 1 120 ? 21.877 2.091 15.286 1.00 33.25 120 GLU D N 1
ATOM 10876 C CA . GLU D 1 120 ? 21.462 1.697 16.623 1.00 33.31 120 GLU D CA 1
ATOM 10877 C C . GLU D 1 120 ? 22.511 2.266 17.596 1.00 33.75 120 GLU D C 1
ATOM 10878 O O . GLU D 1 120 ? 22.176 2.761 18.670 1.00 31.03 120 GLU D O 1
ATOM 10884 N N . SER D 1 121 ? 23.786 2.194 17.201 1.00 32.12 121 SER D N 1
ATOM 10885 C CA . SER D 1 121 ? 24.878 2.694 18.025 1.00 33.43 121 SER D CA 1
ATOM 10886 C C . SER D 1 121 ? 24.776 4.194 18.219 1.00 32.64 121 SER D C 1
ATOM 10887 O O . SER D 1 121 ? 25.232 4.729 19.226 1.00 31.74 121 SER D O 1
ATOM 10890 N N . ALA D 1 122 ? 24.183 4.861 17.240 1.00 32.82 122 ALA D N 1
ATOM 10891 C CA . ALA D 1 122 ? 24.026 6.308 17.284 1.00 32.83 122 ALA D CA 1
ATOM 10892 C C . ALA D 1 122 ? 23.263 6.787 18.516 1.00 30.46 122 ALA D C 1
ATOM 10893 O O . ALA D 1 122 ? 23.473 7.891 18.977 1.00 30.79 122 ALA D O 1
ATOM 10895 N N . SER D 1 123 ? 22.374 5.960 19.051 1.00 30.09 123 SER D N 1
ATOM 10896 C CA . SER D 1 123 ? 21.609 6.376 20.212 1.00 31.63 123 SER D CA 1
ATOM 10897 C C . SER D 1 123 ? 22.307 6.106 21.542 1.00 32.80 123 SER D C 1
ATOM 10898 O O . SER D 1 123 ? 21.792 6.495 22.605 1.00 33.69 123 SER D O 1
ATOM 10901 N N . PHE D 1 124 ? 23.469 5.455 21.491 1.00 31.84 124 PHE D N 1
ATOM 10902 C CA . PHE D 1 124 ? 24.192 5.106 22.716 1.00 32.81 124 PHE D CA 1
ATOM 10903 C C . PHE D 1 124 ? 24.668 6.281 23.597 1.00 30.83 124 PHE D C 1
ATOM 10904 O O . PHE D 1 124 ? 24.525 6.232 24.816 1.00 31.78 124 PHE D O 1
ATOM 10912 N N . PRO D 1 125 ? 25.207 7.348 22.999 1.00 29.29 125 PRO D N 1
ATOM 10913 C CA . PRO D 1 125 ? 25.668 8.462 23.825 1.00 28.66 125 PRO D CA 1
ATOM 10914 C C . PRO D 1 125 ? 24.612 8.938 24.824 1.00 30.72 125 PRO D C 1
ATOM 10915 O O . PRO D 1 125 ? 24.930 9.273 25.968 1.00 34.65 125 PRO D O 1
ATOM 10919 N N . GLY D 1 126 ? 23.357 8.952 24.404 1.00 30.26 126 GLY D N 1
ATOM 10920 C CA . GLY D 1 126 ? 22.308 9.408 25.297 1.00 27.80 126 GLY D CA 1
ATOM 10921 C C . GLY D 1 126 ? 21.690 8.293 26.107 1.00 29.01 126 GLY D C 1
ATOM 10922 O O . GLY D 1 126 ? 20.673 8.488 26.767 1.00 28.76 126 GLY D O 1
ATOM 10923 N N . ARG D 1 127 ? 22.290 7.110 26.058 1.00 30.08 127 ARG D N 1
ATOM 10924 C CA . ARG D 1 127 ? 21.744 5.994 26.814 1.00 31.14 127 ARG D CA 1
ATOM 10925 C C . ARG D 1 127 ? 22.679 5.623 27.954 1.00 31.14 127 ARG D C 1
ATOM 10926 O O . ARG D 1 127 ? 22.273 4.965 28.897 1.00 30.63 127 ARG D O 1
ATOM 10934 N N . VAL D 1 128 ? 23.930 6.072 27.873 1.00 31.67 128 VAL D N 1
ATOM 10935 C CA . VAL D 1 128 ? 24.917 5.783 28.912 1.00 33.55 128 VAL D CA 1
ATOM 10936 C C . VAL D 1 128 ? 24.706 6.593 30.196 1.00 34.18 128 VAL D C 1
ATOM 10937 O O . VAL D 1 128 ? 24.881 7.823 30.206 1.00 35.11 128 VAL D O 1
ATOM 10941 N N . HIS D 1 129 ? 24.332 5.913 31.274 1.00 34.71 129 HIS D N 1
ATOM 10942 C CA . HIS D 1 129 ? 24.144 6.607 32.539 1.00 36.04 129 HIS D CA 1
ATOM 10943 C C . HIS D 1 129 ? 24.711 5.831 33.736 1.00 34.93 129 HIS D C 1
ATOM 10944 O O . HIS D 1 129 ? 24.885 4.604 33.683 1.00 33.17 129 HIS D O 1
ATOM 10951 N N . GLY D 1 130 ? 24.997 6.572 34.809 1.00 31.53 130 GLY D N 1
ATOM 10952 C CA . GLY D 1 130 ? 25.533 5.976 36.017 1.00 28.74 130 GLY D CA 1
ATOM 10953 C C . GLY D 1 130 ? 24.463 5.911 37.085 1.00 28.28 130 GLY D C 1
ATOM 10954 O O . GLY D 1 130 ? 23.298 6.211 36.807 1.00 25.08 130 GLY D O 1
ATOM 10955 N N . ARG D 1 131 ? 24.854 5.536 38.303 1.00 30.40 131 ARG D N 1
ATOM 10956 C CA . ARG D 1 131 ? 23.916 5.426 39.422 1.00 32.69 131 ARG D CA 1
ATOM 10957 C C . ARG D 1 131 ? 24.340 6.260 40.608 1.00 31.75 131 ARG D C 1
ATOM 10958 O O . ARG D 1 131 ? 25.489 6.669 40.724 1.00 31.39 131 ARG D O 1
ATOM 10966 N N . ILE D 1 132 ? 23.384 6.503 41.492 1.00 32.33 132 ILE D N 1
ATOM 10967 C CA . ILE D 1 132 ? 23.620 7.209 42.741 1.00 33.06 132 ILE D CA 1
ATOM 10968 C C . ILE D 1 132 ? 22.994 6.231 43.723 1.00 34.05 132 ILE D C 1
ATOM 10969 O O . ILE D 1 132 ? 21.802 6.277 43.970 1.00 34.28 132 ILE D O 1
ATOM 10974 N N . SER D 1 133 ? 23.815 5.327 44.250 1.00 35.57 133 SER D N 1
ATOM 10975 C CA . SER D 1 133 ? 23.371 4.272 45.163 1.00 36.32 133 SER D CA 1
ATOM 10976 C C . SER D 1 133 ? 23.145 4.681 46.605 1.00 37.22 133 SER D C 1
ATOM 10977 O O . SER D 1 133 ? 23.686 5.679 47.078 1.00 37.67 133 SER D O 1
ATOM 10980 N N . PRO D 1 134 ? 22.336 3.902 47.333 1.00 39.74 134 PRO D N 1
ATOM 10981 C CA . PRO D 1 134 ? 22.110 4.279 48.727 1.00 40.24 134 PRO D CA 1
ATOM 10982 C C . PRO D 1 134 ? 23.364 4.020 49.555 1.00 41.07 134 PRO D C 1
ATOM 10983 O O . PRO D 1 134 ? 24.237 3.243 49.159 1.00 40.56 134 PRO D O 1
ATOM 10987 N N . SER D 1 135 ? 23.466 4.701 50.686 1.00 42.42 135 SER D N 1
ATOM 10988 C CA . SER D 1 135 ? 24.608 4.516 51.554 1.00 45.30 135 SER D CA 1
ATOM 10989 C C . SER D 1 135 ? 24.154 3.826 52.822 1.00 45.86 135 SER D C 1
ATOM 10990 O O . SER D 1 135 ? 22.971 3.836 53.165 1.00 43.97 135 SER D O 1
ATOM 10993 N N . ASN D 1 136 ? 25.103 3.217 53.510 1.00 47.60 136 ASN D N 1
ATOM 10994 C CA . ASN D 1 136 ? 24.785 2.539 54.752 1.00 49.58 136 ASN D CA 1
ATOM 10995 C C . ASN D 1 136 ? 25.536 3.178 55.903 1.00 50.20 136 ASN D C 1
ATOM 10996 O O . ASN D 1 136 ? 25.299 2.840 57.065 1.00 52.66 136 ASN D O 1
ATOM 11001 N N . THR D 1 137 ? 26.433 4.100 55.575 1.00 49.00 137 THR D N 1
ATOM 11002 C CA . THR D 1 137 ? 27.195 4.799 56.589 1.00 48.01 137 THR D CA 1
ATOM 11003 C C . THR D 1 137 ? 26.723 6.244 56.562 1.00 48.06 137 THR D C 1
ATOM 11004 O O . THR D 1 137 ? 26.570 6.838 55.493 1.00 48.37 137 THR D O 1
ATOM 11008 N N . PRO D 1 138 ? 26.466 6.796 57.743 1.00 47.02 138 PRO D N 1
ATOM 11009 C CA . PRO D 1 138 ? 26.000 8.174 57.866 1.00 45.77 138 PRO D CA 1
ATOM 11010 C C . PRO D 1 138 ? 26.862 9.199 57.114 1.00 44.58 138 PRO D C 1
ATOM 11011 O O . PRO D 1 138 ? 28.094 9.139 57.148 1.00 43.97 138 PRO D O 1
ATOM 11013 N N . GLY D 1 139 ? 26.201 10.135 56.434 1.00 42.95 139 GLY D N 1
ATOM 11014 C CA . GLY D 1 139 ? 26.900 11.181 55.702 1.00 39.74 139 GLY D CA 1
ATOM 11015 C C . GLY D 1 139 ? 27.676 10.762 54.470 1.00 38.31 139 GLY D C 1
ATOM 11016 O O . GLY D 1 139 ? 28.355 11.576 53.847 1.00 39.78 139 GLY D O 1
ATOM 11017 N N . LYS D 1 140 ? 27.588 9.486 54.109 1.00 36.72 140 LYS D N 1
ATOM 11018 C CA . LYS D 1 140 ? 28.294 8.987 52.938 1.00 36.29 140 LYS D CA 1
ATOM 11019 C C . LYS D 1 140 ? 27.341 8.980 51.750 1.00 35.46 140 LYS D C 1
ATOM 11020 O O . LYS D 1 140 ? 26.139 8.736 51.897 1.00 35.19 140 LYS D O 1
ATOM 11026 N N . GLU D 1 141 ? 27.885 9.250 50.572 1.00 35.85 141 GLU D N 1
ATOM 11027 C CA . GLU D 1 141 ? 27.102 9.286 49.351 1.00 36.59 141 GLU D CA 1
ATOM 11028 C C . GLU D 1 141 ? 27.793 8.494 48.249 1.00 35.32 141 GLU D C 1
ATOM 11029 O O . GLU D 1 141 ? 28.916 8.803 47.861 1.00 34.09 141 GLU D O 1
ATOM 11035 N N . ASN D 1 142 ? 27.123 7.472 47.742 1.00 33.74 142 ASN D N 1
ATOM 11036 C CA . ASN D 1 142 ? 27.706 6.664 46.681 1.00 35.30 142 ASN D CA 1
ATOM 11037 C C . ASN D 1 142 ? 27.295 7.102 45.278 1.00 35.27 142 ASN D C 1
ATOM 11038 O O . ASN D 1 142 ? 26.106 7.177 44.950 1.00 37.07 142 ASN D O 1
ATOM 11043 N N . ARG D 1 143 ? 28.294 7.364 44.449 1.00 33.13 143 ARG D N 1
ATOM 11044 C CA . ARG D 1 143 ? 28.082 7.775 43.076 1.00 33.70 143 ARG D CA 1
ATOM 11045 C C . ARG D 1 143 ? 28.901 6.894 42.149 1.00 33.36 143 ARG D C 1
ATOM 11046 O O . ARG D 1 143 ? 30.137 6.942 42.158 1.00 34.62 143 ARG D O 1
ATOM 11054 N N . VAL D 1 144 ? 28.235 6.068 41.358 1.00 30.86 144 VAL D N 1
ATOM 11055 C CA . VAL D 1 144 ? 28.974 5.233 40.442 1.00 30.23 144 VAL D CA 1
ATOM 11056 C C . VAL D 1 144 ? 28.812 5.825 39.044 1.00 29.88 144 VAL D C 1
ATOM 11057 O O . VAL D 1 144 ? 27.714 5.898 38.492 1.00 31.02 144 VAL D O 1
ATOM 11061 N N . TYR D 1 145 ? 29.926 6.297 38.506 1.00 29.17 145 TYR D N 1
ATOM 11062 C CA . TYR D 1 145 ? 29.956 6.894 37.181 1.00 31.07 145 TYR D CA 1
ATOM 11063 C C . TYR D 1 145 ? 30.179 5.821 36.118 1.00 30.88 145 TYR D C 1
ATOM 11064 O O . TYR D 1 145 ? 30.921 4.856 36.343 1.00 30.11 145 TYR D O 1
ATOM 11073 N N . ARG D 1 146 ? 29.520 5.995 34.977 1.00 29.42 146 ARG D N 1
ATOM 11074 C CA . ARG D 1 146 ? 29.669 5.087 33.852 1.00 30.15 146 ARG D CA 1
ATOM 11075 C C . ARG D 1 146 ? 30.481 5.835 32.802 1.00 30.46 146 ARG D C 1
ATOM 11076 O O . ARG D 1 146 ? 29.982 6.790 32.186 1.00 28.96 146 ARG D O 1
ATOM 11084 N N . VAL D 1 147 ? 31.726 5.405 32.594 1.00 27.73 147 VAL D N 1
ATOM 11085 C CA . VAL D 1 147 ? 32.590 6.080 31.643 1.00 27.43 147 VAL D CA 1
ATOM 11086 C C . VAL D 1 147 ? 33.102 5.147 30.563 1.00 27.11 147 VAL D C 1
ATOM 11087 O O . VAL D 1 147 ? 32.804 3.967 30.578 1.00 27.33 147 VAL D O 1
ATOM 11091 N N . ALA D 1 148 ? 33.859 5.684 29.614 1.00 27.49 148 ALA D N 1
ATOM 11092 C CA . ALA D 1 148 ? 34.406 4.864 28.539 1.00 30.53 148 ALA D CA 1
ATOM 11093 C C . ALA D 1 148 ? 35.557 4.064 29.096 1.00 30.94 148 ALA D C 1
ATOM 11094 O O . ALA D 1 148 ? 36.155 4.447 30.098 1.00 32.17 148 ALA D O 1
ATOM 11096 N N . LYS D 1 149 ? 35.864 2.947 28.454 1.00 32.03 149 LYS D N 1
ATOM 11097 C CA . LYS D 1 149 ? 36.968 2.101 28.890 1.00 31.24 149 LYS D CA 1
ATOM 11098 C C . LYS D 1 149 ? 38.279 2.841 28.676 1.00 31.43 149 LYS D C 1
ATOM 11099 O O . LYS D 1 149 ? 39.211 2.703 29.455 1.00 34.51 149 LYS D O 1
ATOM 11105 N N . GLY D 1 150 ? 38.329 3.636 27.617 1.00 32.18 150 GLY D N 1
ATOM 11106 C CA . GLY D 1 150 ? 39.528 4.383 27.281 1.00 30.32 150 GLY D CA 1
ATOM 11107 C C . GLY D 1 150 ? 39.852 4.019 25.848 1.00 29.79 150 GLY D C 1
ATOM 11108 O O . GLY D 1 150 ? 39.109 4.396 24.945 1.00 29.24 150 GLY D O 1
ATOM 11109 N N . VAL D 1 151 ? 40.946 3.291 25.645 1.00 29.09 151 VAL D N 1
ATOM 11110 C CA . VAL D 1 151 ? 41.339 2.844 24.318 1.00 28.24 151 VAL D CA 1
ATOM 11111 C C . VAL D 1 151 ? 40.946 1.385 24.139 1.00 29.61 151 VAL D C 1
ATOM 11112 O O . VAL D 1 151 ? 41.224 0.535 24.988 1.00 29.47 151 VAL D O 1
ATOM 11116 N N . VAL D 1 152 ? 40.296 1.100 23.022 1.00 29.46 152 VAL D N 1
ATOM 11117 C CA . VAL D 1 152 ? 39.849 -0.257 22.729 1.00 26.97 152 VAL D CA 1
ATOM 11118 C C . VAL D 1 152 ? 40.525 -0.814 21.492 1.00 25.01 152 VAL D C 1
ATOM 11119 O O . VAL D 1 152 ? 40.496 -0.202 20.425 1.00 23.88 152 VAL D O 1
ATOM 11123 N N . GLY D 1 153 ? 41.134 -1.982 21.653 1.00 23.88 153 GLY D N 1
ATOM 11124 C CA . GLY D 1 153 ? 41.790 -2.641 20.539 1.00 23.99 153 GLY D CA 1
ATOM 11125 C C . GLY D 1 153 ? 40.797 -3.594 19.879 1.00 25.10 153 GLY D C 1
ATOM 11126 O O . GLY D 1 153 ? 40.202 -4.442 20.550 1.00 24.58 153 GLY D O 1
ATOM 11127 N N . VAL D 1 154 ? 40.600 -3.447 18.573 1.00 24.56 154 VAL D N 1
ATOM 11128 C CA . VAL D 1 154 ? 39.668 -4.308 17.857 1.00 22.86 154 VAL D CA 1
ATOM 11129 C C . VAL D 1 154 ? 40.335 -5.146 16.769 1.00 24.82 154 VAL D C 1
ATOM 11130 O O . VAL D 1 154 ? 40.971 -4.623 15.836 1.00 24.56 154 VAL D O 1
ATOM 11134 N N . ILE D 1 155 ? 40.179 -6.458 16.915 1.00 23.32 155 ILE D N 1
ATOM 11135 C CA . ILE D 1 155 ? 40.700 -7.440 15.980 1.00 22.04 155 ILE D CA 1
ATOM 11136 C C . ILE D 1 155 ? 39.460 -7.977 15.259 1.00 22.37 155 ILE D C 1
ATOM 11137 O O . ILE D 1 155 ? 38.557 -8.528 15.892 1.00 20.24 155 ILE D O 1
ATOM 11142 N N . SER D 1 156 ? 39.405 -7.796 13.945 1.00 19.34 156 SER D N 1
ATOM 11143 C CA . SER D 1 156 ? 38.246 -8.241 13.179 1.00 19.75 156 SER D CA 1
ATOM 11144 C C . SER D 1 156 ? 38.577 -9.462 12.310 1.00 18.87 156 SER D C 1
ATOM 11145 O O . SER D 1 156 ? 39.738 -9.675 11.937 1.00 15.93 156 SER D O 1
ATOM 11148 N N . PRO D 1 157 ? 37.556 -10.268 11.965 1.00 21.38 157 PRO D N 1
ATOM 11149 C CA . PRO D 1 157 ? 37.719 -11.474 11.154 1.00 19.56 157 PRO D CA 1
ATOM 11150 C C . PRO D 1 157 ? 37.600 -11.279 9.636 1.00 24.34 157 PRO D C 1
ATOM 11151 O O . PRO D 1 157 ? 37.192 -10.220 9.167 1.00 25.64 157 PRO D O 1
ATOM 11155 N N . TRP D 1 158 ? 37.943 -12.317 8.875 1.00 28.50 158 TRP D N 1
ATOM 11156 C CA . TRP D 1 158 ? 37.854 -12.260 7.419 1.00 33.66 158 TRP D CA 1
ATOM 11157 C C . TRP D 1 158 ? 36.477 -12.649 6.864 1.00 34.93 158 TRP D C 1
ATOM 11158 O O . TRP D 1 158 ? 36.179 -12.334 5.725 1.00 34.88 158 TRP D O 1
ATOM 11169 N N . ASN D 1 159 ? 35.630 -13.295 7.665 1.00 38.88 159 ASN D N 1
ATOM 11170 C CA . ASN D 1 159 ? 34.304 -13.726 7.192 1.00 42.69 159 ASN D CA 1
ATOM 11171 C C . ASN D 1 159 ? 33.352 -12.578 6.842 1.00 43.13 159 ASN D C 1
ATOM 11172 O O . ASN D 1 159 ? 32.998 -12.415 5.666 1.00 48.78 159 ASN D O 1
ATOM 11177 N N . PHE D 1 160 ? 32.894 -11.804 7.819 1.00 39.23 160 PHE D N 1
ATOM 11178 C CA . PHE D 1 160 ? 32.045 -10.650 7.500 1.00 34.44 160 PHE D CA 1
ATOM 11179 C C . PHE D 1 160 ? 32.850 -9.460 8.047 1.00 30.68 160 PHE D C 1
ATOM 11180 O O . PHE D 1 160 ? 32.437 -8.831 9.022 1.00 23.86 160 PHE D O 1
ATOM 11188 N N . PRO D 1 161 ? 34.006 -9.144 7.418 1.00 29.23 161 PRO D N 1
ATOM 11189 C CA . PRO D 1 161 ? 34.885 -8.048 7.848 1.00 30.07 161 PRO D CA 1
ATOM 11190 C C . PRO D 1 161 ? 34.209 -6.747 8.237 1.00 29.88 161 PRO D C 1
ATOM 11191 O O . PRO D 1 161 ? 34.289 -6.321 9.397 1.00 29.75 161 PRO D O 1
ATOM 11195 N N . LEU D 1 162 ? 33.538 -6.126 7.277 1.00 27.47 162 LEU D N 1
ATOM 11196 C CA . LEU D 1 162 ? 32.868 -4.864 7.528 1.00 28.96 162 LEU D CA 1
ATOM 11197 C C . LEU D 1 162 ? 31.893 -4.931 8.706 1.00 28.99 162 LEU D C 1
ATOM 11198 O O . LEU D 1 162 ? 32.025 -4.209 9.700 1.00 29.48 162 LEU D O 1
ATOM 11203 N N . ASN D 1 163 ? 30.911 -5.808 8.571 1.00 25.76 163 ASN D N 1
ATOM 11204 C CA . ASN D 1 163 ? 29.872 -6.001 9.566 1.00 23.82 163 ASN D CA 1
ATOM 11205 C C . ASN D 1 163 ? 30.370 -6.394 10.974 1.00 25.67 163 ASN D C 1
ATOM 11206 O O . ASN D 1 163 ? 29.858 -5.885 11.978 1.00 24.52 163 ASN D O 1
ATOM 11211 N N . LEU D 1 164 ? 31.364 -7.272 11.067 1.00 26.51 164 LEU D N 1
ATOM 11212 C CA . LEU D 1 164 ? 31.841 -7.684 12.388 1.00 27.09 164 LEU D CA 1
ATOM 11213 C C . LEU D 1 164 ? 32.827 -6.703 13.015 1.00 27.35 164 LEU D C 1
ATOM 11214 O O . LEU D 1 164 ? 32.975 -6.671 14.235 1.00 29.10 164 LEU D O 1
ATOM 11219 N N . SER D 1 165 ? 33.515 -5.907 12.199 1.00 27.45 165 SER D N 1
ATOM 11220 C CA . SER D 1 165 ? 34.410 -4.911 12.778 1.00 27.51 165 SER D CA 1
ATOM 11221 C C . SER D 1 165 ? 33.483 -3.819 13.352 1.00 27.74 165 SER D C 1
ATOM 11222 O O . SER D 1 165 ? 33.580 -3.465 14.531 1.00 28.84 165 SER D O 1
ATOM 11225 N N . ILE D 1 166 ? 32.548 -3.349 12.524 1.00 25.96 166 ILE D N 1
ATOM 11226 C CA . ILE D 1 166 ? 31.585 -2.313 12.902 1.00 24.43 166 ILE D CA 1
ATOM 11227 C C . ILE D 1 166 ? 30.848 -2.666 14.194 1.00 24.16 166 ILE D C 1
ATOM 11228 O O . ILE D 1 166 ? 30.594 -1.786 15.035 1.00 20.73 166 ILE D O 1
ATOM 11233 N N . ARG D 1 167 ? 30.496 -3.951 14.329 1.00 23.60 167 ARG D N 1
ATOM 11234 C CA . ARG D 1 167 ? 29.796 -4.481 15.503 1.00 23.87 167 ARG D CA 1
ATOM 11235 C C . ARG D 1 167 ? 30.481 -4.032 16.818 1.00 22.93 167 ARG D C 1
ATOM 11236 O O . ARG D 1 167 ? 29.828 -3.851 17.836 1.00 18.42 167 ARG D O 1
ATOM 11244 N N . SER D 1 168 ? 31.801 -3.869 16.791 1.00 22.83 168 SER D N 1
ATOM 11245 C CA . SER D 1 168 ? 32.514 -3.418 17.977 1.00 26.18 168 SER D CA 1
ATOM 11246 C C . SER D 1 168 ? 32.905 -1.965 17.806 1.00 26.04 168 SER D C 1
ATOM 11247 O O . SER D 1 168 ? 32.693 -1.152 18.706 1.00 27.66 168 SER D O 1
ATOM 11250 N N . VAL D 1 169 ? 33.476 -1.643 16.649 1.00 23.73 169 VAL D N 1
ATOM 11251 C CA . VAL D 1 169 ? 33.931 -0.276 16.365 1.00 24.12 169 VAL D CA 1
ATOM 11252 C C . VAL D 1 169 ? 32.891 0.820 16.635 1.00 23.58 169 VAL D C 1
ATOM 11253 O O . VAL D 1 169 ? 33.164 1.742 17.407 1.00 22.34 169 VAL D O 1
ATOM 11257 N N . ALA D 1 170 ? 31.704 0.702 16.040 1.00 22.45 170 ALA D N 1
ATOM 11258 C CA . ALA D 1 170 ? 30.648 1.701 16.207 1.00 22.58 170 ALA D CA 1
ATOM 11259 C C . ALA D 1 170 ? 30.201 1.959 17.643 1.00 21.81 170 ALA D C 1
ATOM 11260 O O . ALA D 1 170 ? 30.168 3.103 18.089 1.00 23.03 170 ALA D O 1
ATOM 11262 N N . PRO D 1 171 ? 29.818 0.914 18.380 1.00 22.21 171 PRO D N 1
ATOM 11263 C CA . PRO D 1 171 ? 29.398 1.199 19.754 1.00 20.87 171 PRO D CA 1
ATOM 11264 C C . PRO D 1 171 ? 30.517 1.768 20.635 1.00 20.26 171 PRO D C 1
ATOM 11265 O O . PRO D 1 171 ? 30.290 2.699 21.403 1.00 19.14 171 PRO D O 1
ATOM 11269 N N . ALA D 1 172 ? 31.719 1.205 20.504 1.00 20.93 172 ALA D N 1
ATOM 11270 C CA . ALA D 1 172 ? 32.875 1.634 21.274 1.00 21.97 172 ALA D CA 1
ATOM 11271 C C . ALA D 1 172 ? 33.124 3.126 21.060 1.00 23.56 172 ALA D C 1
ATOM 11272 O O . ALA D 1 172 ? 33.226 3.884 22.020 1.00 25.75 172 ALA D O 1
ATOM 11274 N N . LEU D 1 173 ? 33.229 3.545 19.799 1.00 26.82 173 LEU D N 1
ATOM 11275 C CA . LEU D 1 173 ? 33.426 4.962 19.460 1.00 25.55 173 LEU D CA 1
ATOM 11276 C C . LEU D 1 173 ? 32.266 5.796 20.011 1.00 24.07 173 LEU D C 1
ATOM 11277 O O . LEU D 1 173 ? 32.466 6.835 20.642 1.00 24.47 173 LEU D O 1
ATOM 11282 N N . ALA D 1 174 ? 31.049 5.318 19.779 1.00 22.21 174 ALA D N 1
ATOM 11283 C CA . ALA D 1 174 ? 29.850 6.015 20.226 1.00 25.49 174 ALA D CA 1
ATOM 11284 C C . ALA D 1 174 ? 29.871 6.358 21.707 1.00 25.68 174 ALA D C 1
ATOM 11285 O O . ALA D 1 174 ? 29.495 7.450 22.131 1.00 25.08 174 ALA D O 1
ATOM 11287 N N . VAL D 1 175 ? 30.344 5.405 22.487 1.00 24.95 175 VAL D N 1
ATOM 11288 C CA . VAL D 1 175 ? 30.337 5.529 23.915 1.00 23.06 175 VAL D CA 1
ATOM 11289 C C . VAL D 1 175 ? 31.435 6.398 24.540 1.00 22.90 175 VAL D C 1
ATOM 11290 O O . VAL D 1 175 ? 31.324 6.815 25.691 1.00 23.50 175 VAL D O 1
ATOM 11294 N N . GLY D 1 176 ? 32.451 6.737 23.758 1.00 21.49 176 GLY D N 1
ATOM 11295 C CA . GLY D 1 176 ? 33.498 7.595 24.272 1.00 21.02 176 GLY D CA 1
ATOM 11296 C C . GLY D 1 176 ? 34.879 7.008 24.118 1.00 21.90 176 GLY D C 1
ATOM 11297 O O . GLY D 1 176 ? 35.873 7.636 24.481 1.00 23.56 176 GLY D O 1
ATOM 11298 N N . ASN D 1 177 ? 34.946 5.802 23.584 1.00 20.19 177 ASN D N 1
ATOM 11299 C CA . ASN D 1 177 ? 36.226 5.136 23.400 1.00 22.60 177 ASN D CA 1
ATOM 11300 C C . ASN D 1 177 ? 36.937 5.601 22.147 1.00 22.86 177 ASN D C 1
ATOM 11301 O O . ASN D 1 177 ? 36.314 6.110 21.222 1.00 23.90 177 ASN D O 1
ATOM 11306 N N . ALA D 1 178 ? 38.248 5.417 22.136 1.00 22.15 178 ALA D N 1
ATOM 11307 C CA . ALA D 1 178 ? 39.064 5.718 20.980 1.00 21.46 178 ALA D CA 1
ATOM 11308 C C . ALA D 1 178 ? 39.366 4.275 20.544 1.00 23.44 178 ALA D C 1
ATOM 11309 O O . ALA D 1 178 ? 39.542 3.407 21.400 1.00 25.15 178 ALA D O 1
ATOM 11311 N N . VAL D 1 179 ? 39.400 3.980 19.250 1.00 23.28 179 VAL D N 1
ATOM 11312 C CA . VAL D 1 179 ? 39.663 2.592 18.857 1.00 22.52 179 VAL D CA 1
ATOM 11313 C C . VAL D 1 179 ? 40.672 2.369 17.739 1.00 23.56 179 VAL D C 1
ATOM 11314 O O . VAL D 1 179 ? 40.765 3.166 16.791 1.00 24.50 179 VAL D O 1
ATOM 11318 N N . VAL D 1 180 ? 41.445 1.297 17.892 1.00 21.53 180 VAL D N 1
ATOM 11319 C CA . VAL D 1 180 ? 42.453 0.895 16.922 1.00 23.80 180 VAL D CA 1
ATOM 11320 C C . VAL D 1 180 ? 42.040 -0.474 16.371 1.00 26.60 180 VAL D C 1
ATOM 11321 O O . VAL D 1 180 ? 41.741 -1.404 17.132 1.00 27.31 180 VAL D O 1
ATOM 11325 N N . ILE D 1 181 ? 42.024 -0.593 15.048 1.00 27.80 181 ILE D N 1
ATOM 11326 C CA . ILE D 1 181 ? 41.642 -1.834 14.388 1.00 28.00 181 ILE D CA 1
ATOM 11327 C C . ILE D 1 181 ? 42.851 -2.573 13.840 1.00 29.60 181 ILE D C 1
ATOM 11328 O O . ILE D 1 181 ? 43.769 -1.958 13.286 1.00 28.87 181 ILE D O 1
ATOM 11333 N N . LYS D 1 182 ? 42.837 -3.894 14.025 1.00 30.48 182 LYS D N 1
ATOM 11334 C CA . LYS D 1 182 ? 43.873 -4.793 13.519 1.00 30.84 182 LYS D CA 1
ATOM 11335 C C . LYS D 1 182 ? 43.004 -5.818 12.807 1.00 29.83 182 LYS D C 1
ATOM 11336 O O . LYS D 1 182 ? 42.485 -6.729 13.428 1.00 29.45 182 LYS D O 1
ATOM 11342 N N . PRO D 1 183 ? 42.816 -5.667 11.489 1.00 30.04 183 PRO D N 1
ATOM 11343 C CA . PRO D 1 183 ? 41.974 -6.604 10.732 1.00 29.62 183 PRO D CA 1
ATOM 11344 C C . PRO D 1 183 ? 42.688 -7.889 10.341 1.00 28.95 183 PRO D C 1
ATOM 11345 O O . PRO D 1 183 ? 43.913 -7.958 10.413 1.00 28.18 183 PRO D O 1
ATOM 11349 N N . ALA D 1 184 ? 41.934 -8.904 9.926 1.00 28.53 184 ALA D N 1
ATOM 11350 C CA . ALA D 1 184 ? 42.568 -10.159 9.508 1.00 30.51 184 ALA D CA 1
ATOM 11351 C C . ALA D 1 184 ? 43.466 -9.871 8.300 1.00 30.61 184 ALA D C 1
ATOM 11352 O O . ALA D 1 184 ? 43.111 -9.062 7.443 1.00 30.17 184 ALA D O 1
ATOM 11354 N N . SER D 1 185 ? 44.630 -10.513 8.237 1.00 29.46 185 SER D N 1
ATOM 11355 C CA . SER D 1 185 ? 45.550 -10.296 7.119 1.00 31.52 185 SER D CA 1
ATOM 11356 C C . SER D 1 185 ? 44.972 -10.565 5.712 1.00 29.82 185 SER D C 1
ATOM 11357 O O . SER D 1 185 ? 45.568 -10.156 4.718 1.00 28.22 185 SER D O 1
ATOM 11360 N N . ASP D 1 186 ? 43.828 -11.243 5.629 1.00 29.19 186 ASP D N 1
ATOM 11361 C CA . ASP D 1 186 ? 43.205 -11.515 4.331 1.00 29.97 186 ASP D CA 1
ATOM 11362 C C . ASP D 1 186 ? 42.282 -10.374 3.880 1.00 29.90 186 ASP D C 1
ATOM 11363 O O . ASP D 1 186 ? 42.146 -10.110 2.683 1.00 30.01 186 ASP D O 1
ATOM 11368 N N . THR D 1 187 ? 41.657 -9.695 4.837 1.00 28.00 187 THR D N 1
ATOM 11369 C CA . THR D 1 187 ? 40.744 -8.601 4.524 1.00 24.59 187 THR D CA 1
ATOM 11370 C C . THR D 1 187 ? 41.119 -7.259 5.186 1.00 22.67 187 THR D C 1
ATOM 11371 O O . THR D 1 187 ? 40.291 -6.626 5.856 1.00 24.30 187 THR D O 1
ATOM 11375 N N . PRO D 1 188 ? 42.354 -6.779 4.979 1.00 20.67 188 PRO D N 1
ATOM 11376 C CA . PRO D 1 188 ? 42.762 -5.508 5.599 1.00 20.51 188 PRO D CA 1
ATOM 11377 C C . PRO D 1 188 ? 41.954 -4.249 5.273 1.00 23.76 188 PRO D C 1
ATOM 11378 O O . PRO D 1 188 ? 41.910 -3.311 6.091 1.00 24.23 188 PRO D O 1
ATOM 11382 N N . VAL D 1 189 ? 41.333 -4.194 4.092 1.00 24.58 189 VAL D N 1
ATOM 11383 C CA . VAL D 1 189 ? 40.574 -2.995 3.752 1.00 24.67 189 VAL D CA 1
ATOM 11384 C C . VAL D 1 189 ? 39.102 -3.136 4.110 1.00 24.44 189 VAL D C 1
ATOM 11385 O O . VAL D 1 189 ? 38.500 -2.192 4.615 1.00 25.34 189 VAL D O 1
ATOM 11389 N N . THR D 1 190 ? 38.514 -4.304 3.891 1.00 22.38 190 THR D N 1
ATOM 11390 C CA . THR D 1 190 ? 37.112 -4.459 4.238 1.00 21.28 190 THR D CA 1
ATOM 11391 C C . THR D 1 190 ? 36.957 -4.553 5.754 1.00 22.45 190 THR D C 1
ATOM 11392 O O . THR D 1 190 ? 35.922 -4.173 6.319 1.00 21.60 190 THR D O 1
ATOM 11396 N N . GLY D 1 191 ? 37.991 -5.060 6.420 1.00 21.38 191 GLY D N 1
ATOM 11397 C CA . GLY D 1 191 ? 37.921 -5.166 7.866 1.00 24.06 191 GLY D CA 1
ATOM 11398 C C . GLY D 1 191 ? 38.579 -4.001 8.606 1.00 23.94 191 GLY D C 1
ATOM 11399 O O . GLY D 1 191 ? 38.293 -3.790 9.777 1.00 25.70 191 GLY D O 1
ATOM 11400 N N . GLY D 1 192 ? 39.445 -3.247 7.924 1.00 23.29 192 GLY D N 1
ATOM 11401 C CA . GLY D 1 192 ? 40.144 -2.133 8.552 1.00 23.66 192 GLY D CA 1
ATOM 11402 C C . GLY D 1 192 ? 39.994 -0.762 7.894 1.00 23.12 192 GLY D C 1
ATOM 11403 O O . GLY D 1 192 ? 39.366 0.129 8.456 1.00 20.21 192 GLY D O 1
ATOM 11404 N N . VAL D 1 193 ? 40.575 -0.591 6.712 1.00 22.73 193 VAL D N 1
ATOM 11405 C CA . VAL D 1 193 ? 40.510 0.662 5.969 1.00 20.98 193 VAL D CA 1
ATOM 11406 C C . VAL D 1 193 ? 39.101 1.220 5.748 1.00 23.77 193 VAL D C 1
ATOM 11407 O O . VAL D 1 193 ? 38.862 2.398 6.000 1.00 23.88 193 VAL D O 1
ATOM 11411 N N . ILE D 1 194 ? 38.158 0.399 5.295 1.00 23.33 194 ILE D N 1
ATOM 11412 C CA . ILE D 1 194 ? 36.809 0.918 5.072 1.00 22.51 194 ILE D CA 1
ATOM 11413 C C . ILE D 1 194 ? 36.109 1.311 6.380 1.00 24.81 194 ILE D C 1
ATOM 11414 O O . ILE D 1 194 ? 35.556 2.401 6.486 1.00 25.77 194 ILE D O 1
ATOM 11419 N N . PRO D 1 195 ? 36.120 0.438 7.400 1.00 25.59 195 PRO D N 1
ATOM 11420 C CA . PRO D 1 195 ? 35.433 0.890 8.614 1.00 22.53 195 PRO D CA 1
ATOM 11421 C C . PRO D 1 195 ? 36.084 2.150 9.184 1.00 23.56 195 PRO D C 1
ATOM 11422 O O . PRO D 1 195 ? 35.401 3.108 9.534 1.00 25.22 195 PRO D O 1
ATOM 11426 N N . ALA D 1 196 ? 37.407 2.145 9.246 1.00 23.23 196 ALA D N 1
ATOM 11427 C CA . ALA D 1 196 ? 38.169 3.272 9.743 1.00 24.98 196 ALA D CA 1
ATOM 11428 C C . ALA D 1 196 ? 37.868 4.574 8.999 1.00 26.84 196 ALA D C 1
ATOM 11429 O O . ALA D 1 196 ? 37.701 5.623 9.614 1.00 27.71 196 ALA D O 1
ATOM 11431 N N . ARG D 1 197 ? 37.796 4.495 7.678 1.00 28.12 197 ARG D N 1
ATOM 11432 C CA . ARG D 1 197 ? 37.553 5.661 6.834 1.00 28.39 197 ARG D CA 1
ATOM 11433 C C . ARG D 1 197 ? 36.129 6.203 6.898 1.00 29.58 197 ARG D C 1
ATOM 11434 O O . ARG D 1 197 ? 35.919 7.415 6.789 1.00 30.70 197 ARG D O 1
ATOM 11442 N N . ILE D 1 198 ? 35.153 5.326 7.101 1.00 28.52 198 ILE D N 1
ATOM 11443 C CA . ILE D 1 198 ? 33.766 5.768 7.164 1.00 27.17 198 ILE D CA 1
ATOM 11444 C C . ILE D 1 198 ? 33.573 6.725 8.343 1.00 28.56 198 ILE D C 1
ATOM 11445 O O . ILE D 1 198 ? 32.989 7.804 8.178 1.00 29.94 198 ILE D O 1
ATOM 11450 N N . PHE D 1 199 ? 34.092 6.346 9.511 1.00 27.81 199 PHE D N 1
ATOM 11451 C CA . PHE D 1 199 ? 33.994 7.152 10.727 1.00 24.92 199 PHE D CA 1
ATOM 11452 C C . PHE D 1 199 ? 34.874 8.401 10.634 1.00 26.46 199 PHE D C 1
ATOM 11453 O O . PHE D 1 199 ? 34.553 9.442 11.231 1.00 25.39 199 PHE D O 1
ATOM 11461 N N . GLU D 1 200 ? 35.989 8.304 9.908 1.00 26.49 200 GLU D N 1
ATOM 11462 C CA . GLU D 1 200 ? 36.841 9.471 9.758 1.00 27.40 200 GLU D CA 1
ATOM 11463 C C . GLU D 1 200 ? 36.054 10.469 8.889 1.00 30.03 200 GLU D C 1
ATOM 11464 O O . GLU D 1 200 ? 35.934 11.631 9.230 1.00 31.54 200 GLU D O 1
ATOM 11470 N N . GLU D 1 201 ? 35.491 9.997 7.781 1.00 31.30 201 GLU D N 1
ATOM 11471 C CA . GLU D 1 201 ? 34.715 10.866 6.905 1.00 33.88 201 GLU D CA 1
ATOM 11472 C C . GLU D 1 201 ? 33.467 11.355 7.628 1.00 34.67 201 GLU D C 1
ATOM 11473 O O . GLU D 1 201 ? 32.866 12.358 7.235 1.00 36.39 201 GLU D O 1
ATOM 11479 N N . ALA D 1 202 ? 33.064 10.642 8.674 1.00 32.62 202 ALA D N 1
ATOM 11480 C CA . ALA D 1 202 ? 31.876 11.031 9.432 1.00 31.98 202 ALA D CA 1
ATOM 11481 C C . ALA D 1 202 ? 32.264 12.077 10.478 1.00 31.24 202 ALA D C 1
ATOM 11482 O O . ALA D 1 202 ? 31.414 12.645 11.154 1.00 30.31 202 ALA D O 1
ATOM 11484 N N . GLY D 1 203 ? 33.563 12.314 10.603 1.00 31.82 203 GLY D N 1
ATOM 11485 C CA . GLY D 1 203 ? 34.056 13.298 11.546 1.00 33.50 203 GLY D CA 1
ATOM 11486 C C . GLY D 1 203 ? 34.594 12.905 12.920 1.00 35.21 203 GLY D C 1
ATOM 11487 O O . GLY D 1 203 ? 34.704 13.790 13.771 1.00 35.68 203 GLY D O 1
ATOM 11488 N N . VAL D 1 204 ? 34.919 11.640 13.200 1.00 34.45 204 VAL D N 1
ATOM 11489 C CA . VAL D 1 204 ? 35.458 11.381 14.537 1.00 32.46 204 VAL D CA 1
ATOM 11490 C C . VAL D 1 204 ? 36.859 11.988 14.464 1.00 31.19 204 VAL D C 1
ATOM 11491 O O . VAL D 1 204 ? 37.600 11.764 13.509 1.00 27.52 204 VAL D O 1
ATOM 11495 N N . PRO D 1 205 ? 37.214 12.814 15.457 1.00 31.40 205 PRO D N 1
ATOM 11496 C CA . PRO D 1 205 ? 38.532 13.447 15.456 1.00 30.48 205 PRO D CA 1
ATOM 11497 C C . PRO D 1 205 ? 39.688 12.492 15.243 1.00 29.94 205 PRO D C 1
ATOM 11498 O O . PRO D 1 205 ? 39.584 11.299 15.524 1.00 31.68 205 PRO D O 1
ATOM 11502 N N . ALA D 1 206 ? 40.778 13.048 14.723 1.00 28.99 206 ALA D N 1
ATOM 11503 C CA . ALA D 1 206 ? 42.007 12.315 14.438 1.00 27.28 206 ALA D CA 1
ATOM 11504 C C . ALA D 1 206 ? 42.527 11.598 15.673 1.00 26.48 206 ALA D C 1
ATOM 11505 O O . ALA D 1 206 ? 42.491 12.142 16.773 1.00 26.26 206 ALA D O 1
ATOM 11507 N N . GLY D 1 207 ? 43.030 10.382 15.470 1.00 26.19 207 GLY D N 1
ATOM 11508 C CA . GLY D 1 207 ? 43.550 9.592 16.569 1.00 22.27 207 GLY D CA 1
ATOM 11509 C C . GLY D 1 207 ? 42.478 8.810 17.321 1.00 20.04 207 GLY D C 1
ATOM 11510 O O . GLY D 1 207 ? 42.797 7.903 18.063 1.00 20.17 207 GLY D O 1
ATOM 11511 N N . VAL D 1 208 ? 41.206 9.169 17.160 1.00 18.50 208 VAL D N 1
ATOM 11512 C CA . VAL D 1 208 ? 40.142 8.452 17.846 1.00 16.22 208 VAL D CA 1
ATOM 11513 C C . VAL D 1 208 ? 39.789 7.151 17.100 1.00 18.75 208 VAL D C 1
ATOM 11514 O O . VAL D 1 208 ? 39.200 6.231 17.695 1.00 19.01 208 VAL D O 1
ATOM 11518 N N . ILE D 1 209 ? 40.126 7.086 15.810 1.00 18.40 209 ILE D N 1
ATOM 11519 C CA . ILE D 1 209 ? 39.915 5.869 15.032 1.00 19.37 209 ILE D CA 1
ATOM 11520 C C . ILE D 1 209 ? 41.188 5.598 14.241 1.00 21.18 209 ILE D C 1
ATOM 11521 O O . ILE D 1 209 ? 41.800 6.535 13.701 1.00 22.15 209 ILE D O 1
ATOM 11526 N N . SER D 1 210 ? 41.612 4.327 14.215 1.00 20.29 210 SER D N 1
ATOM 11527 C CA . SER D 1 210 ? 42.830 3.929 13.502 1.00 21.38 210 SER D CA 1
ATOM 11528 C C . SER D 1 210 ? 42.808 2.463 13.029 1.00 22.22 210 SER D C 1
ATOM 11529 O O . SER D 1 210 ? 42.083 1.626 13.578 1.00 17.45 210 SER D O 1
ATOM 11532 N N . THR D 1 211 ? 43.609 2.173 12.008 1.00 21.58 211 THR D N 1
ATOM 11533 C CA . THR D 1 211 ? 43.751 0.818 11.497 1.00 23.31 211 THR D CA 1
ATOM 11534 C C . THR D 1 211 ? 45.182 0.605 11.240 1.00 23.65 211 THR D C 1
ATOM 11535 O O . THR D 1 211 ? 45.874 1.441 10.652 1.00 20.86 211 THR D O 1
ATOM 11539 N N . VAL D 1 212 ? 45.612 -0.563 11.652 1.00 24.17 212 VAL D N 1
ATOM 11540 C CA . VAL D 1 212 ? 46.983 -0.908 11.506 1.00 24.71 212 VAL D CA 1
ATOM 11541 C C . VAL D 1 212 ? 46.981 -2.390 11.115 1.00 25.99 212 VAL D C 1
ATOM 11542 O O . VAL D 1 212 ? 46.494 -3.259 11.840 1.00 27.55 212 VAL D O 1
ATOM 11546 N N . ALA D 1 213 ? 47.432 -2.645 9.894 1.00 27.84 213 ALA D N 1
ATOM 11547 C CA . ALA D 1 213 ? 47.460 -3.996 9.363 1.00 29.07 213 ALA D CA 1
ATOM 11548 C C . ALA D 1 213 ? 48.877 -4.512 9.287 1.00 30.72 213 ALA D C 1
ATOM 11549 O O . ALA D 1 213 ? 49.769 -3.901 8.666 1.00 32.11 213 ALA D O 1
ATOM 11551 N N . GLY D 1 214 ? 49.079 -5.654 9.929 1.00 32.54 214 GLY D N 1
ATOM 11552 C CA . GLY D 1 214 ? 50.385 -6.260 9.943 1.00 37.33 214 GLY D CA 1
ATOM 11553 C C . GLY D 1 214 ? 50.415 -7.773 9.893 1.00 40.12 214 GLY D C 1
ATOM 11554 O O . GLY D 1 214 ? 49.433 -8.481 10.181 1.00 39.46 214 GLY D O 1
ATOM 11555 N N . ALA D 1 215 ? 51.581 -8.270 9.536 1.00 44.24 215 ALA D N 1
ATOM 11556 C CA . ALA D 1 215 ? 51.793 -9.697 9.462 1.00 46.42 215 ALA D CA 1
ATOM 11557 C C . ALA D 1 215 ? 51.516 -10.319 10.836 1.00 47.24 215 ALA D C 1
ATOM 11558 O O . ALA D 1 215 ? 52.039 -9.873 11.869 1.00 49.04 215 ALA D O 1
ATOM 11560 N N . GLY D 1 216 ? 50.678 -11.354 10.811 1.00 48.47 216 GLY D N 1
ATOM 11561 C CA . GLY D 1 216 ? 50.267 -12.114 11.992 1.00 49.75 216 GLY D CA 1
ATOM 11562 C C . GLY D 1 216 ? 51.059 -12.170 13.307 1.00 50.23 216 GLY D C 1
ATOM 11563 O O . GLY D 1 216 ? 51.476 -11.163 13.857 1.00 50.59 216 GLY D O 1
ATOM 11564 N N . SER D 1 217 ? 51.251 -13.355 13.848 1.00 51.94 217 SER D N 1
ATOM 11565 C CA . SER D 1 217 ? 51.959 -13.524 15.132 1.00 52.39 217 SER D CA 1
ATOM 11566 C C . SER D 1 217 ? 52.587 -12.381 16.007 1.00 53.58 217 SER D C 1
ATOM 11567 O O . SER D 1 217 ? 51.971 -11.909 16.987 1.00 52.10 217 SER D O 1
ATOM 11570 N N . GLU D 1 218 ? 53.813 -11.945 15.687 1.00 54.46 218 GLU D N 1
ATOM 11571 C CA . GLU D 1 218 ? 54.475 -10.937 16.526 1.00 53.91 218 GLU D CA 1
ATOM 11572 C C . GLU D 1 218 ? 53.718 -9.643 16.695 1.00 51.95 218 GLU D C 1
ATOM 11573 O O . GLU D 1 218 ? 53.552 -9.132 17.807 1.00 51.97 218 GLU D O 1
ATOM 11579 N N . ILE D 1 219 ? 53.274 -9.113 15.570 1.00 48.07 219 ILE D N 1
ATOM 11580 C CA . ILE D 1 219 ? 52.526 -7.885 15.600 1.00 43.92 219 ILE D CA 1
ATOM 11581 C C . ILE D 1 219 ? 51.191 -8.184 16.267 1.00 40.27 219 ILE D C 1
ATOM 11582 O O . ILE D 1 219 ? 50.660 -7.376 17.001 1.00 38.23 219 ILE D O 1
ATOM 11587 N N . GLY D 1 220 ? 50.692 -9.392 16.059 1.00 37.15 220 GLY D N 1
ATOM 11588 C CA . GLY D 1 220 ? 49.431 -9.772 16.661 1.00 36.77 220 GLY D CA 1
ATOM 11589 C C . GLY D 1 220 ? 49.516 -9.808 18.176 1.00 37.53 220 GLY D C 1
ATOM 11590 O O . GLY D 1 220 ? 48.597 -9.364 18.884 1.00 38.23 220 GLY D O 1
ATOM 11591 N N . ASP D 1 221 ? 50.624 -10.345 18.680 1.00 35.98 221 ASP D N 1
ATOM 11592 C CA . ASP D 1 221 ? 50.838 -10.448 20.109 1.00 34.80 221 ASP D CA 1
ATOM 11593 C C . ASP D 1 221 ? 51.065 -9.067 20.683 1.00 33.98 221 ASP D C 1
ATOM 11594 O O . ASP D 1 221 ? 50.477 -8.709 21.706 1.00 32.63 221 ASP D O 1
ATOM 11599 N N . HIS D 1 222 ? 51.909 -8.291 20.019 1.00 31.56 222 HIS D N 1
ATOM 11600 C CA . HIS D 1 222 ? 52.196 -6.940 20.479 1.00 31.38 222 HIS D CA 1
ATOM 11601 C C . HIS D 1 222 ? 50.895 -6.150 20.613 1.00 30.08 222 HIS D C 1
ATOM 11602 O O . HIS D 1 222 ? 50.665 -5.465 21.608 1.00 28.95 222 HIS D O 1
ATOM 11609 N N . PHE D 1 223 ? 50.049 -6.258 19.595 1.00 27.63 223 PHE D N 1
ATOM 11610 C CA . PHE D 1 223 ? 48.762 -5.572 19.569 1.00 26.30 223 PHE D CA 1
ATOM 11611 C C . PHE D 1 223 ? 47.858 -5.906 20.758 1.00 26.23 223 PHE D C 1
ATOM 11612 O O . PHE D 1 223 ? 47.118 -5.035 21.243 1.00 25.50 223 PHE D O 1
ATOM 11620 N N . VAL D 1 224 ? 47.902 -7.158 21.217 1.00 23.91 224 VAL D N 1
ATOM 11621 C CA . VAL D 1 224 ? 47.061 -7.591 22.336 1.00 24.22 224 VAL D CA 1
ATOM 11622 C C . VAL D 1 224 ? 47.730 -7.306 23.682 1.00 24.52 224 VAL D C 1
ATOM 11623 O O . VAL D 1 224 ? 47.100 -6.892 24.635 1.00 22.53 224 VAL D O 1
ATOM 11627 N N . THR D 1 225 ? 49.034 -7.513 23.691 1.00 26.74 225 THR D N 1
ATOM 11628 C CA . THR D 1 225 ? 49.932 -7.398 24.828 1.00 27.17 225 THR D CA 1
ATOM 11629 C C . THR D 1 225 ? 50.309 -5.972 25.302 1.00 29.13 225 THR D C 1
ATOM 11630 O O . THR D 1 225 ? 50.790 -5.782 26.425 1.00 27.55 225 THR D O 1
ATOM 11634 N N . HIS D 1 226 ? 50.054 -4.979 24.453 1.00 30.52 226 HIS D N 1
ATOM 11635 C CA . HIS D 1 226 ? 50.380 -3.585 24.737 1.00 26.98 226 HIS D CA 1
ATOM 11636 C C . HIS D 1 226 ? 49.786 -3.039 26.034 1.00 27.73 226 HIS D C 1
ATOM 11637 O O . HIS D 1 226 ? 48.768 -3.518 26.511 1.00 25.39 226 HIS D O 1
ATOM 11644 N N . ALA D 1 227 ? 50.410 -2.010 26.592 1.00 28.79 227 ALA D N 1
ATOM 11645 C CA . ALA D 1 227 ? 49.926 -1.449 27.852 1.00 29.31 227 ALA D CA 1
ATOM 11646 C C . ALA D 1 227 ? 48.730 -0.488 27.731 1.00 29.00 227 ALA D C 1
ATOM 11647 O O . ALA D 1 227 ? 47.944 -0.342 28.683 1.00 27.91 227 ALA D O 1
ATOM 11649 N N . VAL D 1 228 ? 48.592 0.149 26.567 1.00 26.24 228 VAL D N 1
ATOM 11650 C CA . VAL D 1 228 ? 47.519 1.109 26.342 1.00 23.47 228 VAL D CA 1
ATOM 11651 C C . VAL D 1 228 ? 46.075 0.590 26.310 1.00 24.00 228 VAL D C 1
ATOM 11652 O O . VAL D 1 228 ? 45.225 1.104 27.036 1.00 24.70 228 VAL D O 1
ATOM 11656 N N . PRO D 1 229 ? 45.766 -0.425 25.478 1.00 24.10 229 PRO D N 1
ATOM 11657 C CA . PRO D 1 229 ? 44.366 -0.896 25.462 1.00 20.99 229 PRO D CA 1
ATOM 11658 C C . PRO D 1 229 ? 43.834 -1.464 26.780 1.00 22.12 229 PRO D C 1
ATOM 11659 O O . PRO D 1 229 ? 44.501 -2.249 27.441 1.00 23.99 229 PRO D O 1
ATOM 11663 N N . LYS D 1 230 ? 42.626 -1.051 27.157 1.00 22.07 230 LYS D N 1
ATOM 11664 C CA . LYS D 1 230 ? 41.974 -1.526 28.374 1.00 20.65 230 LYS D CA 1
ATOM 11665 C C . LYS D 1 230 ? 40.907 -2.557 28.018 1.00 20.12 230 LYS D C 1
ATOM 11666 O O . LYS D 1 230 ? 40.152 -3.052 28.870 1.00 20.28 230 LYS D O 1
ATOM 11672 N N . LEU D 1 231 ? 40.847 -2.862 26.733 1.00 19.14 231 LEU D N 1
ATOM 11673 C CA . LEU D 1 231 ? 39.921 -3.838 26.199 1.00 17.90 231 LEU D CA 1
ATOM 11674 C C . LEU D 1 231 ? 40.443 -4.253 24.831 1.00 18.76 231 LEU D C 1
ATOM 11675 O O . LEU D 1 231 ? 41.019 -3.443 24.085 1.00 15.86 231 LEU D O 1
ATOM 11680 N N . ILE D 1 232 ? 40.303 -5.545 24.550 1.00 17.30 232 ILE D N 1
ATOM 11681 C CA . ILE D 1 232 ? 40.694 -6.119 23.276 1.00 17.73 232 ILE D CA 1
ATOM 11682 C C . ILE D 1 232 ? 39.455 -6.910 22.916 1.00 20.75 232 ILE D C 1
ATOM 11683 O O . ILE D 1 232 ? 39.018 -7.781 23.682 1.00 19.41 232 ILE D O 1
ATOM 11688 N N . SER D 1 233 ? 38.850 -6.530 21.792 1.00 19.88 233 SER D N 1
ATOM 11689 C CA . SER D 1 233 ? 37.655 -7.170 21.278 1.00 19.64 233 SER D CA 1
ATOM 11690 C C . SER D 1 233 ? 38.164 -8.119 20.215 1.00 18.08 233 SER D C 1
ATOM 11691 O O . SER D 1 233 ? 39.054 -7.773 19.448 1.00 17.97 233 SER D O 1
ATOM 11694 N N . PHE D 1 234 ? 37.628 -9.324 20.182 1.00 18.87 234 PHE D N 1
ATOM 11695 C CA . PHE D 1 234 ? 38.100 -10.294 19.209 1.00 22.55 234 PHE D CA 1
ATOM 11696 C C . PHE D 1 234 ? 36.940 -11.084 18.685 1.00 26.87 234 PHE D C 1
ATOM 11697 O O . PHE D 1 234 ? 36.037 -11.473 19.434 1.00 29.89 234 PHE D O 1
ATOM 11705 N N . THR D 1 235 ? 36.959 -11.287 17.379 1.00 29.57 235 THR D N 1
ATOM 11706 C CA . THR D 1 235 ? 35.937 -12.057 16.717 1.00 33.08 235 THR D CA 1
ATOM 11707 C C . THR D 1 235 ? 36.742 -12.948 15.790 1.00 35.41 235 THR D C 1
ATOM 11708 O O . THR D 1 235 ? 37.649 -12.476 15.081 1.00 37.80 235 THR D O 1
ATOM 11712 N N . GLY D 1 236 ? 36.445 -14.237 15.820 1.00 36.06 236 GLY D N 1
ATOM 11713 C CA . GLY D 1 236 ? 37.172 -15.156 14.967 1.00 37.16 236 GLY D CA 1
ATOM 11714 C C . GLY D 1 236 ? 37.164 -16.609 15.405 1.00 36.19 236 GLY D C 1
ATOM 11715 O O . GLY D 1 236 ? 36.178 -17.131 15.940 1.00 34.98 236 GLY D O 1
ATOM 11716 N N . SER D 1 237 ? 38.292 -17.250 15.146 1.00 37.59 237 SER D N 1
ATOM 11717 C CA . SER D 1 237 ? 38.535 -18.655 15.454 1.00 40.47 237 SER D CA 1
ATOM 11718 C C . SER D 1 237 ? 38.769 -18.881 16.951 1.00 40.43 237 SER D C 1
ATOM 11719 O O . SER D 1 237 ? 39.369 -18.029 17.611 1.00 40.74 237 SER D O 1
ATOM 11722 N N . THR D 1 238 ? 38.313 -20.015 17.487 1.00 42.21 238 THR D N 1
ATOM 11723 C CA . THR D 1 238 ? 38.515 -20.299 18.917 1.00 43.39 238 THR D CA 1
ATOM 11724 C C . THR D 1 238 ? 39.981 -20.549 19.315 1.00 42.33 238 THR D C 1
ATOM 11725 O O . THR D 1 238 ? 40.395 -20.163 20.408 1.00 41.97 238 THR D O 1
ATOM 11729 N N . PRO D 1 239 ? 40.778 -21.211 18.453 1.00 41.79 239 PRO D N 1
ATOM 11730 C CA . PRO D 1 239 ? 42.166 -21.415 18.882 1.00 40.84 239 PRO D CA 1
ATOM 11731 C C . PRO D 1 239 ? 42.878 -20.075 18.981 1.00 40.83 239 PRO D C 1
ATOM 11732 O O . PRO D 1 239 ? 43.738 -19.876 19.843 1.00 42.32 239 PRO D O 1
ATOM 11736 N N . VAL D 1 240 ? 42.504 -19.153 18.098 1.00 38.01 240 VAL D N 1
ATOM 11737 C CA . VAL D 1 240 ? 43.102 -17.830 18.095 1.00 35.81 240 VAL D CA 1
ATOM 11738 C C . VAL D 1 240 ? 42.538 -16.993 19.243 1.00 35.64 240 VAL D C 1
ATOM 11739 O O . VAL D 1 240 ? 43.272 -16.255 19.898 1.00 35.21 240 VAL D O 1
ATOM 11743 N N . GLY D 1 241 ? 41.239 -17.111 19.485 1.00 35.02 241 GLY D N 1
ATOM 11744 C CA . GLY D 1 241 ? 40.631 -16.355 20.564 1.00 36.41 241 GLY D CA 1
ATOM 11745 C C . GLY D 1 241 ? 41.245 -16.794 21.877 1.00 37.54 241 GLY D C 1
ATOM 11746 O O . GLY D 1 241 ? 41.474 -16.001 22.790 1.00 36.16 241 GLY D O 1
ATOM 11747 N N . ARG D 1 242 ? 41.512 -18.091 21.951 1.00 39.87 242 ARG D N 1
ATOM 11748 C CA . ARG D 1 242 ? 42.116 -18.714 23.119 1.00 40.59 242 ARG D CA 1
ATOM 11749 C C . ARG D 1 242 ? 43.443 -18.041 23.383 1.00 39.04 242 ARG D C 1
ATOM 11750 O O . ARG D 1 242 ? 43.760 -17.652 24.508 1.00 38.14 242 ARG D O 1
ATOM 11758 N N . ARG D 1 243 ? 44.220 -17.928 22.315 1.00 37.28 243 ARG D N 1
ATOM 11759 C CA . ARG D 1 243 ? 45.534 -17.328 22.371 1.00 39.17 243 ARG D CA 1
ATOM 11760 C C . ARG D 1 243 ? 45.457 -15.866 22.834 1.00 38.54 243 ARG D C 1
ATOM 11761 O O . ARG D 1 243 ? 46.292 -15.410 23.616 1.00 36.59 243 ARG D O 1
ATOM 11769 N N . VAL D 1 244 ? 44.450 -15.144 22.344 1.00 38.61 244 VAL D N 1
ATOM 11770 C CA . VAL D 1 244 ? 44.257 -13.742 22.698 1.00 36.93 244 VAL D CA 1
ATOM 11771 C C . VAL D 1 244 ? 43.951 -13.664 24.184 1.00 37.81 244 VAL D C 1
ATOM 11772 O O . VAL D 1 244 ? 44.374 -12.729 24.858 1.00 36.22 244 VAL D O 1
ATOM 11776 N N . GLY D 1 245 ? 43.224 -14.660 24.686 1.00 38.03 245 GLY D N 1
ATOM 11777 C CA . GLY D 1 245 ? 42.881 -14.701 26.096 1.00 40.34 245 GLY D CA 1
ATOM 11778 C C . GLY D 1 245 ? 44.120 -14.973 26.932 1.00 42.72 245 GLY D C 1
ATOM 11779 O O . GLY D 1 245 ? 44.292 -14.429 28.025 1.00 42.89 245 GLY D O 1
ATOM 11780 N N . GLU D 1 246 ? 44.989 -15.833 26.415 1.00 45.10 246 GLU D N 1
ATOM 11781 C CA . GLU D 1 246 ? 46.237 -16.162 27.092 1.00 46.90 246 GLU D CA 1
ATOM 11782 C C . GLU D 1 246 ? 47.047 -14.880 27.235 1.00 46.50 246 GLU D C 1
ATOM 11783 O O . GLU D 1 246 ? 47.352 -14.441 28.348 1.00 45.31 246 GLU D O 1
ATOM 11789 N N . LEU D 1 247 ? 47.384 -14.288 26.087 1.00 45.06 247 LEU D N 1
ATOM 11790 C CA . LEU D 1 247 ? 48.182 -13.069 26.035 1.00 44.84 247 LEU D CA 1
ATOM 11791 C C . LEU D 1 247 ? 47.611 -11.935 26.862 1.00 45.27 247 LEU D C 1
ATOM 11792 O O . LEU D 1 247 ? 48.347 -11.111 27.385 1.00 47.01 247 LEU D O 1
ATOM 11797 N N . ALA D 1 248 ? 46.293 -11.887 26.980 1.00 45.63 248 ALA D N 1
ATOM 11798 C CA . ALA D 1 248 ? 45.661 -10.834 27.746 1.00 46.98 248 ALA D CA 1
ATOM 11799 C C . ALA D 1 248 ? 45.876 -11.043 29.249 1.00 48.49 248 ALA D C 1
ATOM 11800 O O . ALA D 1 248 ? 45.758 -10.096 30.029 1.00 48.82 248 ALA D O 1
ATOM 11802 N N . ILE D 1 249 ? 46.203 -12.284 29.623 1.00 50.10 249 ILE D N 1
ATOM 11803 C CA . ILE D 1 249 ? 46.447 -12.724 31.005 1.00 52.15 249 ILE D CA 1
ATOM 11804 C C . ILE D 1 249 ? 47.948 -12.724 31.395 1.00 53.02 249 ILE D C 1
ATOM 11805 O O . ILE D 1 249 ? 48.283 -12.576 32.568 1.00 55.00 249 ILE D O 1
ATOM 11810 N N . ASN D 1 250 ? 48.836 -12.875 30.406 1.00 51.22 250 ASN D N 1
ATOM 11811 C CA . ASN D 1 250 ? 50.297 -12.885 30.610 1.00 53.20 250 ASN D CA 1
ATOM 11812 C C . ASN D 1 250 ? 50.961 -12.162 29.440 1.00 54.33 250 ASN D C 1
ATOM 11813 O O . ASN D 1 250 ? 50.464 -12.221 28.319 1.00 51.53 250 ASN D O 1
ATOM 11818 N N . GLY D 1 251 ? 52.095 -11.511 29.667 1.00 39.81 251 GLY D N 1
ATOM 11819 C CA . GLY D 1 251 ? 52.726 -10.803 28.563 1.00 37.24 251 GLY D CA 1
ATOM 11820 C C . GLY D 1 251 ? 52.000 -9.482 28.361 1.00 34.90 251 GLY D C 1
ATOM 11821 O O . GLY D 1 251 ? 52.534 -8.396 28.649 1.00 32.69 251 GLY D O 1
ATOM 11822 N N . PRO D 1 253 ? 50.236 -7.081 31.097 1.00 30.77 253 PRO D N 1
ATOM 11823 C CA . PRO D 1 253 ? 49.413 -6.191 31.941 1.00 30.50 253 PRO D CA 1
ATOM 11824 C C . PRO D 1 253 ? 47.969 -6.469 31.532 1.00 30.77 253 PRO D C 1
ATOM 11825 O O . PRO D 1 253 ? 47.497 -5.966 30.505 1.00 35.76 253 PRO D O 1
ATOM 11829 N N . MET D 1 254 ? 47.263 -7.262 32.331 1.00 40.97 254 MET D N 1
ATOM 11830 C CA . MET D 1 254 ? 45.913 -7.646 31.968 1.00 42.98 254 MET D CA 1
ATOM 11831 C C . MET D 1 254 ? 44.949 -6.541 31.594 1.00 41.35 254 MET D C 1
ATOM 11832 O O . MET D 1 254 ? 45.050 -5.402 32.041 1.00 43.43 254 MET D O 1
ATOM 11837 N N . LYS D 1 255 ? 44.022 -6.912 30.728 1.00 41.49 255 LYS D N 1
ATOM 11838 C CA . LYS D 1 255 ? 42.970 -6.034 30.280 1.00 39.40 255 LYS D CA 1
ATOM 11839 C C . LYS D 1 255 ? 41.840 -6.987 30.043 1.00 38.51 255 LYS D C 1
ATOM 11840 O O . LYS D 1 255 ? 42.072 -8.174 29.794 1.00 37.74 255 LYS D O 1
ATOM 11846 N N . THR D 1 256 ? 40.623 -6.468 30.111 1.00 36.87 256 THR D N 1
ATOM 11847 C CA . THR D 1 256 ? 39.452 -7.273 29.852 1.00 35.91 256 THR D CA 1
ATOM 11848 C C . THR D 1 256 ? 39.573 -7.688 28.379 1.00 34.96 256 THR D C 1
ATOM 11849 O O . THR D 1 256 ? 40.166 -6.974 27.558 1.00 31.91 256 THR D O 1
ATOM 11853 N N . VAL D 1 257 ? 39.036 -8.854 28.051 1.00 33.12 257 VAL D N 1
ATOM 11854 C CA . VAL D 1 257 ? 39.066 -9.326 26.686 1.00 32.94 257 VAL D CA 1
ATOM 11855 C C . VAL D 1 257 ? 37.676 -9.860 26.389 1.00 33.27 257 VAL D C 1
ATOM 11856 O O . VAL D 1 257 ? 37.127 -10.619 27.180 1.00 34.75 257 VAL D O 1
ATOM 11860 N N . ALA D 1 258 ? 37.078 -9.408 25.288 1.00 32.51 258 ALA D N 1
ATOM 11861 C CA . ALA D 1 258 ? 35.754 -9.886 24.882 1.00 30.53 258 ALA D CA 1
ATOM 11862 C C . ALA D 1 258 ? 35.997 -10.777 23.658 1.00 30.39 258 ALA D C 1
ATOM 11863 O O . ALA D 1 258 ? 36.629 -10.367 22.677 1.00 27.73 258 ALA D O 1
ATOM 11865 N N . LEU D 1 259 ? 35.523 -12.011 23.739 1.00 30.98 259 LEU D N 1
ATOM 11866 C CA . LEU D 1 259 ? 35.712 -12.948 22.652 1.00 32.90 259 LEU D CA 1
ATOM 11867 C C . LEU D 1 259 ? 34.400 -13.339 21.983 1.00 32.56 259 LEU D C 1
ATOM 11868 O O . LEU D 1 259 ? 33.462 -13.795 22.638 1.00 32.02 259 LEU D O 1
ATOM 11873 N N . GLU D 1 260 ? 34.344 -13.116 20.673 1.00 33.70 260 GLU D N 1
ATOM 11874 C CA . GLU D 1 260 ? 33.178 -13.455 19.871 1.00 36.66 260 GLU D CA 1
ATOM 11875 C C . GLU D 1 260 ? 33.612 -14.652 19.038 1.00 35.55 260 GLU D C 1
ATOM 11876 O O . GLU D 1 260 ? 34.208 -14.496 17.975 1.00 34.87 260 GLU D O 1
ATOM 11882 N N . LEU D 1 261 ? 33.332 -15.846 19.545 1.00 36.49 261 LEU D N 1
ATOM 11883 C CA . LEU D 1 261 ? 33.711 -17.072 18.865 1.00 37.89 261 LEU D CA 1
ATOM 11884 C C . LEU D 1 261 ? 32.454 -17.797 18.420 1.00 40.15 261 LEU D C 1
ATOM 11885 O O . LEU D 1 261 ? 31.723 -18.350 19.245 1.00 39.58 261 LEU D O 1
ATOM 11890 N N . GLY D 1 262 ? 32.193 -17.765 17.117 1.00 43.50 262 GLY D N 1
ATOM 11891 C CA . GLY D 1 262 ? 31.026 -18.438 16.578 1.00 46.59 262 GLY D CA 1
ATOM 11892 C C . GLY D 1 262 ? 31.411 -19.884 16.326 1.00 48.98 262 GLY D C 1
ATOM 11893 O O . GLY D 1 262 ? 31.813 -20.242 15.210 1.00 51.86 262 GLY D O 1
ATOM 11894 N N . GLY D 1 263 ? 31.304 -20.712 17.359 1.00 47.85 263 GLY D N 1
ATOM 11895 C CA . GLY D 1 263 ? 31.670 -22.114 17.238 1.00 44.87 263 GLY D CA 1
ATOM 11896 C C . GLY D 1 263 ? 30.763 -22.909 16.322 1.00 42.61 263 GLY D C 1
ATOM 11897 O O . GLY D 1 263 ? 30.670 -22.644 15.123 1.00 44.31 263 GLY D O 1
ATOM 11898 N N . ASN D 1 264 ? 30.081 -23.884 16.897 1.00 40.23 264 ASN D N 1
ATOM 11899 C CA . ASN D 1 264 ? 29.187 -24.731 16.133 1.00 38.31 264 ASN D CA 1
ATOM 11900 C C . ASN D 1 264 ? 27.777 -24.493 16.652 1.00 38.32 264 ASN D C 1
ATOM 11901 O O . ASN D 1 264 ? 27.346 -25.122 17.625 1.00 38.66 264 ASN D O 1
ATOM 11906 N N . ALA D 1 265 ? 27.058 -23.581 15.996 1.00 36.48 265 ALA D N 1
ATOM 11907 C CA . ALA D 1 265 ? 25.697 -23.219 16.401 1.00 33.87 265 ALA D CA 1
ATOM 11908 C C . ALA D 1 265 ? 24.656 -24.205 15.904 1.00 33.35 265 ALA D C 1
ATOM 11909 O O . ALA D 1 265 ? 24.642 -24.579 14.722 1.00 31.43 265 ALA D O 1
ATOM 11911 N N . PRO D 1 266 ? 23.751 -24.628 16.798 1.00 31.41 266 PRO D N 1
ATOM 11912 C CA . PRO D 1 266 ? 22.705 -25.584 16.426 1.00 30.56 266 PRO D CA 1
ATOM 11913 C C . PRO D 1 266 ? 21.385 -24.996 15.934 1.00 30.98 266 PRO D C 1
ATOM 11914 O O . PRO D 1 266 ? 20.969 -23.926 16.364 1.00 32.79 266 PRO D O 1
ATOM 11918 N N . PHE D 1 267 ? 20.732 -25.748 15.052 1.00 31.76 267 PHE D N 1
ATOM 11919 C CA . PHE D 1 267 ? 19.440 -25.413 14.451 1.00 32.50 267 PHE D CA 1
ATOM 11920 C C . PHE D 1 267 ? 18.486 -26.558 14.855 1.00 32.86 267 PHE D C 1
ATOM 11921 O O . PHE D 1 267 ? 18.413 -27.577 14.177 1.00 34.04 267 PHE D O 1
ATOM 11929 N N . VAL D 1 268 ? 17.754 -26.365 15.948 1.00 33.90 268 VAL D N 1
ATOM 11930 C CA . VAL D 1 268 ? 16.848 -27.378 16.508 1.00 35.02 268 VAL D CA 1
ATOM 11931 C C . VAL D 1 268 ? 15.425 -27.487 15.954 1.00 36.29 268 VAL D C 1
ATOM 11932 O O . VAL D 1 268 ? 14.616 -26.560 16.093 1.00 37.54 268 VAL D O 1
ATOM 11936 N N . VAL D 1 269 ? 15.115 -28.629 15.338 1.00 36.68 269 VAL D N 1
ATOM 11937 C CA . VAL D 1 269 ? 13.789 -28.852 14.774 1.00 37.94 269 VAL D CA 1
ATOM 11938 C C . VAL D 1 269 ? 13.057 -29.836 15.681 1.00 40.51 269 VAL D C 1
ATOM 11939 O O . VAL D 1 269 ? 13.485 -30.983 15.840 1.00 40.13 269 VAL D O 1
ATOM 11943 N N . LEU D 1 270 ? 11.968 -29.387 16.293 1.00 42.43 270 LEU D N 1
ATOM 11944 C CA . LEU D 1 270 ? 11.211 -30.252 17.184 1.00 45.49 270 LEU D CA 1
ATOM 11945 C C . LEU D 1 270 ? 10.069 -30.924 16.418 1.00 46.93 270 LEU D C 1
ATOM 11946 O O . LEU D 1 270 ? 9.694 -30.477 15.327 1.00 45.94 270 LEU D O 1
ATOM 11951 N N . ALA D 1 271 ? 9.526 -31.994 16.996 1.00 48.94 271 ALA D N 1
ATOM 11952 C CA . ALA D 1 271 ? 8.445 -32.771 16.378 1.00 50.49 271 ALA D CA 1
ATOM 11953 C C . ALA D 1 271 ? 7.257 -31.996 15.795 1.00 51.25 271 ALA D C 1
ATOM 11954 O O . ALA D 1 271 ? 6.726 -32.370 14.748 1.00 51.72 271 ALA D O 1
ATOM 11956 N N . ASP D 1 272 ? 6.843 -30.928 16.473 1.00 52.52 272 ASP D N 1
ATOM 11957 C CA . ASP D 1 272 ? 5.708 -30.119 16.036 1.00 53.03 272 ASP D CA 1
ATOM 11958 C C . ASP D 1 272 ? 6.143 -28.846 15.315 1.00 53.49 272 ASP D C 1
ATOM 11959 O O . ASP D 1 272 ? 5.540 -27.781 15.484 1.00 53.54 272 ASP D O 1
ATOM 11964 N N . ALA D 1 273 ? 7.191 -28.961 14.509 1.00 52.66 273 ALA D N 1
ATOM 11965 C CA . ALA D 1 273 ? 7.718 -27.823 13.765 1.00 52.32 273 ALA D CA 1
ATOM 11966 C C . ALA D 1 273 ? 7.259 -27.820 12.322 1.00 52.12 273 ALA D C 1
ATOM 11967 O O . ALA D 1 273 ? 7.098 -28.883 11.720 1.00 53.32 273 ALA D O 1
ATOM 11969 N N . ASP D 1 274 ? 7.048 -26.625 11.766 1.00 52.19 274 ASP D N 1
ATOM 11970 C CA . ASP D 1 274 ? 6.646 -26.505 10.373 1.00 51.18 274 ASP D CA 1
ATOM 11971 C C . ASP D 1 274 ? 7.880 -26.928 9.584 1.00 47.90 274 ASP D C 1
ATOM 11972 O O . ASP D 1 274 ? 8.748 -26.101 9.286 1.00 50.60 274 ASP D O 1
ATOM 11977 N N . ILE D 1 275 ? 7.952 -28.215 9.254 1.00 45.90 275 ILE D N 1
ATOM 11978 C CA . ILE D 1 275 ? 9.092 -28.791 8.539 1.00 47.46 275 ILE D CA 1
ATOM 11979 C C . ILE D 1 275 ? 9.513 -28.074 7.259 1.00 45.06 275 ILE D C 1
ATOM 11980 O O . ILE D 1 275 ? 10.710 -27.924 7.003 1.00 46.68 275 ILE D O 1
ATOM 11985 N N . ASP D 1 276 ? 8.546 -27.622 6.466 1.00 46.00 276 ASP D N 1
ATOM 11986 C CA . ASP D 1 276 ? 8.865 -26.922 5.222 1.00 49.09 276 ASP D CA 1
ATOM 11987 C C . ASP D 1 276 ? 9.516 -25.558 5.456 1.00 48.76 276 ASP D C 1
ATOM 11988 O O . ASP D 1 276 ? 10.447 -25.160 4.747 1.00 47.79 276 ASP D O 1
ATOM 11993 N N . ALA D 1 277 ? 9.018 -24.853 6.465 1.00 47.12 277 ALA D N 1
ATOM 11994 C CA . ALA D 1 277 ? 9.534 -23.539 6.827 1.00 45.61 277 ALA D CA 1
ATOM 11995 C C . ALA D 1 277 ? 10.938 -23.743 7.359 1.00 44.55 277 ALA D C 1
ATOM 11996 O O . ALA D 1 277 ? 11.906 -23.161 6.865 1.00 42.04 277 ALA D O 1
ATOM 11998 N N . ALA D 1 278 ? 11.018 -24.601 8.369 1.00 43.47 278 ALA D N 1
ATOM 11999 C CA . ALA D 1 278 ? 12.264 -24.926 9.025 1.00 42.38 278 ALA D CA 1
ATOM 12000 C C . ALA D 1 278 ? 13.316 -25.339 8.015 1.00 42.34 278 ALA D C 1
ATOM 12001 O O . ALA D 1 278 ? 14.469 -24.903 8.103 1.00 41.24 278 ALA D O 1
ATOM 12003 N N . ALA D 1 279 ? 12.919 -26.169 7.052 1.00 42.57 279 ALA D N 1
ATOM 12004 C CA . ALA D 1 279 ? 13.844 -26.647 6.028 1.00 42.70 279 ALA D CA 1
ATOM 12005 C C . ALA D 1 279 ? 14.393 -25.497 5.199 1.00 42.52 279 ALA D C 1
ATOM 12006 O O . ALA D 1 279 ? 15.597 -25.439 4.916 1.00 40.12 279 ALA D O 1
ATOM 12008 N N . GLN D 1 280 ? 13.509 -24.582 4.809 1.00 44.15 280 GLN D N 1
ATOM 12009 C CA . GLN D 1 280 ? 13.921 -23.432 4.005 1.00 45.63 280 GLN D CA 1
ATOM 12010 C C . GLN D 1 280 ? 14.797 -22.512 4.839 1.00 44.27 280 GLN D C 1
ATOM 12011 O O . GLN D 1 280 ? 15.763 -21.931 4.342 1.00 42.51 280 GLN D O 1
ATOM 12017 N N . ALA D 1 281 ? 14.443 -22.397 6.114 1.00 43.02 281 ALA D N 1
ATOM 12018 C CA . ALA D 1 281 ? 15.171 -21.565 7.062 1.00 41.86 281 ALA D CA 1
ATOM 12019 C C . ALA D 1 281 ? 16.585 -22.098 7.265 1.00 41.80 281 ALA D C 1
ATOM 12020 O O . ALA D 1 281 ? 17.558 -21.341 7.209 1.00 40.17 281 ALA D O 1
ATOM 12022 N N . ALA D 1 282 ? 16.687 -23.405 7.500 1.00 40.56 282 ALA D N 1
ATOM 12023 C CA . ALA D 1 282 ? 17.977 -24.048 7.710 1.00 40.40 282 ALA D CA 1
ATOM 12024 C C . ALA D 1 282 ? 18.888 -23.842 6.509 1.00 40.41 282 ALA D C 1
ATOM 12025 O O . ALA D 1 282 ? 20.103 -23.683 6.656 1.00 38.53 282 ALA D O 1
ATOM 12027 N N . ALA D 1 283 ? 18.295 -23.856 5.319 1.00 42.76 283 ALA D N 1
ATOM 12028 C CA . ALA D 1 283 ? 19.040 -23.638 4.078 1.00 45.46 283 ALA D CA 1
ATOM 12029 C C . ALA D 1 283 ? 19.628 -22.228 4.104 1.00 46.28 283 ALA D C 1
ATOM 12030 O O . ALA D 1 283 ? 20.811 -22.030 3.821 1.00 46.56 283 ALA D O 1
ATOM 12032 N N . VAL D 1 284 ? 18.786 -21.257 4.451 1.00 47.03 284 VAL D N 1
ATOM 12033 C CA . VAL D 1 284 ? 19.190 -19.857 4.526 1.00 47.48 284 VAL D CA 1
ATOM 12034 C C . VAL D 1 284 ? 20.307 -19.647 5.543 1.00 47.40 284 VAL D C 1
ATOM 12035 O O . VAL D 1 284 ? 21.353 -19.076 5.222 1.00 47.44 284 VAL D O 1
ATOM 12039 N N . GLY D 1 285 ? 20.086 -20.120 6.764 1.00 45.71 285 GLY D N 1
ATOM 12040 C CA . GLY D 1 285 ? 21.086 -19.959 7.800 1.00 46.45 285 GLY D CA 1
ATOM 12041 C C . GLY D 1 285 ? 22.406 -20.687 7.582 1.00 47.00 285 GLY D C 1
ATOM 12042 O O . GLY D 1 285 ? 23.475 -20.170 7.937 1.00 46.94 285 GLY D O 1
ATOM 12043 N N . ALA D 1 286 ? 22.339 -21.873 6.982 1.00 46.04 286 ALA D N 1
ATOM 12044 C CA . ALA D 1 286 ? 23.525 -22.686 6.746 1.00 43.30 286 ALA D CA 1
ATOM 12045 C C . ALA D 1 286 ? 24.396 -22.305 5.562 1.00 42.60 286 ALA D C 1
ATOM 12046 O O . ALA D 1 286 ? 25.577 -22.623 5.557 1.00 41.62 286 ALA D O 1
ATOM 12048 N N . PHE D 1 287 ? 23.838 -21.615 4.565 1.00 43.59 287 PHE D N 1
ATOM 12049 C CA . PHE D 1 287 ? 24.623 -21.280 3.373 1.00 44.15 287 PHE D CA 1
ATOM 12050 C C . PHE D 1 287 ? 24.624 -19.833 2.901 1.00 45.37 287 PHE D C 1
ATOM 12051 O O . PHE D 1 287 ? 25.640 -19.323 2.425 1.00 46.74 287 PHE D O 1
ATOM 12059 N N . LEU D 1 288 ? 23.490 -19.164 3.031 1.00 47.75 288 LEU D N 1
ATOM 12060 C CA . LEU D 1 288 ? 23.363 -17.777 2.600 1.00 50.87 288 LEU D CA 1
ATOM 12061 C C . LEU D 1 288 ? 23.816 -16.788 3.683 1.00 52.90 288 LEU D C 1
ATOM 12062 O O . LEU D 1 288 ? 23.917 -15.584 3.435 1.00 54.25 288 LEU D O 1
ATOM 12067 N N . HIS D 1 289 ? 24.099 -17.310 4.877 1.00 55.00 289 HIS D N 1
ATOM 12068 C CA . HIS D 1 289 ? 24.525 -16.488 6.020 1.00 55.97 289 HIS D CA 1
ATOM 12069 C C . HIS D 1 289 ? 25.794 -17.012 6.681 1.00 55.85 289 HIS D C 1
ATOM 12070 O O . HIS D 1 289 ? 26.113 -16.622 7.809 1.00 55.66 289 HIS D O 1
ATOM 12077 N N . GLN D 1 290 ? 26.524 -17.891 6.008 1.00 56.09 290 GLN D N 1
ATOM 12078 C CA . GLN D 1 290 ? 27.725 -18.448 6.623 1.00 56.36 290 GLN D CA 1
ATOM 12079 C C . GLN D 1 290 ? 28.804 -17.379 6.763 1.00 53.85 290 GLN D C 1
ATOM 12080 O O . GLN D 1 290 ? 28.980 -16.553 5.863 1.00 52.14 290 GLN D O 1
ATOM 12086 N N . GLY D 1 291 ? 29.514 -17.409 7.879 1.00 52.89 291 GLY D N 1
ATOM 12087 C CA . GLY D 1 291 ? 30.528 -16.397 8.141 1.00 51.75 291 GLY D CA 1
ATOM 12088 C C . GLY D 1 291 ? 30.007 -15.393 9.158 1.00 51.13 291 GLY D C 1
ATOM 12089 O O . GLY D 1 291 ? 30.773 -14.871 9.961 1.00 50.75 291 GLY D O 1
ATOM 12090 N N . GLN D 1 292 ? 28.698 -15.137 9.130 1.00 50.74 292 GLN D N 1
ATOM 12091 C CA . GLN D 1 292 ? 28.052 -14.195 10.052 1.00 50.30 292 GLN D CA 1
ATOM 12092 C C . GLN D 1 292 ? 27.721 -15.007 11.280 1.00 50.19 292 GLN D C 1
ATOM 12093 O O . GLN D 1 292 ? 26.672 -15.637 11.356 1.00 49.48 292 GLN D O 1
ATOM 12099 N N . ILE D 1 293 ? 28.603 -14.950 12.266 1.00 51.50 293 ILE D N 1
ATOM 12100 C CA . ILE D 1 293 ? 28.443 -15.748 13.472 1.00 52.33 293 ILE D CA 1
ATOM 12101 C C . ILE D 1 293 ? 27.277 -15.440 14.434 1.00 51.73 293 ILE D C 1
ATOM 12102 O O . ILE D 1 293 ? 27.306 -15.861 15.573 1.00 52.01 293 ILE D O 1
ATOM 12107 N N . CYS D 1 294 ? 26.246 -14.739 13.975 1.00 52.54 294 CYS D N 1
ATOM 12108 C CA . CYS D 1 294 ? 25.072 -14.452 14.820 1.00 53.07 294 CYS D CA 1
ATOM 12109 C C . CYS D 1 294 ? 23.809 -14.979 14.089 1.00 52.41 294 CYS D C 1
ATOM 12110 O O . CYS D 1 294 ? 22.741 -15.158 14.680 1.00 53.85 294 CYS D O 1
ATOM 12113 N N . MET D 1 295 ? 23.955 -15.305 12.814 1.00 51.59 295 MET D N 1
ATOM 12114 C CA . MET D 1 295 ? 22.825 -15.820 12.039 1.00 50.90 295 MET D CA 1
ATOM 12115 C C . MET D 1 295 ? 23.071 -17.195 11.399 1.00 49.87 295 MET D C 1
ATOM 12116 O O . MET D 1 295 ? 22.129 -17.869 10.995 1.00 49.67 295 MET D O 1
ATOM 12121 N N . SER D 1 296 ? 24.331 -17.598 11.312 1.00 48.83 296 SER D N 1
ATOM 12122 C CA . SER D 1 296 ? 24.681 -18.886 10.744 1.00 48.59 296 SER D CA 1
ATOM 12123 C C . SER D 1 296 ? 24.470 -20.062 11.694 1.00 48.86 296 SER D C 1
ATOM 12124 O O . SER D 1 296 ? 24.419 -19.892 12.912 1.00 48.78 296 SER D O 1
ATOM 12126 N N . ILE D 1 297 ? 24.327 -21.246 11.115 1.00 48.77 297 ILE D N 1
ATOM 12127 C CA . ILE D 1 297 ? 24.159 -22.467 11.885 1.00 49.92 297 ILE D CA 1
ATOM 12128 C C . ILE D 1 297 ? 25.047 -23.497 11.201 1.00 49.98 297 ILE D C 1
ATOM 12129 O O . ILE D 1 297 ? 25.259 -23.416 9.987 1.00 50.72 297 ILE D O 1
ATOM 12134 N N . ASN D 1 298 ? 25.587 -24.441 11.962 1.00 49.50 298 ASN D N 1
ATOM 12135 C CA . ASN D 1 298 ? 26.454 -25.443 11.360 1.00 49.71 298 ASN D CA 1
ATOM 12136 C C . ASN D 1 298 ? 26.039 -26.876 11.591 1.00 47.84 298 ASN D C 1
ATOM 12137 O O . ASN D 1 298 ? 26.724 -27.800 11.168 1.00 48.91 298 ASN D O 1
ATOM 12142 N N . ARG D 1 299 ? 24.911 -27.060 12.261 1.00 45.23 299 ARG D N 1
ATOM 12143 C CA . ARG D 1 299 ? 24.390 -28.394 12.487 1.00 44.85 299 ARG D CA 1
ATOM 12144 C C . ARG D 1 299 ? 22.909 -28.336 12.788 1.00 42.17 299 ARG D C 1
ATOM 12145 O O . ARG D 1 299 ? 22.411 -27.371 13.371 1.00 40.64 299 ARG D O 1
ATOM 12153 N N . VAL D 1 300 ? 22.210 -29.374 12.354 1.00 39.74 300 VAL D N 1
ATOM 12154 C CA . VAL D 1 300 ? 20.776 -29.468 12.547 1.00 39.28 300 VAL D CA 1
ATOM 12155 C C . VAL D 1 300 ? 20.458 -30.646 13.456 1.00 39.16 300 VAL D C 1
ATOM 12156 O O . VAL D 1 300 ? 21.065 -31.714 13.350 1.00 38.64 300 VAL D O 1
ATOM 12160 N N . ILE D 1 301 ? 19.511 -30.429 14.357 1.00 39.42 301 ILE D N 1
ATOM 12161 C CA . ILE D 1 301 ? 19.097 -31.437 15.313 1.00 40.30 301 ILE D CA 1
ATOM 12162 C C . ILE D 1 301 ? 17.592 -31.573 15.155 1.00 41.92 301 ILE D C 1
ATOM 12163 O O . ILE D 1 301 ? 16.844 -30.676 15.539 1.00 42.23 301 ILE D O 1
ATOM 12168 N N . VAL D 1 302 ? 17.170 -32.695 14.571 1.00 43.30 302 VAL D N 1
ATOM 12169 C CA . VAL D 1 302 ? 15.759 -32.959 14.295 1.00 45.90 302 VAL D CA 1
ATOM 12170 C C . VAL D 1 302 ? 15.190 -34.115 15.106 1.00 46.96 302 VAL D C 1
ATOM 12171 O O . VAL D 1 302 ? 15.880 -35.104 15.366 1.00 47.52 302 VAL D O 1
ATOM 12175 N N . ASP D 1 303 ? 13.927 -33.991 15.485 1.00 47.59 303 ASP D N 1
ATOM 12176 C CA . ASP D 1 303 ? 13.260 -35.044 16.233 1.00 50.84 303 ASP D CA 1
ATOM 12177 C C . ASP D 1 303 ? 13.054 -36.226 15.279 1.00 51.53 303 ASP D C 1
ATOM 12178 O O . ASP D 1 303 ? 12.670 -36.039 14.117 1.00 51.35 303 ASP D O 1
ATOM 12183 N N . ALA D 1 304 ? 13.322 -37.428 15.785 1.00 51.69 304 ALA D N 1
ATOM 12184 C CA . ALA D 1 304 ? 13.195 -38.670 15.031 1.00 51.69 304 ALA D CA 1
ATOM 12185 C C . ALA D 1 304 ? 11.918 -38.736 14.212 1.00 51.32 304 ALA D C 1
ATOM 12186 O O . ALA D 1 304 ? 11.950 -39.024 13.014 1.00 51.69 304 ALA D O 1
ATOM 12188 N N . ALA D 1 305 ? 10.800 -38.468 14.872 1.00 51.98 305 ALA D N 1
ATOM 12189 C CA . ALA D 1 305 ? 9.475 -38.505 14.252 1.00 51.58 305 ALA D CA 1
ATOM 12190 C C . ALA D 1 305 ? 9.323 -37.679 12.985 1.00 49.77 305 ALA D C 1
ATOM 12191 O O . ALA D 1 305 ? 8.324 -37.821 12.289 1.00 50.25 305 ALA D O 1
ATOM 12193 N N . VAL D 1 306 ? 10.292 -36.818 12.691 1.00 48.70 306 VAL D N 1
ATOM 12194 C CA . VAL D 1 306 ? 10.209 -35.976 11.500 1.00 47.58 306 VAL D CA 1
ATOM 12195 C C . VAL D 1 306 ? 11.562 -35.827 10.819 1.00 47.56 306 VAL D C 1
ATOM 12196 O O . VAL D 1 306 ? 11.722 -35.017 9.899 1.00 47.20 306 VAL D O 1
ATOM 12198 N N . HIS D 1 307 ? 12.529 -36.621 11.275 1.00 48.14 307 HIS D N 1
ATOM 12199 C CA . HIS D 1 307 ? 13.885 -36.597 10.737 1.00 49.08 307 HIS D CA 1
ATOM 12200 C C . HIS D 1 307 ? 13.948 -36.859 9.230 1.00 49.67 307 HI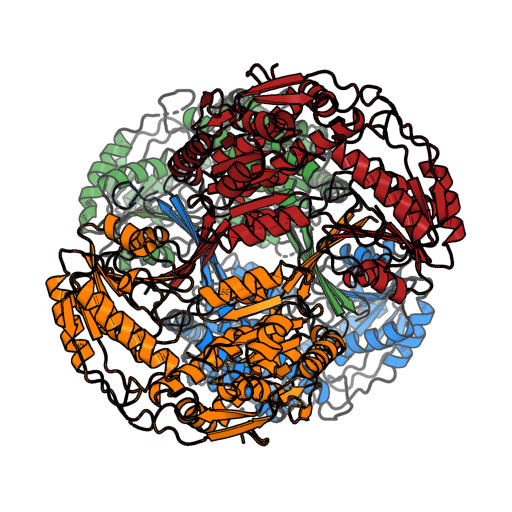S D C 1
ATOM 12201 O O . HIS D 1 307 ? 14.595 -36.114 8.492 1.00 50.44 307 HIS D O 1
ATOM 12208 N N . ASP D 1 308 ? 13.273 -37.907 8.768 1.00 49.49 308 ASP D N 1
ATOM 12209 C CA . ASP D 1 308 ? 13.291 -38.228 7.344 1.00 48.75 308 ASP D CA 1
ATOM 12210 C C . ASP D 1 308 ? 12.575 -37.177 6.500 1.00 47.49 308 ASP D C 1
ATOM 12211 O O . ASP D 1 308 ? 13.055 -36.817 5.431 1.00 47.21 308 ASP D O 1
ATOM 12216 N N . GLU D 1 309 ? 11.431 -36.688 6.972 1.00 46.65 309 GLU D N 1
ATOM 12217 C CA . GLU D 1 309 ? 10.695 -35.663 6.235 1.00 47.48 309 GLU D CA 1
ATOM 12218 C C . GLU D 1 309 ? 11.561 -34.407 6.091 1.00 48.31 309 GLU D C 1
ATOM 12219 O O . GLU D 1 309 ? 11.684 -33.829 5.005 1.00 47.30 309 GLU D O 1
ATOM 12225 N N . PHE D 1 310 ? 12.146 -33.986 7.211 1.00 48.43 310 PHE D N 1
ATOM 12226 C CA . PHE D 1 310 ? 13.008 -32.809 7.224 1.00 47.39 310 PHE D CA 1
ATOM 12227 C C . PHE D 1 310 ? 14.220 -32.990 6.304 1.00 47.76 310 PHE D C 1
ATOM 12228 O O . PHE D 1 310 ? 14.470 -32.160 5.430 1.00 46.14 310 PHE D O 1
ATOM 12236 N N . LEU D 1 311 ? 14.960 -34.081 6.506 1.00 47.76 311 LEU D N 1
ATOM 12237 C CA . LEU D 1 311 ? 16.151 -34.386 5.714 1.00 48.72 311 LEU D CA 1
ATOM 12238 C C . LEU D 1 311 ? 15.889 -34.304 4.213 1.00 50.51 311 LEU D C 1
ATOM 12239 O O . LEU D 1 311 ? 16.617 -33.620 3.490 1.00 49.90 311 LEU D O 1
ATOM 12244 N N . GLU D 1 312 ? 14.854 -34.993 3.737 1.00 52.43 312 GLU D N 1
ATOM 12245 C CA . GLU D 1 312 ? 14.560 -34.978 2.306 1.00 55.32 312 GLU D CA 1
ATOM 12246 C C . GLU D 1 312 ? 14.200 -33.579 1.843 1.00 53.64 312 GLU D C 1
ATOM 12247 O O . GLU D 1 312 ? 14.714 -33.098 0.834 1.00 54.02 312 GLU D O 1
ATOM 12253 N N . LYS D 1 313 ? 13.320 -32.924 2.590 1.00 53.33 313 LYS D N 1
ATOM 12254 C CA . LYS D 1 313 ? 12.895 -31.579 2.238 1.00 52.12 313 LYS D CA 1
ATOM 12255 C C . LYS D 1 313 ? 14.074 -30.614 2.266 1.00 51.19 313 LYS D C 1
ATOM 12256 O O . LYS D 1 313 ? 14.156 -29.686 1.456 1.00 51.22 313 LYS D O 1
ATOM 12262 N N . PHE D 1 314 ? 14.998 -30.857 3.188 1.00 48.88 314 PHE D N 1
ATOM 12263 C CA . PHE D 1 314 ? 16.177 -30.015 3.337 1.00 46.79 314 PHE D CA 1
ATOM 12264 C C . PHE D 1 314 ? 17.211 -30.279 2.241 1.00 45.89 314 PHE D C 1
ATOM 12265 O O . PHE D 1 314 ? 17.759 -29.345 1.662 1.00 45.15 314 PHE D O 1
ATOM 12273 N N . VAL D 1 315 ? 17.476 -31.553 1.960 1.00 45.76 315 VAL D N 1
ATOM 12274 C CA . VAL D 1 315 ? 18.443 -31.924 0.923 1.00 45.16 315 VAL D CA 1
ATOM 12275 C C . VAL D 1 315 ? 17.989 -31.322 -0.406 1.00 45.08 315 VAL D C 1
ATOM 12276 O O . VAL D 1 315 ? 18.799 -30.829 -1.201 1.00 44.02 315 VAL D O 1
ATOM 12280 N N . GLU D 1 316 ? 16.684 -31.356 -0.625 1.00 44.68 316 GLU D N 1
ATOM 12281 C CA . GLU D 1 316 ? 16.123 -30.801 -1.843 1.00 46.55 316 GLU D CA 1
ATOM 12282 C C . GLU D 1 316 ? 16.547 -29.342 -1.906 1.00 46.39 316 GLU D C 1
ATOM 12283 O O . GLU D 1 316 ? 17.285 -28.940 -2.808 1.00 45.89 316 GLU D O 1
ATOM 12285 N N . ALA D 1 317 ? 16.093 -28.577 -0.915 1.00 46.73 317 ALA D N 1
ATOM 12286 C CA . ALA D 1 317 ? 16.375 -27.152 -0.798 1.00 45.50 317 ALA D CA 1
ATOM 12287 C C . ALA D 1 317 ? 17.830 -26.722 -1.007 1.00 45.59 317 ALA D C 1
ATOM 12288 O O . ALA D 1 317 ? 18.077 -25.749 -1.721 1.00 45.81 317 ALA D O 1
ATOM 12290 N N . VAL D 1 318 ? 18.792 -27.426 -0.399 1.00 46.10 318 VAL D N 1
ATOM 12291 C CA . VAL D 1 318 ? 20.204 -27.044 -0.540 1.00 48.10 318 VAL D CA 1
ATOM 12292 C C . VAL D 1 318 ? 20.816 -27.464 -1.868 1.00 50.25 318 VAL D C 1
ATOM 12293 O O . VAL D 1 318 ? 21.910 -27.018 -2.229 1.00 50.83 318 VAL D O 1
ATOM 12297 N N . LYS D 1 319 ? 20.108 -28.317 -2.601 1.00 53.39 319 LYS D N 1
ATOM 12298 C CA . LYS D 1 319 ? 20.601 -28.771 -3.899 1.00 55.41 319 LYS D CA 1
ATOM 12299 C C . LYS D 1 319 ? 20.270 -27.705 -4.941 1.00 55.61 319 LYS D C 1
ATOM 12300 O O . LYS D 1 319 ? 20.752 -27.755 -6.068 1.00 55.78 319 LYS D O 1
ATOM 12302 N N . ASN D 1 320 ? 19.465 -26.729 -4.538 1.00 56.45 320 ASN D N 1
ATOM 12303 C CA . ASN D 1 320 ? 19.073 -25.642 -5.427 1.00 58.16 320 ASN D CA 1
ATOM 12304 C C . ASN D 1 320 ? 19.741 -24.320 -5.031 1.00 55.09 320 ASN D C 1
ATOM 12305 O O . ASN D 1 320 ? 19.117 -23.256 -5.059 1.00 58.73 320 ASN D O 1
ATOM 12310 N N . ILE D 1 321 ? 21.013 -24.381 -4.659 1.00 52.15 321 ILE D N 1
ATOM 12311 C CA . ILE D 1 321 ? 21.720 -23.168 -4.278 1.00 51.76 321 ILE D CA 1
ATOM 12312 C C . ILE D 1 321 ? 22.868 -22.924 -5.236 1.00 50.66 321 ILE D C 1
ATOM 12313 O O . ILE D 1 321 ? 23.826 -23.688 -5.293 1.00 51.59 321 ILE D O 1
ATOM 12318 N N . PRO D 1 322 ? 22.774 -21.841 -6.013 1.00 52.65 322 PRO D N 1
ATOM 12319 C CA . PRO D 1 322 ? 23.817 -21.515 -6.980 1.00 56.50 322 PRO D CA 1
ATOM 12320 C C . PRO D 1 322 ? 25.188 -21.221 -6.393 1.00 57.80 322 PRO D C 1
ATOM 12321 O O . PRO D 1 322 ? 25.380 -20.215 -5.707 1.00 58.44 322 PRO D O 1
ATOM 12325 N N . THR D 1 323 ? 26.128 -22.117 -6.666 1.00 57.62 323 THR D N 1
ATOM 12326 C CA . THR D 1 323 ? 27.509 -21.962 -6.235 1.00 57.35 323 THR D CA 1
ATOM 12327 C C . THR D 1 323 ? 28.171 -21.309 -7.458 1.00 58.30 323 THR D C 1
ATOM 12328 O O . THR D 1 323 ? 27.562 -21.281 -8.535 1.00 59.48 323 THR D O 1
ATOM 12332 N N . GLY D 1 324 ? 29.383 -20.778 -7.309 1.00 56.83 324 GLY D N 1
ATOM 12333 C CA . GLY D 1 324 ? 30.045 -20.156 -8.447 1.00 56.28 324 GLY D CA 1
ATOM 12334 C C . GLY D 1 324 ? 30.518 -18.732 -8.219 1.00 56.34 324 GLY D C 1
ATOM 12335 O O . GLY D 1 324 ? 30.492 -18.241 -7.088 1.00 57.84 324 GLY D O 1
ATOM 12336 N N . ASP D 1 325 ? 30.945 -18.072 -9.296 1.00 55.84 325 ASP D N 1
ATOM 12337 C CA . ASP D 1 325 ? 31.454 -16.694 -9.275 1.00 56.30 325 ASP D CA 1
ATOM 12338 C C . ASP D 1 325 ? 30.617 -15.744 -8.420 1.00 55.41 325 ASP D C 1
ATOM 12339 O O . ASP D 1 325 ? 29.423 -15.586 -8.663 1.00 54.65 325 ASP D O 1
ATOM 12344 N N . PRO D 1 326 ? 31.242 -15.087 -7.420 1.00 54.99 326 PRO D N 1
ATOM 12345 C CA . PRO D 1 326 ? 30.541 -14.154 -6.526 1.00 54.03 326 PRO D CA 1
ATOM 12346 C C . PRO D 1 326 ? 30.022 -12.848 -7.130 1.00 53.76 326 PRO D C 1
ATOM 12347 O O . PRO D 1 326 ? 29.134 -12.212 -6.560 1.00 52.77 326 PRO D O 1
ATOM 12351 N N . SER D 1 327 ? 30.575 -12.453 -8.277 1.00 53.43 327 SER D N 1
ATOM 12352 C CA . SER D 1 327 ? 30.156 -11.236 -8.953 1.00 52.87 327 SER D CA 1
ATOM 12353 C C . SER D 1 327 ? 28.732 -11.372 -9.480 1.00 54.29 327 SER D C 1
ATOM 12354 O O . SER D 1 327 ? 27.973 -10.403 -9.495 1.00 54.68 327 SER D O 1
ATOM 12356 N N . ALA D 1 328 ? 28.366 -12.578 -9.910 1.00 55.27 328 ALA D N 1
ATOM 12357 C CA . ALA D 1 328 ? 27.027 -12.829 -10.443 1.00 55.79 328 ALA D CA 1
ATOM 12358 C C . ALA D 1 328 ? 25.962 -12.543 -9.387 1.00 56.96 328 ALA D C 1
ATOM 12359 O O . ALA D 1 328 ? 26.139 -12.879 -8.216 1.00 57.25 328 ALA D O 1
ATOM 12361 N N . GLU D 1 329 ? 24.852 -11.938 -9.805 1.00 57.15 329 GLU D N 1
ATOM 12362 C CA . GLU D 1 329 ? 23.777 -11.582 -8.886 1.00 57.39 329 GLU D CA 1
ATOM 12363 C C . GLU D 1 329 ? 22.985 -12.759 -8.295 1.00 58.13 329 GLU D C 1
ATOM 12364 O O . GLU D 1 329 ? 22.383 -12.637 -7.219 1.00 58.07 329 GLU D O 1
ATOM 12366 N N . GLY D 1 330 ? 22.986 -13.897 -8.989 1.00 58.92 330 GLY D N 1
ATOM 12367 C CA . GLY D 1 330 ? 22.242 -15.054 -8.508 1.00 58.16 330 GLY D CA 1
ATOM 12368 C C . GLY D 1 330 ? 22.971 -15.896 -7.473 1.00 57.52 330 GLY D C 1
ATOM 12369 O O . GLY D 1 330 ? 22.346 -16.462 -6.568 1.00 57.42 330 GLY D O 1
ATOM 12370 N N . THR D 1 331 ? 24.296 -15.966 -7.615 1.00 56.00 331 THR D N 1
ATOM 12371 C CA . THR D 1 331 ? 25.169 -16.734 -6.721 1.00 53.88 331 THR D CA 1
ATOM 12372 C C . THR D 1 331 ? 24.838 -16.569 -5.234 1.00 52.09 331 THR D C 1
ATOM 12373 O O . THR D 1 331 ? 24.379 -15.515 -4.795 1.00 52.74 331 THR D O 1
ATOM 12377 N N . LEU D 1 332 ? 25.075 -17.625 -4.469 1.00 49.32 332 LEU D N 1
ATOM 12378 C CA . LEU D 1 332 ? 24.803 -17.609 -3.039 1.00 46.63 332 LEU D CA 1
ATOM 12379 C C . LEU D 1 332 ? 25.940 -18.252 -2.247 1.00 43.55 332 LEU D C 1
ATOM 12380 O O . LEU D 1 332 ? 25.979 -18.151 -1.024 1.00 43.05 332 LEU D O 1
ATOM 12385 N N . VAL D 1 333 ? 26.855 -18.908 -2.951 1.00 40.39 333 VAL D N 1
ATOM 12386 C CA . VAL D 1 333 ? 28.008 -19.526 -2.308 1.00 39.45 333 VAL D CA 1
ATOM 12387 C C . VAL D 1 333 ? 29.263 -19.115 -3.068 1.00 39.20 333 VAL D C 1
ATOM 12388 O O . VAL D 1 333 ? 29.447 -19.483 -4.230 1.00 40.85 333 VAL D O 1
ATOM 12392 N N . GLY D 1 334 ? 30.128 -18.351 -2.410 1.00 36.24 334 GLY D N 1
ATOM 12393 C CA . GLY D 1 334 ? 31.334 -17.895 -3.065 1.00 34.57 334 GLY D CA 1
ATOM 12394 C C . GLY D 1 334 ? 32.561 -18.691 -2.682 1.00 34.64 334 GLY D C 1
ATOM 12395 O O . GLY D 1 334 ? 32.455 -19.711 -2.004 1.00 36.18 334 GLY D O 1
ATOM 12396 N N . PRO D 1 335 ? 33.753 -18.246 -3.100 1.00 32.80 335 PRO D N 1
ATOM 12397 C CA . PRO D 1 335 ? 34.952 -18.991 -2.751 1.00 34.72 335 PRO D CA 1
ATOM 12398 C C . PRO D 1 335 ? 35.260 -18.887 -1.264 1.00 36.76 335 PRO D C 1
ATOM 12399 O O . PRO D 1 335 ? 34.650 -18.091 -0.550 1.00 37.76 335 PRO D O 1
ATOM 12403 N N . VAL D 1 336 ? 36.202 -19.725 -0.827 1.00 39.11 336 VAL D N 1
ATOM 12404 C CA . VAL D 1 336 ? 36.705 -19.796 0.545 1.00 38.11 336 VAL D CA 1
ATOM 12405 C C . VAL D 1 336 ? 37.872 -18.808 0.536 1.00 38.94 336 VAL D C 1
ATOM 12406 O O . VAL D 1 336 ? 38.586 -18.711 -0.469 1.00 39.54 336 VAL D O 1
ATOM 12410 N N . ILE D 1 337 ? 38.073 -18.081 1.637 1.00 38.63 337 ILE D N 1
ATOM 12411 C CA . ILE D 1 337 ? 39.106 -17.045 1.705 1.00 39.32 337 ILE D CA 1
ATOM 12412 C C . ILE D 1 337 ? 40.561 -17.356 1.284 1.00 40.09 337 ILE D C 1
ATOM 12413 O O . ILE D 1 337 ? 41.192 -16.509 0.642 1.00 41.26 337 ILE D O 1
ATOM 12418 N N . ASN D 1 338 ? 41.096 -18.532 1.603 1.00 40.22 338 ASN D N 1
ATOM 12419 C CA . ASN D 1 338 ? 42.479 -18.864 1.198 1.00 40.39 338 ASN D CA 1
ATOM 12420 C C . ASN D 1 338 ? 42.748 -20.373 1.194 1.00 40.17 338 ASN D C 1
ATOM 12421 O O . ASN D 1 338 ? 41.964 -21.145 1.736 1.00 38.18 338 ASN D O 1
ATOM 12426 N N . ASP D 1 339 ? 43.874 -20.777 0.613 1.00 41.42 339 ASP D N 1
ATOM 12427 C CA . ASP D 1 339 ? 44.238 -22.197 0.499 1.00 42.80 339 ASP D CA 1
ATOM 12428 C C . ASP D 1 339 ? 44.230 -22.977 1.814 1.00 41.92 339 ASP D C 1
ATOM 12429 O O . ASP D 1 339 ? 43.780 -24.125 1.867 1.00 43.55 339 ASP D O 1
ATOM 12434 N N . SER D 1 340 ? 44.755 -22.359 2.861 1.00 40.01 340 SER D N 1
ATOM 12435 C CA . SER D 1 340 ? 44.798 -22.989 4.181 1.00 38.01 340 SER D CA 1
ATOM 12436 C C . SER D 1 340 ? 43.418 -23.366 4.704 1.00 36.66 340 SER D C 1
ATOM 12437 O O . SER D 1 340 ? 43.240 -24.464 5.248 1.00 38.51 340 SER D O 1
ATOM 12440 N N . GLN D 1 341 ? 42.471 -22.450 4.554 1.00 36.03 341 GLN D N 1
ATOM 12441 C CA . GLN D 1 341 ? 41.082 -22.635 4.984 1.00 35.69 341 GLN D CA 1
ATOM 12442 C C . GLN D 1 341 ? 40.442 -23.700 4.115 1.00 36.34 341 GLN D C 1
ATOM 12443 O O . GLN D 1 341 ? 39.543 -24.418 4.550 1.00 33.12 341 GLN D O 1
ATOM 12449 N N . LEU D 1 342 ? 40.934 -23.796 2.875 1.00 39.05 342 LEU D N 1
ATOM 12450 C CA . LEU D 1 342 ? 40.415 -24.762 1.894 1.00 41.31 342 LEU D CA 1
ATOM 12451 C C . LEU D 1 342 ? 40.780 -26.186 2.334 1.00 42.74 342 LEU D C 1
ATOM 12452 O O . LEU D 1 342 ? 39.955 -27.105 2.246 1.00 41.94 342 LEU D O 1
ATOM 12457 N N . SER D 1 343 ? 42.034 -26.310 2.798 1.00 42.18 343 SER D N 1
ATOM 12458 C CA . SER D 1 343 ? 42.633 -27.532 3.346 1.00 43.46 343 SER D CA 1
ATOM 12459 C C . SER D 1 343 ? 41.799 -27.996 4.563 1.00 43.92 343 SER D C 1
ATOM 12460 O O . SER D 1 343 ? 41.416 -29.151 4.645 1.00 43.60 343 SER D O 1
ATOM 12463 N N . GLY D 1 344 ? 41.498 -27.092 5.488 1.00 42.06 344 GLY D N 1
ATOM 12464 C CA . GLY D 1 344 ? 40.707 -27.498 6.637 1.00 41.09 344 GLY D CA 1
ATOM 12465 C C . GLY D 1 344 ? 39.347 -28.052 6.258 1.00 41.17 344 GLY D C 1
ATOM 12466 O O . GLY D 1 344 ? 38.861 -29.015 6.838 1.00 41.02 344 GLY D O 1
ATOM 12467 N N . LEU D 1 345 ? 38.717 -27.408 5.291 1.00 42.55 345 LEU D N 1
ATOM 12468 C CA . LEU D 1 345 ? 37.396 -27.833 4.818 1.00 44.69 345 LEU D CA 1
ATOM 12469 C C . LEU D 1 345 ? 37.532 -29.202 4.148 1.00 44.76 345 LEU D C 1
ATOM 12470 O O . LEU D 1 345 ? 36.738 -30.107 4.388 1.00 43.62 345 LEU D O 1
ATOM 12475 N N . LYS D 1 346 ? 38.561 -29.347 3.317 1.00 45.30 346 LYS D N 1
ATOM 12476 C CA . LYS D 1 346 ? 38.818 -30.613 2.629 1.00 46.22 346 LYS D CA 1
ATOM 12477 C C . LYS D 1 346 ? 38.963 -31.716 3.662 1.00 46.63 346 LYS D C 1
ATOM 12478 O O . LYS D 1 346 ? 38.204 -32.681 3.642 1.00 47.70 346 LYS D O 1
ATOM 12484 N N . GLU D 1 347 ? 39.915 -31.557 4.584 1.00 47.50 347 GLU D N 1
ATOM 12485 C CA . GLU D 1 347 ? 40.154 -32.568 5.605 1.00 48.40 347 GLU D CA 1
ATOM 12486 C C . GLU D 1 347 ? 39.001 -32.791 6.581 1.00 46.58 347 GLU D C 1
ATOM 12487 O O . GLU D 1 347 ? 38.883 -33.876 7.141 1.00 47.06 347 GLU D O 1
ATOM 12493 N N . LYS D 1 348 ? 38.136 -31.798 6.778 1.00 45.39 348 LYS D N 1
ATOM 12494 C CA . LYS D 1 348 ? 37.002 -32.001 7.676 1.00 45.37 348 LYS D CA 1
ATOM 12495 C C . LYS D 1 348 ? 36.011 -32.969 7.051 1.00 46.59 348 LYS D C 1
ATOM 12496 O O . LYS D 1 348 ? 35.394 -33.771 7.756 1.00 47.76 348 LYS D O 1
ATOM 12502 N N . ILE D 1 349 ? 35.862 -32.883 5.733 1.00 47.15 349 ILE D N 1
ATOM 12503 C CA . ILE D 1 349 ? 34.962 -33.750 4.984 1.00 48.20 349 ILE D CA 1
ATOM 12504 C C . ILE D 1 349 ? 35.443 -35.203 5.049 1.00 48.91 349 ILE D C 1
ATOM 12505 O O . ILE D 1 349 ? 34.669 -36.110 5.369 1.00 48.42 349 ILE D O 1
ATOM 12510 N N . GLU D 1 350 ? 36.720 -35.411 4.748 1.00 48.82 350 GLU D N 1
ATOM 12511 C CA . GLU D 1 350 ? 37.315 -36.741 4.773 1.00 49.04 350 GLU D CA 1
ATOM 12512 C C . GLU D 1 350 ? 37.070 -37.366 6.124 1.00 47.49 350 GLU D C 1
ATOM 12513 O O . GLU D 1 350 ? 36.583 -38.488 6.232 1.00 47.27 350 GLU D O 1
ATOM 12519 N N . LEU D 1 351 ? 37.406 -36.611 7.163 1.00 46.80 351 LEU D N 1
ATOM 12520 C CA . LEU D 1 351 ? 37.239 -37.078 8.527 1.00 45.10 351 LEU D CA 1
ATOM 12521 C C . LEU D 1 351 ? 35.792 -37.407 8.884 1.00 42.94 351 LEU D C 1
ATOM 12522 O O . LEU D 1 351 ? 35.535 -38.390 9.575 1.00 43.09 351 LEU D O 1
ATOM 12527 N N . ALA D 1 352 ? 34.847 -36.606 8.410 1.00 39.24 352 ALA D N 1
ATOM 12528 C CA . ALA D 1 352 ? 33.453 -36.890 8.709 1.00 39.29 352 ALA D CA 1
ATOM 12529 C C . ALA D 1 352 ? 33.118 -38.298 8.198 1.00 39.76 352 ALA D C 1
ATOM 12530 O O . ALA D 1 352 ? 32.383 -39.047 8.844 1.00 40.09 352 ALA D O 1
ATOM 12532 N N . LYS D 1 353 ? 33.653 -38.648 7.031 1.00 39.57 353 LYS D N 1
ATOM 12533 C CA . LYS D 1 353 ? 33.424 -39.961 6.443 1.00 39.46 353 LYS D CA 1
ATOM 12534 C C . LYS D 1 353 ? 34.053 -41.055 7.302 1.00 39.28 353 LYS D C 1
ATOM 12535 O O . LYS D 1 353 ? 33.397 -42.026 7.674 1.00 37.86 353 LYS D O 1
ATOM 12541 N N . LYS D 1 354 ? 35.327 -40.875 7.627 1.00 39.22 354 LYS D N 1
ATOM 12542 C CA . LYS D 1 354 ? 36.053 -41.840 8.432 1.00 40.66 354 LYS D CA 1
ATOM 12543 C C . LYS D 1 354 ? 35.423 -42.048 9.806 1.00 42.76 354 LYS D C 1
ATOM 12544 O O . LYS D 1 354 ? 35.654 -43.076 10.437 1.00 43.09 354 LYS D O 1
ATOM 12546 N N . GLU D 1 355 ? 34.627 -41.084 10.262 1.00 43.65 355 GLU D N 1
ATOM 12547 C CA . GLU D 1 355 ? 33.989 -41.182 11.578 1.00 43.49 355 GLU D CA 1
ATOM 12548 C C . GLU D 1 355 ? 32.643 -41.875 11.531 1.00 42.79 355 GLU D C 1
ATOM 12549 O O . GLU D 1 355 ? 32.046 -42.170 12.570 1.00 41.83 355 GLU D O 1
ATOM 12555 N N . GLY D 1 356 ? 32.167 -42.131 10.315 1.00 41.73 356 GLY D N 1
ATOM 12556 C CA . GLY D 1 356 ? 30.901 -42.813 10.165 1.00 41.39 356 GLY D CA 1
ATOM 12557 C C . GLY D 1 356 ? 29.757 -41.975 9.640 1.00 42.40 356 GLY D C 1
ATOM 12558 O O . GLY D 1 356 ? 28.616 -42.425 9.650 1.00 43.33 356 GLY D O 1
ATOM 12559 N N . ALA D 1 357 ? 30.043 -40.762 9.179 1.00 43.33 357 ALA D N 1
ATOM 12560 C CA . ALA D 1 357 ? 28.987 -39.892 8.658 1.00 42.76 357 ALA D CA 1
ATOM 12561 C C . ALA D 1 357 ? 28.585 -40.299 7.242 1.00 42.07 357 ALA D C 1
ATOM 12562 O O . ALA D 1 357 ? 29.388 -40.851 6.491 1.00 41.55 357 ALA D O 1
ATOM 12564 N N . THR D 1 358 ? 27.336 -40.024 6.886 1.00 41.68 358 THR D N 1
ATOM 12565 C CA . THR D 1 358 ? 26.824 -40.359 5.562 1.00 41.35 358 THR D CA 1
ATOM 12566 C C . THR D 1 358 ? 26.613 -39.091 4.748 1.00 40.73 358 THR D C 1
ATOM 12567 O O . THR D 1 358 ? 26.011 -38.137 5.236 1.00 38.61 358 THR D O 1
ATOM 12571 N N . VAL D 1 359 ? 27.128 -39.092 3.514 1.00 40.57 359 VAL D N 1
ATOM 12572 C CA . VAL D 1 359 ? 27.008 -37.958 2.583 1.00 39.71 359 VAL D CA 1
ATOM 12573 C C . VAL D 1 359 ? 25.584 -37.845 2.057 1.00 39.83 359 VAL D C 1
ATOM 12574 O O . VAL D 1 359 ? 25.035 -38.806 1.527 1.00 40.51 359 VAL D O 1
ATOM 12578 N N . GLN D 1 360 ? 24.988 -36.667 2.217 1.00 40.64 360 GLN D N 1
ATOM 12579 C CA . GLN D 1 360 ? 23.628 -36.424 1.754 1.00 40.99 360 GLN D CA 1
ATOM 12580 C C . GLN D 1 360 ? 23.621 -35.429 0.612 1.00 39.46 360 GLN D C 1
ATOM 12581 O O . GLN D 1 360 ? 22.729 -35.450 -0.225 1.00 38.46 360 GLN D O 1
ATOM 12587 N N . VAL D 1 361 ? 24.614 -34.550 0.605 1.00 38.56 361 VAL D N 1
ATOM 12588 C CA . VAL D 1 361 ? 24.762 -33.530 -0.426 1.00 38.40 361 VAL D CA 1
ATOM 12589 C C . VAL D 1 361 ? 26.244 -33.244 -0.569 1.00 39.48 361 VAL D C 1
ATOM 12590 O O . VAL D 1 361 ? 26.924 -32.964 0.411 1.00 38.17 361 VAL D O 1
ATOM 12594 N N . GLU D 1 362 ? 26.750 -33.340 -1.785 1.00 40.26 362 GLU D N 1
ATOM 12595 C CA . GLU D 1 362 ? 28.143 -33.034 -2.031 1.00 41.02 362 GLU D CA 1
ATOM 12596 C C . GLU D 1 362 ? 28.227 -32.463 -3.415 1.00 40.20 362 GLU D C 1
ATOM 12597 O O . GLU D 1 362 ? 27.256 -32.486 -4.165 1.00 39.67 362 GLU D O 1
ATOM 12603 N N . GLY D 1 363 ? 29.385 -31.922 -3.739 1.00 41.41 363 GLY D N 1
ATOM 12604 C CA . GLY D 1 363 ? 29.582 -31.320 -5.037 1.00 42.62 363 GLY D CA 1
ATOM 12605 C C . GLY D 1 363 ? 31.068 -31.184 -5.226 1.00 44.12 363 GLY D C 1
ATOM 12606 O O . GLY D 1 363 ? 31.827 -31.451 -4.297 1.00 42.58 363 GLY D O 1
ATOM 12607 N N . PRO D 1 364 ? 31.518 -30.759 -6.410 1.00 45.46 364 PRO D N 1
ATOM 12608 C CA . PRO D 1 364 ? 32.956 -30.618 -6.647 1.00 47.24 364 PRO D CA 1
ATOM 12609 C C . PRO D 1 364 ? 33.551 -29.327 -6.091 1.00 48.24 364 PRO D C 1
ATOM 12610 O O . PRO D 1 364 ? 32.869 -28.303 -6.004 1.00 48.86 364 PRO D O 1
ATOM 12614 N N . ILE D 1 365 ? 34.821 -29.388 -5.705 1.00 48.00 365 ILE D N 1
ATOM 12615 C CA . ILE D 1 365 ? 35.474 -28.207 -5.201 1.00 50.18 365 ILE D CA 1
ATOM 12616 C C . ILE D 1 365 ? 36.646 -27.829 -6.115 1.00 51.48 365 ILE D C 1
ATOM 12617 O O . ILE D 1 365 ? 37.716 -28.443 -6.099 1.00 52.74 365 ILE D O 1
ATOM 12622 N N . GLU D 1 366 ? 36.396 -26.824 -6.948 1.00 51.35 366 GLU D N 1
ATOM 12623 C CA . GLU D 1 366 ? 37.377 -26.308 -7.892 1.00 51.27 366 GLU D CA 1
ATOM 12624 C C . GLU D 1 366 ? 37.832 -24.924 -7.443 1.00 49.03 366 GLU D C 1
ATOM 12625 O O . GLU D 1 366 ? 37.008 -24.053 -7.146 1.00 46.96 366 GLU D O 1
ATOM 12631 N N . GLY D 1 367 ? 39.146 -24.730 -7.390 1.00 47.44 367 GLY D N 1
ATOM 12632 C CA . GLY D 1 367 ? 39.688 -23.465 -6.937 1.00 45.69 367 GLY D CA 1
ATOM 12633 C C . GLY D 1 367 ? 39.433 -23.425 -5.443 1.00 44.83 367 GLY D C 1
ATOM 12634 O O . GLY D 1 367 ? 39.776 -24.371 -4.732 1.00 45.07 367 GLY D O 1
ATOM 12635 N N . ARG D 1 368 ? 38.839 -22.340 -4.955 1.00 42.54 368 ARG D N 1
ATOM 12636 C CA . ARG D 1 368 ? 38.530 -22.224 -3.536 1.00 40.94 368 ARG D CA 1
ATOM 12637 C C . ARG D 1 368 ? 37.017 -22.256 -3.426 1.00 40.40 368 ARG D C 1
ATOM 12638 O O . ARG D 1 368 ? 36.436 -21.923 -2.391 1.00 38.73 368 ARG D O 1
ATOM 12646 N N . LEU D 1 369 ? 36.397 -22.682 -4.523 1.00 40.97 369 LEU D N 1
ATOM 12647 C CA . LEU D 1 369 ? 34.954 -22.793 -4.624 1.00 42.24 369 LEU D CA 1
ATOM 12648 C C . LEU D 1 369 ? 34.466 -24.127 -4.080 1.00 42.86 369 LEU D C 1
ATOM 12649 O O . LEU D 1 369 ? 34.383 -25.106 -4.819 1.00 43.82 369 LEU D O 1
ATOM 12654 N N . VAL D 1 370 ? 34.132 -24.157 -2.791 1.00 43.01 370 VAL D N 1
ATOM 12655 C CA . VAL D 1 370 ? 33.633 -25.369 -2.148 1.00 41.91 370 VAL D CA 1
ATOM 12656 C C . VAL D 1 370 ? 32.113 -25.458 -2.257 1.00 41.47 370 VAL D C 1
ATOM 12657 O O . VAL D 1 370 ? 31.395 -24.611 -1.733 1.00 40.43 370 VAL D O 1
ATOM 12661 N N . HIS D 1 371 ? 31.628 -26.485 -2.945 1.00 43.63 371 HIS D N 1
ATOM 12662 C CA . HIS D 1 371 ? 30.190 -26.679 -3.095 1.00 44.01 371 HIS D CA 1
ATOM 12663 C C . HIS D 1 371 ? 29.600 -27.089 -1.752 1.00 42.94 371 HIS D C 1
ATOM 12664 O O . HIS D 1 371 ? 30.303 -27.601 -0.886 1.00 41.33 371 HIS D O 1
ATOM 12671 N N . PRO D 1 372 ? 28.300 -26.856 -1.551 1.00 42.32 372 PRO D N 1
ATOM 12672 C CA . PRO D 1 372 ? 27.715 -27.243 -0.271 1.00 42.51 372 PRO D CA 1
ATOM 12673 C C . PRO D 1 372 ? 27.739 -28.746 -0.011 1.00 42.82 372 PRO D C 1
ATOM 12674 O O . PRO D 1 372 ? 27.538 -29.558 -0.917 1.00 43.21 372 PRO D O 1
ATOM 12678 N N . HIS D 1 373 ? 27.994 -29.097 1.246 1.00 43.37 373 HIS D N 1
ATOM 12679 C CA . HIS D 1 373 ? 28.032 -30.483 1.680 1.00 44.21 373 HIS D CA 1
ATOM 12680 C C . HIS D 1 373 ? 27.129 -30.683 2.884 1.00 44.96 373 HIS D C 1
ATOM 12681 O O . HIS D 1 373 ? 27.100 -29.861 3.795 1.00 44.99 373 HIS D O 1
ATOM 12688 N N . VAL D 1 374 ? 26.398 -31.793 2.878 1.00 44.09 374 VAL D N 1
ATOM 12689 C CA . VAL D 1 374 ? 25.492 -32.122 3.957 1.00 43.98 374 VAL D CA 1
ATOM 12690 C C . VAL D 1 374 ? 25.725 -33.562 4.355 1.00 43.96 374 VAL D C 1
ATOM 12691 O O . VAL D 1 374 ? 25.797 -34.437 3.503 1.00 45.11 374 VAL D O 1
ATOM 12695 N N . PHE D 1 375 ? 25.868 -33.795 5.653 1.00 43.88 375 PHE D N 1
ATOM 12696 C CA . PHE D 1 375 ? 26.092 -35.125 6.193 1.00 43.37 375 PHE D CA 1
ATOM 12697 C C . PHE D 1 375 ? 24.913 -35.453 7.099 1.00 43.96 375 PHE D C 1
ATOM 12698 O O . PHE D 1 375 ? 24.320 -34.555 7.691 1.00 44.52 375 PHE D O 1
ATOM 12706 N N . SER D 1 376 ? 24.568 -36.735 7.189 1.00 44.19 376 SER D N 1
ATOM 12707 C CA . SER D 1 376 ? 23.491 -37.194 8.062 1.00 43.72 376 SER D CA 1
ATOM 12708 C C . SER D 1 376 ? 24.090 -38.301 8.915 1.00 43.39 376 SER D C 1
ATOM 12709 O O . SER D 1 376 ? 25.241 -38.680 8.715 1.00 44.18 376 SER D O 1
ATOM 12712 N N . ASP D 1 377 ? 23.309 -38.832 9.849 1.00 44.79 377 ASP D N 1
ATOM 12713 C CA . ASP D 1 377 ? 23.795 -39.868 10.757 1.00 46.87 377 ASP D CA 1
ATOM 12714 C C . ASP D 1 377 ? 25.092 -39.407 11.427 1.00 46.42 377 ASP D C 1
ATOM 12715 O O . ASP D 1 377 ? 26.142 -40.039 11.314 1.00 48.69 377 ASP D O 1
ATOM 12720 N N . VAL D 1 378 ? 25.009 -38.280 12.120 1.00 45.02 378 VAL D N 1
ATOM 12721 C CA . VAL D 1 378 ? 26.148 -37.718 12.824 1.00 42.59 378 VAL D CA 1
ATOM 12722 C C . VAL D 1 378 ? 25.843 -37.852 14.313 1.00 42.77 378 VAL D C 1
ATOM 12723 O O . VAL D 1 378 ? 24.671 -37.918 14.703 1.00 42.56 378 VAL D O 1
ATOM 12727 N N . THR D 1 379 ? 26.885 -37.935 15.140 1.00 43.01 379 THR D N 1
ATOM 12728 C CA . THR D 1 379 ? 26.700 -38.040 16.582 1.00 44.06 379 THR D CA 1
ATOM 12729 C C . THR D 1 379 ? 27.479 -36.906 17.214 1.00 44.02 379 THR D C 1
ATOM 12730 O O . THR D 1 379 ? 28.492 -36.470 16.667 1.00 43.81 379 THR D O 1
ATOM 12734 N N . SER D 1 380 ? 27.006 -36.444 18.369 1.00 45.21 380 SER D N 1
ATOM 12735 C CA . SER D 1 380 ? 27.615 -35.326 19.081 1.00 46.39 380 SER D CA 1
ATOM 12736 C C . SER D 1 380 ? 29.110 -35.448 19.359 1.00 47.62 380 SER D C 1
ATOM 12737 O O . SER D 1 380 ? 29.782 -34.436 19.577 1.00 48.49 380 SER D O 1
ATOM 12740 N N . ASP D 1 381 ? 29.633 -36.673 19.348 1.00 47.30 381 ASP D N 1
ATOM 12741 C CA . ASP D 1 381 ? 31.054 -36.904 19.605 1.00 48.24 381 ASP D CA 1
ATOM 12742 C C . ASP D 1 381 ? 31.888 -36.720 18.343 1.00 47.95 381 ASP D C 1
ATOM 12743 O O . ASP D 1 381 ? 33.122 -36.688 18.403 1.00 47.93 381 ASP D O 1
ATOM 12748 N N . MET D 1 382 ? 31.215 -36.628 17.203 1.00 47.11 382 MET D N 1
ATOM 12749 C CA . MET D 1 382 ? 31.919 -36.428 15.944 1.00 48.79 382 MET D CA 1
ATOM 12750 C C . MET D 1 382 ? 32.410 -34.985 15.878 1.00 48.50 382 MET D C 1
ATOM 12751 O O . MET D 1 382 ? 31.736 -34.071 16.360 1.00 48.03 382 MET D O 1
ATOM 12756 N N . GLU D 1 383 ? 33.578 -34.772 15.278 1.00 47.36 383 GLU D N 1
ATOM 12757 C CA . GLU D 1 383 ? 34.110 -33.424 15.227 1.00 48.61 383 GLU D CA 1
ATOM 12758 C C . GLU D 1 383 ? 33.434 -32.500 14.212 1.00 47.38 383 GLU D C 1
ATOM 12759 O O . GLU D 1 383 ? 33.527 -31.280 14.330 1.00 47.18 383 GLU D O 1
ATOM 12765 N N . ILE D 1 384 ? 32.731 -33.075 13.241 1.00 46.05 384 ILE D N 1
ATOM 12766 C CA . ILE D 1 384 ? 32.041 -32.275 12.228 1.00 45.07 384 ILE D CA 1
ATOM 12767 C C . ILE D 1 384 ? 30.924 -31.465 12.894 1.00 45.41 384 ILE D C 1
ATOM 12768 O O . ILE D 1 384 ? 30.444 -30.457 12.358 1.00 45.26 384 ILE D O 1
ATOM 12773 N N . ALA D 1 385 ? 30.535 -31.900 14.084 1.00 45.65 385 ALA D N 1
ATOM 12774 C CA . ALA D 1 385 ? 29.461 -31.248 14.819 1.00 46.87 385 ALA D CA 1
ATOM 12775 C C . ALA D 1 385 ? 29.905 -30.652 16.152 1.00 47.69 385 ALA D C 1
ATOM 12776 O O . ALA D 1 385 ? 29.111 -30.011 16.844 1.00 47.58 385 ALA D O 1
ATOM 12778 N N . ARG D 1 386 ? 31.167 -30.843 16.509 1.00 48.76 386 ARG D N 1
ATOM 12779 C CA . ARG D 1 386 ? 31.638 -30.349 17.789 1.00 50.64 386 ARG D CA 1
ATOM 12780 C C . ARG D 1 386 ? 32.810 -29.364 17.694 1.00 48.42 386 ARG D C 1
ATOM 12781 O O . ARG D 1 386 ? 33.315 -28.864 18.700 1.00 52.40 386 ARG D O 1
ATOM 12789 N N . GLU D 1 387 ? 33.188 -29.034 16.466 1.00 45.61 387 GLU D N 1
ATOM 12790 C CA . GLU D 1 387 ? 34.296 -28.120 16.222 1.00 44.37 387 GLU D CA 1
ATOM 12791 C C . GLU D 1 387 ? 33.850 -27.008 15.247 1.00 44.12 387 GLU D C 1
ATOM 12792 O O . GLU D 1 387 ? 32.930 -27.210 14.448 1.00 43.66 387 GLU D O 1
ATOM 12798 N N . GLU D 1 388 ? 34.488 -25.840 15.327 1.00 44.72 388 GLU D N 1
ATOM 12799 C CA . GLU D 1 388 ? 34.160 -24.719 14.436 1.00 46.87 388 GLU D CA 1
ATOM 12800 C C . GLU D 1 388 ? 34.286 -25.197 12.990 1.00 45.95 388 GLU D C 1
ATOM 12801 O O . GLU D 1 388 ? 35.189 -25.966 12.672 1.00 45.30 388 GLU D O 1
ATOM 12807 N N . ILE D 1 389 ? 33.422 -24.718 12.108 1.00 43.95 389 ILE D N 1
ATOM 12808 C CA . ILE D 1 389 ? 33.500 -25.160 10.723 1.00 43.81 389 ILE D CA 1
ATOM 12809 C C . ILE D 1 389 ? 34.056 -24.159 9.696 1.00 45.34 389 ILE D C 1
ATOM 12810 O O . ILE D 1 389 ? 35.028 -24.486 8.991 1.00 46.44 389 ILE D O 1
ATOM 12815 N N . PHE D 1 390 ? 33.480 -22.959 9.613 1.00 42.94 390 PHE D N 1
ATOM 12816 C CA . PHE D 1 390 ? 33.938 -21.933 8.655 1.00 43.37 390 PHE D CA 1
ATOM 12817 C C . PHE D 1 390 ? 33.963 -22.430 7.205 1.00 42.39 390 PHE D C 1
ATOM 12818 O O . PHE D 1 390 ? 35.024 -22.491 6.568 1.00 42.39 390 PHE D O 1
ATOM 12826 N N . GLY D 1 391 ? 32.781 -22.773 6.697 1.00 40.45 391 GLY D N 1
ATOM 12827 C CA . GLY D 1 391 ? 32.635 -23.280 5.340 1.00 38.90 391 GLY D CA 1
ATOM 12828 C C . GLY D 1 391 ? 31.247 -23.882 5.133 1.00 37.19 391 GLY D C 1
ATOM 12829 O O . GLY D 1 391 ? 30.535 -24.132 6.106 1.00 35.69 391 GLY D O 1
ATOM 12830 N N . PRO D 1 392 ? 30.833 -24.142 3.883 1.00 35.35 392 PRO D N 1
ATOM 12831 C CA . PRO D 1 392 ? 29.508 -24.712 3.638 1.00 35.92 392 PRO D CA 1
ATOM 12832 C C . PRO D 1 392 ? 29.411 -26.228 3.882 1.00 37.21 392 PRO D C 1
ATOM 12833 O O . PRO D 1 392 ? 29.254 -27.006 2.937 1.00 35.18 392 PRO D O 1
ATOM 12837 N N . LEU D 1 393 ? 29.494 -26.615 5.155 1.00 37.96 393 LEU D N 1
ATOM 12838 C CA . LEU D 1 393 ? 29.437 -28.013 5.592 1.00 40.20 393 LEU D CA 1
ATOM 12839 C C . LEU D 1 393 ? 28.397 -28.196 6.687 1.00 40.78 393 LEU D C 1
ATOM 12840 O O . LEU D 1 393 ? 28.482 -27.571 7.734 1.00 41.96 393 LEU D O 1
ATOM 12845 N N . ILE D 1 394 ? 27.443 -29.087 6.460 1.00 40.73 394 ILE D N 1
ATOM 12846 C CA . ILE D 1 394 ? 26.379 -29.320 7.420 1.00 40.63 394 ILE D CA 1
ATOM 12847 C C . ILE D 1 394 ? 26.292 -30.723 7.988 1.00 40.37 394 ILE D C 1
ATOM 12848 O O . ILE D 1 394 ? 26.648 -31.699 7.332 1.00 40.33 394 ILE D O 1
ATOM 12853 N N . SER D 1 395 ? 25.798 -30.804 9.215 1.00 38.82 395 SER D N 1
ATOM 12854 C CA . SER D 1 395 ? 25.614 -32.071 9.897 1.00 37.57 395 SER D CA 1
ATOM 12855 C C . SER D 1 395 ? 24.163 -32.114 10.291 1.00 37.65 395 SER D C 1
ATOM 12856 O O . SER D 1 395 ? 23.559 -31.079 10.557 1.00 38.09 395 SER D O 1
ATOM 12859 N N . VAL D 1 396 ? 23.604 -33.314 10.319 1.00 36.84 396 VAL D N 1
ATOM 12860 C CA . VAL D 1 396 ? 22.227 -33.490 10.720 1.00 36.55 396 VAL D CA 1
ATOM 12861 C C . VAL D 1 396 ? 22.256 -34.610 11.732 1.00 38.21 396 VAL D C 1
ATOM 12862 O O . VAL D 1 396 ? 22.683 -35.721 11.414 1.00 38.82 396 VAL D O 1
ATOM 12866 N N . LEU D 1 397 ? 21.843 -34.305 12.956 1.00 38.22 397 LEU D N 1
ATOM 12867 C CA . LEU D 1 397 ? 21.821 -35.302 14.009 1.00 40.20 397 LEU D CA 1
ATOM 12868 C C . LEU D 1 397 ? 20.378 -35.582 14.367 1.00 42.10 397 LEU D C 1
ATOM 12869 O O . LEU D 1 397 ? 19.550 -34.671 14.418 1.00 43.47 397 LEU D O 1
ATOM 12874 N N . LYS D 1 398 ? 20.080 -36.853 14.600 1.00 44.49 398 LYS D N 1
ATOM 12875 C CA . LYS D 1 398 ? 18.738 -37.272 14.966 1.00 46.20 398 LYS D CA 1
ATOM 12876 C C . LYS D 1 398 ? 18.584 -37.185 16.472 1.00 46.06 398 LYS D C 1
ATOM 12877 O O . LYS D 1 398 ? 19.489 -37.536 17.228 1.00 45.61 398 LYS D O 1
ATOM 12883 N N . ALA D 1 399 ? 17.434 -36.687 16.892 1.00 47.68 399 ALA D N 1
ATOM 12884 C CA . ALA D 1 399 ? 17.112 -36.551 18.298 1.00 49.91 399 ALA D CA 1
ATOM 12885 C C . ALA D 1 399 ? 15.931 -37.493 18.519 1.00 52.37 399 ALA D C 1
ATOM 12886 O O . ALA D 1 399 ? 14.822 -37.243 18.037 1.00 52.46 399 ALA D O 1
ATOM 12888 N N . ASP D 1 400 ? 16.166 -38.592 19.225 1.00 54.90 400 ASP D N 1
ATOM 12889 C CA . ASP D 1 400 ? 15.095 -39.555 19.464 1.00 57.79 400 ASP D CA 1
ATOM 12890 C C . ASP D 1 400 ? 14.144 -39.057 20.539 1.00 57.93 400 ASP D C 1
ATOM 12891 O O . ASP D 1 400 ? 13.020 -39.542 20.680 1.00 57.65 400 ASP D O 1
ATOM 12896 N N . ASP D 1 401 ? 14.597 -38.050 21.269 1.00 59.10 401 ASP D N 1
ATOM 12897 C CA . ASP D 1 401 ? 13.817 -37.511 22.366 1.00 59.76 401 ASP D CA 1
ATOM 12898 C C . ASP D 1 401 ? 13.897 -35.992 22.468 1.00 59.20 401 ASP D C 1
ATOM 12899 O O . ASP D 1 401 ? 14.852 -35.371 22.001 1.00 59.30 401 ASP D O 1
ATOM 12904 N N . GLU D 1 402 ? 12.877 -35.410 23.088 1.00 58.71 402 GLU D N 1
ATOM 12905 C CA . GLU D 1 402 ? 12.783 -33.972 23.301 1.00 57.43 402 GLU D CA 1
ATOM 12906 C C . GLU D 1 402 ? 13.983 -33.508 24.104 1.00 55.03 402 GLU D C 1
ATOM 12907 O O . GLU D 1 402 ? 14.760 -32.668 23.665 1.00 54.32 402 GLU D O 1
ATOM 12913 N N . ALA D 1 403 ? 14.113 -34.069 25.297 1.00 53.38 403 ALA D N 1
ATOM 12914 C CA . ALA D 1 403 ? 15.208 -33.734 26.191 1.00 52.85 403 ALA D CA 1
ATOM 12915 C C . ALA D 1 403 ? 16.531 -34.104 25.558 1.00 51.59 403 ALA D C 1
ATOM 12916 O O . ALA D 1 403 ? 17.572 -33.552 25.907 1.00 51.47 403 ALA D O 1
ATOM 12918 N N . HIS D 1 404 ? 16.487 -35.055 24.626 1.00 50.38 404 HIS D N 1
ATOM 12919 C CA . HIS D 1 404 ? 17.690 -35.505 23.934 1.00 49.04 404 HIS D CA 1
ATOM 12920 C C . HIS D 1 404 ? 18.183 -34.335 23.077 1.00 47.05 404 HIS D C 1
ATOM 12921 O O . HIS D 1 404 ? 19.369 -34.013 23.075 1.00 44.80 404 HIS D O 1
ATOM 12928 N N . ALA D 1 405 ? 17.258 -33.687 22.367 1.00 46.23 405 ALA D N 1
ATOM 12929 C CA . ALA D 1 405 ? 17.602 -32.541 21.518 1.00 46.75 405 ALA D CA 1
ATOM 12930 C C . ALA D 1 405 ? 18.363 -31.518 22.361 1.00 47.18 405 ALA D C 1
ATOM 12931 O O . ALA D 1 405 ? 19.350 -30.923 21.907 1.00 46.25 405 ALA D O 1
ATOM 12933 N N . ALA D 1 406 ? 17.894 -31.330 23.593 1.00 48.19 406 ALA D N 1
ATOM 12934 C CA . ALA D 1 406 ? 18.518 -30.405 24.536 1.00 49.36 406 ALA D CA 1
ATOM 12935 C C . ALA D 1 406 ? 19.976 -30.786 24.772 1.00 48.77 406 ALA D C 1
ATOM 12936 O O . ALA D 1 406 ? 20.845 -29.922 24.836 1.00 49.54 406 ALA D O 1
ATOM 12938 N N . GLU D 1 407 ? 20.249 -32.079 24.895 1.00 49.44 407 GLU D N 1
ATOM 12939 C CA . GLU D 1 407 ? 21.618 -32.536 25.121 1.00 48.28 407 GLU D CA 1
ATOM 12940 C C . GLU D 1 407 ? 22.554 -32.219 23.964 1.00 46.03 407 GLU D C 1
ATOM 12941 O O . GLU D 1 407 ? 23.647 -31.686 24.171 1.00 46.22 407 GLU D O 1
ATOM 12947 N N . LEU D 1 408 ? 22.129 -32.564 22.748 1.00 44.00 408 LEU D N 1
ATOM 12948 C CA . LEU D 1 408 ? 22.938 -32.328 21.550 1.00 42.67 408 LEU D CA 1
ATOM 12949 C C . LEU D 1 408 ? 23.184 -30.842 21.288 1.00 42.02 408 LEU D C 1
ATOM 12950 O O . LEU D 1 408 ? 24.207 -30.467 20.734 1.00 40.91 408 LEU D O 1
ATOM 12955 N N . ALA D 1 409 ? 22.227 -30.009 21.683 1.00 42.60 409 ALA D N 1
ATOM 12956 C CA . ALA D 1 409 ? 22.332 -28.564 21.486 1.00 45.03 409 ALA D CA 1
ATOM 12957 C C . ALA D 1 409 ? 23.425 -27.929 22.349 1.00 45.62 409 ALA D C 1
ATOM 12958 O O . ALA D 1 409 ? 24.026 -26.925 21.964 1.00 45.68 409 ALA D O 1
ATOM 12960 N N . ASN D 1 410 ? 23.676 -28.545 23.496 1.00 46.50 410 ASN D N 1
ATOM 12961 C CA . ASN D 1 410 ? 24.675 -28.086 24.463 1.00 48.05 410 ASN D CA 1
ATOM 12962 C C . ASN D 1 410 ? 25.965 -28.921 24.375 1.00 48.86 410 ASN D C 1
ATOM 12963 O O . ASN D 1 410 ? 26.882 -28.785 25.182 1.00 48.75 410 ASN D O 1
ATOM 12968 N N . ALA D 1 411 ? 26.012 -29.767 23.353 1.00 50.21 411 ALA D N 1
ATOM 12969 C CA . ALA D 1 411 ? 27.145 -30.668 23.083 1.00 52.03 411 ALA D CA 1
ATOM 12970 C C . ALA D 1 411 ? 28.394 -29.953 22.543 1.00 53.07 411 ALA D C 1
ATOM 12971 O O . ALA D 1 411 ? 29.500 -30.440 22.666 1.00 53.57 411 ALA D O 1
ATOM 12973 N N . SER D 1 412 ? 28.232 -28.789 21.946 1.00 55.56 412 SER D N 1
ATOM 12974 C CA . SER D 1 412 ? 29.419 -28.086 21.461 1.00 58.40 412 SER D CA 1
ATOM 12975 C C . SER D 1 412 ? 29.878 -26.991 22.408 1.00 60.79 412 SER D C 1
ATOM 12976 O O . SER D 1 412 ? 29.127 -26.536 23.286 1.00 61.40 412 SER D O 1
ATOM 12979 N N . ASP D 1 413 ? 31.123 -26.580 22.192 1.00 62.99 413 ASP D N 1
ATOM 12980 C CA . ASP D 1 413 ? 31.755 -25.576 23.025 1.00 64.17 413 ASP D CA 1
ATOM 12981 C C . ASP D 1 413 ? 31.196 -24.194 22.915 1.00 65.02 413 ASP D C 1
ATOM 12982 O O . ASP D 1 413 ? 30.417 -23.766 23.776 1.00 66.02 413 ASP D O 1
ATOM 12987 N N . PHE D 1 414 ? 31.545 -23.514 21.836 1.00 65.08 414 PHE D N 1
ATOM 12988 C CA . PHE D 1 414 ? 31.101 -22.151 21.620 1.00 64.10 414 PHE D CA 1
ATOM 12989 C C . PHE D 1 414 ? 29.740 -21.999 20.936 1.00 62.87 414 PHE D C 1
ATOM 12990 O O . PHE D 1 414 ? 29.258 -22.914 20.253 1.00 62.21 414 PHE D O 1
ATOM 12992 N N . GLY D 1 415 ? 29.152 -20.818 21.140 1.00 60.66 415 GLY D N 1
ATOM 12993 C CA . GLY D 1 415 ? 27.865 -20.503 20.576 1.00 58.21 415 GLY D CA 1
ATOM 12994 C C . GLY D 1 415 ? 27.243 -19.179 20.967 1.00 54.33 415 GLY D C 1
ATOM 12995 O O . GLY D 1 415 ? 26.864 -18.951 22.124 1.00 55.82 415 GLY D O 1
ATOM 12996 N N . LEU D 1 416 ? 27.151 -18.306 19.961 1.00 49.57 416 LEU D N 1
ATOM 12997 C CA . LEU D 1 416 ? 26.568 -16.972 20.051 1.00 47.13 416 LEU D CA 1
ATOM 12998 C C . LEU D 1 416 ? 25.040 -17.126 20.034 1.00 45.87 416 LEU D C 1
ATOM 12999 O O . LEU D 1 416 ? 24.335 -16.642 20.917 1.00 46.57 416 LEU D O 1
ATOM 13004 N N . SER D 1 417 ? 24.543 -17.796 18.999 1.00 44.47 417 SER D N 1
ATOM 13005 C CA . SER D 1 417 ? 23.100 -18.022 18.854 1.00 45.02 417 SER D CA 1
ATOM 13006 C C . SER D 1 417 ? 22.732 -19.467 18.543 1.00 43.35 417 SER D C 1
ATOM 13007 O O . SER D 1 417 ? 23.592 -20.302 18.287 1.00 43.52 417 SER D O 1
ATOM 13010 N N . ALA D 1 418 ? 21.436 -19.745 18.566 1.00 39.95 418 ALA D N 1
ATOM 13011 C CA . ALA D 1 418 ? 20.912 -21.066 18.266 1.00 37.41 418 ALA D CA 1
ATOM 13012 C C . ALA D 1 418 ? 19.510 -20.778 17.806 1.00 36.24 418 ALA D C 1
ATOM 13013 O O . ALA D 1 418 ? 19.015 -19.678 18.017 1.00 34.94 418 ALA D O 1
ATOM 13015 N N . ALA D 1 419 ? 18.854 -21.752 17.195 1.00 35.68 419 ALA D N 1
ATOM 13016 C CA . ALA D 1 419 ? 17.491 -21.532 16.740 1.00 34.89 419 ALA D CA 1
ATOM 13017 C C . ALA D 1 419 ? 16.677 -22.787 17.000 1.00 34.85 419 ALA D C 1
ATOM 13018 O O . ALA D 1 419 ? 17.222 -23.883 17.002 1.00 35.33 419 ALA D O 1
ATOM 13020 N N . VAL D 1 420 ? 15.379 -22.636 17.257 1.00 35.34 420 VAL D N 1
ATOM 13021 C CA . VAL D 1 420 ? 14.522 -23.796 17.466 1.00 36.82 420 VAL D CA 1
ATOM 13022 C C . VAL D 1 420 ? 13.257 -23.609 16.650 1.00 38.66 420 VAL D C 1
ATOM 13023 O O . VAL D 1 420 ? 12.845 -22.477 16.390 1.00 40.47 420 VAL D O 1
ATOM 13027 N N . TRP D 1 421 ? 12.674 -24.718 16.204 1.00 40.07 421 TRP D N 1
ATOM 13028 C CA . TRP D 1 421 ? 11.447 -24.683 15.425 1.00 39.21 421 TRP D CA 1
ATOM 13029 C C . TRP D 1 421 ? 10.445 -25.577 16.098 1.00 40.43 421 TRP D C 1
ATOM 13030 O O . TRP D 1 421 ? 10.707 -26.748 16.359 1.00 39.86 421 TRP D O 1
ATOM 13041 N N . SER D 1 422 ? 9.296 -24.991 16.395 1.00 43.54 422 SER D N 1
ATOM 13042 C CA . SER D 1 422 ? 8.211 -25.673 17.075 1.00 46.21 422 SER D CA 1
ATOM 13043 C C . SER D 1 422 ? 7.026 -24.745 16.907 1.00 47.48 422 SER D C 1
ATOM 13044 O O . SER D 1 422 ? 7.177 -23.530 17.032 1.00 49.41 422 SER D O 1
ATOM 13047 N N . LYS D 1 423 ? 5.861 -25.302 16.598 1.00 48.71 423 LYS D N 1
ATOM 13048 C CA . LYS D 1 423 ? 4.656 -24.499 16.408 1.00 48.04 423 LYS D CA 1
ATOM 13049 C C . LYS D 1 423 ? 4.107 -24.062 17.763 1.00 47.79 423 LYS D C 1
ATOM 13050 O O . LYS D 1 423 ? 3.448 -23.030 17.870 1.00 47.28 423 LYS D O 1
ATOM 13052 N N . ASP D 1 424 ? 4.381 -24.859 18.789 1.00 47.54 424 ASP D N 1
ATOM 13053 C CA . ASP D 1 424 ? 3.931 -24.547 20.143 1.00 47.47 424 ASP D CA 1
ATOM 13054 C C . ASP D 1 424 ? 4.853 -23.455 20.682 1.00 47.05 424 ASP D C 1
ATOM 13055 O O . ASP D 1 424 ? 5.849 -23.715 21.354 1.00 44.77 424 ASP D O 1
ATOM 13060 N N . ILE D 1 425 ? 4.498 -22.218 20.356 1.00 47.75 425 ILE D N 1
ATOM 13061 C CA . ILE D 1 425 ? 5.253 -21.042 20.746 1.00 47.10 425 ILE D CA 1
ATOM 13062 C C . ILE D 1 425 ? 5.668 -21.029 22.213 1.00 47.39 425 ILE D C 1
ATOM 13063 O O . ILE D 1 425 ? 6.819 -20.742 22.516 1.00 47.75 425 ILE D O 1
ATOM 13068 N N . ASP D 1 426 ? 4.764 -21.362 23.128 1.00 47.81 426 ASP D N 1
ATOM 13069 C CA . ASP D 1 426 ? 5.138 -21.326 24.537 1.00 49.21 426 ASP D CA 1
ATOM 13070 C C . ASP D 1 426 ? 6.079 -22.431 24.983 1.00 49.42 426 ASP D C 1
ATOM 13071 O O . ASP D 1 426 ? 7.020 -22.177 25.722 1.00 50.59 426 ASP D O 1
ATOM 13076 N N . ARG D 1 427 ? 5.824 -23.659 24.552 1.00 49.76 427 ARG D N 1
ATOM 13077 C CA . ARG D 1 427 ? 6.691 -24.771 24.931 1.00 49.10 427 ARG D CA 1
ATOM 13078 C C . ARG D 1 427 ? 8.089 -24.600 24.311 1.00 47.19 427 ARG D C 1
ATOM 13079 O O . ARG D 1 427 ? 9.085 -25.051 24.867 1.00 46.11 427 ARG D O 1
ATOM 13087 N N . ALA D 1 428 ? 8.156 -23.904 23.181 1.00 46.10 428 ALA D N 1
ATOM 13088 C CA . ALA D 1 428 ? 9.424 -23.665 22.499 1.00 44.10 428 ALA D CA 1
ATOM 13089 C C . ALA D 1 428 ? 10.272 -22.673 23.276 1.00 43.54 428 ALA D C 1
ATOM 13090 O O . ALA D 1 428 ? 11.492 -22.803 23.342 1.00 42.85 428 ALA D O 1
ATOM 13092 N N . ALA D 1 429 ? 9.615 -21.675 23.859 1.00 43.00 429 ALA D N 1
ATOM 13093 C CA . ALA D 1 429 ? 10.301 -20.653 24.648 1.00 43.84 429 ALA D CA 1
ATOM 13094 C C . ALA D 1 429 ? 10.909 -21.295 25.903 1.00 44.11 429 ALA D C 1
ATOM 13095 O O . ALA D 1 429 ? 12.007 -20.937 26.330 1.00 43.73 429 ALA D O 1
ATOM 13097 N N . GLN D 1 430 ? 10.189 -22.247 26.492 1.00 44.93 430 GLN D N 1
ATOM 13098 C CA . GLN D 1 430 ? 10.683 -22.945 27.669 1.00 46.57 430 GLN D CA 1
ATOM 13099 C C . GLN D 1 430 ? 11.872 -23.788 27.251 1.00 44.72 430 GLN D C 1
ATOM 13100 O O . GLN D 1 430 ? 12.879 -23.843 27.961 1.00 45.16 430 GLN D O 1
ATOM 13106 N N . PHE D 1 431 ? 11.740 -24.444 26.098 1.00 42.71 431 PHE D N 1
ATOM 13107 C CA . PHE D 1 431 ? 12.802 -25.291 25.560 1.00 41.42 431 PHE D CA 1
ATOM 13108 C C . PHE D 1 431 ? 14.065 -24.463 25.342 1.00 41.94 431 PHE D C 1
ATOM 13109 O O . PHE D 1 431 ? 15.155 -24.864 25.741 1.00 41.56 431 PHE D O 1
ATOM 13117 N N . ALA D 1 432 ? 13.905 -23.308 24.699 1.00 42.80 432 ALA D N 1
ATOM 13118 C CA . ALA D 1 432 ? 15.026 -22.413 24.412 1.00 43.03 432 ALA D CA 1
ATOM 13119 C C . ALA D 1 432 ? 15.809 -22.079 25.673 1.00 42.31 432 ALA D C 1
ATOM 13120 O O . ALA D 1 432 ? 17.029 -21.964 25.631 1.00 42.17 432 ALA D O 1
ATOM 13122 N N . LEU D 1 433 ? 15.109 -21.926 26.791 1.00 43.02 433 LEU D N 1
ATOM 13123 C CA . LEU D 1 433 ? 15.763 -21.595 28.059 1.00 45.07 433 LEU D CA 1
ATOM 13124 C C . LEU D 1 433 ? 16.686 -22.729 28.505 1.00 46.32 433 LEU D C 1
ATOM 13125 O O . LEU D 1 433 ? 17.638 -22.517 29.252 1.00 45.08 433 LEU D O 1
ATOM 13130 N N . GLN D 1 434 ? 16.412 -23.930 28.002 1.00 48.66 434 GLN D N 1
ATOM 13131 C CA . GLN D 1 434 ? 17.187 -25.117 28.320 1.00 49.84 434 GLN D CA 1
ATOM 13132 C C . GLN D 1 434 ? 18.486 -25.188 27.494 1.00 50.48 434 GLN D C 1
ATOM 13133 O O . GLN D 1 434 ? 19.277 -26.117 27.650 1.00 51.78 434 GLN D O 1
ATOM 13139 N N . ILE D 1 435 ? 18.701 -24.206 26.619 1.00 49.55 435 ILE D N 1
ATOM 13140 C CA . ILE D 1 435 ? 19.903 -24.156 25.772 1.00 49.41 435 ILE D CA 1
ATOM 13141 C C . ILE D 1 435 ? 20.873 -23.127 26.321 1.00 50.04 435 ILE D C 1
ATOM 13142 O O . ILE D 1 435 ? 20.476 -21.995 26.585 1.00 51.13 435 ILE D O 1
ATOM 13147 N N . ASP D 1 436 ? 22.139 -23.509 26.497 1.00 49.90 436 ASP D N 1
ATOM 13148 C CA . ASP D 1 436 ? 23.134 -22.576 27.018 1.00 50.37 436 ASP D CA 1
ATOM 13149 C C . ASP D 1 436 ? 23.717 -21.715 25.905 1.00 48.35 436 ASP D C 1
ATOM 13150 O O . ASP D 1 436 ? 24.821 -21.941 25.424 1.00 47.65 436 ASP D O 1
ATOM 13155 N N . SER D 1 437 ? 22.950 -20.712 25.503 1.00 46.42 437 SER D N 1
ATOM 13156 C CA . SER D 1 437 ? 23.378 -19.817 24.447 1.00 44.38 437 SER D CA 1
ATOM 13157 C C . SER D 1 437 ? 22.828 -18.447 24.780 1.00 41.78 437 SER D C 1
ATOM 13158 O O . SER D 1 437 ? 21.689 -18.332 25.202 1.00 41.69 437 SER D O 1
ATOM 13161 N N . GLY D 1 438 ? 23.638 -17.411 24.602 1.00 40.15 438 GLY D N 1
ATOM 13162 C CA . GLY D 1 438 ? 23.166 -16.066 24.890 1.00 39.49 438 GLY D CA 1
ATOM 13163 C C . GLY D 1 438 ? 21.967 -15.682 24.037 1.00 38.21 438 GLY D C 1
ATOM 13164 O O . GLY D 1 438 ? 21.091 -14.934 24.485 1.00 36.76 438 GLY D O 1
ATOM 13165 N N . MET D 1 439 ? 21.930 -16.188 22.801 1.00 37.66 439 MET D N 1
ATOM 13166 C CA . MET D 1 439 ? 20.841 -15.895 21.878 1.00 36.67 439 MET D CA 1
ATOM 13167 C C . MET D 1 439 ? 20.171 -17.139 21.324 1.00 35.18 439 MET D C 1
ATOM 13168 O O . MET D 1 439 ? 20.840 -18.056 20.860 1.00 36.27 439 MET D O 1
ATOM 13173 N N . VAL D 1 440 ? 18.849 -17.169 21.380 1.00 32.88 440 VAL D N 1
ATOM 13174 C CA . VAL D 1 440 ? 18.084 -18.283 20.837 1.00 32.22 440 VAL D CA 1
ATOM 13175 C C . VAL D 1 440 ? 16.835 -17.730 20.160 1.00 32.38 440 VAL D C 1
ATOM 13176 O O . VAL D 1 440 ? 16.016 -17.058 20.789 1.00 31.76 440 VAL D O 1
ATOM 13180 N N . HIS D 1 441 ? 16.705 -18.016 18.867 1.00 33.39 441 HIS D N 1
ATOM 13181 C CA . HIS D 1 441 ? 15.568 -17.549 18.079 1.00 31.97 441 HIS D CA 1
ATOM 13182 C C . HIS D 1 441 ? 14.593 -18.640 17.704 1.00 29.41 441 HIS D C 1
ATOM 13183 O O . HIS D 1 441 ? 14.978 -19.677 17.179 1.00 29.83 441 HIS D O 1
ATOM 13190 N N . ILE D 1 442 ? 13.325 -18.392 17.977 1.00 27.35 442 ILE D N 1
ATOM 13191 C CA . ILE D 1 442 ? 12.283 -19.342 17.655 1.00 28.63 442 ILE D CA 1
ATOM 13192 C C . ILE D 1 442 ? 11.530 -18.966 16.367 1.00 31.35 442 ILE D C 1
ATOM 13193 O O . ILE D 1 442 ? 11.079 -17.833 16.185 1.00 29.25 442 ILE D O 1
ATOM 13198 N N . ASN D 1 443 ? 11.448 -19.943 15.469 1.00 33.65 443 ASN D N 1
ATOM 13199 C CA . ASN D 1 443 ? 10.762 -19.833 14.190 1.00 35.88 443 ASN D CA 1
ATOM 13200 C C . ASN D 1 443 ? 11.067 -18.663 13.251 1.00 38.81 443 ASN D C 1
ATOM 13201 O O . ASN D 1 443 ? 10.136 -18.035 12.755 1.00 38.98 443 ASN D O 1
ATOM 13206 N N . ASP D 1 444 ? 12.333 -18.343 12.995 1.00 43.29 444 ASP D N 1
ATOM 13207 C CA . ASP D 1 444 ? 12.618 -17.265 12.039 1.00 47.97 444 ASP D CA 1
ATOM 13208 C C . ASP D 1 444 ? 13.866 -17.439 11.201 1.00 48.97 444 ASP D C 1
ATOM 13209 O O . ASP D 1 444 ? 13.946 -16.874 10.115 1.00 51.38 444 ASP D O 1
ATOM 13214 N N . ARG D 1 465 ? 20.387 -8.986 14.635 1.00 61.81 465 ARG D N 1
ATOM 13215 C CA . ARG D 1 465 ? 20.612 -9.635 15.924 1.00 62.08 465 ARG D CA 1
ATOM 13216 C C . ARG D 1 465 ? 21.769 -8.991 16.686 1.00 60.51 465 ARG D C 1
ATOM 13217 O O . ARG D 1 465 ? 22.812 -9.605 16.909 1.00 61.11 465 ARG D O 1
ATOM 13225 N N . PHE D 1 466 ? 21.545 -7.746 17.091 1.00 58.09 466 PHE D N 1
ATOM 13226 C CA . PHE D 1 466 ? 22.523 -6.939 17.810 1.00 54.74 466 PHE D CA 1
ATOM 13227 C C . PHE D 1 466 ? 21.849 -6.391 19.066 1.00 53.16 466 PHE D C 1
ATOM 13228 O O . PHE D 1 466 ? 20.753 -5.832 19.004 1.00 51.46 466 PHE D O 1
ATOM 13236 N N . ASN D 1 467 ? 22.501 -6.569 20.211 1.00 53.06 467 ASN D N 1
ATOM 13237 C CA . ASN D 1 467 ? 21.948 -6.099 21.480 1.00 52.86 467 ASN D CA 1
ATOM 13238 C C . ASN D 1 467 ? 22.647 -4.832 21.945 1.00 51.80 467 ASN D C 1
ATOM 13239 O O . ASN D 1 467 ? 23.792 -4.873 22.396 1.00 52.71 467 ASN D O 1
ATOM 13244 N N . GLY D 1 468 ? 21.941 -3.711 21.834 1.00 50.33 468 GLY D N 1
ATOM 13245 C CA . GLY D 1 468 ? 22.489 -2.427 22.231 1.00 47.89 468 GLY D CA 1
ATOM 13246 C C . GLY D 1 468 ? 22.945 -2.373 23.676 1.00 45.88 468 GLY D C 1
ATOM 13247 O O . GLY D 1 468 ? 24.074 -1.975 23.952 1.00 45.54 468 GLY D O 1
ATOM 13248 N N . ASP D 1 469 ? 22.065 -2.749 24.594 1.00 45.13 469 ASP D N 1
ATOM 13249 C CA . ASP D 1 469 ? 22.387 -2.756 26.018 1.00 44.89 469 ASP D CA 1
ATOM 13250 C C . ASP D 1 469 ? 23.646 -3.558 26.327 1.00 41.96 469 ASP D C 1
ATOM 13251 O O . ASP D 1 469 ? 24.498 -3.125 27.095 1.00 42.00 469 ASP D O 1
ATOM 13256 N N . TRP D 1 470 ? 23.758 -4.732 25.722 1.00 39.79 470 TRP D N 1
ATOM 13257 C CA . TRP D 1 470 ? 24.923 -5.584 25.935 1.00 38.68 470 TRP D CA 1
ATOM 13258 C C . TRP D 1 470 ? 26.191 -4.869 25.463 1.00 36.47 470 TRP D C 1
ATOM 13259 O O . TRP D 1 470 ? 27.267 -5.041 26.032 1.00 36.45 470 TRP D O 1
ATOM 13270 N N . ALA D 1 471 ? 26.049 -4.056 24.424 1.00 35.06 471 ALA D N 1
ATOM 13271 C CA . ALA D 1 471 ? 27.187 -3.345 23.874 1.00 34.18 471 ALA D CA 1
ATOM 13272 C C . ALA D 1 471 ? 27.600 -2.160 24.728 1.00 33.99 471 ALA D C 1
ATOM 13273 O O . ALA D 1 471 ? 28.772 -1.807 24.765 1.00 33.89 471 ALA D O 1
ATOM 13275 N N . ILE D 1 472 ? 26.650 -1.546 25.410 1.00 33.44 472 ILE D N 1
ATOM 13276 C CA . ILE D 1 472 ? 26.975 -0.408 26.261 1.00 33.97 472 ILE D CA 1
ATOM 13277 C C . ILE D 1 472 ? 27.748 -0.909 27.485 1.00 36.83 472 ILE D C 1
ATOM 13278 O O . ILE D 1 472 ? 28.787 -0.351 27.856 1.00 35.79 472 ILE D O 1
ATOM 13283 N N . GLU D 1 473 ? 27.246 -1.984 28.087 1.00 37.51 473 GLU D N 1
ATOM 13284 C CA . GLU D 1 473 ? 27.871 -2.567 29.261 1.00 39.20 473 GLU D CA 1
ATOM 13285 C C . GLU D 1 473 ? 29.282 -3.045 28.934 1.00 37.78 473 GLU D C 1
ATOM 13286 O O . GLU D 1 473 ? 30.211 -2.855 29.720 1.00 37.94 473 GLU D O 1
ATOM 13292 N N . GLU D 1 474 ? 29.453 -3.635 27.761 1.00 35.53 474 GLU D N 1
ATOM 13293 C CA . GLU D 1 474 ? 30.757 -4.135 27.372 1.00 35.05 474 GLU D CA 1
ATOM 13294 C C . GLU D 1 474 ? 31.798 -3.068 27.029 1.00 33.56 474 GLU D C 1
ATOM 13295 O O . GLU D 1 474 ? 32.997 -3.307 27.167 1.00 33.24 474 GLU D O 1
ATOM 13301 N N . PHE D 1 475 ? 31.355 -1.898 26.581 1.00 30.86 475 PHE D N 1
ATOM 13302 C CA . PHE D 1 475 ? 32.293 -0.858 26.178 1.00 27.12 475 PHE D CA 1
ATOM 13303 C C . PHE D 1 475 ? 32.439 0.318 27.123 1.00 25.65 475 PHE D C 1
ATOM 13304 O O . PHE D 1 475 ? 33.066 1.321 26.797 1.00 17.81 475 PHE D O 1
ATOM 13312 N N . THR D 1 476 ? 31.848 0.176 28.299 1.00 27.29 476 THR D N 1
ATOM 13313 C CA . THR D 1 476 ? 31.942 1.195 29.318 1.00 29.07 476 THR D CA 1
ATOM 13314 C C . THR D 1 476 ? 32.459 0.514 30.574 1.00 30.14 476 THR D C 1
ATOM 13315 O O . THR D 1 476 ? 32.500 -0.719 30.649 1.00 31.39 476 THR D O 1
ATOM 13319 N N . THR D 1 477 ? 32.851 1.317 31.556 1.00 30.36 477 THR D N 1
ATOM 13320 C CA . THR D 1 477 ? 33.376 0.785 32.805 1.00 31.67 477 THR D CA 1
ATOM 13321 C C . THR D 1 477 ? 32.742 1.610 33.910 1.00 30.54 477 THR D C 1
ATOM 13322 O O . THR D 1 477 ? 32.574 2.816 33.763 1.00 30.86 477 THR D O 1
ATOM 13326 N N . ASP D 1 478 ? 32.349 0.948 34.990 1.00 30.80 478 ASP D N 1
ATOM 13327 C CA . ASP D 1 478 ? 31.728 1.640 36.105 1.00 31.82 478 ASP D CA 1
ATOM 13328 C C . ASP D 1 478 ? 32.702 1.997 37.232 1.00 31.90 478 ASP D C 1
ATOM 13329 O O . ASP D 1 478 ? 33.506 1.174 37.673 1.00 32.63 478 ASP D O 1
ATOM 13334 N N . ARG D 1 479 ? 32.630 3.245 37.677 1.00 31.44 479 ARG D N 1
ATOM 13335 C CA . ARG D 1 479 ? 33.506 3.741 38.734 1.00 30.13 479 ARG D CA 1
ATOM 13336 C C . ARG D 1 479 ? 32.706 4.145 39.960 1.00 29.55 479 ARG D C 1
ATOM 13337 O O . ARG D 1 479 ? 32.025 5.177 39.952 1.00 31.12 479 ARG D O 1
ATOM 13345 N N . TRP D 1 480 ? 32.782 3.341 41.011 1.00 29.61 480 TRP D N 1
ATOM 13346 C CA . TRP D 1 480 ? 32.078 3.644 42.247 1.00 28.46 480 TRP D CA 1
ATOM 13347 C C . TRP D 1 480 ? 32.952 4.617 43.039 1.00 28.48 480 TRP D C 1
ATOM 13348 O O . TRP D 1 480 ? 34.135 4.368 43.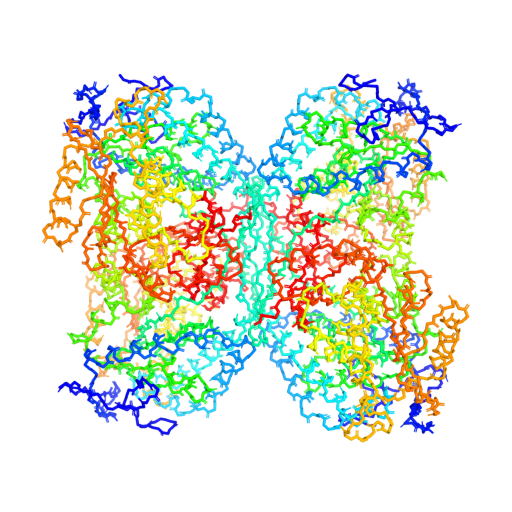244 1.00 28.08 480 TRP D O 1
ATOM 13359 N N . ILE D 1 481 ? 32.366 5.738 43.443 1.00 27.51 481 ILE D N 1
ATOM 13360 C CA . ILE D 1 481 ? 33.073 6.736 44.217 1.00 26.23 481 ILE D CA 1
ATOM 13361 C C . ILE D 1 481 ? 32.250 7.127 45.438 1.00 27.71 481 ILE D C 1
ATOM 13362 O O . ILE D 1 481 ? 31.220 7.801 45.317 1.00 27.12 481 ILE D O 1
ATOM 13367 N N . GLY D 1 482 ? 32.693 6.658 46.608 1.00 29.74 482 GLY D N 1
ATOM 13368 C CA . GLY D 1 482 ? 32.020 6.957 47.863 1.00 30.20 482 GLY D CA 1
ATOM 13369 C C . GLY D 1 482 ? 32.627 8.227 48.428 1.00 31.90 482 GLY D C 1
ATOM 13370 O O . GLY D 1 482 ? 33.832 8.401 48.341 1.00 33.24 482 GLY D O 1
ATOM 13371 N N . ILE D 1 483 ? 31.807 9.117 48.984 1.00 35.81 483 ILE D N 1
ATOM 13372 C CA . ILE D 1 483 ? 32.285 10.386 49.555 1.00 39.32 483 ILE D CA 1
ATOM 13373 C C . ILE D 1 483 ? 31.676 10.619 50.938 1.00 41.36 483 ILE D C 1
ATOM 13374 O O . ILE D 1 483 ? 30.501 10.323 51.142 1.00 42.70 483 ILE D O 1
ATOM 13379 N N . LYS D 1 484 ? 32.472 11.137 51.880 1.00 44.06 484 LYS D N 1
ATOM 13380 C CA . LYS D 1 484 ? 31.978 11.461 53.221 1.00 46.40 484 LYS D CA 1
ATOM 13381 C C . LYS D 1 484 ? 32.159 12.962 53.495 1.00 48.41 484 LYS D C 1
ATOM 13382 O O . LYS D 1 484 ? 33.246 13.484 53.151 1.00 48.18 484 LYS D O 1
#

Nearest PDB structures (foldseek):
  3r64-assembly1_A  TM=1.002E+00  e=5.417E-103  Corynebacterium glutamicum ATCC 13032
  3r64-assembly1_D  TM=9.986E-01  e=3.335E-90  Corynebacterium glutamicum ATCC 13032
  3jz4-assembly1_D  TM=9.474E-01  e=2.396E-46  Escherichia coli
  6qhn-assembly2_B  TM=9.433E-01  e=2.700E-46  Alphaproteobacteria
  5vbf-assembly1_C  TM=9.248E-01  e=3.504E-45  Burkholderia vietnamiensis

Secondary structure (DSSP, 8-state):
-BTTB-TTSEEETTEEE---SS-EEEEE-TTT--EEEEEE---HHHHHHHHHHHHHHHHHHHHS-HHHHHHHHHHHHHHHHHTHHHHHHHHHHTS---HHHHHHHHHHHHHHHHHHTTSTTT--EEEEPPSSTTEEEEEEEEE-SEEEEE--SSSHHHHHHHHHHHHHHTT-EEEEE--TT-HIIIIIHHHHHHHTTTPPTTTEEE----TTTTHHHHHH-SS-SEEEEES-HHHHHHHHHHHHSSSS--EEEEE-----EEEE-TTS-HHHHHHHHHIIIIISTT-TTT--SEEEEEHHHHHHHHHHHHHHHHT--BS-TTSSS--B---S-HHHHHHHHHHHHHHHTTT-EEEE---EETTEEPPEEEEEE-TTSGGGTS---SSEEEEEEESSHHHHHHHHTSSS--S-EEEE-S-HHHHHHHHTTS-SSEEEE-----HHHHHHHTEEEEEEEEE--STT----/-BTTB-TTSEEETTEEE---SS-EEEEE-TTT--EEEEEE---HHHHHHHHHHHHHHHHHHHTS-HHHHHHHHHHHHHHHHHTHHHHHHHHHHHH---HHHHHHHHHHHHHHHHHHTTSGGG--EEEEPPSSTTEEEEEEEEE-SEEEEE--SSSTTHHHHHHHHHHHHTT-EEEE---TT-TIIIIIHHHHHHHHHT--BTTEEE----HHHHHHHHHH-SS-SEEEEEE-HHHHHHHHHHHHSSS---EEEEEE----EEEE-TTS-HHHHHHHHHIIIIITTT-TTT--SEEEEEHHHHHHHHHHHHHHHTT--BS-TT---SB---S-HHHHHHHHHHHHHHHHTT-EEEE---EETTEEPPEEEEEE-TTSHHHHS---SSEEEEEEESSHHHHHHHHHSS---S--EEE-S-HHHHHHHHHTS--SEEEE-----HHHHHHHTEEEEEEEEE-/--SSS-TTSEEETTEEE----S-EEEEE-TTT--EEEEEEPB-HHHHHHHHHHHHHHHHHHHTS-HHHHHHHHHHHHHHHHHSHHHHHHHIIIII---HHHHHHHHHHHHHHHHHHTTHHHH--EEEE---STTEEEEEEEEE-SEEEEE--SSSTTHHHHHHHHHHHHTT-EEEEE--TT-TIIIIIHHHHHHHHHTPPTTTEEE--B-TTTTHHHHHS-SS-SEEEEEEEHHHHHHHHHHT---EEEEEEE---EEEE-TTS-HHHHHHHHHIIIIITSS-TTT--SEEEEEHHHHHHHHHHHHHHHHH-----SSS------S-HHHHHHHHHHHHHHHTTT-EEEEE----TT-PPPEEEEEE-TTSHHHHS---SSEEEEEEESSHHHHHHHHH-SS--SEEEEE-S-HHHHHHHHTTS--SEEEE----HHHHHHHTEEEEEEEEE-/-EETTEETT-EEETTEEE---SS-EEEEE-TTT--EEEEEEPPPHHHHHHHHHHHHHHHHHHHHS-HHHHHHHHHHHHHHHHHTHHHHHHHHHHHH---HHHHHHHHHHHHHHHHHHTTSTTT--EEEE--SSTT-EEEEEEEE-SEEEEEE-SSSHHHHHHHHHHHHHHHT-EEEEEE-TT-TIIIIIHHHHHHHHTTPPTTSEEE----HHHHHHHHHH-SS-SEEEEEE-HHHHHHHHHHHH-----EEEEEE----EEEE-TTS-HHHHHHHHHIIIIISTT-TTT---EEEEEHHHHHHHHHHHHHHHHT--BS-TTSSS--B---S-HHHHHHHHHHHHHHHHTT-EEEE---EETTEEPPEEEES--TTSTTTTS---SSEEEEEEESSHHHHHHHHTSSS--SEEEEE-S-HHHHHHHHHTS--SEEEE-----HHHHHHHHEEEEEEEE-

B-factor: mean 44.57, std 11.54, range [10.55, 77.99]

Sequence (1839 aa):
TFAGIDATKHLIGGQWVEGNSDRISTNINPYDDSVIAESKQASIADVDAAYEAAKKAQAEWAATPAAERSAIIYRAAELLEEHREEIVEWLIKESGSTRSKANLEITLAGNITKESASFPGRVHGRISPSNTPGKENRVYRVAKGVVGVISPWNFPLNLSIRSVAPALAVGNAVVIKPASDTPVTGGVIPARIFEEAGVPAGVISTVAGAGSEIGDHFVTHAVPKLISFTGSTPVGRRVGELAINGGPMKTVALELGGNAPFVVLADADIDAAAQAAAVGAFLHQGQICMSINRVIVDAAVHDEFLEKFVEAVKNIPTGDPSAEGTLVGPVINDSQLSGLKEKIELAKKEGATVQVEGPIEGRLVHPHVFSDVTSDMEIAREEIFGPLISVLKADDEAHAAELANASDFGLSAAVWSKDIDRAAQFALQIDSGMVHINDRFNGDWAIEEFTTDRWIGIKRSAENLYFQTFAGIDATKHLIGGQWVEGNSDRISTNINPYDDSVIAESKQASIADVDAAYEAAKKAQAEWAATPAAERSAIIYRAAELLEEHREEIVEWLIKESGSTRSKANLEITLAGNITKESASFPGRVHGRISPSNTPGKENRVYRVAKGVVGVISPWNFPLNLSIRSVAPALAVGNAVVIKPASDTPVTGGVIPARIFEEAGVPAGVISTVAGAGSEIGDHFVTHAVPKLISFTGSTPVGRRVGELAINGGPMKTVALELGGNAPFVVLADADIDAAAQAAAVGAFLHQGQICMSINRVIVDAAVHDEFLEKFVEAVKNIPTGDPSAGTLVGPVINDSQLSGLKEKIELAKKEGATVQVEGPIEGRLVHPHVFSDVTSDMEIAREEIFGPLISVLKADDEAHAAELANASDFGLSAAVWSKDIDRAAQFALQIDSGMVHINDRFNGDWAIEEFTTDRWIGIKRTFAGIDATKHLIGGQWVEGNSDRISTNINPYDDSVIAESKQASIADVDAAYEAAKKAQAEWAATPAAERSAIIYRAAELLEEHREEIVEWLIKESGSTRSKANLEITLAGNITKESASFPGRVHGRISPSNTPGKENRVYRVAKGVVGVISPWNFPLNLSIRSVAPALAVGNAVVIKPASDTPVTGGVIPARIFEEAGVPAGVISTVAGAGSEIGDHFVTHAVPKLISFTGSTPVGRRVGELAIMKTVALELGGNAPFVVLADADIDAAAQAAAVGAFLHQGQICMSINRVIVDAAVHDEFLEKFVEAVKNIPTPSAEGTLVGPVINDSQLSGLKEKIELAKKEGATVQVEGPIEGRLVHPHVFSDVTSDMEIAREEIFGPLISVLKADDEAHAAELANASDFGLSAAVWSKDIDRAAQFALQIDSGMVHINDFNGDWAIEEFTTDRWIGIKRATFAGIDATKHLIGGQWVEGNSDRISTNINPYDDSVIAESKQASIADVDAAYEAAKKAQAEWAATPAAERSAIIYRAAELLEEHREEIVEWLIKESGSTRSKANLEITLAGNITKESASFPGRVHGRISPSNTPGKENRVYRVAKGVVGVISPWNFPLNLSIRSVAPALAVGNAVVIKPASDTPVTGGVIPARIFEEAGVPAGVISTVAGAGSEIGDHFVTHAVPKLISFTGSTPVGRRVGELAINGPMKTVALELGGNAPFVVLADADIDAAAQAAAVGAFLHQGQICMSINRVIVDAAVHDEFLEKFVEAVKNIPTGDPSAEGTLVGPVINDSQLSGLKEKIELAKKEGATVQVEGPIEGRLVHPHVFSDVTSDMEIAREEIFGPLISVLKADDEAHAAELANASDFGLSAAVWSKDIDRAAQFALQIDSGMVHINDRFNGDWAIEEFTTDRWIGIK

Radius of gyration: 36.23 Å; Cα contacts (8 Å, |Δi|>4): 4575; chains: 4; bounding box: 104×96×86 Å

Foldseek 3Di:
DADPDDLQFWAFQQDTHAADDPDKAFAAFLFPGDRPDIGDAHFLVRLVRLLVSQQVQQVVLQVPQLLVLLQLLLVLLVLLVVCQVVLLVLCCGQLVAFSVLSNVLSVLLNVLSNLLSVVSVVQAWDWDDDDDPQKTKTKGKAFLREEEEEAESQSLQNRLSLQLRNLSSRRYQYEYEYDSRRQCSNAVVSQVSSVVSPDDRSSGIYGYDDCVRHVLSNLQDQRHQEYEEEDAVVVVVVSQVSNCPHNPHHYYDYQHQFAAEAEEAPAFPLLLSLLQLLCQQFLPQSPRARHHAEYEYEQNCQVVSLVNNLVNLVPAAFDRRHDPRHRFGFHSDDVLVVVQVVLVVQCVVVPWAWSDADDCDRRRGRATETEPDDLPRCSLETGRRHNYYYYYYANHLVSSLVSSQSYPNQAEYEYGHPDPVVVVVSVVSHRHPYYHYSHDRDSVVSSPNRIDMDMDMDGDDPVPDPPD/DAPPDDLQFWQFLNDTHAAPAPDKAFAAFLFPRDTPDIGRAHFLVRLVRLLVSQQVVLVVLQPPALLVLLQLLLLLLVVLVVCLVVLLVLCCGQLVAFSVLSNVLSVLLSVLSNVLSCLSVPQAWDWDDDDDPQKTKTKHKAFLEEEEEEAESLSQQNRQSLFLRNLSSRRYQYEYEYDSRRQCNNFVPSLVSSSVSPRDRSRGIYGYDDCVRCVLVNLLAQRHQEYEYEDAVVSLVVSVCSQVPHRPHHHYHYQHFKAAEAEEEPQFPLQLSLLQLLCQLFLCQSPSQRHHAEYEYAPNCQVVSLVSNLVNQVPQAFDNSHDSHRHGFDRDVVLQVLLVVLVVQCVVVPWAWSDADDCDRRGGGATETEPDDLVRCSNQTGRRHNHHYYYYQNDLVSSLVSRQSHDGEHEYEYGHPPVVVVVVSQVSHPYPYYYYSHHHDSVVNNPSRIDIHIDMDRD/DAPPDDLQFWAALNDTHAAPAPDKDFQAFQFPRDTPDMGHAHFLVRLVRLLVSLLVCQVVLLPPDLLVLLQLLLLLLVLLVVCQVVLLVLCVGQLQAASLLSSVLSVLLSVLSNVLSCLSVVQDWDWDDDDDPFKTKTKHKAFLAEEEEEAESLSLQNRQSLQVSNLSSRRHAYEYEYDLRRQCSNFVVSQVSSSVSPRDRSSGIYGYHDCVGCVLSNQLPPRHQEYEDEDAPVSLVVSCVSVVVHYYHYLHQKAAEAEEAPAFPLQLSLLQLLCQQFQCQSPSASHHAEYEYEPNCQVVNLVNNLVNLVPQDDHHDDSHRHGFHSDDVLQVVLVVLVVVQVVVPWAFSDADDCPRRGGRATETEPDDLVGCSNATGRSDRYYYYHYANHLVSVLVSRQSHPDAQEYEYGHDPVVVRVVSQVSHPHVYYYYSDRDSVVSSPNRIDIDMDMGRD/DDAPRDDQQFWAFQNDTHAADAQDKAWAAFQFPRDTPDIGDAHDLVRLVRLLVSLLVPLVVLQVDALLVLLQLLLQLLVLLVVRLVVLLCLCCRQLVAFSVLSNVLSVLLSVQSNLLSCLSVVAAWDWDDDDDPPKTKTKGKAFLREEEEEAESLSQQNRLSLQVRNLSSRRYQYEYEYDSRRQCSNAVVVQVSSVVSPDDGSSGIYGYHDPDPSVLSSLLPPRHQEYEEEDFPVVLVVSVVSCVPNPHHHYHYHYLKAAEEAEEPQFPLLLSLLQLLCQLFQVFSPSQRHHAEYEYEPNCQVVNLVSNLVNLVPAAFDRSHDPRHRFTFQRDDVLLVLLVVLVVQCVVVPWAWSDADDQDRRGGRATETEPHDLVRCSRAGGRRHRYYYYYYQNDLVSSLVSNQSHDDGAEYEHGHPPVVVVVVSQVSHPHPYYYYSDDRDSVVSSVNRIDMGMDMDD